Protein 2MK2 (pdb70)

Radius of gyration: 15.15 Å; Cα contacts (8 Å, |Δi|>4): 187; chains: 1; bounding box: 38×33×52 Å

Foldseek 3Di:
DPDDWPLDDFLPQETELQDPVRVVVSCVVPPQALEKHWYWHNDDPTWIWIWGGHNNDIDIWIWDQVVPQWTWTCLDVPPPTDIGRDVVVVLVVQCDPPPSHPRGNDGYD

Solvent-accessible surface area: 7593 Å² total; per-residue (Å²): 251,54,183,169,162,161,162,170,86,152,112,76,63,91,37,176,117,53,57,107,81,47,0,52,88,75,0,56,202,53,33,151,62,2,0,8,6,0,17,35,18,137,86,77,84,58,13,51,3,2,0,0,14,81,123,213,96,34,85,36,13,149,0,58,43,141,68,139,106,54,21,22,1,109,24,43,163,78,10,88,53,114,142,7,107,76,27,45,81,0,22,43,58,5,48,100,126,46,132,44,25,40,46,6,4,137,39,33,35

Secondary structure (DSSP, 8-state):
------S-----SEETTS-HHHHHHHHHHH--SSEEEEEE--STTT-EEEEEE-SS-EEEEEEE--SSS-EEE-S-SSS---EESSHHHHHHHHTS--SS-SS---B--

Nearest PDB structures (foldseek):
  2mk2-assembly1_A  TM=8.302E-01  e=5.446E-15  Homo sapiens
  1i3z-assembly1_A  TM=8.634E-01  e=9.316E-10  Mus musculus
  2ysx-assembly1_A  TM=8.842E-01  e=1.602E-09  Homo sapiens
  1m27-assembly1_A  TM=8.643E-01  e=2.165E-09  Homo sapiens
  5kaz-assembly1_A  TM=8.813E-01  e=6.405E-09  Homo sapiens

Organism: Homo sapiens (NCBI:txid9606)

Structure (mmCIF, N/CA/C/O backbone):
data_2MK2
#
_entry.id   2MK2
#
loop_
_atom_site.group_PDB
_atom_site.id
_atom_site.type_symbol
_atom_site.label_atom_id
_atom_site.label_alt_id
_atom_site.label_comp_id
_atom_site.label_asym_id
_atom_site.label_entity_id
_atom_site.label_seq_id
_atom_site.pdbx_PDB_ins_code
_atom_site.Cartn_x
_atom_site.Cartn_y
_atom_site.Cartn_z
_atom_site.occupancy
_atom_site.B_iso_or_equiv
_atom_site.auth_seq_id
_atom_site.auth_comp_id
_atom_site.auth_asym_id
_atom_site.auth_atom_id
_atom_site.pdbx_PDB_model_num
ATOM 1 N N . MET A 1 1 ? -16.999 -20.151 -32.477 1.00 0.00 1 MET A N 1
ATOM 2 C CA . MET A 1 1 ? -16.444 -19.534 -33.703 1.00 0.00 1 MET A CA 1
ATOM 3 C C . MET A 1 1 ? -15.694 -18.235 -33.338 1.00 0.00 1 MET A C 1
ATOM 4 O O . MET A 1 1 ? -16.324 -17.211 -33.047 1.00 0.00 1 MET A O 1
ATOM 20 N N . GLY A 1 2 ? -14.351 -18.299 -33.333 1.00 0.00 2 GLY A N 1
ATOM 21 C CA . GLY A 1 2 ? -13.498 -17.146 -33.012 1.00 0.00 2 GLY A CA 1
ATOM 22 C C . GLY A 1 2 ? -12.556 -17.435 -31.851 1.00 0.00 2 GLY A C 1
ATOM 23 O O . GLY A 1 2 ? -12.919 -18.157 -30.912 1.00 0.00 2 GLY A O 1
ATOM 27 N N . HIS A 1 3 ? -11.341 -16.869 -31.917 1.00 0.00 3 HIS A N 1
ATOM 28 C CA . HIS A 1 3 ? -10.316 -16.980 -30.867 1.00 0.00 3 HIS A CA 1
ATOM 29 C C . HIS A 1 3 ? -9.685 -15.602 -30.656 1.00 0.00 3 HIS A C 1
ATOM 30 O O . HIS A 1 3 ? -8.835 -15.180 -31.441 1.00 0.00 3 HIS A O 1
ATOM 45 N N . HIS A 1 4 ? -10.157 -14.870 -29.628 1.00 0.00 4 HIS A N 1
ATOM 46 C CA . HIS A 1 4 ? -9.673 -13.509 -29.310 1.00 0.00 4 HIS A CA 1
ATOM 47 C C . HIS A 1 4 ? -9.453 -13.363 -27.792 1.00 0.00 4 HIS A C 1
ATOM 48 O O . HIS A 1 4 ? -10.408 -13.184 -27.026 1.00 0.00 4 HIS A O 1
ATOM 63 N N . HIS A 1 5 ? -8.185 -13.493 -27.382 1.00 0.00 5 HIS A N 1
ATOM 64 C CA . HIS A 1 5 ? -7.735 -13.300 -25.996 1.00 0.00 5 HIS A CA 1
ATOM 65 C C . HIS A 1 5 ? -6.251 -12.912 -26.053 1.00 0.00 5 HIS A C 1
ATOM 66 O O . HIS A 1 5 ? -5.381 -13.781 -26.197 1.00 0.00 5 HIS A O 1
ATOM 81 N N . HIS A 1 6 ? -5.978 -11.598 -26.010 1.00 0.00 6 HIS A N 1
ATOM 82 C CA . HIS A 1 6 ? -4.606 -11.058 -26.092 1.00 0.00 6 HIS A CA 1
ATOM 83 C C . HIS A 1 6 ? -3.817 -11.290 -24.792 1.00 0.00 6 HIS A C 1
ATOM 84 O O . HIS A 1 6 ? -4.388 -11.625 -23.741 1.00 0.00 6 HIS A O 1
ATOM 99 N N . HIS A 1 7 ? -2.490 -11.110 -24.904 1.00 0.00 7 HIS A N 1
ATOM 100 C CA . HIS A 1 7 ? -1.547 -11.171 -23.780 1.00 0.00 7 HIS A CA 1
ATOM 101 C C . HIS A 1 7 ? -1.525 -9.812 -23.061 1.00 0.00 7 HIS A C 1
ATOM 102 O O . HIS A 1 7 ? -2.374 -8.945 -23.335 1.00 0.00 7 HIS A O 1
ATOM 117 N N . HIS A 1 8 ? -0.550 -9.643 -22.145 1.00 0.00 8 HIS A N 1
ATOM 118 C CA . HIS A 1 8 ? -0.431 -8.457 -21.274 1.00 0.00 8 HIS A CA 1
ATOM 119 C C . HIS A 1 8 ? -1.658 -8.373 -20.334 1.00 0.00 8 HIS A C 1
ATOM 120 O O . HIS A 1 8 ? -2.108 -7.285 -19.958 1.00 0.00 8 HIS A O 1
ATOM 135 N N . SER A 1 9 ? -2.179 -9.556 -19.951 1.00 0.00 9 SER A N 1
ATOM 136 C CA . SER A 1 9 ? -3.348 -9.683 -19.071 1.00 0.00 9 SER A CA 1
ATOM 137 C C . SER A 1 9 ? -2.910 -9.551 -17.603 1.00 0.00 9 SER A C 1
ATOM 138 O O . SER A 1 9 ? -2.897 -10.521 -16.831 1.00 0.00 9 SER A O 1
ATOM 146 N N . HIS A 1 10 ? -2.480 -8.331 -17.255 1.00 0.00 10 HIS A N 1
ATOM 147 C CA . HIS A 1 10 ? -2.004 -7.969 -15.911 1.00 0.00 10 HIS A CA 1
ATOM 148 C C . HIS A 1 10 ? -2.543 -6.580 -15.578 1.00 0.00 10 HIS A C 1
ATOM 149 O O . HIS A 1 10 ? -2.564 -5.708 -16.456 1.00 0.00 10 HIS A O 1
ATOM 164 N N . MET A 1 11 ? -2.986 -6.370 -14.331 1.00 0.00 11 MET A N 1
ATOM 165 C CA . MET A 1 11 ? -3.384 -5.035 -13.853 1.00 0.00 11 MET A CA 1
ATOM 166 C C . MET A 1 11 ? -2.126 -4.168 -13.667 1.00 0.00 11 MET A C 1
ATOM 167 O O . MET A 1 11 ? -2.064 -3.032 -14.162 1.00 0.00 11 MET A O 1
ATOM 181 N N . SER A 1 12 ? -1.123 -4.770 -12.976 1.00 0.00 12 SER A N 1
ATOM 182 C CA . SER A 1 12 ? 0.076 -4.086 -12.456 1.00 0.00 12 SER A CA 1
ATOM 183 C C . SER A 1 12 ? -0.345 -3.016 -11.426 1.00 0.00 12 SER A C 1
ATOM 184 O O . SER A 1 12 ? -0.911 -1.983 -11.800 1.00 0.00 12 SER A O 1
ATOM 192 N N . TRP A 1 13 ? -0.074 -3.251 -10.126 1.00 0.00 13 TRP A N 1
ATOM 193 C CA . TRP A 1 13 ? -0.477 -2.318 -9.050 1.00 0.00 13 TRP A CA 1
ATOM 194 C C . TRP A 1 13 ? 0.577 -1.208 -8.866 1.00 0.00 13 TRP A C 1
ATOM 195 O O . TRP A 1 13 ? 0.367 -0.279 -8.092 1.00 0.00 13 TRP A O 1
ATOM 216 N N . TYR A 1 14 ? 1.670 -1.254 -9.651 1.00 0.00 14 TYR A N 1
ATOM 217 C CA . TYR A 1 14 ? 2.812 -0.344 -9.477 1.00 0.00 14 TYR A CA 1
ATOM 218 C C . TYR A 1 14 ? 2.799 0.666 -10.622 1.00 0.00 14 TYR A C 1
ATOM 219 O O . TYR A 1 14 ? 2.985 0.294 -11.784 1.00 0.00 14 TYR A O 1
ATOM 237 N N . HIS A 1 15 ? 2.560 1.929 -10.277 1.00 0.00 15 HIS A N 1
ATOM 238 C CA . HIS A 1 15 ? 2.451 3.041 -11.223 1.00 0.00 15 HIS A CA 1
ATOM 239 C C . HIS A 1 15 ? 3.169 4.262 -10.634 1.00 0.00 15 HIS A C 1
ATOM 240 O O . HIS A 1 15 ? 2.705 4.866 -9.661 1.00 0.00 15 HIS A O 1
ATOM 255 N N . ARG A 1 16 ? 4.303 4.616 -11.237 1.00 0.00 16 ARG A N 1
ATOM 256 C CA . ARG A 1 16 ? 5.109 5.790 -10.860 1.00 0.00 16 ARG A CA 1
ATOM 257 C C . ARG A 1 16 ? 4.600 7.066 -11.598 1.00 0.00 16 ARG A C 1
ATOM 258 O O . ARG A 1 16 ? 5.335 8.040 -11.753 1.00 0.00 16 ARG A O 1
ATOM 279 N N . ASP A 1 17 ? 3.301 7.062 -11.951 1.00 0.00 17 ASP A N 1
ATOM 280 C CA . ASP A 1 17 ? 2.731 7.982 -12.957 1.00 0.00 17 ASP A CA 1
ATOM 281 C C . ASP A 1 17 ? 1.196 8.090 -12.806 1.00 0.00 17 ASP A C 1
ATOM 282 O O . ASP A 1 17 ? 0.491 8.442 -13.756 1.00 0.00 17 ASP A O 1
ATOM 291 N N . LEU A 1 18 ? 0.670 7.832 -11.591 1.00 0.00 18 LEU A N 1
ATOM 292 C CA . LEU A 1 18 ? -0.792 7.869 -11.340 1.00 0.00 18 LEU A CA 1
ATOM 293 C C . LEU A 1 18 ? -1.191 9.087 -10.479 1.00 0.00 18 LEU A C 1
ATOM 294 O O . LEU A 1 18 ? -2.151 9.784 -10.830 1.00 0.00 18 LEU A O 1
ATOM 310 N N . SER A 1 19 ? -0.469 9.296 -9.347 1.00 0.00 19 SER A N 1
ATOM 311 C CA . SER A 1 19 ? -0.707 10.409 -8.373 1.00 0.00 19 SER A CA 1
ATOM 312 C C . SER A 1 19 ? -1.883 10.049 -7.443 1.00 0.00 19 SER A C 1
ATOM 313 O O . SER A 1 19 ? -2.759 9.281 -7.845 1.00 0.00 19 SER A O 1
ATOM 321 N N . ARG A 1 20 ? -1.911 10.608 -6.201 1.00 0.00 20 ARG A N 1
ATOM 322 C CA . ARG A 1 20 ? -2.849 10.145 -5.148 1.00 0.00 20 ARG A CA 1
ATOM 323 C C . ARG A 1 20 ? -4.302 10.398 -5.542 1.00 0.00 20 ARG A C 1
ATOM 324 O O . ARG A 1 20 ? -5.158 9.561 -5.271 1.00 0.00 20 ARG A O 1
ATOM 345 N N . ALA A 1 21 ? -4.564 11.552 -6.181 1.00 0.00 21 ALA A N 1
ATOM 346 C CA . ALA A 1 21 ? -5.913 11.933 -6.626 1.00 0.00 21 ALA A CA 1
ATOM 347 C C . ALA A 1 21 ? -6.553 10.806 -7.448 1.00 0.00 21 ALA A C 1
ATOM 348 O O . ALA A 1 21 ? -7.604 10.295 -7.075 1.00 0.00 21 ALA A O 1
ATOM 355 N N . ALA A 1 22 ? -5.855 10.368 -8.502 1.00 0.00 22 ALA A N 1
ATOM 356 C CA . ALA A 1 22 ? -6.343 9.301 -9.396 1.00 0.00 22 ALA A CA 1
ATOM 357 C C . ALA A 1 22 ? -6.129 7.882 -8.803 1.00 0.00 22 ALA A C 1
ATOM 358 O O . ALA A 1 22 ? -6.805 6.944 -9.215 1.00 0.00 22 ALA A O 1
ATOM 365 N N . ALA A 1 23 ? -5.169 7.723 -7.858 1.00 0.00 23 ALA A N 1
ATOM 366 C CA . ALA A 1 23 ? -4.858 6.407 -7.220 1.00 0.00 23 ALA A CA 1
ATOM 367 C C . ALA A 1 23 ? -5.934 6.007 -6.198 1.00 0.00 23 ALA A C 1
ATOM 368 O O . ALA A 1 23 ? -6.518 4.923 -6.276 1.00 0.00 23 ALA A O 1
ATOM 375 N N . GLU A 1 24 ? -6.136 6.892 -5.225 1.00 0.00 24 GLU A N 1
ATOM 376 C CA . GLU A 1 24 ? -7.200 6.806 -4.210 1.00 0.00 24 GLU A CA 1
ATOM 377 C C . GLU A 1 24 ? -8.598 6.748 -4.867 1.00 0.00 24 GLU A C 1
ATOM 378 O O . GLU A 1 24 ? -9.482 6.025 -4.401 1.00 0.00 24 GLU A O 1
ATOM 390 N N . GLU A 1 25 ? -8.763 7.501 -5.972 1.00 0.00 25 GLU A N 1
ATOM 391 C CA . GLU A 1 25 ? -10.023 7.530 -6.739 1.00 0.00 25 GLU A CA 1
ATOM 392 C C . GLU A 1 25 ? -10.225 6.198 -7.490 1.00 0.00 25 GLU A C 1
ATOM 393 O O . GLU A 1 25 ? -11.342 5.712 -7.596 1.00 0.00 25 GLU A O 1
ATOM 405 N N . LEU A 1 26 ? -9.114 5.627 -8.021 1.00 0.00 26 LEU A N 1
ATOM 406 C CA . LEU A 1 26 ? -9.112 4.279 -8.660 1.00 0.00 26 LEU A CA 1
ATOM 407 C C . LEU A 1 26 ? -9.673 3.232 -7.685 1.00 0.00 26 LEU A C 1
ATOM 408 O O . LEU A 1 26 ? -10.512 2.421 -8.064 1.00 0.00 26 LEU A O 1
ATOM 424 N N . LEU A 1 27 ? -9.239 3.311 -6.417 1.00 0.00 27 LEU A N 1
ATOM 425 C CA . LEU A 1 27 ? -9.653 2.349 -5.375 1.00 0.00 27 LEU A CA 1
ATOM 426 C C . LEU A 1 27 ? -11.119 2.583 -4.982 1.00 0.00 27 LEU A C 1
ATOM 427 O O . LEU A 1 27 ? -11.885 1.632 -4.849 1.00 0.00 27 LEU A O 1
ATOM 443 N N . ALA A 1 28 ? -11.498 3.864 -4.841 1.00 0.00 28 ALA A N 1
ATOM 444 C CA . ALA A 1 28 ? -12.830 4.272 -4.347 1.00 0.00 28 ALA A CA 1
ATOM 445 C C . ALA A 1 28 ? -13.947 3.994 -5.380 1.00 0.00 28 ALA A C 1
ATOM 446 O O . ALA A 1 28 ? -15.060 3.602 -5.010 1.00 0.00 28 ALA A O 1
ATOM 453 N N . ARG A 1 29 ? -13.637 4.194 -6.674 1.00 0.00 29 ARG A N 1
ATOM 454 C CA . ARG A 1 29 ? -14.606 3.998 -7.775 1.00 0.00 29 ARG A CA 1
ATOM 455 C C . ARG A 1 29 ? -14.706 2.522 -8.173 1.00 0.00 29 ARG A C 1
ATOM 456 O O . ARG A 1 29 ? -15.814 1.976 -8.271 1.00 0.00 29 ARG A O 1
ATOM 477 N N . ALA A 1 30 ? -13.550 1.884 -8.417 1.00 0.00 30 ALA A N 1
ATOM 478 C CA . ALA A 1 30 ? -13.496 0.465 -8.833 1.00 0.00 30 ALA A CA 1
ATOM 479 C C . ALA A 1 30 ? -13.991 -0.448 -7.690 1.00 0.00 30 ALA A C 1
ATOM 480 O O . ALA A 1 30 ? -14.841 -1.315 -7.912 1.00 0.00 30 ALA A O 1
ATOM 487 N N . GLY A 1 31 ? -13.469 -0.167 -6.477 1.00 0.00 31 GLY A N 1
ATOM 488 C CA . GLY A 1 31 ? -13.932 -0.736 -5.198 1.00 0.00 31 GLY A CA 1
ATOM 489 C C . GLY A 1 31 ? -14.048 -2.264 -5.064 1.00 0.00 31 GLY A C 1
ATOM 490 O O . GLY A 1 31 ? -14.766 -2.910 -5.828 1.00 0.00 31 GLY A O 1
ATOM 494 N N . ARG A 1 32 ? -13.386 -2.801 -4.026 1.00 0.00 32 ARG A N 1
ATOM 495 C CA . ARG A 1 32 ? -13.567 -4.170 -3.501 1.00 0.00 32 ARG A CA 1
ATOM 496 C C . ARG A 1 32 ? -12.548 -4.320 -2.361 1.00 0.00 32 ARG A C 1
ATOM 497 O O . ARG A 1 32 ? -11.367 -4.528 -2.623 1.00 0.00 32 ARG A O 1
ATOM 518 N N . ASP A 1 33 ? -13.020 -4.240 -1.096 1.00 0.00 33 ASP A N 1
ATOM 519 C CA . ASP A 1 33 ? -12.181 -3.812 0.057 1.00 0.00 33 ASP A CA 1
ATOM 520 C C . ASP A 1 33 ? -10.993 -4.749 0.331 1.00 0.00 33 ASP A C 1
ATOM 521 O O . ASP A 1 33 ? -11.068 -5.960 0.109 1.00 0.00 33 ASP A O 1
ATOM 530 N N . GLY A 1 34 ? -9.912 -4.155 0.864 1.00 0.00 34 GLY A N 1
ATOM 531 C CA . GLY A 1 34 ? -8.587 -4.762 0.828 1.00 0.00 34 GLY A CA 1
ATOM 532 C C . GLY A 1 34 ? -7.853 -4.343 -0.441 1.00 0.00 34 GLY A C 1
ATOM 533 O O . GLY A 1 34 ? -6.858 -4.973 -0.820 1.00 0.00 34 GLY A O 1
ATOM 537 N N . SER A 1 35 ? -8.365 -3.254 -1.071 1.00 0.00 35 SER A N 1
ATOM 538 C CA . SER A 1 35 ? -7.847 -2.703 -2.329 1.00 0.00 35 SER A CA 1
ATOM 539 C C . SER A 1 35 ? -6.504 -2.030 -2.058 1.00 0.00 35 SER A C 1
ATOM 540 O O . SER A 1 35 ? -6.408 -1.244 -1.119 1.00 0.00 35 SER A O 1
ATOM 548 N N . PHE A 1 36 ? -5.477 -2.336 -2.851 1.00 0.00 36 PHE A N 1
ATOM 549 C CA . PHE A 1 36 ? -4.160 -1.696 -2.698 1.00 0.00 36 PHE A CA 1
ATOM 550 C C . PHE A 1 36 ? -3.520 -1.426 -4.059 1.00 0.00 36 PHE A C 1
ATOM 551 O O . PHE A 1 36 ? -3.834 -2.083 -5.051 1.00 0.00 36 PHE A O 1
ATOM 568 N N . LEU A 1 37 ? -2.631 -0.435 -4.081 1.00 0.00 37 LEU A N 1
ATOM 569 C CA . LEU A 1 37 ? -1.708 -0.192 -5.195 1.00 0.00 37 LEU A CA 1
ATOM 570 C C . LEU A 1 37 ? -0.509 0.636 -4.701 1.00 0.00 37 LEU A C 1
ATOM 571 O O . LEU A 1 37 ? -0.622 1.391 -3.733 1.00 0.00 37 LEU A O 1
ATOM 587 N N . VAL A 1 38 ? 0.630 0.486 -5.378 1.00 0.00 38 VAL A N 1
ATOM 588 C CA . VAL A 1 38 ? 1.871 1.181 -5.040 1.00 0.00 38 VAL A CA 1
ATOM 589 C C . VAL A 1 38 ? 2.069 2.291 -6.083 1.00 0.00 38 VAL A C 1
ATOM 590 O O . VAL A 1 38 ? 2.188 2.016 -7.278 1.00 0.00 38 VAL A O 1
ATOM 603 N N . ARG A 1 39 ? 2.068 3.546 -5.621 1.00 0.00 39 ARG A N 1
ATOM 604 C CA . ARG A 1 39 ? 2.206 4.721 -6.485 1.00 0.00 39 ARG A CA 1
ATOM 605 C C . ARG A 1 39 ? 3.524 5.448 -6.208 1.00 0.00 39 ARG A C 1
ATOM 606 O O . ARG A 1 39 ? 4.246 5.159 -5.246 1.00 0.00 39 ARG A O 1
ATOM 627 N N . ASP A 1 40 ? 3.812 6.367 -7.117 1.00 0.00 40 ASP A N 1
ATOM 628 C CA . ASP A 1 40 ? 4.827 7.413 -6.972 1.00 0.00 40 ASP A CA 1
ATOM 629 C C . ASP A 1 40 ? 4.593 8.228 -5.690 1.00 0.00 40 ASP A C 1
ATOM 630 O O . ASP A 1 40 ? 3.481 8.651 -5.448 1.00 0.00 40 ASP A O 1
ATOM 639 N N . SER A 1 41 ? 5.608 8.390 -4.830 1.00 0.00 41 SER A N 1
ATOM 640 C CA . SER A 1 41 ? 5.550 9.450 -3.802 1.00 0.00 41 SER A CA 1
ATOM 641 C C . SER A 1 41 ? 5.790 10.800 -4.479 1.00 0.00 41 SER A C 1
ATOM 642 O O . SER A 1 41 ? 6.602 10.893 -5.411 1.00 0.00 41 SER A O 1
ATOM 650 N N . GLU A 1 42 ? 5.105 11.841 -4.003 1.00 0.00 42 GLU A N 1
ATOM 651 C CA . GLU A 1 42 ? 5.221 13.184 -4.567 1.00 0.00 42 GLU A CA 1
ATOM 652 C C . GLU A 1 42 ? 6.529 13.795 -4.026 1.00 0.00 42 GLU A C 1
ATOM 653 O O . GLU A 1 42 ? 6.522 14.475 -2.995 1.00 0.00 42 GLU A O 1
ATOM 665 N N . SER A 1 43 ? 7.643 13.451 -4.712 1.00 0.00 43 SER A N 1
ATOM 666 C CA . SER A 1 43 ? 9.028 13.821 -4.366 1.00 0.00 43 SER A CA 1
ATOM 667 C C . SER A 1 43 ? 9.497 13.137 -3.046 1.00 0.00 43 SER A C 1
ATOM 668 O O . SER A 1 43 ? 10.197 12.112 -3.080 1.00 0.00 43 SER A O 1
ATOM 676 N N . VAL A 1 44 ? 8.995 13.673 -1.918 1.00 0.00 44 VAL A N 1
ATOM 677 C CA . VAL A 1 44 ? 9.447 13.418 -0.535 1.00 0.00 44 VAL A CA 1
ATOM 678 C C . VAL A 1 44 ? 10.989 13.299 -0.393 1.00 0.00 44 VAL A C 1
ATOM 679 O O . VAL A 1 44 ? 11.648 14.308 -0.107 1.00 0.00 44 VAL A O 1
ATOM 692 N N . ALA A 1 45 ? 11.568 12.110 -0.628 1.00 0.00 45 ALA A N 1
ATOM 693 C CA . ALA A 1 45 ? 13.003 11.840 -0.447 1.00 0.00 45 ALA A CA 1
ATOM 694 C C . ALA A 1 45 ? 13.412 10.637 -1.328 1.00 0.00 45 ALA A C 1
ATOM 695 O O . ALA A 1 45 ? 14.359 9.902 -1.005 1.00 0.00 45 ALA A O 1
ATOM 702 N N . GLY A 1 46 ? 12.703 10.468 -2.459 1.00 0.00 46 GLY A N 1
ATOM 703 C CA . GLY A 1 46 ? 12.900 9.325 -3.361 1.00 0.00 46 GLY A CA 1
ATOM 704 C C . GLY A 1 46 ? 12.273 8.043 -2.825 1.00 0.00 46 GLY A C 1
ATOM 705 O O . GLY A 1 46 ? 12.924 6.996 -2.761 1.00 0.00 46 GLY A O 1
ATOM 709 N N . ALA A 1 47 ? 11.000 8.137 -2.416 1.00 0.00 47 ALA A N 1
ATOM 710 C CA . ALA A 1 47 ? 10.256 7.012 -1.806 1.00 0.00 47 ALA A CA 1
ATOM 711 C C . ALA A 1 47 ? 9.136 6.463 -2.712 1.00 0.00 47 ALA A C 1
ATOM 712 O O . ALA A 1 47 ? 8.884 6.969 -3.816 1.00 0.00 47 ALA A O 1
ATOM 719 N N . PHE A 1 48 ? 8.497 5.394 -2.208 1.00 0.00 48 PHE A N 1
ATOM 720 C CA . PHE A 1 48 ? 7.317 4.743 -2.806 1.00 0.00 48 PHE A CA 1
ATOM 721 C C . PHE A 1 48 ? 6.139 4.941 -1.835 1.00 0.00 48 PHE A C 1
ATOM 722 O O . PHE A 1 48 ? 6.357 5.199 -0.641 1.00 0.00 48 PHE A O 1
ATOM 739 N N . ALA A 1 49 ? 4.905 4.862 -2.345 1.00 0.00 49 ALA A N 1
ATOM 740 C CA . ALA A 1 49 ? 3.681 5.008 -1.535 1.00 0.00 49 ALA A CA 1
ATOM 741 C C . ALA A 1 49 ? 2.729 3.828 -1.798 1.00 0.00 49 ALA A C 1
ATOM 742 O O . ALA A 1 49 ? 2.707 3.299 -2.892 1.00 0.00 49 ALA A O 1
ATOM 749 N N . LEU A 1 50 ? 1.970 3.410 -0.774 1.00 0.00 50 LEU A N 1
ATOM 750 C CA . LEU A 1 50 ? 0.990 2.304 -0.860 1.00 0.00 50 LEU A CA 1
ATOM 751 C C . LEU A 1 50 ? -0.369 2.818 -0.378 1.00 0.00 50 LEU A C 1
ATOM 752 O O . LEU A 1 50 ? -0.536 3.123 0.794 1.00 0.00 50 LEU A O 1
ATOM 768 N N . CYS A 1 51 ? -1.336 2.896 -1.282 1.00 0.00 51 CYS A N 1
ATOM 769 C CA . CYS A 1 51 ? -2.680 3.402 -0.995 1.00 0.00 51 CYS A CA 1
ATOM 770 C C . CYS A 1 51 ? -3.604 2.186 -0.817 1.00 0.00 51 CYS A C 1
ATOM 771 O O . CYS A 1 51 ? -3.667 1.336 -1.708 1.00 0.00 51 CYS A O 1
ATOM 779 N N . VAL A 1 52 ? -4.280 2.085 0.348 1.00 0.00 52 VAL A N 1
ATOM 780 C CA . VAL A 1 52 ? -5.119 0.919 0.716 1.00 0.00 52 VAL A CA 1
ATOM 781 C C . VAL A 1 52 ? -6.519 1.394 1.155 1.00 0.00 52 VAL A C 1
ATOM 782 O O . VAL A 1 52 ? -6.632 2.246 2.043 1.00 0.00 52 VAL A O 1
ATOM 795 N N . LEU A 1 53 ? -7.572 0.845 0.526 1.00 0.00 53 LEU A N 1
ATOM 796 C CA . LEU A 1 53 ? -8.979 1.131 0.857 1.00 0.00 53 LEU A CA 1
ATOM 797 C C . LEU A 1 53 ? -9.586 -0.007 1.705 1.00 0.00 53 LEU A C 1
ATOM 798 O O . LEU A 1 53 ? -9.328 -1.195 1.455 1.00 0.00 53 LEU A O 1
ATOM 814 N N . TYR A 1 54 ? -10.402 0.394 2.699 1.00 0.00 54 TYR A N 1
ATOM 815 C CA . TYR A 1 54 ? -11.202 -0.497 3.539 1.00 0.00 54 TYR A CA 1
ATOM 816 C C . TYR A 1 54 ? -12.392 0.295 4.108 1.00 0.00 54 TYR A C 1
ATOM 817 O O . TYR A 1 54 ? -12.193 1.233 4.871 1.00 0.00 54 TYR A O 1
ATOM 835 N N . GLN A 1 55 ? -13.612 -0.111 3.708 1.00 0.00 55 GLN A N 1
ATOM 836 C CA . GLN A 1 55 ? -14.902 0.445 4.173 1.00 0.00 55 GLN A CA 1
ATOM 837 C C . GLN A 1 55 ? -14.907 1.991 4.310 1.00 0.00 55 GLN A C 1
ATOM 838 O O . GLN A 1 55 ? -14.886 2.518 5.430 1.00 0.00 55 GLN A O 1
ATOM 852 N N . LYS A 1 56 ? -14.904 2.692 3.159 1.00 0.00 56 LYS A N 1
ATOM 853 C CA . LYS A 1 56 ? -14.965 4.178 3.085 1.00 0.00 56 LYS A CA 1
ATOM 854 C C . LYS A 1 56 ? -13.774 4.849 3.843 1.00 0.00 56 LYS A C 1
ATOM 855 O O . LYS A 1 56 ? -13.860 5.998 4.300 1.00 0.00 56 LYS A O 1
ATOM 874 N N . HIS A 1 57 ? -12.644 4.124 3.929 1.00 0.00 57 HIS A N 1
ATOM 875 C CA . HIS A 1 57 ? -11.421 4.603 4.603 1.00 0.00 57 HIS A CA 1
ATOM 876 C C . HIS A 1 57 ? -10.191 4.221 3.764 1.00 0.00 57 HIS A C 1
ATOM 877 O O . HIS A 1 57 ? -9.793 3.056 3.716 1.00 0.00 57 HIS A O 1
ATOM 892 N N . VAL A 1 58 ? -9.602 5.220 3.108 1.00 0.00 58 VAL A N 1
ATOM 893 C CA . VAL A 1 58 ? -8.353 5.068 2.354 1.00 0.00 58 VAL A CA 1
ATOM 894 C C . VAL A 1 58 ? -7.194 5.585 3.218 1.00 0.00 58 VAL A C 1
ATOM 895 O O . VAL A 1 58 ? -7.144 6.780 3.513 1.00 0.00 58 VAL A O 1
ATOM 908 N N . HIS A 1 59 ? -6.291 4.690 3.657 1.00 0.00 59 HIS A N 1
ATOM 909 C CA . HIS A 1 59 ? -5.030 5.088 4.307 1.00 0.00 59 HIS A CA 1
ATOM 910 C C . HIS A 1 59 ? -3.914 4.961 3.269 1.00 0.00 59 HIS A C 1
ATOM 911 O O . HIS A 1 59 ? -3.803 3.931 2.602 1.00 0.00 59 HIS A O 1
ATOM 926 N N . THR A 1 60 ? -3.077 5.995 3.154 1.00 0.00 60 THR A N 1
ATOM 927 C CA . THR A 1 60 ? -1.963 6.022 2.200 1.00 0.00 60 THR A CA 1
ATOM 928 C C . THR A 1 60 ? -0.650 6.015 3.005 1.00 0.00 60 THR A C 1
ATOM 929 O O . THR A 1 60 ? -0.469 6.833 3.907 1.00 0.00 60 THR A O 1
ATOM 940 N N . TYR A 1 61 ? 0.242 5.083 2.663 1.00 0.00 61 TYR A N 1
ATOM 941 C CA . TYR A 1 61 ? 1.490 4.802 3.395 1.00 0.00 61 TYR A CA 1
ATOM 942 C C . TYR A 1 61 ? 2.663 5.310 2.539 1.00 0.00 61 TYR A C 1
ATOM 943 O O . TYR A 1 61 ? 2.518 5.445 1.324 1.00 0.00 61 TYR A O 1
ATOM 961 N N . ARG A 1 62 ? 3.793 5.642 3.169 1.00 0.00 62 ARG A N 1
ATOM 962 C CA . ARG A 1 62 ? 5.084 5.848 2.482 1.00 0.00 62 ARG A CA 1
ATOM 963 C C . ARG A 1 62 ? 6.001 4.648 2.739 1.00 0.00 62 ARG A C 1
ATOM 964 O O . ARG A 1 62 ? 5.780 3.866 3.677 1.00 0.00 62 ARG A O 1
ATOM 985 N N . ILE A 1 63 ? 7.018 4.483 1.879 1.00 0.00 63 ILE A N 1
ATOM 986 C CA . ILE A 1 63 ? 7.822 3.245 1.792 1.00 0.00 63 ILE A CA 1
ATOM 987 C C . ILE A 1 63 ? 9.212 3.775 1.421 1.00 0.00 63 ILE A C 1
ATOM 988 O O . ILE A 1 63 ? 9.445 4.131 0.258 1.00 0.00 63 ILE A O 1
ATOM 1004 N N . LEU A 1 64 ? 10.127 3.884 2.381 1.00 0.00 64 LEU A N 1
ATOM 1005 C CA . LEU A 1 64 ? 11.395 4.611 2.170 1.00 0.00 64 LEU A CA 1
ATOM 1006 C C . LEU A 1 64 ? 12.561 3.634 2.221 1.00 0.00 64 LEU A C 1
ATOM 1007 O O . LEU A 1 64 ? 12.591 2.779 3.118 1.00 0.00 64 LEU A O 1
ATOM 1023 N N . PRO A 1 65 ? 13.523 3.719 1.241 1.00 0.00 65 PRO A N 1
ATOM 1024 C CA . PRO A 1 65 ? 14.869 3.142 1.409 1.00 0.00 65 PRO A CA 1
ATOM 1025 C C . PRO A 1 65 ? 15.494 3.617 2.748 1.00 0.00 65 PRO A C 1
ATOM 1026 O O . PRO A 1 65 ? 15.656 2.796 3.647 1.00 0.00 65 PRO A O 1
ATOM 1037 N N . ASP A 1 66 ? 15.830 4.940 2.829 1.00 0.00 66 ASP A N 1
ATOM 1038 C CA . ASP A 1 66 ? 16.122 5.733 4.079 1.00 0.00 66 ASP A CA 1
ATOM 1039 C C . ASP A 1 66 ? 17.495 6.377 3.911 1.00 0.00 66 ASP A C 1
ATOM 1040 O O . ASP A 1 66 ? 17.615 7.608 3.845 1.00 0.00 66 ASP A O 1
ATOM 1049 N N . GLY A 1 67 ? 18.533 5.523 3.858 1.00 0.00 67 GLY A N 1
ATOM 1050 C CA . GLY A 1 67 ? 19.901 5.976 3.626 1.00 0.00 67 GLY A CA 1
ATOM 1051 C C . GLY A 1 67 ? 20.878 4.835 3.390 1.00 0.00 67 GLY A C 1
ATOM 1052 O O . GLY A 1 67 ? 22.083 4.993 3.632 1.00 0.00 67 GLY A O 1
ATOM 1056 N N . GLU A 1 68 ? 20.378 3.683 2.898 1.00 0.00 68 GLU A N 1
ATOM 1057 C CA . GLU A 1 68 ? 21.219 2.525 2.539 1.00 0.00 68 GLU A CA 1
ATOM 1058 C C . GLU A 1 68 ? 20.732 1.980 1.178 1.00 0.00 68 GLU A C 1
ATOM 1059 O O . GLU A 1 68 ? 21.246 2.398 0.135 1.00 0.00 68 GLU A O 1
ATOM 1071 N N . ASP A 1 69 ? 19.670 1.132 1.204 1.00 0.00 69 ASP A N 1
ATOM 1072 C CA . ASP A 1 69 ? 19.151 0.436 -0.012 1.00 0.00 69 ASP A CA 1
ATOM 1073 C C . ASP A 1 69 ? 17.925 -0.468 0.314 1.00 0.00 69 ASP A C 1
ATOM 1074 O O . ASP A 1 69 ? 17.386 -1.118 -0.577 1.00 0.00 69 ASP A O 1
ATOM 1083 N N . PHE A 1 70 ? 17.445 -0.454 1.575 1.00 0.00 70 PHE A N 1
ATOM 1084 C CA . PHE A 1 70 ? 16.436 -1.422 2.077 1.00 0.00 70 PHE A CA 1
ATOM 1085 C C . PHE A 1 70 ? 15.079 -0.712 2.227 1.00 0.00 70 PHE A C 1
ATOM 1086 O O . PHE A 1 70 ? 15.029 0.343 2.830 1.00 0.00 70 PHE A O 1
ATOM 1103 N N . LEU A 1 71 ? 13.975 -1.324 1.777 1.00 0.00 71 LEU A N 1
ATOM 1104 C CA . LEU A 1 71 ? 12.670 -0.624 1.681 1.00 0.00 71 LEU A CA 1
ATOM 1105 C C . LEU A 1 71 ? 11.831 -0.938 2.929 1.00 0.00 71 LEU A C 1
ATOM 1106 O O . LEU A 1 71 ? 11.276 -2.019 3.056 1.00 0.00 71 LEU A O 1
ATOM 1122 N N . ALA A 1 72 ? 11.707 0.044 3.822 1.00 0.00 72 ALA A N 1
ATOM 1123 C CA . ALA A 1 72 ? 10.984 -0.093 5.092 1.00 0.00 72 ALA A CA 1
ATOM 1124 C C . ALA A 1 72 ? 9.620 0.604 5.001 1.00 0.00 72 ALA A C 1
ATOM 1125 O O . ALA A 1 72 ? 9.498 1.677 4.397 1.00 0.00 72 ALA A O 1
ATOM 1132 N N . VAL A 1 73 ? 8.600 -0.034 5.588 1.00 0.00 73 VAL A N 1
ATOM 1133 C CA . VAL A 1 73 ? 7.233 0.510 5.679 1.00 0.00 73 VAL A CA 1
ATOM 1134 C C . VAL A 1 73 ? 6.913 0.752 7.155 1.00 0.00 73 VAL A C 1
ATOM 1135 O O . VAL A 1 73 ? 7.001 -0.176 7.969 1.00 0.00 73 VAL A O 1
ATOM 1148 N N . GLN A 1 74 ? 6.532 1.990 7.491 1.00 0.00 74 GLN A N 1
ATOM 1149 C CA . GLN A 1 74 ? 6.235 2.382 8.871 1.00 0.00 74 GLN A CA 1
ATOM 1150 C C . GLN A 1 74 ? 4.729 2.222 9.113 1.00 0.00 74 GLN A C 1
ATOM 1151 O O . GLN A 1 74 ? 3.928 3.064 8.698 1.00 0.00 74 GLN A O 1
ATOM 1165 N N . THR A 1 75 ? 4.353 1.085 9.706 1.00 0.00 75 THR A N 1
ATOM 1166 C CA . THR A 1 75 ? 2.961 0.803 10.087 1.00 0.00 75 THR A CA 1
ATOM 1167 C C . THR A 1 75 ? 2.718 1.367 11.492 1.00 0.00 75 THR A C 1
ATOM 1168 O O . THR A 1 75 ? 1.738 2.083 11.728 1.00 0.00 75 THR A O 1
ATOM 1179 N N . SER A 1 76 ? 3.659 1.041 12.394 1.00 0.00 76 SER A N 1
ATOM 1180 C CA . SER A 1 76 ? 3.830 1.671 13.712 1.00 0.00 76 SER A CA 1
ATOM 1181 C C . SER A 1 76 ? 5.287 1.433 14.174 1.00 0.00 76 SER A C 1
ATOM 1182 O O . SER A 1 76 ? 6.062 0.758 13.483 1.00 0.00 76 SER A O 1
ATOM 1190 N N . GLN A 1 77 ? 5.650 1.993 15.339 1.00 0.00 77 GLN A N 1
ATOM 1191 C CA . GLN A 1 77 ? 7.035 1.957 15.861 1.00 0.00 77 GLN A CA 1
ATOM 1192 C C . GLN A 1 77 ? 7.282 0.652 16.641 1.00 0.00 77 GLN A C 1
ATOM 1193 O O . GLN A 1 77 ? 8.201 -0.105 16.319 1.00 0.00 77 GLN A O 1
ATOM 1207 N N . GLY A 1 78 ? 6.453 0.428 17.687 1.00 0.00 78 GLY A N 1
ATOM 1208 C CA . GLY A 1 78 ? 6.484 -0.796 18.496 1.00 0.00 78 GLY A CA 1
ATOM 1209 C C . GLY A 1 78 ? 6.286 -2.076 17.694 1.00 0.00 78 GLY A C 1
ATOM 1210 O O . GLY A 1 78 ? 6.801 -3.137 18.074 1.00 0.00 78 GLY A O 1
ATOM 1214 N N . VAL A 1 79 ? 5.507 -1.979 16.601 1.00 0.00 79 VAL A N 1
ATOM 1215 C CA . VAL A 1 79 ? 5.392 -3.052 15.603 1.00 0.00 79 VAL A CA 1
ATOM 1216 C C . VAL A 1 79 ? 6.774 -3.313 14.970 1.00 0.00 79 VAL A C 1
ATOM 1217 O O . VAL A 1 79 ? 7.388 -2.363 14.460 1.00 0.00 79 VAL A O 1
ATOM 1230 N N . PRO A 1 80 ? 7.307 -4.582 15.039 1.00 0.00 80 PRO A N 1
ATOM 1231 C CA . PRO A 1 80 ? 8.567 -4.952 14.361 1.00 0.00 80 PRO A CA 1
ATOM 1232 C C . PRO A 1 80 ? 8.469 -4.673 12.843 1.00 0.00 80 PRO A C 1
ATOM 1233 O O . PRO A 1 80 ? 7.691 -5.314 12.130 1.00 0.00 80 PRO A O 1
ATOM 1244 N N . VAL A 1 81 ? 9.236 -3.665 12.384 1.00 0.00 81 VAL A N 1
ATOM 1245 C CA . VAL A 1 81 ? 9.246 -3.210 10.982 1.00 0.00 81 VAL A CA 1
ATOM 1246 C C . VAL A 1 81 ? 10.112 -4.171 10.146 1.00 0.00 81 VAL A C 1
ATOM 1247 O O . VAL A 1 81 ? 11.106 -4.717 10.638 1.00 0.00 81 VAL A O 1
ATOM 1260 N N . ARG A 1 82 ? 9.693 -4.417 8.896 1.00 0.00 82 ARG A N 1
ATOM 1261 C CA . ARG A 1 82 ? 10.445 -5.257 7.953 1.00 0.00 82 ARG A CA 1
ATOM 1262 C C . ARG A 1 82 ? 10.924 -4.398 6.781 1.00 0.00 82 ARG A C 1
ATOM 1263 O O . ARG A 1 82 ? 10.159 -3.607 6.213 1.00 0.00 82 ARG A O 1
ATOM 1284 N N . ARG A 1 83 ? 12.219 -4.526 6.472 1.00 0.00 83 ARG A N 1
ATOM 1285 C CA . ARG A 1 83 ? 12.842 -3.939 5.292 1.00 0.00 83 ARG A CA 1
ATOM 1286 C C . ARG A 1 83 ? 12.854 -5.007 4.173 1.00 0.00 83 ARG A C 1
ATOM 1287 O O . ARG A 1 83 ? 13.145 -6.184 4.422 1.00 0.00 83 ARG A O 1
ATOM 1308 N N . PHE A 1 84 ? 12.462 -4.606 2.959 1.00 0.00 84 PHE A N 1
ATOM 1309 C CA . PHE A 1 84 ? 12.290 -5.504 1.805 1.00 0.00 84 PHE A CA 1
ATOM 1310 C C . PHE A 1 84 ? 13.325 -5.173 0.733 1.00 0.00 84 PHE A C 1
ATOM 1311 O O . PHE A 1 84 ? 13.753 -4.023 0.622 1.00 0.00 84 PHE A O 1
ATOM 1328 N N . GLN A 1 85 ? 13.742 -6.184 -0.037 1.00 0.00 85 GLN A N 1
ATOM 1329 C CA . GLN A 1 85 ? 14.649 -5.987 -1.186 1.00 0.00 85 GLN A CA 1
ATOM 1330 C C . GLN A 1 85 ? 13.840 -5.778 -2.476 1.00 0.00 85 GLN A C 1
ATOM 1331 O O . GLN A 1 85 ? 14.373 -5.281 -3.476 1.00 0.00 85 GLN A O 1
ATOM 1345 N N . THR A 1 86 ? 12.527 -6.128 -2.438 1.00 0.00 86 THR A N 1
ATOM 1346 C CA . THR A 1 86 ? 11.592 -5.985 -3.574 1.00 0.00 86 THR A CA 1
ATOM 1347 C C . THR A 1 86 ? 10.203 -5.556 -3.047 1.00 0.00 86 THR A C 1
ATOM 1348 O O . THR A 1 86 ? 9.830 -5.890 -1.909 1.00 0.00 86 THR A O 1
ATOM 1359 N N . LEU A 1 87 ? 9.444 -4.824 -3.889 1.00 0.00 87 LEU A N 1
ATOM 1360 C CA . LEU A 1 87 ? 8.032 -4.457 -3.616 1.00 0.00 87 LEU A CA 1
ATOM 1361 C C . LEU A 1 87 ? 7.126 -5.714 -3.519 1.00 0.00 87 LEU A C 1
ATOM 1362 O O . LEU A 1 87 ? 6.077 -5.672 -2.878 1.00 0.00 87 LEU A O 1
ATOM 1378 N N . GLY A 1 88 ? 7.537 -6.812 -4.185 1.00 0.00 88 GLY A N 1
ATOM 1379 C CA . GLY A 1 88 ? 6.836 -8.106 -4.094 1.00 0.00 88 GLY A CA 1
ATOM 1380 C C . GLY A 1 88 ? 6.766 -8.681 -2.670 1.00 0.00 88 GLY A C 1
ATOM 1381 O O . GLY A 1 88 ? 5.719 -9.205 -2.254 1.00 0.00 88 GLY A O 1
ATOM 1385 N N . GLU A 1 89 ? 7.892 -8.573 -1.933 1.00 0.00 89 GLU A N 1
ATOM 1386 C CA . GLU A 1 89 ? 7.990 -9.008 -0.513 1.00 0.00 89 GLU A CA 1
ATOM 1387 C C . GLU A 1 89 ? 7.044 -8.186 0.382 1.00 0.00 89 GLU A C 1
ATOM 1388 O O . GLU A 1 89 ? 6.433 -8.716 1.317 1.00 0.00 89 GLU A O 1
ATOM 1400 N N . LEU A 1 90 ? 6.945 -6.890 0.058 1.00 0.00 90 LEU A N 1
ATOM 1401 C CA . LEU A 1 90 ? 6.093 -5.911 0.756 1.00 0.00 90 LEU A CA 1
ATOM 1402 C C . LEU A 1 90 ? 4.621 -6.359 0.686 1.00 0.00 90 LEU A C 1
ATOM 1403 O O . LEU A 1 90 ? 3.964 -6.559 1.713 1.00 0.00 90 LEU A O 1
ATOM 1419 N N . ILE A 1 91 ? 4.150 -6.532 -0.555 1.00 0.00 91 ILE A N 1
ATOM 1420 C CA . ILE A 1 91 ? 2.774 -6.950 -0.878 1.00 0.00 91 ILE A CA 1
ATOM 1421 C C . ILE A 1 91 ? 2.428 -8.327 -0.272 1.00 0.00 91 ILE A C 1
ATOM 1422 O O . ILE A 1 91 ? 1.322 -8.523 0.243 1.00 0.00 91 ILE A O 1
ATOM 1438 N N . GLY A 1 92 ? 3.409 -9.245 -0.292 1.00 0.00 92 GLY A N 1
ATOM 1439 C CA . GLY A 1 92 ? 3.209 -10.612 0.188 1.00 0.00 92 GLY A CA 1
ATOM 1440 C C . GLY A 1 92 ? 3.068 -10.685 1.705 1.00 0.00 92 GLY A C 1
ATOM 1441 O O . GLY A 1 92 ? 2.188 -11.384 2.220 1.00 0.00 92 GLY A O 1
ATOM 1445 N N . LEU A 1 93 ? 3.949 -9.963 2.417 1.00 0.00 93 LEU A N 1
ATOM 1446 C CA . LEU A 1 93 ? 3.953 -9.924 3.890 1.00 0.00 93 LEU A CA 1
ATOM 1447 C C . LEU A 1 93 ? 2.707 -9.218 4.434 1.00 0.00 93 LEU A C 1
ATOM 1448 O O . LEU A 1 93 ? 2.036 -9.735 5.324 1.00 0.00 93 LEU A O 1
ATOM 1464 N N . TYR A 1 94 ? 2.431 -8.012 3.907 1.00 0.00 94 TYR A N 1
ATOM 1465 C CA . TYR A 1 94 ? 1.305 -7.178 4.376 1.00 0.00 94 TYR A CA 1
ATOM 1466 C C . TYR A 1 94 ? -0.057 -7.682 3.884 1.00 0.00 94 TYR A C 1
ATOM 1467 O O . TYR A 1 94 ? -1.082 -7.176 4.332 1.00 0.00 94 TYR A O 1
ATOM 1485 N N . ALA A 1 95 ? -0.058 -8.683 2.978 1.00 0.00 95 ALA A N 1
ATOM 1486 C CA . ALA A 1 95 ? -1.258 -9.503 2.674 1.00 0.00 95 ALA A CA 1
ATOM 1487 C C . ALA A 1 95 ? -1.759 -10.243 3.935 1.00 0.00 95 ALA A C 1
ATOM 1488 O O . ALA A 1 95 ? -2.930 -10.614 4.040 1.00 0.00 95 ALA A O 1
ATOM 1495 N N . GLN A 1 96 ? -0.832 -10.446 4.871 1.00 0.00 96 GLN A N 1
ATOM 1496 C CA . GLN A 1 96 ? -1.099 -11.021 6.194 1.00 0.00 96 GLN A CA 1
ATOM 1497 C C . GLN A 1 96 ? -1.318 -9.869 7.206 1.00 0.00 96 GLN A C 1
ATOM 1498 O O . GLN A 1 96 ? -0.630 -8.841 7.112 1.00 0.00 96 GLN A O 1
ATOM 1512 N N . PRO A 1 97 ? -2.303 -9.996 8.145 1.00 0.00 97 PRO A N 1
ATOM 1513 C CA . PRO A 1 97 ? -2.402 -9.122 9.340 1.00 0.00 97 PRO A CA 1
ATOM 1514 C C . PRO A 1 97 ? -1.055 -8.997 10.094 1.00 0.00 97 PRO A C 1
ATOM 1515 O O . PRO A 1 97 ? -0.418 -10.001 10.434 1.00 0.00 97 PRO A O 1
ATOM 1526 N N . ASN A 1 98 ? -0.642 -7.752 10.318 1.00 0.00 98 ASN A N 1
ATOM 1527 C CA . ASN A 1 98 ? 0.670 -7.425 10.908 1.00 0.00 98 ASN A CA 1
ATOM 1528 C C . ASN A 1 98 ? 0.513 -6.828 12.316 1.00 0.00 98 ASN A C 1
ATOM 1529 O O . ASN A 1 98 ? 1.200 -7.278 13.240 1.00 0.00 98 ASN A O 1
ATOM 1540 N N . GLN A 1 99 ? -0.455 -5.877 12.441 1.00 0.00 99 GLN A N 1
ATOM 1541 C CA . GLN A 1 99 ? -0.634 -4.890 13.539 1.00 0.00 99 GLN A CA 1
ATOM 1542 C C . GLN A 1 99 ? -0.318 -3.503 12.933 1.00 0.00 99 GLN A C 1
ATOM 1543 O O . GLN A 1 99 ? 0.851 -3.118 12.801 1.00 0.00 99 GLN A O 1
ATOM 1557 N N . GLY A 1 100 ? -1.371 -2.805 12.476 1.00 0.00 100 GLY A N 1
ATOM 1558 C CA . GLY A 1 100 ? -1.237 -1.481 11.855 1.00 0.00 100 GLY A CA 1
ATOM 1559 C C . GLY A 1 100 ? -2.064 -1.330 10.587 1.00 0.00 100 GLY A C 1
ATOM 1560 O O . GLY A 1 100 ? -2.639 -0.259 10.339 1.00 0.00 100 GLY A O 1
ATOM 1564 N N . LEU A 1 101 ? -2.117 -2.402 9.770 1.00 0.00 101 LEU A N 1
ATOM 1565 C CA . LEU A 1 101 ? -2.881 -2.408 8.499 1.00 0.00 101 LEU A CA 1
ATOM 1566 C C . LEU A 1 101 ? -4.396 -2.379 8.780 1.00 0.00 101 LEU A C 1
ATOM 1567 O O . LEU A 1 101 ? -4.894 -3.087 9.665 1.00 0.00 101 LEU A O 1
ATOM 1583 N N . VAL A 1 102 ? -5.104 -1.546 7.996 1.00 0.00 102 VAL A N 1
ATOM 1584 C CA . VAL A 1 102 ? -6.559 -1.335 8.119 1.00 0.00 102 VAL A CA 1
ATOM 1585 C C . VAL A 1 102 ? -7.370 -2.634 7.888 1.00 0.00 102 VAL A C 1
ATOM 1586 O O . VAL A 1 102 ? -8.465 -2.790 8.443 1.00 0.00 102 VAL A O 1
ATOM 1599 N N . CYS A 1 103 ? -6.812 -3.560 7.075 1.00 0.00 103 CYS A N 1
ATOM 1600 C CA . CYS A 1 103 ? -7.481 -4.831 6.723 1.00 0.00 103 CYS A CA 1
ATOM 1601 C C . CYS A 1 103 ? -6.508 -5.874 6.146 1.00 0.00 103 CYS A C 1
ATOM 1602 O O . CYS A 1 103 ? -6.940 -6.983 5.827 1.00 0.00 103 CYS A O 1
ATOM 1610 N N . ALA A 1 104 ? -5.209 -5.513 6.011 1.00 0.00 104 ALA A N 1
ATOM 1611 C CA . ALA A 1 104 ? -4.206 -6.290 5.228 1.00 0.00 104 ALA A CA 1
ATOM 1612 C C . ALA A 1 104 ? -4.486 -6.195 3.698 1.00 0.00 104 ALA A C 1
ATOM 1613 O O . ALA A 1 104 ? -5.559 -5.742 3.269 1.00 0.00 104 ALA A O 1
ATOM 1620 N N . LEU A 1 105 ? -3.506 -6.619 2.883 1.00 0.00 105 LEU A N 1
ATOM 1621 C CA . LEU A 1 105 ? -3.550 -6.480 1.421 1.00 0.00 105 LEU A CA 1
ATOM 1622 C C . LEU A 1 105 ? -4.234 -7.710 0.801 1.00 0.00 105 LEU A C 1
ATOM 1623 O O . LEU A 1 105 ? -3.617 -8.765 0.637 1.00 0.00 105 LEU A O 1
ATOM 1639 N N . LEU A 1 106 ? -5.529 -7.566 0.497 1.00 0.00 106 LEU A N 1
ATOM 1640 C CA . LEU A 1 106 ? -6.359 -8.676 -0.003 1.00 0.00 106 LEU A CA 1
ATOM 1641 C C . LEU A 1 106 ? -6.171 -8.855 -1.522 1.00 0.00 106 LEU A C 1
ATOM 1642 O O . LEU A 1 106 ? -5.852 -9.953 -1.998 1.00 0.00 106 LEU A O 1
ATOM 1658 N N . LEU A 1 107 ? -6.330 -7.746 -2.263 1.00 0.00 107 LEU A N 1
ATOM 1659 C CA . LEU A 1 107 ? -6.347 -7.742 -3.740 1.00 0.00 107 LEU A CA 1
ATOM 1660 C C . LEU A 1 107 ? -6.186 -6.289 -4.242 1.00 0.00 107 LEU A C 1
ATOM 1661 O O . LEU A 1 107 ? -6.610 -5.371 -3.541 1.00 0.00 107 LEU A O 1
ATOM 1677 N N . PRO A 1 108 ? -5.507 -6.038 -5.414 1.00 0.00 108 PRO A N 1
ATOM 1678 C CA . PRO A 1 108 ? -5.302 -4.661 -5.931 1.00 0.00 108 PRO A CA 1
ATOM 1679 C C . PRO A 1 108 ? -6.642 -3.914 -6.129 1.00 0.00 108 PRO A C 1
ATOM 1680 O O . PRO A 1 108 ? -6.857 -2.844 -5.556 1.00 0.00 108 PRO A O 1
ATOM 1691 N N . VAL A 1 109 ? -7.528 -4.546 -6.907 1.00 0.00 109 VAL A N 1
ATOM 1692 C CA . VAL A 1 109 ? -8.943 -4.157 -7.097 1.00 0.00 109 VAL A CA 1
ATOM 1693 C C . VAL A 1 109 ? -9.704 -5.420 -7.570 1.00 0.00 109 VAL A C 1
ATOM 1694 O O . VAL A 1 109 ? -10.682 -5.824 -6.921 1.00 0.00 109 VAL A O 1
ATOM 1708 N N . MET A 1 1 ? 9.845 -27.018 -30.307 1.00 0.00 1 MET A N 2
ATOM 1709 C CA . MET A 1 1 ? 9.181 -25.798 -30.815 1.00 0.00 1 MET A CA 2
ATOM 1710 C C . MET A 1 1 ? 8.055 -25.393 -29.848 1.00 0.00 1 MET A C 2
ATOM 1711 O O . MET A 1 1 ? 7.309 -26.254 -29.368 1.00 0.00 1 MET A O 2
ATOM 1727 N N . GLY A 1 2 ? 7.949 -24.093 -29.550 1.00 0.00 2 GLY A N 2
ATOM 1728 C CA . GLY A 1 2 ? 6.952 -23.598 -28.612 1.00 0.00 2 GLY A CA 2
ATOM 1729 C C . GLY A 1 2 ? 7.312 -22.225 -28.083 1.00 0.00 2 GLY A C 2
ATOM 1730 O O . GLY A 1 2 ? 6.451 -21.339 -28.033 1.00 0.00 2 GLY A O 2
ATOM 1734 N N . HIS A 1 3 ? 8.611 -22.048 -27.714 1.00 0.00 3 HIS A N 2
ATOM 1735 C CA . HIS A 1 3 ? 9.153 -20.789 -27.131 1.00 0.00 3 HIS A CA 2
ATOM 1736 C C . HIS A 1 3 ? 8.489 -20.487 -25.761 1.00 0.00 3 HIS A C 2
ATOM 1737 O O . HIS A 1 3 ? 7.897 -21.389 -25.149 1.00 0.00 3 HIS A O 2
ATOM 1752 N N . HIS A 1 4 ? 8.605 -19.235 -25.263 1.00 0.00 4 HIS A N 2
ATOM 1753 C CA . HIS A 1 4 ? 7.964 -18.820 -24.000 1.00 0.00 4 HIS A CA 2
ATOM 1754 C C . HIS A 1 4 ? 7.439 -17.376 -24.116 1.00 0.00 4 HIS A C 2
ATOM 1755 O O . HIS A 1 4 ? 8.219 -16.428 -24.286 1.00 0.00 4 HIS A O 2
ATOM 1770 N N . HIS A 1 5 ? 6.098 -17.233 -24.096 1.00 0.00 5 HIS A N 2
ATOM 1771 C CA . HIS A 1 5 ? 5.419 -15.922 -23.972 1.00 0.00 5 HIS A CA 2
ATOM 1772 C C . HIS A 1 5 ? 5.336 -15.515 -22.490 1.00 0.00 5 HIS A C 2
ATOM 1773 O O . HIS A 1 5 ? 5.947 -16.174 -21.631 1.00 0.00 5 HIS A O 2
ATOM 1788 N N . HIS A 1 6 ? 4.598 -14.408 -22.217 1.00 0.00 6 HIS A N 2
ATOM 1789 C CA . HIS A 1 6 ? 4.405 -13.852 -20.866 1.00 0.00 6 HIS A CA 2
ATOM 1790 C C . HIS A 1 6 ? 5.722 -13.227 -20.355 1.00 0.00 6 HIS A C 2
ATOM 1791 O O . HIS A 1 6 ? 6.583 -13.915 -19.788 1.00 0.00 6 HIS A O 2
ATOM 1806 N N . HIS A 1 7 ? 5.884 -11.924 -20.648 1.00 0.00 7 HIS A N 2
ATOM 1807 C CA . HIS A 1 7 ? 7.014 -11.100 -20.179 1.00 0.00 7 HIS A CA 2
ATOM 1808 C C . HIS A 1 7 ? 6.935 -10.952 -18.647 1.00 0.00 7 HIS A C 2
ATOM 1809 O O . HIS A 1 7 ? 7.908 -11.191 -17.929 1.00 0.00 7 HIS A O 2
ATOM 1824 N N . HIS A 1 8 ? 5.738 -10.548 -18.197 1.00 0.00 8 HIS A N 2
ATOM 1825 C CA . HIS A 1 8 ? 5.370 -10.355 -16.790 1.00 0.00 8 HIS A CA 2
ATOM 1826 C C . HIS A 1 8 ? 3.859 -10.070 -16.770 1.00 0.00 8 HIS A C 2
ATOM 1827 O O . HIS A 1 8 ? 3.057 -10.974 -16.526 1.00 0.00 8 HIS A O 2
ATOM 1842 N N . SER A 1 9 ? 3.508 -8.807 -17.086 1.00 0.00 9 SER A N 2
ATOM 1843 C CA . SER A 1 9 ? 2.129 -8.324 -17.263 1.00 0.00 9 SER A CA 2
ATOM 1844 C C . SER A 1 9 ? 2.189 -6.814 -17.512 1.00 0.00 9 SER A C 2
ATOM 1845 O O . SER A 1 9 ? 2.846 -6.088 -16.749 1.00 0.00 9 SER A O 2
ATOM 1853 N N . HIS A 1 10 ? 1.532 -6.334 -18.583 1.00 0.00 10 HIS A N 2
ATOM 1854 C CA . HIS A 1 10 ? 1.421 -4.882 -18.854 1.00 0.00 10 HIS A CA 2
ATOM 1855 C C . HIS A 1 10 ? 0.132 -4.331 -18.198 1.00 0.00 10 HIS A C 2
ATOM 1856 O O . HIS A 1 10 ? -0.750 -3.761 -18.853 1.00 0.00 10 HIS A O 2
ATOM 1871 N N . MET A 1 11 ? 0.068 -4.506 -16.863 1.00 0.00 11 MET A N 2
ATOM 1872 C CA . MET A 1 11 ? -1.093 -4.155 -16.029 1.00 0.00 11 MET A CA 2
ATOM 1873 C C . MET A 1 11 ? -0.668 -4.166 -14.536 1.00 0.00 11 MET A C 2
ATOM 1874 O O . MET A 1 11 ? -1.313 -4.791 -13.680 1.00 0.00 11 MET A O 2
ATOM 1888 N N . SER A 1 12 ? 0.415 -3.434 -14.240 1.00 0.00 12 SER A N 2
ATOM 1889 C CA . SER A 1 12 ? 1.004 -3.355 -12.884 1.00 0.00 12 SER A CA 2
ATOM 1890 C C . SER A 1 12 ? 0.037 -2.749 -11.852 1.00 0.00 12 SER A C 2
ATOM 1891 O O . SER A 1 12 ? -0.825 -1.936 -12.194 1.00 0.00 12 SER A O 2
ATOM 1899 N N . TRP A 1 13 ? 0.209 -3.140 -10.572 1.00 0.00 13 TRP A N 2
ATOM 1900 C CA . TRP A 1 13 ? -0.464 -2.496 -9.424 1.00 0.00 13 TRP A CA 2
ATOM 1901 C C . TRP A 1 13 ? 0.401 -1.348 -8.861 1.00 0.00 13 TRP A C 2
ATOM 1902 O O . TRP A 1 13 ? 0.105 -0.804 -7.806 1.00 0.00 13 TRP A O 2
ATOM 1923 N N . TYR A 1 14 ? 1.429 -0.953 -9.623 1.00 0.00 14 TYR A N 2
ATOM 1924 C CA . TYR A 1 14 ? 2.364 0.117 -9.268 1.00 0.00 14 TYR A CA 2
ATOM 1925 C C . TYR A 1 14 ? 2.169 1.234 -10.296 1.00 0.00 14 TYR A C 2
ATOM 1926 O O . TYR A 1 14 ? 2.358 1.002 -11.495 1.00 0.00 14 TYR A O 2
ATOM 1944 N N . HIS A 1 15 ? 1.749 2.430 -9.845 1.00 0.00 15 HIS A N 2
ATOM 1945 C CA . HIS A 1 15 ? 1.399 3.545 -10.736 1.00 0.00 15 HIS A CA 2
ATOM 1946 C C . HIS A 1 15 ? 2.101 4.825 -10.269 1.00 0.00 15 HIS A C 2
ATOM 1947 O O . HIS A 1 15 ? 1.558 5.581 -9.452 1.00 0.00 15 HIS A O 2
ATOM 1962 N N . ARG A 1 16 ? 3.339 5.036 -10.738 1.00 0.00 16 ARG A N 2
ATOM 1963 C CA . ARG A 1 16 ? 4.028 6.331 -10.589 1.00 0.00 16 ARG A CA 2
ATOM 1964 C C . ARG A 1 16 ? 3.388 7.350 -11.555 1.00 0.00 16 ARG A C 2
ATOM 1965 O O . ARG A 1 16 ? 2.712 6.936 -12.518 1.00 0.00 16 ARG A O 2
ATOM 1986 N N . ASP A 1 17 ? 3.577 8.671 -11.298 1.00 0.00 17 ASP A N 2
ATOM 1987 C CA . ASP A 1 17 ? 2.961 9.759 -12.104 1.00 0.00 17 ASP A CA 2
ATOM 1988 C C . ASP A 1 17 ? 1.408 9.714 -11.991 1.00 0.00 17 ASP A C 2
ATOM 1989 O O . ASP A 1 17 ? 0.675 10.179 -12.865 1.00 0.00 17 ASP A O 2
ATOM 1998 N N . LEU A 1 18 ? 0.940 9.155 -10.857 1.00 0.00 18 LEU A N 2
ATOM 1999 C CA . LEU A 1 18 ? -0.478 9.041 -10.480 1.00 0.00 18 LEU A CA 2
ATOM 2000 C C . LEU A 1 18 ? -0.594 9.531 -9.032 1.00 0.00 18 LEU A C 2
ATOM 2001 O O . LEU A 1 18 ? 0.068 8.982 -8.162 1.00 0.00 18 LEU A O 2
ATOM 2017 N N . SER A 1 19 ? -1.448 10.537 -8.771 1.00 0.00 19 SER A N 2
ATOM 2018 C CA . SER A 1 19 ? -1.524 11.205 -7.449 1.00 0.00 19 SER A CA 2
ATOM 2019 C C . SER A 1 19 ? -2.293 10.321 -6.447 1.00 0.00 19 SER A C 2
ATOM 2020 O O . SER A 1 19 ? -3.029 9.423 -6.867 1.00 0.00 19 SER A O 2
ATOM 2028 N N . ARG A 1 20 ? -2.127 10.568 -5.123 1.00 0.00 20 ARG A N 2
ATOM 2029 C CA . ARG A 1 20 ? -2.843 9.791 -4.083 1.00 0.00 20 ARG A CA 2
ATOM 2030 C C . ARG A 1 20 ? -4.362 10.041 -4.160 1.00 0.00 20 ARG A C 2
ATOM 2031 O O . ARG A 1 20 ? -5.154 9.138 -3.877 1.00 0.00 20 ARG A O 2
ATOM 2052 N N . ALA A 1 21 ? -4.737 11.285 -4.523 1.00 0.00 21 ALA A N 2
ATOM 2053 C CA . ALA A 1 21 ? -6.133 11.676 -4.787 1.00 0.00 21 ALA A CA 2
ATOM 2054 C C . ALA A 1 21 ? -6.735 10.792 -5.898 1.00 0.00 21 ALA A C 2
ATOM 2055 O O . ALA A 1 21 ? -7.830 10.233 -5.743 1.00 0.00 21 ALA A O 2
ATOM 2062 N N . ALA A 1 22 ? -5.967 10.642 -6.996 1.00 0.00 22 ALA A N 2
ATOM 2063 C CA . ALA A 1 22 ? -6.345 9.780 -8.133 1.00 0.00 22 ALA A CA 2
ATOM 2064 C C . ALA A 1 22 ? -6.340 8.291 -7.742 1.00 0.00 22 ALA A C 2
ATOM 2065 O O . ALA A 1 22 ? -7.137 7.511 -8.262 1.00 0.00 22 ALA A O 2
ATOM 2072 N N . ALA A 1 23 ? -5.426 7.921 -6.819 1.00 0.00 23 ALA A N 2
ATOM 2073 C CA . ALA A 1 23 ? -5.260 6.530 -6.346 1.00 0.00 23 ALA A CA 2
ATOM 2074 C C . ALA A 1 23 ? -6.504 6.050 -5.589 1.00 0.00 23 ALA A C 2
ATOM 2075 O O . ALA A 1 23 ? -7.162 5.113 -6.023 1.00 0.00 23 ALA A O 2
ATOM 2082 N N . GLU A 1 24 ? -6.808 6.719 -4.460 1.00 0.00 24 GLU A N 2
ATOM 2083 C CA . GLU A 1 24 ? -7.951 6.370 -3.585 1.00 0.00 24 GLU A CA 2
ATOM 2084 C C . GLU A 1 24 ? -9.302 6.518 -4.298 1.00 0.00 24 GLU A C 2
ATOM 2085 O O . GLU A 1 24 ? -10.265 5.846 -3.947 1.00 0.00 24 GLU A O 2
ATOM 2097 N N . GLU A 1 25 ? -9.353 7.435 -5.278 1.00 0.00 25 GLU A N 2
ATOM 2098 C CA . GLU A 1 25 ? -10.544 7.632 -6.115 1.00 0.00 25 GLU A CA 2
ATOM 2099 C C . GLU A 1 25 ? -10.748 6.403 -7.013 1.00 0.00 25 GLU A C 2
ATOM 2100 O O . GLU A 1 25 ? -11.832 5.826 -7.053 1.00 0.00 25 GLU A O 2
ATOM 2112 N N . LEU A 1 26 ? -9.659 6.012 -7.702 1.00 0.00 26 LEU A N 2
ATOM 2113 C CA . LEU A 1 26 ? -9.625 4.835 -8.599 1.00 0.00 26 LEU A CA 2
ATOM 2114 C C . LEU A 1 26 ? -9.997 3.566 -7.802 1.00 0.00 26 LEU A C 2
ATOM 2115 O O . LEU A 1 26 ? -10.754 2.731 -8.287 1.00 0.00 26 LEU A O 2
ATOM 2131 N N . LEU A 1 27 ? -9.492 3.482 -6.559 1.00 0.00 27 LEU A N 2
ATOM 2132 C CA . LEU A 1 27 ? -9.773 2.374 -5.631 1.00 0.00 27 LEU A CA 2
ATOM 2133 C C . LEU A 1 27 ? -11.270 2.373 -5.256 1.00 0.00 27 LEU A C 2
ATOM 2134 O O . LEU A 1 27 ? -11.928 1.350 -5.373 1.00 0.00 27 LEU A O 2
ATOM 2150 N N . ALA A 1 28 ? -11.797 3.561 -4.878 1.00 0.00 28 ALA A N 2
ATOM 2151 C CA . ALA A 1 28 ? -13.192 3.737 -4.380 1.00 0.00 28 ALA A CA 2
ATOM 2152 C C . ALA A 1 28 ? -14.240 3.386 -5.445 1.00 0.00 28 ALA A C 2
ATOM 2153 O O . ALA A 1 28 ? -15.331 2.913 -5.131 1.00 0.00 28 ALA A O 2
ATOM 2160 N N . ARG A 1 29 ? -13.894 3.628 -6.705 1.00 0.00 29 ARG A N 2
ATOM 2161 C CA . ARG A 1 29 ? -14.760 3.337 -7.850 1.00 0.00 29 ARG A CA 2
ATOM 2162 C C . ARG A 1 29 ? -14.662 1.851 -8.239 1.00 0.00 29 ARG A C 2
ATOM 2163 O O . ARG A 1 29 ? -15.674 1.223 -8.578 1.00 0.00 29 ARG A O 2
ATOM 2184 N N . ALA A 1 30 ? -13.439 1.293 -8.162 1.00 0.00 30 ALA A N 2
ATOM 2185 C CA . ALA A 1 30 ? -13.132 -0.036 -8.712 1.00 0.00 30 ALA A CA 2
ATOM 2186 C C . ALA A 1 30 ? -13.393 -1.186 -7.717 1.00 0.00 30 ALA A C 2
ATOM 2187 O O . ALA A 1 30 ? -14.282 -2.013 -7.949 1.00 0.00 30 ALA A O 2
ATOM 2194 N N . GLY A 1 31 ? -12.646 -1.216 -6.591 1.00 0.00 31 GLY A N 2
ATOM 2195 C CA . GLY A 1 31 ? -12.705 -2.334 -5.637 1.00 0.00 31 GLY A CA 2
ATOM 2196 C C . GLY A 1 31 ? -13.419 -1.948 -4.341 1.00 0.00 31 GLY A C 2
ATOM 2197 O O . GLY A 1 31 ? -14.196 -2.737 -3.800 1.00 0.00 31 GLY A O 2
ATOM 2201 N N . ARG A 1 32 ? -13.124 -0.720 -3.852 1.00 0.00 32 ARG A N 2
ATOM 2202 C CA . ARG A 1 32 ? -13.827 -0.064 -2.712 1.00 0.00 32 ARG A CA 2
ATOM 2203 C C . ARG A 1 32 ? -13.790 -0.883 -1.378 1.00 0.00 32 ARG A C 2
ATOM 2204 O O . ARG A 1 32 ? -14.509 -0.562 -0.415 1.00 0.00 32 ARG A O 2
ATOM 2225 N N . ASP A 1 33 ? -12.864 -1.863 -1.274 1.00 0.00 33 ASP A N 2
ATOM 2226 C CA . ASP A 1 33 ? -12.906 -2.895 -0.216 1.00 0.00 33 ASP A CA 2
ATOM 2227 C C . ASP A 1 33 ? -11.652 -3.795 -0.318 1.00 0.00 33 ASP A C 2
ATOM 2228 O O . ASP A 1 33 ? -11.585 -4.672 -1.197 1.00 0.00 33 ASP A O 2
ATOM 2237 N N . GLY A 1 34 ? -10.627 -3.505 0.515 1.00 0.00 34 GLY A N 2
ATOM 2238 C CA . GLY A 1 34 ? -9.379 -4.297 0.545 1.00 0.00 34 GLY A CA 2
ATOM 2239 C C . GLY A 1 34 ? -8.519 -4.042 -0.694 1.00 0.00 34 GLY A C 2
ATOM 2240 O O . GLY A 1 34 ? -7.660 -4.859 -1.057 1.00 0.00 34 GLY A O 2
ATOM 2244 N N . SER A 1 35 ? -8.781 -2.890 -1.344 1.00 0.00 35 SER A N 2
ATOM 2245 C CA . SER A 1 35 ? -8.190 -2.510 -2.628 1.00 0.00 35 SER A CA 2
ATOM 2246 C C . SER A 1 35 ? -6.889 -1.735 -2.414 1.00 0.00 35 SER A C 2
ATOM 2247 O O . SER A 1 35 ? -6.909 -0.658 -1.825 1.00 0.00 35 SER A O 2
ATOM 2255 N N . PHE A 1 36 ? -5.773 -2.253 -2.924 1.00 0.00 36 PHE A N 2
ATOM 2256 C CA . PHE A 1 36 ? -4.445 -1.673 -2.669 1.00 0.00 36 PHE A CA 2
ATOM 2257 C C . PHE A 1 36 ? -3.707 -1.384 -3.976 1.00 0.00 36 PHE A C 2
ATOM 2258 O O . PHE A 1 36 ? -4.023 -1.949 -5.020 1.00 0.00 36 PHE A O 2
ATOM 2275 N N . LEU A 1 37 ? -2.728 -0.495 -3.897 1.00 0.00 37 LEU A N 2
ATOM 2276 C CA . LEU A 1 37 ? -1.756 -0.273 -4.963 1.00 0.00 37 LEU A CA 2
ATOM 2277 C C . LEU A 1 37 ? -0.474 0.308 -4.365 1.00 0.00 37 LEU A C 2
ATOM 2278 O O . LEU A 1 37 ? -0.451 0.751 -3.213 1.00 0.00 37 LEU A O 2
ATOM 2294 N N . VAL A 1 38 ? 0.586 0.276 -5.155 1.00 0.00 38 VAL A N 2
ATOM 2295 C CA . VAL A 1 38 ? 1.846 0.938 -4.860 1.00 0.00 38 VAL A CA 2
ATOM 2296 C C . VAL A 1 38 ? 1.980 2.060 -5.899 1.00 0.00 38 VAL A C 2
ATOM 2297 O O . VAL A 1 38 ? 1.365 1.992 -6.970 1.00 0.00 38 VAL A O 2
ATOM 2310 N N . ARG A 1 39 ? 2.717 3.102 -5.566 1.00 0.00 39 ARG A N 2
ATOM 2311 C CA . ARG A 1 39 ? 2.883 4.275 -6.427 1.00 0.00 39 ARG A CA 2
ATOM 2312 C C . ARG A 1 39 ? 4.167 5.007 -6.044 1.00 0.00 39 ARG A C 2
ATOM 2313 O O . ARG A 1 39 ? 4.928 4.523 -5.205 1.00 0.00 39 ARG A O 2
ATOM 2334 N N . ASP A 1 40 ? 4.438 6.129 -6.711 1.00 0.00 40 ASP A N 2
ATOM 2335 C CA . ASP A 1 40 ? 5.546 7.021 -6.338 1.00 0.00 40 ASP A CA 2
ATOM 2336 C C . ASP A 1 40 ? 5.016 8.066 -5.349 1.00 0.00 40 ASP A C 2
ATOM 2337 O O . ASP A 1 40 ? 4.003 8.724 -5.632 1.00 0.00 40 ASP A O 2
ATOM 2346 N N . SER A 1 41 ? 5.670 8.171 -4.181 1.00 0.00 41 SER A N 2
ATOM 2347 C CA . SER A 1 41 ? 5.373 9.203 -3.178 1.00 0.00 41 SER A CA 2
ATOM 2348 C C . SER A 1 41 ? 5.519 10.617 -3.790 1.00 0.00 41 SER A C 2
ATOM 2349 O O . SER A 1 41 ? 6.334 10.840 -4.684 1.00 0.00 41 SER A O 2
ATOM 2357 N N . GLU A 1 42 ? 4.704 11.552 -3.306 1.00 0.00 42 GLU A N 2
ATOM 2358 C CA . GLU A 1 42 ? 4.468 12.840 -3.971 1.00 0.00 42 GLU A CA 2
ATOM 2359 C C . GLU A 1 42 ? 5.624 13.830 -3.736 1.00 0.00 42 GLU A C 2
ATOM 2360 O O . GLU A 1 42 ? 5.641 14.563 -2.737 1.00 0.00 42 GLU A O 2
ATOM 2372 N N . SER A 1 43 ? 6.618 13.756 -4.654 1.00 0.00 43 SER A N 2
ATOM 2373 C CA . SER A 1 43 ? 7.766 14.672 -4.746 1.00 0.00 43 SER A CA 2
ATOM 2374 C C . SER A 1 43 ? 8.697 14.543 -3.516 1.00 0.00 43 SER A C 2
ATOM 2375 O O . SER A 1 43 ? 9.421 15.483 -3.164 1.00 0.00 43 SER A O 2
ATOM 2383 N N . VAL A 1 44 ? 8.706 13.334 -2.902 1.00 0.00 44 VAL A N 2
ATOM 2384 C CA . VAL A 1 44 ? 9.502 13.051 -1.690 1.00 0.00 44 VAL A CA 2
ATOM 2385 C C . VAL A 1 44 ? 11.002 12.978 -2.032 1.00 0.00 44 VAL A C 2
ATOM 2386 O O . VAL A 1 44 ? 11.744 13.914 -1.698 1.00 0.00 44 VAL A O 2
ATOM 2399 N N . ALA A 1 45 ? 11.435 11.901 -2.728 1.00 0.00 45 ALA A N 2
ATOM 2400 C CA . ALA A 1 45 ? 12.860 11.682 -3.095 1.00 0.00 45 ALA A CA 2
ATOM 2401 C C . ALA A 1 45 ? 13.006 10.449 -4.018 1.00 0.00 45 ALA A C 2
ATOM 2402 O O . ALA A 1 45 ? 14.032 9.760 -3.996 1.00 0.00 45 ALA A O 2
ATOM 2409 N N . GLY A 1 46 ? 12.006 10.222 -4.878 1.00 0.00 46 GLY A N 2
ATOM 2410 C CA . GLY A 1 46 ? 11.884 8.964 -5.640 1.00 0.00 46 GLY A CA 2
ATOM 2411 C C . GLY A 1 46 ? 11.439 7.787 -4.778 1.00 0.00 46 GLY A C 2
ATOM 2412 O O . GLY A 1 46 ? 11.868 6.652 -4.984 1.00 0.00 46 GLY A O 2
ATOM 2416 N N . ALA A 1 47 ? 10.562 8.076 -3.808 1.00 0.00 47 ALA A N 2
ATOM 2417 C CA . ALA A 1 47 ? 10.117 7.105 -2.794 1.00 0.00 47 ALA A CA 2
ATOM 2418 C C . ALA A 1 47 ? 8.861 6.366 -3.274 1.00 0.00 47 ALA A C 2
ATOM 2419 O O . ALA A 1 47 ? 8.206 6.815 -4.215 1.00 0.00 47 ALA A O 2
ATOM 2426 N N . PHE A 1 48 ? 8.526 5.240 -2.624 1.00 0.00 48 PHE A N 2
ATOM 2427 C CA . PHE A 1 48 ? 7.324 4.440 -2.951 1.00 0.00 48 PHE A CA 2
ATOM 2428 C C . PHE A 1 48 ? 6.236 4.721 -1.904 1.00 0.00 48 PHE A C 2
ATOM 2429 O O . PHE A 1 48 ? 6.555 5.026 -0.770 1.00 0.00 48 PHE A O 2
ATOM 2446 N N . ALA A 1 49 ? 4.959 4.665 -2.301 1.00 0.00 49 ALA A N 2
ATOM 2447 C CA . ALA A 1 49 ? 3.813 4.781 -1.379 1.00 0.00 49 ALA A CA 2
ATOM 2448 C C . ALA A 1 49 ? 2.867 3.602 -1.611 1.00 0.00 49 ALA A C 2
ATOM 2449 O O . ALA A 1 49 ? 2.594 3.250 -2.753 1.00 0.00 49 ALA A O 2
ATOM 2456 N N . LEU A 1 50 ? 2.361 3.017 -0.520 1.00 0.00 50 LEU A N 2
ATOM 2457 C CA . LEU A 1 50 ? 1.439 1.866 -0.555 1.00 0.00 50 LEU A CA 2
ATOM 2458 C C . LEU A 1 50 ? 0.079 2.357 -0.053 1.00 0.00 50 LEU A C 2
ATOM 2459 O O . LEU A 1 50 ? -0.096 2.583 1.141 1.00 0.00 50 LEU A O 2
ATOM 2475 N N . CYS A 1 51 ? -0.861 2.557 -0.984 1.00 0.00 51 CYS A N 2
ATOM 2476 C CA . CYS A 1 51 ? -2.188 3.127 -0.705 1.00 0.00 51 CYS A CA 2
ATOM 2477 C C . CYS A 1 51 ? -3.218 1.992 -0.726 1.00 0.00 51 CYS A C 2
ATOM 2478 O O . CYS A 1 51 ? -3.465 1.390 -1.770 1.00 0.00 51 CYS A O 2
ATOM 2486 N N . VAL A 1 52 ? -3.811 1.718 0.438 1.00 0.00 52 VAL A N 2
ATOM 2487 C CA . VAL A 1 52 ? -4.761 0.614 0.643 1.00 0.00 52 VAL A CA 2
ATOM 2488 C C . VAL A 1 52 ? -6.096 1.240 1.069 1.00 0.00 52 VAL A C 2
ATOM 2489 O O . VAL A 1 52 ? -6.107 2.216 1.818 1.00 0.00 52 VAL A O 2
ATOM 2502 N N . LEU A 1 53 ? -7.209 0.692 0.588 1.00 0.00 53 LEU A N 2
ATOM 2503 C CA . LEU A 1 53 ? -8.558 1.215 0.844 1.00 0.00 53 LEU A CA 2
ATOM 2504 C C . LEU A 1 53 ? -9.440 0.099 1.390 1.00 0.00 53 LEU A C 2
ATOM 2505 O O . LEU A 1 53 ? -9.324 -1.048 0.963 1.00 0.00 53 LEU A O 2
ATOM 2521 N N . TYR A 1 54 ? -10.338 0.465 2.305 1.00 0.00 54 TYR A N 2
ATOM 2522 C CA . TYR A 1 54 ? -11.343 -0.430 2.858 1.00 0.00 54 TYR A CA 2
ATOM 2523 C C . TYR A 1 54 ? -12.526 0.420 3.327 1.00 0.00 54 TYR A C 2
ATOM 2524 O O . TYR A 1 54 ? -12.390 1.154 4.303 1.00 0.00 54 TYR A O 2
ATOM 2542 N N . GLN A 1 55 ? -13.662 0.319 2.602 1.00 0.00 55 GLN A N 2
ATOM 2543 C CA . GLN A 1 55 ? -14.928 1.025 2.919 1.00 0.00 55 GLN A CA 2
ATOM 2544 C C . GLN A 1 55 ? -14.711 2.521 3.256 1.00 0.00 55 GLN A C 2
ATOM 2545 O O . GLN A 1 55 ? -14.806 2.929 4.426 1.00 0.00 55 GLN A O 2
ATOM 2559 N N . LYS A 1 56 ? -14.379 3.311 2.208 1.00 0.00 56 LYS A N 2
ATOM 2560 C CA . LYS A 1 56 ? -14.108 4.773 2.308 1.00 0.00 56 LYS A CA 2
ATOM 2561 C C . LYS A 1 56 ? -12.978 5.134 3.319 1.00 0.00 56 LYS A C 2
ATOM 2562 O O . LYS A 1 56 ? -12.880 6.287 3.747 1.00 0.00 56 LYS A O 2
ATOM 2581 N N . HIS A 1 57 ? -12.103 4.166 3.657 1.00 0.00 57 HIS A N 2
ATOM 2582 C CA . HIS A 1 57 ? -10.995 4.390 4.627 1.00 0.00 57 HIS A CA 2
ATOM 2583 C C . HIS A 1 57 ? -9.648 4.019 3.985 1.00 0.00 57 HIS A C 2
ATOM 2584 O O . HIS A 1 57 ? -9.358 2.843 3.756 1.00 0.00 57 HIS A O 2
ATOM 2599 N N . VAL A 1 58 ? -8.844 5.053 3.697 1.00 0.00 58 VAL A N 2
ATOM 2600 C CA . VAL A 1 58 ? -7.531 4.929 3.048 1.00 0.00 58 VAL A CA 2
ATOM 2601 C C . VAL A 1 58 ? -6.416 4.867 4.116 1.00 0.00 58 VAL A C 2
ATOM 2602 O O . VAL A 1 58 ? -6.543 5.445 5.201 1.00 0.00 58 VAL A O 2
ATOM 2615 N N . HIS A 1 59 ? -5.354 4.124 3.789 1.00 0.00 59 HIS A N 2
ATOM 2616 C CA . HIS A 1 59 ? -4.125 4.019 4.586 1.00 0.00 59 HIS A CA 2
ATOM 2617 C C . HIS A 1 59 ? -2.934 4.039 3.610 1.00 0.00 59 HIS A C 2
ATOM 2618 O O . HIS A 1 59 ? -2.771 3.099 2.824 1.00 0.00 59 HIS A O 2
ATOM 2633 N N . THR A 1 60 ? -2.110 5.101 3.651 1.00 0.00 60 THR A N 2
ATOM 2634 C CA . THR A 1 60 ? -0.958 5.271 2.746 1.00 0.00 60 THR A CA 2
ATOM 2635 C C . THR A 1 60 ? 0.325 5.053 3.555 1.00 0.00 60 THR A C 2
ATOM 2636 O O . THR A 1 60 ? 0.413 5.496 4.708 1.00 0.00 60 THR A O 2
ATOM 2647 N N . TYR A 1 61 ? 1.302 4.343 2.972 1.00 0.00 61 TYR A N 2
ATOM 2648 C CA . TYR A 1 61 ? 2.585 4.034 3.634 1.00 0.00 61 TYR A CA 2
ATOM 2649 C C . TYR A 1 61 ? 3.727 4.491 2.727 1.00 0.00 61 TYR A C 2
ATOM 2650 O O . TYR A 1 61 ? 4.051 3.801 1.749 1.00 0.00 61 TYR A O 2
ATOM 2668 N N . ARG A 1 62 ? 4.319 5.666 3.027 1.00 0.00 62 ARG A N 2
ATOM 2669 C CA . ARG A 1 62 ? 5.430 6.211 2.226 1.00 0.00 62 ARG A CA 2
ATOM 2670 C C . ARG A 1 62 ? 6.725 5.479 2.585 1.00 0.00 62 ARG A C 2
ATOM 2671 O O . ARG A 1 62 ? 7.384 5.779 3.591 1.00 0.00 62 ARG A O 2
ATOM 2692 N N . ILE A 1 63 ? 7.027 4.467 1.774 1.00 0.00 63 ILE A N 2
ATOM 2693 C CA . ILE A 1 63 ? 8.284 3.726 1.803 1.00 0.00 63 ILE A CA 2
ATOM 2694 C C . ILE A 1 63 ? 9.447 4.581 1.269 1.00 0.00 63 ILE A C 2
ATOM 2695 O O . ILE A 1 63 ? 9.334 5.205 0.214 1.00 0.00 63 ILE A O 2
ATOM 2711 N N . LEU A 1 64 ? 10.562 4.557 2.002 1.00 0.00 64 LEU A N 2
ATOM 2712 C CA . LEU A 1 64 ? 11.812 5.220 1.604 1.00 0.00 64 LEU A CA 2
ATOM 2713 C C . LEU A 1 64 ? 12.643 4.210 0.785 1.00 0.00 64 LEU A C 2
ATOM 2714 O O . LEU A 1 64 ? 12.851 3.087 1.241 1.00 0.00 64 LEU A O 2
ATOM 2730 N N . PRO A 1 65 ? 13.111 4.599 -0.442 1.00 0.00 65 PRO A N 2
ATOM 2731 C CA . PRO A 1 65 ? 13.484 3.644 -1.501 1.00 0.00 65 PRO A CA 2
ATOM 2732 C C . PRO A 1 65 ? 14.901 3.018 -1.357 1.00 0.00 65 PRO A C 2
ATOM 2733 O O . PRO A 1 65 ? 15.026 1.908 -0.830 1.00 0.00 65 PRO A O 2
ATOM 2744 N N . ASP A 1 66 ? 15.959 3.732 -1.782 1.00 0.00 66 ASP A N 2
ATOM 2745 C CA . ASP A 1 66 ? 17.292 3.128 -2.022 1.00 0.00 66 ASP A CA 2
ATOM 2746 C C . ASP A 1 66 ? 18.401 4.162 -1.758 1.00 0.00 66 ASP A C 2
ATOM 2747 O O . ASP A 1 66 ? 18.152 5.370 -1.757 1.00 0.00 66 ASP A O 2
ATOM 2756 N N . GLY A 1 67 ? 19.615 3.649 -1.551 1.00 0.00 67 GLY A N 2
ATOM 2757 C CA . GLY A 1 67 ? 20.773 4.411 -1.067 1.00 0.00 67 GLY A CA 2
ATOM 2758 C C . GLY A 1 67 ? 21.452 3.577 -0.008 1.00 0.00 67 GLY A C 2
ATOM 2759 O O . GLY A 1 67 ? 22.675 3.427 0.030 1.00 0.00 67 GLY A O 2
ATOM 2763 N N . GLU A 1 68 ? 20.597 3.056 0.888 1.00 0.00 68 GLU A N 2
ATOM 2764 C CA . GLU A 1 68 ? 20.840 1.845 1.687 1.00 0.00 68 GLU A CA 2
ATOM 2765 C C . GLU A 1 68 ? 20.938 0.572 0.777 1.00 0.00 68 GLU A C 2
ATOM 2766 O O . GLU A 1 68 ? 21.425 0.638 -0.356 1.00 0.00 68 GLU A O 2
ATOM 2778 N N . ASP A 1 69 ? 20.487 -0.583 1.297 1.00 0.00 69 ASP A N 2
ATOM 2779 C CA . ASP A 1 69 ? 20.388 -1.843 0.526 1.00 0.00 69 ASP A CA 2
ATOM 2780 C C . ASP A 1 69 ? 18.903 -2.235 0.326 1.00 0.00 69 ASP A C 2
ATOM 2781 O O . ASP A 1 69 ? 18.541 -2.923 -0.639 1.00 0.00 69 ASP A O 2
ATOM 2790 N N . PHE A 1 70 ? 18.056 -1.744 1.236 1.00 0.00 70 PHE A N 2
ATOM 2791 C CA . PHE A 1 70 ? 16.647 -2.144 1.377 1.00 0.00 70 PHE A CA 2
ATOM 2792 C C . PHE A 1 70 ? 15.724 -0.907 1.435 1.00 0.00 70 PHE A C 2
ATOM 2793 O O . PHE A 1 70 ? 16.187 0.214 1.685 1.00 0.00 70 PHE A O 2
ATOM 2810 N N . LEU A 1 71 ? 14.417 -1.144 1.193 1.00 0.00 71 LEU A N 2
ATOM 2811 C CA . LEU A 1 71 ? 13.357 -0.108 1.227 1.00 0.00 71 LEU A CA 2
ATOM 2812 C C . LEU A 1 71 ? 12.545 -0.218 2.539 1.00 0.00 71 LEU A C 2
ATOM 2813 O O . LEU A 1 71 ? 12.127 -1.316 2.916 1.00 0.00 71 LEU A O 2
ATOM 2829 N N . ALA A 1 72 ? 12.330 0.928 3.228 1.00 0.00 72 ALA A N 2
ATOM 2830 C CA . ALA A 1 72 ? 11.712 0.970 4.577 1.00 0.00 72 ALA A CA 2
ATOM 2831 C C . ALA A 1 72 ? 10.256 1.470 4.551 1.00 0.00 72 ALA A C 2
ATOM 2832 O O . ALA A 1 72 ? 10.000 2.641 4.270 1.00 0.00 72 ALA A O 2
ATOM 2839 N N . VAL A 1 73 ? 9.326 0.566 4.898 1.00 0.00 73 VAL A N 2
ATOM 2840 C CA . VAL A 1 73 ? 7.878 0.866 4.977 1.00 0.00 73 VAL A CA 2
ATOM 2841 C C . VAL A 1 73 ? 7.559 1.451 6.349 1.00 0.00 73 VAL A C 2
ATOM 2842 O O . VAL A 1 73 ? 8.074 0.960 7.345 1.00 0.00 73 VAL A O 2
ATOM 2855 N N . GLN A 1 74 ? 6.706 2.480 6.406 1.00 0.00 74 GLN A N 2
ATOM 2856 C CA . GLN A 1 74 ? 6.284 3.100 7.670 1.00 0.00 74 GLN A CA 2
ATOM 2857 C C . GLN A 1 74 ? 4.904 2.527 8.008 1.00 0.00 74 GLN A C 2
ATOM 2858 O O . GLN A 1 74 ? 3.889 3.027 7.524 1.00 0.00 74 GLN A O 2
ATOM 2872 N N . THR A 1 75 ? 4.893 1.434 8.786 1.00 0.00 75 THR A N 2
ATOM 2873 C CA . THR A 1 75 ? 3.702 0.590 8.968 1.00 0.00 75 THR A CA 2
ATOM 2874 C C . THR A 1 75 ? 2.623 1.278 9.845 1.00 0.00 75 THR A C 2
ATOM 2875 O O . THR A 1 75 ? 1.541 1.585 9.343 1.00 0.00 75 THR A O 2
ATOM 2886 N N . SER A 1 76 ? 2.927 1.520 11.145 1.00 0.00 76 SER A N 2
ATOM 2887 C CA . SER A 1 76 ? 1.967 2.150 12.090 1.00 0.00 76 SER A CA 2
ATOM 2888 C C . SER A 1 76 ? 2.668 2.557 13.415 1.00 0.00 76 SER A C 2
ATOM 2889 O O . SER A 1 76 ? 3.866 2.297 13.594 1.00 0.00 76 SER A O 2
ATOM 2897 N N . GLN A 1 77 ? 1.892 3.177 14.339 1.00 0.00 77 GLN A N 2
ATOM 2898 C CA . GLN A 1 77 ? 2.408 3.870 15.554 1.00 0.00 77 GLN A CA 2
ATOM 2899 C C . GLN A 1 77 ? 3.174 2.947 16.533 1.00 0.00 77 GLN A C 2
ATOM 2900 O O . GLN A 1 77 ? 4.184 3.359 17.112 1.00 0.00 77 GLN A O 2
ATOM 2914 N N . GLY A 1 78 ? 2.687 1.707 16.714 1.00 0.00 78 GLY A N 2
ATOM 2915 C CA . GLY A 1 78 ? 3.211 0.804 17.752 1.00 0.00 78 GLY A CA 2
ATOM 2916 C C . GLY A 1 78 ? 3.335 -0.635 17.281 1.00 0.00 78 GLY A C 2
ATOM 2917 O O . GLY A 1 78 ? 3.040 -1.574 18.031 1.00 0.00 78 GLY A O 2
ATOM 2921 N N . VAL A 1 79 ? 3.795 -0.808 16.040 1.00 0.00 79 VAL A N 2
ATOM 2922 C CA . VAL A 1 79 ? 4.081 -2.134 15.443 1.00 0.00 79 VAL A CA 2
ATOM 2923 C C . VAL A 1 79 ? 5.561 -2.179 14.980 1.00 0.00 79 VAL A C 2
ATOM 2924 O O . VAL A 1 79 ? 6.143 -1.113 14.713 1.00 0.00 79 VAL A O 2
ATOM 2937 N N . PRO A 1 80 ? 6.202 -3.391 14.878 1.00 0.00 80 PRO A N 2
ATOM 2938 C CA . PRO A 1 80 ? 7.584 -3.523 14.345 1.00 0.00 80 PRO A CA 2
ATOM 2939 C C . PRO A 1 80 ? 7.647 -3.135 12.842 1.00 0.00 80 PRO A C 2
ATOM 2940 O O . PRO A 1 80 ? 6.846 -3.620 12.025 1.00 0.00 80 PRO A O 2
ATOM 2951 N N . VAL A 1 81 ? 8.585 -2.241 12.504 1.00 0.00 81 VAL A N 2
ATOM 2952 C CA . VAL A 1 81 ? 8.785 -1.731 11.140 1.00 0.00 81 VAL A CA 2
ATOM 2953 C C . VAL A 1 81 ? 9.782 -2.643 10.430 1.00 0.00 81 VAL A C 2
ATOM 2954 O O . VAL A 1 81 ? 10.892 -2.861 10.935 1.00 0.00 81 VAL A O 2
ATOM 2967 N N . ARG A 1 82 ? 9.400 -3.149 9.255 1.00 0.00 82 ARG A N 2
ATOM 2968 C CA . ARG A 1 82 ? 10.191 -4.127 8.512 1.00 0.00 82 ARG A CA 2
ATOM 2969 C C . ARG A 1 82 ? 10.552 -3.556 7.139 1.00 0.00 82 ARG A C 2
ATOM 2970 O O . ARG A 1 82 ? 9.736 -2.887 6.487 1.00 0.00 82 ARG A O 2
ATOM 2991 N N . ARG A 1 83 ? 11.799 -3.812 6.734 1.00 0.00 83 ARG A N 2
ATOM 2992 C CA . ARG A 1 83 ? 12.348 -3.399 5.445 1.00 0.00 83 ARG A CA 2
ATOM 2993 C C . ARG A 1 83 ? 12.358 -4.610 4.504 1.00 0.00 83 ARG A C 2
ATOM 2994 O O . ARG A 1 83 ? 12.358 -5.761 4.953 1.00 0.00 83 ARG A O 2
ATOM 3015 N N . PHE A 1 84 ? 12.381 -4.334 3.199 1.00 0.00 84 PHE A N 2
ATOM 3016 C CA . PHE A 1 84 ? 12.260 -5.358 2.139 1.00 0.00 84 PHE A CA 2
ATOM 3017 C C . PHE A 1 84 ? 13.370 -5.151 1.117 1.00 0.00 84 PHE A C 2
ATOM 3018 O O . PHE A 1 84 ? 13.965 -4.078 1.068 1.00 0.00 84 PHE A O 2
ATOM 3035 N N . GLN A 1 85 ? 13.668 -6.178 0.326 1.00 0.00 85 GLN A N 2
ATOM 3036 C CA . GLN A 1 85 ? 14.635 -6.070 -0.784 1.00 0.00 85 GLN A CA 2
ATOM 3037 C C . GLN A 1 85 ? 13.900 -5.883 -2.122 1.00 0.00 85 GLN A C 2
ATOM 3038 O O . GLN A 1 85 ? 14.500 -5.410 -3.091 1.00 0.00 85 GLN A O 2
ATOM 3052 N N . THR A 1 86 ? 12.583 -6.224 -2.162 1.00 0.00 86 THR A N 2
ATOM 3053 C CA . THR A 1 86 ? 11.720 -6.062 -3.370 1.00 0.00 86 THR A CA 2
ATOM 3054 C C . THR A 1 86 ? 10.268 -5.723 -2.947 1.00 0.00 86 THR A C 2
ATOM 3055 O O . THR A 1 86 ? 9.839 -6.089 -1.841 1.00 0.00 86 THR A O 2
ATOM 3066 N N . LEU A 1 87 ? 9.518 -5.030 -3.849 1.00 0.00 87 LEU A N 2
ATOM 3067 C CA . LEU A 1 87 ? 8.070 -4.730 -3.677 1.00 0.00 87 LEU A CA 2
ATOM 3068 C C . LEU A 1 87 ? 7.212 -6.022 -3.660 1.00 0.00 87 LEU A C 2
ATOM 3069 O O . LEU A 1 87 ? 6.099 -6.024 -3.125 1.00 0.00 87 LEU A O 2
ATOM 3085 N N . GLY A 1 88 ? 7.720 -7.089 -4.298 1.00 0.00 88 GLY A N 2
ATOM 3086 C CA . GLY A 1 88 ? 7.098 -8.421 -4.221 1.00 0.00 88 GLY A CA 2
ATOM 3087 C C . GLY A 1 88 ? 6.953 -8.933 -2.783 1.00 0.00 88 GLY A C 2
ATOM 3088 O O . GLY A 1 88 ? 5.906 -9.468 -2.411 1.00 0.00 88 GLY A O 2
ATOM 3092 N N . GLU A 1 89 ? 8.010 -8.731 -1.972 1.00 0.00 89 GLU A N 2
ATOM 3093 C CA . GLU A 1 89 ? 8.031 -9.111 -0.539 1.00 0.00 89 GLU A CA 2
ATOM 3094 C C . GLU A 1 89 ? 7.059 -8.240 0.280 1.00 0.00 89 GLU A C 2
ATOM 3095 O O . GLU A 1 89 ? 6.459 -8.719 1.251 1.00 0.00 89 GLU A O 2
ATOM 3107 N N . LEU A 1 90 ? 6.928 -6.961 -0.134 1.00 0.00 90 LEU A N 2
ATOM 3108 C CA . LEU A 1 90 ? 5.992 -5.988 0.474 1.00 0.00 90 LEU A CA 2
ATOM 3109 C C . LEU A 1 90 ? 4.556 -6.536 0.437 1.00 0.00 90 LEU A C 2
ATOM 3110 O O . LEU A 1 90 ? 3.925 -6.738 1.474 1.00 0.00 90 LEU A O 2
ATOM 3126 N N . ILE A 1 91 ? 4.082 -6.819 -0.789 1.00 0.00 91 ILE A N 2
ATOM 3127 C CA . ILE A 1 91 ? 2.732 -7.343 -1.042 1.00 0.00 91 ILE A CA 2
ATOM 3128 C C . ILE A 1 91 ? 2.550 -8.730 -0.382 1.00 0.00 91 ILE A C 2
ATOM 3129 O O . ILE A 1 91 ? 1.490 -9.026 0.185 1.00 0.00 91 ILE A O 2
ATOM 3145 N N . GLY A 1 92 ? 3.633 -9.533 -0.433 1.00 0.00 92 GLY A N 2
ATOM 3146 C CA . GLY A 1 92 ? 3.670 -10.883 0.140 1.00 0.00 92 GLY A CA 2
ATOM 3147 C C . GLY A 1 92 ? 3.322 -10.930 1.626 1.00 0.00 92 GLY A C 2
ATOM 3148 O O . GLY A 1 92 ? 2.391 -11.635 2.029 1.00 0.00 92 GLY A O 2
ATOM 3152 N N . LEU A 1 93 ? 4.060 -10.149 2.441 1.00 0.00 93 LEU A N 2
ATOM 3153 C CA . LEU A 1 93 ? 3.883 -10.133 3.902 1.00 0.00 93 LEU A CA 2
ATOM 3154 C C . LEU A 1 93 ? 2.628 -9.357 4.340 1.00 0.00 93 LEU A C 2
ATOM 3155 O O . LEU A 1 93 ? 1.904 -9.830 5.208 1.00 0.00 93 LEU A O 2
ATOM 3171 N N . TYR A 1 94 ? 2.354 -8.189 3.734 1.00 0.00 94 TYR A N 2
ATOM 3172 C CA . TYR A 1 94 ? 1.178 -7.357 4.110 1.00 0.00 94 TYR A CA 2
ATOM 3173 C C . TYR A 1 94 ? -0.166 -7.965 3.641 1.00 0.00 94 TYR A C 2
ATOM 3174 O O . TYR A 1 94 ? -1.235 -7.461 4.011 1.00 0.00 94 TYR A O 2
ATOM 3192 N N . ALA A 1 95 ? -0.117 -9.052 2.840 1.00 0.00 95 ALA A N 2
ATOM 3193 C CA . ALA A 1 95 ? -1.315 -9.844 2.466 1.00 0.00 95 ALA A CA 2
ATOM 3194 C C . ALA A 1 95 ? -1.981 -10.575 3.669 1.00 0.00 95 ALA A C 2
ATOM 3195 O O . ALA A 1 95 ? -3.015 -11.227 3.495 1.00 0.00 95 ALA A O 2
ATOM 3202 N N . GLN A 1 96 ? -1.383 -10.478 4.876 1.00 0.00 96 GLN A N 2
ATOM 3203 C CA . GLN A 1 96 ? -1.975 -11.034 6.119 1.00 0.00 96 GLN A CA 2
ATOM 3204 C C . GLN A 1 96 ? -2.749 -9.918 6.875 1.00 0.00 96 GLN A C 2
ATOM 3205 O O . GLN A 1 96 ? -2.297 -8.760 6.886 1.00 0.00 96 GLN A O 2
ATOM 3219 N N . PRO A 1 97 ? -3.942 -10.231 7.489 1.00 0.00 97 PRO A N 2
ATOM 3220 C CA . PRO A 1 97 ? -4.756 -9.230 8.224 1.00 0.00 97 PRO A CA 2
ATOM 3221 C C . PRO A 1 97 ? -4.209 -8.940 9.640 1.00 0.00 97 PRO A C 2
ATOM 3222 O O . PRO A 1 97 ? -3.295 -9.630 10.116 1.00 0.00 97 PRO A O 2
ATOM 3233 N N . ASN A 1 98 ? -4.828 -7.932 10.300 1.00 0.00 98 ASN A N 2
ATOM 3234 C CA . ASN A 1 98 ? -4.482 -7.454 11.656 1.00 0.00 98 ASN A CA 2
ATOM 3235 C C . ASN A 1 98 ? -2.988 -7.081 11.771 1.00 0.00 98 ASN A C 2
ATOM 3236 O O . ASN A 1 98 ? -2.166 -7.895 12.211 1.00 0.00 98 ASN A O 2
ATOM 3247 N N . GLN A 1 99 ? -2.648 -5.850 11.338 1.00 0.00 99 GLN A N 2
ATOM 3248 C CA . GLN A 1 99 ? -1.262 -5.346 11.365 1.00 0.00 99 GLN A CA 2
ATOM 3249 C C . GLN A 1 99 ? -1.213 -3.797 11.311 1.00 0.00 99 GLN A C 2
ATOM 3250 O O . GLN A 1 99 ? -0.139 -3.197 11.166 1.00 0.00 99 GLN A O 2
ATOM 3264 N N . GLY A 1 100 ? -2.386 -3.148 11.447 1.00 0.00 100 GLY A N 2
ATOM 3265 C CA . GLY A 1 100 ? -2.490 -1.681 11.325 1.00 0.00 100 GLY A CA 2
ATOM 3266 C C . GLY A 1 100 ? -3.057 -1.263 9.969 1.00 0.00 100 GLY A C 2
ATOM 3267 O O . GLY A 1 100 ? -3.419 -0.100 9.758 1.00 0.00 100 GLY A O 2
ATOM 3271 N N . LEU A 1 101 ? -3.089 -2.233 9.042 1.00 0.00 101 LEU A N 2
ATOM 3272 C CA . LEU A 1 101 ? -3.679 -2.110 7.698 1.00 0.00 101 LEU A CA 2
ATOM 3273 C C . LEU A 1 101 ? -5.205 -1.910 7.758 1.00 0.00 101 LEU A C 2
ATOM 3274 O O . LEU A 1 101 ? -5.861 -2.326 8.719 1.00 0.00 101 LEU A O 2
ATOM 3290 N N . VAL A 1 102 ? -5.774 -1.257 6.730 1.00 0.00 102 VAL A N 2
ATOM 3291 C CA . VAL A 1 102 ? -7.225 -1.273 6.486 1.00 0.00 102 VAL A CA 2
ATOM 3292 C C . VAL A 1 102 ? -7.571 -2.575 5.718 1.00 0.00 102 VAL A C 2
ATOM 3293 O O . VAL A 1 102 ? -7.715 -2.590 4.488 1.00 0.00 102 VAL A O 2
ATOM 3306 N N . CYS A 1 103 ? -7.580 -3.688 6.498 1.00 0.00 103 CYS A N 2
ATOM 3307 C CA . CYS A 1 103 ? -7.755 -5.080 6.007 1.00 0.00 103 CYS A CA 2
ATOM 3308 C C . CYS A 1 103 ? -6.460 -5.587 5.340 1.00 0.00 103 CYS A C 2
ATOM 3309 O O . CYS A 1 103 ? -5.521 -4.819 5.118 1.00 0.00 103 CYS A O 2
ATOM 3317 N N . ALA A 1 104 ? -6.419 -6.894 5.020 1.00 0.00 104 ALA A N 2
ATOM 3318 C CA . ALA A 1 104 ? -5.286 -7.510 4.315 1.00 0.00 104 ALA A CA 2
ATOM 3319 C C . ALA A 1 104 ? -5.287 -7.064 2.846 1.00 0.00 104 ALA A C 2
ATOM 3320 O O . ALA A 1 104 ? -6.294 -6.519 2.348 1.00 0.00 104 ALA A O 2
ATOM 3327 N N . LEU A 1 105 ? -4.167 -7.315 2.153 1.00 0.00 105 LEU A N 2
ATOM 3328 C CA . LEU A 1 105 ? -4.064 -7.037 0.721 1.00 0.00 105 LEU A CA 2
ATOM 3329 C C . LEU A 1 105 ? -4.882 -8.098 -0.038 1.00 0.00 105 LEU A C 2
ATOM 3330 O O . LEU A 1 105 ? -4.394 -9.196 -0.321 1.00 0.00 105 LEU A O 2
ATOM 3346 N N . LEU A 1 106 ? -6.160 -7.748 -0.297 1.00 0.00 106 LEU A N 2
ATOM 3347 C CA . LEU A 1 106 ? -7.184 -8.667 -0.830 1.00 0.00 106 LEU A CA 2
ATOM 3348 C C . LEU A 1 106 ? -7.094 -8.720 -2.365 1.00 0.00 106 LEU A C 2
ATOM 3349 O O . LEU A 1 106 ? -6.841 -9.775 -2.951 1.00 0.00 106 LEU A O 2
ATOM 3365 N N . LEU A 1 107 ? -7.276 -7.562 -2.989 1.00 0.00 107 LEU A N 2
ATOM 3366 C CA . LEU A 1 107 ? -7.324 -7.422 -4.451 1.00 0.00 107 LEU A CA 2
ATOM 3367 C C . LEU A 1 107 ? -6.740 -6.051 -4.786 1.00 0.00 107 LEU A C 2
ATOM 3368 O O . LEU A 1 107 ? -7.160 -5.076 -4.158 1.00 0.00 107 LEU A O 2
ATOM 3384 N N . PRO A 1 108 ? -5.723 -5.940 -5.710 1.00 0.00 108 PRO A N 2
ATOM 3385 C CA . PRO A 1 108 ? -5.153 -4.632 -6.100 1.00 0.00 108 PRO A CA 2
ATOM 3386 C C . PRO A 1 108 ? -6.258 -3.654 -6.579 1.00 0.00 108 PRO A C 2
ATOM 3387 O O . PRO A 1 108 ? -6.633 -2.724 -5.852 1.00 0.00 108 PRO A O 2
ATOM 3398 N N . VAL A 1 109 ? -6.802 -3.911 -7.770 1.00 0.00 109 VAL A N 2
ATOM 3399 C CA . VAL A 1 109 ? -7.929 -3.166 -8.344 1.00 0.00 109 VAL A CA 2
ATOM 3400 C C . VAL A 1 109 ? -8.833 -4.171 -9.095 1.00 0.00 109 VAL A C 2
ATOM 3401 O O . VAL A 1 109 ? -8.370 -4.766 -10.094 1.00 0.00 109 VAL A O 2
ATOM 3415 N N . MET A 1 1 ? -14.623 -6.070 -37.277 1.00 0.00 1 MET A N 3
ATOM 3416 C CA . MET A 1 1 ? -14.057 -5.264 -36.170 1.00 0.00 1 MET A CA 3
ATOM 3417 C C . MET A 1 1 ? -14.800 -5.561 -34.849 1.00 0.00 1 MET A C 3
ATOM 3418 O O . MET A 1 1 ? -16.006 -5.853 -34.850 1.00 0.00 1 MET A O 3
ATOM 3434 N N . GLY A 1 2 ? -14.058 -5.501 -33.730 1.00 0.00 2 GLY A N 3
ATOM 3435 C CA . GLY A 1 2 ? -14.594 -5.785 -32.403 1.00 0.00 2 GLY A CA 3
ATOM 3436 C C . GLY A 1 2 ? -13.711 -5.190 -31.317 1.00 0.00 2 GLY A C 3
ATOM 3437 O O . GLY A 1 2 ? -12.626 -5.712 -31.041 1.00 0.00 2 GLY A O 3
ATOM 3441 N N . HIS A 1 3 ? -14.165 -4.072 -30.729 1.00 0.00 3 HIS A N 3
ATOM 3442 C CA . HIS A 1 3 ? -13.441 -3.352 -29.660 1.00 0.00 3 HIS A CA 3
ATOM 3443 C C . HIS A 1 3 ? -14.398 -3.003 -28.498 1.00 0.00 3 HIS A C 3
ATOM 3444 O O . HIS A 1 3 ? -13.948 -2.626 -27.412 1.00 0.00 3 HIS A O 3
ATOM 3459 N N . HIS A 1 4 ? -15.717 -3.141 -28.725 1.00 0.00 4 HIS A N 3
ATOM 3460 C CA . HIS A 1 4 ? -16.743 -2.800 -27.724 1.00 0.00 4 HIS A CA 3
ATOM 3461 C C . HIS A 1 4 ? -16.916 -3.958 -26.722 1.00 0.00 4 HIS A C 3
ATOM 3462 O O . HIS A 1 4 ? -17.755 -4.846 -26.913 1.00 0.00 4 HIS A O 3
ATOM 3477 N N . HIS A 1 5 ? -16.059 -3.954 -25.691 1.00 0.00 5 HIS A N 3
ATOM 3478 C CA . HIS A 1 5 ? -16.109 -4.903 -24.566 1.00 0.00 5 HIS A CA 3
ATOM 3479 C C . HIS A 1 5 ? -15.461 -4.234 -23.341 1.00 0.00 5 HIS A C 3
ATOM 3480 O O . HIS A 1 5 ? -14.500 -3.467 -23.501 1.00 0.00 5 HIS A O 3
ATOM 3495 N N . HIS A 1 6 ? -16.001 -4.528 -22.133 1.00 0.00 6 HIS A N 3
ATOM 3496 C CA . HIS A 1 6 ? -15.622 -3.862 -20.858 1.00 0.00 6 HIS A CA 3
ATOM 3497 C C . HIS A 1 6 ? -14.087 -3.820 -20.651 1.00 0.00 6 HIS A C 3
ATOM 3498 O O . HIS A 1 6 ? -13.428 -4.866 -20.577 1.00 0.00 6 HIS A O 3
ATOM 3513 N N . HIS A 1 7 ? -13.519 -2.598 -20.633 1.00 0.00 7 HIS A N 3
ATOM 3514 C CA . HIS A 1 7 ? -12.077 -2.398 -20.483 1.00 0.00 7 HIS A CA 3
ATOM 3515 C C . HIS A 1 7 ? -11.743 -2.048 -19.035 1.00 0.00 7 HIS A C 3
ATOM 3516 O O . HIS A 1 7 ? -12.172 -1.012 -18.515 1.00 0.00 7 HIS A O 3
ATOM 3531 N N . HIS A 1 8 ? -11.009 -2.953 -18.390 1.00 0.00 8 HIS A N 3
ATOM 3532 C CA . HIS A 1 8 ? -10.419 -2.721 -17.070 1.00 0.00 8 HIS A CA 3
ATOM 3533 C C . HIS A 1 8 ? -9.205 -1.775 -17.205 1.00 0.00 8 HIS A C 3
ATOM 3534 O O . HIS A 1 8 ? -8.514 -1.799 -18.236 1.00 0.00 8 HIS A O 3
ATOM 3549 N N . SER A 1 9 ? -8.966 -0.947 -16.164 1.00 0.00 9 SER A N 3
ATOM 3550 C CA . SER A 1 9 ? -7.795 -0.051 -16.078 1.00 0.00 9 SER A CA 3
ATOM 3551 C C . SER A 1 9 ? -6.479 -0.856 -16.158 1.00 0.00 9 SER A C 3
ATOM 3552 O O . SER A 1 9 ? -6.467 -2.051 -15.843 1.00 0.00 9 SER A O 3
ATOM 3560 N N . HIS A 1 10 ? -5.388 -0.184 -16.577 1.00 0.00 10 HIS A N 3
ATOM 3561 C CA . HIS A 1 10 ? -4.069 -0.811 -16.834 1.00 0.00 10 HIS A CA 3
ATOM 3562 C C . HIS A 1 10 ? -3.614 -1.700 -15.654 1.00 0.00 10 HIS A C 3
ATOM 3563 O O . HIS A 1 10 ? -3.733 -1.292 -14.496 1.00 0.00 10 HIS A O 3
ATOM 3578 N N . MET A 1 11 ? -3.107 -2.910 -15.969 1.00 0.00 11 MET A N 3
ATOM 3579 C CA . MET A 1 11 ? -2.665 -3.904 -14.959 1.00 0.00 11 MET A CA 3
ATOM 3580 C C . MET A 1 11 ? -1.487 -3.382 -14.117 1.00 0.00 11 MET A C 3
ATOM 3581 O O . MET A 1 11 ? -0.961 -2.289 -14.378 1.00 0.00 11 MET A O 3
ATOM 3595 N N . SER A 1 12 ? -1.085 -4.200 -13.114 1.00 0.00 12 SER A N 3
ATOM 3596 C CA . SER A 1 12 ? -0.093 -3.836 -12.085 1.00 0.00 12 SER A CA 3
ATOM 3597 C C . SER A 1 12 ? -0.700 -2.803 -11.115 1.00 0.00 12 SER A C 3
ATOM 3598 O O . SER A 1 12 ? -1.436 -1.891 -11.520 1.00 0.00 12 SER A O 3
ATOM 3606 N N . TRP A 1 13 ? -0.380 -2.941 -9.826 1.00 0.00 13 TRP A N 3
ATOM 3607 C CA . TRP A 1 13 ? -0.796 -1.984 -8.786 1.00 0.00 13 TRP A CA 3
ATOM 3608 C C . TRP A 1 13 ? 0.158 -0.766 -8.811 1.00 0.00 13 TRP A C 3
ATOM 3609 O O . TRP A 1 13 ? -0.202 0.332 -8.381 1.00 0.00 13 TRP A O 3
ATOM 3630 N N . TYR A 1 14 ? 1.373 -0.996 -9.347 1.00 0.00 14 TYR A N 3
ATOM 3631 C CA . TYR A 1 14 ? 2.412 0.027 -9.493 1.00 0.00 14 TYR A CA 3
ATOM 3632 C C . TYR A 1 14 ? 2.076 0.972 -10.665 1.00 0.00 14 TYR A C 3
ATOM 3633 O O . TYR A 1 14 ? 2.165 0.586 -11.831 1.00 0.00 14 TYR A O 3
ATOM 3651 N N . HIS A 1 15 ? 1.632 2.199 -10.326 1.00 0.00 15 HIS A N 3
ATOM 3652 C CA . HIS A 1 15 ? 1.381 3.291 -11.280 1.00 0.00 15 HIS A CA 3
ATOM 3653 C C . HIS A 1 15 ? 2.152 4.534 -10.786 1.00 0.00 15 HIS A C 3
ATOM 3654 O O . HIS A 1 15 ? 1.766 5.110 -9.763 1.00 0.00 15 HIS A O 3
ATOM 3669 N N . ARG A 1 16 ? 3.251 4.921 -11.483 1.00 0.00 16 ARG A N 3
ATOM 3670 C CA . ARG A 1 16 ? 4.067 6.125 -11.130 1.00 0.00 16 ARG A CA 3
ATOM 3671 C C . ARG A 1 16 ? 3.191 7.395 -11.054 1.00 0.00 16 ARG A C 3
ATOM 3672 O O . ARG A 1 16 ? 2.252 7.526 -11.840 1.00 0.00 16 ARG A O 3
ATOM 3693 N N . ASP A 1 17 ? 3.600 8.367 -10.192 1.00 0.00 17 ASP A N 3
ATOM 3694 C CA . ASP A 1 17 ? 2.701 9.319 -9.472 1.00 0.00 17 ASP A CA 3
ATOM 3695 C C . ASP A 1 17 ? 1.232 9.311 -9.927 1.00 0.00 17 ASP A C 3
ATOM 3696 O O . ASP A 1 17 ? 0.784 10.142 -10.735 1.00 0.00 17 ASP A O 3
ATOM 3705 N N . LEU A 1 18 ? 0.534 8.267 -9.479 1.00 0.00 18 LEU A N 3
ATOM 3706 C CA . LEU A 1 18 ? -0.925 8.184 -9.574 1.00 0.00 18 LEU A CA 3
ATOM 3707 C C . LEU A 1 18 ? -1.588 9.326 -8.761 1.00 0.00 18 LEU A C 3
ATOM 3708 O O . LEU A 1 18 ? -2.721 9.717 -9.054 1.00 0.00 18 LEU A O 3
ATOM 3724 N N . SER A 1 19 ? -0.854 9.806 -7.720 1.00 0.00 19 SER A N 3
ATOM 3725 C CA . SER A 1 19 ? -1.222 10.973 -6.861 1.00 0.00 19 SER A CA 3
ATOM 3726 C C . SER A 1 19 ? -2.202 10.501 -5.792 1.00 0.00 19 SER A C 3
ATOM 3727 O O . SER A 1 19 ? -3.095 9.749 -6.108 1.00 0.00 19 SER A O 3
ATOM 3735 N N . ARG A 1 20 ? -2.039 10.970 -4.541 1.00 0.00 20 ARG A N 3
ATOM 3736 C CA . ARG A 1 20 ? -2.760 10.413 -3.363 1.00 0.00 20 ARG A CA 3
ATOM 3737 C C . ARG A 1 20 ? -4.294 10.502 -3.522 1.00 0.00 20 ARG A C 3
ATOM 3738 O O . ARG A 1 20 ? -5.010 9.524 -3.267 1.00 0.00 20 ARG A O 3
ATOM 3759 N N . ALA A 1 21 ? -4.767 11.675 -3.972 1.00 0.00 21 ALA A N 3
ATOM 3760 C CA . ALA A 1 21 ? -6.192 11.946 -4.213 1.00 0.00 21 ALA A CA 3
ATOM 3761 C C . ALA A 1 21 ? -6.764 11.027 -5.305 1.00 0.00 21 ALA A C 3
ATOM 3762 O O . ALA A 1 21 ? -7.799 10.378 -5.115 1.00 0.00 21 ALA A O 3
ATOM 3769 N N . ALA A 1 22 ? -6.059 10.976 -6.447 1.00 0.00 22 ALA A N 3
ATOM 3770 C CA . ALA A 1 22 ? -6.467 10.176 -7.612 1.00 0.00 22 ALA A CA 3
ATOM 3771 C C . ALA A 1 22 ? -6.239 8.664 -7.376 1.00 0.00 22 ALA A C 3
ATOM 3772 O O . ALA A 1 22 ? -6.833 7.833 -8.066 1.00 0.00 22 ALA A O 3
ATOM 3779 N N . ALA A 1 23 ? -5.383 8.325 -6.395 1.00 0.00 23 ALA A N 3
ATOM 3780 C CA . ALA A 1 23 ? -5.076 6.936 -6.008 1.00 0.00 23 ALA A CA 3
ATOM 3781 C C . ALA A 1 23 ? -6.242 6.326 -5.226 1.00 0.00 23 ALA A C 3
ATOM 3782 O O . ALA A 1 23 ? -6.751 5.264 -5.591 1.00 0.00 23 ALA A O 3
ATOM 3789 N N . GLU A 1 24 ? -6.667 7.031 -4.157 1.00 0.00 24 GLU A N 3
ATOM 3790 C CA . GLU A 1 24 ? -7.801 6.609 -3.320 1.00 0.00 24 GLU A CA 3
ATOM 3791 C C . GLU A 1 24 ? -9.129 6.724 -4.094 1.00 0.00 24 GLU A C 3
ATOM 3792 O O . GLU A 1 24 ? -10.111 6.057 -3.748 1.00 0.00 24 GLU A O 3
ATOM 3804 N N . GLU A 1 25 ? -9.135 7.569 -5.145 1.00 0.00 25 GLU A N 3
ATOM 3805 C CA . GLU A 1 25 ? -10.259 7.671 -6.086 1.00 0.00 25 GLU A CA 3
ATOM 3806 C C . GLU A 1 25 ? -10.330 6.415 -6.982 1.00 0.00 25 GLU A C 3
ATOM 3807 O O . GLU A 1 25 ? -11.399 5.824 -7.124 1.00 0.00 25 GLU A O 3
ATOM 3819 N N . LEU A 1 26 ? -9.186 6.049 -7.612 1.00 0.00 26 LEU A N 3
ATOM 3820 C CA . LEU A 1 26 ? -9.059 4.803 -8.423 1.00 0.00 26 LEU A CA 3
ATOM 3821 C C . LEU A 1 26 ? -9.384 3.551 -7.591 1.00 0.00 26 LEU A C 3
ATOM 3822 O O . LEU A 1 26 ? -9.911 2.566 -8.122 1.00 0.00 26 LEU A O 3
ATOM 3838 N N . LEU A 1 27 ? -9.081 3.611 -6.286 1.00 0.00 27 LEU A N 3
ATOM 3839 C CA . LEU A 1 27 ? -9.494 2.572 -5.341 1.00 0.00 27 LEU A CA 3
ATOM 3840 C C . LEU A 1 27 ? -11.033 2.541 -5.310 1.00 0.00 27 LEU A C 3
ATOM 3841 O O . LEU A 1 27 ? -11.629 1.574 -5.744 1.00 0.00 27 LEU A O 3
ATOM 3857 N N . ALA A 1 28 ? -11.649 3.676 -4.932 1.00 0.00 28 ALA A N 3
ATOM 3858 C CA . ALA A 1 28 ? -13.116 3.804 -4.771 1.00 0.00 28 ALA A CA 3
ATOM 3859 C C . ALA A 1 28 ? -13.902 3.365 -6.031 1.00 0.00 28 ALA A C 3
ATOM 3860 O O . ALA A 1 28 ? -14.939 2.705 -5.925 1.00 0.00 28 ALA A O 3
ATOM 3867 N N . ARG A 1 29 ? -13.381 3.728 -7.216 1.00 0.00 29 ARG A N 3
ATOM 3868 C CA . ARG A 1 29 ? -14.035 3.463 -8.509 1.00 0.00 29 ARG A CA 3
ATOM 3869 C C . ARG A 1 29 ? -13.855 1.992 -8.958 1.00 0.00 29 ARG A C 3
ATOM 3870 O O . ARG A 1 29 ? -14.839 1.295 -9.229 1.00 0.00 29 ARG A O 3
ATOM 3891 N N . ALA A 1 30 ? -12.587 1.542 -9.038 1.00 0.00 30 ALA A N 3
ATOM 3892 C CA . ALA A 1 30 ? -12.233 0.220 -9.604 1.00 0.00 30 ALA A CA 3
ATOM 3893 C C . ALA A 1 30 ? -12.411 -0.893 -8.568 1.00 0.00 30 ALA A C 3
ATOM 3894 O O . ALA A 1 30 ? -13.239 -1.797 -8.744 1.00 0.00 30 ALA A O 3
ATOM 3901 N N . GLY A 1 31 ? -11.661 -0.789 -7.468 1.00 0.00 31 GLY A N 3
ATOM 3902 C CA . GLY A 1 31 ? -11.658 -1.791 -6.410 1.00 0.00 31 GLY A CA 3
ATOM 3903 C C . GLY A 1 31 ? -12.200 -1.174 -5.139 1.00 0.00 31 GLY A C 3
ATOM 3904 O O . GLY A 1 31 ? -11.435 -0.736 -4.274 1.00 0.00 31 GLY A O 3
ATOM 3908 N N . ARG A 1 32 ? -13.531 -1.129 -5.047 1.00 0.00 32 ARG A N 3
ATOM 3909 C CA . ARG A 1 32 ? -14.267 -0.319 -4.050 1.00 0.00 32 ARG A CA 3
ATOM 3910 C C . ARG A 1 32 ? -14.154 -0.841 -2.588 1.00 0.00 32 ARG A C 3
ATOM 3911 O O . ARG A 1 32 ? -14.888 -0.358 -1.727 1.00 0.00 32 ARG A O 3
ATOM 3932 N N . ASP A 1 33 ? -13.202 -1.757 -2.298 1.00 0.00 33 ASP A N 3
ATOM 3933 C CA . ASP A 1 33 ? -13.093 -2.460 -1.001 1.00 0.00 33 ASP A CA 3
ATOM 3934 C C . ASP A 1 33 ? -11.967 -3.504 -1.099 1.00 0.00 33 ASP A C 3
ATOM 3935 O O . ASP A 1 33 ? -11.812 -4.143 -2.145 1.00 0.00 33 ASP A O 3
ATOM 3944 N N . GLY A 1 34 ? -11.148 -3.620 -0.033 1.00 0.00 34 GLY A N 3
ATOM 3945 C CA . GLY A 1 34 ? -10.062 -4.613 0.047 1.00 0.00 34 GLY A CA 3
ATOM 3946 C C . GLY A 1 34 ? -8.834 -4.305 -0.819 1.00 0.00 34 GLY A C 3
ATOM 3947 O O . GLY A 1 34 ? -7.829 -5.013 -0.741 1.00 0.00 34 GLY A O 3
ATOM 3951 N N . SER A 1 35 ? -8.899 -3.239 -1.621 1.00 0.00 35 SER A N 3
ATOM 3952 C CA . SER A 1 35 ? -7.929 -2.990 -2.695 1.00 0.00 35 SER A CA 3
ATOM 3953 C C . SER A 1 35 ? -6.700 -2.233 -2.215 1.00 0.00 35 SER A C 3
ATOM 3954 O O . SER A 1 35 ? -6.713 -1.615 -1.160 1.00 0.00 35 SER A O 3
ATOM 3962 N N . PHE A 1 36 ? -5.634 -2.303 -3.020 1.00 0.00 36 PHE A N 3
ATOM 3963 C CA . PHE A 1 36 ? -4.378 -1.602 -2.770 1.00 0.00 36 PHE A CA 3
ATOM 3964 C C . PHE A 1 36 ? -3.693 -1.299 -4.103 1.00 0.00 36 PHE A C 3
ATOM 3965 O O . PHE A 1 36 ? -3.865 -2.041 -5.081 1.00 0.00 36 PHE A O 3
ATOM 3982 N N . LEU A 1 37 ? -2.886 -0.241 -4.112 1.00 0.00 37 LEU A N 3
ATOM 3983 C CA . LEU A 1 37 ? -2.001 0.089 -5.230 1.00 0.00 37 LEU A CA 3
ATOM 3984 C C . LEU A 1 37 ? -0.753 0.809 -4.710 1.00 0.00 37 LEU A C 3
ATOM 3985 O O . LEU A 1 37 ? -0.786 1.427 -3.642 1.00 0.00 37 LEU A O 3
ATOM 4001 N N . VAL A 1 38 ? 0.343 0.724 -5.467 1.00 0.00 38 VAL A N 3
ATOM 4002 C CA . VAL A 1 38 ? 1.597 1.427 -5.161 1.00 0.00 38 VAL A CA 3
ATOM 4003 C C . VAL A 1 38 ? 1.821 2.486 -6.244 1.00 0.00 38 VAL A C 3
ATOM 4004 O O . VAL A 1 38 ? 1.665 2.214 -7.423 1.00 0.00 38 VAL A O 3
ATOM 4017 N N . ARG A 1 39 ? 2.129 3.705 -5.831 1.00 0.00 39 ARG A N 3
ATOM 4018 C CA . ARG A 1 39 ? 2.467 4.809 -6.728 1.00 0.00 39 ARG A CA 3
ATOM 4019 C C . ARG A 1 39 ? 3.875 5.302 -6.423 1.00 0.00 39 ARG A C 3
ATOM 4020 O O . ARG A 1 39 ? 4.482 4.894 -5.434 1.00 0.00 39 ARG A O 3
ATOM 4041 N N . ASP A 1 40 ? 4.385 6.171 -7.296 1.00 0.00 40 ASP A N 3
ATOM 4042 C CA . ASP A 1 40 ? 5.655 6.863 -7.066 1.00 0.00 40 ASP A CA 3
ATOM 4043 C C . ASP A 1 40 ? 5.372 8.089 -6.189 1.00 0.00 40 ASP A C 3
ATOM 4044 O O . ASP A 1 40 ? 4.438 8.858 -6.478 1.00 0.00 40 ASP A O 3
ATOM 4053 N N . SER A 1 41 ? 6.158 8.240 -5.112 1.00 0.00 41 SER A N 3
ATOM 4054 C CA . SER A 1 41 ? 5.978 9.310 -4.120 1.00 0.00 41 SER A CA 3
ATOM 4055 C C . SER A 1 41 ? 6.304 10.686 -4.724 1.00 0.00 41 SER A C 3
ATOM 4056 O O . SER A 1 41 ? 7.113 10.804 -5.643 1.00 0.00 41 SER A O 3
ATOM 4064 N N . GLU A 1 42 ? 5.663 11.713 -4.172 1.00 0.00 42 GLU A N 3
ATOM 4065 C CA . GLU A 1 42 ? 5.831 13.118 -4.585 1.00 0.00 42 GLU A CA 3
ATOM 4066 C C . GLU A 1 42 ? 6.556 13.828 -3.431 1.00 0.00 42 GLU A C 3
ATOM 4067 O O . GLU A 1 42 ? 7.420 14.688 -3.652 1.00 0.00 42 GLU A O 3
ATOM 4079 N N . SER A 1 43 ? 6.199 13.409 -2.194 1.00 0.00 43 SER A N 3
ATOM 4080 C CA . SER A 1 43 ? 6.851 13.839 -0.943 1.00 0.00 43 SER A CA 3
ATOM 4081 C C . SER A 1 43 ? 8.370 13.591 -0.997 1.00 0.00 43 SER A C 3
ATOM 4082 O O . SER A 1 43 ? 9.167 14.467 -0.641 1.00 0.00 43 SER A O 3
ATOM 4090 N N . VAL A 1 44 ? 8.759 12.394 -1.477 1.00 0.00 44 VAL A N 3
ATOM 4091 C CA . VAL A 1 44 ? 10.167 11.960 -1.539 1.00 0.00 44 VAL A CA 3
ATOM 4092 C C . VAL A 1 44 ? 10.478 11.430 -2.956 1.00 0.00 44 VAL A C 3
ATOM 4093 O O . VAL A 1 44 ? 9.888 10.434 -3.384 1.00 0.00 44 VAL A O 3
ATOM 4106 N N . ALA A 1 45 ? 11.391 12.119 -3.675 1.00 0.00 45 ALA A N 3
ATOM 4107 C CA . ALA A 1 45 ? 11.885 11.681 -4.999 1.00 0.00 45 ALA A CA 3
ATOM 4108 C C . ALA A 1 45 ? 12.758 10.413 -4.869 1.00 0.00 45 ALA A C 3
ATOM 4109 O O . ALA A 1 45 ? 13.665 10.364 -4.026 1.00 0.00 45 ALA A O 3
ATOM 4116 N N . GLY A 1 46 ? 12.465 9.386 -5.698 1.00 0.00 46 GLY A N 3
ATOM 4117 C CA . GLY A 1 46 ? 13.173 8.096 -5.654 1.00 0.00 46 GLY A CA 3
ATOM 4118 C C . GLY A 1 46 ? 12.470 7.065 -4.769 1.00 0.00 46 GLY A C 3
ATOM 4119 O O . GLY A 1 46 ? 12.938 5.921 -4.648 1.00 0.00 46 GLY A O 3
ATOM 4123 N N . ALA A 1 47 ? 11.336 7.469 -4.155 1.00 0.00 47 ALA A N 3
ATOM 4124 C CA . ALA A 1 47 ? 10.558 6.626 -3.223 1.00 0.00 47 ALA A CA 3
ATOM 4125 C C . ALA A 1 47 ? 9.151 6.314 -3.765 1.00 0.00 47 ALA A C 3
ATOM 4126 O O . ALA A 1 47 ? 8.749 6.796 -4.825 1.00 0.00 47 ALA A O 3
ATOM 4133 N N . PHE A 1 48 ? 8.416 5.493 -2.994 1.00 0.00 48 PHE A N 3
ATOM 4134 C CA . PHE A 1 48 ? 7.073 4.989 -3.339 1.00 0.00 48 PHE A CA 3
ATOM 4135 C C . PHE A 1 48 ? 6.071 5.302 -2.204 1.00 0.00 48 PHE A C 3
ATOM 4136 O O . PHE A 1 48 ? 6.463 5.724 -1.096 1.00 0.00 48 PHE A O 3
ATOM 4153 N N . ALA A 1 49 ? 4.780 5.100 -2.518 1.00 0.00 49 ALA A N 3
ATOM 4154 C CA . ALA A 1 49 ? 3.651 5.218 -1.577 1.00 0.00 49 ALA A CA 3
ATOM 4155 C C . ALA A 1 49 ? 2.635 4.079 -1.836 1.00 0.00 49 ALA A C 3
ATOM 4156 O O . ALA A 1 49 ? 2.488 3.646 -2.970 1.00 0.00 49 ALA A O 3
ATOM 4163 N N . LEU A 1 50 ? 1.938 3.610 -0.782 1.00 0.00 50 LEU A N 3
ATOM 4164 C CA . LEU A 1 50 ? 0.977 2.478 -0.855 1.00 0.00 50 LEU A CA 3
ATOM 4165 C C . LEU A 1 50 ? -0.391 2.949 -0.337 1.00 0.00 50 LEU A C 3
ATOM 4166 O O . LEU A 1 50 ? -0.530 3.254 0.837 1.00 0.00 50 LEU A O 3
ATOM 4182 N N . CYS A 1 51 ? -1.396 2.983 -1.217 1.00 0.00 51 CYS A N 3
ATOM 4183 C CA . CYS A 1 51 ? -2.761 3.429 -0.882 1.00 0.00 51 CYS A CA 3
ATOM 4184 C C . CYS A 1 51 ? -3.678 2.196 -0.843 1.00 0.00 51 CYS A C 3
ATOM 4185 O O . CYS A 1 51 ? -3.796 1.484 -1.841 1.00 0.00 51 CYS A O 3
ATOM 4193 N N . VAL A 1 52 ? -4.326 1.955 0.310 1.00 0.00 52 VAL A N 3
ATOM 4194 C CA . VAL A 1 52 ? -5.139 0.739 0.561 1.00 0.00 52 VAL A CA 3
ATOM 4195 C C . VAL A 1 52 ? -6.539 1.181 1.026 1.00 0.00 52 VAL A C 3
ATOM 4196 O O . VAL A 1 52 ? -6.644 2.033 1.902 1.00 0.00 52 VAL A O 3
ATOM 4209 N N . LEU A 1 53 ? -7.605 0.607 0.447 1.00 0.00 53 LEU A N 3
ATOM 4210 C CA . LEU A 1 53 ? -9.000 0.965 0.755 1.00 0.00 53 LEU A CA 3
ATOM 4211 C C . LEU A 1 53 ? -9.777 -0.278 1.197 1.00 0.00 53 LEU A C 3
ATOM 4212 O O . LEU A 1 53 ? -9.890 -1.230 0.421 1.00 0.00 53 LEU A O 3
ATOM 4228 N N . TYR A 1 54 ? -10.287 -0.287 2.437 1.00 0.00 54 TYR A N 3
ATOM 4229 C CA . TYR A 1 54 ? -11.279 -1.280 2.894 1.00 0.00 54 TYR A CA 3
ATOM 4230 C C . TYR A 1 54 ? -12.386 -0.562 3.695 1.00 0.00 54 TYR A C 3
ATOM 4231 O O . TYR A 1 54 ? -12.072 0.217 4.596 1.00 0.00 54 TYR A O 3
ATOM 4249 N N . GLN A 1 55 ? -13.662 -0.870 3.372 1.00 0.00 55 GLN A N 3
ATOM 4250 C CA . GLN A 1 55 ? -14.876 -0.230 3.968 1.00 0.00 55 GLN A CA 3
ATOM 4251 C C . GLN A 1 55 ? -14.750 1.310 4.130 1.00 0.00 55 GLN A C 3
ATOM 4252 O O . GLN A 1 55 ? -14.760 1.827 5.258 1.00 0.00 55 GLN A O 3
ATOM 4266 N N . LYS A 1 56 ? -14.578 2.012 2.994 1.00 0.00 56 LYS A N 3
ATOM 4267 C CA . LYS A 1 56 ? -14.458 3.505 2.910 1.00 0.00 56 LYS A CA 3
ATOM 4268 C C . LYS A 1 56 ? -13.209 4.077 3.655 1.00 0.00 56 LYS A C 3
ATOM 4269 O O . LYS A 1 56 ? -12.955 5.287 3.635 1.00 0.00 56 LYS A O 3
ATOM 4288 N N . HIS A 1 57 ? -12.377 3.189 4.230 1.00 0.00 57 HIS A N 3
ATOM 4289 C CA . HIS A 1 57 ? -11.243 3.590 5.078 1.00 0.00 57 HIS A CA 3
ATOM 4290 C C . HIS A 1 57 ? -9.946 3.440 4.271 1.00 0.00 57 HIS A C 3
ATOM 4291 O O . HIS A 1 57 ? -9.483 2.316 4.016 1.00 0.00 57 HIS A O 3
ATOM 4306 N N . VAL A 1 58 ? -9.396 4.590 3.856 1.00 0.00 58 VAL A N 3
ATOM 4307 C CA . VAL A 1 58 ? -8.123 4.678 3.134 1.00 0.00 58 VAL A CA 3
ATOM 4308 C C . VAL A 1 58 ? -6.965 4.726 4.144 1.00 0.00 58 VAL A C 3
ATOM 4309 O O . VAL A 1 58 ? -7.064 5.397 5.169 1.00 0.00 58 VAL A O 3
ATOM 4322 N N . HIS A 1 59 ? -5.879 4.017 3.826 1.00 0.00 59 HIS A N 3
ATOM 4323 C CA . HIS A 1 59 ? -4.630 4.051 4.600 1.00 0.00 59 HIS A CA 3
ATOM 4324 C C . HIS A 1 59 ? -3.488 4.165 3.592 1.00 0.00 59 HIS A C 3
ATOM 4325 O O . HIS A 1 59 ? -3.285 3.250 2.787 1.00 0.00 59 HIS A O 3
ATOM 4340 N N . THR A 1 60 ? -2.758 5.283 3.630 1.00 0.00 60 THR A N 3
ATOM 4341 C CA . THR A 1 60 ? -1.634 5.540 2.729 1.00 0.00 60 THR A CA 3
ATOM 4342 C C . THR A 1 60 ? -0.322 5.475 3.528 1.00 0.00 60 THR A C 3
ATOM 4343 O O . THR A 1 60 ? -0.209 6.060 4.608 1.00 0.00 60 THR A O 3
ATOM 4354 N N . TYR A 1 61 ? 0.639 4.717 2.998 1.00 0.00 61 TYR A N 3
ATOM 4355 C CA . TYR A 1 61 ? 1.979 4.542 3.567 1.00 0.00 61 TYR A CA 3
ATOM 4356 C C . TYR A 1 61 ? 2.983 5.238 2.650 1.00 0.00 61 TYR A C 3
ATOM 4357 O O . TYR A 1 61 ? 2.701 5.459 1.467 1.00 0.00 61 TYR A O 3
ATOM 4375 N N . ARG A 1 62 ? 4.129 5.607 3.207 1.00 0.00 62 ARG A N 3
ATOM 4376 C CA . ARG A 1 62 ? 5.318 5.952 2.421 1.00 0.00 62 ARG A CA 3
ATOM 4377 C C . ARG A 1 62 ? 6.265 4.746 2.437 1.00 0.00 62 ARG A C 3
ATOM 4378 O O . ARG A 1 62 ? 6.232 3.932 3.375 1.00 0.00 62 ARG A O 3
ATOM 4399 N N . ILE A 1 63 ? 7.142 4.656 1.427 1.00 0.00 63 ILE A N 3
ATOM 4400 C CA . ILE A 1 63 ? 7.929 3.434 1.154 1.00 0.00 63 ILE A CA 3
ATOM 4401 C C . ILE A 1 63 ? 9.256 4.025 0.672 1.00 0.00 63 ILE A C 3
ATOM 4402 O O . ILE A 1 63 ? 9.357 4.479 -0.467 1.00 0.00 63 ILE A O 3
ATOM 4418 N N . LEU A 1 64 ? 10.246 4.069 1.541 1.00 0.00 64 LEU A N 3
ATOM 4419 C CA . LEU A 1 64 ? 11.492 4.802 1.294 1.00 0.00 64 LEU A CA 3
ATOM 4420 C C . LEU A 1 64 ? 12.588 3.800 0.924 1.00 0.00 64 LEU A C 3
ATOM 4421 O O . LEU A 1 64 ? 12.455 2.622 1.248 1.00 0.00 64 LEU A O 3
ATOM 4437 N N . PRO A 1 65 ? 13.648 4.218 0.168 1.00 0.00 65 PRO A N 3
ATOM 4438 C CA . PRO A 1 65 ? 14.892 3.429 0.082 1.00 0.00 65 PRO A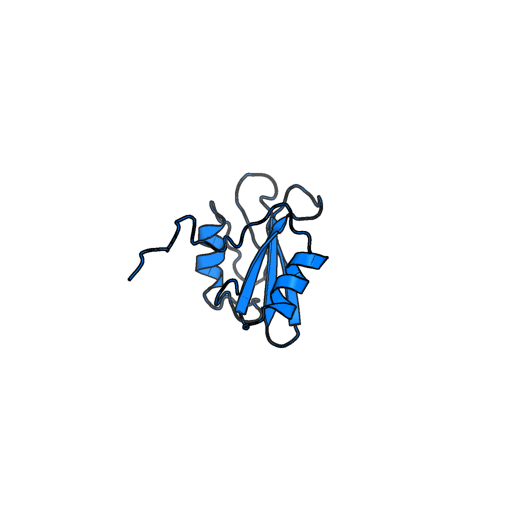 CA 3
ATOM 4439 C C . PRO A 1 65 ? 15.504 3.185 1.489 1.00 0.00 65 PRO A C 3
ATOM 4440 O O . PRO A 1 65 ? 15.359 2.084 2.032 1.00 0.00 65 PRO A O 3
ATOM 4451 N N . ASP A 1 66 ? 16.108 4.244 2.084 1.00 0.00 66 ASP A N 3
ATOM 4452 C CA . ASP A 1 66 ? 16.770 4.205 3.418 1.00 0.00 66 ASP A CA 3
ATOM 4453 C C . ASP A 1 66 ? 17.633 2.957 3.590 1.00 0.00 66 ASP A C 3
ATOM 4454 O O . ASP A 1 66 ? 17.255 2.006 4.282 1.00 0.00 66 ASP A O 3
ATOM 4463 N N . GLY A 1 67 ? 18.774 2.970 2.909 1.00 0.00 67 GLY A N 3
ATOM 4464 C CA . GLY A 1 67 ? 19.658 1.823 2.856 1.00 0.00 67 GLY A CA 3
ATOM 4465 C C . GLY A 1 67 ? 20.821 2.076 1.919 1.00 0.00 67 GLY A C 3
ATOM 4466 O O . GLY A 1 67 ? 21.742 2.820 2.277 1.00 0.00 67 GLY A O 3
ATOM 4470 N N . GLU A 1 68 ? 20.717 1.522 0.693 1.00 0.00 68 GLU A N 3
ATOM 4471 C CA . GLU A 1 68 ? 21.790 1.455 -0.333 1.00 0.00 68 GLU A CA 3
ATOM 4472 C C . GLU A 1 68 ? 21.444 0.318 -1.323 1.00 0.00 68 GLU A C 3
ATOM 4473 O O . GLU A 1 68 ? 21.867 0.343 -2.480 1.00 0.00 68 GLU A O 3
ATOM 4485 N N . ASP A 1 69 ? 20.650 -0.670 -0.838 1.00 0.00 69 ASP A N 3
ATOM 4486 C CA . ASP A 1 69 ? 20.202 -1.836 -1.641 1.00 0.00 69 ASP A CA 3
ATOM 4487 C C . ASP A 1 69 ? 18.844 -2.397 -1.148 1.00 0.00 69 ASP A C 3
ATOM 4488 O O . ASP A 1 69 ? 18.297 -3.312 -1.768 1.00 0.00 69 ASP A O 3
ATOM 4497 N N . PHE A 1 70 ? 18.283 -1.830 -0.062 1.00 0.00 70 PHE A N 3
ATOM 4498 C CA . PHE A 1 70 ? 16.988 -2.267 0.521 1.00 0.00 70 PHE A CA 3
ATOM 4499 C C . PHE A 1 70 ? 15.986 -1.094 0.487 1.00 0.00 70 PHE A C 3
ATOM 4500 O O . PHE A 1 70 ? 16.389 0.066 0.356 1.00 0.00 70 PHE A O 3
ATOM 4517 N N . LEU A 1 71 ? 14.686 -1.416 0.598 1.00 0.00 71 LEU A N 3
ATOM 4518 C CA . LEU A 1 71 ? 13.602 -0.416 0.725 1.00 0.00 71 LEU A CA 3
ATOM 4519 C C . LEU A 1 71 ? 12.931 -0.561 2.107 1.00 0.00 71 LEU A C 3
ATOM 4520 O O . LEU A 1 71 ? 12.427 -1.631 2.458 1.00 0.00 71 LEU A O 3
ATOM 4536 N N . ALA A 1 72 ? 12.947 0.524 2.896 1.00 0.00 72 ALA A N 3
ATOM 4537 C CA . ALA A 1 72 ? 12.347 0.563 4.230 1.00 0.00 72 ALA A CA 3
ATOM 4538 C C . ALA A 1 72 ? 10.952 1.201 4.179 1.00 0.00 72 ALA A C 3
ATOM 4539 O O . ALA A 1 72 ? 10.802 2.379 3.853 1.00 0.00 72 ALA A O 3
ATOM 4546 N N . VAL A 1 73 ? 9.945 0.405 4.551 1.00 0.00 73 VAL A N 3
ATOM 4547 C CA . VAL A 1 73 ? 8.531 0.818 4.522 1.00 0.00 73 VAL A CA 3
ATOM 4548 C C . VAL A 1 73 ? 8.160 1.396 5.884 1.00 0.00 73 VAL A C 3
ATOM 4549 O O . VAL A 1 73 ? 8.641 0.905 6.907 1.00 0.00 73 VAL A O 3
ATOM 4562 N N . GLN A 1 74 ? 7.288 2.409 5.899 1.00 0.00 74 GLN A N 3
ATOM 4563 C CA . GLN A 1 74 ? 6.832 3.032 7.143 1.00 0.00 74 GLN A CA 3
ATOM 4564 C C . GLN A 1 74 ? 5.446 2.480 7.467 1.00 0.00 74 GLN A C 3
ATOM 4565 O O . GLN A 1 74 ? 4.424 2.989 6.994 1.00 0.00 74 GLN A O 3
ATOM 4579 N N . THR A 1 75 ? 5.446 1.374 8.228 1.00 0.00 75 THR A N 3
ATOM 4580 C CA . THR A 1 75 ? 4.228 0.702 8.691 1.00 0.00 75 THR A CA 3
ATOM 4581 C C . THR A 1 75 ? 3.565 1.536 9.817 1.00 0.00 75 THR A C 3
ATOM 4582 O O . THR A 1 75 ? 4.132 2.549 10.269 1.00 0.00 75 THR A O 3
ATOM 4593 N N . SER A 1 76 ? 2.364 1.126 10.251 1.00 0.00 76 SER A N 3
ATOM 4594 C CA . SER A 1 76 ? 1.640 1.801 11.341 1.00 0.00 76 SER A CA 3
ATOM 4595 C C . SER A 1 76 ? 2.427 1.641 12.661 1.00 0.00 76 SER A C 3
ATOM 4596 O O . SER A 1 76 ? 2.503 0.533 13.201 1.00 0.00 76 SER A O 3
ATOM 4604 N N . GLN A 1 77 ? 3.038 2.755 13.135 1.00 0.00 77 GLN A N 3
ATOM 4605 C CA . GLN A 1 77 ? 3.864 2.791 14.363 1.00 0.00 77 GLN A CA 3
ATOM 4606 C C . GLN A 1 77 ? 3.046 2.289 15.574 1.00 0.00 77 GLN A C 3
ATOM 4607 O O . GLN A 1 77 ? 2.181 3.002 16.096 1.00 0.00 77 GLN A O 3
ATOM 4621 N N . GLY A 1 78 ? 3.299 1.032 15.956 1.00 0.00 78 GLY A N 3
ATOM 4622 C CA . GLY A 1 78 ? 2.444 0.263 16.860 1.00 0.00 78 GLY A CA 3
ATOM 4623 C C . GLY A 1 78 ? 2.687 -1.231 16.642 1.00 0.00 78 GLY A C 3
ATOM 4624 O O . GLY A 1 78 ? 2.432 -2.060 17.519 1.00 0.00 78 GLY A O 3
ATOM 4628 N N . VAL A 1 79 ? 3.166 -1.553 15.421 1.00 0.00 79 VAL A N 3
ATOM 4629 C CA . VAL A 1 79 ? 3.705 -2.873 15.036 1.00 0.00 79 VAL A CA 3
ATOM 4630 C C . VAL A 1 79 ? 5.198 -2.676 14.639 1.00 0.00 79 VAL A C 3
ATOM 4631 O O . VAL A 1 79 ? 5.601 -1.535 14.381 1.00 0.00 79 VAL A O 3
ATOM 4644 N N . PRO A 1 80 ? 6.055 -3.747 14.585 1.00 0.00 80 PRO A N 3
ATOM 4645 C CA . PRO A 1 80 ? 7.476 -3.610 14.141 1.00 0.00 80 PRO A CA 3
ATOM 4646 C C . PRO A 1 80 ? 7.589 -3.140 12.662 1.00 0.00 80 PRO A C 3
ATOM 4647 O O . PRO A 1 80 ? 6.891 -3.669 11.785 1.00 0.00 80 PRO A O 3
ATOM 4658 N N . VAL A 1 81 ? 8.446 -2.119 12.407 1.00 0.00 81 VAL A N 3
ATOM 4659 C CA . VAL A 1 81 ? 8.708 -1.591 11.051 1.00 0.00 81 VAL A CA 3
ATOM 4660 C C . VAL A 1 81 ? 9.530 -2.605 10.251 1.00 0.00 81 VAL A C 3
ATOM 4661 O O . VAL A 1 81 ? 10.621 -3.000 10.684 1.00 0.00 81 VAL A O 3
ATOM 4674 N N . ARG A 1 82 ? 9.008 -3.022 9.091 1.00 0.00 82 ARG A N 3
ATOM 4675 C CA . ARG A 1 82 ? 9.649 -4.059 8.269 1.00 0.00 82 ARG A CA 3
ATOM 4676 C C . ARG A 1 82 ? 10.182 -3.464 6.951 1.00 0.00 82 ARG A C 3
ATOM 4677 O O . ARG A 1 82 ? 9.425 -2.862 6.178 1.00 0.00 82 ARG A O 3
ATOM 4698 N N . ARG A 1 83 ? 11.501 -3.615 6.731 1.00 0.00 83 ARG A N 3
ATOM 4699 C CA . ARG A 1 83 ? 12.164 -3.296 5.454 1.00 0.00 83 ARG A CA 3
ATOM 4700 C C . ARG A 1 83 ? 12.309 -4.582 4.625 1.00 0.00 83 ARG A C 3
ATOM 4701 O O . ARG A 1 83 ? 12.296 -5.687 5.181 1.00 0.00 83 ARG A O 3
ATOM 4722 N N . PHE A 1 84 ? 12.413 -4.439 3.295 1.00 0.00 84 PHE A N 3
ATOM 4723 C CA . PHE A 1 84 ? 12.465 -5.576 2.351 1.00 0.00 84 PHE A CA 3
ATOM 4724 C C . PHE A 1 84 ? 13.590 -5.366 1.320 1.00 0.00 84 PHE A C 3
ATOM 4725 O O . PHE A 1 84 ? 14.148 -4.272 1.222 1.00 0.00 84 PHE A O 3
ATOM 4742 N N . GLN A 1 85 ? 13.952 -6.438 0.592 1.00 0.00 85 GLN A N 3
ATOM 4743 C CA . GLN A 1 85 ? 14.838 -6.347 -0.594 1.00 0.00 85 GLN A CA 3
ATOM 4744 C C . GLN A 1 85 ? 14.021 -6.112 -1.878 1.00 0.00 85 GLN A C 3
ATOM 4745 O O . GLN A 1 85 ? 14.541 -5.561 -2.859 1.00 0.00 85 GLN A O 3
ATOM 4759 N N . THR A 1 86 ? 12.732 -6.511 -1.860 1.00 0.00 86 THR A N 3
ATOM 4760 C CA . THR A 1 86 ? 11.857 -6.431 -3.040 1.00 0.00 86 THR A CA 3
ATOM 4761 C C . THR A 1 86 ? 10.390 -6.169 -2.631 1.00 0.00 86 THR A C 3
ATOM 4762 O O . THR A 1 86 ? 9.983 -6.483 -1.500 1.00 0.00 86 THR A O 3
ATOM 4773 N N . LEU A 1 87 ? 9.604 -5.577 -3.562 1.00 0.00 87 LEU A N 3
ATOM 4774 C CA . LEU A 1 87 ? 8.152 -5.326 -3.380 1.00 0.00 87 LEU A CA 3
ATOM 4775 C C . LEU A 1 87 ? 7.358 -6.635 -3.152 1.00 0.00 87 LEU A C 3
ATOM 4776 O O . LEU A 1 87 ? 6.328 -6.619 -2.479 1.00 0.00 87 LEU A O 3
ATOM 4792 N N . GLY A 1 88 ? 7.833 -7.751 -3.750 1.00 0.00 88 GLY A N 3
ATOM 4793 C CA . GLY A 1 88 ? 7.232 -9.086 -3.559 1.00 0.00 88 GLY A CA 3
ATOM 4794 C C . GLY A 1 88 ? 6.986 -9.457 -2.087 1.00 0.00 88 GLY A C 3
ATOM 4795 O O . GLY A 1 88 ? 5.878 -9.886 -1.707 1.00 0.00 88 GLY A O 3
ATOM 4799 N N . GLU A 1 89 ? 8.019 -9.231 -1.250 1.00 0.00 89 GLU A N 3
ATOM 4800 C CA . GLU A 1 89 ? 7.958 -9.487 0.205 1.00 0.00 89 GLU A CA 3
ATOM 4801 C C . GLU A 1 89 ? 7.022 -8.481 0.914 1.00 0.00 89 GLU A C 3
ATOM 4802 O O . GLU A 1 89 ? 6.393 -8.815 1.929 1.00 0.00 89 GLU A O 3
ATOM 4814 N N . LEU A 1 90 ? 6.932 -7.253 0.355 1.00 0.00 90 LEU A N 3
ATOM 4815 C CA . LEU A 1 90 ? 6.100 -6.158 0.906 1.00 0.00 90 LEU A CA 3
ATOM 4816 C C . LEU A 1 90 ? 4.619 -6.539 0.779 1.00 0.00 90 LEU A C 3
ATOM 4817 O O . LEU A 1 90 ? 3.824 -6.303 1.691 1.00 0.00 90 LEU A O 3
ATOM 4833 N N . ILE A 1 91 ? 4.279 -7.218 -0.332 1.00 0.00 91 ILE A N 3
ATOM 4834 C CA . ILE A 1 91 ? 2.883 -7.463 -0.704 1.00 0.00 91 ILE A CA 3
ATOM 4835 C C . ILE A 1 91 ? 2.346 -8.661 0.098 1.00 0.00 91 ILE A C 3
ATOM 4836 O O . ILE A 1 91 ? 1.215 -8.628 0.596 1.00 0.00 91 ILE A O 3
ATOM 4852 N N . GLY A 1 92 ? 3.201 -9.692 0.256 1.00 0.00 92 GLY A N 3
ATOM 4853 C CA . GLY A 1 92 ? 2.838 -10.910 0.982 1.00 0.00 92 GLY A CA 3
ATOM 4854 C C . GLY A 1 92 ? 2.714 -10.705 2.490 1.00 0.00 92 GLY A C 3
ATOM 4855 O O . GLY A 1 92 ? 1.816 -11.271 3.123 1.00 0.00 92 GLY A O 3
ATOM 4859 N N . LEU A 1 93 ? 3.620 -9.888 3.065 1.00 0.00 93 LEU A N 3
ATOM 4860 C CA . LEU A 1 93 ? 3.635 -9.614 4.513 1.00 0.00 93 LEU A CA 3
ATOM 4861 C C . LEU A 1 93 ? 2.470 -8.688 4.889 1.00 0.00 93 LEU A C 3
ATOM 4862 O O . LEU A 1 93 ? 1.880 -8.830 5.960 1.00 0.00 93 LEU A O 3
ATOM 4878 N N . TYR A 1 94 ? 2.137 -7.734 4.003 1.00 0.00 94 TYR A N 3
ATOM 4879 C CA . TYR A 1 94 ? 1.023 -6.785 4.225 1.00 0.00 94 TYR A CA 3
ATOM 4880 C C . TYR A 1 94 ? -0.316 -7.410 3.792 1.00 0.00 94 TYR A C 3
ATOM 4881 O O . TYR A 1 94 ? -1.382 -6.848 4.056 1.00 0.00 94 TYR A O 3
ATOM 4899 N N . ALA A 1 95 ? -0.247 -8.584 3.122 1.00 0.00 95 ALA A N 3
ATOM 4900 C CA . ALA A 1 95 ? -1.414 -9.462 2.898 1.00 0.00 95 ALA A CA 3
ATOM 4901 C C . ALA A 1 95 ? -1.799 -10.229 4.192 1.00 0.00 95 ALA A C 3
ATOM 4902 O O . ALA A 1 95 ? -2.752 -11.018 4.198 1.00 0.00 95 ALA A O 3
ATOM 4909 N N . GLN A 1 96 ? -1.050 -9.984 5.281 1.00 0.00 96 GLN A N 3
ATOM 4910 C CA . GLN A 1 96 ? -1.395 -10.448 6.631 1.00 0.00 96 GLN A CA 3
ATOM 4911 C C . GLN A 1 96 ? -2.200 -9.336 7.339 1.00 0.00 96 GLN A C 3
ATOM 4912 O O . GLN A 1 96 ? -1.752 -8.182 7.356 1.00 0.00 96 GLN A O 3
ATOM 4926 N N . PRO A 1 97 ? -3.424 -9.639 7.871 1.00 0.00 97 PRO A N 3
ATOM 4927 C CA . PRO A 1 97 ? -4.183 -8.695 8.732 1.00 0.00 97 PRO A CA 3
ATOM 4928 C C . PRO A 1 97 ? -3.486 -8.419 10.093 1.00 0.00 97 PRO A C 3
ATOM 4929 O O . PRO A 1 97 ? -2.498 -9.080 10.440 1.00 0.00 97 PRO A O 3
ATOM 4940 N N . ASN A 1 98 ? -4.047 -7.452 10.854 1.00 0.00 98 ASN A N 3
ATOM 4941 C CA . ASN A 1 98 ? -3.529 -7.009 12.178 1.00 0.00 98 ASN A CA 3
ATOM 4942 C C . ASN A 1 98 ? -2.037 -6.566 12.090 1.00 0.00 98 ASN A C 3
ATOM 4943 O O . ASN A 1 98 ? -1.228 -6.826 12.987 1.00 0.00 98 ASN A O 3
ATOM 4954 N N . GLN A 1 99 ? -1.703 -5.872 10.990 1.00 0.00 99 GLN A N 3
ATOM 4955 C CA . GLN A 1 99 ? -0.331 -5.351 10.733 1.00 0.00 99 GLN A CA 3
ATOM 4956 C C . GLN A 1 99 ? -0.330 -3.829 10.541 1.00 0.00 99 GLN A C 3
ATOM 4957 O O . GLN A 1 99 ? 0.683 -3.253 10.135 1.00 0.00 99 GLN A O 3
ATOM 4971 N N . GLY A 1 100 ? -1.469 -3.179 10.831 1.00 0.00 100 GLY A N 3
ATOM 4972 C CA . GLY A 1 100 ? -1.637 -1.742 10.581 1.00 0.00 100 GLY A CA 3
ATOM 4973 C C . GLY A 1 100 ? -2.403 -1.494 9.295 1.00 0.00 100 GLY A C 3
ATOM 4974 O O . GLY A 1 100 ? -2.844 -0.378 9.021 1.00 0.00 100 GLY A O 3
ATOM 4978 N N . LEU A 1 101 ? -2.516 -2.565 8.502 1.00 0.00 101 LEU A N 3
ATOM 4979 C CA . LEU A 1 101 ? -3.259 -2.607 7.244 1.00 0.00 101 LEU A CA 3
ATOM 4980 C C . LEU A 1 101 ? -4.764 -2.593 7.505 1.00 0.00 101 LEU A C 3
ATOM 4981 O O . LEU A 1 101 ? -5.227 -3.029 8.568 1.00 0.00 101 LEU A O 3
ATOM 4997 N N . VAL A 1 102 ? -5.520 -2.035 6.550 1.00 0.00 102 VAL A N 3
ATOM 4998 C CA . VAL A 1 102 ? -6.985 -2.083 6.579 1.00 0.00 102 VAL A CA 3
ATOM 4999 C C . VAL A 1 102 ? -7.472 -3.418 5.965 1.00 0.00 102 VAL A C 3
ATOM 5000 O O . VAL A 1 102 ? -7.847 -3.504 4.797 1.00 0.00 102 VAL A O 3
ATOM 5013 N N . CYS A 1 103 ? -7.297 -4.479 6.780 1.00 0.00 103 CYS A N 3
ATOM 5014 C CA . CYS A 1 103 ? -7.801 -5.852 6.527 1.00 0.00 103 CYS A CA 3
ATOM 5015 C C . CYS A 1 103 ? -6.996 -6.546 5.408 1.00 0.00 103 CYS A C 3
ATOM 5016 O O . CYS A 1 103 ? -7.509 -7.436 4.707 1.00 0.00 103 CYS A O 3
ATOM 5024 N N . ALA A 1 104 ? -5.718 -6.117 5.282 1.00 0.00 104 ALA A N 3
ATOM 5025 C CA . ALA A 1 104 ? -4.701 -6.730 4.409 1.00 0.00 104 ALA A CA 3
ATOM 5026 C C . ALA A 1 104 ? -4.870 -6.344 2.928 1.00 0.00 104 ALA A C 3
ATOM 5027 O O . ALA A 1 104 ? -5.896 -5.782 2.517 1.00 0.00 104 ALA A O 3
ATOM 5034 N N . LEU A 1 105 ? -3.810 -6.619 2.146 1.00 0.00 105 LEU A N 3
ATOM 5035 C CA . LEU A 1 105 ? -3.789 -6.408 0.696 1.00 0.00 105 LEU A CA 3
ATOM 5036 C C . LEU A 1 105 ? -4.584 -7.536 0.005 1.00 0.00 105 LEU A C 3
ATOM 5037 O O . LEU A 1 105 ? -4.082 -8.659 -0.114 1.00 0.00 105 LEU A O 3
ATOM 5053 N N . LEU A 1 106 ? -5.836 -7.242 -0.411 1.00 0.00 106 LEU A N 3
ATOM 5054 C CA . LEU A 1 106 ? -6.770 -8.265 -0.951 1.00 0.00 106 LEU A CA 3
ATOM 5055 C C . LEU A 1 106 ? -6.910 -8.171 -2.489 1.00 0.00 106 LEU A C 3
ATOM 5056 O O . LEU A 1 106 ? -6.786 -9.178 -3.181 1.00 0.00 106 LEU A O 3
ATOM 5072 N N . LEU A 1 107 ? -7.187 -6.960 -3.021 1.00 0.00 107 LEU A N 3
ATOM 5073 C CA . LEU A 1 107 ? -7.378 -6.737 -4.483 1.00 0.00 107 LEU A CA 3
ATOM 5074 C C . LEU A 1 107 ? -6.230 -5.867 -5.032 1.00 0.00 107 LEU A C 3
ATOM 5075 O O . LEU A 1 107 ? -5.987 -4.796 -4.485 1.00 0.00 107 LEU A O 3
ATOM 5091 N N . PRO A 1 108 ? -5.546 -6.261 -6.153 1.00 0.00 108 PRO A N 3
ATOM 5092 C CA . PRO A 1 108 ? -4.405 -5.487 -6.715 1.00 0.00 108 PRO A CA 3
ATOM 5093 C C . PRO A 1 108 ? -4.851 -4.321 -7.636 1.00 0.00 108 PRO A C 3
ATOM 5094 O O . PRO A 1 108 ? -4.005 -3.694 -8.280 1.00 0.00 108 PRO A O 3
ATOM 5105 N N . VAL A 1 109 ? -6.179 -4.040 -7.648 1.00 0.00 109 VAL A N 3
ATOM 5106 C CA . VAL A 1 109 ? -6.841 -3.080 -8.552 1.00 0.00 109 VAL A CA 3
ATOM 5107 C C . VAL A 1 109 ? -6.800 -3.628 -10.007 1.00 0.00 109 VAL A C 3
ATOM 5108 O O . VAL A 1 109 ? -7.773 -4.311 -10.400 1.00 0.00 109 VAL A O 3
ATOM 5122 N N . MET A 1 1 ? -21.411 1.150 -36.187 1.00 0.00 1 MET A N 4
ATOM 5123 C CA . MET A 1 1 ? -20.682 0.790 -34.948 1.00 0.00 1 MET A CA 4
ATOM 5124 C C . MET A 1 1 ? -21.625 0.065 -33.967 1.00 0.00 1 MET A C 4
ATOM 5125 O O . MET A 1 1 ? -22.854 0.175 -34.071 1.00 0.00 1 MET A O 4
ATOM 5141 N N . GLY A 1 2 ? -21.026 -0.669 -33.018 1.00 0.00 2 GLY A N 4
ATOM 5142 C CA . GLY A 1 2 ? -21.754 -1.352 -31.942 1.00 0.00 2 GLY A CA 4
ATOM 5143 C C . GLY A 1 2 ? -20.956 -1.276 -30.653 1.00 0.00 2 GLY A C 4
ATOM 5144 O O . GLY A 1 2 ? -19.747 -1.533 -30.671 1.00 0.00 2 GLY A O 4
ATOM 5148 N N . HIS A 1 3 ? -21.622 -0.911 -29.543 1.00 0.00 3 HIS A N 4
ATOM 5149 C CA . HIS A 1 3 ? -20.953 -0.665 -28.253 1.00 0.00 3 HIS A CA 4
ATOM 5150 C C . HIS A 1 3 ? -20.488 -1.990 -27.629 1.00 0.00 3 HIS A C 4
ATOM 5151 O O . HIS A 1 3 ? -21.304 -2.886 -27.391 1.00 0.00 3 HIS A O 4
ATOM 5166 N N . HIS A 1 4 ? -19.176 -2.097 -27.393 1.00 0.00 4 HIS A N 4
ATOM 5167 C CA . HIS A 1 4 ? -18.555 -3.241 -26.700 1.00 0.00 4 HIS A CA 4
ATOM 5168 C C . HIS A 1 4 ? -18.314 -2.887 -25.224 1.00 0.00 4 HIS A C 4
ATOM 5169 O O . HIS A 1 4 ? -18.103 -1.713 -24.889 1.00 0.00 4 HIS A O 4
ATOM 5184 N N . HIS A 1 5 ? -18.359 -3.907 -24.348 1.00 0.00 5 HIS A N 4
ATOM 5185 C CA . HIS A 1 5 ? -18.042 -3.751 -22.913 1.00 0.00 5 HIS A CA 4
ATOM 5186 C C . HIS A 1 5 ? -16.539 -3.501 -22.729 1.00 0.00 5 HIS A C 4
ATOM 5187 O O . HIS A 1 5 ? -15.737 -3.833 -23.612 1.00 0.00 5 HIS A O 4
ATOM 5202 N N . HIS A 1 6 ? -16.165 -2.912 -21.577 1.00 0.00 6 HIS A N 4
ATOM 5203 C CA . HIS A 1 6 ? -14.756 -2.591 -21.260 1.00 0.00 6 HIS A CA 4
ATOM 5204 C C . HIS A 1 6 ? -13.921 -3.880 -21.092 1.00 0.00 6 HIS A C 4
ATOM 5205 O O . HIS A 1 6 ? -14.470 -4.939 -20.750 1.00 0.00 6 HIS A O 4
ATOM 5220 N N . HIS A 1 7 ? -12.606 -3.788 -21.359 1.00 0.00 7 HIS A N 4
ATOM 5221 C CA . HIS A 1 7 ? -11.650 -4.873 -21.050 1.00 0.00 7 HIS A CA 4
ATOM 5222 C C . HIS A 1 7 ? -11.443 -4.968 -19.528 1.00 0.00 7 HIS A C 4
ATOM 5223 O O . HIS A 1 7 ? -11.566 -3.962 -18.823 1.00 0.00 7 HIS A O 4
ATOM 5238 N N . HIS A 1 8 ? -11.107 -6.176 -19.035 1.00 0.00 8 HIS A N 4
ATOM 5239 C CA . HIS A 1 8 ? -10.851 -6.408 -17.595 1.00 0.00 8 HIS A CA 4
ATOM 5240 C C . HIS A 1 8 ? -9.594 -5.643 -17.128 1.00 0.00 8 HIS A C 4
ATOM 5241 O O . HIS A 1 8 ? -8.792 -5.191 -17.960 1.00 0.00 8 HIS A O 4
ATOM 5256 N N . SER A 1 9 ? -9.418 -5.521 -15.800 1.00 0.00 9 SER A N 4
ATOM 5257 C CA . SER A 1 9 ? -8.259 -4.832 -15.213 1.00 0.00 9 SER A CA 4
ATOM 5258 C C . SER A 1 9 ? -6.945 -5.545 -15.601 1.00 0.00 9 SER A C 4
ATOM 5259 O O . SER A 1 9 ? -6.785 -6.746 -15.342 1.00 0.00 9 SER A O 4
ATOM 5267 N N . HIS A 1 10 ? -6.049 -4.801 -16.282 1.00 0.00 10 HIS A N 4
ATOM 5268 C CA . HIS A 1 10 ? -4.695 -5.265 -16.621 1.00 0.00 10 HIS A CA 4
ATOM 5269 C C . HIS A 1 10 ? -3.912 -5.459 -15.311 1.00 0.00 10 HIS A C 4
ATOM 5270 O O . HIS A 1 10 ? -3.512 -4.473 -14.685 1.00 0.00 10 HIS A O 4
ATOM 5285 N N . MET A 1 11 ? -3.766 -6.728 -14.887 1.00 0.00 11 MET A N 4
ATOM 5286 C CA . MET A 1 11 ? -3.262 -7.089 -13.546 1.00 0.00 11 MET A CA 4
ATOM 5287 C C . MET A 1 11 ? -1.770 -6.755 -13.377 1.00 0.00 11 MET A C 4
ATOM 5288 O O . MET A 1 11 ? -0.887 -7.606 -13.549 1.00 0.00 11 MET A O 4
ATOM 5302 N N . SER A 1 12 ? -1.526 -5.483 -13.061 1.00 0.00 12 SER A N 4
ATOM 5303 C CA . SER A 1 12 ? -0.207 -4.902 -12.805 1.00 0.00 12 SER A CA 4
ATOM 5304 C C . SER A 1 12 ? -0.450 -3.671 -11.914 1.00 0.00 12 SER A C 4
ATOM 5305 O O . SER A 1 12 ? -0.901 -2.631 -12.406 1.00 0.00 12 SER A O 4
ATOM 5313 N N . TRP A 1 13 ? -0.174 -3.795 -10.607 1.00 0.00 13 TRP A N 4
ATOM 5314 C CA . TRP A 1 13 ? -0.644 -2.826 -9.578 1.00 0.00 13 TRP A CA 4
ATOM 5315 C C . TRP A 1 13 ? 0.266 -1.589 -9.440 1.00 0.00 13 TRP A C 4
ATOM 5316 O O . TRP A 1 13 ? -0.052 -0.693 -8.661 1.00 0.00 13 TRP A O 4
ATOM 5337 N N . TYR A 1 14 ? 1.339 -1.483 -10.243 1.00 0.00 14 TYR A N 4
ATOM 5338 C CA . TYR A 1 14 ? 2.365 -0.438 -10.041 1.00 0.00 14 TYR A CA 4
ATOM 5339 C C . TYR A 1 14 ? 2.182 0.640 -11.111 1.00 0.00 14 TYR A C 4
ATOM 5340 O O . TYR A 1 14 ? 2.645 0.489 -12.246 1.00 0.00 14 TYR A O 4
ATOM 5358 N N . HIS A 1 15 ? 1.472 1.714 -10.750 1.00 0.00 15 HIS A N 4
ATOM 5359 C CA . HIS A 1 15 ? 1.181 2.843 -11.635 1.00 0.00 15 HIS A CA 4
ATOM 5360 C C . HIS A 1 15 ? 1.982 4.043 -11.129 1.00 0.00 15 HIS A C 4
ATOM 5361 O O . HIS A 1 15 ? 1.514 4.785 -10.250 1.00 0.00 15 HIS A O 4
ATOM 5376 N N . ARG A 1 16 ? 3.217 4.203 -11.632 1.00 0.00 16 ARG A N 4
ATOM 5377 C CA . ARG A 1 16 ? 4.095 5.330 -11.251 1.00 0.00 16 ARG A CA 4
ATOM 5378 C C . ARG A 1 16 ? 3.740 6.594 -12.066 1.00 0.00 16 ARG A C 4
ATOM 5379 O O . ARG A 1 16 ? 4.595 7.245 -12.666 1.00 0.00 16 ARG A O 4
ATOM 5400 N N . ASP A 1 17 ? 2.434 6.933 -12.027 1.00 0.00 17 ASP A N 4
ATOM 5401 C CA . ASP A 1 17 ? 1.802 8.018 -12.802 1.00 0.00 17 ASP A CA 4
ATOM 5402 C C . ASP A 1 17 ? 0.657 8.644 -11.983 1.00 0.00 17 ASP A C 4
ATOM 5403 O O . ASP A 1 17 ? 0.217 9.757 -12.278 1.00 0.00 17 ASP A O 4
ATOM 5412 N N . LEU A 1 18 ? 0.190 7.916 -10.948 1.00 0.00 18 LEU A N 4
ATOM 5413 C CA . LEU A 1 18 ? -1.089 8.193 -10.272 1.00 0.00 18 LEU A CA 4
ATOM 5414 C C . LEU A 1 18 ? -0.836 8.684 -8.828 1.00 0.00 18 LEU A C 4
ATOM 5415 O O . LEU A 1 18 ? -0.500 7.883 -7.955 1.00 0.00 18 LEU A O 4
ATOM 5431 N N . SER A 1 19 ? -0.917 10.021 -8.638 1.00 0.00 19 SER A N 4
ATOM 5432 C CA . SER A 1 19 ? -0.859 10.704 -7.317 1.00 0.00 19 SER A CA 4
ATOM 5433 C C . SER A 1 19 ? -1.776 10.044 -6.260 1.00 0.00 19 SER A C 4
ATOM 5434 O O . SER A 1 19 ? -2.773 9.421 -6.611 1.00 0.00 19 SER A O 4
ATOM 5442 N N . ARG A 1 20 ? -1.455 10.263 -4.960 1.00 0.00 20 ARG A N 4
ATOM 5443 C CA . ARG A 1 20 ? -2.123 9.569 -3.827 1.00 0.00 20 ARG A CA 4
ATOM 5444 C C . ARG A 1 20 ? -3.615 9.930 -3.726 1.00 0.00 20 ARG A C 4
ATOM 5445 O O . ARG A 1 20 ? -4.439 9.076 -3.382 1.00 0.00 20 ARG A O 4
ATOM 5466 N N . ALA A 1 21 ? -3.939 11.206 -4.015 1.00 0.00 21 ALA A N 4
ATOM 5467 C CA . ALA A 1 21 ? -5.325 11.709 -4.025 1.00 0.00 21 ALA A CA 4
ATOM 5468 C C . ALA A 1 21 ? -6.164 10.988 -5.087 1.00 0.00 21 ALA A C 4
ATOM 5469 O O . ALA A 1 21 ? -7.237 10.458 -4.793 1.00 0.00 21 ALA A O 4
ATOM 5476 N N . ALA A 1 22 ? -5.639 10.955 -6.319 1.00 0.00 22 ALA A N 4
ATOM 5477 C CA . ALA A 1 22 ? -6.301 10.294 -7.456 1.00 0.00 22 ALA A CA 4
ATOM 5478 C C . ALA A 1 22 ? -6.240 8.757 -7.344 1.00 0.00 22 ALA A C 4
ATOM 5479 O O . ALA A 1 22 ? -7.024 8.059 -7.988 1.00 0.00 22 ALA A O 4
ATOM 5486 N N . ALA A 1 23 ? -5.292 8.249 -6.533 1.00 0.00 23 ALA A N 4
ATOM 5487 C CA . ALA A 1 23 ? -5.129 6.806 -6.284 1.00 0.00 23 ALA A CA 4
ATOM 5488 C C . ALA A 1 23 ? -6.300 6.262 -5.455 1.00 0.00 23 ALA A C 4
ATOM 5489 O O . ALA A 1 23 ? -6.981 5.334 -5.884 1.00 0.00 23 ALA A O 4
ATOM 5496 N N . GLU A 1 24 ? -6.533 6.877 -4.276 1.00 0.00 24 GLU A N 4
ATOM 5497 C CA . GLU A 1 24 ? -7.614 6.469 -3.345 1.00 0.00 24 GLU A CA 4
ATOM 5498 C C . GLU A 1 24 ? -9.008 6.811 -3.905 1.00 0.00 24 GLU A C 4
ATOM 5499 O O . GLU A 1 24 ? -10.002 6.167 -3.544 1.00 0.00 24 GLU A O 4
ATOM 5511 N N . GLU A 1 25 ? -9.055 7.842 -4.767 1.00 0.00 25 GLU A N 4
ATOM 5512 C CA . GLU A 1 25 ? -10.264 8.237 -5.508 1.00 0.00 25 GLU A CA 4
ATOM 5513 C C . GLU A 1 25 ? -10.641 7.090 -6.478 1.00 0.00 25 GLU A C 4
ATOM 5514 O O . GLU A 1 25 ? -11.779 6.598 -6.487 1.00 0.00 25 GLU A O 4
ATOM 5526 N N . LEU A 1 26 ? -9.638 6.671 -7.273 1.00 0.00 26 LEU A N 4
ATOM 5527 C CA . LEU A 1 26 ? -9.764 5.546 -8.226 1.00 0.00 26 LEU A CA 4
ATOM 5528 C C . LEU A 1 26 ? -10.078 4.224 -7.487 1.00 0.00 26 LEU A C 4
ATOM 5529 O O . LEU A 1 26 ? -10.836 3.413 -7.992 1.00 0.00 26 LEU A O 4
ATOM 5545 N N . LEU A 1 27 ? -9.513 4.040 -6.278 1.00 0.00 27 LEU A N 4
ATOM 5546 C CA . LEU A 1 27 ? -9.752 2.825 -5.461 1.00 0.00 27 LEU A CA 4
ATOM 5547 C C . LEU A 1 27 ? -11.202 2.793 -4.963 1.00 0.00 27 LEU A C 4
ATOM 5548 O O . LEU A 1 27 ? -11.782 1.722 -4.843 1.00 0.00 27 LEU A O 4
ATOM 5564 N N . ALA A 1 28 ? -11.758 3.982 -4.687 1.00 0.00 28 ALA A N 4
ATOM 5565 C CA . ALA A 1 28 ? -13.151 4.146 -4.231 1.00 0.00 28 ALA A CA 4
ATOM 5566 C C . ALA A 1 28 ? -14.157 3.788 -5.339 1.00 0.00 28 ALA A C 4
ATOM 5567 O O . ALA A 1 28 ? -15.212 3.196 -5.071 1.00 0.00 28 ALA A O 4
ATOM 5574 N N . ARG A 1 29 ? -13.816 4.149 -6.584 1.00 0.00 29 ARG A N 4
ATOM 5575 C CA . ARG A 1 29 ? -14.689 3.930 -7.753 1.00 0.00 29 ARG A CA 4
ATOM 5576 C C . ARG A 1 29 ? -14.552 2.508 -8.323 1.00 0.00 29 ARG A C 4
ATOM 5577 O O . ARG A 1 29 ? -15.550 1.867 -8.653 1.00 0.00 29 ARG A O 4
ATOM 5598 N N . ALA A 1 30 ? -13.310 2.037 -8.438 1.00 0.00 30 ALA A N 4
ATOM 5599 C CA . ALA A 1 30 ? -12.979 0.802 -9.174 1.00 0.00 30 ALA A CA 4
ATOM 5600 C C . ALA A 1 30 ? -13.254 -0.457 -8.339 1.00 0.00 30 ALA A C 4
ATOM 5601 O O . ALA A 1 30 ? -14.022 -1.327 -8.753 1.00 0.00 30 ALA A O 4
ATOM 5608 N N . GLY A 1 31 ? -12.606 -0.547 -7.165 1.00 0.00 31 GLY A N 4
ATOM 5609 C CA . GLY A 1 31 ? -12.709 -1.735 -6.305 1.00 0.00 31 GLY A CA 4
ATOM 5610 C C . GLY A 1 31 ? -13.686 -1.546 -5.156 1.00 0.00 31 GLY A C 4
ATOM 5611 O O . GLY A 1 31 ? -14.368 -2.491 -4.740 1.00 0.00 31 GLY A O 4
ATOM 5615 N N . ARG A 1 32 ? -13.705 -0.310 -4.644 1.00 0.00 32 ARG A N 4
ATOM 5616 C CA . ARG A 1 32 ? -14.585 0.175 -3.563 1.00 0.00 32 ARG A CA 4
ATOM 5617 C C . ARG A 1 32 ? -14.323 -0.485 -2.170 1.00 0.00 32 ARG A C 4
ATOM 5618 O O . ARG A 1 32 ? -14.834 0.027 -1.171 1.00 0.00 32 ARG A O 4
ATOM 5639 N N . ASP A 1 33 ? -13.457 -1.531 -2.080 1.00 0.00 33 ASP A N 4
ATOM 5640 C CA . ASP A 1 33 ? -13.341 -2.447 -0.899 1.00 0.00 33 ASP A CA 4
ATOM 5641 C C . ASP A 1 33 ? -12.102 -3.339 -1.119 1.00 0.00 33 ASP A C 4
ATOM 5642 O O . ASP A 1 33 ? -11.967 -3.936 -2.195 1.00 0.00 33 ASP A O 4
ATOM 5651 N N . GLY A 1 34 ? -11.184 -3.402 -0.130 1.00 0.00 34 GLY A N 4
ATOM 5652 C CA . GLY A 1 34 ? -9.986 -4.264 -0.209 1.00 0.00 34 GLY A CA 4
ATOM 5653 C C . GLY A 1 34 ? -9.006 -3.870 -1.311 1.00 0.00 34 GLY A C 4
ATOM 5654 O O . GLY A 1 34 ? -8.063 -4.609 -1.603 1.00 0.00 34 GLY A O 4
ATOM 5658 N N . SER A 1 35 ? -9.220 -2.688 -1.890 1.00 0.00 35 SER A N 4
ATOM 5659 C CA . SER A 1 35 ? -8.544 -2.244 -3.107 1.00 0.00 35 SER A CA 4
ATOM 5660 C C . SER A 1 35 ? -7.174 -1.652 -2.767 1.00 0.00 35 SER A C 4
ATOM 5661 O O . SER A 1 35 ? -7.029 -1.010 -1.733 1.00 0.00 35 SER A O 4
ATOM 5669 N N . PHE A 1 36 ? -6.169 -1.877 -3.623 1.00 0.00 36 PHE A N 4
ATOM 5670 C CA . PHE A 1 36 ? -4.839 -1.287 -3.438 1.00 0.00 36 PHE A CA 4
ATOM 5671 C C . PHE A 1 36 ? -4.133 -1.128 -4.781 1.00 0.00 36 PHE A C 4
ATOM 5672 O O . PHE A 1 36 ? -4.425 -1.846 -5.744 1.00 0.00 36 PHE A O 4
ATOM 5689 N N . LEU A 1 37 ? -3.206 -0.165 -4.817 1.00 0.00 37 LEU A N 4
ATOM 5690 C CA . LEU A 1 37 ? -2.253 0.014 -5.910 1.00 0.00 37 LEU A CA 4
ATOM 5691 C C . LEU A 1 37 ? -0.981 0.661 -5.354 1.00 0.00 37 LEU A C 4
ATOM 5692 O O . LEU A 1 37 ? -1.024 1.371 -4.347 1.00 0.00 37 LEU A O 4
ATOM 5708 N N . VAL A 1 38 ? 0.136 0.411 -6.023 1.00 0.00 38 VAL A N 4
ATOM 5709 C CA . VAL A 1 38 ? 1.436 0.973 -5.679 1.00 0.00 38 VAL A CA 4
ATOM 5710 C C . VAL A 1 38 ? 1.767 2.032 -6.739 1.00 0.00 38 VAL A C 4
ATOM 5711 O O . VAL A 1 38 ? 1.390 1.901 -7.902 1.00 0.00 38 VAL A O 4
ATOM 5724 N N . ARG A 1 39 ? 2.437 3.076 -6.306 1.00 0.00 39 ARG A N 4
ATOM 5725 C CA . ARG A 1 39 ? 2.836 4.224 -7.123 1.00 0.00 39 ARG A CA 4
ATOM 5726 C C . ARG A 1 39 ? 4.262 4.622 -6.730 1.00 0.00 39 ARG A C 4
ATOM 5727 O O . ARG A 1 39 ? 4.883 3.981 -5.870 1.00 0.00 39 ARG A O 4
ATOM 5748 N N . ASP A 1 40 ? 4.783 5.665 -7.370 1.00 0.00 40 ASP A N 4
ATOM 5749 C CA . ASP A 1 40 ? 6.077 6.267 -7.001 1.00 0.00 40 ASP A CA 4
ATOM 5750 C C . ASP A 1 40 ? 5.816 7.395 -5.984 1.00 0.00 40 ASP A C 4
ATOM 5751 O O . ASP A 1 40 ? 4.745 8.021 -6.000 1.00 0.00 40 ASP A O 4
ATOM 5760 N N . SER A 1 41 ? 6.775 7.604 -5.071 1.00 0.00 41 SER A N 4
ATOM 5761 C CA . SER A 1 41 ? 6.747 8.730 -4.122 1.00 0.00 41 SER A CA 4
ATOM 5762 C C . SER A 1 41 ? 6.787 10.074 -4.880 1.00 0.00 41 SER A C 4
ATOM 5763 O O . SER A 1 41 ? 7.532 10.197 -5.853 1.00 0.00 41 SER A O 4
ATOM 5771 N N . GLU A 1 42 ? 6.002 11.053 -4.376 1.00 0.00 42 GLU A N 4
ATOM 5772 C CA . GLU A 1 42 ? 5.651 12.339 -5.047 1.00 0.00 42 GLU A CA 4
ATOM 5773 C C . GLU A 1 42 ? 6.787 12.933 -5.910 1.00 0.00 42 GLU A C 4
ATOM 5774 O O . GLU A 1 42 ? 6.579 13.197 -7.090 1.00 0.00 42 GLU A O 4
ATOM 5786 N N . SER A 1 43 ? 7.977 13.130 -5.323 1.00 0.00 43 SER A N 4
ATOM 5787 C CA . SER A 1 43 ? 9.148 13.668 -6.044 1.00 0.00 43 SER A CA 4
ATOM 5788 C C . SER A 1 43 ? 10.435 12.973 -5.555 1.00 0.00 43 SER A C 4
ATOM 5789 O O . SER A 1 43 ? 11.527 13.550 -5.607 1.00 0.00 43 SER A O 4
ATOM 5797 N N . VAL A 1 44 ? 10.302 11.707 -5.102 1.00 0.00 44 VAL A N 4
ATOM 5798 C CA . VAL A 1 44 ? 11.439 10.915 -4.587 1.00 0.00 44 VAL A CA 4
ATOM 5799 C C . VAL A 1 44 ? 11.762 9.778 -5.579 1.00 0.00 44 VAL A C 4
ATOM 5800 O O . VAL A 1 44 ? 10.962 8.849 -5.759 1.00 0.00 44 VAL A O 4
ATOM 5813 N N . ALA A 1 45 ? 12.939 9.889 -6.220 1.00 0.00 45 ALA A N 4
ATOM 5814 C CA . ALA A 1 45 ? 13.410 8.932 -7.237 1.00 0.00 45 ALA A CA 4
ATOM 5815 C C . ALA A 1 45 ? 13.645 7.522 -6.643 1.00 0.00 45 ALA A C 4
ATOM 5816 O O . ALA A 1 45 ? 14.463 7.357 -5.730 1.00 0.00 45 ALA A O 4
ATOM 5823 N N . GLY A 1 46 ? 12.884 6.527 -7.147 1.00 0.00 46 GLY A N 4
ATOM 5824 C CA . GLY A 1 46 ? 13.100 5.109 -6.803 1.00 0.00 46 GLY A CA 4
ATOM 5825 C C . GLY A 1 46 ? 12.436 4.664 -5.503 1.00 0.00 46 GLY A C 4
ATOM 5826 O O . GLY A 1 46 ? 12.543 3.486 -5.126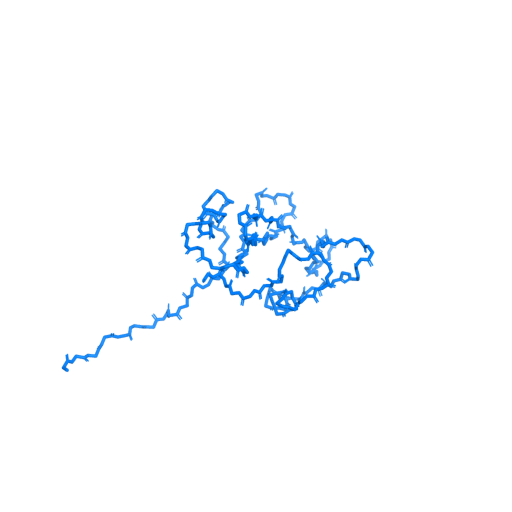 1.00 0.00 46 GLY A O 4
ATOM 5830 N N . ALA A 1 47 ? 11.747 5.592 -4.817 1.00 0.00 47 ALA A N 4
ATOM 5831 C CA . ALA A 1 47 ? 10.954 5.274 -3.622 1.00 0.00 47 ALA A CA 4
ATOM 5832 C C . ALA A 1 47 ? 9.509 4.991 -4.020 1.00 0.00 47 ALA A C 4
ATOM 5833 O O . ALA A 1 47 ? 9.029 5.476 -5.057 1.00 0.00 47 ALA A O 4
ATOM 5840 N N . PHE A 1 48 ? 8.817 4.218 -3.182 1.00 0.00 48 PHE A N 4
ATOM 5841 C CA . PHE A 1 48 ? 7.449 3.764 -3.467 1.00 0.00 48 PHE A CA 4
ATOM 5842 C C . PHE A 1 48 ? 6.464 4.455 -2.514 1.00 0.00 48 PHE A C 4
ATOM 5843 O O . PHE A 1 48 ? 6.844 4.987 -1.456 1.00 0.00 48 PHE A O 4
ATOM 5860 N N . ALA A 1 49 ? 5.215 4.490 -2.940 1.00 0.00 49 ALA A N 4
ATOM 5861 C CA . ALA A 1 49 ? 4.068 4.832 -2.106 1.00 0.00 49 ALA A CA 4
ATOM 5862 C C . ALA A 1 49 ? 2.966 3.812 -2.403 1.00 0.00 49 ALA A C 4
ATOM 5863 O O . ALA A 1 49 ? 2.871 3.313 -3.511 1.00 0.00 49 ALA A O 4
ATOM 5870 N N . LEU A 1 50 ? 2.164 3.485 -1.412 1.00 0.00 50 LEU A N 4
ATOM 5871 C CA . LEU A 1 50 ? 1.097 2.478 -1.510 1.00 0.00 50 LEU A CA 4
ATOM 5872 C C . LEU A 1 50 ? -0.200 3.144 -1.066 1.00 0.00 50 LEU A C 4
ATOM 5873 O O . LEU A 1 50 ? -0.177 3.959 -0.154 1.00 0.00 50 LEU A O 4
ATOM 5889 N N . CYS A 1 51 ? -1.297 2.866 -1.755 1.00 0.00 51 CYS A N 4
ATOM 5890 C CA . CYS A 1 51 ? -2.628 3.352 -1.390 1.00 0.00 51 CYS A CA 4
ATOM 5891 C C . CYS A 1 51 ? -3.556 2.147 -1.260 1.00 0.00 51 CYS A C 4
ATOM 5892 O O . CYS A 1 51 ? -3.588 1.310 -2.160 1.00 0.00 51 CYS A O 4
ATOM 5900 N N . VAL A 1 52 ? -4.278 2.037 -0.125 1.00 0.00 52 VAL A N 4
ATOM 5901 C CA . VAL A 1 52 ? -5.170 0.887 0.172 1.00 0.00 52 VAL A CA 4
ATOM 5902 C C . VAL A 1 52 ? -6.505 1.400 0.777 1.00 0.00 52 VAL A C 4
ATOM 5903 O O . VAL A 1 52 ? -6.490 2.338 1.560 1.00 0.00 52 VAL A O 4
ATOM 5916 N N . LEU A 1 53 ? -7.648 0.797 0.395 1.00 0.00 53 LEU A N 4
ATOM 5917 C CA . LEU A 1 53 ? -8.998 1.160 0.890 1.00 0.00 53 LEU A CA 4
ATOM 5918 C C . LEU A 1 53 ? -9.769 -0.107 1.306 1.00 0.00 53 LEU A C 4
ATOM 5919 O O . LEU A 1 53 ? -9.946 -0.997 0.474 1.00 0.00 53 LEU A O 4
ATOM 5935 N N . TYR A 1 54 ? -10.194 -0.210 2.586 1.00 0.00 54 TYR A N 4
ATOM 5936 C CA . TYR A 1 54 ? -11.145 -1.251 3.052 1.00 0.00 54 TYR A CA 4
ATOM 5937 C C . TYR A 1 54 ? -12.003 -0.675 4.189 1.00 0.00 54 TYR A C 4
ATOM 5938 O O . TYR A 1 54 ? -11.496 0.098 4.999 1.00 0.00 54 TYR A O 4
ATOM 5956 N N . GLN A 1 55 ? -13.281 -1.115 4.257 1.00 0.00 55 GLN A N 4
ATOM 5957 C CA . GLN A 1 55 ? -14.291 -0.637 5.239 1.00 0.00 55 GLN A CA 4
ATOM 5958 C C . GLN A 1 55 ? -14.370 0.912 5.278 1.00 0.00 55 GLN A C 4
ATOM 5959 O O . GLN A 1 55 ? -14.359 1.534 6.353 1.00 0.00 55 GLN A O 4
ATOM 5973 N N . LYS A 1 56 ? -14.446 1.521 4.076 1.00 0.00 56 LYS A N 4
ATOM 5974 C CA . LYS A 1 56 ? -14.499 2.989 3.877 1.00 0.00 56 LYS A CA 4
ATOM 5975 C C . LYS A 1 56 ? -13.319 3.728 4.557 1.00 0.00 56 LYS A C 4
ATOM 5976 O O . LYS A 1 56 ? -13.418 4.912 4.897 1.00 0.00 56 LYS A O 4
ATOM 5995 N N . HIS A 1 57 ? -12.188 3.015 4.695 1.00 0.00 57 HIS A N 4
ATOM 5996 C CA . HIS A 1 57 ? -10.989 3.492 5.407 1.00 0.00 57 HIS A CA 4
ATOM 5997 C C . HIS A 1 57 ? -9.789 3.430 4.455 1.00 0.00 57 HIS A C 4
ATOM 5998 O O . HIS A 1 57 ? -9.300 2.339 4.127 1.00 0.00 57 HIS A O 4
ATOM 6013 N N . VAL A 1 58 ? -9.337 4.605 4.000 1.00 0.00 58 VAL A N 4
ATOM 6014 C CA . VAL A 1 58 ? -8.120 4.740 3.196 1.00 0.00 58 VAL A CA 4
ATOM 6015 C C . VAL A 1 58 ? -6.902 4.797 4.134 1.00 0.00 58 VAL A C 4
ATOM 6016 O O . VAL A 1 58 ? -6.894 5.546 5.114 1.00 0.00 58 VAL A O 4
ATOM 6029 N N . HIS A 1 59 ? -5.892 3.990 3.813 1.00 0.00 59 HIS A N 4
ATOM 6030 C CA . HIS A 1 59 ? -4.622 3.931 4.525 1.00 0.00 59 HIS A CA 4
ATOM 6031 C C . HIS A 1 59 ? -3.529 3.889 3.449 1.00 0.00 59 HIS A C 4
ATOM 6032 O O . HIS A 1 59 ? -3.429 2.910 2.704 1.00 0.00 59 HIS A O 4
ATOM 6047 N N . THR A 1 60 ? -2.749 4.971 3.337 1.00 0.00 60 THR A N 4
ATOM 6048 C CA . THR A 1 60 ? -1.675 5.107 2.350 1.00 0.00 60 THR A CA 4
ATOM 6049 C C . THR A 1 60 ? -0.325 4.931 3.066 1.00 0.00 60 THR A C 4
ATOM 6050 O O . THR A 1 60 ? -0.077 5.591 4.090 1.00 0.00 60 THR A O 4
ATOM 6061 N N . TYR A 1 61 ? 0.519 4.022 2.553 1.00 0.00 61 TYR A N 4
ATOM 6062 C CA . TYR A 1 61 ? 1.831 3.706 3.125 1.00 0.00 61 TYR A CA 4
ATOM 6063 C C . TYR A 1 61 ? 2.926 4.162 2.141 1.00 0.00 61 TYR A C 4
ATOM 6064 O O . TYR A 1 61 ? 3.165 3.482 1.149 1.00 0.00 61 TYR A O 4
ATOM 6082 N N . ARG A 1 62 ? 3.565 5.316 2.388 1.00 0.00 62 ARG A N 4
ATOM 6083 C CA . ARG A 1 62 ? 4.796 5.711 1.660 1.00 0.00 62 ARG A CA 4
ATOM 6084 C C . ARG A 1 62 ? 5.948 4.810 2.122 1.00 0.00 62 ARG A C 4
ATOM 6085 O O . ARG A 1 62 ? 5.919 4.291 3.237 1.00 0.00 62 ARG A O 4
ATOM 6106 N N . ILE A 1 63 ? 6.989 4.634 1.292 1.00 0.00 63 ILE A N 4
ATOM 6107 C CA . ILE A 1 63 ? 7.800 3.393 1.351 1.00 0.00 63 ILE A CA 4
ATOM 6108 C C . ILE A 1 63 ? 9.206 3.896 1.009 1.00 0.00 63 ILE A C 4
ATOM 6109 O O . ILE A 1 63 ? 9.496 4.179 -0.164 1.00 0.00 63 ILE A O 4
ATOM 6125 N N . LEU A 1 64 ? 10.053 4.076 2.029 1.00 0.00 64 LEU A N 4
ATOM 6126 C CA . LEU A 1 64 ? 11.267 4.908 1.923 1.00 0.00 64 LEU A CA 4
ATOM 6127 C C . LEU A 1 64 ? 12.530 4.040 2.041 1.00 0.00 64 LEU A C 4
ATOM 6128 O O . LEU A 1 64 ? 12.879 3.625 3.154 1.00 0.00 64 LEU A O 4
ATOM 6144 N N . PRO A 1 65 ? 13.214 3.713 0.898 1.00 0.00 65 PRO A N 4
ATOM 6145 C CA . PRO A 1 65 ? 14.564 3.131 0.935 1.00 0.00 65 PRO A CA 4
ATOM 6146 C C . PRO A 1 65 ? 15.562 4.154 1.494 1.00 0.00 65 PRO A C 4
ATOM 6147 O O . PRO A 1 65 ? 15.949 5.098 0.795 1.00 0.00 65 PRO A O 4
ATOM 6158 N N . ASP A 1 66 ? 15.959 3.961 2.774 1.00 0.00 66 ASP A N 4
ATOM 6159 C CA . ASP A 1 66 ? 16.723 4.956 3.559 1.00 0.00 66 ASP A CA 4
ATOM 6160 C C . ASP A 1 66 ? 18.087 5.226 2.902 1.00 0.00 66 ASP A C 4
ATOM 6161 O O . ASP A 1 66 ? 18.438 6.376 2.616 1.00 0.00 66 ASP A O 4
ATOM 6170 N N . GLY A 1 67 ? 18.825 4.138 2.647 1.00 0.00 67 GLY A N 4
ATOM 6171 C CA . GLY A 1 67 ? 20.086 4.188 1.921 1.00 0.00 67 GLY A CA 4
ATOM 6172 C C . GLY A 1 67 ? 20.012 3.410 0.619 1.00 0.00 67 GLY A C 4
ATOM 6173 O O . GLY A 1 67 ? 21.003 2.822 0.199 1.00 0.00 67 GLY A O 4
ATOM 6177 N N . GLU A 1 68 ? 18.822 3.419 -0.023 1.00 0.00 68 GLU A N 4
ATOM 6178 C CA . GLU A 1 68 ? 18.496 2.622 -1.239 1.00 0.00 68 GLU A CA 4
ATOM 6179 C C . GLU A 1 68 ? 18.815 1.099 -1.208 1.00 0.00 68 GLU A C 4
ATOM 6180 O O . GLU A 1 68 ? 18.610 0.424 -2.231 1.00 0.00 68 GLU A O 4
ATOM 6192 N N . ASP A 1 69 ? 19.272 0.540 -0.076 1.00 0.00 69 ASP A N 4
ATOM 6193 C CA . ASP A 1 69 ? 19.532 -0.906 0.049 1.00 0.00 69 ASP A CA 4
ATOM 6194 C C . ASP A 1 69 ? 18.226 -1.639 0.417 1.00 0.00 69 ASP A C 4
ATOM 6195 O O . ASP A 1 69 ? 17.852 -2.614 -0.237 1.00 0.00 69 ASP A O 4
ATOM 6204 N N . PHE A 1 70 ? 17.514 -1.131 1.444 1.00 0.00 70 PHE A N 4
ATOM 6205 C CA . PHE A 1 70 ? 16.226 -1.694 1.909 1.00 0.00 70 PHE A CA 4
ATOM 6206 C C . PHE A 1 70 ? 15.158 -0.584 1.968 1.00 0.00 70 PHE A C 4
ATOM 6207 O O . PHE A 1 70 ? 15.453 0.528 2.404 1.00 0.00 70 PHE A O 4
ATOM 6224 N N . LEU A 1 71 ? 13.914 -0.943 1.591 1.00 0.00 71 LEU A N 4
ATOM 6225 C CA . LEU A 1 71 ? 12.762 -0.024 1.512 1.00 0.00 71 LEU A CA 4
ATOM 6226 C C . LEU A 1 71 ? 11.911 -0.188 2.783 1.00 0.00 71 LEU A C 4
ATOM 6227 O O . LEU A 1 71 ? 11.335 -1.254 3.033 1.00 0.00 71 LEU A O 4
ATOM 6243 N N . ALA A 1 72 ? 11.858 0.885 3.582 1.00 0.00 72 ALA A N 4
ATOM 6244 C CA . ALA A 1 72 ? 11.279 0.883 4.927 1.00 0.00 72 ALA A CA 4
ATOM 6245 C C . ALA A 1 72 ? 9.827 1.395 4.911 1.00 0.00 72 ALA A C 4
ATOM 6246 O O . ALA A 1 72 ? 9.565 2.533 4.514 1.00 0.00 72 ALA A O 4
ATOM 6253 N N . VAL A 1 73 ? 8.903 0.526 5.342 1.00 0.00 73 VAL A N 4
ATOM 6254 C CA . VAL A 1 73 ? 7.460 0.825 5.420 1.00 0.00 73 VAL A CA 4
ATOM 6255 C C . VAL A 1 73 ? 7.066 1.003 6.895 1.00 0.00 73 VAL A C 4
ATOM 6256 O O . VAL A 1 73 ? 7.564 0.282 7.770 1.00 0.00 73 VAL A O 4
ATOM 6269 N N . GLN A 1 74 ? 6.141 1.935 7.158 1.00 0.00 74 GLN A N 4
ATOM 6270 C CA . GLN A 1 74 ? 5.757 2.348 8.519 1.00 0.00 74 GLN A CA 4
ATOM 6271 C C . GLN A 1 74 ? 4.298 1.909 8.749 1.00 0.00 74 GLN A C 4
ATOM 6272 O O . GLN A 1 74 ? 3.365 2.629 8.382 1.00 0.00 74 GLN A O 4
ATOM 6286 N N . THR A 1 75 ? 4.107 0.701 9.303 1.00 0.00 75 THR A N 4
ATOM 6287 C CA . THR A 1 75 ? 2.772 0.101 9.538 1.00 0.00 75 THR A CA 4
ATOM 6288 C C . THR A 1 75 ? 2.441 0.092 11.049 1.00 0.00 75 THR A C 4
ATOM 6289 O O . THR A 1 75 ? 1.646 -0.724 11.530 1.00 0.00 75 THR A O 4
ATOM 6300 N N . SER A 1 76 ? 3.015 1.065 11.765 1.00 0.00 76 SER A N 4
ATOM 6301 C CA . SER A 1 76 ? 3.059 1.087 13.230 1.00 0.00 76 SER A CA 4
ATOM 6302 C C . SER A 1 76 ? 1.671 1.307 13.883 1.00 0.00 76 SER A C 4
ATOM 6303 O O . SER A 1 76 ? 1.193 2.441 14.007 1.00 0.00 76 SER A O 4
ATOM 6311 N N . GLN A 1 77 ? 1.010 0.183 14.239 1.00 0.00 77 GLN A N 4
ATOM 6312 C CA . GLN A 1 77 ? -0.163 0.155 15.165 1.00 0.00 77 GLN A CA 4
ATOM 6313 C C . GLN A 1 77 ? 0.169 -0.695 16.426 1.00 0.00 77 GLN A C 4
ATOM 6314 O O . GLN A 1 77 ? -0.661 -0.866 17.326 1.00 0.00 77 GLN A O 4
ATOM 6328 N N . GLY A 1 78 ? 1.413 -1.183 16.456 1.00 0.00 78 GLY A N 4
ATOM 6329 C CA . GLY A 1 78 ? 1.938 -2.063 17.511 1.00 0.00 78 GLY A CA 4
ATOM 6330 C C . GLY A 1 78 ? 3.150 -2.857 17.025 1.00 0.00 78 GLY A C 4
ATOM 6331 O O . GLY A 1 78 ? 3.493 -3.907 17.584 1.00 0.00 78 GLY A O 4
ATOM 6335 N N . VAL A 1 79 ? 3.813 -2.320 15.986 1.00 0.00 79 VAL A N 4
ATOM 6336 C CA . VAL A 1 79 ? 4.938 -2.971 15.285 1.00 0.00 79 VAL A CA 4
ATOM 6337 C C . VAL A 1 79 ? 6.008 -1.903 14.950 1.00 0.00 79 VAL A C 4
ATOM 6338 O O . VAL A 1 79 ? 5.666 -0.722 14.806 1.00 0.00 79 VAL A O 4
ATOM 6351 N N . PRO A 1 80 ? 7.319 -2.288 14.839 1.00 0.00 80 PRO A N 4
ATOM 6352 C CA . PRO A 1 80 ? 8.379 -1.368 14.360 1.00 0.00 80 PRO A CA 4
ATOM 6353 C C . PRO A 1 80 ? 8.282 -1.119 12.832 1.00 0.00 80 PRO A C 4
ATOM 6354 O O . PRO A 1 80 ? 7.340 -1.578 12.167 1.00 0.00 80 PRO A O 4
ATOM 6365 N N . VAL A 1 81 ? 9.260 -0.379 12.293 1.00 0.00 81 VAL A N 4
ATOM 6366 C CA . VAL A 1 81 ? 9.364 -0.109 10.847 1.00 0.00 81 VAL A CA 4
ATOM 6367 C C . VAL A 1 81 ? 9.914 -1.370 10.154 1.00 0.00 81 VAL A C 4
ATOM 6368 O O . VAL A 1 81 ? 10.983 -1.859 10.540 1.00 0.00 81 VAL A O 4
ATOM 6381 N N . ARG A 1 82 ? 9.181 -1.897 9.160 1.00 0.00 82 ARG A N 4
ATOM 6382 C CA . ARG A 1 82 ? 9.554 -3.151 8.480 1.00 0.00 82 ARG A CA 4
ATOM 6383 C C . ARG A 1 82 ? 10.225 -2.819 7.132 1.00 0.00 82 ARG A C 4
ATOM 6384 O O . ARG A 1 82 ? 9.593 -2.255 6.235 1.00 0.00 82 ARG A O 4
ATOM 6405 N N . ARG A 1 83 ? 11.510 -3.184 7.002 1.00 0.00 83 ARG A N 4
ATOM 6406 C CA . ARG A 1 83 ? 12.320 -2.951 5.796 1.00 0.00 83 ARG A CA 4
ATOM 6407 C C . ARG A 1 83 ? 12.301 -4.194 4.902 1.00 0.00 83 ARG A C 4
ATOM 6408 O O . ARG A 1 83 ? 12.292 -5.310 5.410 1.00 0.00 83 ARG A O 4
ATOM 6429 N N . PHE A 1 84 ? 12.320 -3.990 3.579 1.00 0.00 84 PHE A N 4
ATOM 6430 C CA . PHE A 1 84 ? 12.273 -5.076 2.576 1.00 0.00 84 PHE A CA 4
ATOM 6431 C C . PHE A 1 84 ? 13.439 -4.915 1.609 1.00 0.00 84 PHE A C 4
ATOM 6432 O O . PHE A 1 84 ? 13.931 -3.819 1.426 1.00 0.00 84 PHE A O 4
ATOM 6449 N N . GLN A 1 85 ? 13.895 -6.012 1.020 1.00 0.00 85 GLN A N 4
ATOM 6450 C CA . GLN A 1 85 ? 14.905 -5.983 -0.050 1.00 0.00 85 GLN A CA 4
ATOM 6451 C C . GLN A 1 85 ? 14.205 -5.769 -1.412 1.00 0.00 85 GLN A C 4
ATOM 6452 O O . GLN A 1 85 ? 14.827 -5.290 -2.367 1.00 0.00 85 GLN A O 4
ATOM 6466 N N . THR A 1 86 ? 12.892 -6.093 -1.481 1.00 0.00 86 THR A N 4
ATOM 6467 C CA . THR A 1 86 ? 12.086 -5.920 -2.702 1.00 0.00 86 THR A CA 4
ATOM 6468 C C . THR A 1 86 ? 10.589 -5.722 -2.348 1.00 0.00 86 THR A C 4
ATOM 6469 O O . THR A 1 86 ? 10.136 -6.105 -1.260 1.00 0.00 86 THR A O 4
ATOM 6480 N N . LEU A 1 87 ? 9.847 -5.113 -3.299 1.00 0.00 87 LEU A N 4
ATOM 6481 C CA . LEU A 1 87 ? 8.387 -4.854 -3.183 1.00 0.00 87 LEU A CA 4
ATOM 6482 C C . LEU A 1 87 ? 7.609 -6.203 -3.138 1.00 0.00 87 LEU A C 4
ATOM 6483 O O . LEU A 1 87 ? 6.518 -6.275 -2.582 1.00 0.00 87 LEU A O 4
ATOM 6499 N N . GLY A 1 88 ? 8.193 -7.254 -3.757 1.00 0.00 88 GLY A N 4
ATOM 6500 C CA . GLY A 1 88 ? 7.654 -8.624 -3.690 1.00 0.00 88 GLY A CA 4
ATOM 6501 C C . GLY A 1 88 ? 7.403 -9.126 -2.264 1.00 0.00 88 GLY A C 4
ATOM 6502 O O . GLY A 1 88 ? 6.333 -9.669 -1.973 1.00 0.00 88 GLY A O 4
ATOM 6506 N N . GLU A 1 89 ? 8.390 -8.910 -1.374 1.00 0.00 89 GLU A N 4
ATOM 6507 C CA . GLU A 1 89 ? 8.306 -9.310 0.057 1.00 0.00 89 GLU A CA 4
ATOM 6508 C C . GLU A 1 89 ? 7.235 -8.493 0.794 1.00 0.00 89 GLU A C 4
ATOM 6509 O O . GLU A 1 89 ? 6.605 -8.988 1.742 1.00 0.00 89 GLU A O 4
ATOM 6521 N N . LEU A 1 90 ? 7.035 -7.240 0.337 1.00 0.00 90 LEU A N 4
ATOM 6522 C CA . LEU A 1 90 ? 5.993 -6.351 0.868 1.00 0.00 90 LEU A CA 4
ATOM 6523 C C . LEU A 1 90 ? 4.609 -6.974 0.605 1.00 0.00 90 LEU A C 4
ATOM 6524 O O . LEU A 1 90 ? 3.874 -7.238 1.545 1.00 0.00 90 LEU A O 4
ATOM 6540 N N . ILE A 1 91 ? 4.294 -7.239 -0.683 1.00 0.00 91 ILE A N 4
ATOM 6541 C CA . ILE A 1 91 ? 3.014 -7.858 -1.106 1.00 0.00 91 ILE A CA 4
ATOM 6542 C C . ILE A 1 91 ? 2.765 -9.192 -0.363 1.00 0.00 91 ILE A C 4
ATOM 6543 O O . ILE A 1 91 ? 1.662 -9.440 0.149 1.00 0.00 91 ILE A O 4
ATOM 6559 N N . GLY A 1 92 ? 3.832 -10.016 -0.317 1.00 0.00 92 GLY A N 4
ATOM 6560 C CA . GLY A 1 92 ? 3.815 -11.325 0.340 1.00 0.00 92 GLY A CA 4
ATOM 6561 C C . GLY A 1 92 ? 3.308 -11.284 1.779 1.00 0.00 92 GLY A C 4
ATOM 6562 O O . GLY A 1 92 ? 2.322 -11.945 2.117 1.00 0.00 92 GLY A O 4
ATOM 6566 N N . LEU A 1 93 ? 3.970 -10.465 2.612 1.00 0.00 93 LEU A N 4
ATOM 6567 C CA . LEU A 1 93 ? 3.646 -10.346 4.042 1.00 0.00 93 LEU A CA 4
ATOM 6568 C C . LEU A 1 93 ? 2.344 -9.557 4.266 1.00 0.00 93 LEU A C 4
ATOM 6569 O O . LEU A 1 93 ? 1.563 -9.898 5.145 1.00 0.00 93 LEU A O 4
ATOM 6585 N N . TYR A 1 94 ? 2.104 -8.518 3.448 1.00 0.00 94 TYR A N 4
ATOM 6586 C CA . TYR A 1 94 ? 1.017 -7.535 3.678 1.00 0.00 94 TYR A CA 4
ATOM 6587 C C . TYR A 1 94 ? -0.352 -8.016 3.181 1.00 0.00 94 TYR A C 4
ATOM 6588 O O . TYR A 1 94 ? -1.358 -7.337 3.413 1.00 0.00 94 TYR A O 4
ATOM 6606 N N . ALA A 1 95 ? -0.399 -9.180 2.511 1.00 0.00 95 ALA A N 4
ATOM 6607 C CA . ALA A 1 95 ? -1.666 -9.902 2.267 1.00 0.00 95 ALA A CA 4
ATOM 6608 C C . ALA A 1 95 ? -2.240 -10.509 3.587 1.00 0.00 95 ALA A C 4
ATOM 6609 O O . ALA A 1 95 ? -3.339 -11.070 3.599 1.00 0.00 95 ALA A O 4
ATOM 6616 N N . GLN A 1 96 ? -1.464 -10.387 4.685 1.00 0.00 96 GLN A N 4
ATOM 6617 C CA . GLN A 1 96 ? -1.870 -10.774 6.046 1.00 0.00 96 GLN A CA 4
ATOM 6618 C C . GLN A 1 96 ? -2.375 -9.515 6.803 1.00 0.00 96 GLN A C 4
ATOM 6619 O O . GLN A 1 96 ? -1.706 -8.472 6.768 1.00 0.00 96 GLN A O 4
ATOM 6633 N N . PRO A 1 97 ? -3.579 -9.571 7.462 1.00 0.00 97 PRO A N 4
ATOM 6634 C CA . PRO A 1 97 ? -4.078 -8.468 8.331 1.00 0.00 97 PRO A CA 4
ATOM 6635 C C . PRO A 1 97 ? -3.398 -8.431 9.731 1.00 0.00 97 PRO A C 4
ATOM 6636 O O . PRO A 1 97 ? -2.482 -9.222 10.013 1.00 0.00 97 PRO A O 4
ATOM 6647 N N . ASN A 1 98 ? -3.897 -7.496 10.577 1.00 0.00 98 ASN A N 4
ATOM 6648 C CA . ASN A 1 98 ? -3.440 -7.243 11.970 1.00 0.00 98 ASN A CA 4
ATOM 6649 C C . ASN A 1 98 ? -1.901 -7.106 12.067 1.00 0.00 98 ASN A C 4
ATOM 6650 O O . ASN A 1 98 ? -1.205 -8.016 12.536 1.00 0.00 98 ASN A O 4
ATOM 6661 N N . GLN A 1 99 ? -1.411 -5.968 11.549 1.00 0.00 99 GLN A N 4
ATOM 6662 C CA . GLN A 1 99 ? 0.034 -5.616 11.512 1.00 0.00 99 GLN A CA 4
ATOM 6663 C C . GLN A 1 99 ? 0.255 -4.206 10.933 1.00 0.00 99 GLN A C 4
ATOM 6664 O O . GLN A 1 99 ? 1.391 -3.817 10.656 1.00 0.00 99 GLN A O 4
ATOM 6678 N N . GLY A 1 100 ? -0.842 -3.442 10.782 1.00 0.00 100 GLY A N 4
ATOM 6679 C CA . GLY A 1 100 ? -0.821 -2.128 10.123 1.00 0.00 100 GLY A CA 4
ATOM 6680 C C . GLY A 1 100 ? -1.786 -2.097 8.963 1.00 0.00 100 GLY A C 4
ATOM 6681 O O . GLY A 1 100 ? -2.382 -1.061 8.649 1.00 0.00 100 GLY A O 4
ATOM 6685 N N . LEU A 1 101 ? -1.930 -3.261 8.320 1.00 0.00 101 LEU A N 4
ATOM 6686 C CA . LEU A 1 101 ? -2.815 -3.445 7.174 1.00 0.00 101 LEU A CA 4
ATOM 6687 C C . LEU A 1 101 ? -4.269 -3.538 7.665 1.00 0.00 101 LEU A C 4
ATOM 6688 O O . LEU A 1 101 ? -4.699 -4.577 8.177 1.00 0.00 101 LEU A O 4
ATOM 6704 N N . VAL A 1 102 ? -4.997 -2.412 7.515 1.00 0.00 102 VAL A N 4
ATOM 6705 C CA . VAL A 1 102 ? -6.426 -2.296 7.883 1.00 0.00 102 VAL A CA 4
ATOM 6706 C C . VAL A 1 102 ? -7.310 -3.126 6.921 1.00 0.00 102 VAL A C 4
ATOM 6707 O O . VAL A 1 102 ? -8.483 -3.377 7.191 1.00 0.00 102 VAL A O 4
ATOM 6720 N N . CYS A 1 103 ? -6.705 -3.515 5.792 1.00 0.00 103 CYS A N 4
ATOM 6721 C CA . CYS A 1 103 ? -7.370 -4.202 4.691 1.00 0.00 103 CYS A CA 4
ATOM 6722 C C . CYS A 1 103 ? -6.825 -5.617 4.499 1.00 0.00 103 CYS A C 4
ATOM 6723 O O . CYS A 1 103 ? -7.591 -6.574 4.329 1.00 0.00 103 CYS A O 4
ATOM 6731 N N . ALA A 1 104 ? -5.470 -5.687 4.491 1.00 0.00 104 ALA A N 4
ATOM 6732 C CA . ALA A 1 104 ? -4.686 -6.783 3.899 1.00 0.00 104 ALA A CA 4
ATOM 6733 C C . ALA A 1 104 ? -4.815 -6.719 2.361 1.00 0.00 104 ALA A C 4
ATOM 6734 O O . ALA A 1 104 ? -5.906 -6.452 1.828 1.00 0.00 104 ALA A O 4
ATOM 6741 N N . LEU A 1 105 ? -3.702 -6.957 1.655 1.00 0.00 105 LEU A N 4
ATOM 6742 C CA . LEU A 1 105 ? -3.622 -6.728 0.207 1.00 0.00 105 LEU A CA 4
ATOM 6743 C C . LEU A 1 105 ? -4.483 -7.771 -0.532 1.00 0.00 105 LEU A C 4
ATOM 6744 O O . LEU A 1 105 ? -4.089 -8.932 -0.677 1.00 0.00 105 LEU A O 4
ATOM 6760 N N . LEU A 1 106 ? -5.684 -7.331 -0.956 1.00 0.00 106 LEU A N 4
ATOM 6761 C CA . LEU A 1 106 ? -6.750 -8.202 -1.484 1.00 0.00 106 LEU A CA 4
ATOM 6762 C C . LEU A 1 106 ? -6.920 -8.010 -3.001 1.00 0.00 106 LEU A C 4
ATOM 6763 O O . LEU A 1 106 ? -6.737 -8.951 -3.782 1.00 0.00 106 LEU A O 4
ATOM 6779 N N . LEU A 1 107 ? -7.255 -6.779 -3.413 1.00 0.00 107 LEU A N 4
ATOM 6780 C CA . LEU A 1 107 ? -7.676 -6.477 -4.794 1.00 0.00 107 LEU A CA 4
ATOM 6781 C C . LEU A 1 107 ? -6.721 -5.444 -5.422 1.00 0.00 107 LEU A C 4
ATOM 6782 O O . LEU A 1 107 ? -6.812 -4.260 -5.099 1.00 0.00 107 LEU A O 4
ATOM 6798 N N . PRO A 1 108 ? -5.760 -5.883 -6.288 1.00 0.00 108 PRO A N 4
ATOM 6799 C CA . PRO A 1 108 ? -4.875 -4.968 -7.033 1.00 0.00 108 PRO A CA 4
ATOM 6800 C C . PRO A 1 108 ? -5.627 -4.347 -8.223 1.00 0.00 108 PRO A C 4
ATOM 6801 O O . PRO A 1 108 ? -6.127 -5.086 -9.089 1.00 0.00 108 PRO A O 4
ATOM 6812 N N . VAL A 1 109 ? -5.709 -3.009 -8.274 1.00 0.00 109 VAL A N 4
ATOM 6813 C CA . VAL A 1 109 ? -6.349 -2.283 -9.374 1.00 0.00 109 VAL A CA 4
ATOM 6814 C C . VAL A 1 109 ? -5.252 -1.447 -10.067 1.00 0.00 109 VAL A C 4
ATOM 6815 O O . VAL A 1 109 ? -4.734 -1.871 -11.116 1.00 0.00 109 VAL A O 4
ATOM 6829 N N . MET A 1 1 ? -20.796 -13.943 -39.237 1.00 0.00 1 MET A N 5
ATOM 6830 C CA . MET A 1 1 ? -20.536 -14.964 -38.199 1.00 0.00 1 MET A CA 5
ATOM 6831 C C . MET A 1 1 ? -20.185 -14.273 -36.860 1.00 0.00 1 MET A C 5
ATOM 6832 O O . MET A 1 1 ? -19.256 -13.459 -36.791 1.00 0.00 1 MET A O 5
ATOM 6848 N N . GLY A 1 2 ? -20.961 -14.589 -35.805 1.00 0.00 2 GLY A N 5
ATOM 6849 C CA . GLY A 1 2 ? -20.791 -13.981 -34.480 1.00 0.00 2 GLY A CA 5
ATOM 6850 C C . GLY A 1 2 ? -19.714 -14.664 -33.649 1.00 0.00 2 GLY A C 5
ATOM 6851 O O . GLY A 1 2 ? -19.362 -15.818 -33.914 1.00 0.00 2 GLY A O 5
ATOM 6855 N N . HIS A 1 3 ? -19.195 -13.930 -32.649 1.00 0.00 3 HIS A N 5
ATOM 6856 C CA . HIS A 1 3 ? -18.174 -14.417 -31.701 1.00 0.00 3 HIS A CA 5
ATOM 6857 C C . HIS A 1 3 ? -17.995 -13.394 -30.569 1.00 0.00 3 HIS A C 5
ATOM 6858 O O . HIS A 1 3 ? -18.354 -12.222 -30.713 1.00 0.00 3 HIS A O 5
ATOM 6873 N N . HIS A 1 4 ? -17.408 -13.855 -29.459 1.00 0.00 4 HIS A N 5
ATOM 6874 C CA . HIS A 1 4 ? -17.204 -13.060 -28.233 1.00 0.00 4 HIS A CA 5
ATOM 6875 C C . HIS A 1 4 ? -15.852 -13.471 -27.627 1.00 0.00 4 HIS A C 5
ATOM 6876 O O . HIS A 1 4 ? -15.595 -14.660 -27.445 1.00 0.00 4 HIS A O 5
ATOM 6891 N N . HIS A 1 5 ? -14.975 -12.488 -27.353 1.00 0.00 5 HIS A N 5
ATOM 6892 C CA . HIS A 1 5 ? -13.545 -12.742 -27.042 1.00 0.00 5 HIS A CA 5
ATOM 6893 C C . HIS A 1 5 ? -13.217 -12.618 -25.545 1.00 0.00 5 HIS A C 5
ATOM 6894 O O . HIS A 1 5 ? -13.922 -11.946 -24.789 1.00 0.00 5 HIS A O 5
ATOM 6909 N N . HIS A 1 6 ? -12.120 -13.291 -25.148 1.00 0.00 6 HIS A N 5
ATOM 6910 C CA . HIS A 1 6 ? -11.535 -13.220 -23.796 1.00 0.00 6 HIS A CA 5
ATOM 6911 C C . HIS A 1 6 ? -10.004 -13.223 -23.918 1.00 0.00 6 HIS A C 5
ATOM 6912 O O . HIS A 1 6 ? -9.437 -14.060 -24.632 1.00 0.00 6 HIS A O 5
ATOM 6927 N N . HIS A 1 7 ? -9.345 -12.278 -23.233 1.00 0.00 7 HIS A N 5
ATOM 6928 C CA . HIS A 1 7 ? -7.883 -12.178 -23.180 1.00 0.00 7 HIS A CA 5
ATOM 6929 C C . HIS A 1 7 ? -7.476 -11.674 -21.788 1.00 0.00 7 HIS A C 5
ATOM 6930 O O . HIS A 1 7 ? -7.575 -10.471 -21.508 1.00 0.00 7 HIS A O 5
ATOM 6945 N N . HIS A 1 8 ? -7.072 -12.617 -20.910 1.00 0.00 8 HIS A N 5
ATOM 6946 C CA . HIS A 1 8 ? -6.671 -12.312 -19.518 1.00 0.00 8 HIS A CA 5
ATOM 6947 C C . HIS A 1 8 ? -5.433 -11.398 -19.496 1.00 0.00 8 HIS A C 5
ATOM 6948 O O . HIS A 1 8 ? -4.306 -11.857 -19.694 1.00 0.00 8 HIS A O 5
ATOM 6963 N N . SER A 1 9 ? -5.678 -10.100 -19.289 1.00 0.00 9 SER A N 5
ATOM 6964 C CA . SER A 1 9 ? -4.639 -9.078 -19.227 1.00 0.00 9 SER A CA 5
ATOM 6965 C C . SER A 1 9 ? -5.157 -7.885 -18.413 1.00 0.00 9 SER A C 5
ATOM 6966 O O . SER A 1 9 ? -6.044 -7.143 -18.859 1.00 0.00 9 SER A O 5
ATOM 6974 N N . HIS A 1 10 ? -4.620 -7.739 -17.197 1.00 0.00 10 HIS A N 5
ATOM 6975 C CA . HIS A 1 10 ? -4.959 -6.639 -16.284 1.00 0.00 10 HIS A CA 5
ATOM 6976 C C . HIS A 1 10 ? -3.740 -5.718 -16.130 1.00 0.00 10 HIS A C 5
ATOM 6977 O O . HIS A 1 10 ? -2.596 -6.121 -16.405 1.00 0.00 10 HIS A O 5
ATOM 6992 N N . MET A 1 11 ? -3.998 -4.488 -15.692 1.00 0.00 11 MET A N 5
ATOM 6993 C CA . MET A 1 11 ? -2.961 -3.486 -15.423 1.00 0.00 11 MET A CA 5
ATOM 6994 C C . MET A 1 11 ? -2.206 -3.845 -14.133 1.00 0.00 11 MET A C 5
ATOM 6995 O O . MET A 1 11 ? -2.794 -4.408 -13.196 1.00 0.00 11 MET A O 5
ATOM 7009 N N . SER A 1 12 ? -0.904 -3.544 -14.110 1.00 0.00 12 SER A N 5
ATOM 7010 C CA . SER A 1 12 ? -0.051 -3.736 -12.925 1.00 0.00 12 SER A CA 5
ATOM 7011 C C . SER A 1 12 ? -0.493 -2.797 -11.786 1.00 0.00 12 SER A C 5
ATOM 7012 O O . SER A 1 12 ? -0.939 -1.675 -12.051 1.00 0.00 12 SER A O 5
ATOM 7020 N N . TRP A 1 13 ? -0.315 -3.217 -10.513 1.00 0.00 13 TRP A N 5
ATOM 7021 C CA . TRP A 1 13 ? -0.795 -2.435 -9.347 1.00 0.00 13 TRP A CA 5
ATOM 7022 C C . TRP A 1 13 ? 0.198 -1.290 -9.056 1.00 0.00 13 TRP A C 5
ATOM 7023 O O . TRP A 1 13 ? -0.144 -0.305 -8.401 1.00 0.00 13 TRP A O 5
ATOM 7044 N N . TYR A 1 14 ? 1.440 -1.466 -9.544 1.00 0.00 14 TYR A N 5
ATOM 7045 C CA . TYR A 1 14 ? 2.469 -0.425 -9.521 1.00 0.00 14 TYR A CA 5
ATOM 7046 C C . TYR A 1 14 ? 2.256 0.531 -10.701 1.00 0.00 14 TYR A C 5
ATOM 7047 O O . TYR A 1 14 ? 2.152 0.100 -11.855 1.00 0.00 14 TYR A O 5
ATOM 7065 N N . HIS A 1 15 ? 2.157 1.831 -10.394 1.00 0.00 15 HIS A N 5
ATOM 7066 C CA . HIS A 1 15 ? 2.058 2.903 -11.392 1.00 0.00 15 HIS A CA 5
ATOM 7067 C C . HIS A 1 15 ? 3.287 3.820 -11.241 1.00 0.00 15 HIS A C 5
ATOM 7068 O O . HIS A 1 15 ? 3.597 4.242 -10.118 1.00 0.00 15 HIS A O 5
ATOM 7083 N N . ARG A 1 16 ? 4.001 4.118 -12.359 1.00 0.00 16 ARG A N 5
ATOM 7084 C CA . ARG A 1 16 ? 5.265 4.902 -12.307 1.00 0.00 16 ARG A CA 5
ATOM 7085 C C . ARG A 1 16 ? 5.014 6.404 -12.069 1.00 0.00 16 ARG A C 5
ATOM 7086 O O . ARG A 1 16 ? 5.798 7.055 -11.375 1.00 0.00 16 ARG A O 5
ATOM 7107 N N . ASP A 1 17 ? 3.952 6.979 -12.665 1.00 0.00 17 ASP A N 5
ATOM 7108 C CA . ASP A 1 17 ? 3.546 8.372 -12.387 1.00 0.00 17 ASP A CA 5
ATOM 7109 C C . ASP A 1 17 ? 2.039 8.428 -12.088 1.00 0.00 17 ASP A C 5
ATOM 7110 O O . ASP A 1 17 ? 1.198 8.534 -12.985 1.00 0.00 17 ASP A O 5
ATOM 7119 N N . LEU A 1 18 ? 1.715 8.281 -10.794 1.00 0.00 18 LEU A N 5
ATOM 7120 C CA . LEU A 1 18 ? 0.353 8.398 -10.250 1.00 0.00 18 LEU A CA 5
ATOM 7121 C C . LEU A 1 18 ? 0.431 9.237 -8.972 1.00 0.00 18 LEU A C 5
ATOM 7122 O O . LEU A 1 18 ? 1.385 9.086 -8.204 1.00 0.00 18 LEU A O 5
ATOM 7138 N N . SER A 1 19 ? -0.542 10.132 -8.754 1.00 0.00 19 SER A N 5
ATOM 7139 C CA . SER A 1 19 ? -0.620 10.965 -7.537 1.00 0.00 19 SER A CA 5
ATOM 7140 C C . SER A 1 19 ? -1.620 10.357 -6.535 1.00 0.00 19 SER A C 5
ATOM 7141 O O . SER A 1 19 ? -2.396 9.466 -6.891 1.00 0.00 19 SER A O 5
ATOM 7149 N N . ARG A 1 20 ? -1.590 10.859 -5.285 1.00 0.00 20 ARG A N 5
ATOM 7150 C CA . ARG A 1 20 ? -2.355 10.293 -4.149 1.00 0.00 20 ARG A CA 5
ATOM 7151 C C . ARG A 1 20 ? -3.890 10.401 -4.333 1.00 0.00 20 ARG A C 5
ATOM 7152 O O . ARG A 1 20 ? -4.620 9.468 -3.977 1.00 0.00 20 ARG A O 5
ATOM 7173 N N . ALA A 1 21 ? -4.367 11.544 -4.871 1.00 0.00 21 ALA A N 5
ATOM 7174 C CA . ALA A 1 21 ? -5.807 11.804 -5.063 1.00 0.00 21 ALA A CA 5
ATOM 7175 C C . ALA A 1 21 ? -6.411 10.810 -6.059 1.00 0.00 21 ALA A C 5
ATOM 7176 O O . ALA A 1 21 ? -7.445 10.191 -5.789 1.00 0.00 21 ALA A O 5
ATOM 7183 N N . ALA A 1 22 ? -5.728 10.650 -7.199 1.00 0.00 22 ALA A N 5
ATOM 7184 C CA . ALA A 1 22 ? -6.140 9.714 -8.261 1.00 0.00 22 ALA A CA 5
ATOM 7185 C C . ALA A 1 22 ? -6.014 8.253 -7.809 1.00 0.00 22 ALA A C 5
ATOM 7186 O O . ALA A 1 22 ? -6.767 7.407 -8.266 1.00 0.00 22 ALA A O 5
ATOM 7193 N N . ALA A 1 23 ? -5.040 7.981 -6.920 1.00 0.00 23 ALA A N 5
ATOM 7194 C CA . ALA A 1 23 ? -4.819 6.634 -6.350 1.00 0.00 23 ALA A CA 5
ATOM 7195 C C . ALA A 1 23 ? -6.007 6.209 -5.466 1.00 0.00 23 ALA A C 5
ATOM 7196 O O . ALA A 1 23 ? -6.645 5.186 -5.719 1.00 0.00 23 ALA A O 5
ATOM 7203 N N . GLU A 1 24 ? -6.296 7.040 -4.448 1.00 0.00 24 GLU A N 5
ATOM 7204 C CA . GLU A 1 24 ? -7.396 6.838 -3.475 1.00 0.00 24 GLU A CA 5
ATOM 7205 C C . GLU A 1 24 ? -8.775 6.738 -4.170 1.00 0.00 24 GLU A C 5
ATOM 7206 O O . GLU A 1 24 ? -9.640 5.945 -3.769 1.00 0.00 24 GLU A O 5
ATOM 7218 N N . GLU A 1 25 ? -8.953 7.566 -5.207 1.00 0.00 25 GLU A N 5
ATOM 7219 C CA . GLU A 1 25 ? -10.199 7.615 -5.992 1.00 0.00 25 GLU A CA 5
ATOM 7220 C C . GLU A 1 25 ? -10.353 6.333 -6.837 1.00 0.00 25 GLU A C 5
ATOM 7221 O O . GLU A 1 25 ? -11.436 5.743 -6.904 1.00 0.00 25 GLU A O 5
ATOM 7233 N N . LEU A 1 26 ? -9.246 5.931 -7.489 1.00 0.00 26 LEU A N 5
ATOM 7234 C CA . LEU A 1 26 ? -9.155 4.673 -8.272 1.00 0.00 26 LEU A CA 5
ATOM 7235 C C . LEU A 1 26 ? -9.469 3.438 -7.396 1.00 0.00 26 LEU A C 5
ATOM 7236 O O . LEU A 1 26 ? -10.075 2.469 -7.868 1.00 0.00 26 LEU A O 5
ATOM 7252 N N . LEU A 1 27 ? -9.075 3.508 -6.109 1.00 0.00 27 LEU A N 5
ATOM 7253 C CA . LEU A 1 27 ? -9.407 2.477 -5.110 1.00 0.00 27 LEU A CA 5
ATOM 7254 C C . LEU A 1 27 ? -10.929 2.476 -4.874 1.00 0.00 27 LEU A C 5
ATOM 7255 O O . LEU A 1 27 ? -11.578 1.455 -5.031 1.00 0.00 27 LEU A O 5
ATOM 7271 N N . ALA A 1 28 ? -11.467 3.671 -4.560 1.00 0.00 28 ALA A N 5
ATOM 7272 C CA . ALA A 1 28 ? -12.876 3.869 -4.149 1.00 0.00 28 ALA A CA 5
ATOM 7273 C C . ALA A 1 28 ? -13.874 3.432 -5.228 1.00 0.00 28 ALA A C 5
ATOM 7274 O O . ALA A 1 28 ? -14.909 2.838 -4.933 1.00 0.00 28 ALA A O 5
ATOM 7281 N N . ARG A 1 29 ? -13.530 3.720 -6.480 1.00 0.00 29 ARG A N 5
ATOM 7282 C CA . ARG A 1 29 ? -14.366 3.401 -7.639 1.00 0.00 29 ARG A CA 5
ATOM 7283 C C . ARG A 1 29 ? -14.338 1.886 -7.933 1.00 0.00 29 ARG A C 5
ATOM 7284 O O . ARG A 1 29 ? -15.386 1.236 -7.996 1.00 0.00 29 ARG A O 5
ATOM 7305 N N . ALA A 1 30 ? -13.120 1.339 -8.044 1.00 0.00 30 ALA A N 5
ATOM 7306 C CA . ALA A 1 30 ? -12.887 -0.007 -8.604 1.00 0.00 30 ALA A CA 5
ATOM 7307 C C . ALA A 1 30 ? -13.067 -1.131 -7.562 1.00 0.00 30 ALA A C 5
ATOM 7308 O O . ALA A 1 30 ? -13.861 -2.050 -7.775 1.00 0.00 30 ALA A O 5
ATOM 7315 N N . GLY A 1 31 ? -12.324 -1.061 -6.441 1.00 0.00 31 GLY A N 5
ATOM 7316 C CA . GLY A 1 31 ? -12.294 -2.154 -5.451 1.00 0.00 31 GLY A CA 5
ATOM 7317 C C . GLY A 1 31 ? -13.152 -1.878 -4.215 1.00 0.00 31 GLY A C 5
ATOM 7318 O O . GLY A 1 31 ? -13.918 -2.738 -3.775 1.00 0.00 31 GLY A O 5
ATOM 7322 N N . ARG A 1 32 ? -12.997 -0.658 -3.678 1.00 0.00 32 ARG A N 5
ATOM 7323 C CA . ARG A 1 32 ? -13.693 -0.134 -2.472 1.00 0.00 32 ARG A CA 5
ATOM 7324 C C . ARG A 1 32 ? -13.660 -1.088 -1.225 1.00 0.00 32 ARG A C 5
ATOM 7325 O O . ARG A 1 32 ? -14.434 -0.917 -0.276 1.00 0.00 32 ARG A O 5
ATOM 7346 N N . ASP A 1 33 ? -12.690 -2.026 -1.178 1.00 0.00 33 ASP A N 5
ATOM 7347 C CA . ASP A 1 33 ? -12.696 -3.137 -0.202 1.00 0.00 33 ASP A CA 5
ATOM 7348 C C . ASP A 1 33 ? -11.352 -3.875 -0.263 1.00 0.00 33 ASP A C 5
ATOM 7349 O O . ASP A 1 33 ? -11.099 -4.610 -1.223 1.00 0.00 33 ASP A O 5
ATOM 7358 N N . GLY A 1 34 ? -10.453 -3.574 0.702 1.00 0.00 34 GLY A N 5
ATOM 7359 C CA . GLY A 1 34 ? -9.137 -4.238 0.799 1.00 0.00 34 GLY A CA 5
ATOM 7360 C C . GLY A 1 34 ? -8.226 -3.901 -0.382 1.00 0.00 34 GLY A C 5
ATOM 7361 O O . GLY A 1 34 ? -7.234 -4.592 -0.651 1.00 0.00 34 GLY A O 5
ATOM 7365 N N . SER A 1 35 ? -8.576 -2.803 -1.061 1.00 0.00 35 SER A N 5
ATOM 7366 C CA . SER A 1 35 ? -8.029 -2.424 -2.355 1.00 0.00 35 SER A CA 5
ATOM 7367 C C . SER A 1 35 ? -6.721 -1.666 -2.189 1.00 0.00 35 SER A C 5
ATOM 7368 O O . SER A 1 35 ? -6.696 -0.629 -1.540 1.00 0.00 35 SER A O 5
ATOM 7376 N N . PHE A 1 36 ? -5.642 -2.161 -2.798 1.00 0.00 36 PHE A N 5
ATOM 7377 C CA . PHE A 1 36 ? -4.324 -1.542 -2.686 1.00 0.00 36 PHE A CA 5
ATOM 7378 C C . PHE A 1 36 ? -3.702 -1.345 -4.063 1.00 0.00 36 PHE A C 5
ATOM 7379 O O . PHE A 1 36 ? -4.057 -2.030 -5.023 1.00 0.00 36 PHE A O 5
ATOM 7396 N N . LEU A 1 37 ? -2.777 -0.395 -4.132 1.00 0.00 37 LEU A N 5
ATOM 7397 C CA . LEU A 1 37 ? -1.875 -0.211 -5.264 1.00 0.00 37 LEU A CA 5
ATOM 7398 C C . LEU A 1 37 ? -0.563 0.390 -4.741 1.00 0.00 37 LEU A C 5
ATOM 7399 O O . LEU A 1 37 ? -0.527 0.966 -3.642 1.00 0.00 37 LEU A O 5
ATOM 7415 N N . VAL A 1 38 ? 0.504 0.254 -5.521 1.00 0.00 38 VAL A N 5
ATOM 7416 C CA . VAL A 1 38 ? 1.800 0.875 -5.226 1.00 0.00 38 VAL A CA 5
ATOM 7417 C C . VAL A 1 38 ? 2.056 1.907 -6.324 1.00 0.00 38 VAL A C 5
ATOM 7418 O O . VAL A 1 38 ? 1.583 1.758 -7.456 1.00 0.00 38 VAL A O 5
ATOM 7431 N N . ARG A 1 39 ? 2.750 2.976 -5.981 1.00 0.00 39 ARG A N 5
ATOM 7432 C CA . ARG A 1 39 ? 2.976 4.107 -6.877 1.00 0.00 39 ARG A CA 5
ATOM 7433 C C . ARG A 1 39 ? 4.318 4.745 -6.559 1.00 0.00 39 ARG A C 5
ATOM 7434 O O . ARG A 1 39 ? 4.781 4.677 -5.426 1.00 0.00 39 ARG A O 5
ATOM 7455 N N . ASP A 1 40 ? 4.931 5.359 -7.569 1.00 0.00 40 ASP A N 5
ATOM 7456 C CA . ASP A 1 40 ? 6.166 6.127 -7.392 1.00 0.00 40 ASP A CA 5
ATOM 7457 C C . ASP A 1 40 ? 5.758 7.583 -7.108 1.00 0.00 40 ASP A C 5
ATOM 7458 O O . ASP A 1 40 ? 5.098 8.219 -7.942 1.00 0.00 40 ASP A O 5
ATOM 7467 N N . SER A 1 41 ? 6.128 8.095 -5.919 1.00 0.00 41 SER A N 5
ATOM 7468 C CA . SER A 1 41 ? 5.695 9.419 -5.460 1.00 0.00 41 SER A CA 5
ATOM 7469 C C . SER A 1 41 ? 6.743 10.472 -5.860 1.00 0.00 41 SER A C 5
ATOM 7470 O O . SER A 1 41 ? 7.769 10.636 -5.178 1.00 0.00 41 SER A O 5
ATOM 7478 N N . GLU A 1 42 ? 6.478 11.153 -6.988 1.00 0.00 42 GLU A N 5
ATOM 7479 C CA . GLU A 1 42 ? 7.315 12.263 -7.504 1.00 0.00 42 GLU A CA 5
ATOM 7480 C C . GLU A 1 42 ? 7.510 13.388 -6.458 1.00 0.00 42 GLU A C 5
ATOM 7481 O O . GLU A 1 42 ? 8.614 13.928 -6.334 1.00 0.00 42 GLU A O 5
ATOM 7493 N N . SER A 1 43 ? 6.441 13.700 -5.699 1.00 0.00 43 SER A N 5
ATOM 7494 C CA . SER A 1 43 ? 6.435 14.818 -4.723 1.00 0.00 43 SER A CA 5
ATOM 7495 C C . SER A 1 43 ? 7.525 14.702 -3.636 1.00 0.00 43 SER A C 5
ATOM 7496 O O . SER A 1 43 ? 7.936 15.720 -3.071 1.00 0.00 43 SER A O 5
ATOM 7504 N N . VAL A 1 44 ? 7.998 13.467 -3.355 1.00 0.00 44 VAL A N 5
ATOM 7505 C CA . VAL A 1 44 ? 8.950 13.226 -2.263 1.00 0.00 44 VAL A CA 5
ATOM 7506 C C . VAL A 1 44 ? 10.393 13.585 -2.698 1.00 0.00 44 VAL A C 5
ATOM 7507 O O . VAL A 1 44 ? 10.815 14.737 -2.520 1.00 0.00 44 VAL A O 5
ATOM 7520 N N . ALA A 1 45 ? 11.119 12.628 -3.319 1.00 0.00 45 ALA A N 5
ATOM 7521 C CA . ALA A 1 45 ? 12.592 12.740 -3.536 1.00 0.00 45 ALA A CA 5
ATOM 7522 C C . ALA A 1 45 ? 13.144 11.530 -4.309 1.00 0.00 45 ALA A C 5
ATOM 7523 O O . ALA A 1 45 ? 14.360 11.304 -4.339 1.00 0.00 45 ALA A O 5
ATOM 7530 N N . GLY A 1 46 ? 12.262 10.804 -4.983 1.00 0.00 46 GLY A N 5
ATOM 7531 C CA . GLY A 1 46 ? 12.541 9.426 -5.375 1.00 0.00 46 GLY A CA 5
ATOM 7532 C C . GLY A 1 46 ? 12.105 8.485 -4.263 1.00 0.00 46 GLY A C 5
ATOM 7533 O O . GLY A 1 46 ? 12.894 8.141 -3.384 1.00 0.00 46 GLY A O 5
ATOM 7537 N N . ALA A 1 47 ? 10.830 8.084 -4.322 1.00 0.00 47 ALA A N 5
ATOM 7538 C CA . ALA A 1 47 ? 10.157 7.332 -3.245 1.00 0.00 47 ALA A CA 5
ATOM 7539 C C . ALA A 1 47 ? 8.992 6.522 -3.827 1.00 0.00 47 ALA A C 5
ATOM 7540 O O . ALA A 1 47 ? 8.548 6.789 -4.945 1.00 0.00 47 ALA A O 5
ATOM 7547 N N . PHE A 1 48 ? 8.500 5.543 -3.059 1.00 0.00 48 PHE A N 5
ATOM 7548 C CA . PHE A 1 48 ? 7.240 4.832 -3.357 1.00 0.00 48 PHE A CA 5
ATOM 7549 C C . PHE A 1 48 ? 6.211 5.107 -2.240 1.00 0.00 48 PHE A C 5
ATOM 7550 O O . PHE A 1 48 ? 6.574 5.575 -1.151 1.00 0.00 48 PHE A O 5
ATOM 7567 N N . ALA A 1 49 ? 4.928 4.844 -2.546 1.00 0.00 49 ALA A N 5
ATOM 7568 C CA . ALA A 1 49 ? 3.829 4.842 -1.568 1.00 0.00 49 ALA A CA 5
ATOM 7569 C C . ALA A 1 49 ? 2.868 3.667 -1.852 1.00 0.00 49 ALA A C 5
ATOM 7570 O O . ALA A 1 49 ? 2.703 3.260 -3.007 1.00 0.00 49 ALA A O 5
ATOM 7577 N N . LEU A 1 50 ? 2.242 3.144 -0.786 1.00 0.00 50 LEU A N 5
ATOM 7578 C CA . LEU A 1 50 ? 1.272 2.035 -0.837 1.00 0.00 50 LEU A CA 5
ATOM 7579 C C . LEU A 1 50 ? -0.073 2.577 -0.339 1.00 0.00 50 LEU A C 5
ATOM 7580 O O . LEU A 1 50 ? -0.207 2.908 0.839 1.00 0.00 50 LEU A O 5
ATOM 7596 N N . CYS A 1 51 ? -1.049 2.684 -1.243 1.00 0.00 51 CYS A N 5
ATOM 7597 C CA . CYS A 1 51 ? -2.384 3.225 -0.938 1.00 0.00 51 CYS A CA 5
ATOM 7598 C C . CYS A 1 51 ? -3.358 2.059 -0.769 1.00 0.00 51 CYS A C 5
ATOM 7599 O O . CYS A 1 51 ? -3.522 1.276 -1.696 1.00 0.00 51 CYS A O 5
ATOM 7607 N N . VAL A 1 52 ? -4.002 1.955 0.406 1.00 0.00 52 VAL A N 5
ATOM 7608 C CA . VAL A 1 52 ? -4.937 0.846 0.726 1.00 0.00 52 VAL A CA 5
ATOM 7609 C C . VAL A 1 52 ? -6.284 1.456 1.150 1.00 0.00 52 VAL A C 5
ATOM 7610 O O . VAL A 1 52 ? -6.316 2.505 1.776 1.00 0.00 52 VAL A O 5
ATOM 7623 N N . LEU A 1 53 ? -7.389 0.809 0.775 1.00 0.00 53 LEU A N 5
ATOM 7624 C CA . LEU A 1 53 ? -8.754 1.222 1.132 1.00 0.00 53 LEU A CA 5
ATOM 7625 C C . LEU A 1 53 ? -9.536 0.002 1.630 1.00 0.00 53 LEU A C 5
ATOM 7626 O O . LEU A 1 53 ? -9.314 -1.099 1.147 1.00 0.00 53 LEU A O 5
ATOM 7642 N N . TYR A 1 54 ? -10.460 0.226 2.573 1.00 0.00 54 TYR A N 5
ATOM 7643 C CA . TYR A 1 54 ? -11.358 -0.806 3.098 1.00 0.00 54 TYR A CA 5
ATOM 7644 C C . TYR A 1 54 ? -12.536 -0.114 3.803 1.00 0.00 54 TYR A C 5
ATOM 7645 O O . TYR A 1 54 ? -12.325 0.573 4.806 1.00 0.00 54 TYR A O 5
ATOM 7663 N N . GLN A 1 55 ? -13.750 -0.317 3.250 1.00 0.00 55 GLN A N 5
ATOM 7664 C CA . GLN A 1 55 ? -15.025 0.332 3.675 1.00 0.00 55 GLN A CA 5
ATOM 7665 C C . GLN A 1 55 ? -14.824 1.801 4.128 1.00 0.00 55 GLN A C 5
ATOM 7666 O O . GLN A 1 55 ? -14.770 2.080 5.329 1.00 0.00 55 GLN A O 5
ATOM 7680 N N . LYS A 1 56 ? -14.597 2.685 3.145 1.00 0.00 56 LYS A N 5
ATOM 7681 C CA . LYS A 1 56 ? -14.489 4.152 3.345 1.00 0.00 56 LYS A CA 5
ATOM 7682 C C . LYS A 1 56 ? -13.375 4.542 4.384 1.00 0.00 56 LYS A C 5
ATOM 7683 O O . LYS A 1 56 ? -13.434 5.601 5.022 1.00 0.00 56 LYS A O 5
ATOM 7702 N N . HIS A 1 57 ? -12.343 3.681 4.538 1.00 0.00 57 HIS A N 5
ATOM 7703 C CA . HIS A 1 57 ? -11.198 3.937 5.439 1.00 0.00 57 HIS A CA 5
ATOM 7704 C C . HIS A 1 57 ? -9.884 3.704 4.670 1.00 0.00 57 HIS A C 5
ATOM 7705 O O . HIS A 1 57 ? -9.528 2.560 4.356 1.00 0.00 57 HIS A O 5
ATOM 7720 N N . VAL A 1 58 ? -9.191 4.809 4.350 1.00 0.00 58 VAL A N 5
ATOM 7721 C CA . VAL A 1 58 ? -7.931 4.786 3.591 1.00 0.00 58 VAL A CA 5
ATOM 7722 C C . VAL A 1 58 ? -6.730 4.748 4.562 1.00 0.00 58 VAL A C 5
ATOM 7723 O O . VAL A 1 58 ? -6.759 5.350 5.641 1.00 0.00 58 VAL A O 5
ATOM 7736 N N . HIS A 1 59 ? -5.713 3.982 4.165 1.00 0.00 59 HIS A N 5
ATOM 7737 C CA . HIS A 1 59 ? -4.433 3.834 4.862 1.00 0.00 59 HIS A CA 5
ATOM 7738 C C . HIS A 1 59 ? -3.322 3.869 3.810 1.00 0.00 59 HIS A C 5
ATOM 7739 O O . HIS A 1 59 ? -3.228 2.956 2.991 1.00 0.00 59 HIS A O 5
ATOM 7754 N N . THR A 1 60 ? -2.494 4.915 3.823 1.00 0.00 60 THR A N 5
ATOM 7755 C CA . THR A 1 60 ? -1.401 5.082 2.852 1.00 0.00 60 THR A CA 5
ATOM 7756 C C . THR A 1 60 ? -0.055 5.125 3.596 1.00 0.00 60 THR A C 5
ATOM 7757 O O . THR A 1 60 ? 0.039 5.706 4.683 1.00 0.00 60 THR A O 5
ATOM 7768 N N . TYR A 1 61 ? 0.971 4.478 3.016 1.00 0.00 61 TYR A N 5
ATOM 7769 C CA . TYR A 1 61 ? 2.283 4.293 3.652 1.00 0.00 61 TYR A CA 5
ATOM 7770 C C . TYR A 1 61 ? 3.392 4.628 2.642 1.00 0.00 61 TYR A C 5
ATOM 7771 O O . TYR A 1 61 ? 3.525 3.932 1.637 1.00 0.00 61 TYR A O 5
ATOM 7789 N N . ARG A 1 62 ? 4.162 5.705 2.897 1.00 0.00 62 ARG A N 5
ATOM 7790 C CA . ARG A 1 62 ? 5.375 6.024 2.112 1.00 0.00 62 ARG A CA 5
ATOM 7791 C C . ARG A 1 62 ? 6.435 4.920 2.315 1.00 0.00 62 ARG A C 5
ATOM 7792 O O . ARG A 1 62 ? 6.429 4.217 3.338 1.00 0.00 62 ARG A O 5
ATOM 7813 N N . ILE A 1 63 ? 7.363 4.789 1.352 1.00 0.00 63 ILE A N 5
ATOM 7814 C CA . ILE A 1 63 ? 8.133 3.540 1.138 1.00 0.00 63 ILE A CA 5
ATOM 7815 C C . ILE A 1 63 ? 9.491 4.038 0.615 1.00 0.00 63 ILE A C 5
ATOM 7816 O O . ILE A 1 63 ? 9.564 4.479 -0.536 1.00 0.00 63 ILE A O 5
ATOM 7832 N N . LEU A 1 64 ? 10.540 4.031 1.438 1.00 0.00 64 LEU A N 5
ATOM 7833 C CA . LEU A 1 64 ? 11.807 4.713 1.102 1.00 0.00 64 LEU A CA 5
ATOM 7834 C C . LEU A 1 64 ? 12.790 3.697 0.491 1.00 0.00 64 LEU A C 5
ATOM 7835 O O . LEU A 1 64 ? 13.383 2.898 1.230 1.00 0.00 64 LEU A O 5
ATOM 7851 N N . PRO A 1 65 ? 12.962 3.706 -0.878 1.00 0.00 65 PRO A N 5
ATOM 7852 C CA . PRO A 1 65 ? 13.573 2.587 -1.619 1.00 0.00 65 PRO A CA 5
ATOM 7853 C C . PRO A 1 65 ? 15.116 2.475 -1.529 1.00 0.00 65 PRO A C 5
ATOM 7854 O O . PRO A 1 65 ? 15.634 1.424 -1.106 1.00 0.00 65 PRO A O 5
ATOM 7865 N N . ASP A 1 66 ? 15.853 3.537 -1.906 1.00 0.00 66 ASP A N 5
ATOM 7866 C CA . ASP A 1 66 ? 17.296 3.431 -2.217 1.00 0.00 66 ASP A CA 5
ATOM 7867 C C . ASP A 1 66 ? 18.118 4.436 -1.385 1.00 0.00 66 ASP A C 5
ATOM 7868 O O . ASP A 1 66 ? 17.676 5.571 -1.154 1.00 0.00 66 ASP A O 5
ATOM 7877 N N . GLY A 1 67 ? 19.300 3.991 -0.926 1.00 0.00 67 GLY A N 5
ATOM 7878 C CA . GLY A 1 67 ? 20.228 4.827 -0.152 1.00 0.00 67 GLY A CA 5
ATOM 7879 C C . GLY A 1 67 ? 21.216 3.988 0.668 1.00 0.00 67 GLY A C 5
ATOM 7880 O O . GLY A 1 67 ? 22.247 4.500 1.129 1.00 0.00 67 GLY A O 5
ATOM 7884 N N . GLU A 1 68 ? 20.891 2.693 0.840 1.00 0.00 68 GLU A N 5
ATOM 7885 C CA . GLU A 1 68 ? 21.668 1.738 1.617 1.00 0.00 68 GLU A CA 5
ATOM 7886 C C . GLU A 1 68 ? 21.535 0.343 0.960 1.00 0.00 68 GLU A C 5
ATOM 7887 O O . GLU A 1 68 ? 22.474 -0.157 0.321 1.00 0.00 68 GLU A O 5
ATOM 7899 N N . ASP A 1 69 ? 20.319 -0.226 1.087 1.00 0.00 69 ASP A N 5
ATOM 7900 C CA . ASP A 1 69 ? 20.029 -1.596 0.608 1.00 0.00 69 ASP A CA 5
ATOM 7901 C C . ASP A 1 69 ? 18.525 -1.909 0.559 1.00 0.00 69 ASP A C 5
ATOM 7902 O O . ASP A 1 69 ? 18.042 -2.486 -0.423 1.00 0.00 69 ASP A O 5
ATOM 7911 N N . PHE A 1 70 ? 17.772 -1.478 1.580 1.00 0.00 70 PHE A N 5
ATOM 7912 C CA . PHE A 1 70 ? 16.379 -1.943 1.804 1.00 0.00 70 PHE A CA 5
ATOM 7913 C C . PHE A 1 70 ? 15.364 -0.819 1.523 1.00 0.00 70 PHE A C 5
ATOM 7914 O O . PHE A 1 70 ? 15.673 0.366 1.693 1.00 0.00 70 PHE A O 5
ATOM 7931 N N . LEU A 1 71 ? 14.143 -1.221 1.103 1.00 0.00 71 LEU A N 5
ATOM 7932 C CA . LEU A 1 71 ? 13.005 -0.302 0.953 1.00 0.00 71 LEU A CA 5
ATOM 7933 C C . LEU A 1 71 ? 12.105 -0.442 2.191 1.00 0.00 71 LEU A C 5
ATOM 7934 O O . LEU A 1 71 ? 11.502 -1.492 2.425 1.00 0.00 71 LEU A O 5
ATOM 7950 N N . ALA A 1 72 ? 12.066 0.619 3.020 1.00 0.00 72 ALA A N 5
ATOM 7951 C CA . ALA A 1 72 ? 11.377 0.599 4.320 1.00 0.00 72 ALA A CA 5
ATOM 7952 C C . ALA A 1 72 ? 10.017 1.295 4.218 1.00 0.00 72 ALA A C 5
ATOM 7953 O O . ALA A 1 72 ? 9.925 2.465 3.846 1.00 0.00 72 ALA A O 5
ATOM 7960 N N . VAL A 1 73 ? 8.982 0.553 4.582 1.00 0.00 73 VAL A N 5
ATOM 7961 C CA . VAL A 1 73 ? 7.595 1.021 4.558 1.00 0.00 73 VAL A CA 5
ATOM 7962 C C . VAL A 1 73 ? 7.252 1.560 5.941 1.00 0.00 73 VAL A C 5
ATOM 7963 O O . VAL A 1 73 ? 7.607 0.935 6.944 1.00 0.00 73 VAL A O 5
ATOM 7976 N N . GLN A 1 74 ? 6.543 2.695 5.999 1.00 0.00 74 GLN A N 5
ATOM 7977 C CA . GLN A 1 74 ? 6.270 3.366 7.270 1.00 0.00 74 GLN A CA 5
ATOM 7978 C C . GLN A 1 74 ? 4.889 2.907 7.748 1.00 0.00 74 GLN A C 5
ATOM 7979 O O . GLN A 1 74 ? 3.871 3.509 7.403 1.00 0.00 74 GLN A O 5
ATOM 7993 N N . THR A 1 75 ? 4.877 1.794 8.498 1.00 0.00 75 THR A N 5
ATOM 7994 C CA . THR A 1 75 ? 3.642 1.130 8.924 1.00 0.00 75 THR A CA 5
ATOM 7995 C C . THR A 1 75 ? 2.944 1.950 10.037 1.00 0.00 75 THR A C 5
ATOM 7996 O O . THR A 1 75 ? 2.000 2.700 9.750 1.00 0.00 75 THR A O 5
ATOM 8007 N N . SER A 1 76 ? 3.461 1.844 11.285 1.00 0.00 76 SER A N 5
ATOM 8008 C CA . SER A 1 76 ? 2.939 2.577 12.455 1.00 0.00 76 SER A CA 5
ATOM 8009 C C . SER A 1 76 ? 3.993 2.614 13.582 1.00 0.00 76 SER A C 5
ATOM 8010 O O . SER A 1 76 ? 4.533 1.564 13.964 1.00 0.00 76 SER A O 5
ATOM 8018 N N . GLN A 1 77 ? 4.279 3.823 14.099 1.00 0.00 77 GLN A N 5
ATOM 8019 C CA . GLN A 1 77 ? 5.083 4.004 15.323 1.00 0.00 77 GLN A CA 5
ATOM 8020 C C . GLN A 1 77 ? 4.237 3.510 16.512 1.00 0.00 77 GLN A C 5
ATOM 8021 O O . GLN A 1 77 ? 3.412 4.258 17.055 1.00 0.00 77 GLN A O 5
ATOM 8035 N N . GLY A 1 78 ? 4.408 2.226 16.877 1.00 0.00 78 GLY A N 5
ATOM 8036 C CA . GLY A 1 78 ? 3.542 1.556 17.843 1.00 0.00 78 GLY A CA 5
ATOM 8037 C C . GLY A 1 78 ? 3.539 0.049 17.611 1.00 0.00 78 GLY A C 5
ATOM 8038 O O . GLY A 1 78 ? 3.495 -0.739 18.562 1.00 0.00 78 GLY A O 5
ATOM 8042 N N . VAL A 1 79 ? 3.605 -0.350 16.322 1.00 0.00 79 VAL A N 5
ATOM 8043 C CA . VAL A 1 79 ? 3.672 -1.769 15.909 1.00 0.00 79 VAL A CA 5
ATOM 8044 C C . VAL A 1 79 ? 5.121 -2.102 15.462 1.00 0.00 79 VAL A C 5
ATOM 8045 O O . VAL A 1 79 ? 5.884 -1.176 15.129 1.00 0.00 79 VAL A O 5
ATOM 8058 N N . PRO A 1 80 ? 5.541 -3.414 15.466 1.00 0.00 80 PRO A N 5
ATOM 8059 C CA . PRO A 1 80 ? 6.804 -3.845 14.810 1.00 0.00 80 PRO A CA 5
ATOM 8060 C C . PRO A 1 80 ? 6.752 -3.578 13.278 1.00 0.00 80 PRO A C 5
ATOM 8061 O O . PRO A 1 80 ? 5.970 -4.207 12.551 1.00 0.00 80 PRO A O 5
ATOM 8072 N N . VAL A 1 81 ? 7.569 -2.612 12.820 1.00 0.00 81 VAL A N 5
ATOM 8073 C CA . VAL A 1 81 ? 7.623 -2.178 11.410 1.00 0.00 81 VAL A CA 5
ATOM 8074 C C . VAL A 1 81 ? 8.734 -2.968 10.693 1.00 0.00 81 VAL A C 5
ATOM 8075 O O . VAL A 1 81 ? 9.857 -3.075 11.209 1.00 0.00 81 VAL A O 5
ATOM 8088 N N . ARG A 1 82 ? 8.426 -3.522 9.507 1.00 0.00 82 ARG A N 5
ATOM 8089 C CA . ARG A 1 82 ? 9.345 -4.418 8.776 1.00 0.00 82 ARG A CA 5
ATOM 8090 C C . ARG A 1 82 ? 9.839 -3.744 7.485 1.00 0.00 82 ARG A C 5
ATOM 8091 O O . ARG A 1 82 ? 9.055 -3.112 6.763 1.00 0.00 82 ARG A O 5
ATOM 8112 N N . ARG A 1 83 ? 11.154 -3.871 7.226 1.00 0.00 83 ARG A N 5
ATOM 8113 C CA . ARG A 1 83 ? 11.806 -3.395 5.998 1.00 0.00 83 ARG A CA 5
ATOM 8114 C C . ARG A 1 83 ? 11.782 -4.514 4.942 1.00 0.00 83 ARG A C 5
ATOM 8115 O O . ARG A 1 83 ? 11.944 -5.694 5.267 1.00 0.00 83 ARG A O 5
ATOM 8136 N N . PHE A 1 84 ? 11.552 -4.127 3.688 1.00 0.00 84 PHE A N 5
ATOM 8137 C CA . PHE A 1 84 ? 11.477 -5.043 2.531 1.00 0.00 84 PHE A CA 5
ATOM 8138 C C . PHE A 1 84 ? 12.674 -4.826 1.608 1.00 0.00 84 PHE A C 5
ATOM 8139 O O . PHE A 1 84 ? 13.478 -3.919 1.833 1.00 0.00 84 PHE A O 5
ATOM 8156 N N . GLN A 1 85 ? 12.807 -5.664 0.571 1.00 0.00 85 GLN A N 5
ATOM 8157 C CA . GLN A 1 85 ? 14.058 -5.809 -0.207 1.00 0.00 85 GLN A CA 5
ATOM 8158 C C . GLN A 1 85 ? 13.697 -5.434 -1.654 1.00 0.00 85 GLN A C 5
ATOM 8159 O O . GLN A 1 85 ? 14.355 -4.616 -2.306 1.00 0.00 85 GLN A O 5
ATOM 8173 N N . THR A 1 86 ? 12.603 -6.063 -2.113 1.00 0.00 86 THR A N 5
ATOM 8174 C CA . THR A 1 86 ? 11.916 -5.772 -3.386 1.00 0.00 86 THR A CA 5
ATOM 8175 C C . THR A 1 86 ? 10.401 -5.570 -3.072 1.00 0.00 86 THR A C 5
ATOM 8176 O O . THR A 1 86 ? 9.944 -5.970 -1.991 1.00 0.00 86 THR A O 5
ATOM 8187 N N . LEU A 1 87 ? 9.631 -4.927 -3.979 1.00 0.00 87 LEU A N 5
ATOM 8188 C CA . LEU A 1 87 ? 8.161 -4.727 -3.801 1.00 0.00 87 LEU A CA 5
ATOM 8189 C C . LEU A 1 87 ? 7.385 -6.073 -3.718 1.00 0.00 87 LEU A C 5
ATOM 8190 O O . LEU A 1 87 ? 6.298 -6.124 -3.138 1.00 0.00 87 LEU A O 5
ATOM 8206 N N . GLY A 1 88 ? 7.946 -7.144 -4.329 1.00 0.00 88 GLY A N 5
ATOM 8207 C CA . GLY A 1 88 ? 7.441 -8.523 -4.144 1.00 0.00 88 GLY A CA 5
ATOM 8208 C C . GLY A 1 88 ? 7.406 -8.969 -2.677 1.00 0.00 88 GLY A C 5
ATOM 8209 O O . GLY A 1 88 ? 6.505 -9.716 -2.273 1.00 0.00 88 GLY A O 5
ATOM 8213 N N . GLU A 1 89 ? 8.398 -8.504 -1.888 1.00 0.00 89 GLU A N 5
ATOM 8214 C CA . GLU A 1 89 ? 8.457 -8.751 -0.429 1.00 0.00 89 GLU A CA 5
ATOM 8215 C C . GLU A 1 89 ? 7.313 -8.015 0.294 1.00 0.00 89 GLU A C 5
ATOM 8216 O O . GLU A 1 89 ? 6.720 -8.553 1.236 1.00 0.00 89 GLU A O 5
ATOM 8228 N N . LEU A 1 90 ? 7.017 -6.783 -0.169 1.00 0.00 90 LEU A N 5
ATOM 8229 C CA . LEU A 1 90 ? 5.978 -5.914 0.414 1.00 0.00 90 LEU A CA 5
ATOM 8230 C C . LEU A 1 90 ? 4.598 -6.571 0.305 1.00 0.00 90 LEU A C 5
ATOM 8231 O O . LEU A 1 90 ? 3.986 -6.917 1.318 1.00 0.00 90 LEU A O 5
ATOM 8247 N N . ILE A 1 91 ? 4.148 -6.750 -0.945 1.00 0.00 91 ILE A N 5
ATOM 8248 C CA . ILE A 1 91 ? 2.835 -7.325 -1.280 1.00 0.00 91 ILE A CA 5
ATOM 8249 C C . ILE A 1 91 ? 2.696 -8.751 -0.718 1.00 0.00 91 ILE A C 5
ATOM 8250 O O . ILE A 1 91 ? 1.634 -9.129 -0.214 1.00 0.00 91 ILE A O 5
ATOM 8266 N N . GLY A 1 92 ? 3.803 -9.508 -0.802 1.00 0.00 92 GLY A N 5
ATOM 8267 C CA . GLY A 1 92 ? 3.875 -10.871 -0.286 1.00 0.00 92 GLY A CA 5
ATOM 8268 C C . GLY A 1 92 ? 3.523 -10.990 1.196 1.00 0.00 92 GLY A C 5
ATOM 8269 O O . GLY A 1 92 ? 2.588 -11.710 1.558 1.00 0.00 92 GLY A O 5
ATOM 8273 N N . LEU A 1 93 ? 4.266 -10.255 2.036 1.00 0.00 93 LEU A N 5
ATOM 8274 C CA . LEU A 1 93 ? 4.102 -10.288 3.501 1.00 0.00 93 LEU A CA 5
ATOM 8275 C C . LEU A 1 93 ? 2.743 -9.676 3.896 1.00 0.00 93 LEU A C 5
ATOM 8276 O O . LEU A 1 93 ? 1.998 -10.258 4.693 1.00 0.00 93 LEU A O 5
ATOM 8292 N N . TYR A 1 94 ? 2.418 -8.521 3.298 1.00 0.00 94 TYR A N 5
ATOM 8293 C CA . TYR A 1 94 ? 1.268 -7.688 3.701 1.00 0.00 94 TYR A CA 5
ATOM 8294 C C . TYR A 1 94 ? -0.088 -8.241 3.208 1.00 0.00 94 TYR A C 5
ATOM 8295 O O . TYR A 1 94 ? -1.136 -7.774 3.660 1.00 0.00 94 TYR A O 5
ATOM 8313 N N . ALA A 1 95 ? -0.081 -9.229 2.289 1.00 0.00 95 ALA A N 5
ATOM 8314 C CA . ALA A 1 95 ? -1.312 -9.975 1.924 1.00 0.00 95 ALA A CA 5
ATOM 8315 C C . ALA A 1 95 ? -1.861 -10.760 3.140 1.00 0.00 95 ALA A C 5
ATOM 8316 O O . ALA A 1 95 ? -3.044 -11.093 3.203 1.00 0.00 95 ALA A O 5
ATOM 8323 N N . GLN A 1 96 ? -0.963 -11.025 4.100 1.00 0.00 96 GLN A N 5
ATOM 8324 C CA . GLN A 1 96 ? -1.303 -11.646 5.391 1.00 0.00 96 GLN A CA 5
ATOM 8325 C C . GLN A 1 96 ? -1.530 -10.516 6.417 1.00 0.00 96 GLN A C 5
ATOM 8326 O O . GLN A 1 96 ? -0.798 -9.514 6.380 1.00 0.00 96 GLN A O 5
ATOM 8340 N N . PRO A 1 97 ? -2.568 -10.630 7.312 1.00 0.00 97 PRO A N 5
ATOM 8341 C CA . PRO A 1 97 ? -2.709 -9.756 8.510 1.00 0.00 97 PRO A CA 5
ATOM 8342 C C . PRO A 1 97 ? -1.372 -9.611 9.290 1.00 0.00 97 PRO A C 5
ATOM 8343 O O . PRO A 1 97 ? -0.810 -10.596 9.787 1.00 0.00 97 PRO A O 5
ATOM 8354 N N . ASN A 1 98 ? -0.883 -8.370 9.357 1.00 0.00 98 ASN A N 5
ATOM 8355 C CA . ASN A 1 98 ? 0.505 -8.071 9.746 1.00 0.00 98 ASN A CA 5
ATOM 8356 C C . ASN A 1 98 ? 0.571 -7.392 11.128 1.00 0.00 98 ASN A C 5
ATOM 8357 O O . ASN A 1 98 ? 1.120 -7.992 12.057 1.00 0.00 98 ASN A O 5
ATOM 8368 N N . GLN A 1 99 ? -0.117 -6.224 11.250 1.00 0.00 99 GLN A N 5
ATOM 8369 C CA . GLN A 1 99 ? 0.070 -5.139 12.259 1.00 0.00 99 GLN A CA 5
ATOM 8370 C C . GLN A 1 99 ? 0.207 -3.811 11.494 1.00 0.00 99 GLN A C 5
ATOM 8371 O O . GLN A 1 99 ? 1.263 -3.538 10.911 1.00 0.00 99 GLN A O 5
ATOM 8385 N N . GLY A 1 100 ? -0.873 -3.006 11.471 1.00 0.00 100 GLY A N 5
ATOM 8386 C CA . GLY A 1 100 ? -0.858 -1.677 10.843 1.00 0.00 100 GLY A CA 5
ATOM 8387 C C . GLY A 1 100 ? -1.878 -1.526 9.717 1.00 0.00 100 GLY A C 5
ATOM 8388 O O . GLY A 1 100 ? -2.507 -0.471 9.588 1.00 0.00 100 GLY A O 5
ATOM 8392 N N . LEU A 1 101 ? -2.040 -2.575 8.894 1.00 0.00 101 LEU A N 5
ATOM 8393 C CA . LEU A 1 101 ? -2.962 -2.541 7.731 1.00 0.00 101 LEU A CA 5
ATOM 8394 C C . LEU A 1 101 ? -4.439 -2.496 8.158 1.00 0.00 101 LEU A C 5
ATOM 8395 O O . LEU A 1 101 ? -4.809 -3.017 9.215 1.00 0.00 101 LEU A O 5
ATOM 8411 N N . VAL A 1 102 ? -5.256 -1.863 7.302 1.00 0.00 102 VAL A N 5
ATOM 8412 C CA . VAL A 1 102 ? -6.694 -1.686 7.518 1.00 0.00 102 VAL A CA 5
ATOM 8413 C C . VAL A 1 102 ? -7.458 -3.044 7.533 1.00 0.00 102 VAL A C 5
ATOM 8414 O O . VAL A 1 102 ? -8.375 -3.222 8.338 1.00 0.00 102 VAL A O 5
ATOM 8427 N N . CYS A 1 103 ? -7.035 -4.004 6.677 1.00 0.00 103 CYS A N 5
ATOM 8428 C CA . CYS A 1 103 ? -7.679 -5.341 6.567 1.00 0.00 103 CYS A CA 5
ATOM 8429 C C . CYS A 1 103 ? -6.776 -6.334 5.796 1.00 0.00 103 CYS A C 5
ATOM 8430 O O . CYS A 1 103 ? -7.260 -7.359 5.295 1.00 0.00 103 CYS A O 5
ATOM 8438 N N . ALA A 1 104 ? -5.458 -6.017 5.741 1.00 0.00 104 ALA A N 5
ATOM 8439 C CA . ALA A 1 104 ? -4.461 -6.705 4.885 1.00 0.00 104 ALA A CA 5
ATOM 8440 C C . ALA A 1 104 ? -4.669 -6.334 3.400 1.00 0.00 104 ALA A C 5
ATOM 8441 O O . ALA A 1 104 ? -5.669 -5.693 3.035 1.00 0.00 104 ALA A O 5
ATOM 8448 N N . LEU A 1 105 ? -3.693 -6.684 2.554 1.00 0.00 105 LEU A N 5
ATOM 8449 C CA . LEU A 1 105 ? -3.755 -6.435 1.112 1.00 0.00 105 LEU A CA 5
ATOM 8450 C C . LEU A 1 105 ? -4.604 -7.531 0.433 1.00 0.00 105 LEU A C 5
ATOM 8451 O O . LEU A 1 105 ? -4.114 -8.640 0.190 1.00 0.00 105 LEU A O 5
ATOM 8467 N N . LEU A 1 106 ? -5.886 -7.212 0.160 1.00 0.00 106 LEU A N 5
ATOM 8468 C CA . LEU A 1 106 ? -6.885 -8.191 -0.335 1.00 0.00 106 LEU A CA 5
ATOM 8469 C C . LEU A 1 106 ? -6.987 -8.200 -1.878 1.00 0.00 106 LEU A C 5
ATOM 8470 O O . LEU A 1 106 ? -7.010 -9.276 -2.491 1.00 0.00 106 LEU A O 5
ATOM 8486 N N . LEU A 1 107 ? -7.067 -7.009 -2.506 1.00 0.00 107 LEU A N 5
ATOM 8487 C CA . LEU A 1 107 ? -7.288 -6.877 -3.970 1.00 0.00 107 LEU A CA 5
ATOM 8488 C C . LEU A 1 107 ? -6.454 -5.714 -4.555 1.00 0.00 107 LEU A C 5
ATOM 8489 O O . LEU A 1 107 ? -6.673 -4.568 -4.179 1.00 0.00 107 LEU A O 5
ATOM 8505 N N . PRO A 1 108 ? -5.476 -5.985 -5.483 1.00 0.00 108 PRO A N 5
ATOM 8506 C CA . PRO A 1 108 ? -4.724 -4.915 -6.178 1.00 0.00 108 PRO A CA 5
ATOM 8507 C C . PRO A 1 108 ? -5.554 -4.284 -7.312 1.00 0.00 108 PRO A C 5
ATOM 8508 O O . PRO A 1 108 ? -6.232 -5.000 -8.067 1.00 0.00 108 PRO A O 5
ATOM 8519 N N . VAL A 1 109 ? -5.528 -2.943 -7.418 1.00 0.00 109 VAL A N 5
ATOM 8520 C CA . VAL A 1 109 ? -6.238 -2.207 -8.464 1.00 0.00 109 VAL A CA 5
ATOM 8521 C C . VAL A 1 109 ? -5.223 -1.801 -9.556 1.00 0.00 109 VAL A C 5
ATOM 8522 O O . VAL A 1 109 ? -5.087 -2.550 -10.547 1.00 0.00 109 VAL A O 5
ATOM 8536 N N . MET A 1 1 ? -13.856 17.740 -36.369 1.00 0.00 1 MET A N 6
ATOM 8537 C CA . MET A 1 1 ? -12.951 18.194 -35.289 1.00 0.00 1 MET A CA 6
ATOM 8538 C C . MET A 1 1 ? -13.168 17.324 -34.039 1.00 0.00 1 MET A C 6
ATOM 8539 O O . MET A 1 1 ? -14.213 17.418 -33.386 1.00 0.00 1 MET A O 6
ATOM 8555 N N . GLY A 1 2 ? -12.200 16.438 -33.743 1.00 0.00 2 GLY A N 6
ATOM 8556 C CA . GLY A 1 2 ? -12.241 15.603 -32.540 1.00 0.00 2 GLY A CA 6
ATOM 8557 C C . GLY A 1 2 ? -11.947 14.138 -32.840 1.00 0.00 2 GLY A C 6
ATOM 8558 O O . GLY A 1 2 ? -12.670 13.504 -33.621 1.00 0.00 2 GLY A O 6
ATOM 8562 N N . HIS A 1 3 ? -10.881 13.600 -32.233 1.00 0.00 3 HIS A N 6
ATOM 8563 C CA . HIS A 1 3 ? -10.520 12.181 -32.334 1.00 0.00 3 HIS A CA 6
ATOM 8564 C C . HIS A 1 3 ? -10.002 11.704 -30.960 1.00 0.00 3 HIS A C 6
ATOM 8565 O O . HIS A 1 3 ? -8.966 12.170 -30.472 1.00 0.00 3 HIS A O 6
ATOM 8580 N N . HIS A 1 4 ? -10.775 10.822 -30.308 1.00 0.00 4 HIS A N 6
ATOM 8581 C CA . HIS A 1 4 ? -10.442 10.304 -28.972 1.00 0.00 4 HIS A CA 6
ATOM 8582 C C . HIS A 1 4 ? -9.686 8.973 -29.088 1.00 0.00 4 HIS A C 6
ATOM 8583 O O . HIS A 1 4 ? -10.288 7.913 -29.278 1.00 0.00 4 HIS A O 6
ATOM 8598 N N . HIS A 1 5 ? -8.353 9.070 -28.996 1.00 0.00 5 HIS A N 6
ATOM 8599 C CA . HIS A 1 5 ? -7.427 7.927 -29.014 1.00 0.00 5 HIS A CA 6
ATOM 8600 C C . HIS A 1 5 ? -7.042 7.588 -27.563 1.00 0.00 5 HIS A C 6
ATOM 8601 O O . HIS A 1 5 ? -6.599 8.469 -26.822 1.00 0.00 5 HIS A O 6
ATOM 8616 N N . HIS A 1 6 ? -7.225 6.320 -27.161 1.00 0.00 6 HIS A N 6
ATOM 8617 C CA . HIS A 1 6 ? -6.927 5.856 -25.785 1.00 0.00 6 HIS A CA 6
ATOM 8618 C C . HIS A 1 6 ? -5.529 5.207 -25.717 1.00 0.00 6 HIS A C 6
ATOM 8619 O O . HIS A 1 6 ? -5.061 4.619 -26.697 1.00 0.00 6 HIS A O 6
ATOM 8634 N N . HIS A 1 7 ? -4.869 5.359 -24.556 1.00 0.00 7 HIS A N 6
ATOM 8635 C CA . HIS A 1 7 ? -3.575 4.720 -24.240 1.00 0.00 7 HIS A CA 6
ATOM 8636 C C . HIS A 1 7 ? -3.372 4.708 -22.713 1.00 0.00 7 HIS A C 6
ATOM 8637 O O . HIS A 1 7 ? -3.433 5.759 -22.076 1.00 0.00 7 HIS A O 6
ATOM 8652 N N . HIS A 1 8 ? -3.118 3.517 -22.143 1.00 0.00 8 HIS A N 6
ATOM 8653 C CA . HIS A 1 8 ? -2.824 3.327 -20.701 1.00 0.00 8 HIS A CA 6
ATOM 8654 C C . HIS A 1 8 ? -1.751 2.250 -20.513 1.00 0.00 8 HIS A C 6
ATOM 8655 O O . HIS A 1 8 ? -1.542 1.408 -21.385 1.00 0.00 8 HIS A O 6
ATOM 8670 N N . SER A 1 9 ? -1.077 2.303 -19.359 1.00 0.00 9 SER A N 6
ATOM 8671 C CA . SER A 1 9 ? -0.133 1.272 -18.911 1.00 0.00 9 SER A CA 6
ATOM 8672 C C . SER A 1 9 ? -0.598 0.742 -17.544 1.00 0.00 9 SER A C 6
ATOM 8673 O O . SER A 1 9 ? -0.446 1.417 -16.513 1.00 0.00 9 SER A O 6
ATOM 8681 N N . HIS A 1 10 ? -1.230 -0.439 -17.567 1.00 0.00 10 HIS A N 6
ATOM 8682 C CA . HIS A 1 10 ? -1.832 -1.078 -16.389 1.00 0.00 10 HIS A CA 6
ATOM 8683 C C . HIS A 1 10 ? -0.980 -2.302 -15.995 1.00 0.00 10 HIS A C 6
ATOM 8684 O O . HIS A 1 10 ? -1.187 -3.403 -16.518 1.00 0.00 10 HIS A O 6
ATOM 8699 N N . MET A 1 11 ? 0.018 -2.089 -15.113 1.00 0.00 11 MET A N 6
ATOM 8700 C CA . MET A 1 11 ? 0.864 -3.182 -14.567 1.00 0.00 11 MET A CA 6
ATOM 8701 C C . MET A 1 11 ? 0.140 -3.842 -13.374 1.00 0.00 11 MET A C 6
ATOM 8702 O O . MET A 1 11 ? 0.626 -3.803 -12.236 1.00 0.00 11 MET A O 6
ATOM 8716 N N . SER A 1 12 ? -1.031 -4.440 -13.663 1.00 0.00 12 SER A N 6
ATOM 8717 C CA . SER A 1 12 ? -1.958 -4.968 -12.655 1.00 0.00 12 SER A CA 6
ATOM 8718 C C . SER A 1 12 ? -2.347 -3.860 -11.638 1.00 0.00 12 SER A C 6
ATOM 8719 O O . SER A 1 12 ? -3.056 -2.915 -12.006 1.00 0.00 12 SER A O 6
ATOM 8727 N N . TRP A 1 13 ? -1.836 -3.933 -10.395 1.00 0.00 13 TRP A N 6
ATOM 8728 C CA . TRP A 1 13 ? -2.099 -2.936 -9.339 1.00 0.00 13 TRP A CA 6
ATOM 8729 C C . TRP A 1 13 ? -0.946 -1.925 -9.200 1.00 0.00 13 TRP A C 6
ATOM 8730 O O . TRP A 1 13 ? -0.912 -1.173 -8.241 1.00 0.00 13 TRP A O 6
ATOM 8751 N N . TYR A 1 14 ? -0.046 -1.848 -10.193 1.00 0.00 14 TYR A N 6
ATOM 8752 C CA . TYR A 1 14 ? 1.124 -0.939 -10.145 1.00 0.00 14 TYR A CA 6
ATOM 8753 C C . TYR A 1 14 ? 0.940 0.115 -11.238 1.00 0.00 14 TYR A C 6
ATOM 8754 O O . TYR A 1 14 ? 0.867 -0.221 -12.427 1.00 0.00 14 TYR A O 6
ATOM 8772 N N . HIS A 1 15 ? 0.804 1.388 -10.832 1.00 0.00 15 HIS A N 6
ATOM 8773 C CA . HIS A 1 15 ? 0.561 2.502 -11.752 1.00 0.00 15 HIS A CA 6
ATOM 8774 C C . HIS A 1 15 ? 1.527 3.657 -11.459 1.00 0.00 15 HIS A C 6
ATOM 8775 O O . HIS A 1 15 ? 1.324 4.428 -10.517 1.00 0.00 15 HIS A O 6
ATOM 8790 N N . ARG A 1 16 ? 2.600 3.742 -12.251 1.00 0.00 16 ARG A N 6
ATOM 8791 C CA . ARG A 1 16 ? 3.485 4.921 -12.281 1.00 0.00 16 ARG A CA 6
ATOM 8792 C C . ARG A 1 16 ? 2.720 6.058 -13.002 1.00 0.00 16 ARG A C 6
ATOM 8793 O O . ARG A 1 16 ? 1.850 5.754 -13.836 1.00 0.00 16 ARG A O 6
ATOM 8814 N N . ASP A 1 17 ? 3.001 7.347 -12.655 1.00 0.00 17 ASP A N 6
ATOM 8815 C CA . ASP A 1 17 ? 2.293 8.544 -13.183 1.00 0.00 17 ASP A CA 6
ATOM 8816 C C . ASP A 1 17 ? 0.933 8.756 -12.471 1.00 0.00 17 ASP A C 6
ATOM 8817 O O . ASP A 1 17 ? 0.193 9.693 -12.773 1.00 0.00 17 ASP A O 6
ATOM 8826 N N . LEU A 1 18 ? 0.619 7.920 -11.468 1.00 0.00 18 LEU A N 6
ATOM 8827 C CA . LEU A 1 18 ? -0.626 8.032 -10.690 1.00 0.00 18 LEU A CA 6
ATOM 8828 C C . LEU A 1 18 ? -0.326 8.750 -9.364 1.00 0.00 18 LEU A C 6
ATOM 8829 O O . LEU A 1 18 ? 0.545 8.307 -8.611 1.00 0.00 18 LEU A O 6
ATOM 8845 N N . SER A 1 19 ? -1.029 9.864 -9.098 1.00 0.00 19 SER A N 6
ATOM 8846 C CA . SER A 1 19 ? -0.913 10.625 -7.834 1.00 0.00 19 SER A CA 6
ATOM 8847 C C . SER A 1 19 ? -1.758 9.949 -6.734 1.00 0.00 19 SER A C 6
ATOM 8848 O O . SER A 1 19 ? -2.641 9.160 -7.057 1.00 0.00 19 SER A O 6
ATOM 8856 N N . ARG A 1 20 ? -1.486 10.243 -5.437 1.00 0.00 20 ARG A N 6
ATOM 8857 C CA . ARG A 1 20 ? -2.236 9.628 -4.310 1.00 0.00 20 ARG A CA 6
ATOM 8858 C C . ARG A 1 20 ? -3.720 10.036 -4.306 1.00 0.00 20 ARG A C 6
ATOM 8859 O O . ARG A 1 20 ? -4.581 9.242 -3.928 1.00 0.00 20 ARG A O 6
ATOM 8880 N N . ALA A 1 21 ? -3.984 11.291 -4.706 1.00 0.00 21 ALA A N 6
ATOM 8881 C CA . ALA A 1 21 ? -5.348 11.827 -4.858 1.00 0.00 21 ALA A CA 6
ATOM 8882 C C . ALA A 1 21 ? -6.125 11.042 -5.923 1.00 0.00 21 ALA A C 6
ATOM 8883 O O . ALA A 1 21 ? -7.253 10.602 -5.682 1.00 0.00 21 ALA A O 6
ATOM 8890 N N . ALA A 1 22 ? -5.484 10.857 -7.089 1.00 0.00 22 ALA A N 6
ATOM 8891 C CA . ALA A 1 22 ? -6.069 10.106 -8.217 1.00 0.00 22 ALA A CA 6
ATOM 8892 C C . ALA A 1 22 ? -6.134 8.588 -7.926 1.00 0.00 22 ALA A C 6
ATOM 8893 O O . ALA A 1 22 ? -6.981 7.889 -8.481 1.00 0.00 22 ALA A O 6
ATOM 8900 N N . ALA A 1 23 ? -5.226 8.097 -7.056 1.00 0.00 23 ALA A N 6
ATOM 8901 C CA . ALA A 1 23 ? -5.162 6.674 -6.650 1.00 0.00 23 ALA A CA 6
ATOM 8902 C C . ALA A 1 23 ? -6.335 6.318 -5.731 1.00 0.00 23 ALA A C 6
ATOM 8903 O O . ALA A 1 23 ? -7.066 5.369 -5.989 1.00 0.00 23 ALA A O 6
ATOM 8910 N N . GLU A 1 24 ? -6.466 7.094 -4.650 1.00 0.00 24 GLU A N 6
ATOM 8911 C CA . GLU A 1 24 ? -7.569 7.004 -3.673 1.00 0.00 24 GLU A CA 6
ATOM 8912 C C . GLU A 1 24 ? -8.944 7.174 -4.354 1.00 0.00 24 GLU A C 6
ATOM 8913 O O . GLU A 1 24 ? -9.904 6.474 -4.011 1.00 0.00 24 GLU A O 6
ATOM 8925 N N . GLU A 1 25 ? -9.001 8.105 -5.322 1.00 0.00 25 GLU A N 6
ATOM 8926 C CA . GLU A 1 25 ? -10.211 8.371 -6.126 1.00 0.00 25 GLU A CA 6
ATOM 8927 C C . GLU A 1 25 ? -10.560 7.139 -6.984 1.00 0.00 25 GLU A C 6
ATOM 8928 O O . GLU A 1 25 ? -11.719 6.718 -7.033 1.00 0.00 25 GLU A O 6
ATOM 8940 N N . LEU A 1 26 ? -9.527 6.586 -7.649 1.00 0.00 26 LEU A N 6
ATOM 8941 C CA . LEU A 1 26 ? -9.650 5.389 -8.510 1.00 0.00 26 LEU A CA 6
ATOM 8942 C C . LEU A 1 26 ? -10.145 4.182 -7.686 1.00 0.00 26 LEU A C 6
ATOM 8943 O O . LEU A 1 26 ? -11.045 3.471 -8.123 1.00 0.00 26 LEU A O 6
ATOM 8959 N N . LEU A 1 27 ? -9.574 4.001 -6.477 1.00 0.00 27 LEU A N 6
ATOM 8960 C CA . LEU A 1 27 ? -9.930 2.890 -5.567 1.00 0.00 27 LEU A CA 6
ATOM 8961 C C . LEU A 1 27 ? -11.388 3.037 -5.094 1.00 0.00 27 LEU A C 6
ATOM 8962 O O . LEU A 1 27 ? -12.134 2.062 -5.055 1.00 0.00 27 LEU A O 6
ATOM 8978 N N . ALA A 1 28 ? -11.774 4.283 -4.765 1.00 0.00 28 ALA A N 6
ATOM 8979 C CA . ALA A 1 28 ? -13.121 4.618 -4.248 1.00 0.00 28 ALA A CA 6
ATOM 8980 C C . ALA A 1 28 ? -14.209 4.412 -5.322 1.00 0.00 28 ALA A C 6
ATOM 8981 O O . ALA A 1 28 ? -15.335 3.995 -5.020 1.00 0.00 28 ALA A O 6
ATOM 8988 N N . ARG A 1 29 ? -13.845 4.715 -6.573 1.00 0.00 29 ARG A N 6
ATOM 8989 C CA . ARG A 1 29 ? -14.735 4.579 -7.739 1.00 0.00 29 ARG A CA 6
ATOM 8990 C C . ARG A 1 29 ? -14.837 3.099 -8.175 1.00 0.00 29 ARG A C 6
ATOM 8991 O O . ARG A 1 29 ? -15.873 2.662 -8.690 1.00 0.00 29 ARG A O 6
ATOM 9012 N N . ALA A 1 30 ? -13.753 2.338 -7.954 1.00 0.00 30 ALA A N 6
ATOM 9013 C CA . ALA A 1 30 ? -13.621 0.960 -8.459 1.00 0.00 30 ALA A CA 6
ATOM 9014 C C . ALA A 1 30 ? -14.199 -0.102 -7.505 1.00 0.00 30 ALA A C 6
ATOM 9015 O O . ALA A 1 30 ? -15.124 -0.830 -7.878 1.00 0.00 30 ALA A O 6
ATOM 9022 N N . GLY A 1 31 ? -13.642 -0.195 -6.284 1.00 0.00 31 GLY A N 6
ATOM 9023 C CA . GLY A 1 31 ? -13.939 -1.295 -5.349 1.00 0.00 31 GLY A CA 6
ATOM 9024 C C . GLY A 1 31 ? -14.417 -0.798 -3.988 1.00 0.00 31 GLY A C 6
ATOM 9025 O O . GLY A 1 31 ? -15.456 -1.240 -3.474 1.00 0.00 31 GLY A O 6
ATOM 9029 N N . ARG A 1 32 ? -13.654 0.174 -3.462 1.00 0.00 32 ARG A N 6
ATOM 9030 C CA . ARG A 1 32 ? -13.828 0.805 -2.130 1.00 0.00 32 ARG A CA 6
ATOM 9031 C C . ARG A 1 32 ? -14.082 -0.198 -0.968 1.00 0.00 32 ARG A C 6
ATOM 9032 O O . ARG A 1 32 ? -14.854 0.085 -0.036 1.00 0.00 32 ARG A O 6
ATOM 9053 N N . ASP A 1 33 ? -13.339 -1.320 -0.968 1.00 0.00 33 ASP A N 6
ATOM 9054 C CA . ASP A 1 33 ? -13.543 -2.413 -0.007 1.00 0.00 33 ASP A CA 6
ATOM 9055 C C . ASP A 1 33 ? -12.434 -3.469 -0.195 1.00 0.00 33 ASP A C 6
ATOM 9056 O O . ASP A 1 33 ? -12.568 -4.383 -1.017 1.00 0.00 33 ASP A O 6
ATOM 9065 N N . GLY A 1 34 ? -11.309 -3.270 0.520 1.00 0.00 34 GLY A N 6
ATOM 9066 C CA . GLY A 1 34 ? -10.151 -4.166 0.440 1.00 0.00 34 GLY A CA 6
ATOM 9067 C C . GLY A 1 34 ? -9.249 -3.822 -0.743 1.00 0.00 34 GLY A C 6
ATOM 9068 O O . GLY A 1 34 ? -8.347 -4.588 -1.074 1.00 0.00 34 GLY A O 6
ATOM 9072 N N . SER A 1 35 ? -9.492 -2.635 -1.338 1.00 0.00 35 SER A N 6
ATOM 9073 C CA . SER A 1 35 ? -8.903 -2.204 -2.614 1.00 0.00 35 SER A CA 6
ATOM 9074 C C . SER A 1 35 ? -7.505 -1.602 -2.388 1.00 0.00 35 SER A C 6
ATOM 9075 O O . SER A 1 35 ? -7.382 -0.584 -1.704 1.00 0.00 35 SER A O 6
ATOM 9083 N N . PHE A 1 36 ? -6.461 -2.205 -2.984 1.00 0.00 36 PHE A N 6
ATOM 9084 C CA . PHE A 1 36 ? -5.075 -1.730 -2.814 1.00 0.00 36 PHE A CA 6
ATOM 9085 C C . PHE A 1 36 ? -4.431 -1.484 -4.178 1.00 0.00 36 PHE A C 6
ATOM 9086 O O . PHE A 1 36 ? -4.877 -2.019 -5.201 1.00 0.00 36 PHE A O 6
ATOM 9103 N N . LEU A 1 37 ? -3.382 -0.664 -4.171 1.00 0.00 37 LEU A N 6
ATOM 9104 C CA . LEU A 1 37 ? -2.462 -0.521 -5.302 1.00 0.00 37 LEU A CA 6
ATOM 9105 C C . LEU A 1 37 ? -1.085 -0.067 -4.796 1.00 0.00 37 LEU A C 6
ATOM 9106 O O . LEU A 1 37 ? -0.939 0.386 -3.658 1.00 0.00 37 LEU A O 6
ATOM 9122 N N . VAL A 1 38 ? -0.094 -0.201 -5.665 1.00 0.00 38 VAL A N 6
ATOM 9123 C CA . VAL A 1 38 ? 1.255 0.333 -5.493 1.00 0.00 38 VAL A CA 6
ATOM 9124 C C . VAL A 1 38 ? 1.473 1.303 -6.660 1.00 0.00 38 VAL A C 6
ATOM 9125 O O . VAL A 1 38 ? 0.904 1.126 -7.741 1.00 0.00 38 VAL A O 6
ATOM 9138 N N . ARG A 1 39 ? 2.256 2.334 -6.428 1.00 0.00 39 ARG A N 6
ATOM 9139 C CA . ARG A 1 39 ? 2.535 3.374 -7.415 1.00 0.00 39 ARG A CA 6
ATOM 9140 C C . ARG A 1 39 ? 3.901 3.984 -7.088 1.00 0.00 39 ARG A C 6
ATOM 9141 O O . ARG A 1 39 ? 4.572 3.546 -6.143 1.00 0.00 39 ARG A O 6
ATOM 9162 N N . ASP A 1 40 ? 4.317 4.982 -7.864 1.00 0.00 40 ASP A N 6
ATOM 9163 C CA . ASP A 1 40 ? 5.436 5.847 -7.478 1.00 0.00 40 ASP A CA 6
ATOM 9164 C C . ASP A 1 40 ? 4.832 7.065 -6.762 1.00 0.00 40 ASP A C 6
ATOM 9165 O O . ASP A 1 40 ? 3.743 7.529 -7.137 1.00 0.00 40 ASP A O 6
ATOM 9174 N N . SER A 1 41 ? 5.501 7.533 -5.714 1.00 0.00 41 SER A N 6
ATOM 9175 C CA . SER A 1 41 ? 5.248 8.868 -5.150 1.00 0.00 41 SER A CA 6
ATOM 9176 C C . SER A 1 41 ? 5.665 9.912 -6.220 1.00 0.00 41 SER A C 6
ATOM 9177 O O . SER A 1 41 ? 6.632 9.669 -6.945 1.00 0.00 41 SER A O 6
ATOM 9185 N N . GLU A 1 42 ? 4.961 11.061 -6.296 1.00 0.00 42 GLU A N 6
ATOM 9186 C CA . GLU A 1 42 ? 4.920 11.916 -7.516 1.00 0.00 42 GLU A CA 6
ATOM 9187 C C . GLU A 1 42 ? 6.286 12.565 -7.845 1.00 0.00 42 GLU A C 6
ATOM 9188 O O . GLU A 1 42 ? 6.527 13.729 -7.495 1.00 0.00 42 GLU A O 6
ATOM 9200 N N . SER A 1 43 ? 7.172 11.772 -8.505 1.00 0.00 43 SER A N 6
ATOM 9201 C CA . SER A 1 43 ? 8.538 12.184 -8.921 1.00 0.00 43 SER A CA 6
ATOM 9202 C C . SER A 1 43 ? 9.357 12.806 -7.755 1.00 0.00 43 SER A C 6
ATOM 9203 O O . SER A 1 43 ? 10.261 13.629 -7.971 1.00 0.00 43 SER A O 6
ATOM 9211 N N . VAL A 1 44 ? 9.071 12.335 -6.528 1.00 0.00 44 VAL A N 6
ATOM 9212 C CA . VAL A 1 44 ? 9.549 12.967 -5.283 1.00 0.00 44 VAL A CA 6
ATOM 9213 C C . VAL A 1 44 ? 11.056 12.754 -5.043 1.00 0.00 44 VAL A C 6
ATOM 9214 O O . VAL A 1 44 ? 11.766 13.707 -4.695 1.00 0.00 44 VAL A O 6
ATOM 9227 N N . ALA A 1 45 ? 11.540 11.514 -5.262 1.00 0.00 45 ALA A N 6
ATOM 9228 C CA . ALA A 1 45 ? 12.906 11.091 -4.876 1.00 0.00 45 ALA A CA 6
ATOM 9229 C C . ALA A 1 45 ? 13.223 9.665 -5.388 1.00 0.00 45 ALA A C 6
ATOM 9230 O O . ALA A 1 45 ? 14.257 9.091 -5.027 1.00 0.00 45 ALA A O 6
ATOM 9237 N N . GLY A 1 46 ? 12.341 9.110 -6.241 1.00 0.00 46 GLY A N 6
ATOM 9238 C CA . GLY A 1 46 ? 12.424 7.701 -6.665 1.00 0.00 46 GLY A CA 6
ATOM 9239 C C . GLY A 1 46 ? 11.746 6.759 -5.670 1.00 0.00 46 GLY A C 6
ATOM 9240 O O . GLY A 1 46 ? 11.991 5.553 -5.671 1.00 0.00 46 GLY A O 6
ATOM 9244 N N . ALA A 1 47 ? 10.868 7.330 -4.829 1.00 0.00 47 ALA A N 6
ATOM 9245 C CA . ALA A 1 47 ? 10.139 6.599 -3.779 1.00 0.00 47 ALA A CA 6
ATOM 9246 C C . ALA A 1 47 ? 8.789 6.064 -4.291 1.00 0.00 47 ALA A C 6
ATOM 9247 O O . ALA A 1 47 ? 8.223 6.599 -5.251 1.00 0.00 47 ALA A O 6
ATOM 9254 N N . PHE A 1 48 ? 8.296 4.993 -3.639 1.00 0.00 48 PHE A N 6
ATOM 9255 C CA . PHE A 1 48 ? 7.003 4.350 -3.962 1.00 0.00 48 PHE A CA 6
ATOM 9256 C C . PHE A 1 48 ? 5.952 4.683 -2.882 1.00 0.00 48 PHE A C 6
ATOM 9257 O O . PHE A 1 48 ? 6.298 5.072 -1.766 1.00 0.00 48 PHE A O 6
ATOM 9274 N N . ALA A 1 49 ? 4.661 4.557 -3.231 1.00 0.00 49 ALA A N 6
ATOM 9275 C CA . ALA A 1 49 ? 3.556 4.623 -2.257 1.00 0.00 49 ALA A CA 6
ATOM 9276 C C . ALA A 1 49 ? 2.628 3.406 -2.425 1.00 0.00 49 ALA A C 6
ATOM 9277 O O . ALA A 1 49 ? 2.368 2.971 -3.548 1.00 0.00 49 ALA A O 6
ATOM 9284 N N . LEU A 1 50 ? 2.150 2.875 -1.292 1.00 0.00 50 LEU A N 6
ATOM 9285 C CA . LEU A 1 50 ? 1.206 1.750 -1.217 1.00 0.00 50 LEU A CA 6
ATOM 9286 C C . LEU A 1 50 ? -0.105 2.286 -0.621 1.00 0.00 50 LEU A C 6
ATOM 9287 O O . LEU A 1 50 ? -0.166 2.587 0.570 1.00 0.00 50 LEU A O 6
ATOM 9303 N N . CYS A 1 51 ? -1.142 2.424 -1.458 1.00 0.00 51 CYS A N 6
ATOM 9304 C CA . CYS A 1 51 ? -2.435 3.011 -1.059 1.00 0.00 51 CYS A CA 6
ATOM 9305 C C . CYS A 1 51 ? -3.457 1.876 -0.885 1.00 0.00 51 CYS A C 6
ATOM 9306 O O . CYS A 1 51 ? -3.803 1.200 -1.856 1.00 0.00 51 CYS A O 6
ATOM 9314 N N . VAL A 1 52 ? -3.922 1.669 0.355 1.00 0.00 52 VAL A N 6
ATOM 9315 C CA . VAL A 1 52 ? -4.836 0.565 0.723 1.00 0.00 52 VAL A CA 6
ATOM 9316 C C . VAL A 1 52 ? -6.124 1.164 1.300 1.00 0.00 52 VAL A C 6
ATOM 9317 O O . VAL A 1 52 ? -6.067 2.048 2.153 1.00 0.00 52 VAL A O 6
ATOM 9330 N N . LEU A 1 53 ? -7.269 0.664 0.833 1.00 0.00 53 LEU A N 6
ATOM 9331 C CA . LEU A 1 53 ? -8.604 1.184 1.153 1.00 0.00 53 LEU A CA 6
ATOM 9332 C C . LEU A 1 53 ? -9.498 0.030 1.621 1.00 0.00 53 LEU A C 6
ATOM 9333 O O . LEU A 1 53 ? -9.453 -1.065 1.062 1.00 0.00 53 LEU A O 6
ATOM 9349 N N . TYR A 1 54 ? -10.320 0.318 2.627 1.00 0.00 54 TYR A N 6
ATOM 9350 C CA . TYR A 1 54 ? -11.292 -0.609 3.186 1.00 0.00 54 TYR A CA 6
ATOM 9351 C C . TYR A 1 54 ? -12.403 0.217 3.831 1.00 0.00 54 TYR A C 6
ATOM 9352 O O . TYR A 1 54 ? -12.135 0.948 4.779 1.00 0.00 54 TYR A O 6
ATOM 9370 N N . GLN A 1 55 ? -13.626 0.104 3.279 1.00 0.00 55 GLN A N 6
ATOM 9371 C CA . GLN A 1 55 ? -14.854 0.755 3.793 1.00 0.00 55 GLN A CA 6
ATOM 9372 C C . GLN A 1 55 ? -14.641 2.222 4.258 1.00 0.00 55 GLN A C 6
ATOM 9373 O O . GLN A 1 55 ? -14.621 2.510 5.464 1.00 0.00 55 GLN A O 6
ATOM 9387 N N . LYS A 1 56 ? -14.426 3.117 3.270 1.00 0.00 56 LYS A N 6
ATOM 9388 C CA . LYS A 1 56 ? -14.209 4.573 3.487 1.00 0.00 56 LYS A CA 6
ATOM 9389 C C . LYS A 1 56 ? -12.981 4.895 4.382 1.00 0.00 56 LYS A C 6
ATOM 9390 O O . LYS A 1 56 ? -12.903 5.981 4.963 1.00 0.00 56 LYS A O 6
ATOM 9409 N N . HIS A 1 57 ? -12.014 3.967 4.453 1.00 0.00 57 HIS A N 6
ATOM 9410 C CA . HIS A 1 57 ? -10.780 4.156 5.246 1.00 0.00 57 HIS A CA 6
ATOM 9411 C C . HIS A 1 57 ? -9.557 3.788 4.392 1.00 0.00 57 HIS A C 6
ATOM 9412 O O . HIS A 1 57 ? -9.291 2.610 4.145 1.00 0.00 57 HIS A O 6
ATOM 9427 N N . VAL A 1 58 ? -8.825 4.823 3.946 1.00 0.00 58 VAL A N 6
ATOM 9428 C CA . VAL A 1 58 ? -7.607 4.675 3.133 1.00 0.00 58 VAL A CA 6
ATOM 9429 C C . VAL A 1 58 ? -6.388 4.925 4.013 1.00 0.00 58 VAL A C 6
ATOM 9430 O O . VAL A 1 58 ? -6.151 6.065 4.431 1.00 0.00 58 VAL A O 6
ATOM 9443 N N . HIS A 1 59 ? -5.635 3.868 4.315 1.00 0.00 59 HIS A N 6
ATOM 9444 C CA . HIS A 1 59 ? -4.343 3.987 4.988 1.00 0.00 59 HIS A CA 6
ATOM 9445 C C . HIS A 1 59 ? -3.262 3.796 3.915 1.00 0.00 59 HIS A C 6
ATOM 9446 O O . HIS A 1 59 ? -3.240 2.773 3.223 1.00 0.00 59 HIS A O 6
ATOM 9461 N N . THR A 1 60 ? -2.378 4.790 3.784 1.00 0.00 60 THR A N 6
ATOM 9462 C CA . THR A 1 60 ? -1.381 4.867 2.709 1.00 0.00 60 THR A CA 6
ATOM 9463 C C . THR A 1 60 ? 0.023 4.885 3.339 1.00 0.00 60 THR A C 6
ATOM 9464 O O . THR A 1 60 ? 0.230 5.499 4.392 1.00 0.00 60 THR A O 6
ATOM 9475 N N . TYR A 1 61 ? 0.967 4.199 2.684 1.00 0.00 61 TYR A N 6
ATOM 9476 C CA . TYR A 1 61 ? 2.311 3.958 3.205 1.00 0.00 61 TYR A CA 6
ATOM 9477 C C . TYR A 1 61 ? 3.310 4.483 2.169 1.00 0.00 61 TYR A C 6
ATOM 9478 O O . TYR A 1 61 ? 3.542 3.826 1.147 1.00 0.00 61 TYR A O 6
ATOM 9496 N N . ARG A 1 62 ? 3.861 5.687 2.404 1.00 0.00 62 ARG A N 6
ATOM 9497 C CA . ARG A 1 62 ? 4.838 6.286 1.485 1.00 0.00 62 ARG A CA 6
ATOM 9498 C C . ARG A 1 62 ? 6.211 5.690 1.788 1.00 0.00 62 ARG A C 6
ATOM 9499 O O . ARG A 1 62 ? 6.866 6.048 2.775 1.00 0.00 62 ARG A O 6
ATOM 9520 N N . ILE A 1 63 ? 6.575 4.705 0.982 1.00 0.00 63 ILE A N 6
ATOM 9521 C CA . ILE A 1 63 ? 7.868 4.022 1.056 1.00 0.00 63 ILE A CA 6
ATOM 9522 C C . ILE A 1 63 ? 8.980 4.914 0.470 1.00 0.00 63 ILE A C 6
ATOM 9523 O O . ILE A 1 63 ? 9.034 5.139 -0.743 1.00 0.00 63 ILE A O 6
ATOM 9539 N N . LEU A 1 64 ? 9.859 5.395 1.354 1.00 0.00 64 LEU A N 6
ATOM 9540 C CA . LEU A 1 64 ? 10.983 6.285 1.024 1.00 0.00 64 LEU A CA 6
ATOM 9541 C C . LEU A 1 64 ? 12.285 5.492 1.247 1.00 0.00 64 LEU A C 6
ATOM 9542 O O . LEU A 1 64 ? 12.658 5.256 2.407 1.00 0.00 64 LEU A O 6
ATOM 9558 N N . PRO A 1 65 ? 12.958 4.999 0.154 1.00 0.00 65 PRO A N 6
ATOM 9559 C CA . PRO A 1 65 ? 14.315 4.418 0.258 1.00 0.00 65 PRO A CA 6
ATOM 9560 C C . PRO A 1 65 ? 15.300 5.440 0.848 1.00 0.00 65 PRO A C 6
ATOM 9561 O O . PRO A 1 65 ? 15.912 5.185 1.896 1.00 0.00 65 PRO A O 6
ATOM 9572 N N . ASP A 1 66 ? 15.407 6.606 0.155 1.00 0.00 66 ASP A N 6
ATOM 9573 C CA . ASP A 1 66 ? 16.188 7.783 0.610 1.00 0.00 66 ASP A CA 6
ATOM 9574 C C . ASP A 1 66 ? 17.657 7.368 0.876 1.00 0.00 66 ASP A C 6
ATOM 9575 O O . ASP A 1 66 ? 18.348 7.882 1.764 1.00 0.00 66 ASP A O 6
ATOM 9584 N N . GLY A 1 67 ? 18.114 6.447 0.019 1.00 0.00 67 GLY A N 6
ATOM 9585 C CA . GLY A 1 67 ? 19.330 5.661 0.203 1.00 0.00 67 GLY A CA 6
ATOM 9586 C C . GLY A 1 67 ? 19.192 4.343 -0.568 1.00 0.00 67 GLY A C 6
ATOM 9587 O O . GLY A 1 67 ? 18.131 4.088 -1.167 1.00 0.00 67 GLY A O 6
ATOM 9591 N N . GLU A 1 68 ? 20.225 3.485 -0.564 1.00 0.00 68 GLU A N 6
ATOM 9592 C CA . GLU A 1 68 ? 20.226 2.229 -1.348 1.00 0.00 68 GLU A CA 6
ATOM 9593 C C . GLU A 1 68 ? 20.101 1.002 -0.426 1.00 0.00 68 GLU A C 6
ATOM 9594 O O . GLU A 1 68 ? 19.839 -0.112 -0.902 1.00 0.00 68 GLU A O 6
ATOM 9606 N N . ASP A 1 69 ? 20.294 1.225 0.891 1.00 0.00 69 ASP A N 6
ATOM 9607 C CA . ASP A 1 69 ? 20.328 0.154 1.898 1.00 0.00 69 ASP A CA 6
ATOM 9608 C C . ASP A 1 69 ? 18.949 -0.537 2.016 1.00 0.00 69 ASP A C 6
ATOM 9609 O O . ASP A 1 69 ? 18.723 -1.567 1.377 1.00 0.00 69 ASP A O 6
ATOM 9618 N N . PHE A 1 70 ? 18.032 0.019 2.826 1.00 0.00 70 PHE A N 6
ATOM 9619 C CA . PHE A 1 70 ? 16.651 -0.493 2.941 1.00 0.00 70 PHE A CA 6
ATOM 9620 C C . PHE A 1 70 ? 15.611 0.635 2.812 1.00 0.00 70 PHE A C 6
ATOM 9621 O O . PHE A 1 70 ? 15.902 1.814 3.036 1.00 0.00 70 PHE A O 6
ATOM 9638 N N . LEU A 1 71 ? 14.409 0.225 2.400 1.00 0.00 71 LEU A N 6
ATOM 9639 C CA . LEU A 1 71 ? 13.180 1.023 2.396 1.00 0.00 71 LEU A CA 6
ATOM 9640 C C . LEU A 1 71 ? 12.147 0.294 3.286 1.00 0.00 71 LEU A C 6
ATOM 9641 O O . LEU A 1 71 ? 11.658 -0.790 2.942 1.00 0.00 71 LEU A O 6
ATOM 9657 N N . ALA A 1 72 ? 11.830 0.893 4.443 1.00 0.00 72 ALA A N 6
ATOM 9658 C CA . ALA A 1 72 ? 10.942 0.283 5.450 1.00 0.00 72 ALA A CA 6
ATOM 9659 C C . ALA A 1 72 ? 9.509 0.813 5.298 1.00 0.00 72 ALA A C 6
ATOM 9660 O O . ALA A 1 72 ? 9.293 2.024 5.184 1.00 0.00 72 ALA A O 6
ATOM 9667 N N . VAL A 1 73 ? 8.538 -0.113 5.290 1.00 0.00 73 VAL A N 6
ATOM 9668 C CA . VAL A 1 73 ? 7.109 0.205 5.099 1.00 0.00 73 VAL A CA 6
ATOM 9669 C C . VAL A 1 73 ? 6.420 0.233 6.470 1.00 0.00 73 VAL A C 6
ATOM 9670 O O . VAL A 1 73 ? 6.303 -0.805 7.124 1.00 0.00 73 VAL A O 6
ATOM 9683 N N . GLN A 1 74 ? 5.972 1.419 6.894 1.00 0.00 74 GLN A N 6
ATOM 9684 C CA . GLN A 1 74 ? 5.486 1.652 8.264 1.00 0.00 74 GLN A CA 6
ATOM 9685 C C . GLN A 1 74 ? 3.971 1.393 8.334 1.00 0.00 74 GLN A C 6
ATOM 9686 O O . GLN A 1 74 ? 3.173 2.272 8.009 1.00 0.00 74 GLN A O 6
ATOM 9700 N N . THR A 1 75 ? 3.605 0.162 8.725 1.00 0.00 75 THR A N 6
ATOM 9701 C CA . THR A 1 75 ? 2.194 -0.279 8.833 1.00 0.00 75 THR A CA 6
ATOM 9702 C C . THR A 1 75 ? 1.425 0.475 9.935 1.00 0.00 75 THR A C 6
ATOM 9703 O O . THR A 1 75 ? 0.203 0.634 9.859 1.00 0.00 75 THR A O 6
ATOM 9714 N N . SER A 1 76 ? 2.167 0.923 10.954 1.00 0.00 76 SER A N 6
ATOM 9715 C CA . SER A 1 76 ? 1.617 1.583 12.139 1.00 0.00 76 SER A CA 6
ATOM 9716 C C . SER A 1 76 ? 2.557 2.727 12.585 1.00 0.00 76 SER A C 6
ATOM 9717 O O . SER A 1 76 ? 3.487 3.094 11.848 1.00 0.00 76 SER A O 6
ATOM 9725 N N . GLN A 1 77 ? 2.286 3.287 13.784 1.00 0.00 77 GLN A N 6
ATOM 9726 C CA . GLN A 1 77 ? 2.974 4.479 14.326 1.00 0.00 77 GLN A CA 6
ATOM 9727 C C . GLN A 1 77 ? 4.503 4.310 14.356 1.00 0.00 77 GLN A C 6
ATOM 9728 O O . GLN A 1 77 ? 5.240 5.133 13.793 1.00 0.00 77 GLN A O 6
ATOM 9742 N N . GLY A 1 78 ? 4.959 3.241 15.011 1.00 0.00 78 GLY A N 6
ATOM 9743 C CA . GLY A 1 78 ? 6.378 2.907 15.065 1.00 0.00 78 GLY A CA 6
ATOM 9744 C C . GLY A 1 78 ? 6.612 1.553 15.680 1.00 0.00 78 GLY A C 6
ATOM 9745 O O . GLY A 1 78 ? 7.513 1.378 16.508 1.00 0.00 78 GLY A O 6
ATOM 9749 N N . VAL A 1 79 ? 5.791 0.579 15.264 1.00 0.00 79 VAL A N 6
ATOM 9750 C CA . VAL A 1 79 ? 5.899 -0.827 15.719 1.00 0.00 79 VAL A CA 6
ATOM 9751 C C . VAL A 1 79 ? 7.181 -1.508 15.157 1.00 0.00 79 VAL A C 6
ATOM 9752 O O . VAL A 1 79 ? 7.811 -0.961 14.241 1.00 0.00 79 VAL A O 6
ATOM 9765 N N . PRO A 1 80 ? 7.603 -2.712 15.691 1.00 0.00 80 PRO A N 6
ATOM 9766 C CA . PRO A 1 80 ? 8.643 -3.568 15.042 1.00 0.00 80 PRO A CA 6
ATOM 9767 C C . PRO A 1 80 ? 8.134 -4.240 13.726 1.00 0.00 80 PRO A C 6
ATOM 9768 O O . PRO A 1 80 ? 8.159 -5.469 13.575 1.00 0.00 80 PRO A O 6
ATOM 9779 N N . VAL A 1 81 ? 7.609 -3.402 12.811 1.00 0.00 81 VAL A N 6
ATOM 9780 C CA . VAL A 1 81 ? 7.400 -3.715 11.389 1.00 0.00 81 VAL A CA 6
ATOM 9781 C C . VAL A 1 81 ? 8.721 -4.171 10.690 1.00 0.00 81 VAL A C 6
ATOM 9782 O O . VAL A 1 81 ? 9.797 -4.163 11.300 1.00 0.00 81 VAL A O 6
ATOM 9795 N N . ARG A 1 82 ? 8.642 -4.555 9.405 1.00 0.00 82 ARG A N 6
ATOM 9796 C CA . ARG A 1 82 ? 9.743 -5.218 8.698 1.00 0.00 82 ARG A CA 6
ATOM 9797 C C . ARG A 1 82 ? 10.339 -4.239 7.669 1.00 0.00 82 ARG A C 6
ATOM 9798 O O . ARG A 1 82 ? 9.607 -3.465 7.032 1.00 0.00 82 ARG A O 6
ATOM 9819 N N . ARG A 1 83 ? 11.673 -4.257 7.544 1.00 0.00 83 ARG A N 6
ATOM 9820 C CA . ARG A 1 83 ? 12.410 -3.401 6.610 1.00 0.00 83 ARG A CA 6
ATOM 9821 C C . ARG A 1 83 ? 12.658 -4.193 5.317 1.00 0.00 83 ARG A C 6
ATOM 9822 O O . ARG A 1 83 ? 13.205 -5.296 5.362 1.00 0.00 83 ARG A O 6
ATOM 9843 N N . PHE A 1 84 ? 12.262 -3.617 4.186 1.00 0.00 84 PHE A N 6
ATOM 9844 C CA . PHE A 1 84 ? 12.346 -4.290 2.873 1.00 0.00 84 PHE A CA 6
ATOM 9845 C C . PHE A 1 84 ? 13.379 -3.597 2.003 1.00 0.00 84 PHE A C 6
ATOM 9846 O O . PHE A 1 84 ? 13.856 -2.522 2.331 1.00 0.00 84 PHE A O 6
ATOM 9863 N N . GLN A 1 85 ? 13.761 -4.257 0.925 1.00 0.00 85 GLN A N 6
ATOM 9864 C CA . GLN A 1 85 ? 14.582 -3.667 -0.150 1.00 0.00 85 GLN A CA 6
ATOM 9865 C C . GLN A 1 85 ? 13.940 -4.003 -1.516 1.00 0.00 85 GLN A C 6
ATOM 9866 O O . GLN A 1 85 ? 14.363 -3.498 -2.563 1.00 0.00 85 GLN A O 6
ATOM 9880 N N . THR A 1 86 ? 12.867 -4.820 -1.481 1.00 0.00 86 THR A N 6
ATOM 9881 C CA . THR A 1 86 ? 12.209 -5.376 -2.671 1.00 0.00 86 THR A CA 6
ATOM 9882 C C . THR A 1 86 ? 10.682 -5.399 -2.456 1.00 0.00 86 THR A C 6
ATOM 9883 O O . THR A 1 86 ? 10.206 -5.785 -1.375 1.00 0.00 86 THR A O 6
ATOM 9894 N N . LEU A 1 87 ? 9.937 -4.981 -3.500 1.00 0.00 87 LEU A N 6
ATOM 9895 C CA . LEU A 1 87 ? 8.463 -4.925 -3.489 1.00 0.00 87 LEU A CA 6
ATOM 9896 C C . LEU A 1 87 ? 7.852 -6.343 -3.402 1.00 0.00 87 LEU A C 6
ATOM 9897 O O . LEU A 1 87 ? 6.757 -6.508 -2.882 1.00 0.00 87 LEU A O 6
ATOM 9913 N N . GLY A 1 88 ? 8.578 -7.352 -3.921 1.00 0.00 88 GLY A N 6
ATOM 9914 C CA . GLY A 1 88 ? 8.168 -8.764 -3.810 1.00 0.00 88 GLY A CA 6
ATOM 9915 C C . GLY A 1 88 ? 7.977 -9.256 -2.373 1.00 0.00 88 GLY A C 6
ATOM 9916 O O . GLY A 1 88 ? 6.966 -9.896 -2.056 1.00 0.00 88 GLY A O 6
ATOM 9920 N N . GLU A 1 89 ? 8.957 -8.936 -1.511 1.00 0.00 89 GLU A N 6
ATOM 9921 C CA . GLU A 1 89 ? 8.923 -9.277 -0.068 1.00 0.00 89 GLU A CA 6
ATOM 9922 C C . GLU A 1 89 ? 7.782 -8.525 0.652 1.00 0.00 89 GLU A C 6
ATOM 9923 O O . GLU A 1 89 ? 7.152 -9.059 1.578 1.00 0.00 89 GLU A O 6
ATOM 9935 N N . LEU A 1 90 ? 7.556 -7.279 0.205 1.00 0.00 90 LEU A N 6
ATOM 9936 C CA . LEU A 1 90 ? 6.500 -6.382 0.705 1.00 0.00 90 LEU A CA 6
ATOM 9937 C C . LEU A 1 90 ? 5.110 -7.018 0.495 1.00 0.00 90 LEU A C 6
ATOM 9938 O O . LEU A 1 90 ? 4.404 -7.304 1.461 1.00 0.00 90 LEU A O 6
ATOM 9954 N N . ILE A 1 91 ? 4.746 -7.224 -0.787 1.00 0.00 91 ILE A N 6
ATOM 9955 C CA . ILE A 1 91 ? 3.425 -7.739 -1.203 1.00 0.00 91 ILE A CA 6
ATOM 9956 C C . ILE A 1 91 ? 3.173 -9.135 -0.621 1.00 0.00 91 ILE A C 6
ATOM 9957 O O . ILE A 1 91 ? 2.080 -9.417 -0.116 1.00 0.00 91 ILE A O 6
ATOM 9973 N N . GLY A 1 92 ? 4.214 -9.981 -0.690 1.00 0.00 92 GLY A N 6
ATOM 9974 C CA . GLY A 1 92 ? 4.165 -11.340 -0.154 1.00 0.00 92 GLY A CA 6
ATOM 9975 C C . GLY A 1 92 ? 3.769 -11.399 1.321 1.00 0.00 92 GLY A C 6
ATOM 9976 O O . GLY A 1 92 ? 2.898 -12.192 1.700 1.00 0.00 92 GLY A O 6
ATOM 9980 N N . LEU A 1 93 ? 4.424 -10.569 2.147 1.00 0.00 93 LEU A N 6
ATOM 9981 C CA . LEU A 1 93 ? 4.115 -10.471 3.584 1.00 0.00 93 LEU A CA 6
ATOM 9982 C C . LEU A 1 93 ? 2.710 -9.868 3.779 1.00 0.00 93 LEU A C 6
ATOM 9983 O O . LEU A 1 93 ? 1.829 -10.523 4.319 1.00 0.00 93 LEU A O 6
ATOM 9999 N N . TYR A 1 94 ? 2.510 -8.639 3.277 1.00 0.00 94 TYR A N 6
ATOM 10000 C CA . TYR A 1 94 ? 1.333 -7.799 3.607 1.00 0.00 94 TYR A CA 6
ATOM 10001 C C . TYR A 1 94 ? 0.020 -8.292 2.982 1.00 0.00 94 TYR A C 6
ATOM 10002 O O . TYR A 1 94 ? -1.047 -7.734 3.268 1.00 0.00 94 TYR A O 6
ATOM 10020 N N . ALA A 1 95 ? 0.102 -9.329 2.127 1.00 0.00 95 ALA A N 6
ATOM 10021 C CA . ALA A 1 95 ? -1.075 -10.112 1.694 1.00 0.00 95 ALA A CA 6
ATOM 10022 C C . ALA A 1 95 ? -1.801 -10.777 2.895 1.00 0.00 95 ALA A C 6
ATOM 10023 O O . ALA A 1 95 ? -2.949 -11.204 2.765 1.00 0.00 95 ALA A O 6
ATOM 10030 N N . GLN A 1 96 ? -1.119 -10.854 4.061 1.00 0.00 96 GLN A N 6
ATOM 10031 C CA . GLN A 1 96 ? -1.722 -11.328 5.325 1.00 0.00 96 GLN A CA 6
ATOM 10032 C C . GLN A 1 96 ? -2.305 -10.103 6.077 1.00 0.00 96 GLN A C 6
ATOM 10033 O O . GLN A 1 96 ? -1.777 -8.989 5.944 1.00 0.00 96 GLN A O 6
ATOM 10047 N N . PRO A 1 97 ? -3.433 -10.258 6.827 1.00 0.00 97 PRO A N 6
ATOM 10048 C CA . PRO A 1 97 ? -3.970 -9.193 7.699 1.00 0.00 97 PRO A CA 6
ATOM 10049 C C . PRO A 1 97 ? -3.420 -9.295 9.142 1.00 0.00 97 PRO A C 6
ATOM 10050 O O . PRO A 1 97 ? -2.467 -10.053 9.396 1.00 0.00 97 PRO A O 6
ATOM 10061 N N . ASN A 1 98 ? -4.043 -8.522 10.057 1.00 0.00 98 ASN A N 6
ATOM 10062 C CA . ASN A 1 98 ? -3.735 -8.511 11.508 1.00 0.00 98 ASN A CA 6
ATOM 10063 C C . ASN A 1 98 ? -2.219 -8.286 11.777 1.00 0.00 98 ASN A C 6
ATOM 10064 O O . ASN A 1 98 ? -1.525 -9.149 12.332 1.00 0.00 98 ASN A O 6
ATOM 10075 N N . GLN A 1 99 ? -1.741 -7.100 11.340 1.00 0.00 99 GLN A N 6
ATOM 10076 C CA . GLN A 1 99 ? -0.321 -6.669 11.462 1.00 0.00 99 GLN A CA 6
ATOM 10077 C C . GLN A 1 99 ? -0.117 -5.206 10.996 1.00 0.00 99 GLN A C 6
ATOM 10078 O O . GLN A 1 99 ? 1.021 -4.719 10.949 1.00 0.00 99 GLN A O 6
ATOM 10092 N N . GLY A 1 100 ? -1.220 -4.506 10.675 1.00 0.00 100 GLY A N 6
ATOM 10093 C CA . GLY A 1 100 ? -1.177 -3.103 10.229 1.00 0.00 100 GLY A CA 6
ATOM 10094 C C . GLY A 1 100 ? -1.992 -2.876 8.964 1.00 0.00 100 GLY A C 6
ATOM 10095 O O . GLY A 1 100 ? -2.536 -1.785 8.748 1.00 0.00 100 GLY A O 6
ATOM 10099 N N . LEU A 1 101 ? -2.064 -3.909 8.100 1.00 0.00 101 LEU A N 6
ATOM 10100 C CA . LEU A 1 101 ? -2.866 -3.868 6.867 1.00 0.00 101 LEU A CA 6
ATOM 10101 C C . LEU A 1 101 ? -4.333 -4.217 7.196 1.00 0.00 101 LEU A C 6
ATOM 10102 O O . LEU A 1 101 ? -4.688 -5.393 7.331 1.00 0.00 101 LEU A O 6
ATOM 10118 N N . VAL A 1 102 ? -5.133 -3.148 7.356 1.00 0.00 102 VAL A N 6
ATOM 10119 C CA . VAL A 1 102 ? -6.560 -3.177 7.769 1.00 0.00 102 VAL A CA 6
ATOM 10120 C C . VAL A 1 102 ? -7.429 -4.224 7.016 1.00 0.00 102 VAL A C 6
ATOM 10121 O O . VAL A 1 102 ? -8.362 -4.791 7.590 1.00 0.00 102 VAL A O 6
ATOM 10134 N N . CYS A 1 103 ? -7.102 -4.476 5.741 1.00 0.00 103 CYS A N 6
ATOM 10135 C CA . CYS A 1 103 ? -7.839 -5.445 4.894 1.00 0.00 103 CYS A CA 6
ATOM 10136 C C . CYS A 1 103 ? -6.889 -6.422 4.191 1.00 0.00 103 CYS A C 6
ATOM 10137 O O . CYS A 1 103 ? -7.348 -7.250 3.386 1.00 0.00 103 CYS A O 6
ATOM 10145 N N . ALA A 1 104 ? -5.573 -6.297 4.493 1.00 0.00 104 ALA A N 6
ATOM 10146 C CA . ALA A 1 104 ? -4.487 -7.008 3.788 1.00 0.00 104 ALA A CA 6
ATOM 10147 C C . ALA A 1 104 ? -4.376 -6.513 2.330 1.00 0.00 104 ALA A C 6
ATOM 10148 O O . ALA A 1 104 ? -5.100 -5.599 1.908 1.00 0.00 104 ALA A O 6
ATOM 10155 N N . LEU A 1 105 ? -3.429 -7.077 1.578 1.00 0.00 105 LEU A N 6
ATOM 10156 C CA . LEU A 1 105 ? -3.368 -6.896 0.126 1.00 0.00 105 LEU A CA 6
ATOM 10157 C C . LEU A 1 105 ? -4.188 -8.022 -0.522 1.00 0.00 105 LEU A C 6
ATOM 10158 O O . LEU A 1 105 ? -3.651 -9.074 -0.885 1.00 0.00 105 LEU A O 6
ATOM 10174 N N . LEU A 1 106 ? -5.518 -7.801 -0.588 1.00 0.00 106 LEU A N 6
ATOM 10175 C CA . LEU A 1 106 ? -6.502 -8.832 -0.996 1.00 0.00 106 LEU A CA 6
ATOM 10176 C C . LEU A 1 106 ? -7.115 -8.503 -2.376 1.00 0.00 106 LEU A C 6
ATOM 10177 O O . LEU A 1 106 ? -6.915 -9.256 -3.336 1.00 0.00 106 LEU A O 6
ATOM 10193 N N . LEU A 1 107 ? -7.834 -7.367 -2.473 1.00 0.00 107 LEU A N 6
ATOM 10194 C CA . LEU A 1 107 ? -8.490 -6.931 -3.732 1.00 0.00 107 LEU A CA 6
ATOM 10195 C C . LEU A 1 107 ? -7.653 -5.811 -4.347 1.00 0.00 107 LEU A C 6
ATOM 10196 O O . LEU A 1 107 ? -7.519 -4.776 -3.717 1.00 0.00 107 LEU A O 6
ATOM 10212 N N . PRO A 1 108 ? -7.037 -5.987 -5.554 1.00 0.00 108 PRO A N 6
ATOM 10213 C CA . PRO A 1 108 ? -6.334 -4.888 -6.233 1.00 0.00 108 PRO A CA 6
ATOM 10214 C C . PRO A 1 108 ? -7.359 -3.852 -6.771 1.00 0.00 108 PRO A C 6
ATOM 10215 O O . PRO A 1 108 ? -7.763 -2.950 -6.021 1.00 0.00 108 PRO A O 6
ATOM 10226 N N . VAL A 1 109 ? -7.822 -4.029 -8.030 1.00 0.00 109 VAL A N 6
ATOM 10227 C CA . VAL A 1 109 ? -8.906 -3.237 -8.644 1.00 0.00 109 VAL A CA 6
ATOM 10228 C C . VAL A 1 109 ? -9.602 -4.156 -9.683 1.00 0.00 109 VAL A C 6
ATOM 10229 O O . VAL A 1 109 ? -9.036 -4.359 -10.784 1.00 0.00 109 VAL A O 6
ATOM 10243 N N . MET A 1 1 ? 14.058 -11.030 -40.161 1.00 0.00 1 MET A N 7
ATOM 10244 C CA . MET A 1 1 ? 14.877 -9.853 -39.803 1.00 0.00 1 MET A CA 7
ATOM 10245 C C . MET A 1 1 ? 14.039 -8.854 -38.989 1.00 0.00 1 MET A C 7
ATOM 10246 O O . MET A 1 1 ? 12.986 -8.416 -39.458 1.00 0.00 1 MET A O 7
ATOM 10262 N N . GLY A 1 2 ? 14.489 -8.551 -37.753 1.00 0.00 2 GLY A N 7
ATOM 10263 C CA . GLY A 1 2 ? 13.969 -7.421 -36.970 1.00 0.00 2 GLY A CA 7
ATOM 10264 C C . GLY A 1 2 ? 12.718 -7.719 -36.144 1.00 0.00 2 GLY A C 7
ATOM 10265 O O . GLY A 1 2 ? 12.625 -7.276 -34.987 1.00 0.00 2 GLY A O 7
ATOM 10269 N N . HIS A 1 3 ? 11.763 -8.463 -36.747 1.00 0.00 3 HIS A N 7
ATOM 10270 C CA . HIS A 1 3 ? 10.407 -8.681 -36.195 1.00 0.00 3 HIS A CA 7
ATOM 10271 C C . HIS A 1 3 ? 10.417 -9.241 -34.751 1.00 0.00 3 HIS A C 7
ATOM 10272 O O . HIS A 1 3 ? 10.637 -10.433 -34.531 1.00 0.00 3 HIS A O 7
ATOM 10287 N N . HIS A 1 4 ? 10.231 -8.332 -33.782 1.00 0.00 4 HIS A N 7
ATOM 10288 C CA . HIS A 1 4 ? 10.001 -8.660 -32.362 1.00 0.00 4 HIS A CA 7
ATOM 10289 C C . HIS A 1 4 ? 8.866 -7.753 -31.855 1.00 0.00 4 HIS A C 7
ATOM 10290 O O . HIS A 1 4 ? 7.759 -8.232 -31.569 1.00 0.00 4 HIS A O 7
ATOM 10305 N N . HIS A 1 5 ? 9.176 -6.427 -31.795 1.00 0.00 5 HIS A N 7
ATOM 10306 C CA . HIS A 1 5 ? 8.231 -5.350 -31.440 1.00 0.00 5 HIS A CA 7
ATOM 10307 C C . HIS A 1 5 ? 7.497 -5.670 -30.111 1.00 0.00 5 HIS A C 7
ATOM 10308 O O . HIS A 1 5 ? 6.267 -5.751 -30.057 1.00 0.00 5 HIS A O 7
ATOM 10323 N N . HIS A 1 6 ? 8.297 -5.920 -29.050 1.00 0.00 6 HIS A N 7
ATOM 10324 C CA . HIS A 1 6 ? 7.801 -6.262 -27.698 1.00 0.00 6 HIS A CA 7
ATOM 10325 C C . HIS A 1 6 ? 8.799 -5.763 -26.643 1.00 0.00 6 HIS A C 7
ATOM 10326 O O . HIS A 1 6 ? 10.000 -6.022 -26.753 1.00 0.00 6 HIS A O 7
ATOM 10341 N N . HIS A 1 7 ? 8.291 -5.042 -25.634 1.00 0.00 7 HIS A N 7
ATOM 10342 C CA . HIS A 1 7 ? 9.064 -4.607 -24.454 1.00 0.00 7 HIS A CA 7
ATOM 10343 C C . HIS A 1 7 ? 8.255 -4.916 -23.193 1.00 0.00 7 HIS A C 7
ATOM 10344 O O . HIS A 1 7 ? 7.022 -4.850 -23.224 1.00 0.00 7 HIS A O 7
ATOM 10359 N N . HIS A 1 8 ? 8.965 -5.262 -22.103 1.00 0.00 8 HIS A N 7
ATOM 10360 C CA . HIS A 1 8 ? 8.359 -5.686 -20.824 1.00 0.00 8 HIS A CA 7
ATOM 10361 C C . HIS A 1 8 ? 7.513 -4.556 -20.194 1.00 0.00 8 HIS A C 7
ATOM 10362 O O . HIS A 1 8 ? 8.014 -3.736 -19.411 1.00 0.00 8 HIS A O 7
ATOM 10377 N N . SER A 1 9 ? 6.230 -4.502 -20.601 1.00 0.00 9 SER A N 7
ATOM 10378 C CA . SER A 1 9 ? 5.244 -3.561 -20.065 1.00 0.00 9 SER A CA 7
ATOM 10379 C C . SER A 1 9 ? 4.751 -4.079 -18.705 1.00 0.00 9 SER A C 7
ATOM 10380 O O . SER A 1 9 ? 3.922 -5.001 -18.639 1.00 0.00 9 SER A O 7
ATOM 10388 N N . HIS A 1 10 ? 5.329 -3.520 -17.629 1.00 0.00 10 HIS A N 7
ATOM 10389 C CA . HIS A 1 10 ? 5.068 -3.957 -16.241 1.00 0.00 10 HIS A CA 7
ATOM 10390 C C . HIS A 1 10 ? 3.776 -3.312 -15.696 1.00 0.00 10 HIS A C 7
ATOM 10391 O O . HIS A 1 10 ? 3.798 -2.426 -14.839 1.00 0.00 10 HIS A O 7
ATOM 10406 N N . MET A 1 11 ? 2.642 -3.761 -16.245 1.00 0.00 11 MET A N 7
ATOM 10407 C CA . MET A 1 11 ? 1.305 -3.333 -15.810 1.00 0.00 11 MET A CA 7
ATOM 10408 C C . MET A 1 11 ? 0.769 -4.307 -14.742 1.00 0.00 11 MET A C 7
ATOM 10409 O O . MET A 1 11 ? 0.754 -5.525 -14.969 1.00 0.00 11 MET A O 7
ATOM 10423 N N . SER A 1 12 ? 0.319 -3.750 -13.597 1.00 0.00 12 SER A N 7
ATOM 10424 C CA . SER A 1 12 ? -0.169 -4.524 -12.432 1.00 0.00 12 SER A CA 7
ATOM 10425 C C . SER A 1 12 ? -0.767 -3.534 -11.391 1.00 0.00 12 SER A C 7
ATOM 10426 O O . SER A 1 12 ? -1.404 -2.542 -11.779 1.00 0.00 12 SER A O 7
ATOM 10434 N N . TRP A 1 13 ? -0.544 -3.789 -10.077 1.00 0.00 13 TRP A N 7
ATOM 10435 C CA . TRP A 1 13 ? -0.916 -2.851 -8.992 1.00 0.00 13 TRP A CA 7
ATOM 10436 C C . TRP A 1 13 ? 0.009 -1.611 -9.023 1.00 0.00 13 TRP A C 7
ATOM 10437 O O . TRP A 1 13 ? -0.326 -0.557 -8.472 1.00 0.00 13 TRP A O 7
ATOM 10458 N N . TYR A 1 14 ? 1.169 -1.752 -9.702 1.00 0.00 14 TYR A N 7
ATOM 10459 C CA . TYR A 1 14 ? 2.147 -0.675 -9.845 1.00 0.00 14 TYR A CA 7
ATOM 10460 C C . TYR A 1 14 ? 1.771 0.207 -11.044 1.00 0.00 14 TYR A C 7
ATOM 10461 O O . TYR A 1 14 ? 1.466 -0.297 -12.132 1.00 0.00 14 TYR A O 7
ATOM 10479 N N . HIS A 1 15 ? 1.749 1.520 -10.802 1.00 0.00 15 HIS A N 7
ATOM 10480 C CA . HIS A 1 15 ? 1.463 2.559 -11.806 1.00 0.00 15 HIS A CA 7
ATOM 10481 C C . HIS A 1 15 ? 2.575 3.608 -11.705 1.00 0.00 15 HIS A C 7
ATOM 10482 O O . HIS A 1 15 ? 3.018 3.917 -10.600 1.00 0.00 15 HIS A O 7
ATOM 10497 N N . ARG A 1 16 ? 3.040 4.135 -12.849 1.00 0.00 16 ARG A N 7
ATOM 10498 C CA . ARG A 1 16 ? 4.257 4.976 -12.900 1.00 0.00 16 ARG A CA 7
ATOM 10499 C C . ARG A 1 16 ? 4.072 6.319 -12.152 1.00 0.00 16 ARG A C 7
ATOM 10500 O O . ARG A 1 16 ? 4.860 6.634 -11.253 1.00 0.00 16 ARG A O 7
ATOM 10521 N N . ASP A 1 17 ? 3.017 7.084 -12.494 1.00 0.00 17 ASP A N 7
ATOM 10522 C CA . ASP A 1 17 ? 2.686 8.338 -11.774 1.00 0.00 17 ASP A CA 7
ATOM 10523 C C . ASP A 1 17 ? 1.203 8.690 -11.916 1.00 0.00 17 ASP A C 7
ATOM 10524 O O . ASP A 1 17 ? 0.806 9.566 -12.695 1.00 0.00 17 ASP A O 7
ATOM 10533 N N . LEU A 1 18 ? 0.384 7.908 -11.221 1.00 0.00 18 LEU A N 7
ATOM 10534 C CA . LEU A 1 18 ? -0.983 8.295 -10.880 1.00 0.00 18 LEU A CA 7
ATOM 10535 C C . LEU A 1 18 ? -0.921 8.955 -9.484 1.00 0.00 18 LEU A C 7
ATOM 10536 O O . LEU A 1 18 ? -0.256 8.426 -8.583 1.00 0.00 18 LEU A O 7
ATOM 10552 N N . SER A 1 19 ? -1.614 10.100 -9.322 1.00 0.00 19 SER A N 7
ATOM 10553 C CA . SER A 1 19 ? -1.551 10.933 -8.103 1.00 0.00 19 SER A CA 7
ATOM 10554 C C . SER A 1 19 ? -2.173 10.182 -6.921 1.00 0.00 19 SER A C 7
ATOM 10555 O O . SER A 1 19 ? -3.105 9.423 -7.116 1.00 0.00 19 SER A O 7
ATOM 10563 N N . ARG A 1 20 ? -1.652 10.388 -5.705 1.00 0.00 20 ARG A N 7
ATOM 10564 C CA . ARG A 1 20 ? -2.116 9.665 -4.508 1.00 0.00 20 ARG A CA 7
ATOM 10565 C C . ARG A 1 20 ? -3.575 10.021 -4.182 1.00 0.00 20 ARG A C 7
ATOM 10566 O O . ARG A 1 20 ? -4.366 9.147 -3.837 1.00 0.00 20 ARG A O 7
ATOM 10587 N N . ALA A 1 21 ? -3.906 11.317 -4.293 1.00 0.00 21 ALA A N 7
ATOM 10588 C CA . ALA A 1 21 ? -5.291 11.818 -4.185 1.00 0.00 21 ALA A CA 7
ATOM 10589 C C . ALA A 1 21 ? -6.227 11.104 -5.189 1.00 0.00 21 ALA A C 7
ATOM 10590 O O . ALA A 1 21 ? -7.263 10.530 -4.806 1.00 0.00 21 ALA A O 7
ATOM 10597 N N . ALA A 1 22 ? -5.799 11.088 -6.462 1.00 0.00 22 ALA A N 7
ATOM 10598 C CA . ALA A 1 22 ? -6.537 10.427 -7.556 1.00 0.00 22 ALA A CA 7
ATOM 10599 C C . ALA A 1 22 ? -6.622 8.902 -7.345 1.00 0.00 22 ALA A C 7
ATOM 10600 O O . ALA A 1 22 ? -7.569 8.279 -7.794 1.00 0.00 22 ALA A O 7
ATOM 10607 N N . ALA A 1 23 ? -5.603 8.336 -6.663 1.00 0.00 23 ALA A N 7
ATOM 10608 C CA . ALA A 1 23 ? -5.490 6.890 -6.371 1.00 0.00 23 ALA A CA 7
ATOM 10609 C C . ALA A 1 23 ? -6.541 6.428 -5.352 1.00 0.00 23 ALA A C 7
ATOM 10610 O O . ALA A 1 23 ? -7.153 5.382 -5.533 1.00 0.00 23 ALA A O 7
ATOM 10617 N N . GLU A 1 24 ? -6.707 7.200 -4.262 1.00 0.00 24 GLU A N 7
ATOM 10618 C CA . GLU A 1 24 ? -7.747 6.957 -3.233 1.00 0.00 24 GLU A CA 7
ATOM 10619 C C . GLU A 1 24 ? -9.154 6.934 -3.867 1.00 0.00 24 GLU A C 7
ATOM 10620 O O . GLU A 1 24 ? -9.972 6.050 -3.585 1.00 0.00 24 GLU A O 7
ATOM 10632 N N . GLU A 1 25 ? -9.385 7.914 -4.752 1.00 0.00 25 GLU A N 7
ATOM 10633 C CA . GLU A 1 25 ? -10.646 8.038 -5.515 1.00 0.00 25 GLU A CA 7
ATOM 10634 C C . GLU A 1 25 ? -10.789 6.868 -6.513 1.00 0.00 25 GLU A C 7
ATOM 10635 O O . GLU A 1 25 ? -11.880 6.308 -6.685 1.00 0.00 25 GLU A O 7
ATOM 10647 N N . LEU A 1 26 ? -9.655 6.507 -7.141 1.00 0.00 26 LEU A N 7
ATOM 10648 C CA . LEU A 1 26 ? -9.559 5.401 -8.119 1.00 0.00 26 LEU A CA 7
ATOM 10649 C C . LEU A 1 26 ? -9.984 4.081 -7.451 1.00 0.00 26 LEU A C 7
ATOM 10650 O O . LEU A 1 26 ? -10.726 3.301 -8.036 1.00 0.00 26 LEU A O 7
ATOM 10666 N N . LEU A 1 27 ? -9.525 3.876 -6.203 1.00 0.00 27 LEU A N 7
ATOM 10667 C CA . LEU A 1 27 ? -9.853 2.686 -5.402 1.00 0.00 27 LEU A CA 7
ATOM 10668 C C . LEU A 1 27 ? -11.350 2.658 -5.072 1.00 0.00 27 LEU A C 7
ATOM 10669 O O . LEU A 1 27 ? -11.978 1.619 -5.200 1.00 0.00 27 LEU A O 7
ATOM 10685 N N . ALA A 1 28 ? -11.895 3.825 -4.683 1.00 0.00 28 ALA A N 7
ATOM 10686 C CA . ALA A 1 28 ? -13.323 3.985 -4.301 1.00 0.00 28 ALA A CA 7
ATOM 10687 C C . ALA A 1 28 ? -14.279 3.566 -5.430 1.00 0.00 28 ALA A C 7
ATOM 10688 O O . ALA A 1 28 ? -15.358 3.022 -5.176 1.00 0.00 28 ALA A O 7
ATOM 10695 N N . ARG A 1 29 ? -13.864 3.825 -6.674 1.00 0.00 29 ARG A N 7
ATOM 10696 C CA . ARG A 1 29 ? -14.652 3.488 -7.866 1.00 0.00 29 ARG A CA 7
ATOM 10697 C C . ARG A 1 29 ? -14.366 2.052 -8.357 1.00 0.00 29 ARG A C 7
ATOM 10698 O O . ARG A 1 29 ? -15.290 1.314 -8.716 1.00 0.00 29 ARG A O 7
ATOM 10719 N N . ALA A 1 30 ? -13.080 1.666 -8.371 1.00 0.00 30 ALA A N 7
ATOM 10720 C CA . ALA A 1 30 ? -12.625 0.441 -9.063 1.00 0.00 30 ALA A CA 7
ATOM 10721 C C . ALA A 1 30 ? -12.866 -0.836 -8.227 1.00 0.00 30 ALA A C 7
ATOM 10722 O O . ALA A 1 30 ? -13.624 -1.721 -8.652 1.00 0.00 30 ALA A O 7
ATOM 10729 N N . GLY A 1 31 ? -12.232 -0.928 -7.036 1.00 0.00 31 GLY A N 7
ATOM 10730 C CA . GLY A 1 31 ? -12.377 -2.108 -6.159 1.00 0.00 31 GLY A CA 7
ATOM 10731 C C . GLY A 1 31 ? -13.455 -1.912 -5.094 1.00 0.00 31 GLY A C 7
ATOM 10732 O O . GLY A 1 31 ? -14.111 -2.864 -4.664 1.00 0.00 31 GLY A O 7
ATOM 10736 N N . ARG A 1 32 ? -13.572 -0.646 -4.663 1.00 0.00 32 ARG A N 7
ATOM 10737 C CA . ARG A 1 32 ? -14.581 -0.119 -3.719 1.00 0.00 32 ARG A CA 7
ATOM 10738 C C . ARG A 1 32 ? -14.431 -0.643 -2.255 1.00 0.00 32 ARG A C 7
ATOM 10739 O O . ARG A 1 32 ? -15.165 -0.192 -1.367 1.00 0.00 32 ARG A O 7
ATOM 10760 N N . ASP A 1 33 ? -13.414 -1.500 -1.974 1.00 0.00 33 ASP A N 7
ATOM 10761 C CA . ASP A 1 33 ? -13.230 -2.140 -0.645 1.00 0.00 33 ASP A CA 7
ATOM 10762 C C . ASP A 1 33 ? -12.056 -3.127 -0.713 1.00 0.00 33 ASP A C 7
ATOM 10763 O O . ASP A 1 33 ? -12.030 -3.976 -1.603 1.00 0.00 33 ASP A O 7
ATOM 10772 N N . GLY A 1 34 ? -11.069 -2.973 0.191 1.00 0.00 34 GLY A N 7
ATOM 10773 C CA . GLY A 1 34 ? -9.911 -3.888 0.255 1.00 0.00 34 GLY A CA 7
ATOM 10774 C C . GLY A 1 34 ? -8.924 -3.673 -0.894 1.00 0.00 34 GLY A C 7
ATOM 10775 O O . GLY A 1 34 ? -7.936 -4.398 -1.031 1.00 0.00 34 GLY A O 7
ATOM 10779 N N . SER A 1 35 ? -9.182 -2.635 -1.688 1.00 0.00 35 SER A N 7
ATOM 10780 C CA . SER A 1 35 ? -8.462 -2.356 -2.930 1.00 0.00 35 SER A CA 7
ATOM 10781 C C . SER A 1 35 ? -7.132 -1.659 -2.610 1.00 0.00 35 SER A C 7
ATOM 10782 O O . SER A 1 35 ? -7.110 -0.761 -1.780 1.00 0.00 35 SER A O 7
ATOM 10790 N N . PHE A 1 36 ? -6.038 -2.060 -3.274 1.00 0.00 36 PHE A N 7
ATOM 10791 C CA . PHE A 1 36 ? -4.705 -1.473 -3.046 1.00 0.00 36 PHE A CA 7
ATOM 10792 C C . PHE A 1 36 ? -3.988 -1.237 -4.374 1.00 0.00 36 PHE A C 7
ATOM 10793 O O . PHE A 1 36 ? -4.306 -1.866 -5.387 1.00 0.00 36 PHE A O 7
ATOM 10810 N N . LEU A 1 37 ? -3.008 -0.329 -4.335 1.00 0.00 37 LEU A N 7
ATOM 10811 C CA . LEU A 1 37 ? -2.117 -0.033 -5.456 1.00 0.00 37 LEU A CA 7
ATOM 10812 C C . LEU A 1 37 ? -0.795 0.545 -4.929 1.00 0.00 37 LEU A C 7
ATOM 10813 O O . LEU A 1 37 ? -0.702 0.937 -3.763 1.00 0.00 37 LEU A O 7
ATOM 10829 N N . VAL A 1 38 ? 0.219 0.594 -5.796 1.00 0.00 38 VAL A N 7
ATOM 10830 C CA . VAL A 1 38 ? 1.512 1.231 -5.512 1.00 0.00 38 VAL A CA 7
ATOM 10831 C C . VAL A 1 38 ? 1.860 2.113 -6.709 1.00 0.00 38 VAL A C 7
ATOM 10832 O O . VAL A 1 38 ? 1.717 1.690 -7.842 1.00 0.00 38 VAL A O 7
ATOM 10845 N N . ARG A 1 39 ? 2.231 3.375 -6.467 1.00 0.00 39 ARG A N 7
ATOM 10846 C CA . ARG A 1 39 ? 2.799 4.252 -7.519 1.00 0.00 39 ARG A CA 7
ATOM 10847 C C . ARG A 1 39 ? 4.183 4.725 -7.093 1.00 0.00 39 ARG A C 7
ATOM 10848 O O . ARG A 1 39 ? 4.672 4.370 -6.014 1.00 0.00 39 ARG A O 7
ATOM 10869 N N . ASP A 1 40 ? 4.815 5.514 -7.968 1.00 0.00 40 ASP A N 7
ATOM 10870 C CA . ASP A 1 40 ? 6.066 6.212 -7.646 1.00 0.00 40 ASP A CA 7
ATOM 10871 C C . ASP A 1 40 ? 5.707 7.608 -7.110 1.00 0.00 40 ASP A C 7
ATOM 10872 O O . ASP A 1 40 ? 4.775 8.252 -7.608 1.00 0.00 40 ASP A O 7
ATOM 10881 N N . SER A 1 41 ? 6.441 8.044 -6.085 1.00 0.00 41 SER A N 7
ATOM 10882 C CA . SER A 1 41 ? 6.249 9.342 -5.421 1.00 0.00 41 SER A CA 7
ATOM 10883 C C . SER A 1 41 ? 6.713 10.509 -6.312 1.00 0.00 41 SER A C 7
ATOM 10884 O O . SER A 1 41 ? 7.449 10.312 -7.280 1.00 0.00 41 SER A O 7
ATOM 10892 N N . GLU A 1 42 ? 6.266 11.721 -5.976 1.00 0.00 42 GLU A N 7
ATOM 10893 C CA . GLU A 1 42 ? 6.585 12.946 -6.749 1.00 0.00 42 GLU A CA 7
ATOM 10894 C C . GLU A 1 42 ? 7.583 13.837 -5.974 1.00 0.00 42 GLU A C 7
ATOM 10895 O O . GLU A 1 42 ? 8.383 14.564 -6.581 1.00 0.00 42 GLU A O 7
ATOM 10907 N N . SER A 1 43 ? 7.520 13.768 -4.634 1.00 0.00 43 SER A N 7
ATOM 10908 C CA . SER A 1 43 ? 8.411 14.520 -3.733 1.00 0.00 43 SER A CA 7
ATOM 10909 C C . SER A 1 43 ? 9.679 13.701 -3.424 1.00 0.00 43 SER A C 7
ATOM 10910 O O . SER A 1 43 ? 10.809 14.151 -3.684 1.00 0.00 43 SER A O 7
ATOM 10918 N N . VAL A 1 44 ? 9.475 12.497 -2.861 1.00 0.00 44 VAL A N 7
ATOM 10919 C CA . VAL A 1 44 ? 10.569 11.626 -2.420 1.00 0.00 44 VAL A CA 7
ATOM 10920 C C . VAL A 1 44 ? 11.037 10.765 -3.604 1.00 0.00 44 VAL A C 7
ATOM 10921 O O . VAL A 1 44 ? 10.333 9.848 -4.032 1.00 0.00 44 VAL A O 7
ATOM 10934 N N . ALA A 1 45 ? 12.210 11.118 -4.141 1.00 0.00 45 ALA A N 7
ATOM 10935 C CA . ALA A 1 45 ? 12.793 10.482 -5.335 1.00 0.00 45 ALA A CA 7
ATOM 10936 C C . ALA A 1 45 ? 13.121 8.987 -5.088 1.00 0.00 45 ALA A C 7
ATOM 10937 O O . ALA A 1 45 ? 13.928 8.661 -4.207 1.00 0.00 45 ALA A O 7
ATOM 10944 N N . GLY A 1 46 ? 12.459 8.091 -5.852 1.00 0.00 46 GLY A N 7
ATOM 10945 C CA . GLY A 1 46 ? 12.715 6.643 -5.789 1.00 0.00 46 GLY A CA 7
ATOM 10946 C C . GLY A 1 46 ? 11.818 5.911 -4.788 1.00 0.00 46 GLY A C 7
ATOM 10947 O O . GLY A 1 46 ? 11.938 4.691 -4.632 1.00 0.00 46 GLY A O 7
ATOM 10951 N N . ALA A 1 47 ? 10.925 6.649 -4.098 1.00 0.00 47 ALA A N 7
ATOM 10952 C CA . ALA A 1 47 ? 10.035 6.078 -3.073 1.00 0.00 47 ALA A CA 7
ATOM 10953 C C . ALA A 1 47 ? 8.701 5.625 -3.671 1.00 0.00 47 ALA A C 7
ATOM 10954 O O . ALA A 1 47 ? 8.228 6.181 -4.666 1.00 0.00 47 ALA A O 7
ATOM 10961 N N . PHE A 1 48 ? 8.098 4.614 -3.030 1.00 0.00 48 PHE A N 7
ATOM 10962 C CA . PHE A 1 48 ? 6.856 3.972 -3.494 1.00 0.00 48 PHE A CA 7
ATOM 10963 C C . PHE A 1 48 ? 5.675 4.294 -2.558 1.00 0.00 48 PHE A C 7
ATOM 10964 O O . PHE A 1 48 ? 5.773 4.130 -1.349 1.00 0.00 48 PHE A O 7
ATOM 10981 N N . ALA A 1 49 ? 4.552 4.735 -3.142 1.00 0.00 49 ALA A N 7
ATOM 10982 C CA . ALA A 1 49 ? 3.339 5.108 -2.406 1.00 0.00 49 ALA A CA 7
ATOM 10983 C C . ALA A 1 49 ? 2.303 3.963 -2.467 1.00 0.00 49 ALA A C 7
ATOM 10984 O O . ALA A 1 49 ? 1.770 3.686 -3.541 1.00 0.00 49 ALA A O 7
ATOM 10991 N N . LEU A 1 50 ? 1.991 3.344 -1.314 1.00 0.00 50 LEU A N 7
ATOM 10992 C CA . LEU A 1 50 ? 1.053 2.202 -1.223 1.00 0.00 50 LEU A CA 7
ATOM 10993 C C . LEU A 1 50 ? -0.258 2.703 -0.601 1.00 0.00 50 LEU A C 7
ATOM 10994 O O . LEU A 1 50 ? -0.304 3.004 0.583 1.00 0.00 50 LEU A O 7
ATOM 11010 N N . CYS A 1 51 ? -1.316 2.798 -1.403 1.00 0.00 51 CYS A N 7
ATOM 11011 C CA . CYS A 1 51 ? -2.616 3.307 -0.949 1.00 0.00 51 CYS A CA 7
ATOM 11012 C C . CYS A 1 51 ? -3.615 2.142 -0.944 1.00 0.00 51 CYS A C 7
ATOM 11013 O O . CYS A 1 51 ? -3.764 1.452 -1.956 1.00 0.00 51 CYS A O 7
ATOM 11021 N N . VAL A 1 52 ? -4.252 1.897 0.223 1.00 0.00 52 VAL A N 7
ATOM 11022 C CA . VAL A 1 52 ? -5.161 0.755 0.444 1.00 0.00 52 VAL A CA 7
ATOM 11023 C C . VAL A 1 52 ? -6.488 1.257 1.047 1.00 0.00 52 VAL A C 7
ATOM 11024 O O . VAL A 1 52 ? -6.507 1.786 2.160 1.00 0.00 52 VAL A O 7
ATOM 11037 N N . LEU A 1 53 ? -7.582 1.075 0.308 1.00 0.00 53 LEU A N 7
ATOM 11038 C CA . LEU A 1 53 ? -8.946 1.364 0.772 1.00 0.00 53 LEU A CA 7
ATOM 11039 C C . LEU A 1 53 ? -9.506 0.141 1.520 1.00 0.00 53 LEU A C 7
ATOM 11040 O O . LEU A 1 53 ? -9.231 -0.990 1.130 1.00 0.00 53 LEU A O 7
ATOM 11056 N N . TYR A 1 54 ? -10.278 0.391 2.592 1.00 0.00 54 TYR A N 7
ATOM 11057 C CA . TYR A 1 54 ? -11.093 -0.631 3.260 1.00 0.00 54 TYR A CA 7
ATOM 11058 C C . TYR A 1 54 ? -12.157 0.049 4.146 1.00 0.00 54 TYR A C 7
ATOM 11059 O O . TYR A 1 54 ? -11.818 0.906 4.963 1.00 0.00 54 TYR A O 7
ATOM 11077 N N . GLN A 1 55 ? -13.430 -0.350 3.944 1.00 0.00 55 GLN A N 7
ATOM 11078 C CA . GLN A 1 55 ? -14.600 0.062 4.755 1.00 0.00 55 GLN A CA 7
ATOM 11079 C C . GLN A 1 55 ? -14.650 1.593 4.998 1.00 0.00 55 GLN A C 7
ATOM 11080 O O . GLN A 1 55 ? -14.528 2.056 6.140 1.00 0.00 55 GLN A O 7
ATOM 11094 N N . LYS A 1 56 ? -14.783 2.368 3.894 1.00 0.00 56 LYS A N 7
ATOM 11095 C CA . LYS A 1 56 ? -14.858 3.855 3.908 1.00 0.00 56 LYS A CA 7
ATOM 11096 C C . LYS A 1 56 ? -13.630 4.494 4.627 1.00 0.00 56 LYS A C 7
ATOM 11097 O O . LYS A 1 56 ? -13.708 5.585 5.215 1.00 0.00 56 LYS A O 7
ATOM 11116 N N . HIS A 1 57 ? -12.476 3.806 4.536 1.00 0.00 57 HIS A N 7
ATOM 11117 C CA . HIS A 1 57 ? -11.201 4.299 5.097 1.00 0.00 57 HIS A CA 7
ATOM 11118 C C . HIS A 1 57 ? -10.040 3.957 4.157 1.00 0.00 57 HIS A C 7
ATOM 11119 O O . HIS A 1 57 ? -9.622 2.799 4.083 1.00 0.00 57 HIS A O 7
ATOM 11134 N N . VAL A 1 58 ? -9.518 4.966 3.447 1.00 0.00 58 VAL A N 7
ATOM 11135 C CA . VAL A 1 58 ? -8.311 4.802 2.631 1.00 0.00 58 VAL A CA 7
ATOM 11136 C C . VAL A 1 58 ? -7.099 5.198 3.483 1.00 0.00 58 VAL A C 7
ATOM 11137 O O . VAL A 1 58 ? -7.058 6.323 3.998 1.00 0.00 58 VAL A O 7
ATOM 11150 N N . HIS A 1 59 ? -6.133 4.289 3.651 1.00 0.00 59 HIS A N 7
ATOM 11151 C CA . HIS A 1 59 ? -4.876 4.577 4.367 1.00 0.00 59 HIS A CA 7
ATOM 11152 C C . HIS A 1 59 ? -3.704 4.482 3.377 1.00 0.00 59 HIS A C 7
ATOM 11153 O O . HIS A 1 59 ? -3.672 3.578 2.547 1.00 0.00 59 HIS A O 7
ATOM 11168 N N . THR A 1 60 ? -2.731 5.396 3.499 1.00 0.00 60 THR A N 7
ATOM 11169 C CA . THR A 1 60 ? -1.535 5.442 2.638 1.00 0.00 60 THR A CA 7
ATOM 11170 C C . THR A 1 60 ? -0.301 5.078 3.486 1.00 0.00 60 THR A C 7
ATOM 11171 O O . THR A 1 60 ? -0.178 5.522 4.630 1.00 0.00 60 THR A O 7
ATOM 11182 N N . TYR A 1 61 ? 0.577 4.240 2.921 1.00 0.00 61 TYR A N 7
ATOM 11183 C CA . TYR A 1 61 ? 1.804 3.755 3.562 1.00 0.00 61 TYR A CA 7
ATOM 11184 C C . TYR A 1 61 ? 2.934 4.028 2.563 1.00 0.00 61 TYR A C 7
ATOM 11185 O O . TYR A 1 61 ? 3.065 3.322 1.559 1.00 0.00 61 TYR A O 7
ATOM 11203 N N . ARG A 1 62 ? 3.690 5.089 2.807 1.00 0.00 62 ARG A N 7
ATOM 11204 C CA . ARG A 1 62 ? 4.756 5.535 1.913 1.00 0.00 62 ARG A CA 7
ATOM 11205 C C . ARG A 1 62 ? 6.036 4.758 2.206 1.00 0.00 62 ARG A C 7
ATOM 11206 O O . ARG A 1 62 ? 6.678 4.972 3.237 1.00 0.00 62 ARG A O 7
ATOM 11227 N N . ILE A 1 63 ? 6.334 3.778 1.344 1.00 0.00 63 ILE A N 7
ATOM 11228 C CA . ILE A 1 63 ? 7.632 3.103 1.326 1.00 0.00 63 ILE A CA 7
ATOM 11229 C C . ILE A 1 63 ? 8.707 4.051 0.779 1.00 0.00 63 ILE A C 7
ATOM 11230 O O . ILE A 1 63 ? 8.507 4.682 -0.257 1.00 0.00 63 ILE A O 7
ATOM 11246 N N . LEU A 1 64 ? 9.820 4.167 1.513 1.00 0.00 64 LEU A N 7
ATOM 11247 C CA . LEU A 1 64 ? 11.021 4.877 1.063 1.00 0.00 64 LEU A CA 7
ATOM 11248 C C . LEU A 1 64 ? 12.277 4.086 1.486 1.00 0.00 64 LEU A C 7
ATOM 11249 O O . LEU A 1 64 ? 12.286 3.478 2.567 1.00 0.00 64 LEU A O 7
ATOM 11265 N N . PRO A 1 65 ? 13.322 4.001 0.604 1.00 0.00 65 PRO A N 7
ATOM 11266 C CA . PRO A 1 65 ? 14.638 3.477 0.998 1.00 0.00 65 PRO A CA 7
ATOM 11267 C C . PRO A 1 65 ? 15.491 4.568 1.671 1.00 0.00 65 PRO A C 7
ATOM 11268 O O . PRO A 1 65 ? 15.911 5.532 1.011 1.00 0.00 65 PRO A O 7
ATOM 11279 N N . ASP A 1 66 ? 15.741 4.417 2.986 1.00 0.00 66 ASP A N 7
ATOM 11280 C CA . ASP A 1 66 ? 16.463 5.429 3.781 1.00 0.00 66 ASP A CA 7
ATOM 11281 C C . ASP A 1 66 ? 17.937 5.477 3.363 1.00 0.00 66 ASP A C 7
ATOM 11282 O O . ASP A 1 66 ? 18.430 6.518 2.914 1.00 0.00 66 ASP A O 7
ATOM 11291 N N . GLY A 1 67 ? 18.625 4.323 3.492 1.00 0.00 67 GLY A N 7
ATOM 11292 C CA . GLY A 1 67 ? 20.021 4.192 3.077 1.00 0.00 67 GLY A CA 7
ATOM 11293 C C . GLY A 1 67 ? 20.163 3.589 1.679 1.00 0.00 67 GLY A C 7
ATOM 11294 O O . GLY A 1 67 ? 21.145 2.881 1.416 1.00 0.00 67 GLY A O 7
ATOM 11298 N N . GLU A 1 68 ? 19.178 3.892 0.784 1.00 0.00 68 GLU A N 7
ATOM 11299 C CA . GLU A 1 68 ? 19.163 3.491 -0.661 1.00 0.00 68 GLU A CA 7
ATOM 11300 C C . GLU A 1 68 ? 18.959 1.966 -0.921 1.00 0.00 68 GLU A C 7
ATOM 11301 O O . GLU A 1 68 ? 18.297 1.584 -1.899 1.00 0.00 68 GLU A O 7
ATOM 11313 N N . ASP A 1 69 ? 19.486 1.108 -0.037 1.00 0.00 69 ASP A N 7
ATOM 11314 C CA . ASP A 1 69 ? 19.649 -0.342 -0.308 1.00 0.00 69 ASP A CA 7
ATOM 11315 C C . ASP A 1 69 ? 18.392 -1.129 0.110 1.00 0.00 69 ASP A C 7
ATOM 11316 O O . ASP A 1 69 ? 17.865 -1.939 -0.668 1.00 0.00 69 ASP A O 7
ATOM 11325 N N . PHE A 1 70 ? 17.917 -0.868 1.334 1.00 0.00 70 PHE A N 7
ATOM 11326 C CA . PHE A 1 70 ? 16.690 -1.476 1.879 1.00 0.00 70 PHE A CA 7
ATOM 11327 C C . PHE A 1 70 ? 15.566 -0.431 1.823 1.00 0.00 70 PHE A C 7
ATOM 11328 O O . PHE A 1 70 ? 15.796 0.727 2.173 1.00 0.00 70 PHE A O 7
ATOM 11345 N N . LEU A 1 71 ? 14.368 -0.841 1.386 1.00 0.00 71 LEU A N 7
ATOM 11346 C CA . LEU A 1 71 ? 13.159 0.011 1.425 1.00 0.00 71 LEU A CA 7
ATOM 11347 C C . LEU A 1 71 ? 12.226 -0.484 2.534 1.00 0.00 71 LEU A C 7
ATOM 11348 O O . LEU A 1 71 ? 12.238 -1.669 2.866 1.00 0.00 71 LEU A O 7
ATOM 11364 N N . ALA A 1 72 ? 11.427 0.414 3.125 1.00 0.00 72 ALA A N 7
ATOM 11365 C CA . ALA A 1 72 ? 10.657 0.095 4.341 1.00 0.00 72 ALA A CA 7
ATOM 11366 C C . ALA A 1 72 ? 9.245 0.679 4.279 1.00 0.00 72 ALA A C 7
ATOM 11367 O O . ALA A 1 72 ? 9.070 1.852 3.935 1.00 0.00 72 ALA A O 7
ATOM 11374 N N . VAL A 1 73 ? 8.252 -0.147 4.644 1.00 0.00 73 VAL A N 7
ATOM 11375 C CA . VAL A 1 73 ? 6.870 0.312 4.815 1.00 0.00 73 VAL A CA 7
ATOM 11376 C C . VAL A 1 73 ? 6.737 0.847 6.242 1.00 0.00 73 VAL A C 7
ATOM 11377 O O . VAL A 1 73 ? 7.256 0.245 7.192 1.00 0.00 73 VAL A O 7
ATOM 11390 N N . GLN A 1 74 ? 6.093 2.000 6.387 1.00 0.00 74 GLN A N 7
ATOM 11391 C CA . GLN A 1 74 ? 5.967 2.677 7.677 1.00 0.00 74 GLN A CA 7
ATOM 11392 C C . GLN A 1 74 ? 4.589 2.308 8.220 1.00 0.00 74 GLN A C 7
ATOM 11393 O O . GLN A 1 74 ? 3.588 2.899 7.817 1.00 0.00 74 GLN A O 7
ATOM 11407 N N . THR A 1 75 ? 4.542 1.261 9.062 1.00 0.00 75 THR A N 7
ATOM 11408 C CA . THR A 1 75 ? 3.292 0.644 9.513 1.00 0.00 75 THR A CA 7
ATOM 11409 C C . THR A 1 75 ? 2.623 1.486 10.617 1.00 0.00 75 THR A C 7
ATOM 11410 O O . THR A 1 75 ? 1.530 2.023 10.411 1.00 0.00 75 THR A O 7
ATOM 11421 N N . SER A 1 76 ? 3.304 1.611 11.768 1.00 0.00 76 SER A N 7
ATOM 11422 C CA . SER A 1 76 ? 2.837 2.403 12.916 1.00 0.00 76 SER A CA 7
ATOM 11423 C C . SER A 1 76 ? 3.899 2.365 14.015 1.00 0.00 76 SER A C 7
ATOM 11424 O O . SER A 1 76 ? 4.512 1.318 14.247 1.00 0.00 76 SER A O 7
ATOM 11432 N N . GLN A 1 77 ? 4.118 3.511 14.683 1.00 0.00 77 GLN A N 7
ATOM 11433 C CA . GLN A 1 77 ? 4.920 3.562 15.911 1.00 0.00 77 GLN A CA 7
ATOM 11434 C C . GLN A 1 77 ? 4.043 3.004 17.048 1.00 0.00 77 GLN A C 7
ATOM 11435 O O . GLN A 1 77 ? 3.253 3.743 17.661 1.00 0.00 77 GLN A O 7
ATOM 11449 N N . GLY A 1 78 ? 4.144 1.689 17.278 1.00 0.00 78 GLY A N 7
ATOM 11450 C CA . GLY A 1 78 ? 3.207 0.947 18.118 1.00 0.00 78 GLY A CA 7
ATOM 11451 C C . GLY A 1 78 ? 3.257 -0.536 17.766 1.00 0.00 78 GLY A C 7
ATOM 11452 O O . GLY A 1 78 ? 2.980 -1.399 18.606 1.00 0.00 78 GLY A O 7
ATOM 11456 N N . VAL A 1 79 ? 3.629 -0.821 16.498 1.00 0.00 79 VAL A N 7
ATOM 11457 C CA . VAL A 1 79 ? 3.849 -2.190 15.976 1.00 0.00 79 VAL A CA 7
ATOM 11458 C C . VAL A 1 79 ? 5.254 -2.245 15.318 1.00 0.00 79 VAL A C 7
ATOM 11459 O O . VAL A 1 79 ? 5.774 -1.189 14.930 1.00 0.00 79 VAL A O 7
ATOM 11472 N N . PRO A 1 80 ? 5.905 -3.451 15.191 1.00 0.00 80 PRO A N 7
ATOM 11473 C CA . PRO A 1 80 ? 7.256 -3.573 14.562 1.00 0.00 80 PRO A CA 7
ATOM 11474 C C . PRO A 1 80 ? 7.273 -3.134 13.066 1.00 0.00 80 PRO A C 7
ATOM 11475 O O . PRO A 1 80 ? 6.360 -3.463 12.298 1.00 0.00 80 PRO A O 7
ATOM 11486 N N . VAL A 1 81 ? 8.316 -2.369 12.679 1.00 0.00 81 VAL A N 7
ATOM 11487 C CA . VAL A 1 81 ? 8.530 -1.898 11.293 1.00 0.00 81 VAL A CA 7
ATOM 11488 C C . VAL A 1 81 ? 9.473 -2.885 10.579 1.00 0.00 81 VAL A C 7
ATOM 11489 O O . VAL A 1 81 ? 10.494 -3.292 11.149 1.00 0.00 81 VAL A O 7
ATOM 11502 N N . ARG A 1 82 ? 9.127 -3.267 9.341 1.00 0.00 82 ARG A N 7
ATOM 11503 C CA . ARG A 1 82 ? 9.880 -4.263 8.550 1.00 0.00 82 ARG A CA 7
ATOM 11504 C C . ARG A 1 82 ? 10.519 -3.585 7.317 1.00 0.00 82 ARG A C 7
ATOM 11505 O O . ARG A 1 82 ? 9.846 -2.835 6.600 1.00 0.00 82 ARG A O 7
ATOM 11526 N N . ARG A 1 83 ? 11.828 -3.833 7.102 1.00 0.00 83 ARG A N 7
ATOM 11527 C CA . ARG A 1 83 ? 12.569 -3.385 5.905 1.00 0.00 83 ARG A CA 7
ATOM 11528 C C . ARG A 1 83 ? 12.726 -4.571 4.948 1.00 0.00 83 ARG A C 7
ATOM 11529 O O . ARG A 1 83 ? 12.713 -5.720 5.386 1.00 0.00 83 ARG A O 7
ATOM 11550 N N . PHE A 1 84 ? 12.911 -4.285 3.651 1.00 0.00 84 PHE A N 7
ATOM 11551 C CA . PHE A 1 84 ? 12.915 -5.302 2.579 1.00 0.00 84 PHE A CA 7
ATOM 11552 C C . PHE A 1 84 ? 14.050 -4.998 1.609 1.00 0.00 84 PHE A C 7
ATOM 11553 O O . PHE A 1 84 ? 14.547 -3.869 1.549 1.00 0.00 84 PHE A O 7
ATOM 11570 N N . GLN A 1 85 ? 14.433 -6.015 0.834 1.00 0.00 85 GLN A N 7
ATOM 11571 C CA . GLN A 1 85 ? 15.416 -5.878 -0.251 1.00 0.00 85 GLN A CA 7
ATOM 11572 C C . GLN A 1 85 ? 14.670 -5.498 -1.549 1.00 0.00 85 GLN A C 7
ATOM 11573 O O . GLN A 1 85 ? 15.260 -4.895 -2.455 1.00 0.00 85 GLN A O 7
ATOM 11587 N N . THR A 1 86 ? 13.361 -5.850 -1.611 1.00 0.00 86 THR A N 7
ATOM 11588 C CA . THR A 1 86 ? 12.501 -5.658 -2.801 1.00 0.00 86 THR A CA 7
ATOM 11589 C C . THR A 1 86 ? 11.007 -5.552 -2.367 1.00 0.00 86 THR A C 7
ATOM 11590 O O . THR A 1 86 ? 10.615 -6.090 -1.318 1.00 0.00 86 THR A O 7
ATOM 11601 N N . LEU A 1 87 ? 10.198 -4.867 -3.208 1.00 0.00 87 LEU A N 7
ATOM 11602 C CA . LEU A 1 87 ? 8.727 -4.718 -3.026 1.00 0.00 87 LEU A CA 7
ATOM 11603 C C . LEU A 1 87 ? 7.998 -6.086 -2.988 1.00 0.00 87 LEU A C 7
ATOM 11604 O O . LEU A 1 87 ? 6.968 -6.210 -2.324 1.00 0.00 87 LEU A O 7
ATOM 11620 N N . GLY A 1 88 ? 8.527 -7.074 -3.735 1.00 0.00 88 GLY A N 7
ATOM 11621 C CA . GLY A 1 88 ? 7.966 -8.438 -3.787 1.00 0.00 88 GLY A CA 7
ATOM 11622 C C . GLY A 1 88 ? 7.800 -9.096 -2.419 1.00 0.00 88 GLY A C 7
ATOM 11623 O O . GLY A 1 88 ? 6.799 -9.790 -2.173 1.00 0.00 88 GLY A O 7
ATOM 11627 N N . GLU A 1 89 ? 8.783 -8.861 -1.529 1.00 0.00 89 GLU A N 7
ATOM 11628 C CA . GLU A 1 89 ? 8.768 -9.384 -0.146 1.00 0.00 89 GLU A CA 7
ATOM 11629 C C . GLU A 1 89 ? 7.637 -8.734 0.660 1.00 0.00 89 GLU A C 7
ATOM 11630 O O . GLU A 1 89 ? 6.970 -9.401 1.457 1.00 0.00 89 GLU A O 7
ATOM 11642 N N . LEU A 1 90 ? 7.428 -7.428 0.409 1.00 0.00 90 LEU A N 7
ATOM 11643 C CA . LEU A 1 90 ? 6.382 -6.642 1.064 1.00 0.00 90 LEU A CA 7
ATOM 11644 C C . LEU A 1 90 ? 5.003 -7.219 0.740 1.00 0.00 90 LEU A C 7
ATOM 11645 O O . LEU A 1 90 ? 4.275 -7.572 1.638 1.00 0.00 90 LEU A O 7
ATOM 11661 N N . ILE A 1 91 ? 4.670 -7.308 -0.551 1.00 0.00 91 ILE A N 7
ATOM 11662 C CA . ILE A 1 91 ? 3.342 -7.769 -1.015 1.00 0.00 91 ILE A CA 7
ATOM 11663 C C . ILE A 1 91 ? 2.982 -9.176 -0.455 1.00 0.00 91 ILE A C 7
ATOM 11664 O O . ILE A 1 91 ? 1.869 -9.390 0.058 1.00 0.00 91 ILE A O 7
ATOM 11680 N N . GLY A 1 92 ? 3.959 -10.098 -0.518 1.00 0.00 92 GLY A N 7
ATOM 11681 C CA . GLY A 1 92 ? 3.788 -11.461 -0.003 1.00 0.00 92 GLY A CA 7
ATOM 11682 C C . GLY A 1 92 ? 3.536 -11.526 1.511 1.00 0.00 92 GLY A C 7
ATOM 11683 O O . GLY A 1 92 ? 2.569 -12.151 1.956 1.00 0.00 92 GLY A O 7
ATOM 11687 N N . LEU A 1 93 ? 4.417 -10.875 2.287 1.00 0.00 93 LEU A N 7
ATOM 11688 C CA . LEU A 1 93 ? 4.363 -10.863 3.771 1.00 0.00 93 LEU A CA 7
ATOM 11689 C C . LEU A 1 93 ? 3.147 -10.060 4.288 1.00 0.00 93 LEU A C 7
ATOM 11690 O O . LEU A 1 93 ? 2.439 -10.491 5.203 1.00 0.00 93 LEU A O 7
ATOM 11706 N N . TYR A 1 94 ? 2.914 -8.897 3.673 1.00 0.00 94 TYR A N 7
ATOM 11707 C CA . TYR A 1 94 ? 1.860 -7.932 4.070 1.00 0.00 94 TYR A CA 7
ATOM 11708 C C . TYR A 1 94 ? 0.505 -8.234 3.426 1.00 0.00 94 TYR A C 7
ATOM 11709 O O . TYR A 1 94 ? -0.441 -7.443 3.535 1.00 0.00 94 TYR A O 7
ATOM 11727 N N . ALA A 1 95 ? 0.397 -9.394 2.774 1.00 0.00 95 ALA A N 7
ATOM 11728 C CA . ALA A 1 95 ? -0.903 -10.043 2.534 1.00 0.00 95 ALA A CA 7
ATOM 11729 C C . ALA A 1 95 ? -1.543 -10.578 3.857 1.00 0.00 95 ALA A C 7
ATOM 11730 O O . ALA A 1 95 ? -2.625 -11.170 3.828 1.00 0.00 95 ALA A O 7
ATOM 11737 N N . GLN A 1 96 ? -0.873 -10.350 5.014 1.00 0.00 96 GLN A N 7
ATOM 11738 C CA . GLN A 1 96 ? -1.393 -10.692 6.355 1.00 0.00 96 GLN A CA 7
ATOM 11739 C C . GLN A 1 96 ? -1.919 -9.424 7.090 1.00 0.00 96 GLN A C 7
ATOM 11740 O O . GLN A 1 96 ? -1.190 -8.427 7.176 1.00 0.00 96 GLN A O 7
ATOM 11754 N N . PRO A 1 97 ? -3.202 -9.428 7.600 1.00 0.00 97 PRO A N 7
ATOM 11755 C CA . PRO A 1 97 ? -3.737 -8.333 8.469 1.00 0.00 97 PRO A CA 7
ATOM 11756 C C . PRO A 1 97 ? -3.117 -8.338 9.895 1.00 0.00 97 PRO A C 7
ATOM 11757 O O . PRO A 1 97 ? -2.269 -9.189 10.211 1.00 0.00 97 PRO A O 7
ATOM 11768 N N . ASN A 1 98 ? -3.595 -7.390 10.747 1.00 0.00 98 ASN A N 7
ATOM 11769 C CA . ASN A 1 98 ? -3.106 -7.164 12.142 1.00 0.00 98 ASN A CA 7
ATOM 11770 C C . ASN A 1 98 ? -1.569 -6.910 12.186 1.00 0.00 98 ASN A C 7
ATOM 11771 O O . ASN A 1 98 ? -0.900 -7.157 13.194 1.00 0.00 98 ASN A O 7
ATOM 11782 N N . GLN A 1 99 ? -1.033 -6.349 11.086 1.00 0.00 99 GLN A N 7
ATOM 11783 C CA . GLN A 1 99 ? 0.432 -6.178 10.891 1.00 0.00 99 GLN A CA 7
ATOM 11784 C C . GLN A 1 99 ? 0.753 -4.838 10.195 1.00 0.00 99 GLN A C 7
ATOM 11785 O O . GLN A 1 99 ? 1.817 -4.681 9.595 1.00 0.00 99 GLN A O 7
ATOM 11799 N N . GLY A 1 100 ? -0.166 -3.861 10.318 1.00 0.00 100 GLY A N 7
ATOM 11800 C CA . GLY A 1 100 ? 0.045 -2.495 9.817 1.00 0.00 100 GLY A CA 7
ATOM 11801 C C . GLY A 1 100 ? -1.024 -2.072 8.826 1.00 0.00 100 GLY A C 7
ATOM 11802 O O . GLY A 1 100 ? -1.479 -0.920 8.834 1.00 0.00 100 GLY A O 7
ATOM 11806 N N . LEU A 1 101 ? -1.426 -3.021 7.969 1.00 0.00 101 LEU A N 7
ATOM 11807 C CA . LEU A 1 101 ? -2.374 -2.758 6.874 1.00 0.00 101 LEU A CA 7
ATOM 11808 C C . LEU A 1 101 ? -3.828 -2.997 7.335 1.00 0.00 101 LEU A C 7
ATOM 11809 O O . LEU A 1 101 ? -4.134 -4.057 7.886 1.00 0.00 101 LEU A O 7
ATOM 11825 N N . VAL A 1 102 ? -4.668 -1.954 7.119 1.00 0.00 102 VAL A N 7
ATOM 11826 C CA . VAL A 1 102 ? -6.146 -1.916 7.382 1.00 0.00 102 VAL A CA 7
ATOM 11827 C C . VAL A 1 102 ? -6.857 -3.306 7.381 1.00 0.00 102 VAL A C 7
ATOM 11828 O O . VAL A 1 102 ? -7.632 -3.603 8.295 1.00 0.00 102 VAL A O 7
ATOM 11841 N N . CYS A 1 103 ? -6.584 -4.137 6.360 1.00 0.00 103 CYS A N 7
ATOM 11842 C CA . CYS A 1 103 ? -7.150 -5.501 6.241 1.00 0.00 103 CYS A CA 7
ATOM 11843 C C . CYS A 1 103 ? -6.293 -6.325 5.264 1.00 0.00 103 CYS A C 7
ATOM 11844 O O . CYS A 1 103 ? -6.789 -7.257 4.621 1.00 0.00 103 CYS A O 7
ATOM 11852 N N . ALA A 1 104 ? -4.984 -5.983 5.212 1.00 0.00 104 ALA A N 7
ATOM 11853 C CA . ALA A 1 104 ? -4.001 -6.564 4.274 1.00 0.00 104 ALA A CA 7
ATOM 11854 C C . ALA A 1 104 ? -4.249 -6.120 2.824 1.00 0.00 104 ALA A C 7
ATOM 11855 O O . ALA A 1 104 ? -5.117 -5.278 2.546 1.00 0.00 104 ALA A O 7
ATOM 11862 N N . LEU A 1 105 ? -3.423 -6.664 1.920 1.00 0.00 105 LEU A N 7
ATOM 11863 C CA . LEU A 1 105 ? -3.511 -6.421 0.480 1.00 0.00 105 LEU A CA 7
ATOM 11864 C C . LEU A 1 105 ? -4.518 -7.404 -0.157 1.00 0.00 105 LEU A C 7
ATOM 11865 O O . LEU A 1 105 ? -4.200 -8.582 -0.358 1.00 0.00 105 LEU A O 7
ATOM 11881 N N . LEU A 1 106 ? -5.748 -6.918 -0.436 1.00 0.00 106 LEU A N 7
ATOM 11882 C CA . LEU A 1 106 ? -6.854 -7.775 -0.925 1.00 0.00 106 LEU A CA 7
ATOM 11883 C C . LEU A 1 106 ? -7.045 -7.703 -2.469 1.00 0.00 106 LEU A C 7
ATOM 11884 O O . LEU A 1 106 ? -6.943 -8.739 -3.141 1.00 0.00 106 LEU A O 7
ATOM 11900 N N . LEU A 1 107 ? -7.311 -6.504 -3.040 1.00 0.00 107 LEU A N 7
ATOM 11901 C CA . LEU A 1 107 ? -7.635 -6.359 -4.497 1.00 0.00 107 LEU A CA 7
ATOM 11902 C C . LEU A 1 107 ? -6.590 -5.459 -5.213 1.00 0.00 107 LEU A C 7
ATOM 11903 O O . LEU A 1 107 ? -6.646 -4.246 -5.056 1.00 0.00 107 LEU A O 7
ATOM 11919 N N . PRO A 1 108 ? -5.618 -6.032 -6.008 1.00 0.00 108 PRO A N 7
ATOM 11920 C CA . PRO A 1 108 ? -4.601 -5.231 -6.747 1.00 0.00 108 PRO A CA 7
ATOM 11921 C C . PRO A 1 108 ? -5.202 -4.494 -7.965 1.00 0.00 108 PRO A C 7
ATOM 11922 O O . PRO A 1 108 ? -5.654 -5.131 -8.923 1.00 0.00 108 PRO A O 7
ATOM 11933 N N . VAL A 1 109 ? -5.199 -3.153 -7.925 1.00 0.00 109 VAL A N 7
ATOM 11934 C CA . VAL A 1 109 ? -5.793 -2.313 -8.976 1.00 0.00 109 VAL A CA 7
ATOM 11935 C C . VAL A 1 109 ? -4.661 -1.544 -9.710 1.00 0.00 109 VAL A C 7
ATOM 11936 O O . VAL A 1 109 ? -4.204 -0.495 -9.205 1.00 0.00 109 VAL A O 7
ATOM 11950 N N . MET A 1 1 ? 1.974 -6.516 -44.695 1.00 0.00 1 MET A N 8
ATOM 11951 C CA . MET A 1 1 ? 1.463 -5.142 -44.488 1.00 0.00 1 MET A CA 8
ATOM 11952 C C . MET A 1 1 ? 0.796 -5.047 -43.103 1.00 0.00 1 MET A C 8
ATOM 11953 O O . MET A 1 1 ? 0.029 -5.938 -42.720 1.00 0.00 1 MET A O 8
ATOM 11969 N N . GLY A 1 2 ? 1.102 -3.962 -42.363 1.00 0.00 2 GLY A N 8
ATOM 11970 C CA . GLY A 1 2 ? 0.636 -3.774 -40.985 1.00 0.00 2 GLY A CA 8
ATOM 11971 C C . GLY A 1 2 ? 1.691 -4.199 -39.984 1.00 0.00 2 GLY A C 8
ATOM 11972 O O . GLY A 1 2 ? 1.481 -5.141 -39.212 1.00 0.00 2 GLY A O 8
ATOM 11976 N N . HIS A 1 3 ? 2.854 -3.512 -40.022 1.00 0.00 3 HIS A N 8
ATOM 11977 C CA . HIS A 1 3 ? 4.002 -3.833 -39.153 1.00 0.00 3 HIS A CA 8
ATOM 11978 C C . HIS A 1 3 ? 3.705 -3.455 -37.676 1.00 0.00 3 HIS A C 8
ATOM 11979 O O . HIS A 1 3 ? 4.002 -2.350 -37.225 1.00 0.00 3 HIS A O 8
ATOM 11994 N N . HIS A 1 4 ? 3.059 -4.392 -36.952 1.00 0.00 4 HIS A N 8
ATOM 11995 C CA . HIS A 1 4 ? 2.698 -4.236 -35.540 1.00 0.00 4 HIS A CA 8
ATOM 11996 C C . HIS A 1 4 ? 2.216 -5.590 -34.991 1.00 0.00 4 HIS A C 8
ATOM 11997 O O . HIS A 1 4 ? 1.081 -6.003 -35.245 1.00 0.00 4 HIS A O 8
ATOM 12012 N N . HIS A 1 5 ? 3.105 -6.287 -34.268 1.00 0.00 5 HIS A N 8
ATOM 12013 C CA . HIS A 1 5 ? 2.796 -7.575 -33.607 1.00 0.00 5 HIS A CA 8
ATOM 12014 C C . HIS A 1 5 ? 3.132 -7.513 -32.105 1.00 0.00 5 HIS A C 8
ATOM 12015 O O . HIS A 1 5 ? 3.187 -8.545 -31.432 1.00 0.00 5 HIS A O 8
ATOM 12030 N N . HIS A 1 6 ? 3.358 -6.289 -31.592 1.00 0.00 6 HIS A N 8
ATOM 12031 C CA . HIS A 1 6 ? 3.555 -6.043 -30.155 1.00 0.00 6 HIS A CA 8
ATOM 12032 C C . HIS A 1 6 ? 2.222 -5.599 -29.527 1.00 0.00 6 HIS A C 8
ATOM 12033 O O . HIS A 1 6 ? 1.764 -4.471 -29.740 1.00 0.00 6 HIS A O 8
ATOM 12048 N N . HIS A 1 7 ? 1.605 -6.524 -28.792 1.00 0.00 7 HIS A N 8
ATOM 12049 C CA . HIS A 1 7 ? 0.413 -6.275 -27.978 1.00 0.00 7 HIS A CA 8
ATOM 12050 C C . HIS A 1 7 ? 0.584 -7.055 -26.663 1.00 0.00 7 HIS A C 8
ATOM 12051 O O . HIS A 1 7 ? 0.012 -8.133 -26.468 1.00 0.00 7 HIS A O 8
ATOM 12066 N N . HIS A 1 8 ? 1.459 -6.524 -25.798 1.00 0.00 8 HIS A N 8
ATOM 12067 C CA . HIS A 1 8 ? 1.797 -7.138 -24.504 1.00 0.00 8 HIS A CA 8
ATOM 12068 C C . HIS A 1 8 ? 1.020 -6.441 -23.379 1.00 0.00 8 HIS A C 8
ATOM 12069 O O . HIS A 1 8 ? 1.267 -5.269 -23.092 1.00 0.00 8 HIS A O 8
ATOM 12084 N N . SER A 1 9 ? 0.093 -7.172 -22.752 1.00 0.00 9 SER A N 8
ATOM 12085 C CA . SER A 1 9 ? -0.670 -6.703 -21.577 1.00 0.00 9 SER A CA 8
ATOM 12086 C C . SER A 1 9 ? -0.234 -7.497 -20.330 1.00 0.00 9 SER A C 8
ATOM 12087 O O . SER A 1 9 ? 0.287 -8.610 -20.462 1.00 0.00 9 SER A O 8
ATOM 12095 N N . HIS A 1 10 ? -0.433 -6.904 -19.134 1.00 0.00 10 HIS A N 8
ATOM 12096 C CA . HIS A 1 10 ? -0.223 -7.589 -17.833 1.00 0.00 10 HIS A CA 8
ATOM 12097 C C . HIS A 1 10 ? -0.741 -6.687 -16.695 1.00 0.00 10 HIS A C 8
ATOM 12098 O O . HIS A 1 10 ? -1.365 -7.170 -15.745 1.00 0.00 10 HIS A O 8
ATOM 12113 N N . MET A 1 11 ? -0.457 -5.365 -16.833 1.00 0.00 11 MET A N 8
ATOM 12114 C CA . MET A 1 11 ? -0.819 -4.307 -15.855 1.00 0.00 11 MET A CA 8
ATOM 12115 C C . MET A 1 11 ? -0.163 -4.548 -14.465 1.00 0.00 11 MET A C 8
ATOM 12116 O O . MET A 1 11 ? 0.646 -5.474 -14.307 1.00 0.00 11 MET A O 8
ATOM 12130 N N . SER A 1 12 ? -0.492 -3.694 -13.473 1.00 0.00 12 SER A N 8
ATOM 12131 C CA . SER A 1 12 ? 0.165 -3.714 -12.146 1.00 0.00 12 SER A CA 8
ATOM 12132 C C . SER A 1 12 ? -0.579 -2.836 -11.131 1.00 0.00 12 SER A C 8
ATOM 12133 O O . SER A 1 12 ? -1.321 -1.919 -11.510 1.00 0.00 12 SER A O 8
ATOM 12141 N N . TRP A 1 13 ? -0.326 -3.087 -9.832 1.00 0.00 13 TRP A N 8
ATOM 12142 C CA . TRP A 1 13 ? -0.794 -2.207 -8.743 1.00 0.00 13 TRP A CA 8
ATOM 12143 C C . TRP A 1 13 ? 0.151 -0.993 -8.630 1.00 0.00 13 TRP A C 8
ATOM 12144 O O . TRP A 1 13 ? -0.200 0.027 -8.046 1.00 0.00 13 TRP A O 8
ATOM 12165 N N . TYR A 1 14 ? 1.363 -1.122 -9.199 1.00 0.00 14 TYR A N 8
ATOM 12166 C CA . TYR A 1 14 ? 2.334 -0.029 -9.231 1.00 0.00 14 TYR A CA 8
ATOM 12167 C C . TYR A 1 14 ? 1.962 0.913 -10.384 1.00 0.00 14 TYR A C 8
ATOM 12168 O O . TYR A 1 14 ? 2.256 0.632 -11.546 1.00 0.00 14 TYR A O 8
ATOM 12186 N N . HIS A 1 15 ? 1.250 1.996 -10.042 1.00 0.00 15 HIS A N 8
ATOM 12187 C CA . HIS A 1 15 ? 0.718 2.957 -11.016 1.00 0.00 15 HIS A CA 8
ATOM 12188 C C . HIS A 1 15 ? 1.654 4.178 -11.123 1.00 0.00 15 HIS A C 8
ATOM 12189 O O . HIS A 1 15 ? 1.883 4.881 -10.137 1.00 0.00 15 HIS A O 8
ATOM 12204 N N . ARG A 1 16 ? 2.181 4.395 -12.339 1.00 0.00 16 ARG A N 8
ATOM 12205 C CA . ARG A 1 16 ? 3.124 5.486 -12.671 1.00 0.00 16 ARG A CA 8
ATOM 12206 C C . ARG A 1 16 ? 2.388 6.743 -13.178 1.00 0.00 16 ARG A C 8
ATOM 12207 O O . ARG A 1 16 ? 3.004 7.801 -13.337 1.00 0.00 16 ARG A O 8
ATOM 12228 N N . ASP A 1 17 ? 1.078 6.613 -13.430 1.00 0.00 17 ASP A N 8
ATOM 12229 C CA . ASP A 1 17 ? 0.250 7.683 -14.039 1.00 0.00 17 ASP A CA 8
ATOM 12230 C C . ASP A 1 17 ? -0.711 8.280 -13.007 1.00 0.00 17 ASP A C 8
ATOM 12231 O O . ASP A 1 17 ? -1.348 9.301 -13.267 1.00 0.00 17 ASP A O 8
ATOM 12240 N N . LEU A 1 18 ? -0.797 7.645 -11.836 1.00 0.00 18 LEU A N 8
ATOM 12241 C CA . LEU A 1 18 ? -1.847 7.887 -10.838 1.00 0.00 18 LEU A CA 8
ATOM 12242 C C . LEU A 1 18 ? -1.254 8.521 -9.562 1.00 0.00 18 LEU A C 8
ATOM 12243 O O . LEU A 1 18 ? -0.255 8.030 -9.026 1.00 0.00 18 LEU A O 8
ATOM 12259 N N . SER A 1 19 ? -1.896 9.611 -9.100 1.00 0.00 19 SER A N 8
ATOM 12260 C CA . SER A 1 19 ? -1.498 10.361 -7.887 1.00 0.00 19 SER A CA 8
ATOM 12261 C C . SER A 1 19 ? -2.181 9.784 -6.626 1.00 0.00 19 SER A C 8
ATOM 12262 O O . SER A 1 19 ? -2.877 8.776 -6.707 1.00 0.00 19 SER A O 8
ATOM 12270 N N . ARG A 1 20 ? -1.950 10.422 -5.455 1.00 0.00 20 ARG A N 8
ATOM 12271 C CA . ARG A 1 20 ? -2.618 10.075 -4.174 1.00 0.00 20 ARG A CA 8
ATOM 12272 C C . ARG A 1 20 ? -4.142 10.274 -4.257 1.00 0.00 20 ARG A C 8
ATOM 12273 O O . ARG A 1 20 ? -4.904 9.383 -3.889 1.00 0.00 20 ARG A O 8
ATOM 12294 N N . ALA A 1 21 ? -4.566 11.457 -4.728 1.00 0.00 21 ALA A N 8
ATOM 12295 C CA . ALA A 1 21 ? -5.994 11.779 -4.936 1.00 0.00 21 ALA A CA 8
ATOM 12296 C C . ALA A 1 21 ? -6.640 10.794 -5.930 1.00 0.00 21 ALA A C 8
ATOM 12297 O O . ALA A 1 21 ? -7.748 10.288 -5.694 1.00 0.00 21 ALA A O 8
ATOM 12304 N N . ALA A 1 22 ? -5.914 10.515 -7.026 1.00 0.00 22 ALA A N 8
ATOM 12305 C CA . ALA A 1 22 ? -6.336 9.532 -8.040 1.00 0.00 22 ALA A CA 8
ATOM 12306 C C . ALA A 1 22 ? -6.376 8.106 -7.472 1.00 0.00 22 ALA A C 8
ATOM 12307 O O . ALA A 1 22 ? -7.183 7.291 -7.915 1.00 0.00 22 ALA A O 8
ATOM 12314 N N . ALA A 1 23 ? -5.505 7.827 -6.485 1.00 0.00 23 ALA A N 8
ATOM 12315 C CA . ALA A 1 23 ? -5.433 6.513 -5.826 1.00 0.00 23 ALA A CA 8
ATOM 12316 C C . ALA A 1 23 ? -6.717 6.256 -5.037 1.00 0.00 23 ALA A C 8
ATOM 12317 O O . ALA A 1 23 ? -7.429 5.299 -5.307 1.00 0.00 23 ALA A O 8
ATOM 12324 N N . GLU A 1 24 ? -7.016 7.174 -4.102 1.00 0.00 24 GLU A N 8
ATOM 12325 C CA . GLU A 1 24 ? -8.200 7.117 -3.217 1.00 0.00 24 GLU A CA 8
ATOM 12326 C C . GLU A 1 24 ? -9.504 6.957 -4.021 1.00 0.00 24 GLU A C 8
ATOM 12327 O O . GLU A 1 24 ? -10.356 6.128 -3.681 1.00 0.00 24 GLU A O 8
ATOM 12339 N N . GLU A 1 25 ? -9.604 7.734 -5.115 1.00 0.00 25 GLU A N 8
ATOM 12340 C CA . GLU A 1 25 ? -10.793 7.743 -5.982 1.00 0.00 25 GLU A CA 8
ATOM 12341 C C . GLU A 1 25 ? -10.940 6.396 -6.711 1.00 0.00 25 GLU A C 8
ATOM 12342 O O . GLU A 1 25 ? -11.962 5.718 -6.579 1.00 0.00 25 GLU A O 8
ATOM 12354 N N . LEU A 1 26 ? -9.892 6.030 -7.474 1.00 0.00 26 LEU A N 8
ATOM 12355 C CA . LEU A 1 26 ? -9.896 4.836 -8.338 1.00 0.00 26 LEU A CA 8
ATOM 12356 C C . LEU A 1 26 ? -10.076 3.552 -7.501 1.00 0.00 26 LEU A C 8
ATOM 12357 O O . LEU A 1 26 ? -10.721 2.620 -7.955 1.00 0.00 26 LEU A O 8
ATOM 12373 N N . LEU A 1 27 ? -9.541 3.528 -6.265 1.00 0.00 27 LEU A N 8
ATOM 12374 C CA . LEU A 1 27 ? -9.724 2.384 -5.343 1.00 0.00 27 LEU A CA 8
ATOM 12375 C C . LEU A 1 27 ? -11.195 2.297 -4.910 1.00 0.00 27 LEU A C 8
ATOM 12376 O O . LEU A 1 27 ? -11.773 1.216 -4.930 1.00 0.00 27 LEU A O 8
ATOM 12392 N N . ALA A 1 28 ? -11.788 3.460 -4.557 1.00 0.00 28 ALA A N 8
ATOM 12393 C CA . ALA A 1 28 ? -13.199 3.561 -4.098 1.00 0.00 28 ALA A CA 8
ATOM 12394 C C . ALA A 1 28 ? -14.195 3.170 -5.204 1.00 0.00 28 ALA A C 8
ATOM 12395 O O . ALA A 1 28 ? -15.308 2.721 -4.920 1.00 0.00 28 ALA A O 8
ATOM 12402 N N . ARG A 1 29 ? -13.790 3.359 -6.460 1.00 0.00 29 ARG A N 8
ATOM 12403 C CA . ARG A 1 29 ? -14.613 3.016 -7.625 1.00 0.00 29 ARG A CA 8
ATOM 12404 C C . ARG A 1 29 ? -14.421 1.542 -8.030 1.00 0.00 29 ARG A C 8
ATOM 12405 O O . ARG A 1 29 ? -15.401 0.813 -8.209 1.00 0.00 29 ARG A O 8
ATOM 12426 N N . ALA A 1 30 ? -13.157 1.118 -8.145 1.00 0.00 30 ALA A N 8
ATOM 12427 C CA . ALA A 1 30 ? -12.783 -0.186 -8.724 1.00 0.00 30 ALA A CA 8
ATOM 12428 C C . ALA A 1 30 ? -13.034 -1.338 -7.743 1.00 0.00 30 ALA A C 8
ATOM 12429 O O . ALA A 1 30 ? -13.808 -2.251 -8.045 1.00 0.00 30 ALA A O 8
ATOM 12436 N N . GLY A 1 31 ? -12.386 -1.285 -6.565 1.00 0.00 31 GLY A N 8
ATOM 12437 C CA . GLY A 1 31 ? -12.471 -2.368 -5.579 1.00 0.00 31 GLY A CA 8
ATOM 12438 C C . GLY A 1 31 ? -13.522 -2.117 -4.504 1.00 0.00 31 GLY A C 8
ATOM 12439 O O . GLY A 1 31 ? -14.323 -3.004 -4.182 1.00 0.00 31 GLY A O 8
ATOM 12443 N N . ARG A 1 32 ? -13.502 -0.878 -3.966 1.00 0.00 32 ARG A N 8
ATOM 12444 C CA . ARG A 1 32 ? -14.352 -0.403 -2.844 1.00 0.00 32 ARG A CA 8
ATOM 12445 C C . ARG A 1 32 ? -14.324 -1.358 -1.607 1.00 0.00 32 ARG A C 8
ATOM 12446 O O . ARG A 1 32 ? -15.238 -1.345 -0.774 1.00 0.00 32 ARG A O 8
ATOM 12467 N N . ASP A 1 33 ? -13.221 -2.126 -1.443 1.00 0.00 33 ASP A N 8
ATOM 12468 C CA . ASP A 1 33 ? -13.110 -3.170 -0.401 1.00 0.00 33 ASP A CA 8
ATOM 12469 C C . ASP A 1 33 ? -11.755 -3.886 -0.552 1.00 0.00 33 ASP A C 8
ATOM 12470 O O . ASP A 1 33 ? -11.593 -4.730 -1.439 1.00 0.00 33 ASP A O 8
ATOM 12479 N N . GLY A 1 34 ? -10.756 -3.478 0.252 1.00 0.00 34 GLY A N 8
ATOM 12480 C CA . GLY A 1 34 ? -9.450 -4.155 0.282 1.00 0.00 34 GLY A CA 8
ATOM 12481 C C . GLY A 1 34 ? -8.608 -3.897 -0.961 1.00 0.00 34 GLY A C 8
ATOM 12482 O O . GLY A 1 34 ? -7.685 -4.661 -1.276 1.00 0.00 34 GLY A O 8
ATOM 12486 N N . SER A 1 35 ? -8.941 -2.811 -1.663 1.00 0.00 35 SER A N 8
ATOM 12487 C CA . SER A 1 35 ? -8.267 -2.394 -2.888 1.00 0.00 35 SER A CA 8
ATOM 12488 C C . SER A 1 35 ? -6.980 -1.633 -2.530 1.00 0.00 35 SER A C 8
ATOM 12489 O O . SER A 1 35 ? -7.037 -0.639 -1.799 1.00 0.00 35 SER A O 8
ATOM 12497 N N . PHE A 1 36 ? -5.833 -2.094 -3.049 1.00 0.00 36 PHE A N 8
ATOM 12498 C CA . PHE A 1 36 ? -4.520 -1.483 -2.763 1.00 0.00 36 PHE A CA 8
ATOM 12499 C C . PHE A 1 36 ? -3.784 -1.186 -4.072 1.00 0.00 36 PHE A C 8
ATOM 12500 O O . PHE A 1 36 ? -4.086 -1.777 -5.115 1.00 0.00 36 PHE A O 8
ATOM 12517 N N . LEU A 1 37 ? -2.816 -0.269 -3.986 1.00 0.00 37 LEU A N 8
ATOM 12518 C CA . LEU A 1 37 ? -1.853 0.011 -5.056 1.00 0.00 37 LEU A CA 8
ATOM 12519 C C . LEU A 1 37 ? -0.584 0.649 -4.463 1.00 0.00 37 LEU A C 8
ATOM 12520 O O . LEU A 1 37 ? -0.602 1.141 -3.336 1.00 0.00 37 LEU A O 8
ATOM 12536 N N . VAL A 1 38 ? 0.507 0.666 -5.240 1.00 0.00 38 VAL A N 8
ATOM 12537 C CA . VAL A 1 38 ? 1.762 1.360 -4.877 1.00 0.00 38 VAL A CA 8
ATOM 12538 C C . VAL A 1 38 ? 2.086 2.374 -5.998 1.00 0.00 38 VAL A C 8
ATOM 12539 O O . VAL A 1 38 ? 1.634 2.218 -7.131 1.00 0.00 38 VAL A O 8
ATOM 12552 N N . ARG A 1 39 ? 2.823 3.426 -5.652 1.00 0.00 39 ARG A N 8
ATOM 12553 C CA . ARG A 1 39 ? 3.179 4.536 -6.551 1.00 0.00 39 ARG A CA 8
ATOM 12554 C C . ARG A 1 39 ? 4.464 5.199 -6.034 1.00 0.00 39 ARG A C 8
ATOM 12555 O O . ARG A 1 39 ? 5.096 4.698 -5.097 1.00 0.00 39 ARG A O 8
ATOM 12576 N N . ASP A 1 40 ? 4.859 6.305 -6.665 1.00 0.00 40 ASP A N 8
ATOM 12577 C CA . ASP A 1 40 ? 5.996 7.126 -6.220 1.00 0.00 40 ASP A CA 8
ATOM 12578 C C . ASP A 1 40 ? 5.451 8.203 -5.276 1.00 0.00 40 ASP A C 8
ATOM 12579 O O . ASP A 1 40 ? 4.591 8.973 -5.690 1.00 0.00 40 ASP A O 8
ATOM 12588 N N . SER A 1 41 ? 5.939 8.251 -4.024 1.00 0.00 41 SER A N 8
ATOM 12589 C CA . SER A 1 41 ? 5.396 9.134 -2.960 1.00 0.00 41 SER A CA 8
ATOM 12590 C C . SER A 1 41 ? 5.452 10.633 -3.324 1.00 0.00 41 SER A C 8
ATOM 12591 O O . SER A 1 41 ? 6.221 11.071 -4.184 1.00 0.00 41 SER A O 8
ATOM 12599 N N . GLU A 1 42 ? 4.627 11.384 -2.608 1.00 0.00 42 GLU A N 8
ATOM 12600 C CA . GLU A 1 42 ? 4.441 12.835 -2.738 1.00 0.00 42 GLU A CA 8
ATOM 12601 C C . GLU A 1 42 ? 4.741 13.490 -1.380 1.00 0.00 42 GLU A C 8
ATOM 12602 O O . GLU A 1 42 ? 5.181 14.642 -1.313 1.00 0.00 42 GLU A O 8
ATOM 12614 N N . SER A 1 43 ? 4.485 12.721 -0.296 1.00 0.00 43 SER A N 8
ATOM 12615 C CA . SER A 1 43 ? 4.829 13.106 1.072 1.00 0.00 43 SER A CA 8
ATOM 12616 C C . SER A 1 43 ? 6.357 13.160 1.234 1.00 0.00 43 SER A C 8
ATOM 12617 O O . SER A 1 43 ? 6.894 14.043 1.913 1.00 0.00 43 SER A O 8
ATOM 12625 N N . VAL A 1 44 ? 7.047 12.194 0.592 1.00 0.00 44 VAL A N 8
ATOM 12626 C CA . VAL A 1 44 ? 8.512 12.087 0.600 1.00 0.00 44 VAL A CA 8
ATOM 12627 C C . VAL A 1 44 ? 9.011 11.994 -0.858 1.00 0.00 44 VAL A C 8
ATOM 12628 O O . VAL A 1 44 ? 8.621 11.074 -1.590 1.00 0.00 44 VAL A O 8
ATOM 12641 N N . ALA A 1 45 ? 9.845 12.960 -1.270 1.00 0.00 45 ALA A N 8
ATOM 12642 C CA . ALA A 1 45 ? 10.471 12.980 -2.612 1.00 0.00 45 ALA A CA 8
ATOM 12643 C C . ALA A 1 45 ? 11.466 11.811 -2.786 1.00 0.00 45 ALA A C 8
ATOM 12644 O O . ALA A 1 45 ? 12.250 11.526 -1.875 1.00 0.00 45 ALA A O 8
ATOM 12651 N N . GLY A 1 46 ? 11.388 11.114 -3.937 1.00 0.00 46 GLY A N 8
ATOM 12652 C CA . GLY A 1 46 ? 12.298 9.999 -4.255 1.00 0.00 46 GLY A CA 8
ATOM 12653 C C . GLY A 1 46 ? 11.855 8.672 -3.634 1.00 0.00 46 GLY A C 8
ATOM 12654 O O . GLY A 1 46 ? 12.482 7.638 -3.868 1.00 0.00 46 GLY A O 8
ATOM 12658 N N . ALA A 1 47 ? 10.746 8.713 -2.871 1.00 0.00 47 ALA A N 8
ATOM 12659 C CA . ALA A 1 47 ? 10.213 7.557 -2.122 1.00 0.00 47 ALA A CA 8
ATOM 12660 C C . ALA A 1 47 ? 9.025 6.922 -2.839 1.00 0.00 47 ALA A C 8
ATOM 12661 O O . ALA A 1 47 ? 8.617 7.381 -3.905 1.00 0.00 47 ALA A O 8
ATOM 12668 N N . PHE A 1 48 ? 8.506 5.834 -2.255 1.00 0.00 48 PHE A N 8
ATOM 12669 C CA . PHE A 1 48 ? 7.294 5.139 -2.744 1.00 0.00 48 PHE A CA 8
ATOM 12670 C C . PHE A 1 48 ? 6.152 5.333 -1.731 1.00 0.00 48 PHE A C 8
ATOM 12671 O O . PHE A 1 48 ? 6.413 5.631 -0.563 1.00 0.00 48 PHE A O 8
ATOM 12688 N N . ALA A 1 49 ? 4.894 5.232 -2.199 1.00 0.00 49 ALA A N 8
ATOM 12689 C CA . ALA A 1 49 ? 3.692 5.277 -1.342 1.00 0.00 49 ALA A CA 8
ATOM 12690 C C . ALA A 1 49 ? 2.770 4.086 -1.659 1.00 0.00 49 ALA A C 8
ATOM 12691 O O . ALA A 1 49 ? 2.625 3.708 -2.811 1.00 0.00 49 ALA A O 8
ATOM 12698 N N . LEU A 1 50 ? 2.138 3.535 -0.620 1.00 0.00 50 LEU A N 8
ATOM 12699 C CA . LEU A 1 50 ? 1.205 2.400 -0.700 1.00 0.00 50 LEU A CA 8
ATOM 12700 C C . LEU A 1 50 ? -0.161 2.904 -0.230 1.00 0.00 50 LEU A C 8
ATOM 12701 O O . LEU A 1 50 ? -0.310 3.285 0.923 1.00 0.00 50 LEU A O 8
ATOM 12717 N N . CYS A 1 51 ? -1.134 2.951 -1.137 1.00 0.00 51 CYS A N 8
ATOM 12718 C CA . CYS A 1 51 ? -2.490 3.424 -0.842 1.00 0.00 51 CYS A CA 8
ATOM 12719 C C . CYS A 1 51 ? -3.415 2.203 -0.735 1.00 0.00 51 CYS A C 8
ATOM 12720 O O . CYS A 1 51 ? -3.558 1.450 -1.700 1.00 0.00 51 CYS A O 8
ATOM 12728 N N . VAL A 1 52 ? -4.027 2.005 0.442 1.00 0.00 52 VAL A N 8
ATOM 12729 C CA . VAL A 1 52 ? -4.891 0.843 0.738 1.00 0.00 52 VAL A CA 8
ATOM 12730 C C . VAL A 1 52 ? -6.258 1.360 1.223 1.00 0.00 52 VAL A C 8
ATOM 12731 O O . VAL A 1 52 ? -6.314 2.299 2.028 1.00 0.00 52 VAL A O 8
ATOM 12744 N N . LEU A 1 53 ? -7.344 0.747 0.741 1.00 0.00 53 LEU A N 8
ATOM 12745 C CA . LEU A 1 53 ? -8.724 1.114 1.105 1.00 0.00 53 LEU A CA 8
ATOM 12746 C C . LEU A 1 53 ? -9.372 -0.009 1.932 1.00 0.00 53 LEU A C 8
ATOM 12747 O O . LEU A 1 53 ? -9.234 -1.192 1.606 1.00 0.00 53 LEU A O 8
ATOM 12763 N N . TYR A 1 54 ? -10.089 0.400 2.986 1.00 0.00 54 TYR A N 8
ATOM 12764 C CA . TYR A 1 54 ? -10.896 -0.480 3.826 1.00 0.00 54 TYR A CA 8
ATOM 12765 C C . TYR A 1 54 ? -12.178 0.264 4.212 1.00 0.00 54 TYR A C 8
ATOM 12766 O O . TYR A 1 54 ? -12.117 1.168 5.042 1.00 0.00 54 TYR A O 8
ATOM 12784 N N . GLN A 1 55 ? -13.301 -0.093 3.551 1.00 0.00 55 GLN A N 8
ATOM 12785 C CA . GLN A 1 55 ? -14.672 0.375 3.880 1.00 0.00 55 GLN A CA 8
ATOM 12786 C C . GLN A 1 55 ? -14.742 1.892 4.188 1.00 0.00 55 GLN A C 8
ATOM 12787 O O . GLN A 1 55 ? -14.898 2.297 5.353 1.00 0.00 55 GLN A O 8
ATOM 12801 N N . LYS A 1 56 ? -14.570 2.704 3.129 1.00 0.00 56 LYS A N 8
ATOM 12802 C CA . LYS A 1 56 ? -14.539 4.184 3.192 1.00 0.00 56 LYS A CA 8
ATOM 12803 C C . LYS A 1 56 ? -13.462 4.701 4.189 1.00 0.00 56 LYS A C 8
ATOM 12804 O O . LYS A 1 56 ? -13.670 5.679 4.917 1.00 0.00 56 LYS A O 8
ATOM 12823 N N . HIS A 1 57 ? -12.312 4.020 4.218 1.00 0.00 57 HIS A N 8
ATOM 12824 C CA . HIS A 1 57 ? -11.127 4.487 4.957 1.00 0.00 57 HIS A CA 8
ATOM 12825 C C . HIS A 1 57 ? -9.867 4.165 4.143 1.00 0.00 57 HIS A C 8
ATOM 12826 O O . HIS A 1 57 ? -9.413 3.018 4.117 1.00 0.00 57 HIS A O 8
ATOM 12841 N N . VAL A 1 58 ? -9.306 5.189 3.489 1.00 0.00 58 VAL A N 8
ATOM 12842 C CA . VAL A 1 58 ? -8.087 5.057 2.681 1.00 0.00 58 VAL A CA 8
ATOM 12843 C C . VAL A 1 58 ? -6.908 5.613 3.476 1.00 0.00 58 VAL A C 8
ATOM 12844 O O . VAL A 1 58 ? -6.991 6.723 4.008 1.00 0.00 58 VAL A O 8
ATOM 12857 N N . HIS A 1 59 ? -5.828 4.843 3.580 1.00 0.00 59 HIS A N 8
ATOM 12858 C CA . HIS A 1 59 ? -4.554 5.317 4.134 1.00 0.00 59 HIS A CA 8
ATOM 12859 C C . HIS A 1 59 ? -3.463 5.208 3.073 1.00 0.00 59 HIS A C 8
ATOM 12860 O O . HIS A 1 59 ? -3.478 4.297 2.247 1.00 0.00 59 HIS A O 8
ATOM 12875 N N . THR A 1 60 ? -2.517 6.145 3.129 1.00 0.00 60 THR A N 8
ATOM 12876 C CA . THR A 1 60 ? -1.345 6.187 2.253 1.00 0.00 60 THR A CA 8
ATOM 12877 C C . THR A 1 60 ? -0.103 6.039 3.135 1.00 0.00 60 THR A C 8
ATOM 12878 O O . THR A 1 60 ? 0.008 6.696 4.172 1.00 0.00 60 THR A O 8
ATOM 12889 N N . TYR A 1 61 ? 0.815 5.158 2.724 1.00 0.00 61 TYR A N 8
ATOM 12890 C CA . TYR A 1 61 ? 1.972 4.746 3.528 1.00 0.00 61 TYR A CA 8
ATOM 12891 C C . TYR A 1 61 ? 3.236 5.028 2.721 1.00 0.00 61 TYR A C 8
ATOM 12892 O O . TYR A 1 61 ? 3.485 4.333 1.739 1.00 0.00 61 TYR A O 8
ATOM 12910 N N . ARG A 1 62 ? 4.008 6.063 3.103 1.00 0.00 62 ARG A N 8
ATOM 12911 C CA . ARG A 1 62 ? 5.337 6.318 2.504 1.00 0.00 62 ARG A CA 8
ATOM 12912 C C . ARG A 1 62 ? 6.254 5.102 2.741 1.00 0.00 62 ARG A C 8
ATOM 12913 O O . ARG A 1 62 ? 6.061 4.349 3.695 1.00 0.00 62 ARG A O 8
ATOM 12934 N N . ILE A 1 63 ? 7.261 4.926 1.884 1.00 0.00 63 ILE A N 8
ATOM 12935 C CA . ILE A 1 63 ? 7.985 3.646 1.739 1.00 0.00 63 ILE A CA 8
ATOM 12936 C C . ILE A 1 63 ? 9.404 4.098 1.402 1.00 0.00 63 ILE A C 8
ATOM 12937 O O . ILE A 1 63 ? 9.615 4.673 0.323 1.00 0.00 63 ILE A O 8
ATOM 12953 N N . LEU A 1 64 ? 10.372 3.892 2.299 1.00 0.00 64 LEU A N 8
ATOM 12954 C CA . LEU A 1 64 ? 11.680 4.553 2.210 1.00 0.00 64 LEU A CA 8
ATOM 12955 C C . LEU A 1 64 ? 12.633 3.651 1.415 1.00 0.00 64 LEU A C 8
ATOM 12956 O O . LEU A 1 64 ? 12.946 2.548 1.879 1.00 0.00 64 LEU A O 8
ATOM 12972 N N . PRO A 1 65 ? 13.076 4.103 0.184 1.00 0.00 65 PRO A N 8
ATOM 12973 C CA . PRO A 1 65 ? 13.979 3.323 -0.695 1.00 0.00 65 PRO A CA 8
ATOM 12974 C C . PRO A 1 65 ? 15.325 3.063 -0.021 1.00 0.00 65 PRO A C 8
ATOM 12975 O O . PRO A 1 65 ? 15.943 2.030 -0.279 1.00 0.00 65 PRO A O 8
ATOM 12986 N N . ASP A 1 66 ? 15.776 4.058 0.796 1.00 0.00 66 ASP A N 8
ATOM 12987 C CA . ASP A 1 66 ? 16.882 3.927 1.758 1.00 0.00 66 ASP A CA 8
ATOM 12988 C C . ASP A 1 66 ? 18.192 3.513 1.062 1.00 0.00 66 ASP A C 8
ATOM 12989 O O . ASP A 1 66 ? 18.404 2.323 0.805 1.00 0.00 66 ASP A O 8
ATOM 12998 N N . GLY A 1 67 ? 19.012 4.524 0.705 1.00 0.00 67 GLY A N 8
ATOM 12999 C CA . GLY A 1 67 ? 20.250 4.345 -0.064 1.00 0.00 67 GLY A CA 8
ATOM 13000 C C . GLY A 1 67 ? 21.256 3.355 0.522 1.00 0.00 67 GLY A C 8
ATOM 13001 O O . GLY A 1 67 ? 22.237 3.759 1.152 1.00 0.00 67 GLY A O 8
ATOM 13005 N N . GLU A 1 68 ? 20.991 2.064 0.280 1.00 0.00 68 GLU A N 8
ATOM 13006 C CA . GLU A 1 68 ? 21.876 0.927 0.560 1.00 0.00 68 GLU A CA 8
ATOM 13007 C C . GLU A 1 68 ? 21.484 -0.165 -0.457 1.00 0.00 68 GLU A C 8
ATOM 13008 O O . GLU A 1 68 ? 22.069 -0.224 -1.547 1.00 0.00 68 GLU A O 8
ATOM 13020 N N . ASP A 1 69 ? 20.449 -0.991 -0.119 1.00 0.00 69 ASP A N 8
ATOM 13021 C CA . ASP A 1 69 ? 19.897 -2.013 -1.051 1.00 0.00 69 ASP A CA 8
ATOM 13022 C C . ASP A 1 69 ? 18.467 -2.468 -0.644 1.00 0.00 69 ASP A C 8
ATOM 13023 O O . ASP A 1 69 ? 17.900 -3.375 -1.265 1.00 0.00 69 ASP A O 8
ATOM 13032 N N . PHE A 1 70 ? 17.855 -1.831 0.379 1.00 0.00 70 PHE A N 8
ATOM 13033 C CA . PHE A 1 70 ? 16.541 -2.272 0.911 1.00 0.00 70 PHE A CA 8
ATOM 13034 C C . PHE A 1 70 ? 15.541 -1.110 1.049 1.00 0.00 70 PHE A C 8
ATOM 13035 O O . PHE A 1 70 ? 15.919 0.002 1.384 1.00 0.00 70 PHE A O 8
ATOM 13052 N N . LEU A 1 71 ? 14.254 -1.439 0.853 1.00 0.00 71 LEU A N 8
ATOM 13053 C CA . LEU A 1 71 ? 13.122 -0.512 0.970 1.00 0.00 71 LEU A CA 8
ATOM 13054 C C . LEU A 1 71 ? 12.154 -1.035 2.050 1.00 0.00 71 LEU A C 8
ATOM 13055 O O . LEU A 1 71 ? 11.790 -2.215 2.048 1.00 0.00 71 LEU A O 8
ATOM 13071 N N . ALA A 1 72 ? 11.772 -0.162 2.993 1.00 0.00 72 ALA A N 8
ATOM 13072 C CA . ALA A 1 72 ? 10.859 -0.515 4.102 1.00 0.00 72 ALA A CA 8
ATOM 13073 C C . ALA A 1 72 ? 9.564 0.293 4.000 1.00 0.00 72 ALA A C 8
ATOM 13074 O O . ALA A 1 72 ? 9.578 1.432 3.542 1.00 0.00 72 ALA A O 8
ATOM 13081 N N . VAL A 1 73 ? 8.453 -0.297 4.461 1.00 0.00 73 VAL A N 8
ATOM 13082 C CA . VAL A 1 73 ? 7.139 0.382 4.481 1.00 0.00 73 VAL A CA 8
ATOM 13083 C C . VAL A 1 73 ? 7.004 1.125 5.809 1.00 0.00 73 VAL A C 8
ATOM 13084 O O . VAL A 1 73 ? 7.179 0.523 6.870 1.00 0.00 73 VAL A O 8
ATOM 13097 N N . GLN A 1 74 ? 6.631 2.409 5.752 1.00 0.00 74 GLN A N 8
ATOM 13098 C CA . GLN A 1 74 ? 6.640 3.292 6.924 1.00 0.00 74 GLN A CA 8
ATOM 13099 C C . GLN A 1 74 ? 5.200 3.565 7.348 1.00 0.00 74 GLN A C 8
ATOM 13100 O O . GLN A 1 74 ? 4.343 3.925 6.528 1.00 0.00 74 GLN A O 8
ATOM 13114 N N . THR A 1 75 ? 4.958 3.389 8.640 1.00 0.00 75 THR A N 8
ATOM 13115 C CA . THR A 1 75 ? 3.626 3.405 9.228 1.00 0.00 75 THR A CA 8
ATOM 13116 C C . THR A 1 75 ? 3.659 4.202 10.551 1.00 0.00 75 THR A C 8
ATOM 13117 O O . THR A 1 75 ? 4.722 4.706 10.946 1.00 0.00 75 THR A O 8
ATOM 13128 N N . SER A 1 76 ? 2.509 4.298 11.244 1.00 0.00 76 SER A N 8
ATOM 13129 C CA . SER A 1 76 ? 2.303 5.227 12.381 1.00 0.00 76 SER A CA 8
ATOM 13130 C C . SER A 1 76 ? 3.107 4.851 13.666 1.00 0.00 76 SER A C 8
ATOM 13131 O O . SER A 1 76 ? 2.915 5.499 14.705 1.00 0.00 76 SER A O 8
ATOM 13139 N N . GLN A 1 77 ? 3.995 3.815 13.578 1.00 0.00 77 GLN A N 8
ATOM 13140 C CA . GLN A 1 77 ? 4.878 3.354 14.686 1.00 0.00 77 GLN A CA 8
ATOM 13141 C C . GLN A 1 77 ? 4.065 2.640 15.784 1.00 0.00 77 GLN A C 8
ATOM 13142 O O . GLN A 1 77 ? 2.950 3.054 16.109 1.00 0.00 77 GLN A O 8
ATOM 13156 N N . GLY A 1 78 ? 4.605 1.539 16.328 1.00 0.00 78 GLY A N 8
ATOM 13157 C CA . GLY A 1 78 ? 3.904 0.704 17.299 1.00 0.00 78 GLY A CA 8
ATOM 13158 C C . GLY A 1 78 ? 3.665 -0.627 16.622 1.00 0.00 78 GLY A C 8
ATOM 13159 O O . GLY A 1 78 ? 4.146 -1.676 17.060 1.00 0.00 78 GLY A O 8
ATOM 13163 N N . VAL A 1 79 ? 2.908 -0.547 15.521 1.00 0.00 79 VAL A N 8
ATOM 13164 C CA . VAL A 1 79 ? 2.927 -1.546 14.443 1.00 0.00 79 VAL A CA 8
ATOM 13165 C C . VAL A 1 79 ? 4.337 -1.566 13.784 1.00 0.00 79 VAL A C 8
ATOM 13166 O O . VAL A 1 79 ? 4.779 -0.541 13.237 1.00 0.00 79 VAL A O 8
ATOM 13179 N N . PRO A 1 80 ? 5.087 -2.718 13.874 1.00 0.00 80 PRO A N 8
ATOM 13180 C CA . PRO A 1 80 ? 6.527 -2.785 13.517 1.00 0.00 80 PRO A CA 8
ATOM 13181 C C . PRO A 1 80 ? 6.808 -2.777 11.997 1.00 0.00 80 PRO A C 8
ATOM 13182 O O . PRO A 1 80 ? 6.615 -3.796 11.324 1.00 0.00 80 PRO A O 8
ATOM 13193 N N . VAL A 1 81 ? 7.164 -1.582 11.470 1.00 0.00 81 VAL A N 8
ATOM 13194 C CA . VAL A 1 81 ? 7.910 -1.426 10.184 1.00 0.00 81 VAL A CA 8
ATOM 13195 C C . VAL A 1 81 ? 8.957 -2.547 9.954 1.00 0.00 81 VAL A C 8
ATOM 13196 O O . VAL A 1 81 ? 9.860 -2.754 10.774 1.00 0.00 81 VAL A O 8
ATOM 13209 N N . ARG A 1 82 ? 8.782 -3.286 8.841 1.00 0.00 82 ARG A N 8
ATOM 13210 C CA . ARG A 1 82 ? 9.702 -4.341 8.393 1.00 0.00 82 ARG A CA 8
ATOM 13211 C C . ARG A 1 82 ? 10.378 -3.890 7.089 1.00 0.00 82 ARG A C 8
ATOM 13212 O O . ARG A 1 82 ? 9.743 -3.224 6.254 1.00 0.00 82 ARG A O 8
ATOM 13233 N N . ARG A 1 83 ? 11.668 -4.221 6.934 1.00 0.00 83 ARG A N 8
ATOM 13234 C CA . ARG A 1 83 ? 12.457 -3.888 5.731 1.00 0.00 83 ARG A CA 8
ATOM 13235 C C . ARG A 1 83 ? 12.522 -5.084 4.760 1.00 0.00 83 ARG A C 8
ATOM 13236 O O . ARG A 1 83 ? 12.615 -6.246 5.180 1.00 0.00 83 ARG A O 8
ATOM 13257 N N . PHE A 1 84 ? 12.471 -4.769 3.455 1.00 0.00 84 PHE A N 8
ATOM 13258 C CA . PHE A 1 84 ? 12.435 -5.757 2.349 1.00 0.00 84 PHE A CA 8
ATOM 13259 C C . PHE A 1 84 ? 13.433 -5.328 1.278 1.00 0.00 84 PHE A C 8
ATOM 13260 O O . PHE A 1 84 ? 13.865 -4.193 1.274 1.00 0.00 84 PHE A O 8
ATOM 13277 N N . GLN A 1 85 ? 13.799 -6.235 0.381 1.00 0.00 85 GLN A N 8
ATOM 13278 C CA . GLN A 1 85 ? 14.673 -5.916 -0.764 1.00 0.00 85 GLN A CA 8
ATOM 13279 C C . GLN A 1 85 ? 14.175 -6.657 -2.021 1.00 0.00 85 GLN A C 8
ATOM 13280 O O . GLN A 1 85 ? 14.906 -7.449 -2.627 1.00 0.00 85 GLN A O 8
ATOM 13294 N N . THR A 1 86 ? 12.928 -6.300 -2.438 1.00 0.00 86 THR A N 8
ATOM 13295 C CA . THR A 1 86 ? 12.126 -6.930 -3.513 1.00 0.00 86 THR A CA 8
ATOM 13296 C C . THR A 1 86 ? 10.640 -6.754 -3.129 1.00 0.00 86 THR A C 8
ATOM 13297 O O . THR A 1 86 ? 10.264 -6.934 -1.952 1.00 0.00 86 THR A O 8
ATOM 13308 N N . LEU A 1 87 ? 9.815 -6.327 -4.105 1.00 0.00 87 LEU A N 8
ATOM 13309 C CA . LEU A 1 87 ? 8.356 -6.159 -3.931 1.00 0.00 87 LEU A CA 8
ATOM 13310 C C . LEU A 1 87 ? 7.666 -7.482 -3.543 1.00 0.00 87 LEU A C 8
ATOM 13311 O O . LEU A 1 87 ? 6.641 -7.465 -2.860 1.00 0.00 87 LEU A O 8
ATOM 13327 N N . GLY A 1 88 ? 8.250 -8.614 -3.998 1.00 0.00 88 GLY A N 8
ATOM 13328 C CA . GLY A 1 88 ? 7.784 -9.962 -3.640 1.00 0.00 88 GLY A CA 8
ATOM 13329 C C . GLY A 1 88 ? 7.616 -10.196 -2.139 1.00 0.00 88 GLY A C 8
ATOM 13330 O O . GLY A 1 88 ? 6.582 -10.704 -1.701 1.00 0.00 88 GLY A O 8
ATOM 13334 N N . GLU A 1 89 ? 8.625 -9.786 -1.347 1.00 0.00 89 GLU A N 8
ATOM 13335 C CA . GLU A 1 89 ? 8.604 -9.953 0.123 1.00 0.00 89 GLU A CA 8
ATOM 13336 C C . GLU A 1 89 ? 7.675 -8.931 0.795 1.00 0.00 89 GLU A C 8
ATOM 13337 O O . GLU A 1 89 ? 7.094 -9.224 1.848 1.00 0.00 89 GLU A O 8
ATOM 13349 N N . LEU A 1 90 ? 7.532 -7.740 0.174 1.00 0.00 90 LEU A N 8
ATOM 13350 C CA . LEU A 1 90 ? 6.704 -6.642 0.704 1.00 0.00 90 LEU A CA 8
ATOM 13351 C C . LEU A 1 90 ? 5.224 -7.064 0.675 1.00 0.00 90 LEU A C 8
ATOM 13352 O O . LEU A 1 90 ? 4.578 -7.189 1.723 1.00 0.00 90 LEU A O 8
ATOM 13368 N N . ILE A 1 91 ? 4.719 -7.294 -0.546 1.00 0.00 91 ILE A N 8
ATOM 13369 C CA . ILE A 1 91 ? 3.336 -7.744 -0.799 1.00 0.00 91 ILE A CA 8
ATOM 13370 C C . ILE A 1 91 ? 3.060 -9.103 -0.124 1.00 0.00 91 ILE A C 8
ATOM 13371 O O . ILE A 1 91 ? 1.983 -9.314 0.444 1.00 0.00 91 ILE A O 8
ATOM 13387 N N . GLY A 1 92 ? 4.074 -9.989 -0.179 1.00 0.00 92 GLY A N 8
ATOM 13388 C CA . GLY A 1 92 ? 4.000 -11.324 0.417 1.00 0.00 92 GLY A CA 8
ATOM 13389 C C . GLY A 1 92 ? 3.683 -11.314 1.912 1.00 0.00 92 GLY A C 8
ATOM 13390 O O . GLY A 1 92 ? 2.802 -12.058 2.366 1.00 0.00 92 GLY A O 8
ATOM 13394 N N . LEU A 1 93 ? 4.395 -10.458 2.672 1.00 0.00 93 LEU A N 8
ATOM 13395 C CA . LEU A 1 93 ? 4.211 -10.350 4.133 1.00 0.00 93 LEU A CA 8
ATOM 13396 C C . LEU A 1 93 ? 2.950 -9.537 4.479 1.00 0.00 93 LEU A C 8
ATOM 13397 O O . LEU A 1 93 ? 2.167 -9.948 5.341 1.00 0.00 93 LEU A O 8
ATOM 13413 N N . TYR A 1 94 ? 2.727 -8.408 3.775 1.00 0.00 94 TYR A N 8
ATOM 13414 C CA . TYR A 1 94 ? 1.628 -7.464 4.088 1.00 0.00 94 TYR A CA 8
ATOM 13415 C C . TYR A 1 94 ? 0.262 -7.927 3.522 1.00 0.00 94 TYR A C 8
ATOM 13416 O O . TYR A 1 94 ? -0.763 -7.263 3.741 1.00 0.00 94 TYR A O 8
ATOM 13434 N N . ALA A 1 95 ? 0.240 -9.073 2.810 1.00 0.00 95 ALA A N 8
ATOM 13435 C CA . ALA A 1 95 ? -1.016 -9.789 2.471 1.00 0.00 95 ALA A CA 8
ATOM 13436 C C . ALA A 1 95 ? -1.625 -10.451 3.735 1.00 0.00 95 ALA A C 8
ATOM 13437 O O . ALA A 1 95 ? -2.745 -10.970 3.708 1.00 0.00 95 ALA A O 8
ATOM 13444 N N . GLN A 1 96 ? -0.848 -10.427 4.827 1.00 0.00 96 GLN A N 8
ATOM 13445 C CA . GLN A 1 96 ? -1.248 -10.898 6.155 1.00 0.00 96 GLN A CA 8
ATOM 13446 C C . GLN A 1 96 ? -1.463 -9.611 7.010 1.00 0.00 96 GLN A C 8
ATOM 13447 O O . GLN A 1 96 ? -0.523 -8.826 7.150 1.00 0.00 96 GLN A O 8
ATOM 13461 N N . PRO A 1 97 ? -2.702 -9.350 7.553 1.00 0.00 97 PRO A N 8
ATOM 13462 C CA . PRO A 1 97 ? -3.042 -8.059 8.236 1.00 0.00 97 PRO A CA 8
ATOM 13463 C C . PRO A 1 97 ? -2.386 -7.884 9.639 1.00 0.00 97 PRO A C 8
ATOM 13464 O O . PRO A 1 97 ? -1.484 -8.646 10.017 1.00 0.00 97 PRO A O 8
ATOM 13475 N N . ASN A 1 98 ? -2.893 -6.873 10.402 1.00 0.00 98 ASN A N 8
ATOM 13476 C CA . ASN A 1 98 ? -2.369 -6.466 11.735 1.00 0.00 98 ASN A CA 8
ATOM 13477 C C . ASN A 1 98 ? -0.871 -6.090 11.670 1.00 0.00 98 ASN A C 8
ATOM 13478 O O . ASN A 1 98 ? -0.080 -6.485 12.525 1.00 0.00 98 ASN A O 8
ATOM 13489 N N . GLN A 1 99 ? -0.505 -5.308 10.632 1.00 0.00 99 GLN A N 8
ATOM 13490 C CA . GLN A 1 99 ? 0.905 -4.884 10.385 1.00 0.00 99 GLN A CA 8
ATOM 13491 C C . GLN A 1 99 ? 1.017 -3.366 10.111 1.00 0.00 99 GLN A C 8
ATOM 13492 O O . GLN A 1 99 ? 2.097 -2.877 9.754 1.00 0.00 99 GLN A O 8
ATOM 13506 N N . GLY A 1 100 ? -0.087 -2.624 10.300 1.00 0.00 100 GLY A N 8
ATOM 13507 C CA . GLY A 1 100 ? -0.124 -1.175 10.040 1.00 0.00 100 GLY A CA 8
ATOM 13508 C C . GLY A 1 100 ? -1.142 -0.809 8.977 1.00 0.00 100 GLY A C 8
ATOM 13509 O O . GLY A 1 100 ? -1.571 0.342 8.885 1.00 0.00 100 GLY A O 8
ATOM 13513 N N . LEU A 1 101 ? -1.523 -1.818 8.180 1.00 0.00 101 LEU A N 8
ATOM 13514 C CA . LEU A 1 101 ? -2.481 -1.662 7.081 1.00 0.00 101 LEU A CA 8
ATOM 13515 C C . LEU A 1 101 ? -3.940 -1.642 7.588 1.00 0.00 101 LEU A C 8
ATOM 13516 O O . LEU A 1 101 ? -4.317 -2.440 8.450 1.00 0.00 101 LEU A O 8
ATOM 13532 N N . VAL A 1 102 ? -4.728 -0.694 7.041 1.00 0.00 102 VAL A N 8
ATOM 13533 C CA . VAL A 1 102 ? -6.195 -0.617 7.250 1.00 0.00 102 VAL A CA 8
ATOM 13534 C C . VAL A 1 102 ? -6.885 -1.909 6.751 1.00 0.00 102 VAL A C 8
ATOM 13535 O O . VAL A 1 102 ? -7.870 -2.373 7.334 1.00 0.00 102 VAL A O 8
ATOM 13548 N N . CYS A 1 103 ? -6.316 -2.496 5.687 1.00 0.00 103 CYS A N 8
ATOM 13549 C CA . CYS A 1 103 ? -6.754 -3.770 5.112 1.00 0.00 103 CYS A CA 8
ATOM 13550 C C . CYS A 1 103 ? -5.533 -4.541 4.607 1.00 0.00 103 CYS A C 8
ATOM 13551 O O . CYS A 1 103 ? -4.539 -3.933 4.195 1.00 0.00 103 CYS A O 8
ATOM 13559 N N . ALA A 1 104 ? -5.630 -5.882 4.616 1.00 0.00 104 ALA A N 8
ATOM 13560 C CA . ALA A 1 104 ? -4.600 -6.754 4.025 1.00 0.00 104 ALA A CA 8
ATOM 13561 C C . ALA A 1 104 ? -4.589 -6.569 2.496 1.00 0.00 104 ALA A C 8
ATOM 13562 O O . ALA A 1 104 ? -5.613 -6.181 1.909 1.00 0.00 104 ALA A O 8
ATOM 13569 N N . LEU A 1 105 ? -3.438 -6.816 1.862 1.00 0.00 105 LEU A N 8
ATOM 13570 C CA . LEU A 1 105 ? -3.292 -6.635 0.412 1.00 0.00 105 LEU A CA 8
ATOM 13571 C C . LEU A 1 105 ? -4.110 -7.711 -0.346 1.00 0.00 105 LEU A C 8
ATOM 13572 O O . LEU A 1 105 ? -3.656 -8.844 -0.518 1.00 0.00 105 LEU A O 8
ATOM 13588 N N . LEU A 1 106 ? -5.346 -7.339 -0.745 1.00 0.00 106 LEU A N 8
ATOM 13589 C CA . LEU A 1 106 ? -6.314 -8.239 -1.406 1.00 0.00 106 LEU A CA 8
ATOM 13590 C C . LEU A 1 106 ? -6.332 -8.005 -2.931 1.00 0.00 106 LEU A C 8
ATOM 13591 O O . LEU A 1 106 ? -5.880 -8.854 -3.704 1.00 0.00 106 LEU A O 8
ATOM 13607 N N . LEU A 1 107 ? -6.811 -6.814 -3.346 1.00 0.00 107 LEU A N 8
ATOM 13608 C CA . LEU A 1 107 ? -7.178 -6.532 -4.753 1.00 0.00 107 LEU A CA 8
ATOM 13609 C C . LEU A 1 107 ? -6.101 -5.612 -5.385 1.00 0.00 107 LEU A C 8
ATOM 13610 O O . LEU A 1 107 ? -5.971 -4.465 -4.953 1.00 0.00 107 LEU A O 8
ATOM 13626 N N . PRO A 1 108 ? -5.309 -6.111 -6.410 1.00 0.00 108 PRO A N 8
ATOM 13627 C CA . PRO A 1 108 ? -4.208 -5.333 -7.055 1.00 0.00 108 PRO A CA 8
ATOM 13628 C C . PRO A 1 108 ? -4.700 -4.045 -7.744 1.00 0.00 108 PRO A C 8
ATOM 13629 O O . PRO A 1 108 ? -4.010 -3.022 -7.723 1.00 0.00 108 PRO A O 8
ATOM 13640 N N . VAL A 1 109 ? -5.895 -4.138 -8.354 1.00 0.00 109 VAL A N 8
ATOM 13641 C CA . VAL A 1 109 ? -6.555 -3.039 -9.074 1.00 0.00 109 VAL A CA 8
ATOM 13642 C C . VAL A 1 109 ? -5.747 -2.670 -10.351 1.00 0.00 109 VAL A C 8
ATOM 13643 O O . VAL A 1 109 ? -5.971 -3.325 -11.400 1.00 0.00 109 VAL A O 8
ATOM 13657 N N . MET A 1 1 ? -0.856 0.953 -43.559 1.00 0.00 1 MET A N 9
ATOM 13658 C CA . MET A 1 1 ? 0.344 0.332 -42.946 1.00 0.00 1 MET A CA 9
ATOM 13659 C C . MET A 1 1 ? -0.054 -0.413 -41.657 1.00 0.00 1 MET A C 9
ATOM 13660 O O . MET A 1 1 ? -1.226 -0.374 -41.242 1.00 0.00 1 MET A O 9
ATOM 13676 N N . GLY A 1 2 ? 0.926 -1.092 -41.031 1.00 0.00 2 GLY A N 9
ATOM 13677 C CA . GLY A 1 2 ? 0.710 -1.848 -39.794 1.00 0.00 2 GLY A CA 9
ATOM 13678 C C . GLY A 1 2 ? 1.542 -1.291 -38.646 1.00 0.00 2 GLY A C 9
ATOM 13679 O O . GLY A 1 2 ? 2.592 -1.846 -38.294 1.00 0.00 2 GLY A O 9
ATOM 13683 N N . HIS A 1 3 ? 1.085 -0.163 -38.082 1.00 0.00 3 HIS A N 9
ATOM 13684 C CA . HIS A 1 3 ? 1.730 0.498 -36.930 1.00 0.00 3 HIS A CA 9
ATOM 13685 C C . HIS A 1 3 ? 0.859 0.364 -35.677 1.00 0.00 3 HIS A C 9
ATOM 13686 O O . HIS A 1 3 ? -0.375 0.285 -35.765 1.00 0.00 3 HIS A O 9
ATOM 13701 N N . HIS A 1 4 ? 1.529 0.318 -34.512 1.00 0.00 4 HIS A N 9
ATOM 13702 C CA . HIS A 1 4 ? 0.882 0.352 -33.196 1.00 0.00 4 HIS A CA 9
ATOM 13703 C C . HIS A 1 4 ? 1.901 0.836 -32.129 1.00 0.00 4 HIS A C 9
ATOM 13704 O O . HIS A 1 4 ? 1.833 1.996 -31.710 1.00 0.00 4 HIS A O 9
ATOM 13719 N N . HIS A 1 5 ? 2.865 -0.043 -31.768 1.00 0.00 5 HIS A N 9
ATOM 13720 C CA . HIS A 1 5 ? 3.926 0.202 -30.754 1.00 0.00 5 HIS A CA 9
ATOM 13721 C C . HIS A 1 5 ? 3.432 0.974 -29.500 1.00 0.00 5 HIS A C 9
ATOM 13722 O O . HIS A 1 5 ? 3.610 2.194 -29.390 1.00 0.00 5 HIS A O 9
ATOM 13737 N N . HIS A 1 6 ? 2.763 0.256 -28.587 1.00 0.00 6 HIS A N 9
ATOM 13738 C CA . HIS A 1 6 ? 2.289 0.814 -27.302 1.00 0.00 6 HIS A CA 9
ATOM 13739 C C . HIS A 1 6 ? 2.554 -0.189 -26.170 1.00 0.00 6 HIS A C 9
ATOM 13740 O O . HIS A 1 6 ? 2.475 -1.404 -26.377 1.00 0.00 6 HIS A O 9
ATOM 13755 N N . HIS A 1 7 ? 2.852 0.334 -24.976 1.00 0.00 7 HIS A N 9
ATOM 13756 C CA . HIS A 1 7 ? 2.980 -0.458 -23.744 1.00 0.00 7 HIS A CA 9
ATOM 13757 C C . HIS A 1 7 ? 1.725 -0.188 -22.906 1.00 0.00 7 HIS A C 9
ATOM 13758 O O . HIS A 1 7 ? 1.781 0.393 -21.814 1.00 0.00 7 HIS A O 9
ATOM 13773 N N . HIS A 1 8 ? 0.576 -0.578 -23.480 1.00 0.00 8 HIS A N 9
ATOM 13774 C CA . HIS A 1 8 ? -0.754 -0.341 -22.888 1.00 0.00 8 HIS A CA 9
ATOM 13775 C C . HIS A 1 8 ? -1.158 -1.550 -22.029 1.00 0.00 8 HIS A C 9
ATOM 13776 O O . HIS A 1 8 ? -0.830 -2.690 -22.384 1.00 0.00 8 HIS A O 9
ATOM 13791 N N . SER A 1 9 ? -1.851 -1.266 -20.901 1.00 0.00 9 SER A N 9
ATOM 13792 C CA . SER A 1 9 ? -2.363 -2.271 -19.946 1.00 0.00 9 SER A CA 9
ATOM 13793 C C . SER A 1 9 ? -1.216 -2.963 -19.166 1.00 0.00 9 SER A C 9
ATOM 13794 O O . SER A 1 9 ? -0.315 -3.561 -19.762 1.00 0.00 9 SER A O 9
ATOM 13802 N N . HIS A 1 10 ? -1.254 -2.849 -17.825 1.00 0.00 10 HIS A N 9
ATOM 13803 C CA . HIS A 1 10 ? -0.320 -3.539 -16.911 1.00 0.00 10 HIS A CA 9
ATOM 13804 C C . HIS A 1 10 ? -1.117 -4.097 -15.720 1.00 0.00 10 HIS A C 9
ATOM 13805 O O . HIS A 1 10 ? -1.509 -3.337 -14.820 1.00 0.00 10 HIS A O 9
ATOM 13820 N N . MET A 1 11 ? -1.393 -5.418 -15.736 1.00 0.00 11 MET A N 9
ATOM 13821 C CA . MET A 1 11 ? -2.047 -6.108 -14.613 1.00 0.00 11 MET A CA 9
ATOM 13822 C C . MET A 1 11 ? -1.026 -6.269 -13.476 1.00 0.00 11 MET A C 9
ATOM 13823 O O . MET A 1 11 ? -0.199 -7.191 -13.496 1.00 0.00 11 MET A O 9
ATOM 13837 N N . SER A 1 12 ? -1.055 -5.319 -12.538 1.00 0.00 12 SER A N 9
ATOM 13838 C CA . SER A 1 12 ? -0.159 -5.288 -11.374 1.00 0.00 12 SER A CA 9
ATOM 13839 C C . SER A 1 12 ? -0.640 -4.218 -10.385 1.00 0.00 12 SER A C 9
ATOM 13840 O O . SER A 1 12 ? -1.435 -3.334 -10.734 1.00 0.00 12 SER A O 9
ATOM 13848 N N . TRP A 1 13 ? -0.145 -4.314 -9.149 1.00 0.00 13 TRP A N 9
ATOM 13849 C CA . TRP A 1 13 ? -0.291 -3.248 -8.138 1.00 0.00 13 TRP A CA 9
ATOM 13850 C C . TRP A 1 13 ? 0.667 -2.090 -8.472 1.00 0.00 13 TRP A C 9
ATOM 13851 O O . TRP A 1 13 ? 0.360 -0.937 -8.201 1.00 0.00 13 TRP A O 9
ATOM 13872 N N . TYR A 1 14 ? 1.782 -2.405 -9.157 1.00 0.00 14 TYR A N 9
ATOM 13873 C CA . TYR A 1 14 ? 2.839 -1.421 -9.436 1.00 0.00 14 TYR A CA 9
ATOM 13874 C C . TYR A 1 14 ? 2.405 -0.504 -10.589 1.00 0.00 14 TYR A C 9
ATOM 13875 O O . TYR A 1 14 ? 2.105 -0.968 -11.695 1.00 0.00 14 TYR A O 9
ATOM 13893 N N . HIS A 1 15 ? 2.358 0.798 -10.293 1.00 0.00 15 HIS A N 9
ATOM 13894 C CA . HIS A 1 15 ? 2.069 1.862 -11.259 1.00 0.00 15 HIS A CA 9
ATOM 13895 C C . HIS A 1 15 ? 3.021 3.029 -10.960 1.00 0.00 15 HIS A C 9
ATOM 13896 O O . HIS A 1 15 ? 3.171 3.404 -9.795 1.00 0.00 15 HIS A O 9
ATOM 13911 N N . ARG A 1 16 ? 3.696 3.582 -11.988 1.00 0.00 16 ARG A N 9
ATOM 13912 C CA . ARG A 1 16 ? 4.440 4.856 -11.847 1.00 0.00 16 ARG A CA 9
ATOM 13913 C C . ARG A 1 16 ? 3.425 5.963 -11.525 1.00 0.00 16 ARG A C 9
ATOM 13914 O O . ARG A 1 16 ? 2.333 5.944 -12.114 1.00 0.00 16 ARG A O 9
ATOM 13935 N N . ASP A 1 17 ? 3.786 6.895 -10.606 1.00 0.00 17 ASP A N 9
ATOM 13936 C CA . ASP A 1 17 ? 2.882 7.872 -9.941 1.00 0.00 17 ASP A CA 9
ATOM 13937 C C . ASP A 1 17 ? 1.607 8.270 -10.712 1.00 0.00 17 ASP A C 9
ATOM 13938 O O . ASP A 1 17 ? 1.584 9.246 -11.471 1.00 0.00 17 ASP A O 9
ATOM 13947 N N . LEU A 1 18 ? 0.588 7.411 -10.573 1.00 0.00 18 LEU A N 9
ATOM 13948 C CA . LEU A 1 18 ? -0.788 7.732 -10.962 1.00 0.00 18 LEU A CA 9
ATOM 13949 C C . LEU A 1 18 ? -1.351 8.863 -10.053 1.00 0.00 18 LEU A C 9
ATOM 13950 O O . LEU A 1 18 ? -2.366 9.471 -10.405 1.00 0.00 18 LEU A O 9
ATOM 13966 N N . SER A 1 19 ? -0.682 9.048 -8.870 1.00 0.00 19 SER A N 9
ATOM 13967 C CA . SER A 1 19 ? -0.893 10.129 -7.870 1.00 0.00 19 SER A CA 9
ATOM 13968 C C . SER A 1 19 ? -1.740 9.611 -6.701 1.00 0.00 19 SER A C 9
ATOM 13969 O O . SER A 1 19 ? -2.672 8.856 -6.919 1.00 0.00 19 SER A O 9
ATOM 13977 N N . ARG A 1 20 ? -1.374 9.996 -5.455 1.00 0.00 20 ARG A N 9
ATOM 13978 C CA . ARG A 1 20 ? -2.042 9.519 -4.216 1.00 0.00 20 ARG A CA 9
ATOM 13979 C C . ARG A 1 20 ? -3.519 9.959 -4.145 1.00 0.00 20 ARG A C 9
ATOM 13980 O O . ARG A 1 20 ? -4.384 9.159 -3.767 1.00 0.00 20 ARG A O 9
ATOM 14001 N N . ALA A 1 21 ? -3.781 11.232 -4.465 1.00 0.00 21 ALA A N 9
ATOM 14002 C CA . ALA A 1 21 ? -5.153 11.769 -4.586 1.00 0.00 21 ALA A CA 9
ATOM 14003 C C . ALA A 1 21 ? -5.995 10.903 -5.552 1.00 0.00 21 ALA A C 9
ATOM 14004 O O . ALA A 1 21 ? -7.092 10.433 -5.202 1.00 0.00 21 ALA A O 9
ATOM 14011 N N . ALA A 1 22 ? -5.418 10.647 -6.739 1.00 0.00 22 ALA A N 9
ATOM 14012 C CA . ALA A 1 22 ? -6.045 9.819 -7.786 1.00 0.00 22 ALA A CA 9
ATOM 14013 C C . ALA A 1 22 ? -6.099 8.331 -7.380 1.00 0.00 22 ALA A C 9
ATOM 14014 O O . ALA A 1 22 ? -6.928 7.597 -7.895 1.00 0.00 22 ALA A O 9
ATOM 14021 N N . ALA A 1 23 ? -5.192 7.907 -6.472 1.00 0.00 23 ALA A N 9
ATOM 14022 C CA . ALA A 1 23 ? -5.135 6.524 -5.949 1.00 0.00 23 ALA A CA 9
ATOM 14023 C C . ALA A 1 23 ? -6.351 6.222 -5.073 1.00 0.00 23 ALA A C 9
ATOM 14024 O O . ALA A 1 23 ? -7.098 5.296 -5.364 1.00 0.00 23 ALA A O 9
ATOM 14031 N N . GLU A 1 24 ? -6.529 7.024 -4.004 1.00 0.00 24 GLU A N 9
ATOM 14032 C CA . GLU A 1 24 ? -7.695 6.941 -3.088 1.00 0.00 24 GLU A CA 9
ATOM 14033 C C . GLU A 1 24 ? -9.028 7.014 -3.855 1.00 0.00 24 GLU A C 9
ATOM 14034 O O . GLU A 1 24 ? -9.991 6.328 -3.509 1.00 0.00 24 GLU A O 9
ATOM 14046 N N . GLU A 1 25 ? -9.046 7.864 -4.892 1.00 0.00 25 GLU A N 9
ATOM 14047 C CA . GLU A 1 25 ? -10.235 8.088 -5.732 1.00 0.00 25 GLU A CA 9
ATOM 14048 C C . GLU A 1 25 ? -10.502 6.849 -6.614 1.00 0.00 25 GLU A C 9
ATOM 14049 O O . GLU A 1 25 ? -11.642 6.386 -6.723 1.00 0.00 25 GLU A O 9
ATOM 14061 N N . LEU A 1 26 ? -9.416 6.321 -7.220 1.00 0.00 26 LEU A N 9
ATOM 14062 C CA . LEU A 1 26 ? -9.451 5.118 -8.086 1.00 0.00 26 LEU A CA 9
ATOM 14063 C C . LEU A 1 26 ? -9.967 3.898 -7.314 1.00 0.00 26 LEU A C 9
ATOM 14064 O O . LEU A 1 26 ? -10.789 3.141 -7.821 1.00 0.00 26 LEU A O 9
ATOM 14080 N N . LEU A 1 27 ? -9.481 3.739 -6.076 1.00 0.00 27 LEU A N 9
ATOM 14081 C CA . LEU A 1 27 ? -9.876 2.644 -5.186 1.00 0.00 27 LEU A CA 9
ATOM 14082 C C . LEU A 1 27 ? -11.369 2.803 -4.814 1.00 0.00 27 LEU A C 9
ATOM 14083 O O . LEU A 1 27 ? -12.148 1.877 -4.987 1.00 0.00 27 LEU A O 9
ATOM 14099 N N . ALA A 1 28 ? -11.742 4.027 -4.372 1.00 0.00 28 ALA A N 9
ATOM 14100 C CA . ALA A 1 28 ? -13.108 4.354 -3.873 1.00 0.00 28 ALA A CA 9
ATOM 14101 C C . ALA A 1 28 ? -14.190 4.125 -4.938 1.00 0.00 28 ALA A C 9
ATOM 14102 O O . ALA A 1 28 ? -15.317 3.720 -4.623 1.00 0.00 28 ALA A O 9
ATOM 14109 N N . ARG A 1 29 ? -13.817 4.382 -6.191 1.00 0.00 29 ARG A N 9
ATOM 14110 C CA . ARG A 1 29 ? -14.707 4.260 -7.347 1.00 0.00 29 ARG A CA 9
ATOM 14111 C C . ARG A 1 29 ? -14.768 2.794 -7.821 1.00 0.00 29 ARG A C 9
ATOM 14112 O O . ARG A 1 29 ? -15.855 2.221 -7.963 1.00 0.00 29 ARG A O 9
ATOM 14133 N N . ALA A 1 30 ? -13.586 2.185 -8.014 1.00 0.00 30 ALA A N 9
ATOM 14134 C CA . ALA A 1 30 ? -13.463 0.856 -8.642 1.00 0.00 30 ALA A CA 9
ATOM 14135 C C . ALA A 1 30 ? -13.779 -0.288 -7.658 1.00 0.00 30 ALA A C 9
ATOM 14136 O O . ALA A 1 30 ? -14.735 -1.040 -7.876 1.00 0.00 30 ALA A O 9
ATOM 14143 N N . GLY A 1 31 ? -12.992 -0.419 -6.566 1.00 0.00 31 GLY A N 9
ATOM 14144 C CA . GLY A 1 31 ? -13.088 -1.584 -5.667 1.00 0.00 31 GLY A CA 9
ATOM 14145 C C . GLY A 1 31 ? -13.729 -1.261 -4.312 1.00 0.00 31 GLY A C 9
ATOM 14146 O O . GLY A 1 31 ? -14.787 -1.801 -3.961 1.00 0.00 31 GLY A O 9
ATOM 14150 N N . ARG A 1 32 ? -13.076 -0.330 -3.587 1.00 0.00 32 ARG A N 9
ATOM 14151 C CA . ARG A 1 32 ? -13.444 0.129 -2.219 1.00 0.00 32 ARG A CA 9
ATOM 14152 C C . ARG A 1 32 ? -13.678 -1.034 -1.206 1.00 0.00 32 ARG A C 9
ATOM 14153 O O . ARG A 1 32 ? -14.548 -0.953 -0.321 1.00 0.00 32 ARG A O 9
ATOM 14174 N N . ASP A 1 33 ? -12.827 -2.070 -1.269 1.00 0.00 33 ASP A N 9
ATOM 14175 C CA . ASP A 1 33 ? -13.027 -3.315 -0.505 1.00 0.00 33 ASP A CA 9
ATOM 14176 C C . ASP A 1 33 ? -11.754 -4.180 -0.621 1.00 0.00 33 ASP A C 9
ATOM 14177 O O . ASP A 1 33 ? -11.629 -5.006 -1.537 1.00 0.00 33 ASP A O 9
ATOM 14186 N N . GLY A 1 34 ? -10.754 -3.893 0.243 1.00 0.00 34 GLY A N 9
ATOM 14187 C CA . GLY A 1 34 ? -9.460 -4.595 0.209 1.00 0.00 34 GLY A CA 9
ATOM 14188 C C . GLY A 1 34 ? -8.648 -4.198 -1.019 1.00 0.00 34 GLY A C 9
ATOM 14189 O O . GLY A 1 34 ? -7.758 -4.930 -1.468 1.00 0.00 34 GLY A O 9
ATOM 14193 N N . SER A 1 35 ? -8.973 -3.012 -1.552 1.00 0.00 35 SER A N 9
ATOM 14194 C CA . SER A 1 35 ? -8.457 -2.521 -2.820 1.00 0.00 35 SER A CA 9
ATOM 14195 C C . SER A 1 35 ? -7.137 -1.806 -2.576 1.00 0.00 35 SER A C 9
ATOM 14196 O O . SER A 1 35 ? -7.096 -0.820 -1.836 1.00 0.00 35 SER A O 9
ATOM 14204 N N . PHE A 1 36 ? -6.064 -2.298 -3.197 1.00 0.00 36 PHE A N 9
ATOM 14205 C CA . PHE A 1 36 ? -4.722 -1.764 -2.979 1.00 0.00 36 PHE A CA 9
ATOM 14206 C C . PHE A 1 36 ? -4.017 -1.514 -4.312 1.00 0.00 36 PHE A C 9
ATOM 14207 O O . PHE A 1 36 ? -4.379 -2.096 -5.345 1.00 0.00 36 PHE A O 9
ATOM 14224 N N . LEU A 1 37 ? -3.011 -0.640 -4.257 1.00 0.00 37 LEU A N 9
ATOM 14225 C CA . LEU A 1 37 ? -2.076 -0.392 -5.355 1.00 0.00 37 LEU A CA 9
ATOM 14226 C C . LEU A 1 37 ? -0.771 0.189 -4.788 1.00 0.00 37 LEU A C 9
ATOM 14227 O O . LEU A 1 37 ? -0.718 0.635 -3.640 1.00 0.00 37 LEU A O 9
ATOM 14243 N N . VAL A 1 38 ? 0.264 0.179 -5.613 1.00 0.00 38 VAL A N 9
ATOM 14244 C CA . VAL A 1 38 ? 1.583 0.720 -5.307 1.00 0.00 38 VAL A CA 9
ATOM 14245 C C . VAL A 1 38 ? 1.894 1.792 -6.359 1.00 0.00 38 VAL A C 9
ATOM 14246 O O . VAL A 1 38 ? 1.734 1.558 -7.557 1.00 0.00 38 VAL A O 9
ATOM 14259 N N . ARG A 1 39 ? 2.293 2.969 -5.891 1.00 0.00 39 ARG A N 9
ATOM 14260 C CA . ARG A 1 39 ? 2.623 4.126 -6.735 1.00 0.00 39 ARG A CA 9
ATOM 14261 C C . ARG A 1 39 ? 4.036 4.620 -6.392 1.00 0.00 39 ARG A C 9
ATOM 14262 O O . ARG A 1 39 ? 4.577 4.284 -5.340 1.00 0.00 39 ARG A O 9
ATOM 14283 N N . ASP A 1 40 ? 4.615 5.430 -7.288 1.00 0.00 40 ASP A N 9
ATOM 14284 C CA . ASP A 1 40 ? 5.941 6.047 -7.079 1.00 0.00 40 ASP A CA 9
ATOM 14285 C C . ASP A 1 40 ? 5.746 7.423 -6.420 1.00 0.00 40 ASP A C 9
ATOM 14286 O O . ASP A 1 40 ? 5.063 8.279 -6.965 1.00 0.00 40 ASP A O 9
ATOM 14295 N N . SER A 1 41 ? 6.315 7.613 -5.228 1.00 0.00 41 SER A N 9
ATOM 14296 C CA . SER A 1 41 ? 6.176 8.861 -4.473 1.00 0.00 41 SER A CA 9
ATOM 14297 C C . SER A 1 41 ? 7.321 9.828 -4.813 1.00 0.00 41 SER A C 9
ATOM 14298 O O . SER A 1 41 ? 8.464 9.650 -4.347 1.00 0.00 41 SER A O 9
ATOM 14306 N N . GLU A 1 42 ? 7.018 10.814 -5.682 1.00 0.00 42 GLU A N 9
ATOM 14307 C CA . GLU A 1 42 ? 7.849 12.013 -5.855 1.00 0.00 42 GLU A CA 9
ATOM 14308 C C . GLU A 1 42 ? 7.902 12.824 -4.544 1.00 0.00 42 GLU A C 9
ATOM 14309 O O . GLU A 1 42 ? 6.997 13.610 -4.233 1.00 0.00 42 GLU A O 9
ATOM 14321 N N . SER A 1 43 ? 8.959 12.562 -3.767 1.00 0.00 43 SER A N 9
ATOM 14322 C CA . SER A 1 43 ? 9.226 13.195 -2.466 1.00 0.00 43 SER A CA 9
ATOM 14323 C C . SER A 1 43 ? 10.743 13.196 -2.260 1.00 0.00 43 SER A C 9
ATOM 14324 O O . SER A 1 43 ? 11.365 14.245 -2.054 1.00 0.00 43 SER A O 9
ATOM 14332 N N . VAL A 1 44 ? 11.317 11.987 -2.339 1.00 0.00 44 VAL A N 9
ATOM 14333 C CA . VAL A 1 44 ? 12.765 11.752 -2.480 1.00 0.00 44 VAL A CA 9
ATOM 14334 C C . VAL A 1 44 ? 12.974 10.862 -3.710 1.00 0.00 44 VAL A C 9
ATOM 14335 O O . VAL A 1 44 ? 12.089 10.052 -4.019 1.00 0.00 44 VAL A O 9
ATOM 14348 N N . ALA A 1 45 ? 14.146 11.061 -4.370 1.00 0.00 45 ALA A N 9
ATOM 14349 C CA . ALA A 1 45 ? 14.623 10.357 -5.604 1.00 0.00 45 ALA A CA 9
ATOM 14350 C C . ALA A 1 45 ? 13.572 9.442 -6.297 1.00 0.00 45 ALA A C 9
ATOM 14351 O O . ALA A 1 45 ? 12.938 9.848 -7.280 1.00 0.00 45 ALA A O 9
ATOM 14358 N N . GLY A 1 46 ? 13.389 8.220 -5.751 1.00 0.00 46 GLY A N 9
ATOM 14359 C CA . GLY A 1 46 ? 12.303 7.320 -6.139 1.00 0.00 46 GLY A CA 9
ATOM 14360 C C . GLY A 1 46 ? 11.855 6.439 -4.978 1.00 0.00 46 GLY A C 9
ATOM 14361 O O . GLY A 1 46 ? 12.290 5.283 -4.865 1.00 0.00 46 GLY A O 9
ATOM 14365 N N . ALA A 1 47 ? 11.029 7.003 -4.078 1.00 0.00 47 ALA A N 9
ATOM 14366 C CA . ALA A 1 47 ? 10.366 6.231 -3.006 1.00 0.00 47 ALA A CA 9
ATOM 14367 C C . ALA A 1 47 ? 9.030 5.678 -3.525 1.00 0.00 47 ALA A C 9
ATOM 14368 O O . ALA A 1 47 ? 8.581 6.073 -4.598 1.00 0.00 47 ALA A O 9
ATOM 14375 N N . PHE A 1 48 ? 8.432 4.724 -2.799 1.00 0.00 48 PHE A N 9
ATOM 14376 C CA . PHE A 1 48 ? 7.117 4.134 -3.160 1.00 0.00 48 PHE A CA 9
ATOM 14377 C C . PHE A 1 48 ? 6.065 4.423 -2.074 1.00 0.00 48 PHE A C 9
ATOM 14378 O O . PHE A 1 48 ? 6.414 4.818 -0.972 1.00 0.00 48 PHE A O 9
ATOM 14395 N N . ALA A 1 49 ? 4.777 4.248 -2.417 1.00 0.00 49 ALA A N 9
ATOM 14396 C CA . ALA A 1 49 ? 3.659 4.237 -1.453 1.00 0.00 49 ALA A CA 9
ATOM 14397 C C . ALA A 1 49 ? 2.683 3.093 -1.782 1.00 0.00 49 ALA A C 9
ATOM 14398 O O . ALA A 1 49 ? 2.492 2.757 -2.948 1.00 0.00 49 ALA A O 9
ATOM 14405 N N . LEU A 1 50 ? 2.073 2.516 -0.736 1.00 0.00 50 LEU A N 9
ATOM 14406 C CA . LEU A 1 50 ? 1.054 1.452 -0.840 1.00 0.00 50 LEU A CA 9
ATOM 14407 C C . LEU A 1 50 ? -0.260 2.003 -0.267 1.00 0.00 50 LEU A C 9
ATOM 14408 O O . LEU A 1 50 ? -0.330 2.295 0.924 1.00 0.00 50 LEU A O 9
ATOM 14424 N N . CYS A 1 51 ? -1.286 2.145 -1.119 1.00 0.00 51 CYS A N 9
ATOM 14425 C CA . CYS A 1 51 ? -2.616 2.646 -0.727 1.00 0.00 51 CYS A CA 9
ATOM 14426 C C . CYS A 1 51 ? -3.563 1.445 -0.578 1.00 0.00 51 CYS A C 9
ATOM 14427 O O . CYS A 1 51 ? -3.814 0.758 -1.558 1.00 0.00 51 CYS A O 9
ATOM 14435 N N . VAL A 1 52 ? -4.072 1.194 0.643 1.00 0.00 52 VAL A N 9
ATOM 14436 C CA . VAL A 1 52 ? -4.997 0.072 0.944 1.00 0.00 52 VAL A CA 9
ATOM 14437 C C . VAL A 1 52 ? -6.317 0.668 1.462 1.00 0.00 52 VAL A C 9
ATOM 14438 O O . VAL A 1 52 ? -6.314 1.417 2.441 1.00 0.00 52 VAL A O 9
ATOM 14451 N N . LEU A 1 53 ? -7.441 0.329 0.815 1.00 0.00 53 LEU A N 9
ATOM 14452 C CA . LEU A 1 53 ? -8.776 0.861 1.146 1.00 0.00 53 LEU A CA 9
ATOM 14453 C C . LEU A 1 53 ? -9.716 -0.275 1.546 1.00 0.00 53 LEU A C 9
ATOM 14454 O O . LEU A 1 53 ? -9.654 -1.375 0.996 1.00 0.00 53 LEU A O 9
ATOM 14470 N N . TYR A 1 54 ? -10.596 0.045 2.493 1.00 0.00 54 TYR A N 9
ATOM 14471 C CA . TYR A 1 54 ? -11.692 -0.804 2.924 1.00 0.00 54 TYR A CA 9
ATOM 14472 C C . TYR A 1 54 ? -12.766 0.132 3.497 1.00 0.00 54 TYR A C 9
ATOM 14473 O O . TYR A 1 54 ? -12.430 0.967 4.325 1.00 0.00 54 TYR A O 9
ATOM 14491 N N . GLN A 1 55 ? -14.012 0.025 2.991 1.00 0.00 55 GLN A N 9
ATOM 14492 C CA . GLN A 1 55 ? -15.206 0.781 3.473 1.00 0.00 55 GLN A CA 9
ATOM 14493 C C . GLN A 1 55 ? -14.928 2.241 3.938 1.00 0.00 55 GLN A C 9
ATOM 14494 O O . GLN A 1 55 ? -14.909 2.529 5.146 1.00 0.00 55 GLN A O 9
ATOM 14508 N N . LYS A 1 56 ? -14.690 3.125 2.953 1.00 0.00 56 LYS A N 9
ATOM 14509 C CA . LYS A 1 56 ? -14.450 4.577 3.149 1.00 0.00 56 LYS A CA 9
ATOM 14510 C C . LYS A 1 56 ? -13.325 4.896 4.192 1.00 0.00 56 LYS A C 9
ATOM 14511 O O . LYS A 1 56 ? -13.396 5.877 4.938 1.00 0.00 56 LYS A O 9
ATOM 14530 N N . HIS A 1 57 ? -12.275 4.056 4.225 1.00 0.00 57 HIS A N 9
ATOM 14531 C CA . HIS A 1 57 ? -11.017 4.396 4.928 1.00 0.00 57 HIS A CA 9
ATOM 14532 C C . HIS A 1 57 ? -9.804 3.851 4.155 1.00 0.00 57 HIS A C 9
ATOM 14533 O O . HIS A 1 57 ? -9.553 2.637 4.138 1.00 0.00 57 HIS A O 9
ATOM 14548 N N . VAL A 1 58 ? -9.091 4.773 3.463 1.00 0.00 58 VAL A N 9
ATOM 14549 C CA . VAL A 1 58 ? -7.817 4.485 2.783 1.00 0.00 58 VAL A CA 9
ATOM 14550 C C . VAL A 1 58 ? -6.676 4.812 3.746 1.00 0.00 58 VAL A C 9
ATOM 14551 O O . VAL A 1 58 ? -6.656 5.902 4.323 1.00 0.00 58 VAL A O 9
ATOM 14564 N N . HIS A 1 59 ? -5.749 3.882 3.931 1.00 0.00 59 HIS A N 9
ATOM 14565 C CA . HIS A 1 59 ? -4.485 4.149 4.618 1.00 0.00 59 HIS A CA 9
ATOM 14566 C C . HIS A 1 59 ? -3.352 3.894 3.620 1.00 0.00 59 HIS A C 9
ATOM 14567 O O . HIS A 1 59 ? -3.340 2.863 2.949 1.00 0.00 59 HIS A O 9
ATOM 14582 N N . THR A 1 60 ? -2.402 4.828 3.557 1.00 0.00 60 THR A N 9
ATOM 14583 C CA . THR A 1 60 ? -1.306 4.807 2.589 1.00 0.00 60 THR A CA 9
ATOM 14584 C C . THR A 1 60 ? 0.018 4.784 3.367 1.00 0.00 60 THR A C 9
ATOM 14585 O O . THR A 1 60 ? 0.144 5.422 4.422 1.00 0.00 60 THR A O 9
ATOM 14596 N N . TYR A 1 61 ? 0.986 4.022 2.841 1.00 0.00 61 TYR A N 9
ATOM 14597 C CA . TYR A 1 61 ? 2.244 3.705 3.525 1.00 0.00 61 TYR A CA 9
ATOM 14598 C C . TYR A 1 61 ? 3.383 4.036 2.573 1.00 0.00 61 TYR A C 9
ATOM 14599 O O . TYR A 1 61 ? 3.664 3.263 1.656 1.00 0.00 61 TYR A O 9
ATOM 14617 N N . ARG A 1 62 ? 4.012 5.209 2.767 1.00 0.00 62 ARG A N 9
ATOM 14618 C CA . ARG A 1 62 ? 5.130 5.639 1.921 1.00 0.00 62 ARG A CA 9
ATOM 14619 C C . ARG A 1 62 ? 6.387 4.876 2.341 1.00 0.00 62 ARG A C 9
ATOM 14620 O O . ARG A 1 62 ? 6.970 5.141 3.403 1.00 0.00 62 ARG A O 9
ATOM 14641 N N . ILE A 1 63 ? 6.746 3.882 1.529 1.00 0.00 63 ILE A N 9
ATOM 14642 C CA . ILE A 1 63 ? 7.996 3.157 1.670 1.00 0.00 63 ILE A CA 9
ATOM 14643 C C . ILE A 1 63 ? 9.166 4.096 1.337 1.00 0.00 63 ILE A C 9
ATOM 14644 O O . ILE A 1 63 ? 9.377 4.463 0.173 1.00 0.00 63 ILE A O 9
ATOM 14660 N N . LEU A 1 64 ? 9.905 4.482 2.386 1.00 0.00 64 LEU A N 9
ATOM 14661 C CA . LEU A 1 64 ? 10.986 5.466 2.297 1.00 0.00 64 LEU A CA 9
ATOM 14662 C C . LEU A 1 64 ? 12.320 4.723 2.501 1.00 0.00 64 LEU A C 9
ATOM 14663 O O . LEU A 1 64 ? 12.581 4.233 3.611 1.00 0.00 64 LEU A O 9
ATOM 14679 N N . PRO A 1 65 ? 13.158 4.561 1.425 1.00 0.00 65 PRO A N 9
ATOM 14680 C CA . PRO A 1 65 ? 14.467 3.887 1.532 1.00 0.00 65 PRO A CA 9
ATOM 14681 C C . PRO A 1 65 ? 15.499 4.722 2.334 1.00 0.00 65 PRO A C 9
ATOM 14682 O O . PRO A 1 65 ? 16.096 4.218 3.300 1.00 0.00 65 PRO A O 9
ATOM 14693 N N . ASP A 1 66 ? 15.738 5.961 1.851 1.00 0.00 66 ASP A N 9
ATOM 14694 C CA . ASP A 1 66 ? 16.552 7.003 2.538 1.00 0.00 66 ASP A CA 9
ATOM 14695 C C . ASP A 1 66 ? 18.051 6.725 2.296 1.00 0.00 66 ASP A C 9
ATOM 14696 O O . ASP A 1 66 ? 18.701 7.473 1.560 1.00 0.00 66 ASP A O 9
ATOM 14705 N N . GLY A 1 67 ? 18.589 5.648 2.913 1.00 0.00 67 GLY A N 9
ATOM 14706 C CA . GLY A 1 67 ? 19.926 5.133 2.582 1.00 0.00 67 GLY A CA 9
ATOM 14707 C C . GLY A 1 67 ? 19.941 4.504 1.186 1.00 0.00 67 GLY A C 9
ATOM 14708 O O . GLY A 1 67 ? 20.939 4.594 0.459 1.00 0.00 67 GLY A O 9
ATOM 14712 N N . GLU A 1 68 ? 18.821 3.804 0.869 1.00 0.00 68 GLU A N 9
ATOM 14713 C CA . GLU A 1 68 ? 18.433 3.381 -0.500 1.00 0.00 68 GLU A CA 9
ATOM 14714 C C . GLU A 1 68 ? 19.096 2.067 -0.941 1.00 0.00 68 GLU A C 9
ATOM 14715 O O . GLU A 1 68 ? 19.220 1.800 -2.142 1.00 0.00 68 GLU A O 9
ATOM 14727 N N . ASP A 1 69 ? 19.486 1.226 0.030 1.00 0.00 69 ASP A N 9
ATOM 14728 C CA . ASP A 1 69 ? 19.827 -0.197 -0.227 1.00 0.00 69 ASP A CA 9
ATOM 14729 C C . ASP A 1 69 ? 18.657 -1.076 0.254 1.00 0.00 69 ASP A C 9
ATOM 14730 O O . ASP A 1 69 ? 18.335 -2.095 -0.357 1.00 0.00 69 ASP A O 9
ATOM 14739 N N . PHE A 1 70 ? 18.046 -0.668 1.377 1.00 0.00 70 PHE A N 9
ATOM 14740 C CA . PHE A 1 70 ? 16.794 -1.247 1.893 1.00 0.00 70 PHE A CA 9
ATOM 14741 C C . PHE A 1 70 ? 15.698 -0.172 1.885 1.00 0.00 70 PHE A C 9
ATOM 14742 O O . PHE A 1 70 ? 15.930 0.967 2.306 1.00 0.00 70 PHE A O 9
ATOM 14759 N N . LEU A 1 71 ? 14.511 -0.547 1.407 1.00 0.00 71 LEU A N 9
ATOM 14760 C CA . LEU A 1 71 ? 13.317 0.313 1.404 1.00 0.00 71 LEU A CA 9
ATOM 14761 C C . LEU A 1 71 ? 12.342 -0.174 2.504 1.00 0.00 71 LEU A C 9
ATOM 14762 O O . LEU A 1 71 ? 11.779 -1.270 2.410 1.00 0.00 71 LEU A O 9
ATOM 14778 N N . ALA A 1 72 ? 12.165 0.651 3.561 1.00 0.00 72 ALA A N 9
ATOM 14779 C CA . ALA A 1 72 ? 11.330 0.296 4.724 1.00 0.00 72 ALA A CA 9
ATOM 14780 C C . ALA A 1 72 ? 9.944 0.931 4.617 1.00 0.00 72 ALA A C 9
ATOM 14781 O O . ALA A 1 72 ? 9.818 2.121 4.317 1.00 0.00 72 ALA A O 9
ATOM 14788 N N . VAL A 1 73 ? 8.920 0.107 4.854 1.00 0.00 73 VAL A N 9
ATOM 14789 C CA . VAL A 1 73 ? 7.514 0.534 4.868 1.00 0.00 73 VAL A CA 9
ATOM 14790 C C . VAL A 1 73 ? 7.153 1.027 6.270 1.00 0.00 73 VAL A C 9
ATOM 14791 O O . VAL A 1 73 ? 7.184 0.239 7.225 1.00 0.00 73 VAL A O 9
ATOM 14804 N N . GLN A 1 74 ? 6.776 2.310 6.383 1.00 0.00 74 GLN A N 9
ATOM 14805 C CA . GLN A 1 74 ? 6.401 2.920 7.668 1.00 0.00 74 GLN A CA 9
ATOM 14806 C C . GLN A 1 74 ? 4.945 2.536 7.958 1.00 0.00 74 GLN A C 9
ATOM 14807 O O . GLN A 1 74 ? 4.012 3.195 7.479 1.00 0.00 74 GLN A O 9
ATOM 14821 N N . THR A 1 75 ? 4.779 1.425 8.684 1.00 0.00 75 THR A N 9
ATOM 14822 C CA . THR A 1 75 ? 3.468 0.845 8.988 1.00 0.00 75 THR A CA 9
ATOM 14823 C C . THR A 1 75 ? 2.731 1.729 10.023 1.00 0.00 75 THR A C 9
ATOM 14824 O O . THR A 1 75 ? 1.528 1.979 9.882 1.00 0.00 75 THR A O 9
ATOM 14835 N N . SER A 1 76 ? 3.505 2.176 11.046 1.00 0.00 76 SER A N 9
ATOM 14836 C CA . SER A 1 76 ? 3.104 3.201 12.044 1.00 0.00 76 SER A CA 9
ATOM 14837 C C . SER A 1 76 ? 4.199 3.312 13.115 1.00 0.00 76 SER A C 9
ATOM 14838 O O . SER A 1 76 ? 4.793 2.298 13.508 1.00 0.00 76 SER A O 9
ATOM 14846 N N . GLN A 1 77 ? 4.465 4.550 13.580 1.00 0.00 77 GLN A N 9
ATOM 14847 C CA . GLN A 1 77 ? 5.308 4.796 14.768 1.00 0.00 77 GLN A CA 9
ATOM 14848 C C . GLN A 1 77 ? 4.476 4.425 16.010 1.00 0.00 77 GLN A C 9
ATOM 14849 O O . GLN A 1 77 ? 3.770 5.267 16.581 1.00 0.00 77 GLN A O 9
ATOM 14863 N N . GLY A 1 78 ? 4.521 3.143 16.383 1.00 0.00 78 GLY A N 9
ATOM 14864 C CA . GLY A 1 78 ? 3.612 2.567 17.363 1.00 0.00 78 GLY A CA 9
ATOM 14865 C C . GLY A 1 78 ? 3.550 1.053 17.203 1.00 0.00 78 GLY A C 9
ATOM 14866 O O . GLY A 1 78 ? 3.203 0.335 18.139 1.00 0.00 78 GLY A O 9
ATOM 14870 N N . VAL A 1 79 ? 3.898 0.572 15.987 1.00 0.00 79 VAL A N 9
ATOM 14871 C CA . VAL A 1 79 ? 3.991 -0.872 15.661 1.00 0.00 79 VAL A CA 9
ATOM 14872 C C . VAL A 1 79 ? 5.378 -1.159 15.013 1.00 0.00 79 VAL A C 9
ATOM 14873 O O . VAL A 1 79 ? 6.028 -0.217 14.521 1.00 0.00 79 VAL A O 9
ATOM 14886 N N . PRO A 1 80 ? 5.878 -2.443 15.048 1.00 0.00 80 PRO A N 9
ATOM 14887 C CA . PRO A 1 80 ? 7.109 -2.862 14.317 1.00 0.00 80 PRO A CA 9
ATOM 14888 C C . PRO A 1 80 ? 7.080 -2.501 12.808 1.00 0.00 80 PRO A C 9
ATOM 14889 O O . PRO A 1 80 ? 6.131 -2.847 12.088 1.00 0.00 80 PRO A O 9
ATOM 14900 N N . VAL A 1 81 ? 8.136 -1.800 12.362 1.00 0.00 81 VAL A N 9
ATOM 14901 C CA . VAL A 1 81 ? 8.325 -1.340 10.974 1.00 0.00 81 VAL A CA 9
ATOM 14902 C C . VAL A 1 81 ? 9.315 -2.281 10.280 1.00 0.00 81 VAL A C 9
ATOM 14903 O O . VAL A 1 81 ? 10.358 -2.611 10.851 1.00 0.00 81 VAL A O 9
ATOM 14916 N N . ARG A 1 82 ? 8.991 -2.695 9.044 1.00 0.00 82 ARG A N 9
ATOM 14917 C CA . ARG A 1 82 ? 9.755 -3.714 8.306 1.00 0.00 82 ARG A CA 9
ATOM 14918 C C . ARG A 1 82 ? 10.476 -3.094 7.108 1.00 0.00 82 ARG A C 9
ATOM 14919 O O . ARG A 1 82 ? 9.894 -2.277 6.381 1.00 0.00 82 ARG A O 9
ATOM 14940 N N . ARG A 1 83 ? 11.732 -3.508 6.903 1.00 0.00 83 ARG A N 9
ATOM 14941 C CA . ARG A 1 83 ? 12.535 -3.137 5.726 1.00 0.00 83 ARG A CA 9
ATOM 14942 C C . ARG A 1 83 ? 12.435 -4.255 4.687 1.00 0.00 83 ARG A C 9
ATOM 14943 O O . ARG A 1 83 ? 12.268 -5.428 5.036 1.00 0.00 83 ARG A O 9
ATOM 14964 N N . PHE A 1 84 ? 12.548 -3.887 3.410 1.00 0.00 84 PHE A N 9
ATOM 14965 C CA . PHE A 1 84 ? 12.449 -4.827 2.282 1.00 0.00 84 PHE A CA 9
ATOM 14966 C C . PHE A 1 84 ? 13.512 -4.483 1.238 1.00 0.00 84 PHE A C 9
ATOM 14967 O O . PHE A 1 84 ? 14.132 -3.418 1.297 1.00 0.00 84 PHE A O 9
ATOM 14984 N N . GLN A 1 85 ? 13.763 -5.418 0.320 1.00 0.00 85 GLN A N 9
ATOM 14985 C CA . GLN A 1 85 ? 14.678 -5.206 -0.822 1.00 0.00 85 GLN A CA 9
ATOM 14986 C C . GLN A 1 85 ? 13.887 -5.176 -2.133 1.00 0.00 85 GLN A C 9
ATOM 14987 O O . GLN A 1 85 ? 14.411 -4.753 -3.164 1.00 0.00 85 GLN A O 9
ATOM 15001 N N . THR A 1 86 ? 12.618 -5.610 -2.078 1.00 0.00 86 THR A N 9
ATOM 15002 C CA . THR A 1 86 ? 11.757 -5.749 -3.259 1.00 0.00 86 THR A CA 9
ATOM 15003 C C . THR A 1 86 ? 10.294 -5.490 -2.853 1.00 0.00 86 THR A C 9
ATOM 15004 O O . THR A 1 86 ? 9.894 -5.783 -1.717 1.00 0.00 86 THR A O 9
ATOM 15015 N N . LEU A 1 87 ? 9.519 -4.915 -3.784 1.00 0.00 87 LEU A N 9
ATOM 15016 C CA . LEU A 1 87 ? 8.081 -4.647 -3.585 1.00 0.00 87 LEU A CA 9
ATOM 15017 C C . LEU A 1 87 ? 7.284 -5.964 -3.422 1.00 0.00 87 LEU A C 9
ATOM 15018 O O . LEU A 1 87 ? 6.254 -5.982 -2.763 1.00 0.00 87 LEU A O 9
ATOM 15034 N N . GLY A 1 88 ? 7.779 -7.056 -4.038 1.00 0.00 88 GLY A N 9
ATOM 15035 C CA . GLY A 1 88 ? 7.214 -8.404 -3.857 1.00 0.00 88 GLY A CA 9
ATOM 15036 C C . GLY A 1 88 ? 7.319 -8.913 -2.413 1.00 0.00 88 GLY A C 9
ATOM 15037 O O . GLY A 1 88 ? 6.421 -9.605 -1.927 1.00 0.00 88 GLY A O 9
ATOM 15041 N N . GLU A 1 89 ? 8.442 -8.562 -1.740 1.00 0.00 89 GLU A N 9
ATOM 15042 C CA . GLU A 1 89 ? 8.681 -8.886 -0.309 1.00 0.00 89 GLU A CA 9
ATOM 15043 C C . GLU A 1 89 ? 7.614 -8.208 0.577 1.00 0.00 89 GLU A C 9
ATOM 15044 O O . GLU A 1 89 ? 7.035 -8.832 1.488 1.00 0.00 89 GLU A O 9
ATOM 15056 N N . LEU A 1 90 ? 7.402 -6.912 0.288 1.00 0.00 90 LEU A N 9
ATOM 15057 C CA . LEU A 1 90 ? 6.346 -6.066 0.885 1.00 0.00 90 LEU A CA 9
ATOM 15058 C C . LEU A 1 90 ? 4.979 -6.780 0.784 1.00 0.00 90 LEU A C 9
ATOM 15059 O O . LEU A 1 90 ? 4.355 -7.106 1.799 1.00 0.00 90 LEU A O 9
ATOM 15075 N N . ILE A 1 91 ? 4.563 -7.032 -0.466 1.00 0.00 91 ILE A N 9
ATOM 15076 C CA . ILE A 1 91 ? 3.257 -7.635 -0.798 1.00 0.00 91 ILE A CA 9
ATOM 15077 C C . ILE A 1 91 ? 3.139 -9.048 -0.174 1.00 0.00 91 ILE A C 9
ATOM 15078 O O . ILE A 1 91 ? 2.038 -9.496 0.151 1.00 0.00 91 ILE A O 9
ATOM 15094 N N . GLY A 1 92 ? 4.300 -9.706 0.020 1.00 0.00 92 GLY A N 9
ATOM 15095 C CA . GLY A 1 92 ? 4.385 -11.002 0.692 1.00 0.00 92 GLY A CA 9
ATOM 15096 C C . GLY A 1 92 ? 3.801 -10.995 2.105 1.00 0.00 92 GLY A C 9
ATOM 15097 O O . GLY A 1 92 ? 2.835 -11.718 2.392 1.00 0.00 92 GLY A O 9
ATOM 15101 N N . LEU A 1 93 ? 4.379 -10.155 2.985 1.00 0.00 93 LEU A N 9
ATOM 15102 C CA . LEU A 1 93 ? 3.956 -10.066 4.397 1.00 0.00 93 LEU A CA 9
ATOM 15103 C C . LEU A 1 93 ? 2.616 -9.326 4.571 1.00 0.00 93 LEU A C 9
ATOM 15104 O O . LEU A 1 93 ? 1.842 -9.655 5.476 1.00 0.00 93 LEU A O 9
ATOM 15120 N N . TYR A 1 94 ? 2.339 -8.335 3.709 1.00 0.00 94 TYR A N 9
ATOM 15121 C CA . TYR A 1 94 ? 1.163 -7.447 3.857 1.00 0.00 94 TYR A CA 9
ATOM 15122 C C . TYR A 1 94 ? -0.124 -8.087 3.297 1.00 0.00 94 TYR A C 9
ATOM 15123 O O . TYR A 1 94 ? -1.223 -7.680 3.677 1.00 0.00 94 TYR A O 9
ATOM 15141 N N . ALA A 1 95 ? 0.008 -9.077 2.388 1.00 0.00 95 ALA A N 9
ATOM 15142 C CA . ALA A 1 95 ? -1.135 -9.935 1.968 1.00 0.00 95 ALA A CA 9
ATOM 15143 C C . ALA A 1 95 ? -1.687 -10.785 3.135 1.00 0.00 95 ALA A C 9
ATOM 15144 O O . ALA A 1 95 ? -2.809 -11.302 3.062 1.00 0.00 95 ALA A O 9
ATOM 15151 N N . GLN A 1 96 ? -0.886 -10.915 4.200 1.00 0.00 96 GLN A N 9
ATOM 15152 C CA . GLN A 1 96 ? -1.242 -11.637 5.431 1.00 0.00 96 GLN A CA 9
ATOM 15153 C C . GLN A 1 96 ? -0.881 -10.744 6.656 1.00 0.00 96 GLN A C 9
ATOM 15154 O O . GLN A 1 96 ? 0.062 -11.044 7.400 1.00 0.00 96 GLN A O 9
ATOM 15168 N N . PRO A 1 97 ? -1.624 -9.603 6.875 1.00 0.00 97 PRO A N 9
ATOM 15169 C CA . PRO A 1 97 ? -1.210 -8.567 7.843 1.00 0.00 97 PRO A CA 9
ATOM 15170 C C . PRO A 1 97 ? -1.443 -8.963 9.321 1.00 0.00 97 PRO A C 9
ATOM 15171 O O . PRO A 1 97 ? -0.489 -9.409 9.974 1.00 0.00 97 PRO A O 9
ATOM 15182 N N . ASN A 1 98 ? -2.700 -8.794 9.808 1.00 0.00 98 ASN A N 9
ATOM 15183 C CA . ASN A 1 98 ? -3.121 -8.922 11.222 1.00 0.00 98 ASN A CA 9
ATOM 15184 C C . ASN A 1 98 ? -2.975 -7.526 11.859 1.00 0.00 98 ASN A C 9
ATOM 15185 O O . ASN A 1 98 ? -3.911 -6.728 11.804 1.00 0.00 98 ASN A O 9
ATOM 15196 N N . GLN A 1 99 ? -1.805 -7.215 12.436 1.00 0.00 99 GLN A N 9
ATOM 15197 C CA . GLN A 1 99 ? -1.472 -5.849 12.891 1.00 0.00 99 GLN A CA 9
ATOM 15198 C C . GLN A 1 99 ? -1.015 -4.942 11.716 1.00 0.00 99 GLN A C 9
ATOM 15199 O O . GLN A 1 99 ? -0.396 -5.414 10.757 1.00 0.00 99 GLN A O 9
ATOM 15213 N N . GLY A 1 100 ? -1.390 -3.647 11.779 1.00 0.00 100 GLY A N 9
ATOM 15214 C CA . GLY A 1 100 ? -0.821 -2.599 10.924 1.00 0.00 100 GLY A CA 9
ATOM 15215 C C . GLY A 1 100 ? -1.802 -2.076 9.884 1.00 0.00 100 GLY A C 9
ATOM 15216 O O . GLY A 1 100 ? -2.113 -0.879 9.855 1.00 0.00 100 GLY A O 9
ATOM 15220 N N . LEU A 1 101 ? -2.294 -2.984 9.019 1.00 0.00 101 LEU A N 9
ATOM 15221 C CA . LEU A 1 101 ? -3.163 -2.618 7.886 1.00 0.00 101 LEU A CA 9
ATOM 15222 C C . LEU A 1 101 ? -4.643 -2.446 8.298 1.00 0.00 101 LEU A C 9
ATOM 15223 O O . LEU A 1 101 ? -5.067 -2.885 9.372 1.00 0.00 101 LEU A O 9
ATOM 15239 N N . VAL A 1 102 ? -5.406 -1.814 7.394 1.00 0.00 102 VAL A N 9
ATOM 15240 C CA . VAL A 1 102 ? -6.873 -1.629 7.538 1.00 0.00 102 VAL A CA 9
ATOM 15241 C C . VAL A 1 102 ? -7.614 -2.887 7.037 1.00 0.00 102 VAL A C 9
ATOM 15242 O O . VAL A 1 102 ? -8.741 -3.179 7.460 1.00 0.00 102 VAL A O 9
ATOM 15255 N N . CYS A 1 103 ? -6.930 -3.620 6.149 1.00 0.00 103 CYS A N 9
ATOM 15256 C CA . CYS A 1 103 ? -7.440 -4.810 5.470 1.00 0.00 103 CYS A CA 9
ATOM 15257 C C . CYS A 1 103 ? -6.259 -5.564 4.842 1.00 0.00 103 CYS A C 9
ATOM 15258 O O . CYS A 1 103 ? -5.148 -5.019 4.750 1.00 0.00 103 CYS A O 9
ATOM 15266 N N . ALA A 1 104 ? -6.505 -6.806 4.403 1.00 0.00 104 ALA A N 9
ATOM 15267 C CA . ALA A 1 104 ? -5.516 -7.584 3.640 1.00 0.00 104 ALA A CA 9
ATOM 15268 C C . ALA A 1 104 ? -5.473 -7.094 2.185 1.00 0.00 104 ALA A C 9
ATOM 15269 O O . ALA A 1 104 ? -6.306 -6.270 1.762 1.00 0.00 104 ALA A O 9
ATOM 15276 N N . LEU A 1 105 ? -4.488 -7.579 1.432 1.00 0.00 105 LEU A N 9
ATOM 15277 C CA . LEU A 1 105 ? -4.374 -7.287 0.009 1.00 0.00 105 LEU A CA 9
ATOM 15278 C C . LEU A 1 105 ? -5.317 -8.228 -0.780 1.00 0.00 105 LEU A C 9
ATOM 15279 O O . LEU A 1 105 ? -4.986 -9.393 -1.012 1.00 0.00 105 LEU A O 9
ATOM 15295 N N . LEU A 1 106 ? -6.524 -7.716 -1.126 1.00 0.00 106 LEU A N 9
ATOM 15296 C CA . LEU A 1 106 ? -7.573 -8.478 -1.850 1.00 0.00 106 LEU A CA 9
ATOM 15297 C C . LEU A 1 106 ? -7.445 -8.261 -3.368 1.00 0.00 106 LEU A C 9
ATOM 15298 O O . LEU A 1 106 ? -7.253 -9.210 -4.134 1.00 0.00 106 LEU A O 9
ATOM 15314 N N . LEU A 1 107 ? -7.521 -6.986 -3.787 1.00 0.00 107 LEU A N 9
ATOM 15315 C CA . LEU A 1 107 ? -7.724 -6.605 -5.202 1.00 0.00 107 LEU A CA 9
ATOM 15316 C C . LEU A 1 107 ? -6.699 -5.529 -5.639 1.00 0.00 107 LEU A C 9
ATOM 15317 O O . LEU A 1 107 ? -6.802 -4.384 -5.194 1.00 0.00 107 LEU A O 9
ATOM 15333 N N . PRO A 1 108 ? -5.667 -5.889 -6.480 1.00 0.00 108 PRO A N 9
ATOM 15334 C CA . PRO A 1 108 ? -4.769 -4.887 -7.112 1.00 0.00 108 PRO A CA 9
ATOM 15335 C C . PRO A 1 108 ? -5.530 -4.096 -8.201 1.00 0.00 108 PRO A C 9
ATOM 15336 O O . PRO A 1 108 ? -6.113 -4.689 -9.116 1.00 0.00 108 PRO A O 9
ATOM 15347 N N . VAL A 1 109 ? -5.545 -2.762 -8.080 1.00 0.00 109 VAL A N 9
ATOM 15348 C CA . VAL A 1 109 ? -6.361 -1.877 -8.930 1.00 0.00 109 VAL A CA 9
ATOM 15349 C C . VAL A 1 109 ? -5.417 -1.033 -9.827 1.00 0.00 109 VAL A C 9
ATOM 15350 O O . VAL A 1 109 ? -4.687 -0.172 -9.295 1.00 0.00 109 VAL A O 9
ATOM 15364 N N . MET A 1 1 ? 4.945 19.646 -29.628 1.00 0.00 1 MET A N 10
ATOM 15365 C CA . MET A 1 1 ? 5.442 18.427 -28.937 1.00 0.00 1 MET A CA 10
ATOM 15366 C C . MET A 1 1 ? 4.852 18.329 -27.515 1.00 0.00 1 MET A C 10
ATOM 15367 O O . MET A 1 1 ? 4.025 19.163 -27.118 1.00 0.00 1 MET A O 10
ATOM 15383 N N . GLY A 1 2 ? 5.275 17.289 -26.768 1.00 0.00 2 GLY A N 10
ATOM 15384 C CA . GLY A 1 2 ? 4.792 17.039 -25.405 1.00 0.00 2 GLY A CA 10
ATOM 15385 C C . GLY A 1 2 ? 3.618 16.064 -25.387 1.00 0.00 2 GLY A C 10
ATOM 15386 O O . GLY A 1 2 ? 2.479 16.458 -25.123 1.00 0.00 2 GLY A O 10
ATOM 15390 N N . HIS A 1 3 ? 3.900 14.780 -25.679 1.00 0.00 3 HIS A N 10
ATOM 15391 C CA . HIS A 1 3 ? 2.870 13.724 -25.739 1.00 0.00 3 HIS A CA 10
ATOM 15392 C C . HIS A 1 3 ? 3.489 12.369 -25.344 1.00 0.00 3 HIS A C 10
ATOM 15393 O O . HIS A 1 3 ? 4.446 11.907 -25.982 1.00 0.00 3 HIS A O 10
ATOM 15408 N N . HIS A 1 4 ? 2.964 11.763 -24.263 1.00 0.00 4 HIS A N 10
ATOM 15409 C CA . HIS A 1 4 ? 3.430 10.462 -23.768 1.00 0.00 4 HIS A CA 10
ATOM 15410 C C . HIS A 1 4 ? 2.349 9.795 -22.899 1.00 0.00 4 HIS A C 10
ATOM 15411 O O . HIS A 1 4 ? 1.997 10.308 -21.834 1.00 0.00 4 HIS A O 10
ATOM 15426 N N . HIS A 1 5 ? 1.811 8.672 -23.394 1.00 0.00 5 HIS A N 10
ATOM 15427 C CA . HIS A 1 5 ? 0.989 7.723 -22.614 1.00 0.00 5 HIS A CA 10
ATOM 15428 C C . HIS A 1 5 ? 1.577 6.305 -22.772 1.00 0.00 5 HIS A C 10
ATOM 15429 O O . HIS A 1 5 ? 2.496 6.098 -23.575 1.00 0.00 5 HIS A O 10
ATOM 15444 N N . HIS A 1 6 ? 1.061 5.342 -21.977 1.00 0.00 6 HIS A N 10
ATOM 15445 C CA . HIS A 1 6 ? 1.520 3.941 -22.000 1.00 0.00 6 HIS A CA 10
ATOM 15446 C C . HIS A 1 6 ? 0.482 3.041 -21.286 1.00 0.00 6 HIS A C 10
ATOM 15447 O O . HIS A 1 6 ? 0.379 3.041 -20.055 1.00 0.00 6 HIS A O 10
ATOM 15462 N N . HIS A 1 7 ? -0.334 2.325 -22.077 1.00 0.00 7 HIS A N 10
ATOM 15463 C CA . HIS A 1 7 ? -1.386 1.413 -21.569 1.00 0.00 7 HIS A CA 10
ATOM 15464 C C . HIS A 1 7 ? -1.259 0.064 -22.290 1.00 0.00 7 HIS A C 10
ATOM 15465 O O . HIS A 1 7 ? -2.220 -0.457 -22.869 1.00 0.00 7 HIS A O 10
ATOM 15480 N N . HIS A 1 8 ? -0.035 -0.489 -22.236 1.00 0.00 8 HIS A N 10
ATOM 15481 C CA . HIS A 1 8 ? 0.354 -1.695 -22.982 1.00 0.00 8 HIS A CA 10
ATOM 15482 C C . HIS A 1 8 ? -0.007 -2.970 -22.192 1.00 0.00 8 HIS A C 10
ATOM 15483 O O . HIS A 1 8 ? -0.898 -3.722 -22.600 1.00 0.00 8 HIS A O 10
ATOM 15498 N N . SER A 1 9 ? 0.674 -3.176 -21.046 1.00 0.00 9 SER A N 10
ATOM 15499 C CA . SER A 1 9 ? 0.563 -4.412 -20.246 1.00 0.00 9 SER A CA 10
ATOM 15500 C C . SER A 1 9 ? 0.816 -4.120 -18.747 1.00 0.00 9 SER A C 10
ATOM 15501 O O . SER A 1 9 ? 1.958 -4.190 -18.270 1.00 0.00 9 SER A O 10
ATOM 15509 N N . HIS A 1 10 ? -0.260 -3.763 -18.019 1.00 0.00 10 HIS A N 10
ATOM 15510 C CA . HIS A 1 10 ? -0.225 -3.506 -16.559 1.00 0.00 10 HIS A CA 10
ATOM 15511 C C . HIS A 1 10 ? -1.379 -4.250 -15.867 1.00 0.00 10 HIS A C 10
ATOM 15512 O O . HIS A 1 10 ? -2.537 -3.842 -15.962 1.00 0.00 10 HIS A O 10
ATOM 15527 N N . MET A 1 11 ? -1.044 -5.368 -15.205 1.00 0.00 11 MET A N 10
ATOM 15528 C CA . MET A 1 11 ? -1.966 -6.116 -14.320 1.00 0.00 11 MET A CA 10
ATOM 15529 C C . MET A 1 11 ? -1.372 -6.179 -12.891 1.00 0.00 11 MET A C 10
ATOM 15530 O O . MET A 1 11 ? -2.044 -6.596 -11.935 1.00 0.00 11 MET A O 10
ATOM 15544 N N . SER A 1 12 ? -0.100 -5.744 -12.758 1.00 0.00 12 SER A N 10
ATOM 15545 C CA . SER A 1 12 ? 0.623 -5.729 -11.476 1.00 0.00 12 SER A CA 10
ATOM 15546 C C . SER A 1 12 ? 0.099 -4.625 -10.541 1.00 0.00 12 SER A C 10
ATOM 15547 O O . SER A 1 12 ? -0.597 -3.695 -10.970 1.00 0.00 12 SER A O 10
ATOM 15555 N N . TRP A 1 13 ? 0.490 -4.714 -9.264 1.00 0.00 13 TRP A N 10
ATOM 15556 C CA . TRP A 1 13 ? 0.029 -3.802 -8.195 1.00 0.00 13 TRP A CA 10
ATOM 15557 C C . TRP A 1 13 ? 0.881 -2.517 -8.097 1.00 0.00 13 TRP A C 10
ATOM 15558 O O . TRP A 1 13 ? 0.698 -1.760 -7.165 1.00 0.00 13 TRP A O 10
ATOM 15579 N N . TYR A 1 14 ? 1.763 -2.259 -9.071 1.00 0.00 14 TYR A N 10
ATOM 15580 C CA . TYR A 1 14 ? 2.710 -1.119 -9.032 1.00 0.00 14 TYR A CA 10
ATOM 15581 C C . TYR A 1 14 ? 2.404 -0.193 -10.216 1.00 0.00 14 TYR A C 10
ATOM 15582 O O . TYR A 1 14 ? 2.175 -0.675 -11.329 1.00 0.00 14 TYR A O 10
ATOM 15600 N N . HIS A 1 15 ? 2.360 1.132 -9.967 1.00 0.00 15 HIS A N 10
ATOM 15601 C CA . HIS A 1 15 ? 2.118 2.153 -11.004 1.00 0.00 15 HIS A CA 10
ATOM 15602 C C . HIS A 1 15 ? 3.071 3.347 -10.810 1.00 0.00 15 HIS A C 10
ATOM 15603 O O . HIS A 1 15 ? 3.830 3.418 -9.846 1.00 0.00 15 HIS A O 10
ATOM 15618 N N . ARG A 1 16 ? 3.046 4.237 -11.789 1.00 0.00 16 ARG A N 10
ATOM 15619 C CA . ARG A 1 16 ? 3.590 5.604 -11.704 1.00 0.00 16 ARG A CA 10
ATOM 15620 C C . ARG A 1 16 ? 2.771 6.478 -12.667 1.00 0.00 16 ARG A C 10
ATOM 15621 O O . ARG A 1 16 ? 1.910 5.943 -13.389 1.00 0.00 16 ARG A O 10
ATOM 15642 N N . ASP A 1 17 ? 2.985 7.814 -12.634 1.00 0.00 17 ASP A N 10
ATOM 15643 C CA . ASP A 1 17 ? 2.177 8.823 -13.383 1.00 0.00 17 ASP A CA 10
ATOM 15644 C C . ASP A 1 17 ? 0.798 9.013 -12.706 1.00 0.00 17 ASP A C 10
ATOM 15645 O O . ASP A 1 17 ? -0.057 9.775 -13.183 1.00 0.00 17 ASP A O 10
ATOM 15654 N N . LEU A 1 18 ? 0.622 8.324 -11.562 1.00 0.00 18 LEU A N 10
ATOM 15655 C CA . LEU A 1 18 ? -0.594 8.299 -10.755 1.00 0.00 18 LEU A CA 10
ATOM 15656 C C . LEU A 1 18 ? -0.345 9.147 -9.492 1.00 0.00 18 LEU A C 10
ATOM 15657 O O . LEU A 1 18 ? 0.592 8.863 -8.725 1.00 0.00 18 LEU A O 10
ATOM 15673 N N . SER A 1 19 ? -1.159 10.195 -9.304 1.00 0.00 19 SER A N 10
ATOM 15674 C CA . SER A 1 19 ? -1.063 11.107 -8.141 1.00 0.00 19 SER A CA 10
ATOM 15675 C C . SER A 1 19 ? -1.790 10.502 -6.921 1.00 0.00 19 SER A C 10
ATOM 15676 O O . SER A 1 19 ? -2.451 9.474 -7.059 1.00 0.00 19 SER A O 10
ATOM 15684 N N . ARG A 1 20 ? -1.625 11.110 -5.723 1.00 0.00 20 ARG A N 10
ATOM 15685 C CA . ARG A 1 20 ? -2.290 10.651 -4.472 1.00 0.00 20 ARG A CA 10
ATOM 15686 C C . ARG A 1 20 ? -3.821 10.668 -4.630 1.00 0.00 20 ARG A C 10
ATOM 15687 O O . ARG A 1 20 ? -4.486 9.647 -4.402 1.00 0.00 20 ARG A O 10
ATOM 15708 N N . ALA A 1 21 ? -4.351 11.846 -4.992 1.00 0.00 21 ALA A N 10
ATOM 15709 C CA . ALA A 1 21 ? -5.787 12.049 -5.248 1.00 0.00 21 ALA A CA 10
ATOM 15710 C C . ALA A 1 21 ? -6.308 11.054 -6.302 1.00 0.00 21 ALA A C 10
ATOM 15711 O O . ALA A 1 21 ? -7.350 10.435 -6.117 1.00 0.00 21 ALA A O 10
ATOM 15718 N N . ALA A 1 22 ? -5.527 10.879 -7.376 1.00 0.00 22 ALA A N 10
ATOM 15719 C CA . ALA A 1 22 ? -5.831 9.923 -8.457 1.00 0.00 22 ALA A CA 10
ATOM 15720 C C . ALA A 1 22 ? -5.821 8.458 -7.961 1.00 0.00 22 ALA A C 10
ATOM 15721 O O . ALA A 1 22 ? -6.630 7.649 -8.408 1.00 0.00 22 ALA A O 10
ATOM 15728 N N . ALA A 1 23 ? -4.913 8.146 -7.028 1.00 0.00 23 ALA A N 10
ATOM 15729 C CA . ALA A 1 23 ? -4.710 6.780 -6.502 1.00 0.00 23 ALA A CA 10
ATOM 15730 C C . ALA A 1 23 ? -5.946 6.280 -5.729 1.00 0.00 23 ALA A C 10
ATOM 15731 O O . ALA A 1 23 ? -6.522 5.225 -6.054 1.00 0.00 23 ALA A O 10
ATOM 15738 N N . GLU A 1 24 ? -6.344 7.055 -4.708 1.00 0.00 24 GLU A N 10
ATOM 15739 C CA . GLU A 1 24 ? -7.493 6.728 -3.847 1.00 0.00 24 GLU A CA 10
ATOM 15740 C C . GLU A 1 24 ? -8.833 6.846 -4.606 1.00 0.00 24 GLU A C 10
ATOM 15741 O O . GLU A 1 24 ? -9.814 6.190 -4.228 1.00 0.00 24 GLU A O 10
ATOM 15753 N N . GLU A 1 25 ? -8.862 7.671 -5.678 1.00 0.00 25 GLU A N 10
ATOM 15754 C CA . GLU A 1 25 ? -10.001 7.699 -6.617 1.00 0.00 25 GLU A CA 10
ATOM 15755 C C . GLU A 1 25 ? -10.114 6.356 -7.347 1.00 0.00 25 GLU A C 10
ATOM 15756 O O . GLU A 1 25 ? -11.147 5.723 -7.278 1.00 0.00 25 GLU A O 10
ATOM 15768 N N . LEU A 1 26 ? -9.028 5.924 -8.013 1.00 0.00 26 LEU A N 10
ATOM 15769 C CA . LEU A 1 26 ? -8.985 4.644 -8.772 1.00 0.00 26 LEU A CA 10
ATOM 15770 C C . LEU A 1 26 ? -9.327 3.412 -7.894 1.00 0.00 26 LEU A C 10
ATOM 15771 O O . LEU A 1 26 ? -9.766 2.381 -8.421 1.00 0.00 26 LEU A O 10
ATOM 15787 N N . LEU A 1 27 ? -9.137 3.531 -6.565 1.00 0.00 27 LEU A N 10
ATOM 15788 C CA . LEU A 1 27 ? -9.650 2.532 -5.608 1.00 0.00 27 LEU A CA 10
ATOM 15789 C C . LEU A 1 27 ? -11.185 2.643 -5.503 1.00 0.00 27 LEU A C 10
ATOM 15790 O O . LEU A 1 27 ? -11.894 1.666 -5.713 1.00 0.00 27 LEU A O 10
ATOM 15806 N N . ALA A 1 28 ? -11.675 3.869 -5.233 1.00 0.00 28 ALA A N 10
ATOM 15807 C CA . ALA A 1 28 ? -13.081 4.127 -4.850 1.00 0.00 28 ALA A CA 10
ATOM 15808 C C . ALA A 1 28 ? -14.070 4.109 -6.039 1.00 0.00 28 ALA A C 10
ATOM 15809 O O . ALA A 1 28 ? -15.278 3.968 -5.826 1.00 0.00 28 ALA A O 10
ATOM 15816 N N . ARG A 1 29 ? -13.582 4.311 -7.276 1.00 0.00 29 ARG A N 10
ATOM 15817 C CA . ARG A 1 29 ? -14.421 4.237 -8.491 1.00 0.00 29 ARG A CA 10
ATOM 15818 C C . ARG A 1 29 ? -14.759 2.771 -8.831 1.00 0.00 29 ARG A C 10
ATOM 15819 O O . ARG A 1 29 ? -15.897 2.457 -9.188 1.00 0.00 29 ARG A O 10
ATOM 15840 N N . ALA A 1 30 ? -13.746 1.891 -8.707 1.00 0.00 30 ALA A N 10
ATOM 15841 C CA . ALA A 1 30 ? -13.855 0.478 -9.111 1.00 0.00 30 ALA A CA 10
ATOM 15842 C C . ALA A 1 30 ? -14.408 -0.399 -7.983 1.00 0.00 30 ALA A C 10
ATOM 15843 O O . ALA A 1 30 ? -15.413 -1.104 -8.155 1.00 0.00 30 ALA A O 10
ATOM 15850 N N . GLY A 1 31 ? -13.763 -0.314 -6.814 1.00 0.00 31 GLY A N 10
ATOM 15851 C CA . GLY A 1 31 ? -13.921 -1.305 -5.767 1.00 0.00 31 GLY A CA 10
ATOM 15852 C C . GLY A 1 31 ? -13.809 -0.718 -4.376 1.00 0.00 31 GLY A C 10
ATOM 15853 O O . GLY A 1 31 ? -13.944 0.497 -4.194 1.00 0.00 31 GLY A O 10
ATOM 15857 N N . ARG A 1 32 ? -13.520 -1.600 -3.410 1.00 0.00 32 ARG A N 10
ATOM 15858 C CA . ARG A 1 32 ? -13.550 -1.290 -1.959 1.00 0.00 32 ARG A CA 10
ATOM 15859 C C . ARG A 1 32 ? -13.275 -2.557 -1.132 1.00 0.00 32 ARG A C 10
ATOM 15860 O O . ARG A 1 32 ? -13.710 -3.645 -1.519 1.00 0.00 32 ARG A O 10
ATOM 15881 N N . ASP A 1 33 ? -12.465 -2.411 -0.053 1.00 0.00 33 ASP A N 10
ATOM 15882 C CA . ASP A 1 33 ? -12.398 -3.347 1.103 1.00 0.00 33 ASP A CA 10
ATOM 15883 C C . ASP A 1 33 ? -11.227 -4.323 0.896 1.00 0.00 33 ASP A C 10
ATOM 15884 O O . ASP A 1 33 ? -11.377 -5.387 0.277 1.00 0.00 33 ASP A O 10
ATOM 15893 N N . GLY A 1 34 ? -10.043 -3.885 1.366 1.00 0.00 34 GLY A N 10
ATOM 15894 C CA . GLY A 1 34 ? -8.784 -4.596 1.151 1.00 0.00 34 GLY A CA 10
ATOM 15895 C C . GLY A 1 34 ? -8.200 -4.304 -0.225 1.00 0.00 34 GLY A C 10
ATOM 15896 O O . GLY A 1 34 ? -7.317 -5.032 -0.704 1.00 0.00 34 GLY A O 10
ATOM 15900 N N . SER A 1 35 ? -8.701 -3.224 -0.854 1.00 0.00 35 SER A N 10
ATOM 15901 C CA . SER A 1 35 ? -8.283 -2.804 -2.188 1.00 0.00 35 SER A CA 10
ATOM 15902 C C . SER A 1 35 ? -6.998 -1.997 -2.067 1.00 0.00 35 SER A C 10
ATOM 15903 O O . SER A 1 35 ? -6.977 -1.004 -1.349 1.00 0.00 35 SER A O 10
ATOM 15911 N N . PHE A 1 36 ? -5.933 -2.406 -2.753 1.00 0.00 36 PHE A N 10
ATOM 15912 C CA . PHE A 1 36 ? -4.660 -1.678 -2.702 1.00 0.00 36 PHE A CA 10
ATOM 15913 C C . PHE A 1 36 ? -4.099 -1.440 -4.103 1.00 0.00 36 PHE A C 10
ATOM 15914 O O . PHE A 1 36 ? -4.479 -2.109 -5.072 1.00 0.00 36 PHE A O 10
ATOM 15931 N N . LEU A 1 37 ? -3.221 -0.450 -4.176 1.00 0.00 37 LEU A N 10
ATOM 15932 C CA . LEU A 1 37 ? -2.331 -0.226 -5.308 1.00 0.00 37 LEU A CA 10
ATOM 15933 C C . LEU A 1 37 ? -1.057 0.445 -4.788 1.00 0.00 37 LEU A C 10
ATOM 15934 O O . LEU A 1 37 ? -1.045 1.026 -3.700 1.00 0.00 37 LEU A O 10
ATOM 15950 N N . VAL A 1 38 ? 0.005 0.352 -5.571 1.00 0.00 38 VAL A N 10
ATOM 15951 C CA . VAL A 1 38 ? 1.289 1.003 -5.299 1.00 0.00 38 VAL A CA 10
ATOM 15952 C C . VAL A 1 38 ? 1.526 2.000 -6.435 1.00 0.00 38 VAL A C 10
ATOM 15953 O O . VAL A 1 38 ? 1.046 1.795 -7.558 1.00 0.00 38 VAL A O 10
ATOM 15966 N N . ARG A 1 39 ? 2.238 3.075 -6.142 1.00 0.00 39 ARG A N 10
ATOM 15967 C CA . ARG A 1 39 ? 2.544 4.115 -7.113 1.00 0.00 39 ARG A CA 10
ATOM 15968 C C . ARG A 1 39 ? 3.924 4.695 -6.806 1.00 0.00 39 ARG A C 10
ATOM 15969 O O . ARG A 1 39 ? 4.600 4.257 -5.871 1.00 0.00 39 ARG A O 10
ATOM 15990 N N . ASP A 1 40 ? 4.325 5.667 -7.619 1.00 0.00 40 ASP A N 10
ATOM 15991 C CA . ASP A 1 40 ? 5.480 6.522 -7.340 1.00 0.00 40 ASP A CA 10
ATOM 15992 C C . ASP A 1 40 ? 5.014 7.627 -6.371 1.00 0.00 40 ASP A C 10
ATOM 15993 O O . ASP A 1 40 ? 3.995 8.285 -6.633 1.00 0.00 40 ASP A O 10
ATOM 16002 N N . SER A 1 41 ? 5.714 7.788 -5.233 1.00 0.00 41 SER A N 10
ATOM 16003 C CA . SER A 1 41 ? 5.388 8.829 -4.233 1.00 0.00 41 SER A CA 10
ATOM 16004 C C . SER A 1 41 ? 5.792 10.221 -4.746 1.00 0.00 41 SER A C 10
ATOM 16005 O O . SER A 1 41 ? 6.568 10.344 -5.693 1.00 0.00 41 SER A O 10
ATOM 16013 N N . GLU A 1 42 ? 5.254 11.261 -4.106 1.00 0.00 42 GLU A N 10
ATOM 16014 C CA . GLU A 1 42 ? 5.492 12.665 -4.492 1.00 0.00 42 GLU A CA 10
ATOM 16015 C C . GLU A 1 42 ? 6.037 13.473 -3.294 1.00 0.00 42 GLU A C 10
ATOM 16016 O O . GLU A 1 42 ? 6.573 14.573 -3.469 1.00 0.00 42 GLU A O 10
ATOM 16028 N N . SER A 1 43 ? 5.885 12.913 -2.079 1.00 0.00 43 SER A N 10
ATOM 16029 C CA . SER A 1 43 ? 6.482 13.456 -0.841 1.00 0.00 43 SER A CA 10
ATOM 16030 C C . SER A 1 43 ? 8.022 13.314 -0.858 1.00 0.00 43 SER A C 10
ATOM 16031 O O . SER A 1 43 ? 8.743 14.130 -0.266 1.00 0.00 43 SER A O 10
ATOM 16039 N N . VAL A 1 44 ? 8.499 12.260 -1.549 1.00 0.00 44 VAL A N 10
ATOM 16040 C CA . VAL A 1 44 ? 9.914 11.886 -1.607 1.00 0.00 44 VAL A CA 10
ATOM 16041 C C . VAL A 1 44 ? 10.241 11.293 -3.003 1.00 0.00 44 VAL A C 10
ATOM 16042 O O . VAL A 1 44 ? 9.666 10.282 -3.411 1.00 0.00 44 VAL A O 10
ATOM 16055 N N . ALA A 1 45 ? 11.143 11.980 -3.732 1.00 0.00 45 ALA A N 10
ATOM 16056 C CA . ALA A 1 45 ? 11.564 11.615 -5.100 1.00 0.00 45 ALA A CA 10
ATOM 16057 C C . ALA A 1 45 ? 12.312 10.260 -5.136 1.00 0.00 45 ALA A C 10
ATOM 16058 O O . ALA A 1 45 ? 13.202 10.016 -4.311 1.00 0.00 45 ALA A O 10
ATOM 16065 N N . GLY A 1 46 ? 11.921 9.386 -6.084 1.00 0.00 46 GLY A N 10
ATOM 16066 C CA . GLY A 1 46 ? 12.571 8.083 -6.284 1.00 0.00 46 GLY A CA 10
ATOM 16067 C C . GLY A 1 46 ? 12.068 6.994 -5.338 1.00 0.00 46 GLY A C 10
ATOM 16068 O O . GLY A 1 46 ? 12.687 5.935 -5.237 1.00 0.00 46 GLY A O 10
ATOM 16072 N N . ALA A 1 47 ? 10.959 7.268 -4.635 1.00 0.00 47 ALA A N 10
ATOM 16073 C CA . ALA A 1 47 ? 10.334 6.322 -3.684 1.00 0.00 47 ALA A CA 10
ATOM 16074 C C . ALA A 1 47 ? 8.898 5.949 -4.110 1.00 0.00 47 ALA A C 10
ATOM 16075 O O . ALA A 1 47 ? 8.383 6.453 -5.115 1.00 0.00 47 ALA A O 10
ATOM 16082 N N . PHE A 1 48 ? 8.261 5.057 -3.323 1.00 0.00 48 PHE A N 10
ATOM 16083 C CA . PHE A 1 48 ? 6.912 4.520 -3.618 1.00 0.00 48 PHE A CA 10
ATOM 16084 C C . PHE A 1 48 ? 5.889 4.964 -2.556 1.00 0.00 48 PHE A C 10
ATOM 16085 O O . PHE A 1 48 ? 6.264 5.501 -1.498 1.00 0.00 48 PHE A O 10
ATOM 16102 N N . ALA A 1 49 ? 4.590 4.765 -2.876 1.00 0.00 49 ALA A N 10
ATOM 16103 C CA . ALA A 1 49 ? 3.472 4.901 -1.918 1.00 0.00 49 ALA A CA 10
ATOM 16104 C C . ALA A 1 49 ? 2.449 3.759 -2.124 1.00 0.00 49 ALA A C 10
ATOM 16105 O O . ALA A 1 49 ? 2.217 3.336 -3.248 1.00 0.00 49 ALA A O 10
ATOM 16112 N N . LEU A 1 50 ? 1.829 3.297 -1.023 1.00 0.00 50 LEU A N 10
ATOM 16113 C CA . LEU A 1 50 ? 0.871 2.172 -0.999 1.00 0.00 50 LEU A CA 10
ATOM 16114 C C . LEU A 1 50 ? -0.463 2.685 -0.433 1.00 0.00 50 LEU A C 10
ATOM 16115 O O . LEU A 1 50 ? -0.536 3.063 0.735 1.00 0.00 50 LEU A O 10
ATOM 16131 N N . CYS A 1 51 ? -1.504 2.694 -1.269 1.00 0.00 51 CYS A N 10
ATOM 16132 C CA . CYS A 1 51 ? -2.823 3.256 -0.943 1.00 0.00 51 CYS A CA 10
ATOM 16133 C C . CYS A 1 51 ? -3.824 2.095 -0.770 1.00 0.00 51 CYS A C 10
ATOM 16134 O O . CYS A 1 51 ? -3.993 1.299 -1.697 1.00 0.00 51 CYS A O 10
ATOM 16142 N N . VAL A 1 52 ? -4.472 1.994 0.416 1.00 0.00 52 VAL A N 10
ATOM 16143 C CA . VAL A 1 52 ? -5.315 0.826 0.794 1.00 0.00 52 VAL A CA 10
ATOM 16144 C C . VAL A 1 52 ? -6.701 1.302 1.299 1.00 0.00 52 VAL A C 10
ATOM 16145 O O . VAL A 1 52 ? -6.788 1.966 2.333 1.00 0.00 52 VAL A O 10
ATOM 16158 N N . LEU A 1 53 ? -7.771 0.945 0.562 1.00 0.00 53 LEU A N 10
ATOM 16159 C CA . LEU A 1 53 ? -9.175 1.258 0.913 1.00 0.00 53 LEU A CA 10
ATOM 16160 C C . LEU A 1 53 ? -9.807 0.078 1.670 1.00 0.00 53 LEU A C 10
ATOM 16161 O O . LEU A 1 53 ? -9.642 -1.078 1.272 1.00 0.00 53 LEU A O 10
ATOM 16177 N N . TYR A 1 54 ? -10.557 0.401 2.742 1.00 0.00 54 TYR A N 10
ATOM 16178 C CA . TYR A 1 54 ? -11.323 -0.563 3.534 1.00 0.00 54 TYR A CA 10
ATOM 16179 C C . TYR A 1 54 ? -12.367 0.193 4.383 1.00 0.00 54 TYR A C 10
ATOM 16180 O O . TYR A 1 54 ? -12.005 1.064 5.176 1.00 0.00 54 TYR A O 10
ATOM 16198 N N . GLN A 1 55 ? -13.645 -0.186 4.178 1.00 0.00 55 GLN A N 10
ATOM 16199 C CA . GLN A 1 55 ? -14.844 0.363 4.857 1.00 0.00 55 GLN A CA 10
ATOM 16200 C C . GLN A 1 55 ? -14.801 1.901 5.045 1.00 0.00 55 GLN A C 10
ATOM 16201 O O . GLN A 1 55 ? -14.827 2.397 6.173 1.00 0.00 55 GLN A O 10
ATOM 16215 N N . LYS A 1 56 ? -14.735 2.634 3.909 1.00 0.00 56 LYS A N 10
ATOM 16216 C CA . LYS A 1 56 ? -14.711 4.119 3.864 1.00 0.00 56 LYS A CA 10
ATOM 16217 C C . LYS A 1 56 ? -13.473 4.726 4.565 1.00 0.00 56 LYS A C 10
ATOM 16218 O O . LYS A 1 56 ? -13.531 5.853 5.076 1.00 0.00 56 LYS A O 10
ATOM 16237 N N . HIS A 1 57 ? -12.350 3.989 4.555 1.00 0.00 57 HIS A N 10
ATOM 16238 C CA . HIS A 1 57 ? -11.073 4.451 5.137 1.00 0.00 57 HIS A CA 10
ATOM 16239 C C . HIS A 1 57 ? -9.914 4.067 4.204 1.00 0.00 57 HIS A C 10
ATOM 16240 O O . HIS A 1 57 ? -9.566 2.884 4.091 1.00 0.00 57 HIS A O 10
ATOM 16255 N N . VAL A 1 58 ? -9.350 5.074 3.511 1.00 0.00 58 VAL A N 10
ATOM 16256 C CA . VAL A 1 58 ? -8.183 4.896 2.632 1.00 0.00 58 VAL A CA 10
ATOM 16257 C C . VAL A 1 58 ? -6.925 5.388 3.357 1.00 0.00 58 VAL A C 10
ATOM 16258 O O . VAL A 1 58 ? -6.812 6.583 3.658 1.00 0.00 58 VAL A O 10
ATOM 16271 N N . HIS A 1 59 ? -5.995 4.472 3.655 1.00 0.00 59 HIS A N 10
ATOM 16272 C CA . HIS A 1 59 ? -4.713 4.798 4.293 1.00 0.00 59 HIS A CA 10
ATOM 16273 C C . HIS A 1 59 ? -3.606 4.703 3.233 1.00 0.00 59 HIS A C 10
ATOM 16274 O O . HIS A 1 59 ? -3.471 3.668 2.579 1.00 0.00 59 HIS A O 10
ATOM 16289 N N . THR A 1 60 ? -2.810 5.769 3.075 1.00 0.00 60 THR A N 10
ATOM 16290 C CA . THR A 1 60 ? -1.715 5.812 2.091 1.00 0.00 60 THR A CA 10
ATOM 16291 C C . THR A 1 60 ? -0.393 5.861 2.865 1.00 0.00 60 THR A C 10
ATOM 16292 O O . THR A 1 60 ? -0.273 6.598 3.850 1.00 0.00 60 THR A O 10
ATOM 16303 N N . TYR A 1 61 ? 0.585 5.066 2.419 1.00 0.00 61 TYR A N 10
ATOM 16304 C CA . TYR A 1 61 ? 1.854 4.851 3.129 1.00 0.00 61 TYR A CA 10
ATOM 16305 C C . TYR A 1 61 ? 3.016 5.108 2.167 1.00 0.00 61 TYR A C 10
ATOM 16306 O O . TYR A 1 61 ? 3.200 4.344 1.230 1.00 0.00 61 TYR A O 10
ATOM 16324 N N . ARG A 1 62 ? 3.771 6.199 2.380 1.00 0.00 62 ARG A N 10
ATOM 16325 C CA . ARG A 1 62 ? 5.050 6.439 1.670 1.00 0.00 62 ARG A CA 10
ATOM 16326 C C . ARG A 1 62 ? 6.029 5.281 1.967 1.00 0.00 62 ARG A C 10
ATOM 16327 O O . ARG A 1 62 ? 5.907 4.611 3.002 1.00 0.00 62 ARG A O 10
ATOM 16348 N N . ILE A 1 63 ? 7.020 5.058 1.089 1.00 0.00 63 ILE A N 10
ATOM 16349 C CA . ILE A 1 63 ? 7.755 3.773 1.065 1.00 0.00 63 ILE A CA 10
ATOM 16350 C C . ILE A 1 63 ? 9.172 4.175 0.667 1.00 0.00 63 ILE A C 10
ATOM 16351 O O . ILE A 1 63 ? 9.417 4.450 -0.512 1.00 0.00 63 ILE A O 10
ATOM 16367 N N . LEU A 1 64 ? 10.102 4.229 1.622 1.00 0.00 64 LEU A N 10
ATOM 16368 C CA . LEU A 1 64 ? 11.409 4.873 1.392 1.00 0.00 64 LEU A CA 10
ATOM 16369 C C . LEU A 1 64 ? 12.509 3.821 1.471 1.00 0.00 64 LEU A C 10
ATOM 16370 O O . LEU A 1 64 ? 12.415 2.922 2.317 1.00 0.00 64 LEU A O 10
ATOM 16386 N N . PRO A 1 65 ? 13.555 3.899 0.580 1.00 0.00 65 PRO A N 10
ATOM 16387 C CA . PRO A 1 65 ? 14.804 3.156 0.783 1.00 0.00 65 PRO A CA 10
ATOM 16388 C C . PRO A 1 65 ? 15.429 3.569 2.133 1.00 0.00 65 PRO A C 10
ATOM 16389 O O . PRO A 1 65 ? 15.424 2.786 3.093 1.00 0.00 65 PRO A O 10
ATOM 16400 N N . ASP A 1 66 ? 15.952 4.818 2.186 1.00 0.00 66 ASP A N 10
ATOM 16401 C CA . ASP A 1 66 ? 16.363 5.523 3.432 1.00 0.00 66 ASP A CA 10
ATOM 16402 C C . ASP A 1 66 ? 17.444 4.746 4.229 1.00 0.00 66 ASP A C 10
ATOM 16403 O O . ASP A 1 66 ? 17.704 5.031 5.404 1.00 0.00 66 ASP A O 10
ATOM 16412 N N . GLY A 1 67 ? 18.079 3.774 3.557 1.00 0.00 67 GLY A N 10
ATOM 16413 C CA . GLY A 1 67 ? 19.167 2.990 4.093 1.00 0.00 67 GLY A CA 10
ATOM 16414 C C . GLY A 1 67 ? 19.693 2.075 2.993 1.00 0.00 67 GLY A C 10
ATOM 16415 O O . GLY A 1 67 ? 18.883 1.481 2.264 1.00 0.00 67 GLY A O 10
ATOM 16419 N N . GLU A 1 68 ? 21.031 1.963 2.893 1.00 0.00 68 GLU A N 10
ATOM 16420 C CA . GLU A 1 68 ? 21.791 1.389 1.737 1.00 0.00 68 GLU A CA 10
ATOM 16421 C C . GLU A 1 68 ? 21.128 0.211 0.973 1.00 0.00 68 GLU A C 10
ATOM 16422 O O . GLU A 1 68 ? 21.082 0.218 -0.266 1.00 0.00 68 GLU A O 10
ATOM 16434 N N . ASP A 1 69 ? 20.590 -0.777 1.706 1.00 0.00 69 ASP A N 10
ATOM 16435 C CA . ASP A 1 69 ? 20.235 -2.100 1.111 1.00 0.00 69 ASP A CA 10
ATOM 16436 C C . ASP A 1 69 ? 18.715 -2.376 1.088 1.00 0.00 69 ASP A C 10
ATOM 16437 O O . ASP A 1 69 ? 18.251 -3.242 0.328 1.00 0.00 69 ASP A O 10
ATOM 16446 N N . PHE A 1 70 ? 17.931 -1.621 1.862 1.00 0.00 70 PHE A N 10
ATOM 16447 C CA . PHE A 1 70 ? 16.517 -1.947 2.126 1.00 0.00 70 PHE A CA 10
ATOM 16448 C C . PHE A 1 70 ? 15.593 -0.776 1.788 1.00 0.00 70 PHE A C 10
ATOM 16449 O O . PHE A 1 70 ? 16.037 0.368 1.665 1.00 0.00 70 PHE A O 10
ATOM 16466 N N . LEU A 1 71 ? 14.312 -1.118 1.617 1.00 0.00 71 LEU A N 10
ATOM 16467 C CA . LEU A 1 71 ? 13.184 -0.189 1.567 1.00 0.00 71 LEU A CA 10
ATOM 16468 C C . LEU A 1 71 ? 12.211 -0.596 2.688 1.00 0.00 71 LEU A C 10
ATOM 16469 O O . LEU A 1 71 ? 11.736 -1.734 2.721 1.00 0.00 71 LEU A O 10
ATOM 16485 N N . ALA A 1 72 ? 11.977 0.307 3.650 1.00 0.00 72 ALA A N 10
ATOM 16486 C CA . ALA A 1 72 ? 11.095 0.049 4.799 1.00 0.00 72 ALA A CA 10
ATOM 16487 C C . ALA A 1 72 ? 9.839 0.921 4.702 1.00 0.00 72 ALA A C 10
ATOM 16488 O O . ALA A 1 72 ? 9.864 2.047 4.177 1.00 0.00 72 ALA A O 10
ATOM 16495 N N . VAL A 1 73 ? 8.747 0.364 5.225 1.00 0.00 73 VAL A N 10
ATOM 16496 C CA . VAL A 1 73 ? 7.413 0.984 5.231 1.00 0.00 73 VAL A CA 10
ATOM 16497 C C . VAL A 1 73 ? 6.962 1.066 6.688 1.00 0.00 73 VAL A C 10
ATOM 16498 O O . VAL A 1 73 ? 7.040 0.056 7.412 1.00 0.00 73 VAL A O 10
ATOM 16511 N N . GLN A 1 74 ? 6.483 2.246 7.109 1.00 0.00 74 GLN A N 10
ATOM 16512 C CA . GLN A 1 74 ? 6.053 2.473 8.492 1.00 0.00 74 GLN A CA 10
ATOM 16513 C C . GLN A 1 74 ? 4.666 1.864 8.660 1.00 0.00 74 GLN A C 10
ATOM 16514 O O . GLN A 1 74 ? 3.653 2.475 8.297 1.00 0.00 74 GLN A O 10
ATOM 16528 N N . THR A 1 75 ? 4.662 0.611 9.145 1.00 0.00 75 THR A N 10
ATOM 16529 C CA . THR A 1 75 ? 3.452 -0.189 9.321 1.00 0.00 75 THR A CA 10
ATOM 16530 C C . THR A 1 75 ? 2.650 0.410 10.489 1.00 0.00 75 THR A C 10
ATOM 16531 O O . THR A 1 75 ? 1.540 0.918 10.307 1.00 0.00 75 THR A O 10
ATOM 16542 N N . SER A 1 76 ? 3.284 0.364 11.672 1.00 0.00 76 SER A N 10
ATOM 16543 C CA . SER A 1 76 ? 2.837 1.028 12.895 1.00 0.00 76 SER A CA 10
ATOM 16544 C C . SER A 1 76 ? 4.031 1.075 13.862 1.00 0.00 76 SER A C 10
ATOM 16545 O O . SER A 1 76 ? 4.512 0.023 14.284 1.00 0.00 76 SER A O 10
ATOM 16553 N N . GLN A 1 77 ? 4.540 2.285 14.162 1.00 0.00 77 GLN A N 10
ATOM 16554 C CA . GLN A 1 77 ? 5.544 2.489 15.223 1.00 0.00 77 GLN A CA 10
ATOM 16555 C C . GLN A 1 77 ? 4.856 2.225 16.574 1.00 0.00 77 GLN A C 10
ATOM 16556 O O . GLN A 1 77 ? 4.130 3.077 17.098 1.00 0.00 77 GLN A O 10
ATOM 16570 N N . GLY A 1 78 ? 5.042 1.000 17.082 1.00 0.00 78 GLY A N 10
ATOM 16571 C CA . GLY A 1 78 ? 4.223 0.433 18.155 1.00 0.00 78 GLY A CA 10
ATOM 16572 C C . GLY A 1 78 ? 4.195 -1.089 18.040 1.00 0.00 78 GLY A C 10
ATOM 16573 O O . GLY A 1 78 ? 3.932 -1.802 19.013 1.00 0.00 78 GLY A O 10
ATOM 16577 N N . VAL A 1 79 ? 4.467 -1.572 16.810 1.00 0.00 79 VAL A N 10
ATOM 16578 C CA . VAL A 1 79 ? 4.690 -2.994 16.480 1.00 0.00 79 VAL A CA 10
ATOM 16579 C C . VAL A 1 79 ? 6.008 -3.071 15.661 1.00 0.00 79 VAL A C 10
ATOM 16580 O O . VAL A 1 79 ? 6.364 -2.070 15.016 1.00 0.00 79 VAL A O 10
ATOM 16593 N N . PRO A 1 80 ? 6.765 -4.219 15.673 1.00 0.00 80 PRO A N 10
ATOM 16594 C CA . PRO A 1 80 ? 8.029 -4.350 14.894 1.00 0.00 80 PRO A CA 10
ATOM 16595 C C . PRO A 1 80 ? 7.841 -4.033 13.381 1.00 0.00 80 PRO A C 10
ATOM 16596 O O . PRO A 1 80 ? 6.974 -4.608 12.712 1.00 0.00 80 PRO A O 10
ATOM 16607 N N . VAL A 1 81 ? 8.647 -3.082 12.884 1.00 0.00 81 VAL A N 10
ATOM 16608 C CA . VAL A 1 81 ? 8.651 -2.664 11.476 1.00 0.00 81 VAL A CA 10
ATOM 16609 C C . VAL A 1 81 ? 9.591 -3.604 10.693 1.00 0.00 81 VAL A C 10
ATOM 16610 O O . VAL A 1 81 ? 10.647 -3.999 11.201 1.00 0.00 81 VAL A O 10
ATOM 16623 N N . ARG A 1 82 ? 9.191 -3.980 9.470 1.00 0.00 82 ARG A N 10
ATOM 16624 C CA . ARG A 1 82 ? 9.991 -4.855 8.598 1.00 0.00 82 ARG A CA 10
ATOM 16625 C C . ARG A 1 82 ? 10.695 -4.016 7.518 1.00 0.00 82 ARG A C 10
ATOM 16626 O O . ARG A 1 82 ? 10.095 -3.101 6.939 1.00 0.00 82 ARG A O 10
ATOM 16647 N N . ARG A 1 83 ? 11.979 -4.313 7.277 1.00 0.00 83 ARG A N 10
ATOM 16648 C CA . ARG A 1 83 ? 12.687 -3.881 6.067 1.00 0.00 83 ARG A CA 10
ATOM 16649 C C . ARG A 1 83 ? 12.459 -4.928 4.963 1.00 0.00 83 ARG A C 10
ATOM 16650 O O . ARG A 1 83 ? 12.437 -6.133 5.245 1.00 0.00 83 ARG A O 10
ATOM 16671 N N . PHE A 1 84 ? 12.228 -4.473 3.720 1.00 0.00 84 PHE A N 10
ATOM 16672 C CA . PHE A 1 84 ? 12.060 -5.350 2.543 1.00 0.00 84 PHE A CA 10
ATOM 16673 C C . PHE A 1 84 ? 13.150 -5.025 1.508 1.00 0.00 84 PHE A C 10
ATOM 16674 O O . PHE A 1 84 ? 13.522 -3.870 1.355 1.00 0.00 84 PHE A O 10
ATOM 16691 N N . GLN A 1 85 ? 13.669 -6.038 0.809 1.00 0.00 85 GLN A N 10
ATOM 16692 C CA . GLN A 1 85 ? 14.670 -5.834 -0.262 1.00 0.00 85 GLN A CA 10
ATOM 16693 C C . GLN A 1 85 ? 13.969 -5.502 -1.600 1.00 0.00 85 GLN A C 10
ATOM 16694 O O . GLN A 1 85 ? 14.560 -4.887 -2.495 1.00 0.00 85 GLN A O 10
ATOM 16708 N N . THR A 1 86 ? 12.691 -5.894 -1.711 1.00 0.00 86 THR A N 10
ATOM 16709 C CA . THR A 1 86 ? 11.882 -5.710 -2.927 1.00 0.00 86 THR A CA 10
ATOM 16710 C C . THR A 1 86 ? 10.435 -5.340 -2.540 1.00 0.00 86 THR A C 10
ATOM 16711 O O . THR A 1 86 ? 9.945 -5.756 -1.478 1.00 0.00 86 THR A O 10
ATOM 16722 N N . LEU A 1 87 ? 9.757 -4.542 -3.398 1.00 0.00 87 LEU A N 10
ATOM 16723 C CA . LEU A 1 87 ? 8.338 -4.161 -3.215 1.00 0.00 87 LEU A CA 10
ATOM 16724 C C . LEU A 1 87 ? 7.442 -5.425 -3.330 1.00 0.00 87 LEU A C 10
ATOM 16725 O O . LEU A 1 87 ? 6.378 -5.501 -2.717 1.00 0.00 87 LEU A O 10
ATOM 16741 N N . GLY A 1 88 ? 7.893 -6.401 -4.149 1.00 0.00 88 GLY A N 10
ATOM 16742 C CA . GLY A 1 88 ? 7.292 -7.741 -4.203 1.00 0.00 88 GLY A CA 10
ATOM 16743 C C . GLY A 1 88 ? 7.205 -8.426 -2.843 1.00 0.00 88 GLY A C 10
ATOM 16744 O O . GLY A 1 88 ? 6.180 -9.040 -2.508 1.00 0.00 88 GLY A O 10
ATOM 16748 N N . GLU A 1 89 ? 8.279 -8.290 -2.054 1.00 0.00 89 GLU A N 10
ATOM 16749 C CA . GLU A 1 89 ? 8.366 -8.866 -0.701 1.00 0.00 89 GLU A CA 10
ATOM 16750 C C . GLU A 1 89 ? 7.449 -8.107 0.273 1.00 0.00 89 GLU A C 10
ATOM 16751 O O . GLU A 1 89 ? 6.913 -8.704 1.214 1.00 0.00 89 GLU A O 10
ATOM 16763 N N . LEU A 1 90 ? 7.282 -6.788 0.030 1.00 0.00 90 LEU A N 10
ATOM 16764 C CA . LEU A 1 90 ? 6.360 -5.933 0.800 1.00 0.00 90 LEU A CA 10
ATOM 16765 C C . LEU A 1 90 ? 4.919 -6.454 0.707 1.00 0.00 90 LEU A C 10
ATOM 16766 O O . LEU A 1 90 ? 4.302 -6.787 1.724 1.00 0.00 90 LEU A O 10
ATOM 16782 N N . ILE A 1 91 ? 4.417 -6.524 -0.532 1.00 0.00 91 ILE A N 10
ATOM 16783 C CA . ILE A 1 91 ? 3.033 -6.928 -0.839 1.00 0.00 91 ILE A CA 10
ATOM 16784 C C . ILE A 1 91 ? 2.765 -8.381 -0.381 1.00 0.00 91 ILE A C 10
ATOM 16785 O O . ILE A 1 91 ? 1.672 -8.697 0.105 1.00 0.00 91 ILE A O 10
ATOM 16801 N N . GLY A 1 92 ? 3.797 -9.234 -0.542 1.00 0.00 92 GLY A N 10
ATOM 16802 C CA . GLY A 1 92 ? 3.770 -10.616 -0.063 1.00 0.00 92 GLY A CA 10
ATOM 16803 C C . GLY A 1 92 ? 3.479 -10.732 1.440 1.00 0.00 92 GLY A C 10
ATOM 16804 O O . GLY A 1 92 ? 2.558 -11.458 1.848 1.00 0.00 92 GLY A O 10
ATOM 16808 N N . LEU A 1 93 ? 4.249 -9.986 2.263 1.00 0.00 93 LEU A N 10
ATOM 16809 C CA . LEU A 1 93 ? 4.134 -10.030 3.734 1.00 0.00 93 LEU A CA 10
ATOM 16810 C C . LEU A 1 93 ? 2.940 -9.204 4.250 1.00 0.00 93 LEU A C 10
ATOM 16811 O O . LEU A 1 93 ? 2.460 -9.444 5.350 1.00 0.00 93 LEU A O 10
ATOM 16827 N N . TYR A 1 94 ? 2.483 -8.223 3.464 1.00 0.00 94 TYR A N 10
ATOM 16828 C CA . TYR A 1 94 ? 1.288 -7.407 3.805 1.00 0.00 94 TYR A CA 10
ATOM 16829 C C . TYR A 1 94 ? -0.028 -8.102 3.401 1.00 0.00 94 TYR A C 10
ATOM 16830 O O . TYR A 1 94 ? -1.104 -7.709 3.878 1.00 0.00 94 TYR A O 10
ATOM 16848 N N . ALA A 1 95 ? 0.045 -9.098 2.500 1.00 0.00 95 ALA A N 10
ATOM 16849 C CA . ALA A 1 95 ? -1.106 -9.975 2.188 1.00 0.00 95 ALA A CA 10
ATOM 16850 C C . ALA A 1 95 ? -1.431 -10.888 3.387 1.00 0.00 95 ALA A C 10
ATOM 16851 O O . ALA A 1 95 ? -2.602 -11.188 3.654 1.00 0.00 95 ALA A O 10
ATOM 16858 N N . GLN A 1 96 ? -0.370 -11.308 4.100 1.00 0.00 96 GLN A N 10
ATOM 16859 C CA . GLN A 1 96 ? -0.462 -12.109 5.348 1.00 0.00 96 GLN A CA 10
ATOM 16860 C C . GLN A 1 96 ? 0.357 -11.395 6.456 1.00 0.00 96 GLN A C 10
ATOM 16861 O O . GLN A 1 96 ? 1.494 -11.790 6.742 1.00 0.00 96 GLN A O 10
ATOM 16875 N N . PRO A 1 97 ? -0.184 -10.284 7.058 1.00 0.00 97 PRO A N 10
ATOM 16876 C CA . PRO A 1 97 ? 0.578 -9.397 7.961 1.00 0.00 97 PRO A CA 10
ATOM 16877 C C . PRO A 1 97 ? 0.469 -9.764 9.460 1.00 0.00 97 PRO A C 10
ATOM 16878 O O . PRO A 1 97 ? 1.471 -10.174 10.069 1.00 0.00 97 PRO A O 10
ATOM 16889 N N . ASN A 1 98 ? -0.751 -9.622 10.037 1.00 0.00 98 ASN A N 10
ATOM 16890 C CA . ASN A 1 98 ? -1.028 -9.794 11.475 1.00 0.00 98 ASN A CA 10
ATOM 16891 C C . ASN A 1 98 ? -0.204 -8.807 12.325 1.00 0.00 98 ASN A C 10
ATOM 16892 O O . ASN A 1 98 ? 0.494 -9.227 13.250 1.00 0.00 98 ASN A O 10
ATOM 16903 N N . GLN A 1 99 ? -0.369 -7.490 12.000 1.00 0.00 99 GLN A N 10
ATOM 16904 C CA . GLN A 1 99 ? 0.339 -6.319 12.614 1.00 0.00 99 GLN A CA 10
ATOM 16905 C C . GLN A 1 99 ? 0.248 -5.103 11.670 1.00 0.00 99 GLN A C 10
ATOM 16906 O O . GLN A 1 99 ? 0.985 -5.039 10.680 1.00 0.00 99 GLN A O 10
ATOM 16920 N N . GLY A 1 100 ? -0.717 -4.187 11.927 1.00 0.00 100 GLY A N 10
ATOM 16921 C CA . GLY A 1 100 ? -0.705 -2.835 11.330 1.00 0.00 100 GLY A CA 10
ATOM 16922 C C . GLY A 1 100 ? -1.710 -2.655 10.194 1.00 0.00 100 GLY A C 10
ATOM 16923 O O . GLY A 1 100 ? -2.313 -1.582 10.051 1.00 0.00 100 GLY A O 10
ATOM 16927 N N . LEU A 1 101 ? -1.882 -3.710 9.379 1.00 0.00 101 LEU A N 10
ATOM 16928 C CA . LEU A 1 101 ? -2.768 -3.673 8.195 1.00 0.00 101 LEU A CA 10
ATOM 16929 C C . LEU A 1 101 ? -4.250 -3.775 8.615 1.00 0.00 101 LEU A C 10
ATOM 16930 O O . LEU A 1 101 ? -4.661 -4.739 9.266 1.00 0.00 101 LEU A O 10
ATOM 16946 N N . VAL A 1 102 ? -5.008 -2.748 8.204 1.00 0.00 102 VAL A N 10
ATOM 16947 C CA . VAL A 1 102 ? -6.435 -2.547 8.534 1.00 0.00 102 VAL A CA 10
ATOM 16948 C C . VAL A 1 102 ? -7.340 -3.770 8.218 1.00 0.00 102 VAL A C 10
ATOM 16949 O O . VAL A 1 102 ? -8.335 -4.002 8.918 1.00 0.00 102 VAL A O 10
ATOM 16962 N N . CYS A 1 103 ? -6.994 -4.530 7.161 1.00 0.00 103 CYS A N 10
ATOM 16963 C CA . CYS A 1 103 ? -7.721 -5.762 6.778 1.00 0.00 103 CYS A CA 10
ATOM 16964 C C . CYS A 1 103 ? -6.801 -6.739 6.021 1.00 0.00 103 CYS A C 10
ATOM 16965 O O . CYS A 1 103 ? -7.263 -7.801 5.591 1.00 0.00 103 CYS A O 10
ATOM 16973 N N . ALA A 1 104 ? -5.501 -6.362 5.893 1.00 0.00 104 ALA A N 10
ATOM 16974 C CA . ALA A 1 104 ? -4.511 -7.012 4.993 1.00 0.00 104 ALA A CA 10
ATOM 16975 C C . ALA A 1 104 ? -4.749 -6.594 3.532 1.00 0.00 104 ALA A C 10
ATOM 16976 O O . ALA A 1 104 ? -5.675 -5.822 3.229 1.00 0.00 104 ALA A O 10
ATOM 16983 N N . LEU A 1 105 ? -3.878 -7.078 2.635 1.00 0.00 105 LEU A N 10
ATOM 16984 C CA . LEU A 1 105 ? -3.985 -6.817 1.198 1.00 0.00 105 LEU A CA 10
ATOM 16985 C C . LEU A 1 105 ? -4.778 -7.956 0.531 1.00 0.00 105 LEU A C 10
ATOM 16986 O O . LEU A 1 105 ? -4.253 -9.064 0.353 1.00 0.00 105 LEU A O 10
ATOM 17002 N N . LEU A 1 106 ? -6.059 -7.676 0.207 1.00 0.00 106 LEU A N 10
ATOM 17003 C CA . LEU A 1 106 ? -6.993 -8.669 -0.370 1.00 0.00 106 LEU A CA 10
ATOM 17004 C C . LEU A 1 106 ? -6.794 -8.796 -1.887 1.00 0.00 106 LEU A C 10
ATOM 17005 O O . LEU A 1 106 ? -6.565 -9.902 -2.389 1.00 0.00 106 LEU A O 10
ATOM 17021 N N . LEU A 1 107 ? -6.845 -7.660 -2.609 1.00 0.00 107 LEU A N 10
ATOM 17022 C CA . LEU A 1 107 ? -6.760 -7.661 -4.090 1.00 0.00 107 LEU A CA 10
ATOM 17023 C C . LEU A 1 107 ? -6.230 -6.302 -4.623 1.00 0.00 107 LEU A C 10
ATOM 17024 O O . LEU A 1 107 ? -6.605 -5.241 -4.100 1.00 0.00 107 LEU A O 10
ATOM 17040 N N . PRO A 1 108 ? -5.302 -6.306 -5.636 1.00 0.00 108 PRO A N 10
ATOM 17041 C CA . PRO A 1 108 ? -4.874 -5.068 -6.321 1.00 0.00 108 PRO A CA 10
ATOM 17042 C C . PRO A 1 108 ? -5.911 -4.602 -7.371 1.00 0.00 108 PRO A C 10
ATOM 17043 O O . PRO A 1 108 ? -6.462 -5.421 -8.123 1.00 0.00 108 PRO A O 10
ATOM 17054 N N . VAL A 1 109 ? -6.176 -3.282 -7.401 1.00 0.00 109 VAL A N 10
ATOM 17055 C CA . VAL A 1 109 ? -7.145 -2.663 -8.323 1.00 0.00 109 VAL A CA 10
ATOM 17056 C C . VAL A 1 109 ? -6.366 -1.983 -9.474 1.00 0.00 109 VAL A C 10
ATOM 17057 O O . VAL A 1 109 ? -6.330 -2.536 -10.588 1.00 0.00 109 VAL A O 10
ATOM 17071 N N . MET A 1 1 ? 9.372 14.538 -33.090 1.00 0.00 1 MET A N 11
ATOM 17072 C CA . MET A 1 1 ? 9.319 14.948 -31.674 1.00 0.00 1 MET A CA 11
ATOM 17073 C C . MET A 1 1 ? 8.215 14.158 -30.963 1.00 0.00 1 MET A C 11
ATOM 17074 O O . MET A 1 1 ? 7.052 14.576 -30.938 1.00 0.00 1 MET A O 11
ATOM 17090 N N . GLY A 1 2 ? 8.590 12.986 -30.411 1.00 0.00 2 GLY A N 11
ATOM 17091 C CA . GLY A 1 2 ? 7.640 12.051 -29.816 1.00 0.00 2 GLY A CA 11
ATOM 17092 C C . GLY A 1 2 ? 7.072 11.097 -30.859 1.00 0.00 2 GLY A C 11
ATOM 17093 O O . GLY A 1 2 ? 6.624 11.536 -31.919 1.00 0.00 2 GLY A O 11
ATOM 17097 N N . HIS A 1 3 ? 7.107 9.788 -30.568 1.00 0.00 3 HIS A N 11
ATOM 17098 C CA . HIS A 1 3 ? 6.552 8.752 -31.466 1.00 0.00 3 HIS A CA 11
ATOM 17099 C C . HIS A 1 3 ? 5.006 8.762 -31.412 1.00 0.00 3 HIS A C 11
ATOM 17100 O O . HIS A 1 3 ? 4.339 8.321 -32.356 1.00 0.00 3 HIS A O 11
ATOM 17115 N N . HIS A 1 4 ? 4.469 9.247 -30.267 1.00 0.00 4 HIS A N 11
ATOM 17116 C CA . HIS A 1 4 ? 3.026 9.514 -30.042 1.00 0.00 4 HIS A CA 11
ATOM 17117 C C . HIS A 1 4 ? 2.170 8.213 -30.105 1.00 0.00 4 HIS A C 11
ATOM 17118 O O . HIS A 1 4 ? 0.947 8.268 -30.187 1.00 0.00 4 HIS A O 11
ATOM 17133 N N . HIS A 1 5 ? 2.829 7.042 -30.016 1.00 0.00 5 HIS A N 11
ATOM 17134 C CA . HIS A 1 5 ? 2.155 5.720 -30.023 1.00 0.00 5 HIS A CA 11
ATOM 17135 C C . HIS A 1 5 ? 2.215 5.131 -28.587 1.00 0.00 5 HIS A C 11
ATOM 17136 O O . HIS A 1 5 ? 2.162 3.912 -28.385 1.00 0.00 5 HIS A O 11
ATOM 17151 N N . HIS A 1 6 ? 2.286 6.046 -27.593 1.00 0.00 6 HIS A N 11
ATOM 17152 C CA . HIS A 1 6 ? 2.469 5.710 -26.173 1.00 0.00 6 HIS A CA 11
ATOM 17153 C C . HIS A 1 6 ? 1.233 4.961 -25.631 1.00 0.00 6 HIS A C 11
ATOM 17154 O O . HIS A 1 6 ? 0.148 5.535 -25.525 1.00 0.00 6 HIS A O 11
ATOM 17169 N N . HIS A 1 7 ? 1.424 3.670 -25.304 1.00 0.00 7 HIS A N 11
ATOM 17170 C CA . HIS A 1 7 ? 0.383 2.800 -24.726 1.00 0.00 7 HIS A CA 11
ATOM 17171 C C . HIS A 1 7 ? 1.010 1.987 -23.576 1.00 0.00 7 HIS A C 11
ATOM 17172 O O . HIS A 1 7 ? 1.147 0.759 -23.661 1.00 0.00 7 HIS A O 11
ATOM 17187 N N . HIS A 1 8 ? 1.440 2.707 -22.519 1.00 0.00 8 HIS A N 11
ATOM 17188 C CA . HIS A 1 8 ? 2.033 2.108 -21.302 1.00 0.00 8 HIS A CA 11
ATOM 17189 C C . HIS A 1 8 ? 1.565 2.874 -20.048 1.00 0.00 8 HIS A C 11
ATOM 17190 O O . HIS A 1 8 ? 1.814 4.077 -19.918 1.00 0.00 8 HIS A O 11
ATOM 17205 N N . SER A 1 9 ? 0.873 2.153 -19.149 1.00 0.00 9 SER A N 11
ATOM 17206 C CA . SER A 1 9 ? 0.410 2.670 -17.844 1.00 0.00 9 SER A CA 11
ATOM 17207 C C . SER A 1 9 ? 0.702 1.661 -16.708 1.00 0.00 9 SER A C 11
ATOM 17208 O O . SER A 1 9 ? 0.631 2.018 -15.522 1.00 0.00 9 SER A O 11
ATOM 17216 N N . HIS A 1 10 ? 1.017 0.402 -17.106 1.00 0.00 10 HIS A N 11
ATOM 17217 C CA . HIS A 1 10 ? 1.267 -0.748 -16.205 1.00 0.00 10 HIS A CA 11
ATOM 17218 C C . HIS A 1 10 ? -0.001 -1.149 -15.427 1.00 0.00 10 HIS A C 11
ATOM 17219 O O . HIS A 1 10 ? -0.415 -0.452 -14.500 1.00 0.00 10 HIS A O 11
ATOM 17234 N N . MET A 1 11 ? -0.593 -2.299 -15.807 1.00 0.00 11 MET A N 11
ATOM 17235 C CA . MET A 1 11 ? -1.850 -2.810 -15.209 1.00 0.00 11 MET A CA 11
ATOM 17236 C C . MET A 1 11 ? -1.543 -3.833 -14.080 1.00 0.00 11 MET A C 11
ATOM 17237 O O . MET A 1 11 ? -2.387 -4.659 -13.699 1.00 0.00 11 MET A O 11
ATOM 17251 N N . SER A 1 12 ? -0.313 -3.751 -13.531 1.00 0.00 12 SER A N 11
ATOM 17252 C CA . SER A 1 12 ? 0.044 -4.375 -12.241 1.00 0.00 12 SER A CA 11
ATOM 17253 C C . SER A 1 12 ? -0.566 -3.536 -11.099 1.00 0.00 12 SER A C 11
ATOM 17254 O O . SER A 1 12 ? -1.434 -2.681 -11.336 1.00 0.00 12 SER A O 11
ATOM 17262 N N . TRP A 1 13 ? -0.134 -3.752 -9.855 1.00 0.00 13 TRP A N 11
ATOM 17263 C CA . TRP A 1 13 ? -0.518 -2.888 -8.724 1.00 0.00 13 TRP A CA 11
ATOM 17264 C C . TRP A 1 13 ? 0.410 -1.664 -8.644 1.00 0.00 13 TRP A C 11
ATOM 17265 O O . TRP A 1 13 ? 0.227 -0.822 -7.786 1.00 0.00 13 TRP A O 11
ATOM 17286 N N . TYR A 1 14 ? 1.382 -1.534 -9.569 1.00 0.00 14 TYR A N 11
ATOM 17287 C CA . TYR A 1 14 ? 2.359 -0.431 -9.527 1.00 0.00 14 TYR A CA 11
ATOM 17288 C C . TYR A 1 14 ? 2.078 0.506 -10.703 1.00 0.00 14 TYR A C 11
ATOM 17289 O O . TYR A 1 14 ? 2.261 0.128 -11.867 1.00 0.00 14 TYR A O 11
ATOM 17307 N N . HIS A 1 15 ? 1.608 1.715 -10.391 1.00 0.00 15 HIS A N 11
ATOM 17308 C CA . HIS A 1 15 ? 1.342 2.767 -11.374 1.00 0.00 15 HIS A CA 11
ATOM 17309 C C . HIS A 1 15 ? 2.251 3.953 -11.009 1.00 0.00 15 HIS A C 11
ATOM 17310 O O . HIS A 1 15 ? 2.072 4.529 -9.933 1.00 0.00 15 HIS A O 11
ATOM 17325 N N . ARG A 1 16 ? 3.213 4.284 -11.907 1.00 0.00 16 ARG A N 11
ATOM 17326 C CA . ARG A 1 16 ? 4.298 5.293 -11.689 1.00 0.00 16 ARG A CA 11
ATOM 17327 C C . ARG A 1 16 ? 3.830 6.554 -10.936 1.00 0.00 16 ARG A C 11
ATOM 17328 O O . ARG A 1 16 ? 4.423 6.958 -9.933 1.00 0.00 16 ARG A O 11
ATOM 17349 N N . ASP A 1 17 ? 2.721 7.122 -11.409 1.00 0.00 17 ASP A N 11
ATOM 17350 C CA . ASP A 1 17 ? 2.128 8.317 -10.814 1.00 0.00 17 ASP A CA 11
ATOM 17351 C C . ASP A 1 17 ? 0.655 8.362 -11.184 1.00 0.00 17 ASP A C 11
ATOM 17352 O O . ASP A 1 17 ? 0.220 9.099 -12.076 1.00 0.00 17 ASP A O 11
ATOM 17361 N N . LEU A 1 18 ? -0.078 7.432 -10.574 1.00 0.00 18 LEU A N 11
ATOM 17362 C CA . LEU A 1 18 ? -1.538 7.491 -10.531 1.00 0.00 18 LEU A CA 11
ATOM 17363 C C . LEU A 1 18 ? -1.981 8.733 -9.716 1.00 0.00 18 LEU A C 11
ATOM 17364 O O . LEU A 1 18 ? -3.032 9.306 -9.999 1.00 0.00 18 LEU A O 11
ATOM 17380 N N . SER A 1 19 ? -1.147 9.093 -8.698 1.00 0.00 19 SER A N 11
ATOM 17381 C CA . SER A 1 19 ? -1.313 10.278 -7.804 1.00 0.00 19 SER A CA 11
ATOM 17382 C C . SER A 1 19 ? -2.179 9.857 -6.622 1.00 0.00 19 SER A C 11
ATOM 17383 O O . SER A 1 19 ? -3.104 9.101 -6.822 1.00 0.00 19 SER A O 11
ATOM 17391 N N . ARG A 1 20 ? -1.882 10.343 -5.402 1.00 0.00 20 ARG A N 11
ATOM 17392 C CA . ARG A 1 20 ? -2.493 9.826 -4.148 1.00 0.00 20 ARG A CA 11
ATOM 17393 C C . ARG A 1 20 ? -4.034 9.999 -4.136 1.00 0.00 20 ARG A C 11
ATOM 17394 O O . ARG A 1 20 ? -4.771 9.084 -3.735 1.00 0.00 20 ARG A O 11
ATOM 17415 N N . ALA A 1 21 ? -4.494 11.177 -4.584 1.00 0.00 21 ALA A N 11
ATOM 17416 C CA . ALA A 1 21 ? -5.931 11.519 -4.654 1.00 0.00 21 ALA A CA 11
ATOM 17417 C C . ALA A 1 21 ? -6.675 10.643 -5.674 1.00 0.00 21 ALA A C 11
ATOM 17418 O O . ALA A 1 21 ? -7.738 10.083 -5.376 1.00 0.00 21 ALA A O 11
ATOM 17425 N N . ALA A 1 22 ? -6.096 10.526 -6.876 1.00 0.00 22 ALA A N 11
ATOM 17426 C CA . ALA A 1 22 ? -6.656 9.690 -7.953 1.00 0.00 22 ALA A CA 11
ATOM 17427 C C . ALA A 1 22 ? -6.473 8.192 -7.651 1.00 0.00 22 ALA A C 11
ATOM 17428 O O . ALA A 1 22 ? -7.212 7.372 -8.166 1.00 0.00 22 ALA A O 11
ATOM 17435 N N . ALA A 1 23 ? -5.491 7.857 -6.794 1.00 0.00 23 ALA A N 11
ATOM 17436 C CA . ALA A 1 23 ? -5.233 6.473 -6.358 1.00 0.00 23 ALA A CA 11
ATOM 17437 C C . ALA A 1 23 ? -6.403 6.014 -5.502 1.00 0.00 23 ALA A C 11
ATOM 17438 O O . ALA A 1 23 ? -7.001 4.982 -5.767 1.00 0.00 23 ALA A O 11
ATOM 17445 N N . GLU A 1 24 ? -6.743 6.868 -4.527 1.00 0.00 24 GLU A N 11
ATOM 17446 C CA . GLU A 1 24 ? -7.900 6.710 -3.628 1.00 0.00 24 GLU A CA 11
ATOM 17447 C C . GLU A 1 24 ? -9.212 6.533 -4.427 1.00 0.00 24 GLU A C 11
ATOM 17448 O O . GLU A 1 24 ? -10.064 5.710 -4.074 1.00 0.00 24 GLU A O 11
ATOM 17460 N N . GLU A 1 25 ? -9.336 7.324 -5.501 1.00 0.00 25 GLU A N 11
ATOM 17461 C CA . GLU A 1 25 ? -10.535 7.349 -6.362 1.00 0.00 25 GLU A CA 11
ATOM 17462 C C . GLU A 1 25 ? -10.659 6.022 -7.157 1.00 0.00 25 GLU A C 11
ATOM 17463 O O . GLU A 1 25 ? -11.720 5.393 -7.155 1.00 0.00 25 GLU A O 11
ATOM 17475 N N . LEU A 1 26 ? -9.563 5.615 -7.828 1.00 0.00 26 LEU A N 11
ATOM 17476 C CA . LEU A 1 26 ? -9.473 4.332 -8.581 1.00 0.00 26 LEU A CA 11
ATOM 17477 C C . LEU A 1 26 ? -9.679 3.104 -7.657 1.00 0.00 26 LEU A C 11
ATOM 17478 O O . LEU A 1 26 ? -10.240 2.089 -8.092 1.00 0.00 26 LEU A O 11
ATOM 17494 N N . LEU A 1 27 ? -9.216 3.208 -6.394 1.00 0.00 27 LEU A N 11
ATOM 17495 C CA . LEU A 1 27 ? -9.431 2.169 -5.369 1.00 0.00 27 LEU A CA 11
ATOM 17496 C C . LEU A 1 27 ? -10.926 2.050 -5.061 1.00 0.00 27 LEU A C 11
ATOM 17497 O O . LEU A 1 27 ? -11.487 0.976 -5.156 1.00 0.00 27 LEU A O 11
ATOM 17513 N N . ALA A 1 28 ? -11.548 3.194 -4.738 1.00 0.00 28 ALA A N 11
ATOM 17514 C CA . ALA A 1 28 ? -12.967 3.281 -4.325 1.00 0.00 28 ALA A CA 11
ATOM 17515 C C . ALA A 1 28 ? -13.913 2.792 -5.423 1.00 0.00 28 ALA A C 11
ATOM 17516 O O . ALA A 1 28 ? -14.858 2.045 -5.161 1.00 0.00 28 ALA A O 11
ATOM 17523 N N . ARG A 1 29 ? -13.611 3.193 -6.657 1.00 0.00 29 ARG A N 11
ATOM 17524 C CA . ARG A 1 29 ? -14.452 2.913 -7.816 1.00 0.00 29 ARG A CA 11
ATOM 17525 C C . ARG A 1 29 ? -14.427 1.408 -8.164 1.00 0.00 29 ARG A C 11
ATOM 17526 O O . ARG A 1 29 ? -15.472 0.820 -8.461 1.00 0.00 29 ARG A O 11
ATOM 17547 N N . ALA A 1 30 ? -13.230 0.792 -8.089 1.00 0.00 30 ALA A N 11
ATOM 17548 C CA . ALA A 1 30 ? -13.036 -0.622 -8.469 1.00 0.00 30 ALA A CA 11
ATOM 17549 C C . ALA A 1 30 ? -13.260 -1.609 -7.294 1.00 0.00 30 ALA A C 11
ATOM 17550 O O . ALA A 1 30 ? -14.199 -2.412 -7.323 1.00 0.00 30 ALA A O 11
ATOM 17557 N N . GLY A 1 31 ? -12.427 -1.505 -6.239 1.00 0.00 31 GLY A N 11
ATOM 17558 C CA . GLY A 1 31 ? -12.327 -2.538 -5.194 1.00 0.00 31 GLY A CA 11
ATOM 17559 C C . GLY A 1 31 ? -13.049 -2.174 -3.889 1.00 0.00 31 GLY A C 11
ATOM 17560 O O . GLY A 1 31 ? -13.614 -3.037 -3.225 1.00 0.00 31 GLY A O 11
ATOM 17564 N N . ARG A 1 32 ? -12.952 -0.882 -3.527 1.00 0.00 32 ARG A N 11
ATOM 17565 C CA . ARG A 1 32 ? -13.553 -0.211 -2.327 1.00 0.00 32 ARG A CA 11
ATOM 17566 C C . ARG A 1 32 ? -13.295 -0.899 -0.948 1.00 0.00 32 ARG A C 11
ATOM 17567 O O . ARG A 1 32 ? -13.852 -0.444 0.061 1.00 0.00 32 ARG A O 11
ATOM 17588 N N . ASP A 1 33 ? -12.362 -1.871 -0.863 1.00 0.00 33 ASP A N 11
ATOM 17589 C CA . ASP A 1 33 ? -12.227 -2.793 0.304 1.00 0.00 33 ASP A CA 11
ATOM 17590 C C . ASP A 1 33 ? -10.973 -3.651 0.085 1.00 0.00 33 ASP A C 11
ATOM 17591 O O . ASP A 1 33 ? -10.884 -4.367 -0.920 1.00 0.00 33 ASP A O 11
ATOM 17600 N N . GLY A 1 34 ? -9.984 -3.540 1.000 1.00 0.00 34 GLY A N 11
ATOM 17601 C CA . GLY A 1 34 ? -8.704 -4.256 0.879 1.00 0.00 34 GLY A CA 11
ATOM 17602 C C . GLY A 1 34 ? -7.882 -3.854 -0.348 1.00 0.00 34 GLY A C 11
ATOM 17603 O O . GLY A 1 34 ? -6.881 -4.498 -0.673 1.00 0.00 34 GLY A O 11
ATOM 17607 N N . SER A 1 35 ? -8.307 -2.769 -1.008 1.00 0.00 35 SER A N 11
ATOM 17608 C CA . SER A 1 35 ? -7.815 -2.364 -2.318 1.00 0.00 35 SER A CA 11
ATOM 17609 C C . SER A 1 35 ? -6.528 -1.568 -2.168 1.00 0.00 35 SER A C 11
ATOM 17610 O O . SER A 1 35 ? -6.522 -0.554 -1.484 1.00 0.00 35 SER A O 11
ATOM 17618 N N . PHE A 1 36 ? -5.448 -2.009 -2.821 1.00 0.00 36 PHE A N 11
ATOM 17619 C CA . PHE A 1 36 ? -4.132 -1.375 -2.685 1.00 0.00 36 PHE A CA 11
ATOM 17620 C C . PHE A 1 36 ? -3.449 -1.208 -4.043 1.00 0.00 36 PHE A C 11
ATOM 17621 O O . PHE A 1 36 ? -3.747 -1.941 -4.997 1.00 0.00 36 PHE A O 11
ATOM 17638 N N . LEU A 1 37 ? -2.527 -0.237 -4.086 1.00 0.00 37 LEU A N 11
ATOM 17639 C CA . LEU A 1 37 ? -1.586 -0.042 -5.196 1.00 0.00 37 LEU A CA 11
ATOM 17640 C C . LEU A 1 37 ? -0.383 0.798 -4.716 1.00 0.00 37 LEU A C 11
ATOM 17641 O O . LEU A 1 37 ? -0.478 1.532 -3.732 1.00 0.00 37 LEU A O 11
ATOM 17657 N N . VAL A 1 38 ? 0.729 0.692 -5.442 1.00 0.00 38 VAL A N 11
ATOM 17658 C CA . VAL A 1 38 ? 1.993 1.366 -5.133 1.00 0.00 38 VAL A CA 11
ATOM 17659 C C . VAL A 1 38 ? 2.270 2.390 -6.257 1.00 0.00 38 VAL A C 11
ATOM 17660 O O . VAL A 1 38 ? 1.844 2.205 -7.404 1.00 0.00 38 VAL A O 11
ATOM 17673 N N . ARG A 1 39 ? 2.968 3.471 -5.909 1.00 0.00 39 ARG A N 11
ATOM 17674 C CA . ARG A 1 39 ? 3.349 4.543 -6.837 1.00 0.00 39 ARG A CA 11
ATOM 17675 C C . ARG A 1 39 ? 4.693 5.135 -6.399 1.00 0.00 39 ARG A C 11
ATOM 17676 O O . ARG A 1 39 ? 5.259 4.728 -5.375 1.00 0.00 39 ARG A O 11
ATOM 17697 N N . ASP A 1 40 ? 5.196 6.086 -7.189 1.00 0.00 40 ASP A N 11
ATOM 17698 C CA . ASP A 1 40 ? 6.414 6.845 -6.859 1.00 0.00 40 ASP A CA 11
ATOM 17699 C C . ASP A 1 40 ? 6.013 8.016 -5.943 1.00 0.00 40 ASP A C 11
ATOM 17700 O O . ASP A 1 40 ? 5.052 8.740 -6.256 1.00 0.00 40 ASP A O 11
ATOM 17709 N N . SER A 1 41 ? 6.718 8.162 -4.800 1.00 0.00 41 SER A N 11
ATOM 17710 C CA . SER A 1 41 ? 6.385 9.161 -3.755 1.00 0.00 41 SER A CA 11
ATOM 17711 C C . SER A 1 41 ? 6.462 10.601 -4.286 1.00 0.00 41 SER A C 11
ATOM 17712 O O . SER A 1 41 ? 7.352 10.946 -5.070 1.00 0.00 41 SER A O 11
ATOM 17720 N N . GLU A 1 42 ? 5.528 11.427 -3.813 1.00 0.00 42 GLU A N 11
ATOM 17721 C CA . GLU A 1 42 ? 5.441 12.851 -4.169 1.00 0.00 42 GLU A CA 11
ATOM 17722 C C . GLU A 1 42 ? 5.898 13.702 -2.958 1.00 0.00 42 GLU A C 11
ATOM 17723 O O . GLU A 1 42 ? 5.943 14.937 -3.016 1.00 0.00 42 GLU A O 11
ATOM 17735 N N . SER A 1 43 ? 6.272 13.008 -1.872 1.00 0.00 43 SER A N 11
ATOM 17736 C CA . SER A 1 43 ? 6.681 13.617 -0.609 1.00 0.00 43 SER A CA 11
ATOM 17737 C C . SER A 1 43 ? 8.210 13.522 -0.447 1.00 0.00 43 SER A C 11
ATOM 17738 O O . SER A 1 43 ? 8.861 14.476 -0.005 1.00 0.00 43 SER A O 11
ATOM 17746 N N . VAL A 1 44 ? 8.778 12.346 -0.814 1.00 0.00 44 VAL A N 11
ATOM 17747 C CA . VAL A 1 44 ? 10.224 12.056 -0.697 1.00 0.00 44 VAL A CA 11
ATOM 17748 C C . VAL A 1 44 ? 10.760 11.545 -2.054 1.00 0.00 44 VAL A C 11
ATOM 17749 O O . VAL A 1 44 ? 10.343 10.482 -2.524 1.00 0.00 44 VAL A O 11
ATOM 17762 N N . ALA A 1 45 ? 11.668 12.327 -2.674 1.00 0.00 45 ALA A N 11
ATOM 17763 C CA . ALA A 1 45 ? 12.267 12.013 -3.990 1.00 0.00 45 ALA A CA 11
ATOM 17764 C C . ALA A 1 45 ? 13.229 10.811 -3.882 1.00 0.00 45 ALA A C 11
ATOM 17765 O O . ALA A 1 45 ? 14.163 10.839 -3.079 1.00 0.00 45 ALA A O 11
ATOM 17772 N N . GLY A 1 46 ? 12.990 9.773 -4.701 1.00 0.00 46 GLY A N 11
ATOM 17773 C CA . GLY A 1 46 ? 13.741 8.512 -4.622 1.00 0.00 46 GLY A CA 11
ATOM 17774 C C . GLY A 1 46 ? 13.123 7.519 -3.648 1.00 0.00 46 GLY A C 11
ATOM 17775 O O . GLY A 1 46 ? 13.753 6.524 -3.274 1.00 0.00 46 GLY A O 11
ATOM 17779 N N . ALA A 1 47 ? 11.888 7.811 -3.207 1.00 0.00 47 ALA A N 11
ATOM 17780 C CA . ALA A 1 47 ? 11.067 6.891 -2.399 1.00 0.00 47 ALA A CA 11
ATOM 17781 C C . ALA A 1 47 ? 9.750 6.537 -3.123 1.00 0.00 47 ALA A C 11
ATOM 17782 O O . ALA A 1 47 ? 9.467 7.030 -4.221 1.00 0.00 47 ALA A O 11
ATOM 17789 N N . PHE A 1 48 ? 8.965 5.653 -2.489 1.00 0.00 48 PHE A N 11
ATOM 17790 C CA . PHE A 1 48 ? 7.666 5.167 -2.992 1.00 0.00 48 PHE A CA 11
ATOM 17791 C C . PHE A 1 48 ? 6.560 5.422 -1.948 1.00 0.00 48 PHE A C 11
ATOM 17792 O O . PHE A 1 48 ? 6.836 5.769 -0.784 1.00 0.00 48 PHE A O 11
ATOM 17809 N N . ALA A 1 49 ? 5.308 5.277 -2.399 1.00 0.00 49 ALA A N 11
ATOM 17810 C CA . ALA A 1 49 ? 4.104 5.402 -1.562 1.00 0.00 49 ALA A CA 11
ATOM 17811 C C . ALA A 1 49 ? 3.126 4.261 -1.894 1.00 0.00 49 ALA A C 11
ATOM 17812 O O . ALA A 1 49 ? 3.050 3.814 -3.037 1.00 0.00 49 ALA A O 11
ATOM 17819 N N . LEU A 1 50 ? 2.377 3.821 -0.885 1.00 0.00 50 LEU A N 11
ATOM 17820 C CA . LEU A 1 50 ? 1.396 2.724 -0.974 1.00 0.00 50 LEU A CA 11
ATOM 17821 C C . LEU A 1 50 ? 0.051 3.272 -0.507 1.00 0.00 50 LEU A C 11
ATOM 17822 O O . LEU A 1 50 ? -0.032 3.803 0.585 1.00 0.00 50 LEU A O 11
ATOM 17838 N N . CYS A 1 51 ? -0.988 3.174 -1.335 1.00 0.00 51 CYS A N 11
ATOM 17839 C CA . CYS A 1 51 ? -2.339 3.658 -0.993 1.00 0.00 51 CYS A CA 11
ATOM 17840 C C . CYS A 1 51 ? -3.264 2.444 -0.855 1.00 0.00 51 CYS A C 11
ATOM 17841 O O . CYS A 1 51 ? -3.361 1.637 -1.785 1.00 0.00 51 CYS A O 11
ATOM 17849 N N . VAL A 1 52 ? -3.923 2.302 0.313 1.00 0.00 52 VAL A N 11
ATOM 17850 C CA . VAL A 1 52 ? -4.809 1.152 0.625 1.00 0.00 52 VAL A CA 11
ATOM 17851 C C . VAL A 1 52 ? -6.160 1.689 1.118 1.00 0.00 52 VAL A C 11
ATOM 17852 O O . VAL A 1 52 ? -6.203 2.698 1.812 1.00 0.00 52 VAL A O 11
ATOM 17865 N N . LEU A 1 53 ? -7.247 1.009 0.759 1.00 0.00 53 LEU A N 11
ATOM 17866 C CA . LEU A 1 53 ? -8.613 1.397 1.115 1.00 0.00 53 LEU A CA 11
ATOM 17867 C C . LEU A 1 53 ? -9.337 0.184 1.700 1.00 0.00 53 LEU A C 11
ATOM 17868 O O . LEU A 1 53 ? -9.131 -0.939 1.242 1.00 0.00 53 LEU A O 11
ATOM 17884 N N . TYR A 1 54 ? -10.204 0.450 2.682 1.00 0.00 54 TYR A N 11
ATOM 17885 C CA . TYR A 1 54 ? -11.022 -0.561 3.346 1.00 0.00 54 TYR A CA 11
ATOM 17886 C C . TYR A 1 54 ? -12.153 0.138 4.118 1.00 0.00 54 TYR A C 11
ATOM 17887 O O . TYR A 1 54 ? -11.869 0.965 4.990 1.00 0.00 54 TYR A O 11
ATOM 17905 N N . GLN A 1 55 ? -13.411 -0.237 3.790 1.00 0.00 55 GLN A N 11
ATOM 17906 C CA . GLN A 1 55 ? -14.660 0.338 4.363 1.00 0.00 55 GLN A CA 11
ATOM 17907 C C . GLN A 1 55 ? -14.567 1.879 4.500 1.00 0.00 55 GLN A C 11
ATOM 17908 O O . GLN A 1 55 ? -14.382 2.402 5.602 1.00 0.00 55 GLN A O 11
ATOM 17922 N N . LYS A 1 56 ? -14.577 2.571 3.332 1.00 0.00 56 LYS A N 11
ATOM 17923 C CA . LYS A 1 56 ? -14.524 4.061 3.202 1.00 0.00 56 LYS A CA 11
ATOM 17924 C C . LYS A 1 56 ? -13.400 4.741 4.050 1.00 0.00 56 LYS A C 11
ATOM 17925 O O . LYS A 1 56 ? -13.481 5.938 4.359 1.00 0.00 56 LYS A O 11
ATOM 17944 N N . HIS A 1 57 ? -12.325 3.979 4.355 1.00 0.00 57 HIS A N 11
ATOM 17945 C CA . HIS A 1 57 ? -11.190 4.463 5.172 1.00 0.00 57 HIS A CA 11
ATOM 17946 C C . HIS A 1 57 ? -9.872 4.124 4.461 1.00 0.00 57 HIS A C 11
ATOM 17947 O O . HIS A 1 57 ? -9.549 2.949 4.245 1.00 0.00 57 HIS A O 11
ATOM 17962 N N . VAL A 1 58 ? -9.130 5.173 4.099 1.00 0.00 58 VAL A N 11
ATOM 17963 C CA . VAL A 1 58 ? -7.860 5.081 3.361 1.00 0.00 58 VAL A CA 11
ATOM 17964 C C . VAL A 1 58 ? -6.683 5.210 4.341 1.00 0.00 58 VAL A C 11
ATOM 17965 O O . VAL A 1 58 ? -6.765 5.941 5.332 1.00 0.00 58 VAL A O 11
ATOM 17978 N N . HIS A 1 59 ? -5.608 4.477 4.046 1.00 0.00 59 HIS A N 11
ATOM 17979 C CA . HIS A 1 59 ? -4.345 4.530 4.783 1.00 0.00 59 HIS A CA 11
ATOM 17980 C C . HIS A 1 59 ? -3.218 4.520 3.740 1.00 0.00 59 HIS A C 11
ATOM 17981 O O . HIS A 1 59 ? -3.113 3.567 2.955 1.00 0.00 59 HIS A O 11
ATOM 17996 N N . THR A 1 60 ? -2.397 5.574 3.714 1.00 0.00 60 THR A N 11
ATOM 17997 C CA . THR A 1 60 ? -1.272 5.690 2.779 1.00 0.00 60 THR A CA 11
ATOM 17998 C C . THR A 1 60 ? 0.036 5.456 3.546 1.00 0.00 60 THR A C 11
ATOM 17999 O O . THR A 1 60 ? 0.406 6.253 4.413 1.00 0.00 60 THR A O 11
ATOM 18010 N N . TYR A 1 61 ? 0.723 4.358 3.210 1.00 0.00 61 TYR A N 11
ATOM 18011 C CA . TYR A 1 61 ? 1.961 3.935 3.849 1.00 0.00 61 TYR A CA 11
ATOM 18012 C C . TYR A 1 61 ? 3.121 4.459 2.999 1.00 0.00 61 TYR A C 11
ATOM 18013 O O . TYR A 1 61 ? 3.223 4.107 1.825 1.00 0.00 61 TYR A O 11
ATOM 18031 N N . ARG A 1 62 ? 3.956 5.327 3.572 1.00 0.00 62 ARG A N 11
ATOM 18032 C CA . ARG A 1 62 ? 5.223 5.754 2.943 1.00 0.00 62 ARG A CA 11
ATOM 18033 C C . ARG A 1 62 ? 6.148 4.536 2.769 1.00 0.00 62 ARG A C 11
ATOM 18034 O O . ARG A 1 62 ? 5.997 3.543 3.483 1.00 0.00 62 ARG A O 11
ATOM 18055 N N . ILE A 1 63 ? 7.118 4.623 1.847 1.00 0.00 63 ILE A N 11
ATOM 18056 C CA . ILE A 1 63 ? 7.985 3.476 1.530 1.00 0.00 63 ILE A CA 11
ATOM 18057 C C . ILE A 1 63 ? 9.329 4.140 1.229 1.00 0.00 63 ILE A C 11
ATOM 18058 O O . ILE A 1 63 ? 9.524 4.664 0.142 1.00 0.00 63 ILE A O 11
ATOM 18074 N N . LEU A 1 64 ? 10.240 4.158 2.192 1.00 0.00 64 LEU A N 11
ATOM 18075 C CA . LEU A 1 64 ? 11.511 4.905 2.095 1.00 0.00 64 LEU A CA 11
ATOM 18076 C C . LEU A 1 64 ? 12.641 3.899 2.277 1.00 0.00 64 LEU A C 11
ATOM 18077 O O . LEU A 1 64 ? 12.432 2.923 2.988 1.00 0.00 64 LEU A O 11
ATOM 18093 N N . PRO A 1 65 ? 13.847 4.098 1.635 1.00 0.00 65 PRO A N 11
ATOM 18094 C CA . PRO A 1 65 ? 15.035 3.246 1.887 1.00 0.00 65 PRO A CA 11
ATOM 18095 C C . PRO A 1 65 ? 15.245 2.982 3.400 1.00 0.00 65 PRO A C 11
ATOM 18096 O O . PRO A 1 65 ? 15.116 1.831 3.847 1.00 0.00 65 PRO A O 11
ATOM 18107 N N . ASP A 1 66 ? 15.429 4.082 4.165 1.00 0.00 66 ASP A N 11
ATOM 18108 C CA . ASP A 1 66 ? 15.524 4.079 5.652 1.00 0.00 66 ASP A CA 11
ATOM 18109 C C . ASP A 1 66 ? 16.487 2.985 6.165 1.00 0.00 66 ASP A C 11
ATOM 18110 O O . ASP A 1 66 ? 16.063 1.941 6.670 1.00 0.00 66 ASP A O 11
ATOM 18119 N N . GLY A 1 67 ? 17.788 3.203 5.945 1.00 0.00 67 GLY A N 11
ATOM 18120 C CA . GLY A 1 67 ? 18.813 2.226 6.306 1.00 0.00 67 GLY A CA 11
ATOM 18121 C C . GLY A 1 67 ? 20.027 2.332 5.406 1.00 0.00 67 GLY A C 11
ATOM 18122 O O . GLY A 1 67 ? 21.035 2.911 5.814 1.00 0.00 67 GLY A O 11
ATOM 18126 N N . GLU A 1 68 ? 19.894 1.811 4.153 1.00 0.00 68 GLU A N 11
ATOM 18127 C CA . GLU A 1 68 ? 20.982 1.726 3.144 1.00 0.00 68 GLU A CA 11
ATOM 18128 C C . GLU A 1 68 ? 20.565 0.843 1.932 1.00 0.00 68 GLU A C 11
ATOM 18129 O O . GLU A 1 68 ? 20.861 1.189 0.785 1.00 0.00 68 GLU A O 11
ATOM 18141 N N . ASP A 1 69 ? 19.866 -0.291 2.193 1.00 0.00 69 ASP A N 11
ATOM 18142 C CA . ASP A 1 69 ? 19.754 -1.412 1.203 1.00 0.00 69 ASP A CA 11
ATOM 18143 C C . ASP A 1 69 ? 18.303 -1.926 0.980 1.00 0.00 69 ASP A C 11
ATOM 18144 O O . ASP A 1 69 ? 18.027 -2.619 -0.003 1.00 0.00 69 ASP A O 11
ATOM 18153 N N . PHE A 1 70 ? 17.381 -1.540 1.850 1.00 0.00 70 PHE A N 11
ATOM 18154 C CA . PHE A 1 70 ? 16.019 -2.126 1.946 1.00 0.00 70 PHE A CA 11
ATOM 18155 C C . PHE A 1 70 ? 14.953 -1.058 1.652 1.00 0.00 70 PHE A C 11
ATOM 18156 O O . PHE A 1 70 ? 15.252 0.129 1.620 1.00 0.00 70 PHE A O 11
ATOM 18173 N N . LEU A 1 71 ? 13.721 -1.516 1.375 1.00 0.00 71 LEU A N 11
ATOM 18174 C CA . LEU A 1 71 ? 12.534 -0.652 1.250 1.00 0.00 71 LEU A CA 11
ATOM 18175 C C . LEU A 1 71 ? 11.693 -0.820 2.521 1.00 0.00 71 LEU A C 11
ATOM 18176 O O . LEU A 1 71 ? 11.053 -1.854 2.712 1.00 0.00 71 LEU A O 11
ATOM 18192 N N . ALA A 1 72 ? 11.674 0.221 3.348 1.00 0.00 72 ALA A N 11
ATOM 18193 C CA . ALA A 1 72 ? 11.004 0.225 4.653 1.00 0.00 72 ALA A CA 11
ATOM 18194 C C . ALA A 1 72 ? 9.629 0.869 4.519 1.00 0.00 72 ALA A C 11
ATOM 18195 O O . ALA A 1 72 ? 9.510 1.994 4.034 1.00 0.00 72 ALA A O 11
ATOM 18202 N N . VAL A 1 73 ? 8.599 0.147 4.959 1.00 0.00 73 VAL A N 11
ATOM 18203 C CA . VAL A 1 73 ? 7.206 0.607 4.871 1.00 0.00 73 VAL A CA 11
ATOM 18204 C C . VAL A 1 73 ? 6.812 1.247 6.202 1.00 0.00 73 VAL A C 11
ATOM 18205 O O . VAL A 1 73 ? 7.038 0.665 7.272 1.00 0.00 73 VAL A O 11
ATOM 18218 N N . GLN A 1 74 ? 6.187 2.418 6.124 1.00 0.00 74 GLN A N 11
ATOM 18219 C CA . GLN A 1 74 ? 5.831 3.211 7.289 1.00 0.00 74 GLN A CA 11
ATOM 18220 C C . GLN A 1 74 ? 4.387 2.855 7.653 1.00 0.00 74 GLN A C 11
ATOM 18221 O O . GLN A 1 74 ? 3.440 3.421 7.104 1.00 0.00 74 GLN A O 11
ATOM 18235 N N . THR A 1 75 ? 4.248 1.829 8.502 1.00 0.00 75 THR A N 11
ATOM 18236 C CA . THR A 1 75 ? 2.955 1.399 9.038 1.00 0.00 75 THR A CA 11
ATOM 18237 C C . THR A 1 75 ? 2.445 2.449 10.042 1.00 0.00 75 THR A C 11
ATOM 18238 O O . THR A 1 75 ? 1.466 3.166 9.750 1.00 0.00 75 THR A O 11
ATOM 18249 N N . SER A 1 76 ? 3.176 2.572 11.176 1.00 0.00 76 SER A N 11
ATOM 18250 C CA . SER A 1 76 ? 2.929 3.567 12.244 1.00 0.00 76 SER A CA 11
ATOM 18251 C C . SER A 1 76 ? 3.909 3.339 13.412 1.00 0.00 76 SER A C 11
ATOM 18252 O O . SER A 1 76 ? 4.682 2.372 13.407 1.00 0.00 76 SER A O 11
ATOM 18260 N N . GLN A 1 77 ? 3.864 4.249 14.403 1.00 0.00 77 GLN A N 11
ATOM 18261 C CA . GLN A 1 77 ? 4.525 4.071 15.713 1.00 0.00 77 GLN A CA 11
ATOM 18262 C C . GLN A 1 77 ? 3.812 2.928 16.495 1.00 0.00 77 GLN A C 11
ATOM 18263 O O . GLN A 1 77 ? 2.650 2.612 16.191 1.00 0.00 77 GLN A O 11
ATOM 18277 N N . GLY A 1 78 ? 4.472 2.337 17.515 1.00 0.00 78 GLY A N 11
ATOM 18278 C CA . GLY A 1 78 ? 3.968 1.125 18.181 1.00 0.00 78 GLY A CA 11
ATOM 18279 C C . GLY A 1 78 ? 4.210 -0.144 17.371 1.00 0.00 78 GLY A C 11
ATOM 18280 O O . GLY A 1 78 ? 5.071 -0.958 17.725 1.00 0.00 78 GLY A O 11
ATOM 18284 N N . VAL A 1 79 ? 3.441 -0.295 16.279 1.00 0.00 79 VAL A N 11
ATOM 18285 C CA . VAL A 1 79 ? 3.573 -1.426 15.332 1.00 0.00 79 VAL A CA 11
ATOM 18286 C C . VAL A 1 79 ? 4.949 -1.369 14.600 1.00 0.00 79 VAL A C 11
ATOM 18287 O O . VAL A 1 79 ? 5.461 -0.270 14.355 1.00 0.00 79 VAL A O 11
ATOM 18300 N N . PRO A 1 80 ? 5.581 -2.544 14.267 1.00 0.00 80 PRO A N 11
ATOM 18301 C CA . PRO A 1 80 ? 6.938 -2.577 13.673 1.00 0.00 80 PRO A CA 11
ATOM 18302 C C . PRO A 1 80 ? 6.977 -2.110 12.195 1.00 0.00 80 PRO A C 11
ATOM 18303 O O . PRO A 1 80 ? 6.081 -2.447 11.398 1.00 0.00 80 PRO A O 11
ATOM 18314 N N . VAL A 1 81 ? 8.003 -1.299 11.853 1.00 0.00 81 VAL A N 11
ATOM 18315 C CA . VAL A 1 81 ? 8.350 -0.973 10.461 1.00 0.00 81 VAL A CA 11
ATOM 18316 C C . VAL A 1 81 ? 8.920 -2.236 9.791 1.00 0.00 81 VAL A C 11
ATOM 18317 O O . VAL A 1 81 ? 9.926 -2.792 10.249 1.00 0.00 81 VAL A O 11
ATOM 18330 N N . ARG A 1 82 ? 8.232 -2.705 8.746 1.00 0.00 82 ARG A N 11
ATOM 18331 C CA . ARG A 1 82 ? 8.656 -3.900 7.997 1.00 0.00 82 ARG A CA 11
ATOM 18332 C C . ARG A 1 82 ? 9.410 -3.467 6.717 1.00 0.00 82 ARG A C 11
ATOM 18333 O O . ARG A 1 82 ? 8.830 -2.805 5.852 1.00 0.00 82 ARG A O 11
ATOM 18354 N N . ARG A 1 83 ? 10.701 -3.837 6.614 1.00 0.00 83 ARG A N 11
ATOM 18355 C CA . ARG A 1 83 ? 11.550 -3.542 5.435 1.00 0.00 83 ARG A CA 11
ATOM 18356 C C . ARG A 1 83 ? 11.663 -4.785 4.535 1.00 0.00 83 ARG A C 11
ATOM 18357 O O . ARG A 1 83 ? 11.561 -5.920 5.020 1.00 0.00 83 ARG A O 11
ATOM 18378 N N . PHE A 1 84 ? 11.829 -4.569 3.212 1.00 0.00 84 PHE A N 11
ATOM 18379 C CA . PHE A 1 84 ? 11.883 -5.655 2.210 1.00 0.00 84 PHE A CA 11
ATOM 18380 C C . PHE A 1 84 ? 13.029 -5.473 1.215 1.00 0.00 84 PHE A C 11
ATOM 18381 O O . PHE A 1 84 ? 13.597 -4.397 1.083 1.00 0.00 84 PHE A O 11
ATOM 18398 N N . GLN A 1 85 ? 13.362 -6.573 0.534 1.00 0.00 85 GLN A N 11
ATOM 18399 C CA . GLN A 1 85 ? 14.294 -6.578 -0.606 1.00 0.00 85 GLN A CA 11
ATOM 18400 C C . GLN A 1 85 ? 13.622 -5.971 -1.857 1.00 0.00 85 GLN A C 11
ATOM 18401 O O . GLN A 1 85 ? 14.213 -5.137 -2.547 1.00 0.00 85 GLN A O 11
ATOM 18415 N N . THR A 1 86 ? 12.380 -6.409 -2.131 1.00 0.00 86 THR A N 11
ATOM 18416 C CA . THR A 1 86 ? 11.599 -5.979 -3.322 1.00 0.00 86 THR A CA 11
ATOM 18417 C C . THR A 1 86 ? 10.125 -5.720 -2.952 1.00 0.00 86 THR A C 11
ATOM 18418 O O . THR A 1 86 ? 9.680 -6.074 -1.851 1.00 0.00 86 THR A O 11
ATOM 18429 N N . LEU A 1 87 ? 9.378 -5.107 -3.903 1.00 0.00 87 LEU A N 11
ATOM 18430 C CA . LEU A 1 87 ? 7.913 -4.931 -3.805 1.00 0.00 87 LEU A CA 11
ATOM 18431 C C . LEU A 1 87 ? 7.192 -6.296 -3.758 1.00 0.00 87 LEU A C 11
ATOM 18432 O O . LEU A 1 87 ? 6.174 -6.421 -3.092 1.00 0.00 87 LEU A O 11
ATOM 18448 N N . GLY A 1 88 ? 7.729 -7.304 -4.473 1.00 0.00 88 GLY A N 11
ATOM 18449 C CA . GLY A 1 88 ? 7.198 -8.676 -4.427 1.00 0.00 88 GLY A CA 11
ATOM 18450 C C . GLY A 1 88 ? 7.097 -9.233 -3.001 1.00 0.00 88 GLY A C 11
ATOM 18451 O O . GLY A 1 88 ? 6.064 -9.811 -2.616 1.00 0.00 88 GLY A O 11
ATOM 18455 N N . GLU A 1 89 ? 8.155 -9.001 -2.205 1.00 0.00 89 GLU A N 11
ATOM 18456 C CA . GLU A 1 89 ? 8.190 -9.371 -0.781 1.00 0.00 89 GLU A CA 11
ATOM 18457 C C . GLU A 1 89 ? 7.163 -8.536 0.025 1.00 0.00 89 GLU A C 11
ATOM 18458 O O . GLU A 1 89 ? 6.522 -9.047 0.952 1.00 0.00 89 GLU A O 11
ATOM 18470 N N . LEU A 1 90 ? 7.002 -7.257 -0.372 1.00 0.00 90 LEU A N 11
ATOM 18471 C CA . LEU A 1 90 ? 6.100 -6.286 0.286 1.00 0.00 90 LEU A CA 11
ATOM 18472 C C . LEU A 1 90 ? 4.629 -6.724 0.148 1.00 0.00 90 LEU A C 11
ATOM 18473 O O . LEU A 1 90 ? 3.868 -6.657 1.114 1.00 0.00 90 LEU A O 11
ATOM 18489 N N . ILE A 1 91 ? 4.276 -7.269 -1.022 1.00 0.00 91 ILE A N 11
ATOM 18490 C CA . ILE A 1 91 ? 2.866 -7.514 -1.387 1.00 0.00 91 ILE A CA 11
ATOM 18491 C C . ILE A 1 91 ? 2.428 -8.870 -0.808 1.00 0.00 91 ILE A C 11
ATOM 18492 O O . ILE A 1 91 ? 1.302 -9.014 -0.331 1.00 0.00 91 ILE A O 11
ATOM 18508 N N . GLY A 1 92 ? 3.375 -9.832 -0.796 1.00 0.00 92 GLY A N 11
ATOM 18509 C CA . GLY A 1 92 ? 3.113 -11.187 -0.324 1.00 0.00 92 GLY A CA 11
ATOM 18510 C C . GLY A 1 92 ? 2.979 -11.271 1.194 1.00 0.00 92 GLY A C 11
ATOM 18511 O O . GLY A 1 92 ? 2.064 -11.928 1.710 1.00 0.00 92 GLY A O 11
ATOM 18515 N N . LEU A 1 93 ? 3.900 -10.601 1.917 1.00 0.00 93 LEU A N 11
ATOM 18516 C CA . LEU A 1 93 ? 3.926 -10.623 3.395 1.00 0.00 93 LEU A CA 11
ATOM 18517 C C . LEU A 1 93 ? 2.828 -9.726 3.984 1.00 0.00 93 LEU A C 11
ATOM 18518 O O . LEU A 1 93 ? 2.302 -10.011 5.061 1.00 0.00 93 LEU A O 11
ATOM 18534 N N . TYR A 1 94 ? 2.500 -8.625 3.293 1.00 0.00 94 TYR A N 11
ATOM 18535 C CA . TYR A 1 94 ? 1.375 -7.761 3.699 1.00 0.00 94 TYR A CA 11
ATOM 18536 C C . TYR A 1 94 ? 0.017 -8.362 3.290 1.00 0.00 94 TYR A C 11
ATOM 18537 O O . TYR A 1 94 ? -1.005 -7.949 3.824 1.00 0.00 94 TYR A O 11
ATOM 18555 N N . ALA A 1 95 ? 0.016 -9.352 2.360 1.00 0.00 95 ALA A N 11
ATOM 18556 C CA . ALA A 1 95 ? -1.199 -10.144 2.014 1.00 0.00 95 ALA A CA 11
ATOM 18557 C C . ALA A 1 95 ? -1.630 -11.085 3.168 1.00 0.00 95 ALA A C 11
ATOM 18558 O O . ALA A 1 95 ? -2.629 -11.799 3.055 1.00 0.00 95 ALA A O 11
ATOM 18565 N N . GLN A 1 96 ? -0.847 -11.085 4.257 1.00 0.00 96 GLN A N 11
ATOM 18566 C CA . GLN A 1 96 ? -1.203 -11.735 5.524 1.00 0.00 96 GLN A CA 11
ATOM 18567 C C . GLN A 1 96 ? -1.028 -10.702 6.662 1.00 0.00 96 GLN A C 11
ATOM 18568 O O . GLN A 1 96 ? -0.258 -9.744 6.494 1.00 0.00 96 GLN A O 11
ATOM 18582 N N . PRO A 1 97 ? -1.808 -10.840 7.789 1.00 0.00 97 PRO A N 11
ATOM 18583 C CA . PRO A 1 97 ? -1.566 -10.143 9.079 1.00 0.00 97 PRO A CA 11
ATOM 18584 C C . PRO A 1 97 ? -0.073 -9.800 9.372 1.00 0.00 97 PRO A C 11
ATOM 18585 O O . PRO A 1 97 ? 0.737 -10.678 9.681 1.00 0.00 97 PRO A O 11
ATOM 18596 N N . ASN A 1 98 ? 0.265 -8.515 9.196 1.00 0.00 98 ASN A N 11
ATOM 18597 C CA . ASN A 1 98 ? 1.639 -8.003 9.360 1.00 0.00 98 ASN A CA 11
ATOM 18598 C C . ASN A 1 98 ? 1.787 -7.193 10.653 1.00 0.00 98 ASN A C 11
ATOM 18599 O O . ASN A 1 98 ? 2.806 -7.352 11.343 1.00 0.00 98 ASN A O 11
ATOM 18610 N N . GLN A 1 99 ? 0.778 -6.304 10.905 1.00 0.00 99 GLN A N 11
ATOM 18611 C CA . GLN A 1 99 ? 0.666 -5.325 12.035 1.00 0.00 99 GLN A CA 11
ATOM 18612 C C . GLN A 1 99 ? 0.886 -3.910 11.482 1.00 0.00 99 GLN A C 11
ATOM 18613 O O . GLN A 1 99 ? 1.970 -3.598 10.970 1.00 0.00 99 GLN A O 11
ATOM 18627 N N . GLY A 1 100 ? -0.167 -3.078 11.567 1.00 0.00 100 GLY A N 11
ATOM 18628 C CA . GLY A 1 100 ? -0.176 -1.717 11.013 1.00 0.00 100 GLY A CA 11
ATOM 18629 C C . GLY A 1 100 ? -1.099 -1.591 9.802 1.00 0.00 100 GLY A C 11
ATOM 18630 O O . GLY A 1 100 ? -1.384 -0.483 9.348 1.00 0.00 100 GLY A O 11
ATOM 18634 N N . LEU A 1 101 ? -1.530 -2.749 9.261 1.00 0.00 101 LEU A N 11
ATOM 18635 C CA . LEU A 1 101 ? -2.433 -2.835 8.094 1.00 0.00 101 LEU A CA 11
ATOM 18636 C C . LEU A 1 101 ? -3.915 -2.715 8.509 1.00 0.00 101 LEU A C 11
ATOM 18637 O O . LEU A 1 101 ? -4.339 -3.289 9.514 1.00 0.00 101 LEU A O 11
ATOM 18653 N N . VAL A 1 102 ? -4.682 -1.958 7.699 1.00 0.00 102 VAL A N 11
ATOM 18654 C CA . VAL A 1 102 ? -6.123 -1.737 7.887 1.00 0.00 102 VAL A CA 11
ATOM 18655 C C . VAL A 1 102 ? -6.937 -3.058 7.831 1.00 0.00 102 VAL A C 11
ATOM 18656 O O . VAL A 1 102 ? -7.908 -3.229 8.581 1.00 0.00 102 VAL A O 11
ATOM 18669 N N . CYS A 1 103 ? -6.502 -3.997 6.963 1.00 0.00 103 CYS A N 11
ATOM 18670 C CA . CYS A 1 103 ? -7.176 -5.303 6.769 1.00 0.00 103 CYS A CA 11
ATOM 18671 C C . CYS A 1 103 ? -6.263 -6.305 6.038 1.00 0.00 103 CYS A C 11
ATOM 18672 O O . CYS A 1 103 ? -6.752 -7.344 5.571 1.00 0.00 103 CYS A O 11
ATOM 18680 N N . ALA A 1 104 ? -4.951 -5.970 5.950 1.00 0.00 104 ALA A N 11
ATOM 18681 C CA . ALA A 1 104 ? -3.962 -6.640 5.067 1.00 0.00 104 ALA A CA 11
ATOM 18682 C C . ALA A 1 104 ? -4.199 -6.212 3.593 1.00 0.00 104 ALA A C 11
ATOM 18683 O O . ALA A 1 104 ? -5.116 -5.428 3.295 1.00 0.00 104 ALA A O 11
ATOM 18690 N N . LEU A 1 105 ? -3.342 -6.687 2.683 1.00 0.00 105 LEU A N 11
ATOM 18691 C CA . LEU A 1 105 ? -3.440 -6.385 1.247 1.00 0.00 105 LEU A CA 11
ATOM 18692 C C . LEU A 1 105 ? -4.260 -7.491 0.562 1.00 0.00 105 LEU A C 11
ATOM 18693 O O . LEU A 1 105 ? -3.839 -8.647 0.533 1.00 0.00 105 LEU A O 11
ATOM 18709 N N . LEU A 1 106 ? -5.450 -7.125 0.049 1.00 0.00 106 LEU A N 11
ATOM 18710 C CA . LEU A 1 106 ? -6.430 -8.085 -0.509 1.00 0.00 106 LEU A CA 11
ATOM 18711 C C . LEU A 1 106 ? -6.515 -7.991 -2.048 1.00 0.00 106 LEU A C 11
ATOM 18712 O O . LEU A 1 106 ? -6.172 -8.949 -2.752 1.00 0.00 106 LEU A O 11
ATOM 18728 N N . LEU A 1 107 ? -6.950 -6.824 -2.566 1.00 0.00 107 LEU A N 11
ATOM 18729 C CA . LEU A 1 107 ? -7.285 -6.650 -3.996 1.00 0.00 107 LEU A CA 11
ATOM 18730 C C . LEU A 1 107 ? -6.315 -5.611 -4.616 1.00 0.00 107 LEU A C 11
ATOM 18731 O O . LEU A 1 107 ? -6.468 -4.416 -4.371 1.00 0.00 107 LEU A O 11
ATOM 18747 N N . PRO A 1 108 ? -5.286 -6.052 -5.413 1.00 0.00 108 PRO A N 11
ATOM 18748 C CA . PRO A 1 108 ? -4.398 -5.122 -6.162 1.00 0.00 108 PRO A CA 11
ATOM 18749 C C . PRO A 1 108 ? -5.128 -4.511 -7.374 1.00 0.00 108 PRO A C 11
ATOM 18750 O O . PRO A 1 108 ? -5.581 -5.248 -8.267 1.00 0.00 108 PRO A O 11
ATOM 18761 N N . VAL A 1 109 ? -5.267 -3.175 -7.403 1.00 0.00 109 VAL A N 11
ATOM 18762 C CA . VAL A 1 109 ? -6.028 -2.460 -8.436 1.00 0.00 109 VAL A CA 11
ATOM 18763 C C . VAL A 1 109 ? -5.022 -1.742 -9.376 1.00 0.00 109 VAL A C 11
ATOM 18764 O O . VAL A 1 109 ? -4.337 -0.812 -8.902 1.00 0.00 109 VAL A O 11
ATOM 18778 N N . MET A 1 1 ? 11.001 8.117 -33.255 1.00 0.00 1 MET A N 12
ATOM 18779 C CA . MET A 1 1 ? 10.700 7.511 -31.942 1.00 0.00 1 MET A CA 12
ATOM 18780 C C . MET A 1 1 ? 9.332 6.808 -32.024 1.00 0.00 1 MET A C 12
ATOM 18781 O O . MET A 1 1 ? 8.291 7.465 -32.137 1.00 0.00 1 MET A O 12
ATOM 18797 N N . GLY A 1 2 ? 9.348 5.464 -31.993 1.00 0.00 2 GLY A N 12
ATOM 18798 C CA . GLY A 1 2 ? 8.135 4.662 -32.143 1.00 0.00 2 GLY A CA 12
ATOM 18799 C C . GLY A 1 2 ? 8.376 3.200 -31.809 1.00 0.00 2 GLY A C 12
ATOM 18800 O O . GLY A 1 2 ? 8.284 2.328 -32.675 1.00 0.00 2 GLY A O 12
ATOM 18804 N N . HIS A 1 3 ? 8.742 2.941 -30.543 1.00 0.00 3 HIS A N 12
ATOM 18805 C CA . HIS A 1 3 ? 8.862 1.581 -29.992 1.00 0.00 3 HIS A CA 12
ATOM 18806 C C . HIS A 1 3 ? 7.495 1.162 -29.437 1.00 0.00 3 HIS A C 12
ATOM 18807 O O . HIS A 1 3 ? 7.130 1.524 -28.309 1.00 0.00 3 HIS A O 12
ATOM 18822 N N . HIS A 1 4 ? 6.722 0.451 -30.278 1.00 0.00 4 HIS A N 12
ATOM 18823 C CA . HIS A 1 4 ? 5.347 0.022 -29.963 1.00 0.00 4 HIS A CA 12
ATOM 18824 C C . HIS A 1 4 ? 5.367 -1.079 -28.893 1.00 0.00 4 HIS A C 12
ATOM 18825 O O . HIS A 1 4 ? 5.951 -2.145 -29.107 1.00 0.00 4 HIS A O 12
ATOM 18840 N N . HIS A 1 5 ? 4.759 -0.793 -27.726 1.00 0.00 5 HIS A N 12
ATOM 18841 C CA . HIS A 1 5 ? 4.683 -1.731 -26.592 1.00 0.00 5 HIS A CA 12
ATOM 18842 C C . HIS A 1 5 ? 3.269 -1.698 -25.991 1.00 0.00 5 HIS A C 12
ATOM 18843 O O . HIS A 1 5 ? 3.092 -1.637 -24.767 1.00 0.00 5 HIS A O 12
ATOM 18858 N N . HIS A 1 6 ? 2.258 -1.748 -26.879 1.00 0.00 6 HIS A N 12
ATOM 18859 C CA . HIS A 1 6 ? 0.846 -1.894 -26.489 1.00 0.00 6 HIS A CA 12
ATOM 18860 C C . HIS A 1 6 ? 0.608 -3.367 -26.085 1.00 0.00 6 HIS A C 12
ATOM 18861 O O . HIS A 1 6 ? 0.056 -4.165 -26.853 1.00 0.00 6 HIS A O 12
ATOM 18876 N N . HIS A 1 7 ? 1.103 -3.711 -24.885 1.00 0.00 7 HIS A N 12
ATOM 18877 C CA . HIS A 1 7 ? 1.132 -5.087 -24.355 1.00 0.00 7 HIS A CA 12
ATOM 18878 C C . HIS A 1 7 ? 1.063 -5.025 -22.808 1.00 0.00 7 HIS A C 12
ATOM 18879 O O . HIS A 1 7 ? 1.620 -5.858 -22.082 1.00 0.00 7 HIS A O 12
ATOM 18894 N N . HIS A 1 8 ? 0.316 -4.025 -22.319 1.00 0.00 8 HIS A N 12
ATOM 18895 C CA . HIS A 1 8 ? 0.121 -3.784 -20.879 1.00 0.00 8 HIS A CA 12
ATOM 18896 C C . HIS A 1 8 ? -0.959 -4.739 -20.344 1.00 0.00 8 HIS A C 12
ATOM 18897 O O . HIS A 1 8 ? -2.142 -4.394 -20.300 1.00 0.00 8 HIS A O 12
ATOM 18912 N N . SER A 1 9 ? -0.540 -5.965 -19.996 1.00 0.00 9 SER A N 12
ATOM 18913 C CA . SER A 1 9 ? -1.432 -7.008 -19.473 1.00 0.00 9 SER A CA 12
ATOM 18914 C C . SER A 1 9 ? -0.725 -7.769 -18.335 1.00 0.00 9 SER A C 12
ATOM 18915 O O . SER A 1 9 ? -0.009 -8.751 -18.571 1.00 0.00 9 SER A O 12
ATOM 18923 N N . HIS A 1 10 ? -0.889 -7.239 -17.118 1.00 0.00 10 HIS A N 12
ATOM 18924 C CA . HIS A 1 10 ? -0.395 -7.838 -15.863 1.00 0.00 10 HIS A CA 12
ATOM 18925 C C . HIS A 1 10 ? -0.971 -7.040 -14.684 1.00 0.00 10 HIS A C 12
ATOM 18926 O O . HIS A 1 10 ? -1.255 -5.847 -14.835 1.00 0.00 10 HIS A O 12
ATOM 18941 N N . MET A 1 11 ? -1.134 -7.693 -13.521 1.00 0.00 11 MET A N 12
ATOM 18942 C CA . MET A 1 11 ? -1.692 -7.051 -12.314 1.00 0.00 11 MET A CA 12
ATOM 18943 C C . MET A 1 11 ? -0.686 -6.041 -11.732 1.00 0.00 11 MET A C 12
ATOM 18944 O O . MET A 1 11 ? 0.117 -6.356 -10.845 1.00 0.00 11 MET A O 12
ATOM 18958 N N . SER A 1 12 ? -0.707 -4.839 -12.310 1.00 0.00 12 SER A N 12
ATOM 18959 C CA . SER A 1 12 ? 0.167 -3.738 -11.934 1.00 0.00 12 SER A CA 12
ATOM 18960 C C . SER A 1 12 ? -0.574 -2.846 -10.940 1.00 0.00 12 SER A C 12
ATOM 18961 O O . SER A 1 12 ? -1.432 -2.044 -11.334 1.00 0.00 12 SER A O 12
ATOM 18969 N N . TRP A 1 13 ? -0.284 -3.016 -9.643 1.00 0.00 13 TRP A N 12
ATOM 18970 C CA . TRP A 1 13 ? -0.789 -2.124 -8.580 1.00 0.00 13 TRP A CA 12
ATOM 18971 C C . TRP A 1 13 ? 0.130 -0.892 -8.491 1.00 0.00 13 TRP A C 12
ATOM 18972 O O . TRP A 1 13 ? -0.315 0.205 -8.160 1.00 0.00 13 TRP A O 12
ATOM 18993 N N . TYR A 1 14 ? 1.416 -1.090 -8.847 1.00 0.00 14 TYR A N 12
ATOM 18994 C CA . TYR A 1 14 ? 2.406 -0.010 -8.859 1.00 0.00 14 TYR A CA 12
ATOM 18995 C C . TYR A 1 14 ? 2.145 0.880 -10.073 1.00 0.00 14 TYR A C 12
ATOM 18996 O O . TYR A 1 14 ? 2.120 0.394 -11.210 1.00 0.00 14 TYR A O 12
ATOM 19014 N N . HIS A 1 15 ? 1.926 2.171 -9.824 1.00 0.00 15 HIS A N 12
ATOM 19015 C CA . HIS A 1 15 ? 1.733 3.164 -10.866 1.00 0.00 15 HIS A CA 12
ATOM 19016 C C . HIS A 1 15 ? 2.495 4.447 -10.496 1.00 0.00 15 HIS A C 12
ATOM 19017 O O . HIS A 1 15 ? 2.005 5.274 -9.721 1.00 0.00 15 HIS A O 12
ATOM 19032 N N . ARG A 1 16 ? 3.737 4.542 -10.995 1.00 0.00 16 ARG A N 12
ATOM 19033 C CA . ARG A 1 16 ? 4.439 5.827 -11.173 1.00 0.00 16 ARG A CA 12
ATOM 19034 C C . ARG A 1 16 ? 3.641 6.668 -12.191 1.00 0.00 16 ARG A C 12
ATOM 19035 O O . ARG A 1 16 ? 2.993 6.075 -13.065 1.00 0.00 16 ARG A O 12
ATOM 19056 N N . ASP A 1 17 ? 3.669 8.024 -12.058 1.00 0.00 17 ASP A N 12
ATOM 19057 C CA . ASP A 1 17 ? 2.913 8.967 -12.922 1.00 0.00 17 ASP A CA 12
ATOM 19058 C C . ASP A 1 17 ? 1.429 9.101 -12.469 1.00 0.00 17 ASP A C 12
ATOM 19059 O O . ASP A 1 17 ? 0.732 10.032 -12.882 1.00 0.00 17 ASP A O 12
ATOM 19068 N N . LEU A 1 18 ? 0.978 8.213 -11.563 1.00 0.00 18 LEU A N 12
ATOM 19069 C CA . LEU A 1 18 ? -0.388 8.262 -10.995 1.00 0.00 18 LEU A CA 12
ATOM 19070 C C . LEU A 1 18 ? -0.372 9.118 -9.716 1.00 0.00 18 LEU A C 12
ATOM 19071 O O . LEU A 1 18 ? 0.371 8.812 -8.772 1.00 0.00 18 LEU A O 12
ATOM 19087 N N . SER A 1 19 ? -1.196 10.177 -9.684 1.00 0.00 19 SER A N 12
ATOM 19088 C CA . SER A 1 19 ? -1.271 11.097 -8.538 1.00 0.00 19 SER A CA 12
ATOM 19089 C C . SER A 1 19 ? -2.208 10.519 -7.465 1.00 0.00 19 SER A C 12
ATOM 19090 O O . SER A 1 19 ? -3.060 9.685 -7.782 1.00 0.00 19 SER A O 12
ATOM 19098 N N . ARG A 1 20 ? -2.042 10.974 -6.211 1.00 0.00 20 ARG A N 12
ATOM 19099 C CA . ARG A 1 20 ? -2.731 10.401 -5.041 1.00 0.00 20 ARG A CA 12
ATOM 19100 C C . ARG A 1 20 ? -4.269 10.538 -5.112 1.00 0.00 20 ARG A C 12
ATOM 19101 O O . ARG A 1 20 ? -4.973 9.556 -4.880 1.00 0.00 20 ARG A O 12
ATOM 19122 N N . ALA A 1 21 ? -4.772 11.741 -5.453 1.00 0.00 21 ALA A N 12
ATOM 19123 C CA . ALA A 1 21 ? -6.227 12.004 -5.617 1.00 0.00 21 ALA A CA 12
ATOM 19124 C C . ALA A 1 21 ? -6.858 11.048 -6.654 1.00 0.00 21 ALA A C 12
ATOM 19125 O O . ALA A 1 21 ? -7.918 10.464 -6.409 1.00 0.00 21 ALA A O 12
ATOM 19132 N N . ALA A 1 22 ? -6.165 10.885 -7.794 1.00 0.00 22 ALA A N 12
ATOM 19133 C CA . ALA A 1 22 ? -6.588 9.968 -8.881 1.00 0.00 22 ALA A CA 12
ATOM 19134 C C . ALA A 1 22 ? -6.496 8.489 -8.453 1.00 0.00 22 ALA A C 12
ATOM 19135 O O . ALA A 1 22 ? -7.315 7.663 -8.866 1.00 0.00 22 ALA A O 12
ATOM 19142 N N . ALA A 1 23 ? -5.492 8.184 -7.624 1.00 0.00 23 ALA A N 12
ATOM 19143 C CA . ALA A 1 23 ? -5.209 6.818 -7.148 1.00 0.00 23 ALA A CA 12
ATOM 19144 C C . ALA A 1 23 ? -6.335 6.294 -6.247 1.00 0.00 23 ALA A C 12
ATOM 19145 O O . ALA A 1 23 ? -6.917 5.237 -6.506 1.00 0.00 23 ALA A O 12
ATOM 19152 N N . GLU A 1 24 ? -6.626 7.062 -5.189 1.00 0.00 24 GLU A N 12
ATOM 19153 C CA . GLU A 1 24 ? -7.686 6.763 -4.203 1.00 0.00 24 GLU A CA 12
ATOM 19154 C C . GLU A 1 24 ? -9.088 6.800 -4.852 1.00 0.00 24 GLU A C 12
ATOM 19155 O O . GLU A 1 24 ? -10.007 6.110 -4.404 1.00 0.00 24 GLU A O 12
ATOM 19167 N N . GLU A 1 25 ? -9.221 7.626 -5.912 1.00 0.00 25 GLU A N 12
ATOM 19168 C CA . GLU A 1 25 ? -10.440 7.693 -6.745 1.00 0.00 25 GLU A CA 12
ATOM 19169 C C . GLU A 1 25 ? -10.675 6.325 -7.422 1.00 0.00 25 GLU A C 12
ATOM 19170 O O . GLU A 1 25 ? -11.765 5.747 -7.332 1.00 0.00 25 GLU A O 12
ATOM 19182 N N . LEU A 1 26 ? -9.611 5.814 -8.076 1.00 0.00 26 LEU A N 12
ATOM 19183 C CA . LEU A 1 26 ? -9.605 4.497 -8.753 1.00 0.00 26 LEU A CA 12
ATOM 19184 C C . LEU A 1 26 ? -9.729 3.330 -7.752 1.00 0.00 26 LEU A C 12
ATOM 19185 O O . LEU A 1 26 ? -10.228 2.261 -8.115 1.00 0.00 26 LEU A O 12
ATOM 19201 N N . LEU A 1 27 ? -9.256 3.513 -6.503 1.00 0.00 27 LEU A N 12
ATOM 19202 C CA . LEU A 1 27 ? -9.459 2.516 -5.430 1.00 0.00 27 LEU A CA 12
ATOM 19203 C C . LEU A 1 27 ? -10.938 2.447 -5.047 1.00 0.00 27 LEU A C 12
ATOM 19204 O O . LEU A 1 27 ? -11.484 1.368 -4.893 1.00 0.00 27 LEU A O 12
ATOM 19220 N N . ALA A 1 28 ? -11.556 3.625 -4.895 1.00 0.00 28 ALA A N 12
ATOM 19221 C CA . ALA A 1 28 ? -12.975 3.761 -4.508 1.00 0.00 28 ALA A CA 12
ATOM 19222 C C . ALA A 1 28 ? -13.910 3.332 -5.656 1.00 0.00 28 ALA A C 12
ATOM 19223 O O . ALA A 1 28 ? -15.046 2.913 -5.419 1.00 0.00 28 ALA A O 12
ATOM 19230 N N . ARG A 1 29 ? -13.421 3.452 -6.902 1.00 0.00 29 ARG A N 12
ATOM 19231 C CA . ARG A 1 29 ? -14.198 3.133 -8.111 1.00 0.00 29 ARG A CA 12
ATOM 19232 C C . ARG A 1 29 ? -14.105 1.635 -8.463 1.00 0.00 29 ARG A C 12
ATOM 19233 O O . ARG A 1 29 ? -15.116 0.922 -8.463 1.00 0.00 29 ARG A O 12
ATOM 19254 N N . ALA A 1 30 ? -12.874 1.174 -8.719 1.00 0.00 30 ALA A N 12
ATOM 19255 C CA . ALA A 1 30 ? -12.605 -0.139 -9.339 1.00 0.00 30 ALA A CA 12
ATOM 19256 C C . ALA A 1 30 ? -12.717 -1.295 -8.332 1.00 0.00 30 ALA A C 12
ATOM 19257 O O . ALA A 1 30 ? -13.468 -2.250 -8.564 1.00 0.00 30 ALA A O 12
ATOM 19264 N N . GLY A 1 31 ? -11.966 -1.209 -7.223 1.00 0.00 31 GLY A N 12
ATOM 19265 C CA . GLY A 1 31 ? -12.001 -2.243 -6.178 1.00 0.00 31 GLY A CA 12
ATOM 19266 C C . GLY A 1 31 ? -13.104 -1.968 -5.160 1.00 0.00 31 GLY A C 12
ATOM 19267 O O . GLY A 1 31 ? -13.699 -2.886 -4.606 1.00 0.00 31 GLY A O 12
ATOM 19271 N N . ARG A 1 32 ? -13.327 -0.665 -4.920 1.00 0.00 32 ARG A N 12
ATOM 19272 C CA . ARG A 1 32 ? -14.408 -0.097 -4.081 1.00 0.00 32 ARG A CA 12
ATOM 19273 C C . ARG A 1 32 ? -14.385 -0.550 -2.587 1.00 0.00 32 ARG A C 12
ATOM 19274 O O . ARG A 1 32 ? -15.221 -0.103 -1.790 1.00 0.00 32 ARG A O 12
ATOM 19295 N N . ASP A 1 33 ? -13.350 -1.332 -2.199 1.00 0.00 33 ASP A N 12
ATOM 19296 C CA . ASP A 1 33 ? -13.236 -2.007 -0.877 1.00 0.00 33 ASP A CA 12
ATOM 19297 C C . ASP A 1 33 ? -12.145 -3.076 -0.990 1.00 0.00 33 ASP A C 12
ATOM 19298 O O . ASP A 1 33 ? -12.130 -3.822 -1.979 1.00 0.00 33 ASP A O 12
ATOM 19307 N N . GLY A 1 34 ? -11.228 -3.145 -0.009 1.00 0.00 34 GLY A N 12
ATOM 19308 C CA . GLY A 1 34 ? -10.139 -4.130 -0.024 1.00 0.00 34 GLY A CA 12
ATOM 19309 C C . GLY A 1 34 ? -9.017 -3.787 -1.006 1.00 0.00 34 GLY A C 12
ATOM 19310 O O . GLY A 1 34 ? -7.997 -4.487 -1.053 1.00 0.00 34 GLY A O 12
ATOM 19314 N N . SER A 1 35 ? -9.193 -2.673 -1.750 1.00 0.00 35 SER A N 12
ATOM 19315 C CA . SER A 1 35 ? -8.350 -2.297 -2.898 1.00 0.00 35 SER A CA 12
ATOM 19316 C C . SER A 1 35 ? -7.059 -1.589 -2.456 1.00 0.00 35 SER A C 12
ATOM 19317 O O . SER A 1 35 ? -7.118 -0.625 -1.700 1.00 0.00 35 SER A O 12
ATOM 19325 N N . PHE A 1 36 ? -5.908 -2.040 -2.970 1.00 0.00 36 PHE A N 12
ATOM 19326 C CA . PHE A 1 36 ? -4.612 -1.380 -2.738 1.00 0.00 36 PHE A CA 12
ATOM 19327 C C . PHE A 1 36 ? -3.913 -1.102 -4.080 1.00 0.00 36 PHE A C 12
ATOM 19328 O O . PHE A 1 36 ? -4.105 -1.828 -5.062 1.00 0.00 36 PHE A O 12
ATOM 19345 N N . LEU A 1 37 ? -3.086 -0.058 -4.097 1.00 0.00 37 LEU A N 12
ATOM 19346 C CA . LEU A 1 37 ? -2.128 0.199 -5.167 1.00 0.00 37 LEU A CA 12
ATOM 19347 C C . LEU A 1 37 ? -0.865 0.815 -4.567 1.00 0.00 37 LEU A C 12
ATOM 19348 O O . LEU A 1 37 ? -0.880 1.340 -3.449 1.00 0.00 37 LEU A O 12
ATOM 19364 N N . VAL A 1 38 ? 0.220 0.742 -5.320 1.00 0.00 38 VAL A N 12
ATOM 19365 C CA . VAL A 1 38 ? 1.505 1.343 -4.964 1.00 0.00 38 VAL A CA 12
ATOM 19366 C C . VAL A 1 38 ? 1.788 2.483 -5.959 1.00 0.00 38 VAL A C 12
ATOM 19367 O O . VAL A 1 38 ? 1.259 2.480 -7.070 1.00 0.00 38 VAL A O 12
ATOM 19380 N N . ARG A 1 39 ? 2.580 3.478 -5.542 1.00 0.00 39 ARG A N 12
ATOM 19381 C CA . ARG A 1 39 ? 2.896 4.673 -6.344 1.00 0.00 39 ARG A CA 12
ATOM 19382 C C . ARG A 1 39 ? 4.371 5.041 -6.161 1.00 0.00 39 ARG A C 12
ATOM 19383 O O . ARG A 1 39 ? 5.073 4.490 -5.302 1.00 0.00 39 ARG A O 12
ATOM 19404 N N . ASP A 1 40 ? 4.813 5.981 -6.991 1.00 0.00 40 ASP A N 12
ATOM 19405 C CA . ASP A 1 40 ? 6.097 6.664 -6.838 1.00 0.00 40 ASP A CA 12
ATOM 19406 C C . ASP A 1 40 ? 5.889 7.886 -5.921 1.00 0.00 40 ASP A C 12
ATOM 19407 O O . ASP A 1 40 ? 4.900 8.614 -6.085 1.00 0.00 40 ASP A O 12
ATOM 19416 N N . SER A 1 41 ? 6.798 8.086 -4.942 1.00 0.00 41 SER A N 12
ATOM 19417 C CA . SER A 1 41 ? 6.704 9.205 -3.986 1.00 0.00 41 SER A CA 12
ATOM 19418 C C . SER A 1 41 ? 6.810 10.564 -4.708 1.00 0.00 41 SER A C 12
ATOM 19419 O O . SER A 1 41 ? 7.679 10.762 -5.564 1.00 0.00 41 SER A O 12
ATOM 19427 N N . GLU A 1 42 ? 5.924 11.486 -4.317 1.00 0.00 42 GLU A N 12
ATOM 19428 C CA . GLU A 1 42 ? 5.739 12.790 -4.978 1.00 0.00 42 GLU A CA 12
ATOM 19429 C C . GLU A 1 42 ? 6.415 13.924 -4.179 1.00 0.00 42 GLU A C 12
ATOM 19430 O O . GLU A 1 42 ? 6.166 15.110 -4.433 1.00 0.00 42 GLU A O 12
ATOM 19442 N N . SER A 1 43 ? 7.297 13.549 -3.230 1.00 0.00 43 SER A N 12
ATOM 19443 C CA . SER A 1 43 ? 7.989 14.500 -2.348 1.00 0.00 43 SER A CA 12
ATOM 19444 C C . SER A 1 43 ? 9.397 13.970 -2.006 1.00 0.00 43 SER A C 12
ATOM 19445 O O . SER A 1 43 ? 10.403 14.586 -2.370 1.00 0.00 43 SER A O 12
ATOM 19453 N N . VAL A 1 44 ? 9.455 12.800 -1.329 1.00 0.00 44 VAL A N 12
ATOM 19454 C CA . VAL A 1 44 ? 10.716 12.256 -0.764 1.00 0.00 44 VAL A CA 12
ATOM 19455 C C . VAL A 1 44 ? 11.479 11.353 -1.772 1.00 0.00 44 VAL A C 12
ATOM 19456 O O . VAL A 1 44 ? 10.902 10.420 -2.341 1.00 0.00 44 VAL A O 12
ATOM 19469 N N . ALA A 1 45 ? 12.762 11.725 -1.985 1.00 0.00 45 ALA A N 12
ATOM 19470 C CA . ALA A 1 45 ? 13.814 10.980 -2.744 1.00 0.00 45 ALA A CA 12
ATOM 19471 C C . ALA A 1 45 ? 13.311 9.982 -3.831 1.00 0.00 45 ALA A C 12
ATOM 19472 O O . ALA A 1 45 ? 12.452 10.341 -4.645 1.00 0.00 45 ALA A O 12
ATOM 19479 N N . GLY A 1 46 ? 13.877 8.748 -3.859 1.00 0.00 46 GLY A N 12
ATOM 19480 C CA . GLY A 1 46 ? 13.430 7.678 -4.754 1.00 0.00 46 GLY A CA 12
ATOM 19481 C C . GLY A 1 46 ? 12.687 6.599 -3.988 1.00 0.00 46 GLY A C 12
ATOM 19482 O O . GLY A 1 46 ? 13.069 5.421 -4.001 1.00 0.00 46 GLY A O 12
ATOM 19486 N N . ALA A 1 47 ? 11.617 7.013 -3.302 1.00 0.00 47 ALA A N 12
ATOM 19487 C CA . ALA A 1 47 ? 10.851 6.150 -2.386 1.00 0.00 47 ALA A CA 12
ATOM 19488 C C . ALA A 1 47 ? 9.519 5.712 -3.021 1.00 0.00 47 ALA A C 12
ATOM 19489 O O . ALA A 1 47 ? 9.146 6.182 -4.106 1.00 0.00 47 ALA A O 12
ATOM 19496 N N . PHE A 1 48 ? 8.804 4.828 -2.320 1.00 0.00 48 PHE A N 12
ATOM 19497 C CA . PHE A 1 48 ? 7.496 4.294 -2.756 1.00 0.00 48 PHE A CA 12
ATOM 19498 C C . PHE A 1 48 ? 6.393 4.754 -1.783 1.00 0.00 48 PHE A C 12
ATOM 19499 O O . PHE A 1 48 ? 6.689 5.143 -0.633 1.00 0.00 48 PHE A O 12
ATOM 19516 N N . ALA A 1 49 ? 5.133 4.733 -2.271 1.00 0.00 49 ALA A N 12
ATOM 19517 C CA . ALA A 1 49 ? 3.920 4.992 -1.469 1.00 0.00 49 ALA A CA 12
ATOM 19518 C C . ALA A 1 49 ? 2.949 3.806 -1.621 1.00 0.00 49 ALA A C 12
ATOM 19519 O O . ALA A 1 49 ? 2.815 3.271 -2.713 1.00 0.00 49 ALA A O 12
ATOM 19526 N N . LEU A 1 50 ? 2.267 3.408 -0.536 1.00 0.00 50 LEU A N 12
ATOM 19527 C CA . LEU A 1 50 ? 1.283 2.305 -0.545 1.00 0.00 50 LEU A CA 12
ATOM 19528 C C . LEU A 1 50 ? -0.053 2.851 -0.034 1.00 0.00 50 LEU A C 12
ATOM 19529 O O . LEU A 1 50 ? -0.157 3.244 1.123 1.00 0.00 50 LEU A O 12
ATOM 19545 N N . CYS A 1 51 ? -1.062 2.851 -0.902 1.00 0.00 51 CYS A N 12
ATOM 19546 C CA . CYS A 1 51 ? -2.388 3.411 -0.620 1.00 0.00 51 CYS A CA 12
ATOM 19547 C C . CYS A 1 51 ? -3.400 2.255 -0.612 1.00 0.00 51 CYS A C 12
ATOM 19548 O O . CYS A 1 51 ? -3.561 1.571 -1.625 1.00 0.00 51 CYS A O 12
ATOM 19556 N N . VAL A 1 52 ? -4.072 2.036 0.536 1.00 0.00 52 VAL A N 12
ATOM 19557 C CA . VAL A 1 52 ? -4.927 0.847 0.762 1.00 0.00 52 VAL A CA 12
ATOM 19558 C C . VAL A 1 52 ? -6.316 1.300 1.235 1.00 0.00 52 VAL A C 12
ATOM 19559 O O . VAL A 1 52 ? -6.413 2.202 2.061 1.00 0.00 52 VAL A O 12
ATOM 19572 N N . LEU A 1 53 ? -7.373 0.630 0.750 1.00 0.00 53 LEU A N 12
ATOM 19573 C CA . LEU A 1 53 ? -8.778 0.953 1.046 1.00 0.00 53 LEU A CA 12
ATOM 19574 C C . LEU A 1 53 ? -9.458 -0.281 1.652 1.00 0.00 53 LEU A C 12
ATOM 19575 O O . LEU A 1 53 ? -9.241 -1.395 1.183 1.00 0.00 53 LEU A O 12
ATOM 19591 N N . TYR A 1 54 ? -10.283 -0.046 2.687 1.00 0.00 54 TYR A N 12
ATOM 19592 C CA . TYR A 1 54 ? -11.142 -1.069 3.303 1.00 0.00 54 TYR A CA 12
ATOM 19593 C C . TYR A 1 54 ? -12.135 -0.397 4.269 1.00 0.00 54 TYR A C 12
ATOM 19594 O O . TYR A 1 54 ? -11.724 0.430 5.076 1.00 0.00 54 TYR A O 12
ATOM 19612 N N . GLN A 1 55 ? -13.409 -0.833 4.222 1.00 0.00 55 GLN A N 12
ATOM 19613 C CA . GLN A 1 55 ? -14.513 -0.324 5.079 1.00 0.00 55 GLN A CA 12
ATOM 19614 C C . GLN A 1 55 ? -14.552 1.230 5.121 1.00 0.00 55 GLN A C 12
ATOM 19615 O O . GLN A 1 55 ? -14.784 1.836 6.175 1.00 0.00 55 GLN A O 12
ATOM 19629 N N . LYS A 1 56 ? -14.361 1.858 3.946 1.00 0.00 56 LYS A N 12
ATOM 19630 C CA . LYS A 1 56 ? -14.217 3.322 3.786 1.00 0.00 56 LYS A CA 12
ATOM 19631 C C . LYS A 1 56 ? -13.062 3.903 4.635 1.00 0.00 56 LYS A C 12
ATOM 19632 O O . LYS A 1 56 ? -13.208 4.938 5.301 1.00 0.00 56 LYS A O 12
ATOM 19651 N N . HIS A 1 57 ? -11.910 3.220 4.591 1.00 0.00 57 HIS A N 12
ATOM 19652 C CA . HIS A 1 57 ? -10.655 3.706 5.176 1.00 0.00 57 HIS A CA 12
ATOM 19653 C C . HIS A 1 57 ? -9.560 3.591 4.114 1.00 0.00 57 HIS A C 12
ATOM 19654 O O . HIS A 1 57 ? -9.097 2.485 3.830 1.00 0.00 57 HIS A O 12
ATOM 19669 N N . VAL A 1 58 ? -9.182 4.728 3.512 1.00 0.00 58 VAL A N 12
ATOM 19670 C CA . VAL A 1 58 ? -8.014 4.812 2.625 1.00 0.00 58 VAL A CA 12
ATOM 19671 C C . VAL A 1 58 ? -6.843 5.350 3.454 1.00 0.00 58 VAL A C 12
ATOM 19672 O O . VAL A 1 58 ? -6.830 6.537 3.798 1.00 0.00 58 VAL A O 12
ATOM 19685 N N . HIS A 1 59 ? -5.887 4.479 3.819 1.00 0.00 59 HIS A N 12
ATOM 19686 C CA . HIS A 1 59 ? -4.684 4.876 4.562 1.00 0.00 59 HIS A CA 12
ATOM 19687 C C . HIS A 1 59 ? -3.462 4.694 3.650 1.00 0.00 59 HIS A C 12
ATOM 19688 O O . HIS A 1 59 ? -3.324 3.652 2.996 1.00 0.00 59 HIS A O 12
ATOM 19703 N N . THR A 1 60 ? -2.575 5.699 3.619 1.00 0.00 60 THR A N 12
ATOM 19704 C CA . THR A 1 60 ? -1.404 5.717 2.733 1.00 0.00 60 THR A CA 12
ATOM 19705 C C . THR A 1 60 ? -0.120 5.740 3.581 1.00 0.00 60 THR A C 12
ATOM 19706 O O . THR A 1 60 ? -0.073 6.376 4.638 1.00 0.00 60 THR A O 12
ATOM 19717 N N . TYR A 1 61 ? 0.902 5.020 3.106 1.00 0.00 61 TYR A N 12
ATOM 19718 C CA . TYR A 1 61 ? 2.197 4.869 3.779 1.00 0.00 61 TYR A CA 12
ATOM 19719 C C . TYR A 1 61 ? 3.297 5.300 2.805 1.00 0.00 61 TYR A C 12
ATOM 19720 O O . TYR A 1 61 ? 3.092 5.273 1.591 1.00 0.00 61 TYR A O 12
ATOM 19738 N N . ARG A 1 62 ? 4.441 5.727 3.342 1.00 0.00 62 ARG A N 12
ATOM 19739 C CA . ARG A 1 62 ? 5.675 5.908 2.560 1.00 0.00 62 ARG A CA 12
ATOM 19740 C C . ARG A 1 62 ? 6.600 4.725 2.833 1.00 0.00 62 ARG A C 12
ATOM 19741 O O . ARG A 1 62 ? 6.429 4.010 3.836 1.00 0.00 62 ARG A O 12
ATOM 19762 N N . ILE A 1 63 ? 7.576 4.503 1.942 1.00 0.00 63 ILE A N 12
ATOM 19763 C CA . ILE A 1 63 ? 8.309 3.225 1.875 1.00 0.00 63 ILE A CA 12
ATOM 19764 C C . ILE A 1 63 ? 9.739 3.661 1.496 1.00 0.00 63 ILE A C 12
ATOM 19765 O O . ILE A 1 63 ? 10.000 3.979 0.327 1.00 0.00 63 ILE A O 12
ATOM 19781 N N . LEU A 1 64 ? 10.654 3.711 2.476 1.00 0.00 64 LEU A N 12
ATOM 19782 C CA . LEU A 1 64 ? 11.934 4.440 2.319 1.00 0.00 64 LEU A CA 12
ATOM 19783 C C . LEU A 1 64 ? 13.094 3.465 2.070 1.00 0.00 64 LEU A C 12
ATOM 19784 O O . LEU A 1 64 ? 13.168 2.431 2.734 1.00 0.00 64 LEU A O 12
ATOM 19800 N N . PRO A 1 65 ? 14.032 3.793 1.111 1.00 0.00 65 PRO A N 12
ATOM 19801 C CA . PRO A 1 65 ? 15.246 2.979 0.840 1.00 0.00 65 PRO A CA 12
ATOM 19802 C C . PRO A 1 65 ? 16.348 3.244 1.908 1.00 0.00 65 PRO A C 12
ATOM 19803 O O . PRO A 1 65 ? 16.010 3.439 3.087 1.00 0.00 65 PRO A O 12
ATOM 19814 N N . ASP A 1 66 ? 17.643 3.346 1.487 1.00 0.00 66 ASP A N 12
ATOM 19815 C CA . ASP A 1 66 ? 18.811 3.299 2.424 1.00 0.00 66 ASP A CA 12
ATOM 19816 C C . ASP A 1 66 ? 20.140 3.174 1.625 1.00 0.00 66 ASP A C 12
ATOM 19817 O O . ASP A 1 66 ? 20.121 3.173 0.389 1.00 0.00 66 ASP A O 12
ATOM 19826 N N . GLY A 1 67 ? 21.296 3.079 2.345 1.00 0.00 67 GLY A N 12
ATOM 19827 C CA . GLY A 1 67 ? 22.601 2.683 1.742 1.00 0.00 67 GLY A CA 12
ATOM 19828 C C . GLY A 1 67 ? 22.810 1.150 1.747 1.00 0.00 67 GLY A C 12
ATOM 19829 O O . GLY A 1 67 ? 23.868 0.636 1.352 1.00 0.00 67 GLY A O 12
ATOM 19833 N N . GLU A 1 68 ? 21.750 0.458 2.180 1.00 0.00 68 GLU A N 12
ATOM 19834 C CA . GLU A 1 68 ? 21.622 -1.005 2.279 1.00 0.00 68 GLU A CA 12
ATOM 19835 C C . GLU A 1 68 ? 20.170 -1.238 1.866 1.00 0.00 68 GLU A C 12
ATOM 19836 O O . GLU A 1 68 ? 19.281 -0.926 2.655 1.00 0.00 68 GLU A O 12
ATOM 19848 N N . ASP A 1 69 ? 19.898 -1.765 0.652 1.00 0.00 69 ASP A N 12
ATOM 19849 C CA . ASP A 1 69 ? 18.630 -1.447 -0.048 1.00 0.00 69 ASP A CA 12
ATOM 19850 C C . ASP A 1 69 ? 17.441 -2.187 0.587 1.00 0.00 69 ASP A C 12
ATOM 19851 O O . ASP A 1 69 ? 17.120 -3.323 0.221 1.00 0.00 69 ASP A O 12
ATOM 19860 N N . PHE A 1 70 ? 16.843 -1.547 1.590 1.00 0.00 70 PHE A N 12
ATOM 19861 C CA . PHE A 1 70 ? 15.672 -2.045 2.304 1.00 0.00 70 PHE A CA 12
ATOM 19862 C C . PHE A 1 70 ? 14.512 -1.092 2.069 1.00 0.00 70 PHE A C 12
ATOM 19863 O O . PHE A 1 70 ? 14.697 0.121 2.100 1.00 0.00 70 PHE A O 12
ATOM 19880 N N . LEU A 1 71 ? 13.325 -1.649 1.844 1.00 0.00 71 LEU A N 12
ATOM 19881 C CA . LEU A 1 71 ? 12.087 -0.888 1.723 1.00 0.00 71 LEU A CA 12
ATOM 19882 C C . LEU A 1 71 ? 11.409 -0.903 3.098 1.00 0.00 71 LEU A C 12
ATOM 19883 O O . LEU A 1 71 ? 10.873 -1.929 3.526 1.00 0.00 71 LEU A O 12
ATOM 19899 N N . ALA A 1 72 ? 11.448 0.251 3.771 1.00 0.00 72 ALA A N 12
ATOM 19900 C CA . ALA A 1 72 ? 11.016 0.401 5.165 1.00 0.00 72 ALA A CA 12
ATOM 19901 C C . ALA A 1 72 ? 9.656 1.110 5.220 1.00 0.00 72 ALA A C 12
ATOM 19902 O O . ALA A 1 72 ? 9.547 2.301 4.900 1.00 0.00 72 ALA A O 12
ATOM 19909 N N . VAL A 1 73 ? 8.627 0.360 5.647 1.00 0.00 73 VAL A N 12
ATOM 19910 C CA . VAL A 1 73 ? 7.231 0.836 5.666 1.00 0.00 73 VAL A CA 12
ATOM 19911 C C . VAL A 1 73 ? 6.839 1.237 7.102 1.00 0.00 73 VAL A C 12
ATOM 19912 O O . VAL A 1 73 ? 7.270 0.610 8.078 1.00 0.00 73 VAL A O 12
ATOM 19925 N N . GLN A 1 74 ? 6.011 2.288 7.214 1.00 0.00 74 GLN A N 12
ATOM 19926 C CA . GLN A 1 74 ? 5.546 2.818 8.503 1.00 0.00 74 GLN A CA 12
ATOM 19927 C C . GLN A 1 74 ? 4.027 2.578 8.575 1.00 0.00 74 GLN A C 12
ATOM 19928 O O . GLN A 1 74 ? 3.228 3.420 8.167 1.00 0.00 74 GLN A O 12
ATOM 19942 N N . THR A 1 75 ? 3.665 1.383 9.056 1.00 0.00 75 THR A N 12
ATOM 19943 C CA . THR A 1 75 ? 2.266 0.942 9.200 1.00 0.00 75 THR A CA 12
ATOM 19944 C C . THR A 1 75 ? 1.644 1.519 10.483 1.00 0.00 75 THR A C 12
ATOM 19945 O O . THR A 1 75 ? 0.585 2.165 10.443 1.00 0.00 75 THR A O 12
ATOM 19956 N N . SER A 1 76 ? 2.331 1.296 11.609 1.00 0.00 76 SER A N 12
ATOM 19957 C CA . SER A 1 76 ? 1.921 1.806 12.931 1.00 0.00 76 SER A CA 12
ATOM 19958 C C . SER A 1 76 ? 3.067 2.584 13.586 1.00 0.00 76 SER A C 12
ATOM 19959 O O . SER A 1 76 ? 4.216 2.541 13.123 1.00 0.00 76 SER A O 12
ATOM 19967 N N . GLN A 1 77 ? 2.737 3.285 14.686 1.00 0.00 77 GLN A N 12
ATOM 19968 C CA . GLN A 1 77 ? 3.694 4.090 15.449 1.00 0.00 77 GLN A CA 12
ATOM 19969 C C . GLN A 1 77 ? 4.404 3.253 16.530 1.00 0.00 77 GLN A C 12
ATOM 19970 O O . GLN A 1 77 ? 5.294 3.766 17.215 1.00 0.00 77 GLN A O 12
ATOM 19984 N N . GLY A 1 78 ? 4.025 1.967 16.684 1.00 0.00 78 GLY A N 12
ATOM 19985 C CA . GLY A 1 78 ? 4.595 1.112 17.726 1.00 0.00 78 GLY A CA 12
ATOM 19986 C C . GLY A 1 78 ? 4.695 -0.352 17.310 1.00 0.00 78 GLY A C 12
ATOM 19987 O O . GLY A 1 78 ? 4.432 -1.255 18.114 1.00 0.00 78 GLY A O 12
ATOM 19991 N N . VAL A 1 79 ? 5.063 -0.590 16.043 1.00 0.00 79 VAL A N 12
ATOM 19992 C CA . VAL A 1 79 ? 5.378 -1.942 15.516 1.00 0.00 79 VAL A CA 12
ATOM 19993 C C . VAL A 1 79 ? 6.830 -1.948 14.998 1.00 0.00 79 VAL A C 12
ATOM 19994 O O . VAL A 1 79 ? 7.324 -0.895 14.583 1.00 0.00 79 VAL A O 12
ATOM 20007 N N . PRO A 1 80 ? 7.552 -3.112 15.018 1.00 0.00 80 PRO A N 12
ATOM 20008 C CA . PRO A 1 80 ? 8.865 -3.227 14.344 1.00 0.00 80 PRO A CA 12
ATOM 20009 C C . PRO A 1 80 ? 8.714 -3.007 12.816 1.00 0.00 80 PRO A C 12
ATOM 20010 O O . PRO A 1 80 ? 7.872 -3.646 12.161 1.00 0.00 80 PRO A O 12
ATOM 20021 N N . VAL A 1 81 ? 9.512 -2.067 12.276 1.00 0.00 81 VAL A N 12
ATOM 20022 C CA . VAL A 1 81 ? 9.466 -1.679 10.854 1.00 0.00 81 VAL A CA 12
ATOM 20023 C C . VAL A 1 81 ? 9.992 -2.844 10.001 1.00 0.00 81 VAL A C 12
ATOM 20024 O O . VAL A 1 81 ? 11.092 -3.356 10.253 1.00 0.00 81 VAL A O 12
ATOM 20037 N N . ARG A 1 82 ? 9.202 -3.250 9.001 1.00 0.00 82 ARG A N 12
ATOM 20038 C CA . ARG A 1 82 ? 9.471 -4.449 8.206 1.00 0.00 82 ARG A CA 12
ATOM 20039 C C . ARG A 1 82 ? 10.151 -4.018 6.903 1.00 0.00 82 ARG A C 12
ATOM 20040 O O . ARG A 1 82 ? 9.583 -3.243 6.127 1.00 0.00 82 ARG A O 12
ATOM 20061 N N . ARG A 1 83 ? 11.389 -4.488 6.706 1.00 0.00 83 ARG A N 12
ATOM 20062 C CA . ARG A 1 83 ? 12.253 -4.088 5.584 1.00 0.00 83 ARG A CA 12
ATOM 20063 C C . ARG A 1 83 ? 12.198 -5.140 4.474 1.00 0.00 83 ARG A C 12
ATOM 20064 O O . ARG A 1 83 ? 12.427 -6.323 4.736 1.00 0.00 83 ARG A O 12
ATOM 20085 N N . PHE A 1 84 ? 11.898 -4.712 3.245 1.00 0.00 84 PHE A N 12
ATOM 20086 C CA . PHE A 1 84 ? 11.715 -5.615 2.093 1.00 0.00 84 PHE A CA 12
ATOM 20087 C C . PHE A 1 84 ? 12.858 -5.481 1.077 1.00 0.00 84 PHE A C 12
ATOM 20088 O O . PHE A 1 84 ? 13.435 -4.409 0.922 1.00 0.00 84 PHE A O 12
ATOM 20105 N N . GLN A 1 85 ? 13.189 -6.592 0.411 1.00 0.00 85 GLN A N 12
ATOM 20106 C CA . GLN A 1 85 ? 14.165 -6.612 -0.694 1.00 0.00 85 GLN A CA 12
ATOM 20107 C C . GLN A 1 85 ? 13.568 -5.942 -1.949 1.00 0.00 85 GLN A C 12
ATOM 20108 O O . GLN A 1 85 ? 14.252 -5.209 -2.667 1.00 0.00 85 GLN A O 12
ATOM 20122 N N . THR A 1 86 ? 12.270 -6.197 -2.168 1.00 0.00 86 THR A N 12
ATOM 20123 C CA . THR A 1 86 ? 11.513 -5.660 -3.318 1.00 0.00 86 THR A CA 12
ATOM 20124 C C . THR A 1 86 ? 10.054 -5.384 -2.924 1.00 0.00 86 THR A C 12
ATOM 20125 O O . THR A 1 86 ? 9.602 -5.770 -1.833 1.00 0.00 86 THR A O 12
ATOM 20136 N N . LEU A 1 87 ? 9.338 -4.692 -3.826 1.00 0.00 87 LEU A N 12
ATOM 20137 C CA . LEU A 1 87 ? 7.891 -4.433 -3.693 1.00 0.00 87 LEU A CA 12
ATOM 20138 C C . LEU A 1 87 ? 7.110 -5.774 -3.706 1.00 0.00 87 LEU A C 12
ATOM 20139 O O . LEU A 1 87 ? 6.046 -5.881 -3.100 1.00 0.00 87 LEU A O 12
ATOM 20155 N N . GLY A 1 88 ? 7.661 -6.785 -4.409 1.00 0.00 88 GLY A N 12
ATOM 20156 C CA . GLY A 1 88 ? 7.138 -8.157 -4.355 1.00 0.00 88 GLY A CA 12
ATOM 20157 C C . GLY A 1 88 ? 7.054 -8.724 -2.938 1.00 0.00 88 GLY A C 12
ATOM 20158 O O . GLY A 1 88 ? 6.067 -9.381 -2.580 1.00 0.00 88 GLY A O 12
ATOM 20162 N N . GLU A 1 89 ? 8.098 -8.450 -2.130 1.00 0.00 89 GLU A N 12
ATOM 20163 C CA . GLU A 1 89 ? 8.152 -8.841 -0.710 1.00 0.00 89 GLU A CA 12
ATOM 20164 C C . GLU A 1 89 ? 7.116 -8.055 0.108 1.00 0.00 89 GLU A C 12
ATOM 20165 O O . GLU A 1 89 ? 6.485 -8.603 1.014 1.00 0.00 89 GLU A O 12
ATOM 20177 N N . LEU A 1 90 ? 6.979 -6.760 -0.228 1.00 0.00 90 LEU A N 12
ATOM 20178 C CA . LEU A 1 90 ? 6.065 -5.832 0.465 1.00 0.00 90 LEU A CA 12
ATOM 20179 C C . LEU A 1 90 ? 4.622 -6.361 0.408 1.00 0.00 90 LEU A C 12
ATOM 20180 O O . LEU A 1 90 ? 3.990 -6.565 1.443 1.00 0.00 90 LEU A O 12
ATOM 20196 N N . ILE A 1 91 ? 4.153 -6.624 -0.822 1.00 0.00 91 ILE A N 12
ATOM 20197 C CA . ILE A 1 91 ? 2.802 -7.164 -1.085 1.00 0.00 91 ILE A CA 12
ATOM 20198 C C . ILE A 1 91 ? 2.680 -8.600 -0.525 1.00 0.00 91 ILE A C 12
ATOM 20199 O O . ILE A 1 91 ? 1.614 -8.999 -0.039 1.00 0.00 91 ILE A O 12
ATOM 20215 N N . GLY A 1 92 ? 3.801 -9.348 -0.584 1.00 0.00 92 GLY A N 12
ATOM 20216 C CA . GLY A 1 92 ? 3.888 -10.710 -0.055 1.00 0.00 92 GLY A CA 12
ATOM 20217 C C . GLY A 1 92 ? 3.535 -10.815 1.430 1.00 0.00 92 GLY A C 12
ATOM 20218 O O . GLY A 1 92 ? 2.626 -11.574 1.806 1.00 0.00 92 GLY A O 12
ATOM 20222 N N . LEU A 1 93 ? 4.250 -10.058 2.268 1.00 0.00 93 LEU A N 12
ATOM 20223 C CA . LEU A 1 93 ? 4.023 -10.033 3.724 1.00 0.00 93 LEU A CA 12
ATOM 20224 C C . LEU A 1 93 ? 2.700 -9.338 4.062 1.00 0.00 93 LEU A C 12
ATOM 20225 O O . LEU A 1 93 ? 1.975 -9.780 4.950 1.00 0.00 93 LEU A O 12
ATOM 20241 N N . TYR A 1 94 ? 2.394 -8.249 3.352 1.00 0.00 94 TYR A N 12
ATOM 20242 C CA . TYR A 1 94 ? 1.224 -7.408 3.660 1.00 0.00 94 TYR A CA 12
ATOM 20243 C C . TYR A 1 94 ? -0.096 -8.010 3.159 1.00 0.00 94 TYR A C 12
ATOM 20244 O O . TYR A 1 94 ? -1.167 -7.507 3.493 1.00 0.00 94 TYR A O 12
ATOM 20262 N N . ALA A 1 95 ? -0.022 -9.112 2.393 1.00 0.00 95 ALA A N 12
ATOM 20263 C CA . ALA A 1 95 ? -1.194 -9.968 2.120 1.00 0.00 95 ALA A CA 12
ATOM 20264 C C . ALA A 1 95 ? -1.719 -10.651 3.417 1.00 0.00 95 ALA A C 12
ATOM 20265 O O . ALA A 1 95 ? -2.826 -11.194 3.436 1.00 0.00 95 ALA A O 12
ATOM 20272 N N . GLN A 1 96 ? -0.897 -10.606 4.488 1.00 0.00 96 GLN A N 12
ATOM 20273 C CA . GLN A 1 96 ? -1.262 -11.069 5.842 1.00 0.00 96 GLN A CA 12
ATOM 20274 C C . GLN A 1 96 ? -1.832 -9.888 6.663 1.00 0.00 96 GLN A C 12
ATOM 20275 O O . GLN A 1 96 ? -1.320 -8.771 6.561 1.00 0.00 96 GLN A O 12
ATOM 20289 N N . PRO A 1 97 ? -2.937 -10.099 7.446 1.00 0.00 97 PRO A N 12
ATOM 20290 C CA . PRO A 1 97 ? -3.499 -9.058 8.350 1.00 0.00 97 PRO A CA 12
ATOM 20291 C C . PRO A 1 97 ? -2.695 -8.864 9.662 1.00 0.00 97 PRO A C 12
ATOM 20292 O O . PRO A 1 97 ? -1.732 -9.594 9.930 1.00 0.00 97 PRO A O 12
ATOM 20303 N N . ASN A 1 98 ? -3.131 -7.854 10.446 1.00 0.00 98 ASN A N 12
ATOM 20304 C CA . ASN A 1 98 ? -2.546 -7.472 11.754 1.00 0.00 98 ASN A CA 12
ATOM 20305 C C . ASN A 1 98 ? -1.051 -7.093 11.638 1.00 0.00 98 ASN A C 12
ATOM 20306 O O . ASN A 1 98 ? -0.162 -7.875 12.001 1.00 0.00 98 ASN A O 12
ATOM 20317 N N . GLN A 1 99 ? -0.794 -5.902 11.053 1.00 0.00 99 GLN A N 12
ATOM 20318 C CA . GLN A 1 99 ? 0.560 -5.290 10.953 1.00 0.00 99 GLN A CA 12
ATOM 20319 C C . GLN A 1 99 ? 0.491 -3.756 11.140 1.00 0.00 99 GLN A C 12
ATOM 20320 O O . GLN A 1 99 ? 1.521 -3.112 11.359 1.00 0.00 99 GLN A O 12
ATOM 20334 N N . GLY A 1 100 ? -0.736 -3.190 11.084 1.00 0.00 100 GLY A N 12
ATOM 20335 C CA . GLY A 1 100 ? -0.964 -1.729 11.012 1.00 0.00 100 GLY A CA 12
ATOM 20336 C C . GLY A 1 100 ? -1.771 -1.335 9.773 1.00 0.00 100 GLY A C 12
ATOM 20337 O O . GLY A 1 100 ? -2.086 -0.160 9.557 1.00 0.00 100 GLY A O 12
ATOM 20341 N N . LEU A 1 101 ? -2.075 -2.351 8.959 1.00 0.00 101 LEU A N 12
ATOM 20342 C CA . LEU A 1 101 ? -2.898 -2.236 7.742 1.00 0.00 101 LEU A CA 12
ATOM 20343 C C . LEU A 1 101 ? -4.391 -2.077 8.094 1.00 0.00 101 LEU A C 12
ATOM 20344 O O . LEU A 1 101 ? -4.795 -2.266 9.251 1.00 0.00 101 LEU A O 12
ATOM 20360 N N . VAL A 1 102 ? -5.194 -1.722 7.083 1.00 0.00 102 VAL A N 12
ATOM 20361 C CA . VAL A 1 102 ? -6.655 -1.595 7.231 1.00 0.00 102 VAL A CA 12
ATOM 20362 C C . VAL A 1 102 ? -7.311 -2.988 7.492 1.00 0.00 102 VAL A C 12
ATOM 20363 O O . VAL A 1 102 ? -8.097 -3.140 8.436 1.00 0.00 102 VAL A O 12
ATOM 20376 N N . CYS A 1 103 ? -6.930 -4.001 6.666 1.00 0.00 103 CYS A N 12
ATOM 20377 C CA . CYS A 1 103 ? -7.424 -5.401 6.771 1.00 0.00 103 CYS A CA 12
ATOM 20378 C C . CYS A 1 103 ? -6.657 -6.299 5.772 1.00 0.00 103 CYS A C 12
ATOM 20379 O O . CYS A 1 103 ? -7.248 -7.177 5.126 1.00 0.00 103 CYS A O 12
ATOM 20387 N N . ALA A 1 104 ? -5.326 -6.041 5.664 1.00 0.00 104 ALA A N 12
ATOM 20388 C CA . ALA A 1 104 ? -4.385 -6.762 4.764 1.00 0.00 104 ALA A CA 12
ATOM 20389 C C . ALA A 1 104 ? -4.511 -6.269 3.310 1.00 0.00 104 ALA A C 12
ATOM 20390 O O . ALA A 1 104 ? -5.252 -5.321 3.022 1.00 0.00 104 ALA A O 12
ATOM 20397 N N . LEU A 1 105 ? -3.732 -6.894 2.411 1.00 0.00 105 LEU A N 12
ATOM 20398 C CA . LEU A 1 105 ? -3.775 -6.642 0.967 1.00 0.00 105 LEU A CA 12
ATOM 20399 C C . LEU A 1 105 ? -4.482 -7.831 0.300 1.00 0.00 105 LEU A C 12
ATOM 20400 O O . LEU A 1 105 ? -3.880 -8.896 0.110 1.00 0.00 105 LEU A O 12
ATOM 20416 N N . LEU A 1 106 ? -5.781 -7.647 -0.008 1.00 0.00 106 LEU A N 12
ATOM 20417 C CA . LEU A 1 106 ? -6.679 -8.727 -0.492 1.00 0.00 106 LEU A CA 12
ATOM 20418 C C . LEU A 1 106 ? -7.088 -8.500 -1.967 1.00 0.00 106 LEU A C 12
ATOM 20419 O O . LEU A 1 106 ? -7.007 -9.421 -2.787 1.00 0.00 106 LEU A O 12
ATOM 20435 N N . LEU A 1 107 ? -7.536 -7.276 -2.299 1.00 0.00 107 LEU A N 12
ATOM 20436 C CA . LEU A 1 107 ? -7.881 -6.870 -3.684 1.00 0.00 107 LEU A CA 12
ATOM 20437 C C . LEU A 1 107 ? -6.859 -5.822 -4.138 1.00 0.00 107 LEU A C 12
ATOM 20438 O O . LEU A 1 107 ? -6.684 -4.840 -3.437 1.00 0.00 107 LEU A O 12
ATOM 20454 N N . PRO A 1 108 ? -6.130 -6.013 -5.278 1.00 0.00 108 PRO A N 12
ATOM 20455 C CA . PRO A 1 108 ? -5.348 -4.913 -5.880 1.00 0.00 108 PRO A CA 12
ATOM 20456 C C . PRO A 1 108 ? -6.305 -3.830 -6.456 1.00 0.00 108 PRO A C 12
ATOM 20457 O O . PRO A 1 108 ? -6.684 -2.902 -5.735 1.00 0.00 108 PRO A O 12
ATOM 20468 N N . VAL A 1 109 ? -6.739 -4.003 -7.715 1.00 0.00 109 VAL A N 12
ATOM 20469 C CA . VAL A 1 109 ? -7.688 -3.102 -8.408 1.00 0.00 109 VAL A CA 12
ATOM 20470 C C . VAL A 1 109 ? -8.465 -3.934 -9.454 1.00 0.00 109 VAL A C 12
ATOM 20471 O O . VAL A 1 109 ? -7.817 -4.546 -10.331 1.00 0.00 109 VAL A O 12
ATOM 20485 N N . MET A 1 1 ? -21.813 5.740 -35.758 1.00 0.00 1 MET A N 13
ATOM 20486 C CA . MET A 1 1 ? -23.010 5.341 -34.990 1.00 0.00 1 MET A CA 13
ATOM 20487 C C . MET A 1 1 ? -22.568 4.443 -33.819 1.00 0.00 1 MET A C 13
ATOM 20488 O O . MET A 1 1 ? -22.178 3.285 -34.035 1.00 0.00 1 MET A O 13
ATOM 20504 N N . GLY A 1 2 ? -22.605 4.982 -32.590 1.00 0.00 2 GLY A N 13
ATOM 20505 C CA . GLY A 1 2 ? -22.145 4.253 -31.402 1.00 0.00 2 GLY A CA 13
ATOM 20506 C C . GLY A 1 2 ? -23.032 4.488 -30.189 1.00 0.00 2 GLY A C 13
ATOM 20507 O O . GLY A 1 2 ? -23.525 5.605 -29.982 1.00 0.00 2 GLY A O 13
ATOM 20511 N N . HIS A 1 3 ? -23.230 3.419 -29.391 1.00 0.00 3 HIS A N 13
ATOM 20512 C CA . HIS A 1 3 ? -24.022 3.445 -28.138 1.00 0.00 3 HIS A CA 13
ATOM 20513 C C . HIS A 1 3 ? -23.111 3.905 -26.970 1.00 0.00 3 HIS A C 13
ATOM 20514 O O . HIS A 1 3 ? -22.102 4.592 -27.194 1.00 0.00 3 HIS A O 13
ATOM 20529 N N . HIS A 1 4 ? -23.488 3.560 -25.724 1.00 0.00 4 HIS A N 13
ATOM 20530 C CA . HIS A 1 4 ? -22.568 3.651 -24.576 1.00 0.00 4 HIS A CA 13
ATOM 20531 C C . HIS A 1 4 ? -21.559 2.480 -24.666 1.00 0.00 4 HIS A C 13
ATOM 20532 O O . HIS A 1 4 ? -21.965 1.327 -24.839 1.00 0.00 4 HIS A O 13
ATOM 20547 N N . HIS A 1 5 ? -20.249 2.794 -24.611 1.00 0.00 5 HIS A N 13
ATOM 20548 C CA . HIS A 1 5 ? -19.168 1.795 -24.742 1.00 0.00 5 HIS A CA 13
ATOM 20549 C C . HIS A 1 5 ? -17.886 2.321 -24.071 1.00 0.00 5 HIS A C 13
ATOM 20550 O O . HIS A 1 5 ? -17.519 3.484 -24.254 1.00 0.00 5 HIS A O 13
ATOM 20565 N N . HIS A 1 6 ? -17.241 1.463 -23.261 1.00 0.00 6 HIS A N 13
ATOM 20566 C CA . HIS A 1 6 ? -15.968 1.762 -22.558 1.00 0.00 6 HIS A CA 13
ATOM 20567 C C . HIS A 1 6 ? -15.146 0.469 -22.445 1.00 0.00 6 HIS A C 13
ATOM 20568 O O . HIS A 1 6 ? -15.623 -0.614 -22.816 1.00 0.00 6 HIS A O 13
ATOM 20583 N N . HIS A 1 7 ? -13.909 0.581 -21.936 1.00 0.00 7 HIS A N 13
ATOM 20584 C CA . HIS A 1 7 ? -13.019 -0.578 -21.777 1.00 0.00 7 HIS A CA 13
ATOM 20585 C C . HIS A 1 7 ? -11.973 -0.284 -20.686 1.00 0.00 7 HIS A C 13
ATOM 20586 O O . HIS A 1 7 ? -10.897 0.238 -20.973 1.00 0.00 7 HIS A O 13
ATOM 20601 N N . HIS A 1 8 ? -12.335 -0.561 -19.421 1.00 0.00 8 HIS A N 13
ATOM 20602 C CA . HIS A 1 8 ? -11.410 -0.455 -18.275 1.00 0.00 8 HIS A CA 13
ATOM 20603 C C . HIS A 1 8 ? -10.585 -1.742 -18.156 1.00 0.00 8 HIS A C 13
ATOM 20604 O O . HIS A 1 8 ? -11.046 -2.735 -17.590 1.00 0.00 8 HIS A O 13
ATOM 20619 N N . SER A 1 9 ? -9.388 -1.721 -18.750 1.00 0.00 9 SER A N 13
ATOM 20620 C CA . SER A 1 9 ? -8.434 -2.835 -18.729 1.00 0.00 9 SER A CA 13
ATOM 20621 C C . SER A 1 9 ? -7.072 -2.331 -18.224 1.00 0.00 9 SER A C 13
ATOM 20622 O O . SER A 1 9 ? -6.243 -1.834 -19.003 1.00 0.00 9 SER A O 13
ATOM 20630 N N . HIS A 1 10 ? -6.881 -2.392 -16.900 1.00 0.00 10 HIS A N 13
ATOM 20631 C CA . HIS A 1 10 ? -5.608 -2.020 -16.261 1.00 0.00 10 HIS A CA 13
ATOM 20632 C C . HIS A 1 10 ? -4.536 -3.088 -16.557 1.00 0.00 10 HIS A C 13
ATOM 20633 O O . HIS A 1 10 ? -4.840 -4.290 -16.592 1.00 0.00 10 HIS A O 13
ATOM 20648 N N . MET A 1 11 ? -3.297 -2.641 -16.818 1.00 0.00 11 MET A N 13
ATOM 20649 C CA . MET A 1 11 ? -2.153 -3.544 -17.062 1.00 0.00 11 MET A CA 13
ATOM 20650 C C . MET A 1 11 ? -1.621 -4.107 -15.728 1.00 0.00 11 MET A C 13
ATOM 20651 O O . MET A 1 11 ? -1.101 -5.230 -15.669 1.00 0.00 11 MET A O 13
ATOM 20665 N N . SER A 1 12 ? -1.791 -3.314 -14.661 1.00 0.00 12 SER A N 13
ATOM 20666 C CA . SER A 1 12 ? -1.340 -3.643 -13.303 1.00 0.00 12 SER A CA 13
ATOM 20667 C C . SER A 1 12 ? -2.180 -2.872 -12.268 1.00 0.00 12 SER A C 13
ATOM 20668 O O . SER A 1 12 ? -2.999 -2.019 -12.630 1.00 0.00 12 SER A O 13
ATOM 20676 N N . TRP A 1 13 ? -1.969 -3.178 -10.979 1.00 0.00 13 TRP A N 13
ATOM 20677 C CA . TRP A 1 13 ? -2.453 -2.353 -9.852 1.00 0.00 13 TRP A CA 13
ATOM 20678 C C . TRP A 1 13 ? -1.319 -1.387 -9.472 1.00 0.00 13 TRP A C 13
ATOM 20679 O O . TRP A 1 13 ? -1.540 -0.342 -8.865 1.00 0.00 13 TRP A O 13
ATOM 20700 N N . TYR A 1 14 ? -0.081 -1.787 -9.822 1.00 0.00 14 TYR A N 13
ATOM 20701 C CA . TYR A 1 14 ? 1.079 -0.906 -9.780 1.00 0.00 14 TYR A CA 13
ATOM 20702 C C . TYR A 1 14 ? 0.956 0.086 -10.948 1.00 0.00 14 TYR A C 13
ATOM 20703 O O . TYR A 1 14 ? 1.100 -0.298 -12.113 1.00 0.00 14 TYR A O 13
ATOM 20721 N N . HIS A 1 15 ? 0.634 1.348 -10.637 1.00 0.00 15 HIS A N 13
ATOM 20722 C CA . HIS A 1 15 ? 0.483 2.406 -11.652 1.00 0.00 15 HIS A CA 13
ATOM 20723 C C . HIS A 1 15 ? 1.727 3.303 -11.593 1.00 0.00 15 HIS A C 13
ATOM 20724 O O . HIS A 1 15 ? 1.992 3.924 -10.557 1.00 0.00 15 HIS A O 13
ATOM 20739 N N . ARG A 1 16 ? 2.485 3.350 -12.709 1.00 0.00 16 ARG A N 13
ATOM 20740 C CA . ARG A 1 16 ? 3.821 3.989 -12.776 1.00 0.00 16 ARG A CA 13
ATOM 20741 C C . ARG A 1 16 ? 3.728 5.509 -12.503 1.00 0.00 16 ARG A C 13
ATOM 20742 O O . ARG A 1 16 ? 4.527 6.052 -11.740 1.00 0.00 16 ARG A O 13
ATOM 20763 N N . ASP A 1 17 ? 2.765 6.200 -13.138 1.00 0.00 17 ASP A N 13
ATOM 20764 C CA . ASP A 1 17 ? 2.531 7.642 -12.910 1.00 0.00 17 ASP A CA 13
ATOM 20765 C C . ASP A 1 17 ? 1.152 7.844 -12.259 1.00 0.00 17 ASP A C 13
ATOM 20766 O O . ASP A 1 17 ? 0.143 8.077 -12.944 1.00 0.00 17 ASP A O 13
ATOM 20775 N N . LEU A 1 18 ? 1.094 7.660 -10.937 1.00 0.00 18 LEU A N 13
ATOM 20776 C CA . LEU A 1 18 ? -0.117 7.886 -10.139 1.00 0.00 18 LEU A CA 13
ATOM 20777 C C . LEU A 1 18 ? 0.219 8.699 -8.871 1.00 0.00 18 LEU A C 13
ATOM 20778 O O . LEU A 1 18 ? 1.196 8.413 -8.171 1.00 0.00 18 LEU A O 13
ATOM 20794 N N . SER A 1 19 ? -0.598 9.728 -8.599 1.00 0.00 19 SER A N 13
ATOM 20795 C CA . SER A 1 19 ? -0.474 10.576 -7.397 1.00 0.00 19 SER A CA 13
ATOM 20796 C C . SER A 1 19 ? -1.483 10.124 -6.324 1.00 0.00 19 SER A C 13
ATOM 20797 O O . SER A 1 19 ? -2.349 9.303 -6.617 1.00 0.00 19 SER A O 13
ATOM 20805 N N . ARG A 1 20 ? -1.366 10.663 -5.088 1.00 0.00 20 ARG A N 13
ATOM 20806 C CA . ARG A 1 20 ? -2.150 10.194 -3.919 1.00 0.00 20 ARG A CA 13
ATOM 20807 C C . ARG A 1 20 ? -3.662 10.371 -4.092 1.00 0.00 20 ARG A C 13
ATOM 20808 O O . ARG A 1 20 ? -4.413 9.396 -3.975 1.00 0.00 20 ARG A O 13
ATOM 20829 N N . ALA A 1 21 ? -4.099 11.622 -4.330 1.00 0.00 21 ALA A N 13
ATOM 20830 C CA . ALA A 1 21 ? -5.525 11.961 -4.491 1.00 0.00 21 ALA A CA 13
ATOM 20831 C C . ALA A 1 21 ? -6.171 11.134 -5.618 1.00 0.00 21 ALA A C 13
ATOM 20832 O O . ALA A 1 21 ? -7.271 10.600 -5.465 1.00 0.00 21 ALA A O 13
ATOM 20839 N N . ALA A 1 22 ? -5.436 11.009 -6.730 1.00 0.00 22 ALA A N 13
ATOM 20840 C CA . ALA A 1 22 ? -5.837 10.193 -7.888 1.00 0.00 22 ALA A CA 13
ATOM 20841 C C . ALA A 1 22 ? -5.846 8.678 -7.561 1.00 0.00 22 ALA A C 13
ATOM 20842 O O . ALA A 1 22 ? -6.635 7.925 -8.141 1.00 0.00 22 ALA A O 13
ATOM 20849 N N . ALA A 1 23 ? -4.961 8.247 -6.640 1.00 0.00 23 ALA A N 13
ATOM 20850 C CA . ALA A 1 23 ? -4.828 6.828 -6.234 1.00 0.00 23 ALA A CA 13
ATOM 20851 C C . ALA A 1 23 ? -6.047 6.359 -5.447 1.00 0.00 23 ALA A C 13
ATOM 20852 O O . ALA A 1 23 ? -6.613 5.306 -5.739 1.00 0.00 23 ALA A O 13
ATOM 20859 N N . GLU A 1 24 ? -6.419 7.145 -4.430 1.00 0.00 24 GLU A N 13
ATOM 20860 C CA . GLU A 1 24 ? -7.591 6.870 -3.584 1.00 0.00 24 GLU A CA 13
ATOM 20861 C C . GLU A 1 24 ? -8.915 7.067 -4.350 1.00 0.00 24 GLU A C 13
ATOM 20862 O O . GLU A 1 24 ? -9.939 6.500 -3.955 1.00 0.00 24 GLU A O 13
ATOM 20874 N N . GLU A 1 25 ? -8.891 7.861 -5.441 1.00 0.00 25 GLU A N 13
ATOM 20875 C CA . GLU A 1 25 ? -10.016 7.916 -6.394 1.00 0.00 25 GLU A CA 13
ATOM 20876 C C . GLU A 1 25 ? -10.125 6.577 -7.152 1.00 0.00 25 GLU A C 13
ATOM 20877 O O . GLU A 1 25 ? -11.199 5.986 -7.218 1.00 0.00 25 GLU A O 13
ATOM 20889 N N . LEU A 1 26 ? -8.994 6.098 -7.698 1.00 0.00 26 LEU A N 13
ATOM 20890 C CA . LEU A 1 26 ? -8.919 4.769 -8.352 1.00 0.00 26 LEU A CA 13
ATOM 20891 C C . LEU A 1 26 ? -9.290 3.630 -7.373 1.00 0.00 26 LEU A C 13
ATOM 20892 O O . LEU A 1 26 ? -9.813 2.606 -7.789 1.00 0.00 26 LEU A O 13
ATOM 20908 N N . LEU A 1 27 ? -9.019 3.821 -6.075 1.00 0.00 27 LEU A N 13
ATOM 20909 C CA . LEU A 1 27 ? -9.477 2.892 -5.025 1.00 0.00 27 LEU A CA 13
ATOM 20910 C C . LEU A 1 27 ? -11.009 2.945 -4.899 1.00 0.00 27 LEU A C 13
ATOM 20911 O O . LEU A 1 27 ? -11.660 1.912 -4.864 1.00 0.00 27 LEU A O 13
ATOM 20927 N N . ALA A 1 28 ? -11.561 4.171 -4.848 1.00 0.00 28 ALA A N 13
ATOM 20928 C CA . ALA A 1 28 ? -12.996 4.406 -4.596 1.00 0.00 28 ALA A CA 13
ATOM 20929 C C . ALA A 1 28 ? -13.881 3.819 -5.721 1.00 0.00 28 ALA A C 13
ATOM 20930 O O . ALA A 1 28 ? -14.916 3.194 -5.448 1.00 0.00 28 ALA A O 13
ATOM 20937 N N . ARG A 1 29 ? -13.454 4.014 -6.983 1.00 0.00 29 ARG A N 13
ATOM 20938 C CA . ARG A 1 29 ? -14.220 3.560 -8.163 1.00 0.00 29 ARG A CA 13
ATOM 20939 C C . ARG A 1 29 ? -13.864 2.098 -8.514 1.00 0.00 29 ARG A C 13
ATOM 20940 O O . ARG A 1 29 ? -14.762 1.258 -8.632 1.00 0.00 29 ARG A O 13
ATOM 20961 N N . ALA A 1 30 ? -12.559 1.791 -8.680 1.00 0.00 30 ALA A N 13
ATOM 20962 C CA . ALA A 1 30 ? -12.113 0.439 -9.105 1.00 0.00 30 ALA A CA 13
ATOM 20963 C C . ALA A 1 30 ? -12.146 -0.543 -7.938 1.00 0.00 30 ALA A C 13
ATOM 20964 O O . ALA A 1 30 ? -12.865 -1.555 -7.999 1.00 0.00 30 ALA A O 13
ATOM 20971 N N . GLY A 1 31 ? -11.365 -0.252 -6.870 1.00 0.00 31 GLY A N 13
ATOM 20972 C CA . GLY A 1 31 ? -11.275 -1.130 -5.709 1.00 0.00 31 GLY A CA 13
ATOM 20973 C C . GLY A 1 31 ? -12.589 -1.287 -4.944 1.00 0.00 31 GLY A C 13
ATOM 20974 O O . GLY A 1 31 ? -13.223 -0.307 -4.555 1.00 0.00 31 GLY A O 13
ATOM 20978 N N . ARG A 1 32 ? -12.988 -2.537 -4.752 1.00 0.00 32 ARG A N 13
ATOM 20979 C CA . ARG A 1 32 ? -14.258 -2.919 -4.094 1.00 0.00 32 ARG A CA 13
ATOM 20980 C C . ARG A 1 32 ? -14.191 -2.841 -2.551 1.00 0.00 32 ARG A C 13
ATOM 20981 O O . ARG A 1 32 ? -15.130 -2.326 -1.912 1.00 0.00 32 ARG A O 13
ATOM 21002 N N . ASP A 1 33 ? -13.053 -3.303 -1.987 1.00 0.00 33 ASP A N 13
ATOM 21003 C CA . ASP A 1 33 ? -12.856 -3.522 -0.523 1.00 0.00 33 ASP A CA 13
ATOM 21004 C C . ASP A 1 33 ? -11.531 -4.280 -0.330 1.00 0.00 33 ASP A C 13
ATOM 21005 O O . ASP A 1 33 ? -11.292 -5.265 -1.037 1.00 0.00 33 ASP A O 13
ATOM 21014 N N . GLY A 1 34 ? -10.670 -3.833 0.608 1.00 0.00 34 GLY A N 13
ATOM 21015 C CA . GLY A 1 34 ? -9.380 -4.508 0.867 1.00 0.00 34 GLY A CA 13
ATOM 21016 C C . GLY A 1 34 ? -8.410 -4.354 -0.304 1.00 0.00 34 GLY A C 13
ATOM 21017 O O . GLY A 1 34 ? -7.507 -5.178 -0.501 1.00 0.00 34 GLY A O 13
ATOM 21021 N N . SER A 1 35 ? -8.632 -3.289 -1.090 1.00 0.00 35 SER A N 13
ATOM 21022 C CA . SER A 1 35 ? -7.942 -3.045 -2.354 1.00 0.00 35 SER A CA 13
ATOM 21023 C C . SER A 1 35 ? -6.662 -2.261 -2.118 1.00 0.00 35 SER A C 13
ATOM 21024 O O . SER A 1 35 ? -6.631 -1.408 -1.249 1.00 0.00 35 SER A O 13
ATOM 21032 N N . PHE A 1 36 ? -5.628 -2.535 -2.915 1.00 0.00 36 PHE A N 13
ATOM 21033 C CA . PHE A 1 36 ? -4.312 -1.920 -2.758 1.00 0.00 36 PHE A CA 13
ATOM 21034 C C . PHE A 1 36 ? -3.702 -1.634 -4.134 1.00 0.00 36 PHE A C 13
ATOM 21035 O O . PHE A 1 36 ? -3.992 -2.329 -5.122 1.00 0.00 36 PHE A O 13
ATOM 21052 N N . LEU A 1 37 ? -2.860 -0.609 -4.172 1.00 0.00 37 LEU A N 13
ATOM 21053 C CA . LEU A 1 37 ? -2.006 -0.291 -5.318 1.00 0.00 37 LEU A CA 13
ATOM 21054 C C . LEU A 1 37 ? -0.640 0.167 -4.791 1.00 0.00 37 LEU A C 13
ATOM 21055 O O . LEU A 1 37 ? -0.548 0.669 -3.663 1.00 0.00 37 LEU A O 13
ATOM 21071 N N . VAL A 1 38 ? 0.417 0.001 -5.592 1.00 0.00 38 VAL A N 13
ATOM 21072 C CA . VAL A 1 38 ? 1.742 0.570 -5.292 1.00 0.00 38 VAL A CA 13
ATOM 21073 C C . VAL A 1 38 ? 2.139 1.487 -6.462 1.00 0.00 38 VAL A C 13
ATOM 21074 O O . VAL A 1 38 ? 1.741 1.263 -7.608 1.00 0.00 38 VAL A O 13
ATOM 21087 N N . ARG A 1 39 ? 2.866 2.545 -6.132 1.00 0.00 39 ARG A N 13
ATOM 21088 C CA . ARG A 1 39 ? 3.245 3.616 -7.051 1.00 0.00 39 ARG A CA 13
ATOM 21089 C C . ARG A 1 39 ? 4.444 4.368 -6.449 1.00 0.00 39 ARG A C 13
ATOM 21090 O O . ARG A 1 39 ? 5.051 3.914 -5.471 1.00 0.00 39 ARG A O 13
ATOM 21111 N N . ASP A 1 40 ? 4.787 5.497 -7.061 1.00 0.00 40 ASP A N 13
ATOM 21112 C CA . ASP A 1 40 ? 5.755 6.459 -6.511 1.00 0.00 40 ASP A CA 13
ATOM 21113 C C . ASP A 1 40 ? 5.007 7.497 -5.656 1.00 0.00 40 ASP A C 13
ATOM 21114 O O . ASP A 1 40 ? 3.858 7.859 -5.951 1.00 0.00 40 ASP A O 13
ATOM 21123 N N . SER A 1 41 ? 5.660 7.921 -4.573 1.00 0.00 41 SER A N 13
ATOM 21124 C CA . SER A 1 41 ? 5.289 9.115 -3.808 1.00 0.00 41 SER A CA 13
ATOM 21125 C C . SER A 1 41 ? 5.605 10.373 -4.634 1.00 0.00 41 SER A C 13
ATOM 21126 O O . SER A 1 41 ? 6.417 10.326 -5.568 1.00 0.00 41 SER A O 13
ATOM 21134 N N . GLU A 1 42 ? 4.978 11.495 -4.264 1.00 0.00 42 GLU A N 13
ATOM 21135 C CA . GLU A 1 42 ? 5.201 12.801 -4.911 1.00 0.00 42 GLU A CA 13
ATOM 21136 C C . GLU A 1 42 ? 5.988 13.701 -3.943 1.00 0.00 42 GLU A C 13
ATOM 21137 O O . GLU A 1 42 ? 6.506 14.741 -4.333 1.00 0.00 42 GLU A O 13
ATOM 21149 N N . SER A 1 43 ? 6.043 13.284 -2.662 1.00 0.00 43 SER A N 13
ATOM 21150 C CA . SER A 1 43 ? 6.710 14.035 -1.594 1.00 0.00 43 SER A CA 13
ATOM 21151 C C . SER A 1 43 ? 8.227 13.773 -1.635 1.00 0.00 43 SER A C 13
ATOM 21152 O O . SER A 1 43 ? 9.007 14.650 -2.021 1.00 0.00 43 SER A O 13
ATOM 21160 N N . VAL A 1 44 ? 8.622 12.528 -1.298 1.00 0.00 44 VAL A N 13
ATOM 21161 C CA . VAL A 1 44 ? 10.035 12.132 -1.168 1.00 0.00 44 VAL A CA 13
ATOM 21162 C C . VAL A 1 44 ? 10.541 11.592 -2.515 1.00 0.00 44 VAL A C 13
ATOM 21163 O O . VAL A 1 44 ? 9.978 10.611 -3.013 1.00 0.00 44 VAL A O 13
ATOM 21176 N N . ALA A 1 45 ? 11.565 12.294 -3.069 1.00 0.00 45 ALA A N 13
ATOM 21177 C CA . ALA A 1 45 ? 12.302 11.995 -4.339 1.00 0.00 45 ALA A CA 13
ATOM 21178 C C . ALA A 1 45 ? 11.728 10.839 -5.198 1.00 0.00 45 ALA A C 13
ATOM 21179 O O . ALA A 1 45 ? 10.985 11.079 -6.161 1.00 0.00 45 ALA A O 13
ATOM 21186 N N . GLY A 1 46 ? 12.080 9.592 -4.833 1.00 0.00 46 GLY A N 13
ATOM 21187 C CA . GLY A 1 46 ? 11.539 8.395 -5.464 1.00 0.00 46 GLY A CA 13
ATOM 21188 C C . GLY A 1 46 ? 11.180 7.351 -4.430 1.00 0.00 46 GLY A C 13
ATOM 21189 O O . GLY A 1 46 ? 11.784 6.273 -4.378 1.00 0.00 46 GLY A O 13
ATOM 21193 N N . ALA A 1 47 ? 10.204 7.690 -3.581 1.00 0.00 47 ALA A N 13
ATOM 21194 C CA . ALA A 1 47 ? 9.705 6.786 -2.535 1.00 0.00 47 ALA A CA 13
ATOM 21195 C C . ALA A 1 47 ? 8.542 5.939 -3.075 1.00 0.00 47 ALA A C 13
ATOM 21196 O O . ALA A 1 47 ? 7.992 6.241 -4.133 1.00 0.00 47 ALA A O 13
ATOM 21203 N N . PHE A 1 48 ? 8.201 4.861 -2.357 1.00 0.00 48 PHE A N 13
ATOM 21204 C CA . PHE A 1 48 ? 7.148 3.903 -2.753 1.00 0.00 48 PHE A CA 13
ATOM 21205 C C . PHE A 1 48 ? 5.894 4.152 -1.900 1.00 0.00 48 PHE A C 13
ATOM 21206 O O . PHE A 1 48 ? 5.949 4.098 -0.674 1.00 0.00 48 PHE A O 13
ATOM 21223 N N . ALA A 1 49 ? 4.770 4.433 -2.561 1.00 0.00 49 ALA A N 13
ATOM 21224 C CA . ALA A 1 49 ? 3.488 4.702 -1.899 1.00 0.00 49 ALA A CA 13
ATOM 21225 C C . ALA A 1 49 ? 2.537 3.516 -2.120 1.00 0.00 49 ALA A C 13
ATOM 21226 O O . ALA A 1 49 ? 2.357 3.061 -3.248 1.00 0.00 49 ALA A O 13
ATOM 21233 N N . LEU A 1 50 ? 1.932 3.042 -1.025 1.00 0.00 50 LEU A N 13
ATOM 21234 C CA . LEU A 1 50 ? 0.993 1.908 -1.013 1.00 0.00 50 LEU A CA 13
ATOM 21235 C C . LEU A 1 50 ? -0.363 2.442 -0.526 1.00 0.00 50 LEU A C 13
ATOM 21236 O O . LEU A 1 50 ? -0.501 2.784 0.636 1.00 0.00 50 LEU A O 13
ATOM 21252 N N . CYS A 1 51 ? -1.346 2.551 -1.421 1.00 0.00 51 CYS A N 13
ATOM 21253 C CA . CYS A 1 51 ? -2.668 3.129 -1.090 1.00 0.00 51 CYS A CA 13
ATOM 21254 C C . CYS A 1 51 ? -3.691 1.996 -1.014 1.00 0.00 51 CYS A C 13
ATOM 21255 O O . CYS A 1 51 ? -3.861 1.250 -1.978 1.00 0.00 51 CYS A O 13
ATOM 21263 N N . VAL A 1 52 ? -4.374 1.880 0.138 1.00 0.00 52 VAL A N 13
ATOM 21264 C CA . VAL A 1 52 ? -5.276 0.763 0.450 1.00 0.00 52 VAL A CA 13
ATOM 21265 C C . VAL A 1 52 ? -6.625 1.312 0.945 1.00 0.00 52 VAL A C 13
ATOM 21266 O O . VAL A 1 52 ? -6.662 2.164 1.844 1.00 0.00 52 VAL A O 13
ATOM 21279 N N . LEU A 1 53 ? -7.717 0.839 0.327 1.00 0.00 53 LEU A N 13
ATOM 21280 C CA . LEU A 1 53 ? -9.098 1.171 0.714 1.00 0.00 53 LEU A CA 13
ATOM 21281 C C . LEU A 1 53 ? -9.758 -0.052 1.371 1.00 0.00 53 LEU A C 13
ATOM 21282 O O . LEU A 1 53 ? -9.536 -1.185 0.929 1.00 0.00 53 LEU A O 13
ATOM 21298 N N . TYR A 1 54 ? -10.597 0.203 2.391 1.00 0.00 54 TYR A N 13
ATOM 21299 C CA . TYR A 1 54 ? -11.355 -0.839 3.096 1.00 0.00 54 TYR A CA 13
ATOM 21300 C C . TYR A 1 54 ? -12.497 -0.182 3.899 1.00 0.00 54 TYR A C 13
ATOM 21301 O O . TYR A 1 54 ? -12.236 0.505 4.878 1.00 0.00 54 TYR A O 13
ATOM 21319 N N . GLN A 1 55 ? -13.749 -0.440 3.484 1.00 0.00 55 GLN A N 13
ATOM 21320 C CA . GLN A 1 55 ? -14.981 0.152 4.072 1.00 0.00 55 GLN A CA 13
ATOM 21321 C C . GLN A 1 55 ? -14.916 1.698 4.187 1.00 0.00 55 GLN A C 13
ATOM 21322 O O . GLN A 1 55 ? -15.072 2.256 5.280 1.00 0.00 55 GLN A O 13
ATOM 21336 N N . LYS A 1 56 ? -14.702 2.366 3.031 1.00 0.00 56 LYS A N 13
ATOM 21337 C CA . LYS A 1 56 ? -14.513 3.838 2.920 1.00 0.00 56 LYS A CA 13
ATOM 21338 C C . LYS A 1 56 ? -13.399 4.375 3.873 1.00 0.00 56 LYS A C 13
ATOM 21339 O O . LYS A 1 56 ? -13.402 5.545 4.284 1.00 0.00 56 LYS A O 13
ATOM 21358 N N . HIS A 1 57 ? -12.415 3.515 4.190 1.00 0.00 57 HIS A N 13
ATOM 21359 C CA . HIS A 1 57 ? -11.226 3.915 4.956 1.00 0.00 57 HIS A CA 13
ATOM 21360 C C . HIS A 1 57 ? -10.057 3.963 3.971 1.00 0.00 57 HIS A C 13
ATOM 21361 O O . HIS A 1 57 ? -9.537 2.920 3.559 1.00 0.00 57 HIS A O 13
ATOM 21376 N N . VAL A 1 58 ? -9.673 5.185 3.597 1.00 0.00 58 VAL A N 13
ATOM 21377 C CA . VAL A 1 58 ? -8.496 5.439 2.771 1.00 0.00 58 VAL A CA 13
ATOM 21378 C C . VAL A 1 58 ? -7.280 5.537 3.687 1.00 0.00 58 VAL A C 13
ATOM 21379 O O . VAL A 1 58 ? -7.311 6.275 4.679 1.00 0.00 58 VAL A O 13
ATOM 21392 N N . HIS A 1 59 ? -6.233 4.777 3.362 1.00 0.00 59 HIS A N 13
ATOM 21393 C CA . HIS A 1 59 ? -4.952 4.844 4.075 1.00 0.00 59 HIS A CA 13
ATOM 21394 C C . HIS A 1 59 ? -3.811 4.739 3.065 1.00 0.00 59 HIS A C 13
ATOM 21395 O O . HIS A 1 59 ? -3.846 3.885 2.183 1.00 0.00 59 HIS A O 13
ATOM 21410 N N . THR A 1 60 ? -2.800 5.595 3.198 1.00 0.00 60 THR A N 13
ATOM 21411 C CA . THR A 1 60 ? -1.574 5.526 2.401 1.00 0.00 60 THR A CA 13
ATOM 21412 C C . THR A 1 60 ? -0.411 5.151 3.332 1.00 0.00 60 THR A C 13
ATOM 21413 O O . THR A 1 60 ? -0.320 5.660 4.457 1.00 0.00 60 THR A O 13
ATOM 21424 N N . TYR A 1 61 ? 0.439 4.229 2.883 1.00 0.00 61 TYR A N 13
ATOM 21425 C CA . TYR A 1 61 ? 1.635 3.793 3.598 1.00 0.00 61 TYR A CA 13
ATOM 21426 C C . TYR A 1 61 ? 2.826 4.237 2.757 1.00 0.00 61 TYR A C 13
ATOM 21427 O O . TYR A 1 61 ? 3.133 3.608 1.729 1.00 0.00 61 TYR A O 13
ATOM 21445 N N . ARG A 1 62 ? 3.448 5.356 3.148 1.00 0.00 62 ARG A N 13
ATOM 21446 C CA . ARG A 1 62 ? 4.602 5.897 2.437 1.00 0.00 62 ARG A CA 13
ATOM 21447 C C . ARG A 1 62 ? 5.860 5.153 2.898 1.00 0.00 62 ARG A C 13
ATOM 21448 O O . ARG A 1 62 ? 6.386 5.382 3.992 1.00 0.00 62 ARG A O 13
ATOM 21469 N N . ILE A 1 63 ? 6.263 4.160 2.102 1.00 0.00 63 ILE A N 13
ATOM 21470 C CA . ILE A 1 63 ? 7.603 3.585 2.188 1.00 0.00 63 ILE A CA 13
ATOM 21471 C C . ILE A 1 63 ? 8.627 4.579 1.648 1.00 0.00 63 ILE A C 13
ATOM 21472 O O . ILE A 1 63 ? 8.552 5.001 0.493 1.00 0.00 63 ILE A O 13
ATOM 21488 N N . LEU A 1 64 ? 9.569 4.950 2.508 1.00 0.00 64 LEU A N 13
ATOM 21489 C CA . LEU A 1 64 ? 10.725 5.757 2.133 1.00 0.00 64 LEU A CA 13
ATOM 21490 C C . LEU A 1 64 ? 11.911 4.773 2.012 1.00 0.00 64 LEU A C 13
ATOM 21491 O O . LEU A 1 64 ? 12.119 3.973 2.939 1.00 0.00 64 LEU A O 13
ATOM 21507 N N . PRO A 1 65 ? 12.657 4.755 0.854 1.00 0.00 65 PRO A N 13
ATOM 21508 C CA . PRO A 1 65 ? 13.834 3.883 0.693 1.00 0.00 65 PRO A CA 13
ATOM 21509 C C . PRO A 1 65 ? 14.865 4.133 1.811 1.00 0.00 65 PRO A C 13
ATOM 21510 O O . PRO A 1 65 ? 15.199 3.206 2.548 1.00 0.00 65 PRO A O 13
ATOM 21521 N N . ASP A 1 66 ? 15.399 5.373 1.851 1.00 0.00 66 ASP A N 13
ATOM 21522 C CA . ASP A 1 66 ? 16.092 5.985 3.014 1.00 0.00 66 ASP A CA 13
ATOM 21523 C C . ASP A 1 66 ? 17.594 5.993 2.711 1.00 0.00 66 ASP A C 13
ATOM 21524 O O . ASP A 1 66 ? 18.120 7.010 2.242 1.00 0.00 66 ASP A O 13
ATOM 21533 N N . GLY A 1 67 ? 18.285 4.857 2.942 1.00 0.00 67 GLY A N 13
ATOM 21534 C CA . GLY A 1 67 ? 19.697 4.730 2.581 1.00 0.00 67 GLY A CA 13
ATOM 21535 C C . GLY A 1 67 ? 19.921 4.221 1.155 1.00 0.00 67 GLY A C 13
ATOM 21536 O O . GLY A 1 67 ? 20.965 3.620 0.888 1.00 0.00 67 GLY A O 13
ATOM 21540 N N . GLU A 1 68 ? 18.939 4.451 0.241 1.00 0.00 68 GLU A N 13
ATOM 21541 C CA . GLU A 1 68 ? 19.021 4.110 -1.212 1.00 0.00 68 GLU A CA 13
ATOM 21542 C C . GLU A 1 68 ? 19.235 2.603 -1.557 1.00 0.00 68 GLU A C 13
ATOM 21543 O O . GLU A 1 68 ? 19.240 2.252 -2.741 1.00 0.00 68 GLU A O 13
ATOM 21555 N N . ASP A 1 69 ? 19.408 1.723 -0.547 1.00 0.00 69 ASP A N 13
ATOM 21556 C CA . ASP A 1 69 ? 19.659 0.270 -0.756 1.00 0.00 69 ASP A CA 13
ATOM 21557 C C . ASP A 1 69 ? 18.387 -0.544 -0.518 1.00 0.00 69 ASP A C 13
ATOM 21558 O O . ASP A 1 69 ? 18.067 -1.456 -1.275 1.00 0.00 69 ASP A O 13
ATOM 21567 N N . PHE A 1 70 ? 17.691 -0.198 0.557 1.00 0.00 70 PHE A N 13
ATOM 21568 C CA . PHE A 1 70 ? 16.497 -0.910 1.047 1.00 0.00 70 PHE A CA 13
ATOM 21569 C C . PHE A 1 70 ? 15.269 -0.019 0.855 1.00 0.00 70 PHE A C 13
ATOM 21570 O O . PHE A 1 70 ? 15.418 1.185 0.679 1.00 0.00 70 PHE A O 13
ATOM 21587 N N . LEU A 1 71 ? 14.065 -0.616 0.824 1.00 0.00 71 LEU A N 13
ATOM 21588 C CA . LEU A 1 71 ? 12.795 0.127 0.960 1.00 0.00 71 LEU A CA 13
ATOM 21589 C C . LEU A 1 71 ? 12.172 -0.240 2.321 1.00 0.00 71 LEU A C 13
ATOM 21590 O O . LEU A 1 71 ? 11.847 -1.395 2.577 1.00 0.00 71 LEU A O 13
ATOM 21606 N N . ALA A 1 72 ? 12.109 0.742 3.238 1.00 0.00 72 ALA A N 13
ATOM 21607 C CA . ALA A 1 72 ? 11.618 0.527 4.612 1.00 0.00 72 ALA A CA 13
ATOM 21608 C C . ALA A 1 72 ? 10.192 1.066 4.775 1.00 0.00 72 ALA A C 13
ATOM 21609 O O . ALA A 1 72 ? 9.929 2.246 4.507 1.00 0.00 72 ALA A O 13
ATOM 21616 N N . VAL A 1 73 ? 9.294 0.188 5.234 1.00 0.00 73 VAL A N 13
ATOM 21617 C CA . VAL A 1 73 ? 7.860 0.488 5.373 1.00 0.00 73 VAL A CA 13
ATOM 21618 C C . VAL A 1 73 ? 7.612 1.159 6.726 1.00 0.00 73 VAL A C 13
ATOM 21619 O O . VAL A 1 73 ? 8.037 0.643 7.757 1.00 0.00 73 VAL A O 13
ATOM 21632 N N . GLN A 1 74 ? 6.883 2.283 6.719 1.00 0.00 74 GLN A N 13
ATOM 21633 C CA . GLN A 1 74 ? 6.600 3.057 7.936 1.00 0.00 74 GLN A CA 13
ATOM 21634 C C . GLN A 1 74 ? 5.217 2.637 8.444 1.00 0.00 74 GLN A C 13
ATOM 21635 O O . GLN A 1 74 ? 4.194 3.125 7.958 1.00 0.00 74 GLN A O 13
ATOM 21649 N N . THR A 1 75 ? 5.203 1.651 9.356 1.00 0.00 75 THR A N 13
ATOM 21650 C CA . THR A 1 75 ? 3.982 1.207 10.034 1.00 0.00 75 THR A CA 13
ATOM 21651 C C . THR A 1 75 ? 3.711 2.175 11.202 1.00 0.00 75 THR A C 13
ATOM 21652 O O . THR A 1 75 ? 2.747 2.950 11.151 1.00 0.00 75 THR A O 13
ATOM 21663 N N . SER A 1 76 ? 4.612 2.166 12.217 1.00 0.00 76 SER A N 13
ATOM 21664 C CA . SER A 1 76 ? 4.615 3.131 13.339 1.00 0.00 76 SER A CA 13
ATOM 21665 C C . SER A 1 76 ? 5.985 3.108 14.047 1.00 0.00 76 SER A C 13
ATOM 21666 O O . SER A 1 76 ? 6.523 2.024 14.312 1.00 0.00 76 SER A O 13
ATOM 21674 N N . GLN A 1 77 ? 6.551 4.296 14.341 1.00 0.00 77 GLN A N 13
ATOM 21675 C CA . GLN A 1 77 ? 7.664 4.416 15.302 1.00 0.00 77 GLN A CA 13
ATOM 21676 C C . GLN A 1 77 ? 7.069 4.173 16.702 1.00 0.00 77 GLN A C 13
ATOM 21677 O O . GLN A 1 77 ? 6.433 5.071 17.267 1.00 0.00 77 GLN A O 13
ATOM 21691 N N . GLY A 1 78 ? 7.223 2.951 17.231 1.00 0.00 78 GLY A N 13
ATOM 21692 C CA . GLY A 1 78 ? 6.435 2.485 18.375 1.00 0.00 78 GLY A CA 13
ATOM 21693 C C . GLY A 1 78 ? 6.191 0.984 18.275 1.00 0.00 78 GLY A C 13
ATOM 21694 O O . GLY A 1 78 ? 6.047 0.301 19.296 1.00 0.00 78 GLY A O 13
ATOM 21698 N N . VAL A 1 79 ? 6.148 0.471 17.021 1.00 0.00 79 VAL A N 13
ATOM 21699 C CA . VAL A 1 79 ? 5.974 -0.972 16.716 1.00 0.00 79 VAL A CA 13
ATOM 21700 C C . VAL A 1 79 ? 7.116 -1.446 15.779 1.00 0.00 79 VAL A C 13
ATOM 21701 O O . VAL A 1 79 ? 7.662 -0.619 15.033 1.00 0.00 79 VAL A O 13
ATOM 21714 N N . PRO A 1 80 ? 7.515 -2.770 15.806 1.00 0.00 80 PRO A N 13
ATOM 21715 C CA . PRO A 1 80 ? 8.568 -3.323 14.904 1.00 0.00 80 PRO A CA 13
ATOM 21716 C C . PRO A 1 80 ? 8.349 -2.993 13.396 1.00 0.00 80 PRO A C 13
ATOM 21717 O O . PRO A 1 80 ? 7.357 -3.426 12.793 1.00 0.00 80 PRO A O 13
ATOM 21728 N N . VAL A 1 81 ? 9.263 -2.175 12.837 1.00 0.00 81 VAL A N 13
ATOM 21729 C CA . VAL A 1 81 ? 9.281 -1.783 11.418 1.00 0.00 81 VAL A CA 13
ATOM 21730 C C . VAL A 1 81 ? 9.696 -2.982 10.527 1.00 0.00 81 VAL A C 13
ATOM 21731 O O . VAL A 1 81 ? 10.539 -3.795 10.919 1.00 0.00 81 VAL A O 13
ATOM 21744 N N . ARG A 1 82 ? 9.055 -3.108 9.353 1.00 0.00 82 ARG A N 13
ATOM 21745 C CA . ARG A 1 82 ? 9.386 -4.133 8.346 1.00 0.00 82 ARG A CA 13
ATOM 21746 C C . ARG A 1 82 ? 10.031 -3.468 7.127 1.00 0.00 82 ARG A C 13
ATOM 21747 O O . ARG A 1 82 ? 9.435 -2.588 6.505 1.00 0.00 82 ARG A O 13
ATOM 21768 N N . ARG A 1 83 ? 11.271 -3.856 6.828 1.00 0.00 83 ARG A N 13
ATOM 21769 C CA . ARG A 1 83 ? 11.989 -3.447 5.617 1.00 0.00 83 ARG A CA 13
ATOM 21770 C C . ARG A 1 83 ? 11.960 -4.592 4.598 1.00 0.00 83 ARG A C 13
ATOM 21771 O O . ARG A 1 83 ? 11.996 -5.764 4.972 1.00 0.00 83 ARG A O 13
ATOM 21792 N N . PHE A 1 84 ? 11.921 -4.236 3.312 1.00 0.00 84 PHE A N 13
ATOM 21793 C CA . PHE A 1 84 ? 12.003 -5.190 2.191 1.00 0.00 84 PHE A CA 13
ATOM 21794 C C . PHE A 1 84 ? 13.006 -4.653 1.153 1.00 0.00 84 PHE A C 13
ATOM 21795 O O . PHE A 1 84 ? 13.399 -3.484 1.208 1.00 0.00 84 PHE A O 13
ATOM 21812 N N . GLN A 1 85 ? 13.466 -5.523 0.254 1.00 0.00 85 GLN A N 13
ATOM 21813 C CA . GLN A 1 85 ? 14.312 -5.127 -0.898 1.00 0.00 85 GLN A CA 13
ATOM 21814 C C . GLN A 1 85 ? 13.443 -5.035 -2.164 1.00 0.00 85 GLN A C 13
ATOM 21815 O O . GLN A 1 85 ? 13.774 -4.305 -3.103 1.00 0.00 85 GLN A O 13
ATOM 21829 N N . THR A 1 86 ? 12.285 -5.710 -2.142 1.00 0.00 86 THR A N 13
ATOM 21830 C CA . THR A 1 86 ? 11.433 -5.906 -3.319 1.00 0.00 86 THR A CA 13
ATOM 21831 C C . THR A 1 86 ? 9.964 -5.717 -2.893 1.00 0.00 86 THR A C 13
ATOM 21832 O O . THR A 1 86 ? 9.576 -6.116 -1.783 1.00 0.00 86 THR A O 13
ATOM 21843 N N . LEU A 1 87 ? 9.174 -5.087 -3.771 1.00 0.00 87 LEU A N 13
ATOM 21844 C CA . LEU A 1 87 ? 7.729 -4.877 -3.555 1.00 0.00 87 LEU A CA 13
ATOM 21845 C C . LEU A 1 87 ? 6.976 -6.220 -3.446 1.00 0.00 87 LEU A C 13
ATOM 21846 O O . LEU A 1 87 ? 5.984 -6.302 -2.742 1.00 0.00 87 LEU A O 13
ATOM 21862 N N . GLY A 1 88 ? 7.465 -7.258 -4.150 1.00 0.00 88 GLY A N 13
ATOM 21863 C CA . GLY A 1 88 ? 6.916 -8.622 -4.028 1.00 0.00 88 GLY A CA 13
ATOM 21864 C C . GLY A 1 88 ? 6.967 -9.184 -2.599 1.00 0.00 88 GLY A C 13
ATOM 21865 O O . GLY A 1 88 ? 6.061 -9.920 -2.181 1.00 0.00 88 GLY A O 13
ATOM 21869 N N . GLU A 1 89 ? 8.025 -8.812 -1.847 1.00 0.00 89 GLU A N 13
ATOM 21870 C CA . GLU A 1 89 ? 8.186 -9.185 -0.420 1.00 0.00 89 GLU A CA 13
ATOM 21871 C C . GLU A 1 89 ? 7.155 -8.440 0.446 1.00 0.00 89 GLU A C 13
ATOM 21872 O O . GLU A 1 89 ? 6.580 -9.016 1.382 1.00 0.00 89 GLU A O 13
ATOM 21884 N N . LEU A 1 90 ? 6.940 -7.144 0.108 1.00 0.00 90 LEU A N 13
ATOM 21885 C CA . LEU A 1 90 ? 5.943 -6.279 0.768 1.00 0.00 90 LEU A CA 13
ATOM 21886 C C . LEU A 1 90 ? 4.548 -6.912 0.673 1.00 0.00 90 LEU A C 13
ATOM 21887 O O . LEU A 1 90 ? 3.953 -7.260 1.685 1.00 0.00 90 LEU A O 13
ATOM 21903 N N . ILE A 1 91 ? 4.085 -7.097 -0.574 1.00 0.00 91 ILE A N 13
ATOM 21904 C CA . ILE A 1 91 ? 2.751 -7.634 -0.893 1.00 0.00 91 ILE A CA 13
ATOM 21905 C C . ILE A 1 91 ? 2.585 -9.056 -0.312 1.00 0.00 91 ILE A C 13
ATOM 21906 O O . ILE A 1 91 ? 1.525 -9.396 0.226 1.00 0.00 91 ILE A O 13
ATOM 21922 N N . GLY A 1 92 ? 3.667 -9.850 -0.415 1.00 0.00 92 GLY A N 13
ATOM 21923 C CA . GLY A 1 92 ? 3.710 -11.226 0.088 1.00 0.00 92 GLY A CA 13
ATOM 21924 C C . GLY A 1 92 ? 3.363 -11.353 1.570 1.00 0.00 92 GLY A C 13
ATOM 21925 O O . GLY A 1 92 ? 2.434 -12.089 1.933 1.00 0.00 92 GLY A O 13
ATOM 21929 N N . LEU A 1 93 ? 4.096 -10.612 2.419 1.00 0.00 93 LEU A N 13
ATOM 21930 C CA . LEU A 1 93 ? 3.883 -10.624 3.879 1.00 0.00 93 LEU A CA 13
ATOM 21931 C C . LEU A 1 93 ? 2.600 -9.856 4.255 1.00 0.00 93 LEU A C 13
ATOM 21932 O O . LEU A 1 93 ? 1.913 -10.217 5.203 1.00 0.00 93 LEU A O 13
ATOM 21948 N N . TYR A 1 94 ? 2.293 -8.783 3.512 1.00 0.00 94 TYR A N 13
ATOM 21949 C CA . TYR A 1 94 ? 1.180 -7.868 3.856 1.00 0.00 94 TYR A CA 13
ATOM 21950 C C . TYR A 1 94 ? -0.174 -8.334 3.290 1.00 0.00 94 TYR A C 13
ATOM 21951 O O . TYR A 1 94 ? -1.189 -7.682 3.529 1.00 0.00 94 TYR A O 13
ATOM 21969 N N . ALA A 1 95 ? -0.195 -9.488 2.588 1.00 0.00 95 ALA A N 13
ATOM 21970 C CA . ALA A 1 95 ? -1.449 -10.123 2.093 1.00 0.00 95 ALA A CA 13
ATOM 21971 C C . ALA A 1 95 ? -2.188 -10.922 3.201 1.00 0.00 95 ALA A C 13
ATOM 21972 O O . ALA A 1 95 ? -3.179 -11.610 2.924 1.00 0.00 95 ALA A O 13
ATOM 21979 N N . GLN A 1 96 ? -1.721 -10.783 4.448 1.00 0.00 96 GLN A N 13
ATOM 21980 C CA . GLN A 1 96 ? -2.286 -11.447 5.641 1.00 0.00 96 GLN A CA 13
ATOM 21981 C C . GLN A 1 96 ? -2.320 -10.418 6.799 1.00 0.00 96 GLN A C 13
ATOM 21982 O O . GLN A 1 96 ? -1.667 -9.388 6.687 1.00 0.00 96 GLN A O 13
ATOM 21996 N N . PRO A 1 97 ? -3.119 -10.645 7.896 1.00 0.00 97 PRO A N 13
ATOM 21997 C CA . PRO A 1 97 ? -3.079 -9.797 9.126 1.00 0.00 97 PRO A CA 13
ATOM 21998 C C . PRO A 1 97 ? -1.635 -9.568 9.669 1.00 0.00 97 PRO A C 13
ATOM 21999 O O . PRO A 1 97 ? -0.931 -10.526 10.018 1.00 0.00 97 PRO A O 13
ATOM 22010 N N . ASN A 1 98 ? -1.219 -8.290 9.700 1.00 0.00 98 ASN A N 13
ATOM 22011 C CA . ASN A 1 98 ? 0.153 -7.880 10.080 1.00 0.00 98 ASN A CA 13
ATOM 22012 C C . ASN A 1 98 ? 0.166 -7.231 11.475 1.00 0.00 98 ASN A C 13
ATOM 22013 O O . ASN A 1 98 ? 0.412 -7.923 12.477 1.00 0.00 98 ASN A O 13
ATOM 22024 N N . GLN A 1 99 ? -0.255 -5.944 11.519 1.00 0.00 99 GLN A N 13
ATOM 22025 C CA . GLN A 1 99 ? 0.103 -4.958 12.569 1.00 0.00 99 GLN A CA 13
ATOM 22026 C C . GLN A 1 99 ? 0.143 -3.557 11.918 1.00 0.00 99 GLN A C 13
ATOM 22027 O O . GLN A 1 99 ? 1.085 -3.243 11.180 1.00 0.00 99 GLN A O 13
ATOM 22041 N N . GLY A 1 100 ? -0.920 -2.759 12.119 1.00 0.00 100 GLY A N 13
ATOM 22042 C CA . GLY A 1 100 ? -0.947 -1.351 11.697 1.00 0.00 100 GLY A CA 13
ATOM 22043 C C . GLY A 1 100 ? -1.811 -1.120 10.464 1.00 0.00 100 GLY A C 13
ATOM 22044 O O . GLY A 1 100 ? -2.370 -0.036 10.305 1.00 0.00 100 GLY A O 13
ATOM 22048 N N . LEU A 1 101 ? -1.923 -2.147 9.597 1.00 0.00 101 LEU A N 13
ATOM 22049 C CA . LEU A 1 101 ? -2.693 -2.050 8.336 1.00 0.00 101 LEU A CA 13
ATOM 22050 C C . LEU A 1 101 ? -4.213 -1.998 8.608 1.00 0.00 101 LEU A C 13
ATOM 22051 O O . LEU A 1 101 ? -4.702 -2.654 9.536 1.00 0.00 101 LEU A O 13
ATOM 22067 N N . VAL A 1 102 ? -4.939 -1.235 7.769 1.00 0.00 102 VAL A N 13
ATOM 22068 C CA . VAL A 1 102 ? -6.422 -1.185 7.781 1.00 0.00 102 VAL A CA 13
ATOM 22069 C C . VAL A 1 102 ? -7.035 -2.538 7.362 1.00 0.00 102 VAL A C 13
ATOM 22070 O O . VAL A 1 102 ? -8.152 -2.873 7.774 1.00 0.00 102 VAL A O 13
ATOM 22083 N N . CYS A 1 103 ? -6.282 -3.295 6.547 1.00 0.00 103 CYS A N 13
ATOM 22084 C CA . CYS A 1 103 ? -6.666 -4.627 6.065 1.00 0.00 103 CYS A CA 13
ATOM 22085 C C . CYS A 1 103 ? -5.460 -5.310 5.407 1.00 0.00 103 CYS A C 13
ATOM 22086 O O . CYS A 1 103 ? -4.399 -4.690 5.226 1.00 0.00 103 CYS A O 13
ATOM 22094 N N . ALA A 1 104 ? -5.640 -6.590 5.058 1.00 0.00 104 ALA A N 13
ATOM 22095 C CA . ALA A 1 104 ? -4.675 -7.355 4.258 1.00 0.00 104 ALA A CA 13
ATOM 22096 C C . ALA A 1 104 ? -4.757 -6.909 2.785 1.00 0.00 104 ALA A C 13
ATOM 22097 O O . ALA A 1 104 ? -5.817 -6.457 2.318 1.00 0.00 104 ALA A O 13
ATOM 22104 N N . LEU A 1 105 ? -3.633 -7.031 2.065 1.00 0.00 105 LEU A N 13
ATOM 22105 C CA . LEU A 1 105 ? -3.555 -6.664 0.648 1.00 0.00 105 LEU A CA 13
ATOM 22106 C C . LEU A 1 105 ? -4.206 -7.786 -0.174 1.00 0.00 105 LEU A C 13
ATOM 22107 O O . LEU A 1 105 ? -3.639 -8.872 -0.301 1.00 0.00 105 LEU A O 13
ATOM 22123 N N . LEU A 1 106 ? -5.436 -7.536 -0.655 1.00 0.00 106 LEU A N 13
ATOM 22124 C CA . LEU A 1 106 ? -6.261 -8.565 -1.331 1.00 0.00 106 LEU A CA 13
ATOM 22125 C C . LEU A 1 106 ? -6.592 -8.181 -2.783 1.00 0.00 106 LEU A C 13
ATOM 22126 O O . LEU A 1 106 ? -6.198 -8.886 -3.716 1.00 0.00 106 LEU A O 13
ATOM 22142 N N . LEU A 1 107 ? -7.293 -7.054 -2.976 1.00 0.00 107 LEU A N 13
ATOM 22143 C CA . LEU A 1 107 ? -7.868 -6.682 -4.293 1.00 0.00 107 LEU A CA 13
ATOM 22144 C C . LEU A 1 107 ? -6.928 -5.735 -5.063 1.00 0.00 107 LEU A C 13
ATOM 22145 O O . LEU A 1 107 ? -6.312 -4.870 -4.457 1.00 0.00 107 LEU A O 13
ATOM 22161 N N . PRO A 1 108 ? -6.793 -5.901 -6.419 1.00 0.00 108 PRO A N 13
ATOM 22162 C CA . PRO A 1 108 ? -6.039 -4.953 -7.278 1.00 0.00 108 PRO A CA 13
ATOM 22163 C C . PRO A 1 108 ? -6.807 -3.619 -7.507 1.00 0.00 108 PRO A C 13
ATOM 22164 O O . PRO A 1 108 ? -7.787 -3.313 -6.811 1.00 0.00 108 PRO A O 13
ATOM 22175 N N . VAL A 1 109 ? -6.369 -2.860 -8.532 1.00 0.00 109 VAL A N 13
ATOM 22176 C CA . VAL A 1 109 ? -6.896 -1.519 -8.864 1.00 0.00 109 VAL A CA 13
ATOM 22177 C C . VAL A 1 109 ? -6.803 -1.351 -10.400 1.00 0.00 109 VAL A C 13
ATOM 22178 O O . VAL A 1 109 ? -5.679 -1.141 -10.915 1.00 0.00 109 VAL A O 13
ATOM 22192 N N . MET A 1 1 ? 19.365 -0.732 -9.889 1.00 0.00 1 MET A N 14
ATOM 22193 C CA . MET A 1 1 ? 19.427 -1.832 -10.864 1.00 0.00 1 MET A CA 14
ATOM 22194 C C . MET A 1 1 ? 18.187 -1.790 -11.776 1.00 0.00 1 MET A C 14
ATOM 22195 O O . MET A 1 1 ? 17.062 -2.045 -11.322 1.00 0.00 1 MET A O 14
ATOM 22211 N N . GLY A 1 2 ? 18.420 -1.457 -13.057 1.00 0.00 2 GLY A N 14
ATOM 22212 C CA . GLY A 1 2 ? 17.370 -1.348 -14.063 1.00 0.00 2 GLY A CA 14
ATOM 22213 C C . GLY A 1 2 ? 17.947 -0.984 -15.426 1.00 0.00 2 GLY A C 14
ATOM 22214 O O . GLY A 1 2 ? 17.336 -0.231 -16.196 1.00 0.00 2 GLY A O 14
ATOM 22218 N N . HIS A 1 3 ? 19.133 -1.545 -15.729 1.00 0.00 3 HIS A N 14
ATOM 22219 C CA . HIS A 1 3 ? 19.849 -1.304 -17.002 1.00 0.00 3 HIS A CA 14
ATOM 22220 C C . HIS A 1 3 ? 19.216 -2.130 -18.159 1.00 0.00 3 HIS A C 14
ATOM 22221 O O . HIS A 1 3 ? 19.608 -2.000 -19.319 1.00 0.00 3 HIS A O 14
ATOM 22236 N N . HIS A 1 4 ? 18.234 -2.987 -17.828 1.00 0.00 4 HIS A N 14
ATOM 22237 C CA . HIS A 1 4 ? 17.357 -3.636 -18.819 1.00 0.00 4 HIS A CA 14
ATOM 22238 C C . HIS A 1 4 ? 15.940 -3.059 -18.665 1.00 0.00 4 HIS A C 14
ATOM 22239 O O . HIS A 1 4 ? 15.051 -3.702 -18.089 1.00 0.00 4 HIS A O 14
ATOM 22254 N N . HIS A 1 5 ? 15.757 -1.809 -19.125 1.00 0.00 5 HIS A N 14
ATOM 22255 C CA . HIS A 1 5 ? 14.452 -1.125 -19.072 1.00 0.00 5 HIS A CA 14
ATOM 22256 C C . HIS A 1 5 ? 13.537 -1.676 -20.180 1.00 0.00 5 HIS A C 14
ATOM 22257 O O . HIS A 1 5 ? 13.720 -1.368 -21.358 1.00 0.00 5 HIS A O 14
ATOM 22272 N N . HIS A 1 6 ? 12.594 -2.539 -19.787 1.00 0.00 6 HIS A N 14
ATOM 22273 C CA . HIS A 1 6 ? 11.532 -3.056 -20.664 1.00 0.00 6 HIS A CA 14
ATOM 22274 C C . HIS A 1 6 ? 10.178 -2.466 -20.227 1.00 0.00 6 HIS A C 14
ATOM 22275 O O . HIS A 1 6 ? 9.764 -2.636 -19.078 1.00 0.00 6 HIS A O 14
ATOM 22290 N N . HIS A 1 7 ? 9.476 -1.802 -21.168 1.00 0.00 7 HIS A N 14
ATOM 22291 C CA . HIS A 1 7 ? 8.185 -1.109 -20.900 1.00 0.00 7 HIS A CA 14
ATOM 22292 C C . HIS A 1 7 ? 6.983 -2.096 -20.854 1.00 0.00 7 HIS A C 14
ATOM 22293 O O . HIS A 1 7 ? 5.831 -1.698 -21.069 1.00 0.00 7 HIS A O 14
ATOM 22308 N N . HIS A 1 8 ? 7.265 -3.377 -20.560 1.00 0.00 8 HIS A N 14
ATOM 22309 C CA . HIS A 1 8 ? 6.249 -4.413 -20.302 1.00 0.00 8 HIS A CA 14
ATOM 22310 C C . HIS A 1 8 ? 6.518 -5.021 -18.914 1.00 0.00 8 HIS A C 14
ATOM 22311 O O . HIS A 1 8 ? 6.529 -6.243 -18.729 1.00 0.00 8 HIS A O 14
ATOM 22326 N N . SER A 1 9 ? 6.678 -4.129 -17.929 1.00 0.00 9 SER A N 14
ATOM 22327 C CA . SER A 1 9 ? 7.076 -4.470 -16.544 1.00 0.00 9 SER A CA 14
ATOM 22328 C C . SER A 1 9 ? 5.993 -5.251 -15.751 1.00 0.00 9 SER A C 14
ATOM 22329 O O . SER A 1 9 ? 6.241 -5.622 -14.596 1.00 0.00 9 SER A O 14
ATOM 22337 N N . HIS A 1 10 ? 4.807 -5.492 -16.376 1.00 0.00 10 HIS A N 14
ATOM 22338 C CA . HIS A 1 10 ? 3.655 -6.187 -15.738 1.00 0.00 10 HIS A CA 14
ATOM 22339 C C . HIS A 1 10 ? 3.113 -5.354 -14.559 1.00 0.00 10 HIS A C 14
ATOM 22340 O O . HIS A 1 10 ? 2.596 -5.889 -13.570 1.00 0.00 10 HIS A O 14
ATOM 22355 N N . MET A 1 11 ? 3.204 -4.023 -14.733 1.00 0.00 11 MET A N 14
ATOM 22356 C CA . MET A 1 11 ? 2.798 -3.017 -13.737 1.00 0.00 11 MET A CA 14
ATOM 22357 C C . MET A 1 11 ? 1.265 -2.806 -13.775 1.00 0.00 11 MET A C 14
ATOM 22358 O O . MET A 1 11 ? 0.753 -1.790 -14.262 1.00 0.00 11 MET A O 14
ATOM 22372 N N . SER A 1 12 ? 0.534 -3.823 -13.292 1.00 0.00 12 SER A N 14
ATOM 22373 C CA . SER A 1 12 ? -0.933 -3.824 -13.250 1.00 0.00 12 SER A CA 14
ATOM 22374 C C . SER A 1 12 ? -1.432 -2.924 -12.109 1.00 0.00 12 SER A C 14
ATOM 22375 O O . SER A 1 12 ? -2.132 -1.932 -12.363 1.00 0.00 12 SER A O 14
ATOM 22383 N N . TRP A 1 13 ? -1.071 -3.257 -10.845 1.00 0.00 13 TRP A N 14
ATOM 22384 C CA . TRP A 1 13 ? -1.420 -2.432 -9.664 1.00 0.00 13 TRP A CA 14
ATOM 22385 C C . TRP A 1 13 ? -0.306 -1.422 -9.353 1.00 0.00 13 TRP A C 14
ATOM 22386 O O . TRP A 1 13 ? -0.403 -0.664 -8.388 1.00 0.00 13 TRP A O 14
ATOM 22407 N N . TYR A 1 14 ? 0.730 -1.381 -10.203 1.00 0.00 14 TYR A N 14
ATOM 22408 C CA . TYR A 1 14 ? 1.876 -0.486 -10.013 1.00 0.00 14 TYR A CA 14
ATOM 22409 C C . TYR A 1 14 ? 1.816 0.576 -11.104 1.00 0.00 14 TYR A C 14
ATOM 22410 O O . TYR A 1 14 ? 1.659 0.248 -12.282 1.00 0.00 14 TYR A O 14
ATOM 22428 N N . HIS A 1 15 ? 1.876 1.848 -10.712 1.00 0.00 15 HIS A N 14
ATOM 22429 C CA . HIS A 1 15 ? 1.921 2.972 -11.653 1.00 0.00 15 HIS A CA 14
ATOM 22430 C C . HIS A 1 15 ? 3.169 3.815 -11.386 1.00 0.00 15 HIS A C 14
ATOM 22431 O O . HIS A 1 15 ? 3.605 3.945 -10.240 1.00 0.00 15 HIS A O 14
ATOM 22446 N N . ARG A 1 16 ? 3.753 4.341 -12.466 1.00 0.00 16 ARG A N 14
ATOM 22447 C CA . ARG A 1 16 ? 4.909 5.244 -12.408 1.00 0.00 16 ARG A CA 14
ATOM 22448 C C . ARG A 1 16 ? 4.533 6.536 -11.673 1.00 0.00 16 ARG A C 14
ATOM 22449 O O . ARG A 1 16 ? 5.019 6.795 -10.572 1.00 0.00 16 ARG A O 14
ATOM 22470 N N . ASP A 1 17 ? 3.604 7.294 -12.271 1.00 0.00 17 ASP A N 14
ATOM 22471 C CA . ASP A 1 17 ? 3.166 8.585 -11.738 1.00 0.00 17 ASP A CA 14
ATOM 22472 C C . ASP A 1 17 ? 2.061 8.340 -10.686 1.00 0.00 17 ASP A C 14
ATOM 22473 O O . ASP A 1 17 ? 2.393 7.922 -9.560 1.00 0.00 17 ASP A O 14
ATOM 22482 N N . LEU A 1 18 ? 0.764 8.547 -11.051 1.00 0.00 18 LEU A N 14
ATOM 22483 C CA . LEU A 1 18 ? -0.407 8.322 -10.192 1.00 0.00 18 LEU A CA 14
ATOM 22484 C C . LEU A 1 18 ? -0.398 9.288 -9.001 1.00 0.00 18 LEU A C 14
ATOM 22485 O O . LEU A 1 18 ? 0.500 9.246 -8.173 1.00 0.00 18 LEU A O 14
ATOM 22501 N N . SER A 1 19 ? -1.367 10.207 -8.952 1.00 0.00 19 SER A N 14
ATOM 22502 C CA . SER A 1 19 ? -1.594 11.047 -7.772 1.00 0.00 19 SER A CA 14
ATOM 22503 C C . SER A 1 19 ? -2.222 10.201 -6.656 1.00 0.00 19 SER A C 14
ATOM 22504 O O . SER A 1 19 ? -2.947 9.251 -6.936 1.00 0.00 19 SER A O 14
ATOM 22512 N N . ARG A 1 20 ? -1.903 10.540 -5.402 1.00 0.00 20 ARG A N 14
ATOM 22513 C CA . ARG A 1 20 ? -2.490 9.914 -4.199 1.00 0.00 20 ARG A CA 14
ATOM 22514 C C . ARG A 1 20 ? -4.004 10.199 -4.137 1.00 0.00 20 ARG A C 14
ATOM 22515 O O . ARG A 1 20 ? -4.793 9.339 -3.744 1.00 0.00 20 ARG A O 14
ATOM 22536 N N . ALA A 1 21 ? -4.372 11.431 -4.541 1.00 0.00 21 ALA A N 14
ATOM 22537 C CA . ALA A 1 21 ? -5.775 11.857 -4.683 1.00 0.00 21 ALA A CA 14
ATOM 22538 C C . ALA A 1 21 ? -6.524 10.946 -5.676 1.00 0.00 21 ALA A C 14
ATOM 22539 O O . ALA A 1 21 ? -7.641 10.482 -5.404 1.00 0.00 21 ALA A O 14
ATOM 22546 N N . ALA A 1 22 ? -5.867 10.678 -6.811 1.00 0.00 22 ALA A N 14
ATOM 22547 C CA . ALA A 1 22 ? -6.409 9.827 -7.883 1.00 0.00 22 ALA A CA 14
ATOM 22548 C C . ALA A 1 22 ? -6.405 8.343 -7.484 1.00 0.00 22 ALA A C 14
ATOM 22549 O O . ALA A 1 22 ? -7.281 7.596 -7.887 1.00 0.00 22 ALA A O 14
ATOM 22556 N N . ALA A 1 23 ? -5.399 7.937 -6.699 1.00 0.00 23 ALA A N 14
ATOM 22557 C CA . ALA A 1 23 ? -5.211 6.536 -6.263 1.00 0.00 23 ALA A CA 14
ATOM 22558 C C . ALA A 1 23 ? -6.346 6.116 -5.324 1.00 0.00 23 ALA A C 14
ATOM 22559 O O . ALA A 1 23 ? -6.998 5.086 -5.528 1.00 0.00 23 ALA A O 14
ATOM 22566 N N . GLU A 1 24 ? -6.551 6.952 -4.297 1.00 0.00 24 GLU A N 14
ATOM 22567 C CA . GLU A 1 24 ? -7.653 6.844 -3.327 1.00 0.00 24 GLU A CA 14
ATOM 22568 C C . GLU A 1 24 ? -9.021 6.794 -4.036 1.00 0.00 24 GLU A C 14
ATOM 22569 O O . GLU A 1 24 ? -9.875 5.980 -3.690 1.00 0.00 24 GLU A O 14
ATOM 22581 N N . GLU A 1 25 ? -9.184 7.667 -5.043 1.00 0.00 25 GLU A N 14
ATOM 22582 C CA . GLU A 1 25 ? -10.433 7.785 -5.809 1.00 0.00 25 GLU A CA 14
ATOM 22583 C C . GLU A 1 25 ? -10.710 6.489 -6.615 1.00 0.00 25 GLU A C 14
ATOM 22584 O O . GLU A 1 25 ? -11.802 5.930 -6.533 1.00 0.00 25 GLU A O 14
ATOM 22596 N N . LEU A 1 26 ? -9.691 6.026 -7.368 1.00 0.00 26 LEU A N 14
ATOM 22597 C CA . LEU A 1 26 ? -9.784 4.820 -8.226 1.00 0.00 26 LEU A CA 14
ATOM 22598 C C . LEU A 1 26 ? -10.074 3.543 -7.411 1.00 0.00 26 LEU A C 14
ATOM 22599 O O . LEU A 1 26 ? -10.798 2.663 -7.882 1.00 0.00 26 LEU A O 14
ATOM 22615 N N . LEU A 1 27 ? -9.532 3.472 -6.181 1.00 0.00 27 LEU A N 14
ATOM 22616 C CA . LEU A 1 27 ? -9.809 2.357 -5.261 1.00 0.00 27 LEU A CA 14
ATOM 22617 C C . LEU A 1 27 ? -11.258 2.457 -4.766 1.00 0.00 27 LEU A C 14
ATOM 22618 O O . LEU A 1 27 ? -12.060 1.554 -5.002 1.00 0.00 27 LEU A O 14
ATOM 22634 N N . ALA A 1 28 ? -11.579 3.593 -4.117 1.00 0.00 28 ALA A N 14
ATOM 22635 C CA . ALA A 1 28 ? -12.871 3.822 -3.418 1.00 0.00 28 ALA A CA 14
ATOM 22636 C C . ALA A 1 28 ? -14.090 3.719 -4.357 1.00 0.00 28 ALA A C 14
ATOM 22637 O O . ALA A 1 28 ? -15.186 3.346 -3.921 1.00 0.00 28 ALA A O 14
ATOM 22644 N N . ARG A 1 29 ? -13.879 4.045 -5.644 1.00 0.00 29 ARG A N 14
ATOM 22645 C CA . ARG A 1 29 ? -14.916 3.950 -6.685 1.00 0.00 29 ARG A CA 14
ATOM 22646 C C . ARG A 1 29 ? -15.102 2.487 -7.146 1.00 0.00 29 ARG A C 14
ATOM 22647 O O . ARG A 1 29 ? -16.234 2.017 -7.283 1.00 0.00 29 ARG A O 14
ATOM 22668 N N . ALA A 1 30 ? -13.985 1.787 -7.376 1.00 0.00 30 ALA A N 14
ATOM 22669 C CA . ALA A 1 30 ? -13.991 0.456 -8.014 1.00 0.00 30 ALA A CA 14
ATOM 22670 C C . ALA A 1 30 ? -14.364 -0.657 -7.036 1.00 0.00 30 ALA A C 14
ATOM 22671 O O . ALA A 1 30 ? -15.345 -1.389 -7.233 1.00 0.00 30 ALA A O 14
ATOM 22678 N N . GLY A 1 31 ? -13.556 -0.766 -5.983 1.00 0.00 31 GLY A N 14
ATOM 22679 C CA . GLY A 1 31 ? -13.549 -1.921 -5.108 1.00 0.00 31 GLY A CA 14
ATOM 22680 C C . GLY A 1 31 ? -13.993 -1.618 -3.692 1.00 0.00 31 GLY A C 14
ATOM 22681 O O . GLY A 1 31 ? -14.533 -0.546 -3.392 1.00 0.00 31 GLY A O 14
ATOM 22685 N N . ARG A 1 32 ? -13.781 -2.617 -2.839 1.00 0.00 32 ARG A N 14
ATOM 22686 C CA . ARG A 1 32 ? -14.098 -2.584 -1.385 1.00 0.00 32 ARG A CA 14
ATOM 22687 C C . ARG A 1 32 ? -12.805 -2.788 -0.565 1.00 0.00 32 ARG A C 14
ATOM 22688 O O . ARG A 1 32 ? -11.709 -2.520 -1.057 1.00 0.00 32 ARG A O 14
ATOM 22709 N N . ASP A 1 33 ? -12.944 -3.242 0.693 1.00 0.00 33 ASP A N 14
ATOM 22710 C CA . ASP A 1 33 ? -11.822 -3.429 1.629 1.00 0.00 33 ASP A CA 14
ATOM 22711 C C . ASP A 1 33 ? -10.743 -4.379 1.061 1.00 0.00 33 ASP A C 14
ATOM 22712 O O . ASP A 1 33 ? -11.054 -5.441 0.502 1.00 0.00 33 ASP A O 14
ATOM 22721 N N . GLY A 1 34 ? -9.479 -3.945 1.175 1.00 0.00 34 GLY A N 14
ATOM 22722 C CA . GLY A 1 34 ? -8.328 -4.699 0.697 1.00 0.00 34 GLY A CA 14
ATOM 22723 C C . GLY A 1 34 ? -7.895 -4.295 -0.708 1.00 0.00 34 GLY A C 14
ATOM 22724 O O . GLY A 1 34 ? -6.931 -4.863 -1.235 1.00 0.00 34 GLY A O 14
ATOM 22728 N N . SER A 1 35 ? -8.595 -3.308 -1.327 1.00 0.00 35 SER A N 14
ATOM 22729 C CA . SER A 1 35 ? -8.209 -2.802 -2.658 1.00 0.00 35 SER A CA 14
ATOM 22730 C C . SER A 1 35 ? -6.924 -1.982 -2.523 1.00 0.00 35 SER A C 14
ATOM 22731 O O . SER A 1 35 ? -6.914 -0.953 -1.847 1.00 0.00 35 SER A O 14
ATOM 22739 N N . PHE A 1 36 ? -5.842 -2.440 -3.160 1.00 0.00 36 PHE A N 14
ATOM 22740 C CA . PHE A 1 36 ? -4.520 -1.840 -2.990 1.00 0.00 36 PHE A CA 14
ATOM 22741 C C . PHE A 1 36 ? -3.850 -1.565 -4.333 1.00 0.00 36 PHE A C 14
ATOM 22742 O O . PHE A 1 36 ? -4.195 -2.171 -5.364 1.00 0.00 36 PHE A O 14
ATOM 22759 N N . LEU A 1 37 ? -2.905 -0.625 -4.288 1.00 0.00 37 LEU A N 14
ATOM 22760 C CA . LEU A 1 37 ? -1.980 -0.338 -5.385 1.00 0.00 37 LEU A CA 14
ATOM 22761 C C . LEU A 1 37 ? -0.655 0.204 -4.818 1.00 0.00 37 LEU A C 14
ATOM 22762 O O . LEU A 1 37 ? -0.584 0.601 -3.643 1.00 0.00 37 LEU A O 14
ATOM 22778 N N . VAL A 1 38 ? 0.387 0.199 -5.655 1.00 0.00 38 VAL A N 14
ATOM 22779 C CA . VAL A 1 38 ? 1.681 0.829 -5.366 1.00 0.00 38 VAL A CA 14
ATOM 22780 C C . VAL A 1 38 ? 2.011 1.790 -6.523 1.00 0.00 38 VAL A C 14
ATOM 22781 O O . VAL A 1 38 ? 1.582 1.588 -7.660 1.00 0.00 38 VAL A O 14
ATOM 22794 N N . ARG A 1 39 ? 2.728 2.855 -6.196 1.00 0.00 39 ARG A N 14
ATOM 22795 C CA . ARG A 1 39 ? 3.073 3.946 -7.116 1.00 0.00 39 ARG A CA 14
ATOM 22796 C C . ARG A 1 39 ? 4.377 4.594 -6.643 1.00 0.00 39 ARG A C 14
ATOM 22797 O O . ARG A 1 39 ? 4.832 4.306 -5.535 1.00 0.00 39 ARG A O 14
ATOM 22818 N N . ASP A 1 40 ? 4.983 5.464 -7.470 1.00 0.00 40 ASP A N 14
ATOM 22819 C CA . ASP A 1 40 ? 6.151 6.260 -7.037 1.00 0.00 40 ASP A CA 14
ATOM 22820 C C . ASP A 1 40 ? 5.633 7.617 -6.508 1.00 0.00 40 ASP A C 14
ATOM 22821 O O . ASP A 1 40 ? 4.948 8.350 -7.235 1.00 0.00 40 ASP A O 14
ATOM 22830 N N . SER A 1 41 ? 5.936 7.910 -5.229 1.00 0.00 41 SER A N 14
ATOM 22831 C CA . SER A 1 41 ? 5.363 9.037 -4.488 1.00 0.00 41 SER A CA 14
ATOM 22832 C C . SER A 1 41 ? 5.877 10.387 -5.035 1.00 0.00 41 SER A C 14
ATOM 22833 O O . SER A 1 41 ? 7.010 10.775 -4.780 1.00 0.00 41 SER A O 14
ATOM 22841 N N . GLU A 1 42 ? 5.022 11.035 -5.841 1.00 0.00 42 GLU A N 14
ATOM 22842 C CA . GLU A 1 42 ? 5.217 12.409 -6.379 1.00 0.00 42 GLU A CA 14
ATOM 22843 C C . GLU A 1 42 ? 5.596 13.466 -5.309 1.00 0.00 42 GLU A C 14
ATOM 22844 O O . GLU A 1 42 ? 6.306 14.424 -5.613 1.00 0.00 42 GLU A O 14
ATOM 22856 N N . SER A 1 43 ? 5.108 13.294 -4.076 1.00 0.00 43 SER A N 14
ATOM 22857 C CA . SER A 1 43 ? 5.362 14.241 -2.973 1.00 0.00 43 SER A CA 14
ATOM 22858 C C . SER A 1 43 ? 6.759 14.047 -2.345 1.00 0.00 43 SER A C 14
ATOM 22859 O O . SER A 1 43 ? 7.248 14.926 -1.628 1.00 0.00 43 SER A O 14
ATOM 22867 N N . VAL A 1 44 ? 7.379 12.883 -2.600 1.00 0.00 44 VAL A N 14
ATOM 22868 C CA . VAL A 1 44 ? 8.706 12.543 -2.053 1.00 0.00 44 VAL A CA 14
ATOM 22869 C C . VAL A 1 44 ? 9.758 12.570 -3.184 1.00 0.00 44 VAL A C 14
ATOM 22870 O O . VAL A 1 44 ? 10.685 13.392 -3.152 1.00 0.00 44 VAL A O 14
ATOM 22883 N N . ALA A 1 45 ? 9.564 11.628 -4.139 1.00 0.00 45 ALA A N 14
ATOM 22884 C CA . ALA A 1 45 ? 10.409 11.344 -5.319 1.00 0.00 45 ALA A CA 14
ATOM 22885 C C . ALA A 1 45 ? 11.377 10.193 -4.994 1.00 0.00 45 ALA A C 14
ATOM 22886 O O . ALA A 1 45 ? 12.153 10.281 -4.042 1.00 0.00 45 ALA A O 14
ATOM 22893 N N . GLY A 1 46 ? 11.281 9.128 -5.808 1.00 0.00 46 GLY A N 14
ATOM 22894 C CA . GLY A 1 46 ? 12.017 7.874 -5.584 1.00 0.00 46 GLY A CA 14
ATOM 22895 C C . GLY A 1 46 ? 11.593 7.196 -4.279 1.00 0.00 46 GLY A C 14
ATOM 22896 O O . GLY A 1 46 ? 12.405 6.978 -3.373 1.00 0.00 46 GLY A O 14
ATOM 22900 N N . ALA A 1 47 ? 10.297 6.907 -4.206 1.00 0.00 47 ALA A N 14
ATOM 22901 C CA . ALA A 1 47 ? 9.628 6.356 -3.006 1.00 0.00 47 ALA A CA 14
ATOM 22902 C C . ALA A 1 47 ? 8.414 5.562 -3.463 1.00 0.00 47 ALA A C 14
ATOM 22903 O O . ALA A 1 47 ? 7.842 5.900 -4.482 1.00 0.00 47 ALA A O 14
ATOM 22910 N N . PHE A 1 48 ? 7.998 4.523 -2.734 1.00 0.00 48 PHE A N 14
ATOM 22911 C CA . PHE A 1 48 ? 6.831 3.702 -3.118 1.00 0.00 48 PHE A CA 14
ATOM 22912 C C . PHE A 1 48 ? 5.680 3.863 -2.113 1.00 0.00 48 PHE A C 14
ATOM 22913 O O . PHE A 1 48 ? 5.847 3.603 -0.932 1.00 0.00 48 PHE A O 14
ATOM 22930 N N . ALA A 1 49 ? 4.495 4.236 -2.621 1.00 0.00 49 ALA A N 14
ATOM 22931 C CA . ALA A 1 49 ? 3.302 4.491 -1.798 1.00 0.00 49 ALA A CA 14
ATOM 22932 C C . ALA A 1 49 ? 2.334 3.315 -1.932 1.00 0.00 49 ALA A C 14
ATOM 22933 O O . ALA A 1 49 ? 1.957 2.954 -3.046 1.00 0.00 49 ALA A O 14
ATOM 22940 N N . LEU A 1 50 ? 1.912 2.754 -0.791 1.00 0.00 50 LEU A N 14
ATOM 22941 C CA . LEU A 1 50 ? 1.016 1.595 -0.727 1.00 0.00 50 LEU A CA 14
ATOM 22942 C C . LEU A 1 50 ? -0.324 2.093 -0.168 1.00 0.00 50 LEU A C 14
ATOM 22943 O O . LEU A 1 50 ? -0.423 2.441 1.015 1.00 0.00 50 LEU A O 14
ATOM 22959 N N . CYS A 1 51 ? -1.323 2.193 -1.052 1.00 0.00 51 CYS A N 14
ATOM 22960 C CA . CYS A 1 51 ? -2.652 2.714 -0.722 1.00 0.00 51 CYS A CA 14
ATOM 22961 C C . CYS A 1 51 ? -3.612 1.529 -0.538 1.00 0.00 51 CYS A C 14
ATOM 22962 O O . CYS A 1 51 ? -3.772 0.734 -1.458 1.00 0.00 51 CYS A O 14
ATOM 22970 N N . VAL A 1 52 ? -4.228 1.419 0.657 1.00 0.00 52 VAL A N 14
ATOM 22971 C CA . VAL A 1 52 ? -5.091 0.282 1.048 1.00 0.00 52 VAL A CA 14
ATOM 22972 C C . VAL A 1 52 ? -6.488 0.808 1.428 1.00 0.00 52 VAL A C 14
ATOM 22973 O O . VAL A 1 52 ? -6.638 1.540 2.410 1.00 0.00 52 VAL A O 14
ATOM 22986 N N . LEU A 1 53 ? -7.502 0.401 0.665 1.00 0.00 53 LEU A N 14
ATOM 22987 C CA . LEU A 1 53 ? -8.879 0.898 0.788 1.00 0.00 53 LEU A CA 14
ATOM 22988 C C . LEU A 1 53 ? -9.654 0.126 1.856 1.00 0.00 53 LEU A C 14
ATOM 22989 O O . LEU A 1 53 ? -9.589 -1.093 1.902 1.00 0.00 53 LEU A O 14
ATOM 23005 N N . TYR A 1 54 ? -10.390 0.861 2.702 1.00 0.00 54 TYR A N 14
ATOM 23006 C CA . TYR A 1 54 ? -11.401 0.292 3.602 1.00 0.00 54 TYR A CA 14
ATOM 23007 C C . TYR A 1 54 ? -12.606 1.246 3.673 1.00 0.00 54 TYR A C 14
ATOM 23008 O O . TYR A 1 54 ? -12.525 2.288 4.334 1.00 0.00 54 TYR A O 14
ATOM 23026 N N . GLN A 1 55 ? -13.702 0.902 2.949 1.00 0.00 55 GLN A N 14
ATOM 23027 C CA . GLN A 1 55 ? -15.003 1.614 3.014 1.00 0.00 55 GLN A CA 14
ATOM 23028 C C . GLN A 1 55 ? -14.843 3.116 2.665 1.00 0.00 55 GLN A C 14
ATOM 23029 O O . GLN A 1 55 ? -15.199 3.995 3.458 1.00 0.00 55 GLN A O 14
ATOM 23043 N N . LYS A 1 56 ? -14.240 3.362 1.478 1.00 0.00 56 LYS A N 14
ATOM 23044 C CA . LYS A 1 56 ? -13.909 4.713 0.932 1.00 0.00 56 LYS A CA 14
ATOM 23045 C C . LYS A 1 56 ? -12.668 5.356 1.639 1.00 0.00 56 LYS A C 14
ATOM 23046 O O . LYS A 1 56 ? -11.965 6.178 1.035 1.00 0.00 56 LYS A O 14
ATOM 23065 N N . HIS A 1 57 ? -12.362 4.918 2.878 1.00 0.00 57 HIS A N 14
ATOM 23066 C CA . HIS A 1 57 ? -11.235 5.461 3.660 1.00 0.00 57 HIS A CA 14
ATOM 23067 C C . HIS A 1 57 ? -9.967 4.655 3.325 1.00 0.00 57 HIS A C 14
ATOM 23068 O O . HIS A 1 57 ? -9.750 3.540 3.820 1.00 0.00 57 HIS A O 14
ATOM 23083 N N . VAL A 1 58 ? -9.129 5.255 2.469 1.00 0.00 58 VAL A N 14
ATOM 23084 C CA . VAL A 1 58 ? -7.880 4.654 1.988 1.00 0.00 58 VAL A CA 14
ATOM 23085 C C . VAL A 1 58 ? -6.725 5.109 2.882 1.00 0.00 58 VAL A C 14
ATOM 23086 O O . VAL A 1 58 ? -6.478 6.308 3.017 1.00 0.00 58 VAL A O 14
ATOM 23099 N N . HIS A 1 59 ? -6.044 4.146 3.503 1.00 0.00 59 HIS A N 14
ATOM 23100 C CA . HIS A 1 59 ? -4.881 4.389 4.361 1.00 0.00 59 HIS A CA 14
ATOM 23101 C C . HIS A 1 59 ? -3.628 4.218 3.502 1.00 0.00 59 HIS A C 14
ATOM 23102 O O . HIS A 1 59 ? -3.414 3.145 2.925 1.00 0.00 59 HIS A O 14
ATOM 23117 N N . THR A 1 60 ? -2.803 5.265 3.430 1.00 0.00 60 THR A N 14
ATOM 23118 C CA . THR A 1 60 ? -1.678 5.345 2.490 1.00 0.00 60 THR A CA 14
ATOM 23119 C C . THR A 1 60 ? -0.370 5.340 3.283 1.00 0.00 60 THR A C 14
ATOM 23120 O O . THR A 1 60 ? -0.281 5.957 4.355 1.00 0.00 60 THR A O 14
ATOM 23131 N N . TYR A 1 61 ? 0.647 4.650 2.751 1.00 0.00 61 TYR A N 14
ATOM 23132 C CA . TYR A 1 61 ? 1.950 4.497 3.411 1.00 0.00 61 TYR A CA 14
ATOM 23133 C C . TYR A 1 61 ? 3.028 4.715 2.353 1.00 0.00 61 TYR A C 14
ATOM 23134 O O . TYR A 1 61 ? 3.304 3.804 1.570 1.00 0.00 61 TYR A O 14
ATOM 23152 N N . ARG A 1 62 ? 3.615 5.928 2.297 1.00 0.00 62 ARG A N 14
ATOM 23153 C CA . ARG A 1 62 ? 4.702 6.203 1.354 1.00 0.00 62 ARG A CA 14
ATOM 23154 C C . ARG A 1 62 ? 6.001 5.658 1.966 1.00 0.00 62 ARG A C 14
ATOM 23155 O O . ARG A 1 62 ? 6.632 6.274 2.809 1.00 0.00 62 ARG A O 14
ATOM 23176 N N . ILE A 1 63 ? 6.319 4.428 1.600 1.00 0.00 63 ILE A N 14
ATOM 23177 C CA . ILE A 1 63 ? 7.509 3.708 2.058 1.00 0.00 63 ILE A CA 14
ATOM 23178 C C . ILE A 1 63 ? 8.744 4.162 1.267 1.00 0.00 63 ILE A C 14
ATOM 23179 O O . ILE A 1 63 ? 8.682 4.297 0.048 1.00 0.00 63 ILE A O 14
ATOM 23195 N N . LEU A 1 64 ? 9.869 4.378 1.966 1.00 0.00 64 LEU A N 14
ATOM 23196 C CA . LEU A 1 64 ? 11.101 4.924 1.366 1.00 0.00 64 LEU A CA 14
ATOM 23197 C C . LEU A 1 64 ? 12.233 3.910 1.578 1.00 0.00 64 LEU A C 14
ATOM 23198 O O . LEU A 1 64 ? 12.287 3.271 2.639 1.00 0.00 64 LEU A O 14
ATOM 23214 N N . PRO A 1 65 ? 13.134 3.723 0.568 1.00 0.00 65 PRO A N 14
ATOM 23215 C CA . PRO A 1 65 ? 14.477 3.150 0.810 1.00 0.00 65 PRO A CA 14
ATOM 23216 C C . PRO A 1 65 ? 15.233 4.039 1.827 1.00 0.00 65 PRO A C 14
ATOM 23217 O O . PRO A 1 65 ? 15.524 5.201 1.529 1.00 0.00 65 PRO A O 14
ATOM 23228 N N . ASP A 1 66 ? 15.537 3.508 3.017 1.00 0.00 66 ASP A N 14
ATOM 23229 C CA . ASP A 1 66 ? 15.867 4.319 4.215 1.00 0.00 66 ASP A CA 14
ATOM 23230 C C . ASP A 1 66 ? 17.262 3.915 4.778 1.00 0.00 66 ASP A C 14
ATOM 23231 O O . ASP A 1 66 ? 17.721 4.434 5.798 1.00 0.00 66 ASP A O 14
ATOM 23240 N N . GLY A 1 67 ? 17.953 3.023 4.051 1.00 0.00 67 GLY A N 14
ATOM 23241 C CA . GLY A 1 67 ? 19.229 2.445 4.479 1.00 0.00 67 GLY A CA 14
ATOM 23242 C C . GLY A 1 67 ? 19.675 1.394 3.479 1.00 0.00 67 GLY A C 14
ATOM 23243 O O . GLY A 1 67 ? 18.827 0.623 3.027 1.00 0.00 67 GLY A O 14
ATOM 23247 N N . GLU A 1 68 ? 20.999 1.326 3.189 1.00 0.00 68 GLU A N 14
ATOM 23248 C CA . GLU A 1 68 ? 21.607 0.582 2.046 1.00 0.00 68 GLU A CA 14
ATOM 23249 C C . GLU A 1 68 ? 20.780 0.511 0.728 1.00 0.00 68 GLU A C 14
ATOM 23250 O O . GLU A 1 68 ? 21.051 1.248 -0.223 1.00 0.00 68 GLU A O 14
ATOM 23262 N N . ASP A 1 69 ? 19.759 -0.349 0.708 1.00 0.00 69 ASP A N 14
ATOM 23263 C CA . ASP A 1 69 ? 19.089 -0.803 -0.529 1.00 0.00 69 ASP A CA 14
ATOM 23264 C C . ASP A 1 69 ? 17.725 -1.426 -0.143 1.00 0.00 69 ASP A C 14
ATOM 23265 O O . ASP A 1 69 ? 17.115 -2.189 -0.902 1.00 0.00 69 ASP A O 14
ATOM 23274 N N . PHE A 1 70 ? 17.222 -1.031 1.042 1.00 0.00 70 PHE A N 14
ATOM 23275 C CA . PHE A 1 70 ? 16.049 -1.641 1.685 1.00 0.00 70 PHE A CA 14
ATOM 23276 C C . PHE A 1 70 ? 15.028 -0.552 2.039 1.00 0.00 70 PHE A C 14
ATOM 23277 O O . PHE A 1 70 ? 15.409 0.579 2.349 1.00 0.00 70 PHE A O 14
ATOM 23294 N N . LEU A 1 71 ? 13.747 -0.938 2.042 1.00 0.00 71 LEU A N 14
ATOM 23295 C CA . LEU A 1 71 ? 12.610 -0.038 2.300 1.00 0.00 71 LEU A CA 14
ATOM 23296 C C . LEU A 1 71 ? 12.154 -0.183 3.761 1.00 0.00 71 LEU A C 14
ATOM 23297 O O . LEU A 1 71 ? 12.260 -1.267 4.339 1.00 0.00 71 LEU A O 14
ATOM 23313 N N . ALA A 1 72 ? 11.613 0.909 4.331 1.00 0.00 72 ALA A N 14
ATOM 23314 C CA . ALA A 1 72 ? 11.135 0.951 5.728 1.00 0.00 72 ALA A CA 14
ATOM 23315 C C . ALA A 1 72 ? 9.772 1.667 5.793 1.00 0.00 72 ALA A C 14
ATOM 23316 O O . ALA A 1 72 ? 9.649 2.837 5.400 1.00 0.00 72 ALA A O 14
ATOM 23323 N N . VAL A 1 73 ? 8.758 0.939 6.288 1.00 0.00 73 VAL A N 14
ATOM 23324 C CA . VAL A 1 73 ? 7.368 1.422 6.406 1.00 0.00 73 VAL A CA 14
ATOM 23325 C C . VAL A 1 73 ? 7.231 2.198 7.724 1.00 0.00 73 VAL A C 14
ATOM 23326 O O . VAL A 1 73 ? 7.601 1.688 8.775 1.00 0.00 73 VAL A O 14
ATOM 23339 N N . GLN A 1 74 ? 6.708 3.433 7.676 1.00 0.00 74 GLN A N 14
ATOM 23340 C CA . GLN A 1 74 ? 6.633 4.300 8.866 1.00 0.00 74 GLN A CA 14
ATOM 23341 C C . GLN A 1 74 ? 5.161 4.454 9.273 1.00 0.00 74 GLN A C 14
ATOM 23342 O O . GLN A 1 74 ? 4.449 5.334 8.791 1.00 0.00 74 GLN A O 14
ATOM 23356 N N . THR A 1 75 ? 4.717 3.503 10.098 1.00 0.00 75 THR A N 14
ATOM 23357 C CA . THR A 1 75 ? 3.375 3.486 10.695 1.00 0.00 75 THR A CA 14
ATOM 23358 C C . THR A 1 75 ? 3.450 3.007 12.154 1.00 0.00 75 THR A C 14
ATOM 23359 O O . THR A 1 75 ? 4.262 2.145 12.472 1.00 0.00 75 THR A O 14
ATOM 23370 N N . SER A 1 76 ? 2.673 3.675 13.032 1.00 0.00 76 SER A N 14
ATOM 23371 C CA . SER A 1 76 ? 2.342 3.223 14.411 1.00 0.00 76 SER A CA 14
ATOM 23372 C C . SER A 1 76 ? 3.555 3.092 15.385 1.00 0.00 76 SER A C 14
ATOM 23373 O O . SER A 1 76 ? 3.343 2.786 16.565 1.00 0.00 76 SER A O 14
ATOM 23381 N N . GLN A 1 77 ? 4.792 3.352 14.894 1.00 0.00 77 GLN A N 14
ATOM 23382 C CA . GLN A 1 77 ? 6.057 3.234 15.654 1.00 0.00 77 GLN A CA 14
ATOM 23383 C C . GLN A 1 77 ? 6.311 1.784 16.164 1.00 0.00 77 GLN A C 14
ATOM 23384 O O . GLN A 1 77 ? 7.073 1.035 15.537 1.00 0.00 77 GLN A O 14
ATOM 23398 N N . GLY A 1 78 ? 5.643 1.405 17.280 1.00 0.00 78 GLY A N 14
ATOM 23399 C CA . GLY A 1 78 ? 5.879 0.132 17.982 1.00 0.00 78 GLY A CA 14
ATOM 23400 C C . GLY A 1 78 ? 5.670 -1.138 17.147 1.00 0.00 78 GLY A C 14
ATOM 23401 O O . GLY A 1 78 ? 6.287 -2.166 17.445 1.00 0.00 78 GLY A O 14
ATOM 23405 N N . VAL A 1 79 ? 4.778 -1.073 16.133 1.00 0.00 79 VAL A N 14
ATOM 23406 C CA . VAL A 1 79 ? 4.538 -2.207 15.205 1.00 0.00 79 VAL A CA 14
ATOM 23407 C C . VAL A 1 79 ? 5.867 -2.639 14.509 1.00 0.00 79 VAL A C 14
ATOM 23408 O O . VAL A 1 79 ? 6.561 -1.787 13.953 1.00 0.00 79 VAL A O 14
ATOM 23421 N N . PRO A 1 80 ? 6.277 -3.951 14.615 1.00 0.00 80 PRO A N 14
ATOM 23422 C CA . PRO A 1 80 ? 7.498 -4.467 13.941 1.00 0.00 80 PRO A CA 14
ATOM 23423 C C . PRO A 1 80 ? 7.544 -4.148 12.424 1.00 0.00 80 PRO A C 14
ATOM 23424 O O . PRO A 1 80 ? 6.704 -4.622 11.645 1.00 0.00 80 PRO A O 14
ATOM 23435 N N . VAL A 1 81 ? 8.515 -3.297 12.038 1.00 0.00 81 VAL A N 14
ATOM 23436 C CA . VAL A 1 81 ? 8.754 -2.883 10.644 1.00 0.00 81 VAL A CA 14
ATOM 23437 C C . VAL A 1 81 ? 9.947 -3.669 10.095 1.00 0.00 81 VAL A C 14
ATOM 23438 O O . VAL A 1 81 ? 10.982 -3.768 10.764 1.00 0.00 81 VAL A O 14
ATOM 23451 N N . ARG A 1 82 ? 9.817 -4.207 8.874 1.00 0.00 82 ARG A N 14
ATOM 23452 C CA . ARG A 1 82 ? 10.885 -4.984 8.235 1.00 0.00 82 ARG A CA 14
ATOM 23453 C C . ARG A 1 82 ? 11.540 -4.137 7.141 1.00 0.00 82 ARG A C 14
ATOM 23454 O O . ARG A 1 82 ? 10.902 -3.246 6.560 1.00 0.00 82 ARG A O 14
ATOM 23475 N N . ARG A 1 83 ? 12.819 -4.414 6.887 1.00 0.00 83 ARG A N 14
ATOM 23476 C CA . ARG A 1 83 ? 13.551 -3.863 5.744 1.00 0.00 83 ARG A CA 14
ATOM 23477 C C . ARG A 1 83 ? 13.286 -4.766 4.517 1.00 0.00 83 ARG A C 14
ATOM 23478 O O . ARG A 1 83 ? 13.513 -5.983 4.574 1.00 0.00 83 ARG A O 14
ATOM 23499 N N . PHE A 1 84 ? 12.742 -4.200 3.422 1.00 0.00 84 PHE A N 14
ATOM 23500 C CA . PHE A 1 84 ? 12.374 -4.983 2.228 1.00 0.00 84 PHE A CA 14
ATOM 23501 C C . PHE A 1 84 ? 13.357 -4.706 1.093 1.00 0.00 84 PHE A C 14
ATOM 23502 O O . PHE A 1 84 ? 13.595 -3.549 0.750 1.00 0.00 84 PHE A O 14
ATOM 23519 N N . GLN A 1 85 ? 13.899 -5.776 0.486 1.00 0.00 85 GLN A N 14
ATOM 23520 C CA . GLN A 1 85 ? 14.898 -5.663 -0.588 1.00 0.00 85 GLN A CA 14
ATOM 23521 C C . GLN A 1 85 ? 14.177 -5.467 -1.938 1.00 0.00 85 GLN A C 14
ATOM 23522 O O . GLN A 1 85 ? 14.785 -5.028 -2.914 1.00 0.00 85 GLN A O 14
ATOM 23536 N N . THR A 1 86 ? 12.875 -5.785 -1.981 1.00 0.00 86 THR A N 14
ATOM 23537 C CA . THR A 1 86 ? 12.025 -5.500 -3.144 1.00 0.00 86 THR A CA 14
ATOM 23538 C C . THR A 1 86 ? 10.550 -5.391 -2.716 1.00 0.00 86 THR A C 14
ATOM 23539 O O . THR A 1 86 ? 10.175 -5.828 -1.609 1.00 0.00 86 THR A O 14
ATOM 23550 N N . LEU A 1 87 ? 9.730 -4.798 -3.610 1.00 0.00 87 LEU A N 14
ATOM 23551 C CA . LEU A 1 87 ? 8.272 -4.643 -3.420 1.00 0.00 87 LEU A CA 14
ATOM 23552 C C . LEU A 1 87 ? 7.570 -6.005 -3.271 1.00 0.00 87 LEU A C 14
ATOM 23553 O O . LEU A 1 87 ? 6.581 -6.101 -2.553 1.00 0.00 87 LEU A O 14
ATOM 23569 N N . GLY A 1 88 ? 8.101 -7.049 -3.947 1.00 0.00 88 GLY A N 14
ATOM 23570 C CA . GLY A 1 88 ? 7.539 -8.409 -3.855 1.00 0.00 88 GLY A CA 14
ATOM 23571 C C . GLY A 1 88 ? 7.459 -8.920 -2.416 1.00 0.00 88 GLY A C 14
ATOM 23572 O O . GLY A 1 88 ? 6.441 -9.487 -1.998 1.00 0.00 88 GLY A O 14
ATOM 23576 N N . GLU A 1 89 ? 8.528 -8.646 -1.649 1.00 0.00 89 GLU A N 14
ATOM 23577 C CA . GLU A 1 89 ? 8.632 -9.014 -0.223 1.00 0.00 89 GLU A CA 14
ATOM 23578 C C . GLU A 1 89 ? 7.599 -8.244 0.624 1.00 0.00 89 GLU A C 14
ATOM 23579 O O . GLU A 1 89 ? 6.983 -8.806 1.542 1.00 0.00 89 GLU A O 14
ATOM 23591 N N . LEU A 1 90 ? 7.409 -6.961 0.270 1.00 0.00 90 LEU A N 14
ATOM 23592 C CA . LEU A 1 90 ? 6.454 -6.053 0.929 1.00 0.00 90 LEU A CA 14
ATOM 23593 C C . LEU A 1 90 ? 5.003 -6.529 0.741 1.00 0.00 90 LEU A C 14
ATOM 23594 O O . LEU A 1 90 ? 4.230 -6.566 1.695 1.00 0.00 90 LEU A O 14
ATOM 23610 N N . ILE A 1 91 ? 4.684 -6.984 -0.476 1.00 0.00 91 ILE A N 14
ATOM 23611 C CA . ILE A 1 91 ? 3.290 -7.237 -0.889 1.00 0.00 91 ILE A CA 14
ATOM 23612 C C . ILE A 1 91 ? 2.871 -8.644 -0.437 1.00 0.00 91 ILE A C 14
ATOM 23613 O O . ILE A 1 91 ? 1.703 -8.883 -0.134 1.00 0.00 91 ILE A O 14
ATOM 23629 N N . GLY A 1 92 ? 3.862 -9.554 -0.331 1.00 0.00 92 GLY A N 14
ATOM 23630 C CA . GLY A 1 92 ? 3.618 -10.916 0.135 1.00 0.00 92 GLY A CA 14
ATOM 23631 C C . GLY A 1 92 ? 3.383 -10.959 1.643 1.00 0.00 92 GLY A C 14
ATOM 23632 O O . GLY A 1 92 ? 2.425 -11.584 2.112 1.00 0.00 92 GLY A O 14
ATOM 23636 N N . LEU A 1 93 ? 4.266 -10.281 2.400 1.00 0.00 93 LEU A N 14
ATOM 23637 C CA . LEU A 1 93 ? 4.165 -10.174 3.873 1.00 0.00 93 LEU A CA 14
ATOM 23638 C C . LEU A 1 93 ? 2.845 -9.468 4.272 1.00 0.00 93 LEU A C 14
ATOM 23639 O O . LEU A 1 93 ? 2.141 -9.918 5.183 1.00 0.00 93 LEU A O 14
ATOM 23655 N N . TYR A 1 94 ? 2.517 -8.380 3.556 1.00 0.00 94 TYR A N 14
ATOM 23656 C CA . TYR A 1 94 ? 1.315 -7.560 3.821 1.00 0.00 94 TYR A CA 14
ATOM 23657 C C . TYR A 1 94 ? 0.034 -8.197 3.240 1.00 0.00 94 TYR A C 14
ATOM 23658 O O . TYR A 1 94 ? -1.072 -7.729 3.521 1.00 0.00 94 TYR A O 14
ATOM 23676 N N . ALA A 1 95 ? 0.181 -9.259 2.422 1.00 0.00 95 ALA A N 14
ATOM 23677 C CA . ALA A 1 95 ? -0.956 -10.126 2.019 1.00 0.00 95 ALA A CA 14
ATOM 23678 C C . ALA A 1 95 ? -1.404 -11.078 3.169 1.00 0.00 95 ALA A C 14
ATOM 23679 O O . ALA A 1 95 ? -2.336 -11.873 2.995 1.00 0.00 95 ALA A O 14
ATOM 23686 N N . GLN A 1 96 ? -0.712 -10.997 4.325 1.00 0.00 96 GLN A N 14
ATOM 23687 C CA . GLN A 1 96 ? -1.085 -11.698 5.577 1.00 0.00 96 GLN A CA 14
ATOM 23688 C C . GLN A 1 96 ? -0.510 -10.913 6.787 1.00 0.00 96 GLN A C 14
ATOM 23689 O O . GLN A 1 96 ? 0.225 -11.474 7.604 1.00 0.00 96 GLN A O 14
ATOM 23703 N N . PRO A 1 97 ? -0.877 -9.591 6.951 1.00 0.00 97 PRO A N 14
ATOM 23704 C CA . PRO A 1 97 ? -0.150 -8.672 7.846 1.00 0.00 97 PRO A CA 14
ATOM 23705 C C . PRO A 1 97 ? -0.442 -8.906 9.350 1.00 0.00 97 PRO A C 14
ATOM 23706 O O . PRO A 1 97 ? 0.470 -9.318 10.094 1.00 0.00 97 PRO A O 14
ATOM 23717 N N . ASN A 1 98 ? -1.711 -8.649 9.787 1.00 0.00 98 ASN A N 14
ATOM 23718 C CA . ASN A 1 98 ? -2.116 -8.626 11.215 1.00 0.00 98 ASN A CA 14
ATOM 23719 C C . ASN A 1 98 ? -1.250 -7.575 11.956 1.00 0.00 98 ASN A C 14
ATOM 23720 O O . ASN A 1 98 ? -0.891 -7.741 13.115 1.00 0.00 98 ASN A O 14
ATOM 23731 N N . GLN A 1 99 ? -1.005 -6.439 11.262 1.00 0.00 99 GLN A N 14
ATOM 23732 C CA . GLN A 1 99 ? 0.073 -5.481 11.588 1.00 0.00 99 GLN A CA 14
ATOM 23733 C C . GLN A 1 99 ? 0.025 -4.279 10.627 1.00 0.00 99 GLN A C 14
ATOM 23734 O O . GLN A 1 99 ? 0.651 -4.314 9.555 1.00 0.00 99 GLN A O 14
ATOM 23748 N N . GLY A 1 100 ? -0.785 -3.255 10.951 1.00 0.00 100 GLY A N 14
ATOM 23749 C CA . GLY A 1 100 ? -0.620 -1.919 10.351 1.00 0.00 100 GLY A CA 14
ATOM 23750 C C . GLY A 1 100 ? -1.663 -1.618 9.279 1.00 0.00 100 GLY A C 14
ATOM 23751 O O . GLY A 1 100 ? -2.061 -0.462 9.100 1.00 0.00 100 GLY A O 14
ATOM 23755 N N . LEU A 1 101 ? -2.104 -2.662 8.556 1.00 0.00 101 LEU A N 14
ATOM 23756 C CA . LEU A 1 101 ? -3.097 -2.520 7.480 1.00 0.00 101 LEU A CA 14
ATOM 23757 C C . LEU A 1 101 ? -4.516 -2.620 8.047 1.00 0.00 101 LEU A C 14
ATOM 23758 O O . LEU A 1 101 ? -4.858 -3.600 8.717 1.00 0.00 101 LEU A O 14
ATOM 23774 N N . VAL A 1 102 ? -5.295 -1.569 7.770 1.00 0.00 102 VAL A N 14
ATOM 23775 C CA . VAL A 1 102 ? -6.706 -1.424 8.147 1.00 0.00 102 VAL A CA 14
ATOM 23776 C C . VAL A 1 102 ? -7.588 -2.650 7.745 1.00 0.00 102 VAL A C 14
ATOM 23777 O O . VAL A 1 102 ? -8.540 -2.988 8.459 1.00 0.00 102 VAL A O 14
ATOM 23790 N N . CYS A 1 103 ? -7.255 -3.313 6.615 1.00 0.00 103 CYS A N 14
ATOM 23791 C CA . CYS A 1 103 ? -8.064 -4.429 6.065 1.00 0.00 103 CYS A CA 14
ATOM 23792 C C . CYS A 1 103 ? -7.217 -5.403 5.225 1.00 0.00 103 CYS A C 14
ATOM 23793 O O . CYS A 1 103 ? -7.782 -6.199 4.451 1.00 0.00 103 CYS A O 14
ATOM 23801 N N . ALA A 1 104 ? -5.869 -5.323 5.376 1.00 0.00 104 ALA A N 14
ATOM 23802 C CA . ALA A 1 104 ? -4.907 -6.202 4.662 1.00 0.00 104 ALA A CA 14
ATOM 23803 C C . ALA A 1 104 ? -4.915 -5.908 3.136 1.00 0.00 104 ALA A C 14
ATOM 23804 O O . ALA A 1 104 ? -5.352 -4.831 2.721 1.00 0.00 104 ALA A O 14
ATOM 23811 N N . LEU A 1 105 ? -4.428 -6.851 2.312 1.00 0.00 105 LEU A N 14
ATOM 23812 C CA . LEU A 1 105 ? -4.430 -6.724 0.837 1.00 0.00 105 LEU A CA 14
ATOM 23813 C C . LEU A 1 105 ? -5.436 -7.747 0.286 1.00 0.00 105 LEU A C 14
ATOM 23814 O O . LEU A 1 105 ? -5.707 -8.756 0.946 1.00 0.00 105 LEU A O 14
ATOM 23830 N N . LEU A 1 106 ? -5.965 -7.514 -0.929 1.00 0.00 106 LEU A N 14
ATOM 23831 C CA . LEU A 1 106 ? -7.008 -8.376 -1.517 1.00 0.00 106 LEU A CA 14
ATOM 23832 C C . LEU A 1 106 ? -7.157 -8.113 -3.020 1.00 0.00 106 LEU A C 14
ATOM 23833 O O . LEU A 1 106 ? -6.897 -8.998 -3.840 1.00 0.00 106 LEU A O 14
ATOM 23849 N N . LEU A 1 107 ? -7.560 -6.887 -3.370 1.00 0.00 107 LEU A N 14
ATOM 23850 C CA . LEU A 1 107 ? -8.003 -6.553 -4.731 1.00 0.00 107 LEU A CA 14
ATOM 23851 C C . LEU A 1 107 ? -6.990 -5.609 -5.413 1.00 0.00 107 LEU A C 14
ATOM 23852 O O . LEU A 1 107 ? -6.934 -4.427 -5.083 1.00 0.00 107 LEU A O 14
ATOM 23868 N N . PRO A 1 108 ? -6.125 -6.136 -6.336 1.00 0.00 108 PRO A N 14
ATOM 23869 C CA . PRO A 1 108 ? -5.279 -5.293 -7.206 1.00 0.00 108 PRO A CA 14
ATOM 23870 C C . PRO A 1 108 ? -6.159 -4.617 -8.276 1.00 0.00 108 PRO A C 14
ATOM 23871 O O . PRO A 1 108 ? -6.554 -5.261 -9.255 1.00 0.00 108 PRO A O 14
ATOM 23882 N N . VAL A 1 109 ? -6.495 -3.336 -8.069 1.00 0.00 109 VAL A N 14
ATOM 23883 C CA . VAL A 1 109 ? -7.473 -2.617 -8.902 1.00 0.00 109 VAL A CA 14
ATOM 23884 C C . VAL A 1 109 ? -6.746 -1.971 -10.101 1.00 0.00 109 VAL A C 14
ATOM 23885 O O . VAL A 1 109 ? -5.938 -1.049 -9.883 1.00 0.00 109 VAL A O 14
ATOM 23899 N N . MET A 1 1 ? -2.636 -2.577 -47.520 1.00 0.00 1 MET A N 15
ATOM 23900 C CA . MET A 1 1 ? -1.202 -2.316 -47.258 1.00 0.00 1 MET A CA 15
ATOM 23901 C C . MET A 1 1 ? -1.052 -1.135 -46.281 1.00 0.00 1 MET A C 15
ATOM 23902 O O . MET A 1 1 ? -1.605 -0.055 -46.507 1.00 0.00 1 MET A O 15
ATOM 23918 N N . GLY A 1 2 ? -0.337 -1.368 -45.175 1.00 0.00 2 GLY A N 15
ATOM 23919 C CA . GLY A 1 2 ? -0.122 -0.355 -44.146 1.00 0.00 2 GLY A CA 15
ATOM 23920 C C . GLY A 1 2 ? 0.454 -0.970 -42.882 1.00 0.00 2 GLY A C 15
ATOM 23921 O O . GLY A 1 2 ? 1.199 -1.955 -42.958 1.00 0.00 2 GLY A O 15
ATOM 23925 N N . HIS A 1 3 ? 0.108 -0.389 -41.724 1.00 0.00 3 HIS A N 15
ATOM 23926 C CA . HIS A 1 3 ? 0.555 -0.858 -40.403 1.00 0.00 3 HIS A CA 15
ATOM 23927 C C . HIS A 1 3 ? -0.390 -0.313 -39.306 1.00 0.00 3 HIS A C 15
ATOM 23928 O O . HIS A 1 3 ? -0.220 0.804 -38.807 1.00 0.00 3 HIS A O 15
ATOM 23943 N N . HIS A 1 4 ? -1.422 -1.112 -38.973 1.00 0.00 4 HIS A N 15
ATOM 23944 C CA . HIS A 1 4 ? -2.420 -0.765 -37.936 1.00 0.00 4 HIS A CA 15
ATOM 23945 C C . HIS A 1 4 ? -1.960 -1.296 -36.568 1.00 0.00 4 HIS A C 15
ATOM 23946 O O . HIS A 1 4 ? -1.860 -2.510 -36.370 1.00 0.00 4 HIS A O 15
ATOM 23961 N N . HIS A 1 5 ? -1.660 -0.368 -35.644 1.00 0.00 5 HIS A N 15
ATOM 23962 C CA . HIS A 1 5 ? -1.185 -0.686 -34.280 1.00 0.00 5 HIS A CA 15
ATOM 23963 C C . HIS A 1 5 ? -2.299 -0.416 -33.251 1.00 0.00 5 HIS A C 15
ATOM 23964 O O . HIS A 1 5 ? -2.951 0.637 -33.301 1.00 0.00 5 HIS A O 15
ATOM 23979 N N . HIS A 1 6 ? -2.500 -1.373 -32.327 1.00 0.00 6 HIS A N 1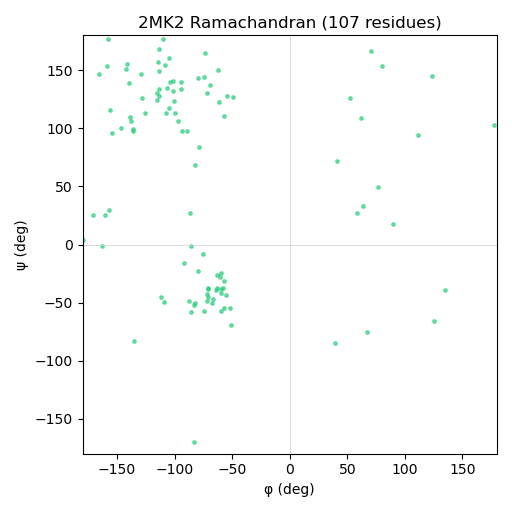5
ATOM 23980 C CA . HIS A 1 6 ? -3.505 -1.274 -31.256 1.00 0.00 6 HIS A CA 15
ATOM 23981 C C . HIS A 1 6 ? -3.063 -2.129 -30.053 1.00 0.00 6 HIS A C 15
ATOM 23982 O O . HIS A 1 6 ? -3.361 -3.329 -29.978 1.00 0.00 6 HIS A O 15
ATOM 23997 N N . HIS A 1 7 ? -2.286 -1.508 -29.156 1.00 0.00 7 HIS A N 15
ATOM 23998 C CA . HIS A 1 7 ? -1.872 -2.096 -27.863 1.00 0.00 7 HIS A CA 15
ATOM 23999 C C . HIS A 1 7 ? -1.837 -1.003 -26.781 1.00 0.00 7 HIS A C 15
ATOM 24000 O O . HIS A 1 7 ? -1.637 0.177 -27.085 1.00 0.00 7 HIS A O 15
ATOM 24015 N N . HIS A 1 8 ? -2.023 -1.417 -25.521 1.00 0.00 8 HIS A N 15
ATOM 24016 C CA . HIS A 1 8 ? -1.878 -0.557 -24.330 1.00 0.00 8 HIS A CA 15
ATOM 24017 C C . HIS A 1 8 ? -1.017 -1.283 -23.287 1.00 0.00 8 HIS A C 15
ATOM 24018 O O . HIS A 1 8 ? -0.904 -2.517 -23.321 1.00 0.00 8 HIS A O 15
ATOM 24033 N N . SER A 1 9 ? -0.429 -0.505 -22.358 1.00 0.00 9 SER A N 15
ATOM 24034 C CA . SER A 1 9 ? 0.363 -1.040 -21.237 1.00 0.00 9 SER A CA 15
ATOM 24035 C C . SER A 1 9 ? -0.521 -1.882 -20.289 1.00 0.00 9 SER A C 15
ATOM 24036 O O . SER A 1 9 ? -1.744 -1.682 -20.216 1.00 0.00 9 SER A O 15
ATOM 24044 N N . HIS A 1 10 ? 0.125 -2.807 -19.558 1.00 0.00 10 HIS A N 15
ATOM 24045 C CA . HIS A 1 10 ? -0.549 -3.755 -18.644 1.00 0.00 10 HIS A CA 15
ATOM 24046 C C . HIS A 1 10 ? 0.222 -3.851 -17.307 1.00 0.00 10 HIS A C 15
ATOM 24047 O O . HIS A 1 10 ? 1.250 -4.536 -17.199 1.00 0.00 10 HIS A O 15
ATOM 24062 N N . MET A 1 11 ? -0.258 -3.094 -16.306 1.00 0.00 11 MET A N 15
ATOM 24063 C CA . MET A 1 11 ? 0.232 -3.152 -14.916 1.00 0.00 11 MET A CA 15
ATOM 24064 C C . MET A 1 11 ? -0.983 -3.337 -13.988 1.00 0.00 11 MET A C 15
ATOM 24065 O O . MET A 1 11 ? -1.924 -2.529 -14.040 1.00 0.00 11 MET A O 15
ATOM 24079 N N . SER A 1 12 ? -0.950 -4.408 -13.164 1.00 0.00 12 SER A N 15
ATOM 24080 C CA . SER A 1 12 ? -2.111 -4.876 -12.372 1.00 0.00 12 SER A CA 15
ATOM 24081 C C . SER A 1 12 ? -2.592 -3.803 -11.373 1.00 0.00 12 SER A C 15
ATOM 24082 O O . SER A 1 12 ? -3.585 -3.117 -11.631 1.00 0.00 12 SER A O 15
ATOM 24090 N N . TRP A 1 13 ? -1.892 -3.645 -10.244 1.00 0.00 13 TRP A N 15
ATOM 24091 C CA . TRP A 1 13 ? -2.212 -2.617 -9.234 1.00 0.00 13 TRP A CA 15
ATOM 24092 C C . TRP A 1 13 ? -1.089 -1.574 -9.100 1.00 0.00 13 TRP A C 15
ATOM 24093 O O . TRP A 1 13 ? -1.103 -0.774 -8.176 1.00 0.00 13 TRP A O 15
ATOM 24114 N N . TYR A 1 14 ? -0.131 -1.551 -10.033 1.00 0.00 14 TYR A N 15
ATOM 24115 C CA . TYR A 1 14 ? 1.020 -0.627 -9.950 1.00 0.00 14 TYR A CA 15
ATOM 24116 C C . TYR A 1 14 ? 0.840 0.446 -11.022 1.00 0.00 14 TYR A C 15
ATOM 24117 O O . TYR A 1 14 ? 0.762 0.124 -12.199 1.00 0.00 14 TYR A O 15
ATOM 24135 N N . HIS A 1 15 ? 0.688 1.714 -10.611 1.00 0.00 15 HIS A N 15
ATOM 24136 C CA . HIS A 1 15 ? 0.654 2.859 -11.540 1.00 0.00 15 HIS A CA 15
ATOM 24137 C C . HIS A 1 15 ? 1.862 3.750 -11.266 1.00 0.00 15 HIS A C 15
ATOM 24138 O O . HIS A 1 15 ? 1.993 4.295 -10.169 1.00 0.00 15 HIS A O 15
ATOM 24153 N N . ARG A 1 16 ? 2.743 3.877 -12.270 1.00 0.00 16 ARG A N 15
ATOM 24154 C CA . ARG A 1 16 ? 4.007 4.608 -12.146 1.00 0.00 16 ARG A CA 15
ATOM 24155 C C . ARG A 1 16 ? 3.770 6.104 -11.886 1.00 0.00 16 ARG A C 15
ATOM 24156 O O . ARG A 1 16 ? 4.185 6.630 -10.843 1.00 0.00 16 ARG A O 15
ATOM 24177 N N . ASP A 1 17 ? 3.058 6.775 -12.801 1.00 0.00 17 ASP A N 15
ATOM 24178 C CA . ASP A 1 17 ? 2.779 8.222 -12.704 1.00 0.00 17 ASP A CA 15
ATOM 24179 C C . ASP A 1 17 ? 1.279 8.411 -12.431 1.00 0.00 17 ASP A C 15
ATOM 24180 O O . ASP A 1 17 ? 0.448 8.524 -13.342 1.00 0.00 17 ASP A O 15
ATOM 24189 N N . LEU A 1 18 ? 0.943 8.366 -11.143 1.00 0.00 18 LEU A N 15
ATOM 24190 C CA . LEU A 1 18 ? -0.419 8.566 -10.643 1.00 0.00 18 LEU A CA 15
ATOM 24191 C C . LEU A 1 18 ? -0.350 9.541 -9.465 1.00 0.00 18 LEU A C 15
ATOM 24192 O O . LEU A 1 18 ? 0.522 9.400 -8.601 1.00 0.00 18 LEU A O 15
ATOM 24208 N N . SER A 1 19 ? -1.247 10.541 -9.452 1.00 0.00 19 SER A N 15
ATOM 24209 C CA . SER A 1 19 ? -1.354 11.515 -8.355 1.00 0.00 19 SER A CA 15
ATOM 24210 C C . SER A 1 19 ? -2.138 10.885 -7.200 1.00 0.00 19 SER A C 15
ATOM 24211 O O . SER A 1 19 ? -2.941 9.977 -7.439 1.00 0.00 19 SER A O 15
ATOM 24219 N N . ARG A 1 20 ? -1.917 11.368 -5.960 1.00 0.00 20 ARG A N 15
ATOM 24220 C CA . ARG A 1 20 ? -2.569 10.791 -4.771 1.00 0.00 20 ARG A CA 15
ATOM 24221 C C . ARG A 1 20 ? -4.090 11.019 -4.818 1.00 0.00 20 ARG A C 15
ATOM 24222 O O . ARG A 1 20 ? -4.838 10.098 -4.545 1.00 0.00 20 ARG A O 15
ATOM 24243 N N . ALA A 1 21 ? -4.525 12.239 -5.201 1.00 0.00 21 ALA A N 15
ATOM 24244 C CA . ALA A 1 21 ? -5.961 12.584 -5.358 1.00 0.00 21 ALA A CA 15
ATOM 24245 C C . ALA A 1 21 ? -6.680 11.578 -6.279 1.00 0.00 21 ALA A C 15
ATOM 24246 O O . ALA A 1 21 ? -7.732 11.034 -5.935 1.00 0.00 21 ALA A O 15
ATOM 24253 N N . ALA A 1 22 ? -6.051 11.311 -7.430 1.00 0.00 22 ALA A N 15
ATOM 24254 C CA . ALA A 1 22 ? -6.541 10.335 -8.420 1.00 0.00 22 ALA A CA 15
ATOM 24255 C C . ALA A 1 22 ? -6.427 8.875 -7.906 1.00 0.00 22 ALA A C 15
ATOM 24256 O O . ALA A 1 22 ? -7.179 8.018 -8.355 1.00 0.00 22 ALA A O 15
ATOM 24263 N N . ALA A 1 23 ? -5.495 8.615 -6.968 1.00 0.00 23 ALA A N 15
ATOM 24264 C CA . ALA A 1 23 ? -5.264 7.264 -6.394 1.00 0.00 23 ALA A CA 15
ATOM 24265 C C . ALA A 1 23 ? -6.377 6.870 -5.396 1.00 0.00 23 ALA A C 15
ATOM 24266 O O . ALA A 1 23 ? -6.937 5.765 -5.487 1.00 0.00 23 ALA A O 15
ATOM 24273 N N . GLU A 1 24 ? -6.682 7.783 -4.443 1.00 0.00 24 GLU A N 15
ATOM 24274 C CA . GLU A 1 24 ? -7.764 7.585 -3.440 1.00 0.00 24 GLU A CA 15
ATOM 24275 C C . GLU A 1 24 ? -9.124 7.476 -4.148 1.00 0.00 24 GLU A C 15
ATOM 24276 O O . GLU A 1 24 ? -9.981 6.693 -3.744 1.00 0.00 24 GLU A O 15
ATOM 24288 N N . GLU A 1 25 ? -9.284 8.303 -5.201 1.00 0.00 25 GLU A N 15
ATOM 24289 C CA . GLU A 1 25 ? -10.490 8.343 -6.047 1.00 0.00 25 GLU A CA 15
ATOM 24290 C C . GLU A 1 25 ? -10.658 7.005 -6.787 1.00 0.00 25 GLU A C 15
ATOM 24291 O O . GLU A 1 25 ? -11.748 6.454 -6.832 1.00 0.00 25 GLU A O 15
ATOM 24303 N N . LEU A 1 26 ? -9.551 6.529 -7.385 1.00 0.00 26 LEU A N 15
ATOM 24304 C CA . LEU A 1 26 ? -9.485 5.223 -8.082 1.00 0.00 26 LEU A CA 15
ATOM 24305 C C . LEU A 1 26 ? -9.942 4.080 -7.152 1.00 0.00 26 LEU A C 15
ATOM 24306 O O . LEU A 1 26 ? -10.643 3.171 -7.579 1.00 0.00 26 LEU A O 15
ATOM 24322 N N . LEU A 1 27 ? -9.583 4.164 -5.867 1.00 0.00 27 LEU A N 15
ATOM 24323 C CA . LEU A 1 27 ? -9.974 3.142 -4.883 1.00 0.00 27 LEU A CA 15
ATOM 24324 C C . LEU A 1 27 ? -11.419 3.352 -4.415 1.00 0.00 27 LEU A C 15
ATOM 24325 O O . LEU A 1 27 ? -12.149 2.385 -4.223 1.00 0.00 27 LEU A O 15
ATOM 24341 N N . ALA A 1 28 ? -11.837 4.619 -4.287 1.00 0.00 28 ALA A N 15
ATOM 24342 C CA . ALA A 1 28 ? -13.177 4.968 -3.786 1.00 0.00 28 ALA A CA 15
ATOM 24343 C C . ALA A 1 28 ? -14.260 4.531 -4.794 1.00 0.00 28 ALA A C 15
ATOM 24344 O O . ALA A 1 28 ? -15.311 4.007 -4.406 1.00 0.00 28 ALA A O 15
ATOM 24351 N N . ARG A 1 29 ? -13.976 4.760 -6.088 1.00 0.00 29 ARG A N 15
ATOM 24352 C CA . ARG A 1 29 ? -14.893 4.463 -7.199 1.00 0.00 29 ARG A CA 15
ATOM 24353 C C . ARG A 1 29 ? -14.701 3.025 -7.726 1.00 0.00 29 ARG A C 15
ATOM 24354 O O . ARG A 1 29 ? -15.637 2.216 -7.666 1.00 0.00 29 ARG A O 15
ATOM 24375 N N . ALA A 1 30 ? -13.481 2.705 -8.214 1.00 0.00 30 ALA A N 15
ATOM 24376 C CA . ALA A 1 30 ? -13.199 1.389 -8.831 1.00 0.00 30 ALA A CA 15
ATOM 24377 C C . ALA A 1 30 ? -13.050 0.298 -7.771 1.00 0.00 30 ALA A C 15
ATOM 24378 O O . ALA A 1 30 ? -13.678 -0.765 -7.890 1.00 0.00 30 ALA A O 15
ATOM 24385 N N . GLY A 1 31 ? -12.204 0.556 -6.747 1.00 0.00 31 GLY A N 15
ATOM 24386 C CA . GLY A 1 31 ? -11.951 -0.409 -5.680 1.00 0.00 31 GLY A CA 15
ATOM 24387 C C . GLY A 1 31 ? -13.198 -0.826 -4.927 1.00 0.00 31 GLY A C 15
ATOM 24388 O O . GLY A 1 31 ? -13.899 0.020 -4.368 1.00 0.00 31 GLY A O 15
ATOM 24392 N N . ARG A 1 32 ? -13.474 -2.132 -4.920 1.00 0.00 32 ARG A N 15
ATOM 24393 C CA . ARG A 1 32 ? -14.675 -2.694 -4.290 1.00 0.00 32 ARG A CA 15
ATOM 24394 C C . ARG A 1 32 ? -14.584 -2.613 -2.749 1.00 0.00 32 ARG A C 15
ATOM 24395 O O . ARG A 1 32 ? -15.531 -2.152 -2.113 1.00 0.00 32 ARG A O 15
ATOM 24416 N N . ASP A 1 33 ? -13.398 -2.989 -2.199 1.00 0.00 33 ASP A N 15
ATOM 24417 C CA . ASP A 1 33 ? -13.117 -3.099 -0.727 1.00 0.00 33 ASP A CA 15
ATOM 24418 C C . ASP A 1 33 ? -11.875 -3.985 -0.541 1.00 0.00 33 ASP A C 15
ATOM 24419 O O . ASP A 1 33 ? -11.804 -5.067 -1.132 1.00 0.00 33 ASP A O 15
ATOM 24428 N N . GLY A 1 34 ? -10.912 -3.527 0.282 1.00 0.00 34 GLY A N 15
ATOM 24429 C CA . GLY A 1 34 ? -9.644 -4.245 0.480 1.00 0.00 34 GLY A CA 15
ATOM 24430 C C . GLY A 1 34 ? -8.736 -4.146 -0.743 1.00 0.00 34 GLY A C 15
ATOM 24431 O O . GLY A 1 34 ? -7.827 -4.967 -0.933 1.00 0.00 34 GLY A O 15
ATOM 24435 N N . SER A 1 35 ? -9.011 -3.125 -1.572 1.00 0.00 35 SER A N 15
ATOM 24436 C CA . SER A 1 35 ? -8.293 -2.855 -2.812 1.00 0.00 35 SER A CA 15
ATOM 24437 C C . SER A 1 35 ? -7.024 -2.062 -2.505 1.00 0.00 35 SER A C 15
ATOM 24438 O O . SER A 1 35 ? -7.033 -1.220 -1.610 1.00 0.00 35 SER A O 15
ATOM 24446 N N . PHE A 1 36 ? -5.943 -2.311 -3.252 1.00 0.00 36 PHE A N 15
ATOM 24447 C CA . PHE A 1 36 ? -4.672 -1.596 -3.055 1.00 0.00 36 PHE A CA 15
ATOM 24448 C C . PHE A 1 36 ? -3.994 -1.302 -4.396 1.00 0.00 36 PHE A C 15
ATOM 24449 O O . PHE A 1 36 ? -4.156 -2.049 -5.368 1.00 0.00 36 PHE A O 15
ATOM 24466 N N . LEU A 1 37 ? -3.233 -0.204 -4.431 1.00 0.00 37 LEU A N 15
ATOM 24467 C CA . LEU A 1 37 ? -2.355 0.146 -5.549 1.00 0.00 37 LEU A CA 15
ATOM 24468 C C . LEU A 1 37 ? -1.022 0.677 -5.017 1.00 0.00 37 LEU A C 15
ATOM 24469 O O . LEU A 1 37 ? -0.974 1.275 -3.943 1.00 0.00 37 LEU A O 15
ATOM 24485 N N . VAL A 1 38 ? 0.065 0.447 -5.762 1.00 0.00 38 VAL A N 15
ATOM 24486 C CA . VAL A 1 38 ? 1.382 0.995 -5.433 1.00 0.00 38 VAL A CA 15
ATOM 24487 C C . VAL A 1 38 ? 1.762 1.982 -6.544 1.00 0.00 38 VAL A C 15
ATOM 24488 O O . VAL A 1 38 ? 1.545 1.718 -7.730 1.00 0.00 38 VAL A O 15
ATOM 24501 N N . ARG A 1 39 ? 2.295 3.122 -6.138 1.00 0.00 39 ARG A N 15
ATOM 24502 C CA . ARG A 1 39 ? 2.631 4.241 -7.019 1.00 0.00 39 ARG A CA 15
ATOM 24503 C C . ARG A 1 39 ? 4.011 4.784 -6.647 1.00 0.00 39 ARG A C 15
ATOM 24504 O O . ARG A 1 39 ? 4.533 4.484 -5.565 1.00 0.00 39 ARG A O 15
ATOM 24525 N N . ASP A 1 40 ? 4.587 5.593 -7.539 1.00 0.00 40 ASP A N 15
ATOM 24526 C CA . ASP A 1 40 ? 5.871 6.261 -7.280 1.00 0.00 40 ASP A CA 15
ATOM 24527 C C . ASP A 1 40 ? 5.624 7.584 -6.535 1.00 0.00 40 ASP A C 15
ATOM 24528 O O . ASP A 1 40 ? 4.743 8.370 -6.912 1.00 0.00 40 ASP A O 15
ATOM 24537 N N . SER A 1 41 ? 6.391 7.792 -5.459 1.00 0.00 41 SER A N 15
ATOM 24538 C CA . SER A 1 41 ? 6.436 9.049 -4.708 1.00 0.00 41 SER A CA 15
ATOM 24539 C C . SER A 1 41 ? 7.557 9.925 -5.300 1.00 0.00 41 SER A C 15
ATOM 24540 O O . SER A 1 41 ? 8.464 9.415 -5.973 1.00 0.00 41 SER A O 15
ATOM 24548 N N . GLU A 1 42 ? 7.531 11.224 -5.006 1.00 0.00 42 GLU A N 15
ATOM 24549 C CA . GLU A 1 42 ? 8.486 12.182 -5.557 1.00 0.00 42 GLU A CA 15
ATOM 24550 C C . GLU A 1 42 ? 8.775 13.202 -4.445 1.00 0.00 42 GLU A C 15
ATOM 24551 O O . GLU A 1 42 ? 8.217 14.306 -4.431 1.00 0.00 42 GLU A O 15
ATOM 24563 N N . SER A 1 43 ? 9.579 12.761 -3.463 1.00 0.00 43 SER A N 15
ATOM 24564 C CA . SER A 1 43 ? 9.878 13.531 -2.246 1.00 0.00 43 SER A CA 15
ATOM 24565 C C . SER A 1 43 ? 11.091 12.891 -1.543 1.00 0.00 43 SER A C 15
ATOM 24566 O O . SER A 1 43 ? 12.184 13.470 -1.525 1.00 0.00 43 SER A O 15
ATOM 24574 N N . VAL A 1 44 ? 10.898 11.670 -0.992 1.00 0.00 44 VAL A N 15
ATOM 24575 C CA . VAL A 1 44 ? 11.990 10.868 -0.394 1.00 0.00 44 VAL A CA 15
ATOM 24576 C C . VAL A 1 44 ? 12.729 10.128 -1.527 1.00 0.00 44 VAL A C 15
ATOM 24577 O O . VAL A 1 44 ? 12.434 8.964 -1.825 1.00 0.00 44 VAL A O 15
ATOM 24590 N N . ALA A 1 45 ? 13.658 10.856 -2.178 1.00 0.00 45 ALA A N 15
ATOM 24591 C CA . ALA A 1 45 ? 14.345 10.420 -3.417 1.00 0.00 45 ALA A CA 15
ATOM 24592 C C . ALA A 1 45 ? 13.328 9.853 -4.456 1.00 0.00 45 ALA A C 15
ATOM 24593 O O . ALA A 1 45 ? 12.357 10.543 -4.786 1.00 0.00 45 ALA A O 15
ATOM 24600 N N . GLY A 1 46 ? 13.509 8.587 -4.907 1.00 0.00 46 GLY A N 15
ATOM 24601 C CA . GLY A 1 46 ? 12.536 7.894 -5.747 1.00 0.00 46 GLY A CA 15
ATOM 24602 C C . GLY A 1 46 ? 11.868 6.807 -4.932 1.00 0.00 46 GLY A C 15
ATOM 24603 O O . GLY A 1 46 ? 12.222 5.631 -5.028 1.00 0.00 46 GLY A O 15
ATOM 24607 N N . ALA A 1 47 ? 10.895 7.214 -4.113 1.00 0.00 47 ALA A N 15
ATOM 24608 C CA . ALA A 1 47 ? 10.232 6.331 -3.130 1.00 0.00 47 ALA A CA 15
ATOM 24609 C C . ALA A 1 47 ? 8.969 5.681 -3.720 1.00 0.00 47 ALA A C 15
ATOM 24610 O O . ALA A 1 47 ? 8.580 5.955 -4.858 1.00 0.00 47 ALA A O 15
ATOM 24617 N N . PHE A 1 48 ? 8.371 4.777 -2.935 1.00 0.00 48 PHE A N 15
ATOM 24618 C CA . PHE A 1 48 ? 7.072 4.141 -3.240 1.00 0.00 48 PHE A CA 15
ATOM 24619 C C . PHE A 1 48 ? 6.015 4.595 -2.210 1.00 0.00 48 PHE A C 15
ATOM 24620 O O . PHE A 1 48 ? 6.356 5.010 -1.088 1.00 0.00 48 PHE A O 15
ATOM 24637 N N . ALA A 1 49 ? 4.738 4.544 -2.623 1.00 0.00 49 ALA A N 15
ATOM 24638 C CA . ALA A 1 49 ? 3.568 4.749 -1.752 1.00 0.00 49 ALA A CA 15
ATOM 24639 C C . ALA A 1 49 ? 2.516 3.673 -2.066 1.00 0.00 49 ALA A C 15
ATOM 24640 O O . ALA A 1 49 ? 2.382 3.254 -3.214 1.00 0.00 49 ALA A O 15
ATOM 24647 N N . LEU A 1 50 ? 1.767 3.252 -1.047 1.00 0.00 50 LEU A N 15
ATOM 24648 C CA . LEU A 1 50 ? 0.769 2.174 -1.144 1.00 0.00 50 LEU A CA 15
ATOM 24649 C C . LEU A 1 50 ? -0.588 2.697 -0.660 1.00 0.00 50 LEU A C 15
ATOM 24650 O O . LEU A 1 50 ? -0.779 2.915 0.523 1.00 0.00 50 LEU A O 15
ATOM 24666 N N . CYS A 1 51 ? -1.525 2.881 -1.584 1.00 0.00 51 CYS A N 15
ATOM 24667 C CA . CYS A 1 51 ? -2.873 3.364 -1.272 1.00 0.00 51 CYS A CA 15
ATOM 24668 C C . CYS A 1 51 ? -3.767 2.133 -1.089 1.00 0.00 51 CYS A C 15
ATOM 24669 O O . CYS A 1 51 ? -3.798 1.274 -1.967 1.00 0.00 51 CYS A O 15
ATOM 24677 N N . VAL A 1 52 ? -4.475 2.022 0.053 1.00 0.00 52 VAL A N 15
ATOM 24678 C CA . VAL A 1 52 ? -5.323 0.841 0.358 1.00 0.00 52 VAL A CA 15
ATOM 24679 C C . VAL A 1 52 ? -6.699 1.302 0.854 1.00 0.00 52 VAL A C 15
ATOM 24680 O O . VAL A 1 52 ? -6.784 2.005 1.854 1.00 0.00 52 VAL A O 15
ATOM 24693 N N . LEU A 1 53 ? -7.763 0.894 0.154 1.00 0.00 53 LEU A N 15
ATOM 24694 C CA . LEU A 1 53 ? -9.150 1.091 0.591 1.00 0.00 53 LEU A CA 15
ATOM 24695 C C . LEU A 1 53 ? -9.567 -0.078 1.493 1.00 0.00 53 LEU A C 15
ATOM 24696 O O . LEU A 1 53 ? -9.242 -1.230 1.199 1.00 0.00 53 LEU A O 15
ATOM 24712 N N . TYR A 1 54 ? -10.308 0.234 2.562 1.00 0.00 54 TYR A N 15
ATOM 24713 C CA . TYR A 1 54 ? -10.952 -0.757 3.417 1.00 0.00 54 TYR A CA 15
ATOM 24714 C C . TYR A 1 54 ? -12.024 -0.045 4.261 1.00 0.00 54 TYR A C 15
ATOM 24715 O O . TYR A 1 54 ? -11.702 0.892 4.989 1.00 0.00 54 TYR A O 15
ATOM 24733 N N . GLN A 1 55 ? -13.278 -0.506 4.119 1.00 0.00 55 GLN A N 15
ATOM 24734 C CA . GLN A 1 55 ? -14.476 -0.028 4.863 1.00 0.00 55 GLN A CA 15
ATOM 24735 C C . GLN A 1 55 ? -14.538 1.519 5.023 1.00 0.00 55 GLN A C 15
ATOM 24736 O O . GLN A 1 55 ? -14.356 2.044 6.130 1.00 0.00 55 GLN A O 15
ATOM 24750 N N . LYS A 1 56 ? -14.725 2.228 3.884 1.00 0.00 56 LYS A N 15
ATOM 24751 C CA . LYS A 1 56 ? -14.854 3.710 3.818 1.00 0.00 56 LYS A CA 15
ATOM 24752 C C . LYS A 1 56 ? -13.616 4.447 4.378 1.00 0.00 56 LYS A C 15
ATOM 24753 O O . LYS A 1 56 ? -13.700 5.607 4.797 1.00 0.00 56 LYS A O 15
ATOM 24772 N N . HIS A 1 57 ? -12.460 3.779 4.290 1.00 0.00 57 HIS A N 15
ATOM 24773 C CA . HIS A 1 57 ? -11.177 4.302 4.772 1.00 0.00 57 HIS A CA 15
ATOM 24774 C C . HIS A 1 57 ? -10.080 3.944 3.760 1.00 0.00 57 HIS A C 15
ATOM 24775 O O . HIS A 1 57 ? -9.717 2.781 3.637 1.00 0.00 57 HIS A O 15
ATOM 24790 N N . VAL A 1 58 ? -9.592 4.938 3.003 1.00 0.00 58 VAL A N 15
ATOM 24791 C CA . VAL A 1 58 ? -8.362 4.802 2.201 1.00 0.00 58 VAL A CA 15
ATOM 24792 C C . VAL A 1 58 ? -7.198 5.317 3.055 1.00 0.00 58 VAL A C 15
ATOM 24793 O O . VAL A 1 58 ? -7.259 6.446 3.542 1.00 0.00 58 VAL A O 15
ATOM 24806 N N . HIS A 1 59 ? -6.187 4.474 3.300 1.00 0.00 59 HIS A N 15
ATOM 24807 C CA . HIS A 1 59 ? -4.939 4.858 3.985 1.00 0.00 59 HIS A CA 15
ATOM 24808 C C . HIS A 1 59 ? -3.759 4.653 3.022 1.00 0.00 59 HIS A C 15
ATOM 24809 O O . HIS A 1 59 ? -3.702 3.637 2.333 1.00 0.00 59 HIS A O 15
ATOM 24824 N N . THR A 1 60 ? -2.811 5.601 3.013 1.00 0.00 60 THR A N 15
ATOM 24825 C CA . THR A 1 60 ? -1.602 5.532 2.182 1.00 0.00 60 THR A CA 15
ATOM 24826 C C . THR A 1 60 ? -0.395 5.213 3.081 1.00 0.00 60 THR A C 15
ATOM 24827 O O . THR A 1 60 ? -0.308 5.706 4.211 1.00 0.00 60 THR A O 15
ATOM 24838 N N . TYR A 1 61 ? 0.499 4.348 2.588 1.00 0.00 61 TYR A N 15
ATOM 24839 C CA . TYR A 1 61 ? 1.706 3.905 3.284 1.00 0.00 61 TYR A CA 15
ATOM 24840 C C . TYR A 1 61 ? 2.910 4.326 2.434 1.00 0.00 61 TYR A C 15
ATOM 24841 O O . TYR A 1 61 ? 3.120 3.752 1.367 1.00 0.00 61 TYR A O 15
ATOM 24859 N N . ARG A 1 62 ? 3.672 5.337 2.870 1.00 0.00 62 ARG A N 15
ATOM 24860 C CA . ARG A 1 62 ? 4.956 5.678 2.211 1.00 0.00 62 ARG A CA 15
ATOM 24861 C C . ARG A 1 62 ? 5.987 4.576 2.510 1.00 0.00 62 ARG A C 15
ATOM 24862 O O . ARG A 1 62 ? 5.953 3.952 3.578 1.00 0.00 62 ARG A O 15
ATOM 24883 N N . ILE A 1 63 ? 6.930 4.365 1.583 1.00 0.00 63 ILE A N 15
ATOM 24884 C CA . ILE A 1 63 ? 7.683 3.090 1.473 1.00 0.00 63 ILE A CA 15
ATOM 24885 C C . ILE A 1 63 ? 9.055 3.554 0.977 1.00 0.00 63 ILE A C 15
ATOM 24886 O O . ILE A 1 63 ? 9.160 3.983 -0.173 1.00 0.00 63 ILE A O 15
ATOM 24902 N N . LEU A 1 64 ? 10.075 3.556 1.845 1.00 0.00 64 LEU A N 15
ATOM 24903 C CA . LEU A 1 64 ? 11.303 4.355 1.635 1.00 0.00 64 LEU A CA 15
ATOM 24904 C C . LEU A 1 64 ? 12.504 3.458 1.251 1.00 0.00 64 LEU A C 15
ATOM 24905 O O . LEU A 1 64 ? 13.110 2.865 2.148 1.00 0.00 64 LEU A O 15
ATOM 24921 N N . PRO A 1 65 ? 12.856 3.321 -0.085 1.00 0.00 65 PRO A N 15
ATOM 24922 C CA . PRO A 1 65 ? 14.178 2.806 -0.511 1.00 0.00 65 PRO A CA 15
ATOM 24923 C C . PRO A 1 65 ? 15.273 3.809 -0.095 1.00 0.00 65 PRO A C 15
ATOM 24924 O O . PRO A 1 65 ? 15.536 4.799 -0.791 1.00 0.00 65 PRO A O 15
ATOM 24935 N N . ASP A 1 66 ? 15.881 3.545 1.067 1.00 0.00 66 ASP A N 15
ATOM 24936 C CA . ASP A 1 66 ? 16.607 4.540 1.871 1.00 0.00 66 ASP A CA 15
ATOM 24937 C C . ASP A 1 66 ? 17.442 3.795 2.950 1.00 0.00 66 ASP A C 15
ATOM 24938 O O . ASP A 1 66 ? 17.236 2.591 3.180 1.00 0.00 66 ASP A O 15
ATOM 24947 N N . GLY A 1 67 ? 18.416 4.496 3.566 1.00 0.00 67 GLY A N 15
ATOM 24948 C CA . GLY A 1 67 ? 19.160 3.986 4.727 1.00 0.00 67 GLY A CA 15
ATOM 24949 C C . GLY A 1 67 ? 20.394 3.187 4.339 1.00 0.00 67 GLY A C 15
ATOM 24950 O O . GLY A 1 67 ? 21.525 3.621 4.578 1.00 0.00 67 GLY A O 15
ATOM 24954 N N . GLU A 1 68 ? 20.163 2.022 3.716 1.00 0.00 68 GLU A N 15
ATOM 24955 C CA . GLU A 1 68 ? 21.209 1.064 3.284 1.00 0.00 68 GLU A CA 15
ATOM 24956 C C . GLU A 1 68 ? 20.781 0.466 1.931 1.00 0.00 68 GLU A C 15
ATOM 24957 O O . GLU A 1 68 ? 21.252 -0.613 1.543 1.00 0.00 68 GLU A O 15
ATOM 24969 N N . ASP A 1 69 ? 19.928 1.226 1.209 1.00 0.00 69 ASP A N 15
ATOM 24970 C CA . ASP A 1 69 ? 19.225 0.791 -0.010 1.00 0.00 69 ASP A CA 15
ATOM 24971 C C . ASP A 1 69 ? 18.298 -0.409 0.313 1.00 0.00 69 ASP A C 15
ATOM 24972 O O . ASP A 1 69 ? 18.464 -1.516 -0.200 1.00 0.00 69 ASP A O 15
ATOM 24981 N N . PHE A 1 70 ? 17.367 -0.174 1.246 1.00 0.00 70 PHE A N 15
ATOM 24982 C CA . PHE A 1 70 ? 16.247 -1.091 1.560 1.00 0.00 70 PHE A CA 15
ATOM 24983 C C . PHE A 1 70 ? 14.946 -0.290 1.500 1.00 0.00 70 PHE A C 15
ATOM 24984 O O . PHE A 1 70 ? 14.974 0.902 1.780 1.00 0.00 70 PHE A O 15
ATOM 25001 N N . LEU A 1 71 ? 13.814 -0.928 1.184 1.00 0.00 71 LEU A N 15
ATOM 25002 C CA . LEU A 1 71 ? 12.502 -0.241 1.187 1.00 0.00 71 LEU A CA 15
ATOM 25003 C C . LEU A 1 71 ? 11.781 -0.541 2.512 1.00 0.00 71 LEU A C 15
ATOM 25004 O O . LEU A 1 71 ? 11.326 -1.663 2.751 1.00 0.00 71 LEU A O 15
ATOM 25020 N N . ALA A 1 72 ? 11.680 0.495 3.366 1.00 0.00 72 ALA A N 15
ATOM 25021 C CA . ALA A 1 72 ? 11.116 0.387 4.720 1.00 0.00 72 ALA A CA 15
ATOM 25022 C C . ALA A 1 72 ? 9.659 0.853 4.730 1.00 0.00 72 ALA A C 15
ATOM 25023 O O . ALA A 1 72 ? 9.348 1.952 4.263 1.00 0.00 72 ALA A O 15
ATOM 25030 N N . VAL A 1 73 ? 8.776 -0.004 5.254 1.00 0.00 73 VAL A N 15
ATOM 25031 C CA . VAL A 1 73 ? 7.364 0.330 5.444 1.00 0.00 73 VAL A CA 15
ATOM 25032 C C . VAL A 1 73 ? 7.146 0.727 6.904 1.00 0.00 73 VAL A C 15
ATOM 25033 O O . VAL A 1 73 ? 7.508 -0.025 7.825 1.00 0.00 73 VAL A O 15
ATOM 25046 N N . GLN A 1 74 ? 6.510 1.879 7.092 1.00 0.00 74 GLN A N 15
ATOM 25047 C CA . GLN A 1 74 ? 6.301 2.479 8.404 1.00 0.00 74 GLN A CA 15
ATOM 25048 C C . GLN A 1 74 ? 4.925 2.038 8.915 1.00 0.00 74 GLN A C 15
ATOM 25049 O O . GLN A 1 74 ? 3.902 2.671 8.633 1.00 0.00 74 GLN A O 15
ATOM 25063 N N . THR A 1 75 ? 4.922 0.918 9.638 1.00 0.00 75 THR A N 15
ATOM 25064 C CA . THR A 1 75 ? 3.713 0.324 10.205 1.00 0.00 75 THR A CA 15
ATOM 25065 C C . THR A 1 75 ? 3.196 1.183 11.379 1.00 0.00 75 THR A C 15
ATOM 25066 O O . THR A 1 75 ? 1.981 1.281 11.595 1.00 0.00 75 THR A O 15
ATOM 25077 N N . SER A 1 76 ? 4.168 1.778 12.117 1.00 0.00 76 SER A N 15
ATOM 25078 C CA . SER A 1 76 ? 3.954 2.762 13.200 1.00 0.00 76 SER A CA 15
ATOM 25079 C C . SER A 1 76 ? 3.458 2.113 14.504 1.00 0.00 76 SER A C 15
ATOM 25080 O O . SER A 1 76 ? 3.080 0.930 14.518 1.00 0.00 76 SER A O 15
ATOM 25088 N N . GLN A 1 77 ? 3.506 2.914 15.600 1.00 0.00 77 GLN A N 15
ATOM 25089 C CA . GLN A 1 77 ? 3.073 2.507 16.953 1.00 0.00 77 GLN A CA 15
ATOM 25090 C C . GLN A 1 77 ? 4.001 1.419 17.548 1.00 0.00 77 GLN A C 15
ATOM 25091 O O . GLN A 1 77 ? 5.149 1.263 17.122 1.00 0.00 77 GLN A O 15
ATOM 25105 N N . GLY A 1 78 ? 3.482 0.744 18.590 1.00 0.00 78 GLY A N 15
ATOM 25106 C CA . GLY A 1 78 ? 4.094 -0.455 19.189 1.00 0.00 78 GLY A CA 15
ATOM 25107 C C . GLY A 1 78 ? 4.485 -1.530 18.169 1.00 0.00 78 GLY A C 15
ATOM 25108 O O . GLY A 1 78 ? 5.369 -2.347 18.435 1.00 0.00 78 GLY A O 15
ATOM 25112 N N . VAL A 1 79 ? 3.808 -1.517 17.001 1.00 0.00 79 VAL A N 15
ATOM 25113 C CA . VAL A 1 79 ? 4.131 -2.392 15.864 1.00 0.00 79 VAL A CA 15
ATOM 25114 C C . VAL A 1 79 ? 5.485 -1.958 15.239 1.00 0.00 79 VAL A C 15
ATOM 25115 O O . VAL A 1 79 ? 5.601 -0.801 14.804 1.00 0.00 79 VAL A O 15
ATOM 25128 N N . PRO A 1 80 ? 6.523 -2.865 15.186 1.00 0.00 80 PRO A N 15
ATOM 25129 C CA . PRO A 1 80 ? 7.859 -2.534 14.619 1.00 0.00 80 PRO A CA 15
ATOM 25130 C C . PRO A 1 80 ? 7.822 -2.236 13.098 1.00 0.00 80 PRO A C 15
ATOM 25131 O O . PRO A 1 80 ? 7.095 -2.901 12.344 1.00 0.00 80 PRO A O 15
ATOM 25142 N N . VAL A 1 81 ? 8.640 -1.256 12.667 1.00 0.00 81 VAL A N 15
ATOM 25143 C CA . VAL A 1 81 ? 8.769 -0.843 11.263 1.00 0.00 81 VAL A CA 15
ATOM 25144 C C . VAL A 1 81 ? 9.656 -1.864 10.541 1.00 0.00 81 VAL A C 15
ATOM 25145 O O . VAL A 1 81 ? 10.822 -2.053 10.921 1.00 0.00 81 VAL A O 15
ATOM 25158 N N . ARG A 1 82 ? 9.109 -2.538 9.519 1.00 0.00 82 ARG A N 15
ATOM 25159 C CA . ARG A 1 82 ? 9.811 -3.635 8.838 1.00 0.00 82 ARG A CA 15
ATOM 25160 C C . ARG A 1 82 ? 10.284 -3.189 7.447 1.00 0.00 82 ARG A C 15
ATOM 25161 O O . ARG A 1 82 ? 9.497 -2.672 6.645 1.00 0.00 82 ARG A O 15
ATOM 25182 N N . ARG A 1 83 ? 11.582 -3.396 7.185 1.00 0.00 83 ARG A N 15
ATOM 25183 C CA . ARG A 1 83 ? 12.230 -3.080 5.902 1.00 0.00 83 ARG A CA 15
ATOM 25184 C C . ARG A 1 83 ? 12.332 -4.348 5.038 1.00 0.00 83 ARG A C 15
ATOM 25185 O O . ARG A 1 83 ? 12.345 -5.472 5.565 1.00 0.00 83 ARG A O 15
ATOM 25206 N N . PHE A 1 84 ? 12.388 -4.162 3.707 1.00 0.00 84 PHE A N 15
ATOM 25207 C CA . PHE A 1 84 ? 12.382 -5.268 2.733 1.00 0.00 84 PHE A CA 15
ATOM 25208 C C . PHE A 1 84 ? 13.515 -5.120 1.712 1.00 0.00 84 PHE A C 15
ATOM 25209 O O . PHE A 1 84 ? 14.007 -4.011 1.461 1.00 0.00 84 PHE A O 15
ATOM 25226 N N . GLN A 1 85 ? 13.921 -6.263 1.151 1.00 0.00 85 GLN A N 15
ATOM 25227 C CA . GLN A 1 85 ? 14.879 -6.334 0.036 1.00 0.00 85 GLN A CA 15
ATOM 25228 C C . GLN A 1 85 ? 14.217 -5.858 -1.278 1.00 0.00 85 GLN A C 15
ATOM 25229 O O . GLN A 1 85 ? 14.799 -5.069 -2.028 1.00 0.00 85 GLN A O 15
ATOM 25243 N N . THR A 1 86 ? 12.993 -6.362 -1.534 1.00 0.00 86 THR A N 15
ATOM 25244 C CA . THR A 1 86 ? 12.227 -6.062 -2.763 1.00 0.00 86 THR A CA 15
ATOM 25245 C C . THR A 1 86 ? 10.711 -6.006 -2.470 1.00 0.00 86 THR A C 15
ATOM 25246 O O . THR A 1 86 ? 10.272 -6.411 -1.384 1.00 0.00 86 THR A O 15
ATOM 25257 N N . LEU A 1 87 ? 9.913 -5.471 -3.436 1.00 0.00 87 LEU A N 15
ATOM 25258 C CA . LEU A 1 87 ? 8.432 -5.431 -3.352 1.00 0.00 87 LEU A CA 15
ATOM 25259 C C . LEU A 1 87 ? 7.834 -6.852 -3.243 1.00 0.00 87 LEU A C 15
ATOM 25260 O O . LEU A 1 87 ? 6.815 -7.029 -2.594 1.00 0.00 87 LEU A O 15
ATOM 25276 N N . GLY A 1 88 ? 8.487 -7.852 -3.877 1.00 0.00 88 GLY A N 15
ATOM 25277 C CA . GLY A 1 88 ? 8.113 -9.275 -3.717 1.00 0.00 88 GLY A CA 15
ATOM 25278 C C . GLY A 1 88 ? 8.032 -9.722 -2.250 1.00 0.00 88 GLY A C 15
ATOM 25279 O O . GLY A 1 88 ? 7.088 -10.417 -1.855 1.00 0.00 88 GLY A O 15
ATOM 25283 N N . GLU A 1 89 ? 9.003 -9.257 -1.447 1.00 0.00 89 GLU A N 15
ATOM 25284 C CA . GLU A 1 89 ? 9.023 -9.456 0.013 1.00 0.00 89 GLU A CA 15
ATOM 25285 C C . GLU A 1 89 ? 7.847 -8.713 0.697 1.00 0.00 89 GLU A C 15
ATOM 25286 O O . GLU A 1 89 ? 7.195 -9.256 1.595 1.00 0.00 89 GLU A O 15
ATOM 25298 N N . LEU A 1 90 ? 7.577 -7.484 0.223 1.00 0.00 90 LEU A N 15
ATOM 25299 C CA . LEU A 1 90 ? 6.577 -6.572 0.806 1.00 0.00 90 LEU A CA 15
ATOM 25300 C C . LEU A 1 90 ? 5.149 -7.115 0.595 1.00 0.00 90 LEU A C 15
ATOM 25301 O O . LEU A 1 90 ? 4.332 -7.105 1.518 1.00 0.00 90 LEU A O 15
ATOM 25317 N N . ILE A 1 91 ? 4.888 -7.679 -0.596 1.00 0.00 91 ILE A N 15
ATOM 25318 C CA . ILE A 1 91 ? 3.516 -7.981 -1.050 1.00 0.00 91 ILE A CA 15
ATOM 25319 C C . ILE A 1 91 ? 3.109 -9.364 -0.512 1.00 0.00 91 ILE A C 15
ATOM 25320 O O . ILE A 1 91 ? 1.991 -9.546 -0.007 1.00 0.00 91 ILE A O 15
ATOM 25336 N N . GLY A 1 92 ? 4.063 -10.312 -0.584 1.00 0.00 92 GLY A N 15
ATOM 25337 C CA . GLY A 1 92 ? 3.842 -11.683 -0.141 1.00 0.00 92 GLY A CA 15
ATOM 25338 C C . GLY A 1 92 ? 3.713 -11.800 1.374 1.00 0.00 92 GLY A C 15
ATOM 25339 O O . GLY A 1 92 ? 2.956 -12.631 1.871 1.00 0.00 92 GLY A O 15
ATOM 25343 N N . LEU A 1 93 ? 4.475 -10.968 2.119 1.00 0.00 93 LEU A N 15
ATOM 25344 C CA . LEU A 1 93 ? 4.397 -10.938 3.586 1.00 0.00 93 LEU A CA 15
ATOM 25345 C C . LEU A 1 93 ? 3.154 -10.170 4.050 1.00 0.00 93 LEU A C 15
ATOM 25346 O O . LEU A 1 93 ? 2.479 -10.604 4.984 1.00 0.00 93 LEU A O 15
ATOM 25362 N N . TYR A 1 94 ? 2.825 -9.037 3.394 1.00 0.00 94 TYR A N 15
ATOM 25363 C CA . TYR A 1 94 ? 1.637 -8.232 3.769 1.00 0.00 94 TYR A CA 15
ATOM 25364 C C . TYR A 1 94 ? 0.341 -8.816 3.180 1.00 0.00 94 TYR A C 15
ATOM 25365 O O . TYR A 1 94 ? -0.731 -8.244 3.371 1.00 0.00 94 TYR A O 15
ATOM 25383 N N . ALA A 1 95 ? 0.448 -9.983 2.511 1.00 0.00 95 ALA A N 15
ATOM 25384 C CA . ALA A 1 95 ? -0.705 -10.861 2.191 1.00 0.00 95 ALA A CA 15
ATOM 25385 C C . ALA A 1 95 ? -1.381 -11.446 3.465 1.00 0.00 95 ALA A C 15
ATOM 25386 O O . ALA A 1 95 ? -2.402 -12.137 3.369 1.00 0.00 95 ALA A O 15
ATOM 25393 N N . GLN A 1 96 ? -0.801 -11.160 4.645 1.00 0.00 96 GLN A N 15
ATOM 25394 C CA . GLN A 1 96 ? -1.397 -11.474 5.949 1.00 0.00 96 GLN A CA 15
ATOM 25395 C C . GLN A 1 96 ? -1.463 -10.167 6.773 1.00 0.00 96 GLN A C 15
ATOM 25396 O O . GLN A 1 96 ? -0.579 -9.306 6.637 1.00 0.00 96 GLN A O 15
ATOM 25410 N N . PRO A 1 97 ? -2.530 -9.973 7.603 1.00 0.00 97 PRO A N 15
ATOM 25411 C CA . PRO A 1 97 ? -2.694 -8.768 8.450 1.00 0.00 97 PRO A CA 15
ATOM 25412 C C . PRO A 1 97 ? -1.932 -8.885 9.800 1.00 0.00 97 PRO A C 15
ATOM 25413 O O . PRO A 1 97 ? -0.926 -9.606 9.892 1.00 0.00 97 PRO A O 15
ATOM 25424 N N . ASN A 1 98 ? -2.432 -8.144 10.820 1.00 0.00 98 ASN A N 15
ATOM 25425 C CA . ASN A 1 98 ? -1.878 -8.120 12.194 1.00 0.00 98 ASN A CA 15
ATOM 25426 C C . ASN A 1 98 ? -0.430 -7.568 12.173 1.00 0.00 98 ASN A C 15
ATOM 25427 O O . ASN A 1 98 ? 0.519 -8.242 12.578 1.00 0.00 98 ASN A O 15
ATOM 25438 N N . GLN A 1 99 ? -0.283 -6.327 11.643 1.00 0.00 99 GLN A N 15
ATOM 25439 C CA . GLN A 1 99 ? 1.024 -5.623 11.578 1.00 0.00 99 GLN A CA 15
ATOM 25440 C C . GLN A 1 99 ? 0.833 -4.144 11.145 1.00 0.00 99 GLN A C 15
ATOM 25441 O O . GLN A 1 99 ? 1.691 -3.552 10.487 1.00 0.00 99 GLN A O 15
ATOM 25455 N N . GLY A 1 100 ? -0.307 -3.531 11.501 1.00 0.00 100 GLY A N 15
ATOM 25456 C CA . GLY A 1 100 ? -0.510 -2.089 11.252 1.00 0.00 100 GLY A CA 15
ATOM 25457 C C . GLY A 1 100 ? -1.115 -1.814 9.874 1.00 0.00 100 GLY A C 15
ATOM 25458 O O . GLY A 1 100 ? -1.483 -0.679 9.563 1.00 0.00 100 GLY A O 15
ATOM 25462 N N . LEU A 1 101 ? -1.164 -2.866 9.035 1.00 0.00 101 LEU A N 15
ATOM 25463 C CA . LEU A 1 101 ? -1.925 -2.874 7.779 1.00 0.00 101 LEU A CA 15
ATOM 25464 C C . LEU A 1 101 ? -3.423 -2.894 8.120 1.00 0.00 101 LEU A C 15
ATOM 25465 O O . LEU A 1 101 ? -3.850 -3.689 8.958 1.00 0.00 101 LEU A O 15
ATOM 25481 N N . VAL A 1 102 ? -4.197 -1.999 7.491 1.00 0.00 102 VAL A N 15
ATOM 25482 C CA . VAL A 1 102 ? -5.655 -1.913 7.657 1.00 0.00 102 VAL A CA 15
ATOM 25483 C C . VAL A 1 102 ? -6.345 -3.235 7.233 1.00 0.00 102 VAL A C 15
ATOM 25484 O O . VAL A 1 102 ? -7.363 -3.635 7.802 1.00 0.00 102 VAL A O 15
ATOM 25497 N N . CYS A 1 103 ? -5.736 -3.905 6.251 1.00 0.00 103 CYS A N 15
ATOM 25498 C CA . CYS A 1 103 ? -6.173 -5.204 5.738 1.00 0.00 103 CYS A CA 15
ATOM 25499 C C . CYS A 1 103 ? -5.002 -5.868 5.009 1.00 0.00 103 CYS A C 15
ATOM 25500 O O . CYS A 1 103 ? -4.000 -5.203 4.699 1.00 0.00 103 CYS A O 15
ATOM 25508 N N . ALA A 1 104 ? -5.129 -7.172 4.742 1.00 0.00 104 ALA A N 15
ATOM 25509 C CA . ALA A 1 104 ? -4.146 -7.919 3.947 1.00 0.00 104 ALA A CA 15
ATOM 25510 C C . ALA A 1 104 ? -4.214 -7.482 2.471 1.00 0.00 104 ALA A C 15
ATOM 25511 O O . ALA A 1 104 ? -5.268 -7.033 1.987 1.00 0.00 104 ALA A O 15
ATOM 25518 N N . LEU A 1 105 ? -3.078 -7.573 1.769 1.00 0.00 105 LEU A N 15
ATOM 25519 C CA . LEU A 1 105 ? -3.012 -7.287 0.334 1.00 0.00 105 LEU A CA 15
ATOM 25520 C C . LEU A 1 105 ? -3.684 -8.444 -0.429 1.00 0.00 105 LEU A C 15
ATOM 25521 O O . LEU A 1 105 ? -3.074 -9.494 -0.662 1.00 0.00 105 LEU A O 15
ATOM 25537 N N . LEU A 1 106 ? -4.969 -8.240 -0.752 1.00 0.00 106 LEU A N 15
ATOM 25538 C CA . LEU A 1 106 ? -5.863 -9.282 -1.279 1.00 0.00 106 LEU A CA 15
ATOM 25539 C C . LEU A 1 106 ? -6.384 -8.896 -2.673 1.00 0.00 106 LEU A C 15
ATOM 25540 O O . LEU A 1 106 ? -6.118 -9.589 -3.657 1.00 0.00 106 LEU A O 15
ATOM 25556 N N . LEU A 1 107 ? -7.110 -7.772 -2.743 1.00 0.00 107 LEU A N 15
ATOM 25557 C CA . LEU A 1 107 ? -7.810 -7.341 -3.967 1.00 0.00 107 LEU A CA 15
ATOM 25558 C C . LEU A 1 107 ? -6.986 -6.251 -4.684 1.00 0.00 107 LEU A C 15
ATOM 25559 O O . LEU A 1 107 ? -6.664 -5.245 -4.062 1.00 0.00 107 LEU A O 15
ATOM 25575 N N . PRO A 1 108 ? -6.611 -6.439 -5.999 1.00 0.00 108 PRO A N 15
ATOM 25576 C CA . PRO A 1 108 ? -5.958 -5.367 -6.805 1.00 0.00 108 PRO A CA 15
ATOM 25577 C C . PRO A 1 108 ? -6.853 -4.114 -6.898 1.00 0.00 108 PRO A C 15
ATOM 25578 O O . PRO A 1 108 ? -6.403 -3.003 -6.628 1.00 0.00 108 PRO A O 15
ATOM 25589 N N . VAL A 1 109 ? -8.133 -4.338 -7.219 1.00 0.00 109 VAL A N 15
ATOM 25590 C CA . VAL A 1 109 ? -9.138 -3.276 -7.323 1.00 0.00 109 VAL A CA 15
ATOM 25591 C C . VAL A 1 109 ? -10.528 -3.927 -7.509 1.00 0.00 109 VAL A C 15
ATOM 25592 O O . VAL A 1 109 ? -11.505 -3.447 -6.905 1.00 0.00 109 VAL A O 15
ATOM 25606 N N . MET A 1 1 ? -13.034 9.990 -40.431 1.00 0.00 1 MET A N 16
ATOM 25607 C CA . MET A 1 1 ? -14.002 10.996 -39.926 1.00 0.00 1 MET A CA 16
ATOM 25608 C C . MET A 1 1 ? -14.365 10.668 -38.463 1.00 0.00 1 MET A C 16
ATOM 25609 O O . MET A 1 1 ? -15.160 9.751 -38.205 1.00 0.00 1 MET A O 16
ATOM 25625 N N . GLY A 1 2 ? -13.734 11.397 -37.518 1.00 0.00 2 GLY A N 16
ATOM 25626 C CA . GLY A 1 2 ? -13.958 11.219 -36.078 1.00 0.00 2 GLY A CA 16
ATOM 25627 C C . GLY A 1 2 ? -13.261 9.977 -35.528 1.00 0.00 2 GLY A C 16
ATOM 25628 O O . GLY A 1 2 ? -13.574 8.860 -35.942 1.00 0.00 2 GLY A O 16
ATOM 25632 N N . HIS A 1 3 ? -12.316 10.160 -34.589 1.00 0.00 3 HIS A N 16
ATOM 25633 C CA . HIS A 1 3 ? -11.594 9.039 -33.941 1.00 0.00 3 HIS A CA 16
ATOM 25634 C C . HIS A 1 3 ? -11.461 9.307 -32.429 1.00 0.00 3 HIS A C 16
ATOM 25635 O O . HIS A 1 3 ? -11.453 10.467 -32.001 1.00 0.00 3 HIS A O 16
ATOM 25650 N N . HIS A 1 4 ? -11.359 8.232 -31.628 1.00 0.00 4 HIS A N 16
ATOM 25651 C CA . HIS A 1 4 ? -11.137 8.328 -30.170 1.00 0.00 4 HIS A CA 16
ATOM 25652 C C . HIS A 1 4 ? -9.706 7.846 -29.847 1.00 0.00 4 HIS A C 16
ATOM 25653 O O . HIS A 1 4 ? -8.802 8.669 -29.657 1.00 0.00 4 HIS A O 16
ATOM 25668 N N . HIS A 1 5 ? -9.516 6.505 -29.861 1.00 0.00 5 HIS A N 16
ATOM 25669 C CA . HIS A 1 5 ? -8.227 5.830 -29.594 1.00 0.00 5 HIS A CA 16
ATOM 25670 C C . HIS A 1 5 ? -7.696 6.104 -28.163 1.00 0.00 5 HIS A C 16
ATOM 25671 O O . HIS A 1 5 ? -6.995 7.097 -27.921 1.00 0.00 5 HIS A O 16
ATOM 25686 N N . HIS A 1 6 ? -8.056 5.221 -27.222 1.00 0.00 6 HIS A N 16
ATOM 25687 C CA . HIS A 1 6 ? -7.551 5.249 -25.841 1.00 0.00 6 HIS A CA 16
ATOM 25688 C C . HIS A 1 6 ? -6.582 4.063 -25.637 1.00 0.00 6 HIS A C 16
ATOM 25689 O O . HIS A 1 6 ? -5.365 4.238 -25.695 1.00 0.00 6 HIS A O 16
ATOM 25704 N N . HIS A 1 7 ? -7.153 2.854 -25.483 1.00 0.00 7 HIS A N 16
ATOM 25705 C CA . HIS A 1 7 ? -6.426 1.620 -25.115 1.00 0.00 7 HIS A CA 16
ATOM 25706 C C . HIS A 1 7 ? -5.590 1.862 -23.822 1.00 0.00 7 HIS A C 16
ATOM 25707 O O . HIS A 1 7 ? -6.187 2.235 -22.807 1.00 0.00 7 HIS A O 16
ATOM 25722 N N . HIS A 1 8 ? -4.234 1.709 -23.873 1.00 0.00 8 HIS A N 16
ATOM 25723 C CA . HIS A 1 8 ? -3.314 1.915 -22.713 1.00 0.00 8 HIS A CA 16
ATOM 25724 C C . HIS A 1 8 ? -3.782 1.180 -21.429 1.00 0.00 8 HIS A C 16
ATOM 25725 O O . HIS A 1 8 ? -4.607 0.257 -21.500 1.00 0.00 8 HIS A O 16
ATOM 25740 N N . SER A 1 9 ? -3.177 1.554 -20.275 1.00 0.00 9 SER A N 16
ATOM 25741 C CA . SER A 1 9 ? -3.617 1.138 -18.925 1.00 0.00 9 SER A CA 16
ATOM 25742 C C . SER A 1 9 ? -3.350 -0.362 -18.642 1.00 0.00 9 SER A C 16
ATOM 25743 O O . SER A 1 9 ? -3.257 -1.186 -19.557 1.00 0.00 9 SER A O 16
ATOM 25751 N N . HIS A 1 10 ? -3.243 -0.700 -17.348 1.00 0.00 10 HIS A N 16
ATOM 25752 C CA . HIS A 1 10 ? -2.965 -2.070 -16.892 1.00 0.00 10 HIS A CA 16
ATOM 25753 C C . HIS A 1 10 ? -3.464 -2.214 -15.443 1.00 0.00 10 HIS A C 16
ATOM 25754 O O . HIS A 1 10 ? -4.217 -3.146 -15.132 1.00 0.00 10 HIS A O 16
ATOM 25769 N N . MET A 1 11 ? -3.016 -1.270 -14.577 1.00 0.00 11 MET A N 16
ATOM 25770 C CA . MET A 1 11 ? -3.529 -1.070 -13.192 1.00 0.00 11 MET A CA 16
ATOM 25771 C C . MET A 1 11 ? -3.492 -2.358 -12.328 1.00 0.00 11 MET A C 16
ATOM 25772 O O . MET A 1 11 ? -4.331 -2.548 -11.444 1.00 0.00 11 MET A O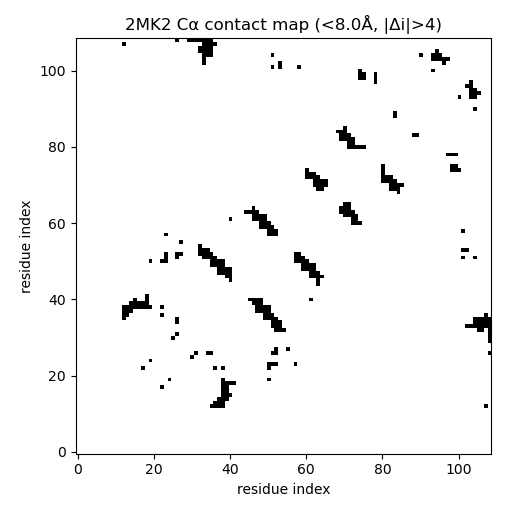 16
ATOM 25786 N N . SER A 1 12 ? -2.465 -3.197 -12.556 1.00 0.00 12 SER A N 16
ATOM 25787 C CA . SER A 1 12 ? -2.287 -4.513 -11.895 1.00 0.00 12 SER A CA 16
ATOM 25788 C C . SER A 1 12 ? -1.587 -4.353 -10.517 1.00 0.00 12 SER A C 16
ATOM 25789 O O . SER A 1 12 ? -0.518 -4.909 -10.299 1.00 0.00 12 SER A O 16
ATOM 25797 N N . TRP A 1 13 ? -2.208 -3.505 -9.657 1.00 0.00 13 TRP A N 16
ATOM 25798 C CA . TRP A 1 13 ? -1.785 -3.096 -8.286 1.00 0.00 13 TRP A CA 16
ATOM 25799 C C . TRP A 1 13 ? -0.560 -2.162 -8.344 1.00 0.00 13 TRP A C 16
ATOM 25800 O O . TRP A 1 13 ? -0.603 -1.062 -7.802 1.00 0.00 13 TRP A O 16
ATOM 25821 N N . TYR A 1 14 ? 0.523 -2.588 -9.004 1.00 0.00 14 TYR A N 16
ATOM 25822 C CA . TYR A 1 14 ? 1.695 -1.735 -9.237 1.00 0.00 14 TYR A CA 16
ATOM 25823 C C . TYR A 1 14 ? 1.383 -0.739 -10.364 1.00 0.00 14 TYR A C 16
ATOM 25824 O O . TYR A 1 14 ? 0.989 -1.145 -11.456 1.00 0.00 14 TYR A O 16
ATOM 25842 N N . HIS A 1 15 ? 1.530 0.559 -10.080 1.00 0.00 15 HIS A N 16
ATOM 25843 C CA . HIS A 1 15 ? 1.305 1.640 -11.050 1.00 0.00 15 HIS A CA 16
ATOM 25844 C C . HIS A 1 15 ? 2.613 2.366 -11.367 1.00 0.00 15 HIS A C 16
ATOM 25845 O O . HIS A 1 15 ? 3.648 2.129 -10.730 1.00 0.00 15 HIS A O 16
ATOM 25860 N N . ARG A 1 16 ? 2.531 3.254 -12.368 1.00 0.00 16 ARG A N 16
ATOM 25861 C CA . ARG A 1 16 ? 3.595 4.217 -12.705 1.00 0.00 16 ARG A CA 16
ATOM 25862 C C . ARG A 1 16 ? 3.477 5.437 -11.755 1.00 0.00 16 ARG A C 16
ATOM 25863 O O . ARG A 1 16 ? 3.038 5.277 -10.603 1.00 0.00 16 ARG A O 16
ATOM 25884 N N . ASP A 1 17 ? 3.846 6.648 -12.226 1.00 0.00 17 ASP A N 16
ATOM 25885 C CA . ASP A 1 17 ? 3.696 7.884 -11.445 1.00 0.00 17 ASP A CA 16
ATOM 25886 C C . ASP A 1 17 ? 2.190 8.185 -11.199 1.00 0.00 17 ASP A C 16
ATOM 25887 O O . ASP A 1 17 ? 1.440 8.538 -12.113 1.00 0.00 17 ASP A O 16
ATOM 25896 N N . LEU A 1 18 ? 1.747 7.957 -9.957 1.00 0.00 18 LEU A N 16
ATOM 25897 C CA . LEU A 1 18 ? 0.352 8.154 -9.534 1.00 0.00 18 LEU A CA 16
ATOM 25898 C C . LEU A 1 18 ? 0.356 8.866 -8.170 1.00 0.00 18 LEU A C 16
ATOM 25899 O O . LEU A 1 18 ? 1.191 8.547 -7.309 1.00 0.00 18 LEU A O 16
ATOM 25915 N N . SER A 1 19 ? -0.546 9.841 -7.981 1.00 0.00 19 SER A N 16
ATOM 25916 C CA . SER A 1 19 ? -0.673 10.599 -6.717 1.00 0.00 19 SER A CA 16
ATOM 25917 C C . SER A 1 19 ? -1.780 9.986 -5.837 1.00 0.00 19 SER A C 16
ATOM 25918 O O . SER A 1 19 ? -2.488 9.083 -6.280 1.00 0.00 19 SER A O 16
ATOM 25926 N N . ARG A 1 20 ? -1.906 10.472 -4.585 1.00 0.00 20 ARG A N 16
ATOM 25927 C CA . ARG A 1 20 ? -2.870 9.936 -3.593 1.00 0.00 20 ARG A CA 16
ATOM 25928 C C . ARG A 1 20 ? -4.335 10.120 -4.033 1.00 0.00 20 ARG A C 16
ATOM 25929 O O . ARG A 1 20 ? -5.101 9.165 -4.015 1.00 0.00 20 ARG A O 16
ATOM 25950 N N . ALA A 1 21 ? -4.707 11.355 -4.402 1.00 0.00 21 ALA A N 16
ATOM 25951 C CA . ALA A 1 21 ? -6.082 11.681 -4.850 1.00 0.00 21 ALA A CA 16
ATOM 25952 C C . ALA A 1 21 ? -6.448 10.913 -6.130 1.00 0.00 21 ALA A C 16
ATOM 25953 O O . ALA A 1 21 ? -7.596 10.488 -6.299 1.00 0.00 21 ALA A O 16
ATOM 25960 N N . ALA A 1 22 ? -5.454 10.732 -7.009 1.00 0.00 22 ALA A N 16
ATOM 25961 C CA . ALA A 1 22 ? -5.593 9.929 -8.235 1.00 0.00 22 ALA A CA 16
ATOM 25962 C C . ALA A 1 22 ? -5.770 8.433 -7.902 1.00 0.00 22 ALA A C 16
ATOM 25963 O O . ALA A 1 22 ? -6.543 7.724 -8.564 1.00 0.00 22 ALA A O 16
ATOM 25970 N N . ALA A 1 23 ? -5.056 7.976 -6.858 1.00 0.00 23 ALA A N 16
ATOM 25971 C CA . ALA A 1 23 ? -5.093 6.579 -6.387 1.00 0.00 23 ALA A CA 16
ATOM 25972 C C . ALA A 1 23 ? -6.453 6.224 -5.769 1.00 0.00 23 ALA A C 16
ATOM 25973 O O . ALA A 1 23 ? -7.080 5.269 -6.195 1.00 0.00 23 ALA A O 16
ATOM 25980 N N . GLU A 1 24 ? -6.887 7.009 -4.763 1.00 0.00 24 GLU A N 16
ATOM 25981 C CA . GLU A 1 24 ? -8.154 6.784 -4.021 1.00 0.00 24 GLU A CA 16
ATOM 25982 C C . GLU A 1 24 ? -9.398 6.979 -4.911 1.00 0.00 24 GLU A C 16
ATOM 25983 O O . GLU A 1 24 ? -10.451 6.403 -4.632 1.00 0.00 24 GLU A O 16
ATOM 25995 N N . GLU A 1 25 ? -9.268 7.805 -5.967 1.00 0.00 25 GLU A N 16
ATOM 25996 C CA . GLU A 1 25 ? -10.319 7.966 -6.998 1.00 0.00 25 GLU A CA 16
ATOM 25997 C C . GLU A 1 25 ? -10.476 6.620 -7.733 1.00 0.00 25 GLU A C 16
ATOM 25998 O O . GLU A 1 25 ? -11.580 6.067 -7.839 1.00 0.00 25 GLU A O 16
ATOM 26010 N N . LEU A 1 26 ? -9.324 6.104 -8.184 1.00 0.00 26 LEU A N 16
ATOM 26011 C CA . LEU A 1 26 ? -9.219 4.819 -8.882 1.00 0.00 26 LEU A CA 16
ATOM 26012 C C . LEU A 1 26 ? -9.692 3.638 -7.997 1.00 0.00 26 LEU A C 16
ATOM 26013 O O . LEU A 1 26 ? -10.374 2.745 -8.486 1.00 0.00 26 LEU A O 16
ATOM 26029 N N . LEU A 1 27 ? -9.347 3.660 -6.694 1.00 0.00 27 LEU A N 16
ATOM 26030 C CA . LEU A 1 27 ? -9.749 2.617 -5.718 1.00 0.00 27 LEU A CA 16
ATOM 26031 C C . LEU A 1 27 ? -11.280 2.609 -5.536 1.00 0.00 27 LEU A C 16
ATOM 26032 O O . LEU A 1 27 ? -11.924 1.578 -5.704 1.00 0.00 27 LEU A O 16
ATOM 26048 N N . ALA A 1 28 ? -11.835 3.798 -5.241 1.00 0.00 28 ALA A N 16
ATOM 26049 C CA . ALA A 1 28 ? -13.258 3.975 -4.866 1.00 0.00 28 ALA A CA 16
ATOM 26050 C C . ALA A 1 28 ? -14.224 3.581 -6.004 1.00 0.00 28 ALA A C 16
ATOM 26051 O O . ALA A 1 28 ? -15.331 3.098 -5.742 1.00 0.00 28 ALA A O 16
ATOM 26058 N N . ARG A 1 29 ? -13.805 3.812 -7.263 1.00 0.00 29 ARG A N 16
ATOM 26059 C CA . ARG A 1 29 ? -14.623 3.454 -8.437 1.00 0.00 29 ARG A CA 16
ATOM 26060 C C . ARG A 1 29 ? -14.360 2.000 -8.884 1.00 0.00 29 ARG A C 16
ATOM 26061 O O . ARG A 1 29 ? -15.291 1.189 -8.928 1.00 0.00 29 ARG A O 16
ATOM 26082 N N . ALA A 1 30 ? -13.084 1.688 -9.200 1.00 0.00 30 ALA A N 16
ATOM 26083 C CA . ALA A 1 30 ? -12.698 0.410 -9.842 1.00 0.00 30 ALA A CA 16
ATOM 26084 C C . ALA A 1 30 ? -12.902 -0.795 -8.912 1.00 0.00 30 ALA A C 16
ATOM 26085 O O . ALA A 1 30 ? -13.660 -1.717 -9.238 1.00 0.00 30 ALA A O 16
ATOM 26092 N N . GLY A 1 31 ? -12.224 -0.783 -7.754 1.00 0.00 31 GLY A N 16
ATOM 26093 C CA . GLY A 1 31 ? -12.330 -1.852 -6.767 1.00 0.00 31 GLY A CA 16
ATOM 26094 C C . GLY A 1 31 ? -12.767 -1.300 -5.431 1.00 0.00 31 GLY A C 16
ATOM 26095 O O . GLY A 1 31 ? -11.949 -1.121 -4.525 1.00 0.00 31 GLY A O 16
ATOM 26099 N N . ARG A 1 32 ? -14.068 -1.002 -5.317 1.00 0.00 32 ARG A N 16
ATOM 26100 C CA . ARG A 1 32 ? -14.617 -0.286 -4.158 1.00 0.00 32 ARG A CA 16
ATOM 26101 C C . ARG A 1 32 ? -14.612 -1.204 -2.920 1.00 0.00 32 ARG A C 16
ATOM 26102 O O . ARG A 1 32 ? -15.403 -2.155 -2.875 1.00 0.00 32 ARG A O 16
ATOM 26123 N N . ASP A 1 33 ? -13.626 -0.983 -2.014 1.00 0.00 33 ASP A N 16
ATOM 26124 C CA . ASP A 1 33 ? -13.595 -1.506 -0.622 1.00 0.00 33 ASP A CA 16
ATOM 26125 C C . ASP A 1 33 ? -12.731 -2.777 -0.560 1.00 0.00 33 ASP A C 16
ATOM 26126 O O . ASP A 1 33 ? -13.037 -3.778 -1.211 1.00 0.00 33 ASP A O 16
ATOM 26135 N N . GLY A 1 34 ? -11.618 -2.696 0.198 1.00 0.00 34 GLY A N 16
ATOM 26136 C CA . GLY A 1 34 ? -10.663 -3.810 0.355 1.00 0.00 34 GLY A CA 16
ATOM 26137 C C . GLY A 1 34 ? -9.523 -3.785 -0.663 1.00 0.00 34 GLY A C 16
ATOM 26138 O O . GLY A 1 34 ? -8.690 -4.705 -0.682 1.00 0.00 34 GLY A O 16
ATOM 26142 N N . SER A 1 35 ? -9.482 -2.735 -1.506 1.00 0.00 35 SER A N 16
ATOM 26143 C CA . SER A 1 35 ? -8.452 -2.571 -2.551 1.00 0.00 35 SER A CA 16
ATOM 26144 C C . SER A 1 35 ? -7.123 -2.066 -1.961 1.00 0.00 35 SER A C 16
ATOM 26145 O O . SER A 1 35 ? -7.096 -1.481 -0.881 1.00 0.00 35 SER A O 16
ATOM 26153 N N . PHE A 1 36 ? -6.031 -2.307 -2.707 1.00 0.00 36 PHE A N 16
ATOM 26154 C CA . PHE A 1 36 ? -4.693 -1.769 -2.414 1.00 0.00 36 PHE A CA 16
ATOM 26155 C C . PHE A 1 36 ? -3.983 -1.497 -3.745 1.00 0.00 36 PHE A C 16
ATOM 26156 O O . PHE A 1 36 ? -4.334 -2.085 -4.778 1.00 0.00 36 PHE A O 16
ATOM 26173 N N . LEU A 1 37 ? -2.970 -0.629 -3.711 1.00 0.00 37 LEU A N 16
ATOM 26174 C CA . LEU A 1 37 ? -2.067 -0.428 -4.846 1.00 0.00 37 LEU A CA 16
ATOM 26175 C C . LEU A 1 37 ? -0.708 0.076 -4.371 1.00 0.00 37 LEU A C 16
ATOM 26176 O O . LEU A 1 37 ? -0.581 0.578 -3.264 1.00 0.00 37 LEU A O 16
ATOM 26192 N N . VAL A 1 38 ? 0.279 -0.042 -5.253 1.00 0.00 38 VAL A N 16
ATOM 26193 C CA . VAL A 1 38 ? 1.606 0.564 -5.119 1.00 0.00 38 VAL A CA 16
ATOM 26194 C C . VAL A 1 38 ? 1.754 1.530 -6.295 1.00 0.00 38 VAL A C 16
ATOM 26195 O O . VAL A 1 38 ? 1.220 1.276 -7.372 1.00 0.00 38 VAL A O 16
ATOM 26208 N N . ARG A 1 39 ? 2.430 2.651 -6.079 1.00 0.00 39 ARG A N 16
ATOM 26209 C CA . ARG A 1 39 ? 2.552 3.721 -7.077 1.00 0.00 39 ARG A CA 16
ATOM 26210 C C . ARG A 1 39 ? 3.838 4.498 -6.853 1.00 0.00 39 ARG A C 16
ATOM 26211 O O . ARG A 1 39 ? 4.366 4.523 -5.739 1.00 0.00 39 ARG A O 16
ATOM 26232 N N . ASP A 1 40 ? 4.323 5.150 -7.911 1.00 0.00 40 ASP A N 16
ATOM 26233 C CA . ASP A 1 40 ? 5.487 6.027 -7.818 1.00 0.00 40 ASP A CA 16
ATOM 26234 C C . ASP A 1 40 ? 4.985 7.425 -7.441 1.00 0.00 40 ASP A C 16
ATOM 26235 O O . ASP A 1 40 ? 4.184 8.017 -8.169 1.00 0.00 40 ASP A O 16
ATOM 26244 N N . SER A 1 41 ? 5.414 7.918 -6.276 1.00 0.00 41 SER A N 16
ATOM 26245 C CA . SER A 1 41 ? 5.117 9.278 -5.847 1.00 0.00 41 SER A CA 16
ATOM 26246 C C . SER A 1 41 ? 6.302 10.167 -6.250 1.00 0.00 41 SER A C 16
ATOM 26247 O O . SER A 1 41 ? 7.359 10.131 -5.607 1.00 0.00 41 SER A O 16
ATOM 26255 N N . GLU A 1 42 ? 6.144 10.901 -7.366 1.00 0.00 42 GLU A N 16
ATOM 26256 C CA . GLU A 1 42 ? 7.078 11.974 -7.768 1.00 0.00 42 GLU A CA 16
ATOM 26257 C C . GLU A 1 42 ? 7.154 13.094 -6.715 1.00 0.00 42 GLU A C 16
ATOM 26258 O O . GLU A 1 42 ? 8.234 13.623 -6.420 1.00 0.00 42 GLU A O 16
ATOM 26270 N N . SER A 1 43 ? 5.989 13.422 -6.144 1.00 0.00 43 SER A N 16
ATOM 26271 C CA . SER A 1 43 ? 5.810 14.575 -5.253 1.00 0.00 43 SER A CA 16
ATOM 26272 C C . SER A 1 43 ? 6.110 14.225 -3.779 1.00 0.00 43 SER A C 16
ATOM 26273 O O . SER A 1 43 ? 5.243 14.361 -2.910 1.00 0.00 43 SER A O 16
ATOM 26281 N N . VAL A 1 44 ? 7.346 13.765 -3.521 1.00 0.00 44 VAL A N 16
ATOM 26282 C CA . VAL A 1 44 ? 7.847 13.530 -2.153 1.00 0.00 44 VAL A CA 16
ATOM 26283 C C . VAL A 1 44 ? 9.388 13.608 -2.130 1.00 0.00 44 VAL A C 16
ATOM 26284 O O . VAL A 1 44 ? 9.947 14.587 -1.611 1.00 0.00 44 VAL A O 16
ATOM 26297 N N . ALA A 1 45 ? 10.069 12.610 -2.725 1.00 0.00 45 ALA A N 16
ATOM 26298 C CA . ALA A 1 45 ? 11.544 12.478 -2.676 1.00 0.00 45 ALA A CA 16
ATOM 26299 C C . ALA A 1 45 ? 12.022 11.384 -3.652 1.00 0.00 45 ALA A C 16
ATOM 26300 O O . ALA A 1 45 ? 13.178 10.954 -3.587 1.00 0.00 45 ALA A O 16
ATOM 26307 N N . GLY A 1 46 ? 11.142 10.967 -4.579 1.00 0.00 46 GLY A N 16
ATOM 26308 C CA . GLY A 1 46 ? 11.315 9.700 -5.284 1.00 0.00 46 GLY A CA 16
ATOM 26309 C C . GLY A 1 46 ? 11.067 8.538 -4.327 1.00 0.00 46 GLY A C 16
ATOM 26310 O O . GLY A 1 46 ? 11.984 8.090 -3.633 1.00 0.00 46 GLY A O 16
ATOM 26314 N N . ALA A 1 47 ? 9.834 8.033 -4.324 1.00 0.00 47 ALA A N 16
ATOM 26315 C CA . ALA A 1 47 ? 9.353 7.087 -3.298 1.00 0.00 47 ALA A CA 16
ATOM 26316 C C . ALA A 1 47 ? 8.250 6.211 -3.912 1.00 0.00 47 ALA A C 16
ATOM 26317 O O . ALA A 1 47 ? 7.683 6.572 -4.950 1.00 0.00 47 ALA A O 16
ATOM 26324 N N . PHE A 1 48 ? 7.967 5.054 -3.303 1.00 0.00 48 PHE A N 16
ATOM 26325 C CA . PHE A 1 48 ? 6.786 4.240 -3.639 1.00 0.00 48 PHE A CA 16
ATOM 26326 C C . PHE A 1 48 ? 5.769 4.295 -2.491 1.00 0.00 48 PHE A C 16
ATOM 26327 O O . PHE A 1 48 ? 6.138 4.191 -1.327 1.00 0.00 48 PHE A O 16
ATOM 26344 N N . ALA A 1 49 ? 4.487 4.440 -2.844 1.00 0.00 49 ALA A N 16
ATOM 26345 C CA . ALA A 1 49 ? 3.394 4.604 -1.887 1.00 0.00 49 ALA A CA 16
ATOM 26346 C C . ALA A 1 49 ? 2.390 3.456 -2.043 1.00 0.00 49 ALA A C 16
ATOM 26347 O O . ALA A 1 49 ? 2.014 3.107 -3.167 1.00 0.00 49 ALA A O 16
ATOM 26354 N N . LEU A 1 50 ? 1.952 2.904 -0.907 1.00 0.00 50 LEU A N 16
ATOM 26355 C CA . LEU A 1 50 ? 1.006 1.792 -0.831 1.00 0.00 50 LEU A CA 16
ATOM 26356 C C . LEU A 1 50 ? -0.322 2.369 -0.328 1.00 0.00 50 LEU A C 16
ATOM 26357 O O . LEU A 1 50 ? -0.440 2.714 0.841 1.00 0.00 50 LEU A O 16
ATOM 26373 N N . CYS A 1 51 ? -1.295 2.537 -1.231 1.00 0.00 51 CYS A N 16
ATOM 26374 C CA . CYS A 1 51 ? -2.581 3.184 -0.928 1.00 0.00 51 CYS A CA 16
ATOM 26375 C C . CYS A 1 51 ? -3.672 2.098 -0.876 1.00 0.00 51 CYS A C 16
ATOM 26376 O O . CYS A 1 51 ? -3.947 1.445 -1.887 1.00 0.00 51 CYS A O 16
ATOM 26384 N N . VAL A 1 52 ? -4.277 1.915 0.311 1.00 0.00 52 VAL A N 16
ATOM 26385 C CA . VAL A 1 52 ? -5.199 0.801 0.620 1.00 0.00 52 VAL A CA 16
ATOM 26386 C C . VAL A 1 52 ? -6.556 1.377 1.065 1.00 0.00 52 VAL A C 16
ATOM 26387 O O . VAL A 1 52 ? -6.619 2.104 2.063 1.00 0.00 52 VAL A O 16
ATOM 26400 N N . LEU A 1 53 ? -7.627 1.078 0.311 1.00 0.00 53 LEU A N 16
ATOM 26401 C CA . LEU A 1 53 ? -9.007 1.462 0.659 1.00 0.00 53 LEU A CA 16
ATOM 26402 C C . LEU A 1 53 ? -9.658 0.327 1.468 1.00 0.00 53 LEU A C 16
ATOM 26403 O O . LEU A 1 53 ? -9.591 -0.832 1.057 1.00 0.00 53 LEU A O 16
ATOM 26419 N N . TYR A 1 54 ? -10.298 0.675 2.599 1.00 0.00 54 TYR A N 16
ATOM 26420 C CA . TYR A 1 54 ? -11.108 -0.261 3.392 1.00 0.00 54 TYR A CA 16
ATOM 26421 C C . TYR A 1 54 ? -11.999 0.508 4.378 1.00 0.00 54 TYR A C 16
ATOM 26422 O O . TYR A 1 54 ? -11.495 1.307 5.167 1.00 0.00 54 TYR A O 16
ATOM 26440 N N . GLN A 1 55 ? -13.301 0.193 4.341 1.00 0.00 55 GLN A N 16
ATOM 26441 C CA . GLN A 1 55 ? -14.332 0.710 5.264 1.00 0.00 55 GLN A CA 16
ATOM 26442 C C . GLN A 1 55 ? -14.237 2.243 5.426 1.00 0.00 55 GLN A C 16
ATOM 26443 O O . GLN A 1 55 ? -14.128 2.757 6.545 1.00 0.00 55 GLN A O 16
ATOM 26457 N N . LYS A 1 56 ? -14.248 2.957 4.280 1.00 0.00 56 LYS A N 16
ATOM 26458 C CA . LYS A 1 56 ? -14.131 4.429 4.209 1.00 0.00 56 LYS A CA 16
ATOM 26459 C C . LYS A 1 56 ? -12.845 4.944 4.901 1.00 0.00 56 LYS A C 16
ATOM 26460 O O . LYS A 1 56 ? -12.849 5.991 5.566 1.00 0.00 56 LYS A O 16
ATOM 26479 N N . HIS A 1 57 ? -11.746 4.191 4.715 1.00 0.00 57 HIS A N 16
ATOM 26480 C CA . HIS A 1 57 ? -10.399 4.556 5.187 1.00 0.00 57 HIS A CA 16
ATOM 26481 C C . HIS A 1 57 ? -9.393 4.247 4.072 1.00 0.00 57 HIS A C 16
ATOM 26482 O O . HIS A 1 57 ? -9.106 3.080 3.800 1.00 0.00 57 HIS A O 16
ATOM 26497 N N . VAL A 1 58 ? -8.903 5.293 3.411 1.00 0.00 58 VAL A N 16
ATOM 26498 C CA . VAL A 1 58 ? -7.784 5.196 2.467 1.00 0.00 58 VAL A CA 16
ATOM 26499 C C . VAL A 1 58 ? -6.503 5.529 3.234 1.00 0.00 58 VAL A C 16
ATOM 26500 O O . VAL A 1 58 ? -6.297 6.688 3.610 1.00 0.00 58 VAL A O 16
ATOM 26513 N N . HIS A 1 59 ? -5.669 4.519 3.516 1.00 0.00 59 HIS A N 16
ATOM 26514 C CA . HIS A 1 59 ? -4.380 4.707 4.195 1.00 0.00 59 HIS A CA 16
ATOM 26515 C C . HIS A 1 59 ? -3.272 4.617 3.133 1.00 0.00 59 HIS A C 16
ATOM 26516 O O . HIS A 1 59 ? -3.221 3.646 2.383 1.00 0.00 59 HIS A O 16
ATOM 26531 N N . THR A 1 60 ? -2.366 5.605 3.109 1.00 0.00 60 THR A N 16
ATOM 26532 C CA . THR A 1 60 ? -1.215 5.615 2.200 1.00 0.00 60 THR A CA 16
ATOM 26533 C C . THR A 1 60 ? 0.055 5.397 3.039 1.00 0.00 60 THR A C 16
ATOM 26534 O O . THR A 1 60 ? 0.190 5.965 4.127 1.00 0.00 60 THR A O 16
ATOM 26545 N N . TYR A 1 61 ? 0.967 4.567 2.523 1.00 0.00 61 TYR A N 16
ATOM 26546 C CA . TYR A 1 61 ? 2.241 4.242 3.173 1.00 0.00 61 TYR A CA 16
ATOM 26547 C C . TYR A 1 61 ? 3.349 4.672 2.195 1.00 0.00 61 TYR A C 16
ATOM 26548 O O . TYR A 1 61 ? 3.572 3.980 1.214 1.00 0.00 61 TYR A O 16
ATOM 26566 N N . ARG A 1 62 ? 4.005 5.832 2.415 1.00 0.00 62 ARG A N 16
ATOM 26567 C CA . ARG A 1 62 ? 5.095 6.292 1.521 1.00 0.00 62 ARG A CA 16
ATOM 26568 C C . ARG A 1 62 ? 6.425 5.669 1.975 1.00 0.00 62 ARG A C 16
ATOM 26569 O O . ARG A 1 62 ? 7.053 6.140 2.930 1.00 0.00 62 ARG A O 16
ATOM 26590 N N . ILE A 1 63 ? 6.799 4.563 1.330 1.00 0.00 63 ILE A N 16
ATOM 26591 C CA . ILE A 1 63 ? 8.114 3.931 1.495 1.00 0.00 63 ILE A CA 16
ATOM 26592 C C . ILE A 1 63 ? 9.162 4.588 0.560 1.00 0.00 63 ILE A C 16
ATOM 26593 O O . ILE A 1 63 ? 8.851 4.925 -0.579 1.00 0.00 63 ILE A O 16
ATOM 26609 N N . LEU A 1 64 ? 10.409 4.748 1.052 1.00 0.00 64 LEU A N 16
ATOM 26610 C CA . LEU A 1 64 ? 11.560 5.208 0.246 1.00 0.00 64 LEU A CA 16
ATOM 26611 C C . LEU A 1 64 ? 12.336 3.946 -0.232 1.00 0.00 64 LEU A C 16
ATOM 26612 O O . LEU A 1 64 ? 12.810 3.177 0.602 1.00 0.00 64 LEU A O 16
ATOM 26628 N N . PRO A 1 65 ? 12.459 3.705 -1.573 1.00 0.00 65 PRO A N 16
ATOM 26629 C CA . PRO A 1 65 ? 12.836 2.376 -2.113 1.00 0.00 65 PRO A CA 16
ATOM 26630 C C . PRO A 1 65 ? 14.338 1.986 -2.002 1.00 0.00 65 PRO A C 16
ATOM 26631 O O . PRO A 1 65 ? 14.662 0.911 -1.478 1.00 0.00 65 PRO A O 16
ATOM 26642 N N . ASP A 1 66 ? 15.245 2.856 -2.471 1.00 0.00 66 ASP A N 16
ATOM 26643 C CA . ASP A 1 66 ? 16.617 2.440 -2.856 1.00 0.00 66 ASP A CA 16
ATOM 26644 C C . ASP A 1 66 ? 17.632 3.577 -2.615 1.00 0.00 66 ASP A C 16
ATOM 26645 O O . ASP A 1 66 ? 17.243 4.730 -2.374 1.00 0.00 66 ASP A O 16
ATOM 26654 N N . GLY A 1 67 ? 18.936 3.235 -2.683 1.00 0.00 67 GLY A N 16
ATOM 26655 C CA . GLY A 1 67 ? 20.029 4.195 -2.520 1.00 0.00 67 GLY A CA 16
ATOM 26656 C C . GLY A 1 67 ? 21.130 3.652 -1.634 1.00 0.00 67 GLY A C 16
ATOM 26657 O O . GLY A 1 67 ? 21.996 2.913 -2.098 1.00 0.00 67 GLY A O 16
ATOM 26661 N N . GLU A 1 68 ? 21.078 4.012 -0.348 1.00 0.00 68 GLU A N 16
ATOM 26662 C CA . GLU A 1 68 ? 22.052 3.571 0.674 1.00 0.00 68 GLU A CA 16
ATOM 26663 C C . GLU A 1 68 ? 21.292 2.931 1.858 1.00 0.00 68 GLU A C 16
ATOM 26664 O O . GLU A 1 68 ? 21.780 2.903 2.995 1.00 0.00 68 GLU A O 16
ATOM 26676 N N . ASP A 1 69 ? 20.140 2.327 1.539 1.00 0.00 69 ASP A N 16
ATOM 26677 C CA . ASP A 1 69 ? 19.095 1.989 2.525 1.00 0.00 69 ASP A CA 16
ATOM 26678 C C . ASP A 1 69 ? 18.190 0.877 1.932 1.00 0.00 69 ASP A C 16
ATOM 26679 O O . ASP A 1 69 ? 18.335 0.513 0.754 1.00 0.00 69 ASP A O 16
ATOM 26688 N N . PHE A 1 70 ? 17.257 0.361 2.740 1.00 0.00 70 PHE A N 16
ATOM 26689 C CA . PHE A 1 70 ? 16.322 -0.705 2.345 1.00 0.00 70 PHE A CA 16
ATOM 26690 C C . PHE A 1 70 ? 14.911 -0.154 2.495 1.00 0.00 70 PHE A C 16
ATOM 26691 O O . PHE A 1 70 ? 14.694 0.747 3.304 1.00 0.00 70 PHE A O 16
ATOM 26708 N N . LEU A 1 71 ? 13.938 -0.744 1.799 1.00 0.00 71 LEU A N 16
ATOM 26709 C CA . LEU A 1 71 ? 12.593 -0.162 1.721 1.00 0.00 71 LEU A CA 16
ATOM 26710 C C . LEU A 1 71 ? 11.713 -0.773 2.823 1.00 0.00 71 LEU A C 16
ATOM 26711 O O . LEU A 1 71 ? 11.415 -1.968 2.814 1.00 0.00 71 LEU A O 16
ATOM 26727 N N . ALA A 1 72 ? 11.356 0.069 3.806 1.00 0.00 72 ALA A N 16
ATOM 26728 C CA . ALA A 1 72 ? 10.549 -0.325 4.968 1.00 0.00 72 ALA A CA 16
ATOM 26729 C C . ALA A 1 72 ? 9.231 0.448 4.999 1.00 0.00 72 ALA A C 16
ATOM 26730 O O . ALA A 1 72 ? 9.195 1.650 4.699 1.00 0.00 72 ALA A O 16
ATOM 26737 N N . VAL A 1 73 ? 8.165 -0.245 5.407 1.00 0.00 73 VAL A N 16
ATOM 26738 C CA . VAL A 1 73 ? 6.823 0.348 5.534 1.00 0.00 73 VAL A CA 16
ATOM 26739 C C . VAL A 1 73 ? 6.673 0.926 6.947 1.00 0.00 73 VAL A C 16
ATOM 26740 O O . VAL A 1 73 ? 7.145 0.324 7.911 1.00 0.00 73 VAL A O 16
ATOM 26753 N N . GLN A 1 74 ? 5.995 2.072 7.077 1.00 0.00 74 GLN A N 16
ATOM 26754 C CA . GLN A 1 74 ? 5.832 2.760 8.363 1.00 0.00 74 GLN A CA 16
ATOM 26755 C C . GLN A 1 74 ? 4.374 2.611 8.804 1.00 0.00 74 GLN A C 16
ATOM 26756 O O . GLN A 1 74 ? 3.505 3.388 8.407 1.00 0.00 74 GLN A O 16
ATOM 26770 N N . THR A 1 75 ? 4.123 1.540 9.569 1.00 0.00 75 THR A N 16
ATOM 26771 C CA . THR A 1 75 ? 2.832 1.294 10.218 1.00 0.00 75 THR A CA 16
ATOM 26772 C C . THR A 1 75 ? 2.847 2.003 11.581 1.00 0.00 75 THR A C 16
ATOM 26773 O O . THR A 1 75 ? 2.219 3.062 11.740 1.00 0.00 75 THR A O 16
ATOM 26784 N N . SER A 1 76 ? 3.643 1.446 12.520 1.00 0.00 76 SER A N 16
ATOM 26785 C CA . SER A 1 76 ? 3.848 1.989 13.868 1.00 0.00 76 SER A CA 16
ATOM 26786 C C . SER A 1 76 ? 4.819 1.071 14.635 1.00 0.00 76 SER A C 16
ATOM 26787 O O . SER A 1 76 ? 4.749 -0.155 14.502 1.00 0.00 76 SER A O 16
ATOM 26795 N N . GLN A 1 77 ? 5.725 1.673 15.426 1.00 0.00 77 GLN A N 16
ATOM 26796 C CA . GLN A 1 77 ? 6.628 0.926 16.318 1.00 0.00 77 GLN A CA 16
ATOM 26797 C C . GLN A 1 77 ? 5.808 0.338 17.483 1.00 0.00 77 GLN A C 16
ATOM 26798 O O . GLN A 1 77 ? 5.048 1.070 18.134 1.00 0.00 77 GLN A O 16
ATOM 26812 N N . GLY A 1 78 ? 5.947 -0.979 17.726 1.00 0.00 78 GLY A N 16
ATOM 26813 C CA . GLY A 1 78 ? 5.042 -1.740 18.588 1.00 0.00 78 GLY A CA 16
ATOM 26814 C C . GLY A 1 78 ? 4.812 -3.105 17.945 1.00 0.00 78 GLY A C 16
ATOM 26815 O O . GLY A 1 78 ? 5.392 -4.108 18.370 1.00 0.00 78 GLY A O 16
ATOM 26819 N N . VAL A 1 79 ? 3.960 -3.119 16.901 1.00 0.00 79 VAL A N 16
ATOM 26820 C CA . VAL A 1 79 ? 3.872 -4.227 15.924 1.00 0.00 79 VAL A CA 16
ATOM 26821 C C . VAL A 1 79 ? 5.207 -4.346 15.130 1.00 0.00 79 VAL A C 16
ATOM 26822 O O . VAL A 1 79 ? 5.814 -3.317 14.796 1.00 0.00 79 VAL A O 16
ATOM 26835 N N . PRO A 1 80 ? 5.706 -5.592 14.843 1.00 0.00 80 PRO A N 16
ATOM 26836 C CA . PRO A 1 80 ? 7.006 -5.798 14.154 1.00 0.00 80 PRO A CA 16
ATOM 26837 C C . PRO A 1 80 ? 6.991 -5.245 12.703 1.00 0.00 80 PRO A C 16
ATOM 26838 O O . PRO A 1 80 ? 6.160 -5.640 11.878 1.00 0.00 80 PRO A O 16
ATOM 26849 N N . VAL A 1 81 ? 7.909 -4.306 12.429 1.00 0.00 81 VAL A N 16
ATOM 26850 C CA . VAL A 1 81 ? 8.097 -3.694 11.102 1.00 0.00 81 VAL A CA 16
ATOM 26851 C C . VAL A 1 81 ? 9.291 -4.386 10.409 1.00 0.00 81 VAL A C 16
ATOM 26852 O O . VAL A 1 81 ? 10.282 -4.725 11.068 1.00 0.00 81 VAL A O 16
ATOM 26865 N N . ARG A 1 82 ? 9.186 -4.604 9.089 1.00 0.00 82 ARG A N 16
ATOM 26866 C CA . ARG A 1 82 ? 10.224 -5.285 8.289 1.00 0.00 82 ARG A CA 16
ATOM 26867 C C . ARG A 1 82 ? 10.807 -4.340 7.213 1.00 0.00 82 ARG A C 16
ATOM 26868 O O . ARG A 1 82 ? 10.079 -3.510 6.649 1.00 0.00 82 ARG A O 16
ATOM 26889 N N . ARG A 1 83 ? 12.126 -4.465 6.953 1.00 0.00 83 ARG A N 16
ATOM 26890 C CA . ARG A 1 83 ? 12.781 -3.863 5.776 1.00 0.00 83 ARG A CA 16
ATOM 26891 C C . ARG A 1 83 ? 12.844 -4.910 4.659 1.00 0.00 83 ARG A C 16
ATOM 26892 O O . ARG A 1 83 ? 12.978 -6.109 4.934 1.00 0.00 83 ARG A O 16
ATOM 26913 N N . PHE A 1 84 ? 12.774 -4.445 3.402 1.00 0.00 84 PHE A N 16
ATOM 26914 C CA . PHE A 1 84 ? 12.696 -5.325 2.218 1.00 0.00 84 PHE A CA 16
ATOM 26915 C C . PHE A 1 84 ? 13.777 -4.955 1.209 1.00 0.00 84 PHE A C 16
ATOM 26916 O O . PHE A 1 84 ? 14.374 -3.872 1.278 1.00 0.00 84 PHE A O 16
ATOM 26933 N N . GLN A 1 85 ? 14.042 -5.898 0.301 1.00 0.00 85 GLN A N 16
ATOM 26934 C CA . GLN A 1 85 ? 14.952 -5.715 -0.846 1.00 0.00 85 GLN A CA 16
ATOM 26935 C C . GLN A 1 85 ? 14.177 -5.311 -2.118 1.00 0.00 85 GLN A C 16
ATOM 26936 O O . GLN A 1 85 ? 14.767 -4.752 -3.052 1.00 0.00 85 GLN A O 16
ATOM 26950 N N . THR A 1 86 ? 12.849 -5.570 -2.141 1.00 0.00 86 THR A N 16
ATOM 26951 C CA . THR A 1 86 ? 12.006 -5.298 -3.319 1.00 0.00 86 THR A CA 16
ATOM 26952 C C . THR A 1 86 ? 10.519 -5.135 -2.929 1.00 0.00 86 THR A C 16
ATOM 26953 O O . THR A 1 86 ? 10.094 -5.575 -1.847 1.00 0.00 86 THR A O 16
ATOM 26964 N N . LEU A 1 87 ? 9.749 -4.477 -3.830 1.00 0.00 87 LEU A N 16
ATOM 26965 C CA . LEU A 1 87 ? 8.297 -4.232 -3.663 1.00 0.00 87 LEU A CA 16
ATOM 26966 C C . LEU A 1 87 ? 7.492 -5.546 -3.571 1.00 0.00 87 LEU A C 16
ATOM 26967 O O . LEU A 1 87 ? 6.485 -5.603 -2.865 1.00 0.00 87 LEU A O 16
ATOM 26983 N N . GLY A 1 88 ? 7.937 -6.584 -4.308 1.00 0.00 88 GLY A N 16
ATOM 26984 C CA . GLY A 1 88 ? 7.329 -7.924 -4.223 1.00 0.00 88 GLY A CA 16
ATOM 26985 C C . GLY A 1 88 ? 7.371 -8.509 -2.812 1.00 0.00 88 GLY A C 16
ATOM 26986 O O . GLY A 1 88 ? 6.405 -9.134 -2.361 1.00 0.00 88 GLY A O 16
ATOM 26990 N N . GLU A 1 89 ? 8.492 -8.271 -2.110 1.00 0.00 89 GLU A N 16
ATOM 26991 C CA . GLU A 1 89 ? 8.715 -8.759 -0.733 1.00 0.00 89 GLU A CA 16
ATOM 26992 C C . GLU A 1 89 ? 7.833 -7.963 0.251 1.00 0.00 89 GLU A C 16
ATOM 26993 O O . GLU A 1 89 ? 7.297 -8.516 1.218 1.00 0.00 89 GLU A O 16
ATOM 27005 N N . LEU A 1 90 ? 7.694 -6.652 -0.041 1.00 0.00 90 LEU A N 16
ATOM 27006 C CA . LEU A 1 90 ? 6.831 -5.713 0.703 1.00 0.00 90 LEU A CA 16
ATOM 27007 C C . LEU A 1 90 ? 5.384 -6.251 0.774 1.00 0.00 90 LEU A C 16
ATOM 27008 O O . LEU A 1 90 ? 4.802 -6.380 1.857 1.00 0.00 90 LEU A O 16
ATOM 27024 N N . ILE A 1 91 ? 4.830 -6.567 -0.414 1.00 0.00 91 ILE A N 16
ATOM 27025 C CA . ILE A 1 91 ? 3.458 -7.096 -0.562 1.00 0.00 91 ILE A CA 16
ATOM 27026 C C . ILE A 1 91 ? 3.341 -8.479 0.104 1.00 0.00 91 ILE A C 16
ATOM 27027 O O . ILE A 1 91 ? 2.311 -8.796 0.706 1.00 0.00 91 ILE A O 16
ATOM 27043 N N . GLY A 1 92 ? 4.430 -9.268 -0.003 1.00 0.00 92 GLY A N 16
ATOM 27044 C CA . GLY A 1 92 ? 4.508 -10.608 0.590 1.00 0.00 92 GLY A CA 16
ATOM 27045 C C . GLY A 1 92 ? 4.190 -10.627 2.084 1.00 0.00 92 GLY A C 16
ATOM 27046 O O . GLY A 1 92 ? 3.286 -11.348 2.525 1.00 0.00 92 GLY A O 16
ATOM 27050 N N . LEU A 1 93 ? 4.917 -9.808 2.860 1.00 0.00 93 LEU A N 16
ATOM 27051 C CA . LEU A 1 93 ? 4.755 -9.735 4.322 1.00 0.00 93 LEU A CA 16
ATOM 27052 C C . LEU A 1 93 ? 3.493 -8.941 4.721 1.00 0.00 93 LEU A C 16
ATOM 27053 O O . LEU A 1 93 ? 2.843 -9.271 5.706 1.00 0.00 93 LEU A O 16
ATOM 27069 N N . TYR A 1 94 ? 3.152 -7.887 3.964 1.00 0.00 94 TYR A N 16
ATOM 27070 C CA . TYR A 1 94 ? 2.042 -6.967 4.334 1.00 0.00 94 TYR A CA 16
ATOM 27071 C C . TYR A 1 94 ? 0.680 -7.409 3.778 1.00 0.00 94 TYR A C 16
ATOM 27072 O O . TYR A 1 94 ? -0.328 -6.719 3.976 1.00 0.00 94 TYR A O 16
ATOM 27090 N N . ALA A 1 95 ? 0.642 -8.590 3.128 1.00 0.00 95 ALA A N 16
ATOM 27091 C CA . ALA A 1 95 ? -0.618 -9.321 2.871 1.00 0.00 95 ALA A CA 16
ATOM 27092 C C . ALA A 1 95 ? -1.161 -9.966 4.175 1.00 0.00 95 ALA A C 16
ATOM 27093 O O . ALA A 1 95 ? -2.265 -10.524 4.186 1.00 0.00 95 ALA A O 16
ATOM 27100 N N . GLN A 1 96 ? -0.361 -9.890 5.261 1.00 0.00 96 GLN A N 16
ATOM 27101 C CA . GLN A 1 96 ? -0.753 -10.346 6.605 1.00 0.00 96 GLN A CA 16
ATOM 27102 C C . GLN A 1 96 ? -1.574 -9.247 7.329 1.00 0.00 96 GLN A C 16
ATOM 27103 O O . GLN A 1 96 ? -1.116 -8.097 7.430 1.00 0.00 96 GLN A O 16
ATOM 27117 N N . PRO A 1 97 ? -2.809 -9.565 7.834 1.00 0.00 97 PRO A N 16
ATOM 27118 C CA . PRO A 1 97 ? -3.557 -8.655 8.738 1.00 0.00 97 PRO A CA 16
ATOM 27119 C C . PRO A 1 97 ? -3.005 -8.715 10.179 1.00 0.00 97 PRO A C 16
ATOM 27120 O O . PRO A 1 97 ? -2.068 -9.478 10.452 1.00 0.00 97 PRO A O 16
ATOM 27131 N N . ASN A 1 98 ? -3.613 -7.920 11.083 1.00 0.00 98 ASN A N 16
ATOM 27132 C CA . ASN A 1 98 ? -3.197 -7.813 12.500 1.00 0.00 98 ASN A CA 16
ATOM 27133 C C . ASN A 1 98 ? -1.683 -7.464 12.616 1.00 0.00 98 ASN A C 16
ATOM 27134 O O . ASN A 1 98 ? -0.864 -8.293 13.045 1.00 0.00 98 ASN A O 16
ATOM 27145 N N . GLN A 1 99 ? -1.338 -6.239 12.157 1.00 0.00 99 GLN A N 16
ATOM 27146 C CA . GLN A 1 99 ? 0.051 -5.701 12.169 1.00 0.00 99 GLN A CA 16
ATOM 27147 C C . GLN A 1 99 ? 0.058 -4.211 11.729 1.00 0.00 99 GLN A C 16
ATOM 27148 O O . GLN A 1 99 ? 1.084 -3.670 11.296 1.00 0.00 99 GLN A O 16
ATOM 27162 N N . GLY A 1 100 ? -1.099 -3.535 11.849 1.00 0.00 100 GLY A N 16
ATOM 27163 C CA . GLY A 1 100 ? -1.207 -2.108 11.528 1.00 0.00 100 GLY A CA 16
ATOM 27164 C C . GLY A 1 100 ? -1.973 -1.860 10.235 1.00 0.00 100 GLY A C 16
ATOM 27165 O O . GLY A 1 100 ? -2.467 -0.753 10.014 1.00 0.00 100 GLY A O 16
ATOM 27169 N N . LEU A 1 101 ? -2.039 -2.886 9.369 1.00 0.00 101 LEU A N 16
ATOM 27170 C CA . LEU A 1 101 ? -2.773 -2.849 8.088 1.00 0.00 101 LEU A CA 16
ATOM 27171 C C . LEU A 1 101 ? -4.299 -2.841 8.336 1.00 0.00 101 LEU A C 16
ATOM 27172 O O . LEU A 1 101 ? -4.823 -3.734 9.004 1.00 0.00 101 LEU A O 16
ATOM 27188 N N . VAL A 1 102 ? -4.987 -1.829 7.777 1.00 0.00 102 VAL A N 16
ATOM 27189 C CA . VAL A 1 102 ? -6.442 -1.628 7.933 1.00 0.00 102 VAL A CA 16
ATOM 27190 C C . VAL A 1 102 ? -7.273 -2.901 7.561 1.00 0.00 102 VAL A C 16
ATOM 27191 O O . VAL A 1 102 ? -8.317 -3.166 8.166 1.00 0.00 102 VAL A O 16
ATOM 27204 N N . CYS A 1 103 ? -6.766 -3.704 6.601 1.00 0.00 103 CYS A N 16
ATOM 27205 C CA . CYS A 1 103 ? -7.408 -4.973 6.189 1.00 0.00 103 CYS A CA 16
ATOM 27206 C C . CYS A 1 103 ? -6.413 -5.949 5.557 1.00 0.00 103 CYS A C 16
ATOM 27207 O O . CYS A 1 103 ? -6.834 -7.004 5.070 1.00 0.00 103 CYS A O 16
ATOM 27215 N N . ALA A 1 104 ? -5.109 -5.601 5.580 1.00 0.00 104 ALA A N 16
ATOM 27216 C CA . ALA A 1 104 ? -4.062 -6.277 4.776 1.00 0.00 104 ALA A CA 16
ATOM 27217 C C . ALA A 1 104 ? -4.265 -5.994 3.272 1.00 0.00 104 ALA A C 16
ATOM 27218 O O . ALA A 1 104 ? -5.170 -5.246 2.875 1.00 0.00 104 ALA A O 16
ATOM 27225 N N . LEU A 1 105 ? -3.385 -6.558 2.443 1.00 0.00 105 LEU A N 16
ATOM 27226 C CA . LEU A 1 105 ? -3.453 -6.408 0.987 1.00 0.00 105 LEU A CA 16
ATOM 27227 C C . LEU A 1 105 ? -4.314 -7.539 0.390 1.00 0.00 105 LEU A C 16
ATOM 27228 O O . LEU A 1 105 ? -3.811 -8.639 0.122 1.00 0.00 105 LEU A O 16
ATOM 27244 N N . LEU A 1 106 ? -5.628 -7.259 0.253 1.00 0.00 106 LEU A N 16
ATOM 27245 C CA . LEU A 1 106 ? -6.640 -8.243 -0.188 1.00 0.00 106 LEU A CA 16
ATOM 27246 C C . LEU A 1 106 ? -6.870 -8.167 -1.716 1.00 0.00 106 LEU A C 16
ATOM 27247 O O . LEU A 1 106 ? -6.465 -9.067 -2.459 1.00 0.00 106 LEU A O 16
ATOM 27263 N N . LEU A 1 107 ? -7.484 -7.058 -2.163 1.00 0.00 107 LEU A N 16
ATOM 27264 C CA . LEU A 1 107 ? -7.922 -6.862 -3.563 1.00 0.00 107 LEU A CA 16
ATOM 27265 C C . LEU A 1 107 ? -6.927 -5.909 -4.239 1.00 0.00 107 LEU A C 16
ATOM 27266 O O . LEU A 1 107 ? -6.653 -4.863 -3.671 1.00 0.00 107 LEU A O 16
ATOM 27282 N N . PRO A 1 108 ? -6.339 -6.246 -5.433 1.00 0.00 108 PRO A N 16
ATOM 27283 C CA . PRO A 1 108 ? -5.541 -5.273 -6.242 1.00 0.00 108 PRO A CA 16
ATOM 27284 C C . PRO A 1 108 ? -6.425 -4.074 -6.740 1.00 0.00 108 PRO A C 16
ATOM 27285 O O . PRO A 1 108 ? -7.062 -3.399 -5.916 1.00 0.00 108 PRO A O 16
ATOM 27296 N N . VAL A 1 109 ? -6.481 -3.806 -8.071 1.00 0.00 109 VAL A N 16
ATOM 27297 C CA . VAL A 1 109 ? -7.339 -2.737 -8.651 1.00 0.00 109 VAL A CA 16
ATOM 27298 C C . VAL A 1 109 ? -7.904 -3.237 -10.000 1.00 0.00 109 VAL A C 16
ATOM 27299 O O . VAL A 1 109 ? -7.132 -3.337 -10.977 1.00 0.00 109 VAL A O 16
ATOM 27313 N N . MET A 1 1 ? -5.418 11.175 -40.616 1.00 0.00 1 MET A N 17
ATOM 27314 C CA . MET A 1 1 ? -6.090 9.863 -40.504 1.00 0.00 1 MET A CA 17
ATOM 27315 C C . MET A 1 1 ? -5.040 8.766 -40.257 1.00 0.00 1 MET A C 17
ATOM 27316 O O . MET A 1 1 ? -4.282 8.407 -41.166 1.00 0.00 1 MET A O 17
ATOM 27332 N N . GLY A 1 2 ? -4.980 8.268 -39.005 1.00 0.00 2 GLY A N 17
ATOM 27333 C CA . GLY A 1 2 ? -4.042 7.216 -38.617 1.00 0.00 2 GLY A CA 17
ATOM 27334 C C . GLY A 1 2 ? -4.234 6.791 -37.168 1.00 0.00 2 GLY A C 17
ATOM 27335 O O . GLY A 1 2 ? -3.273 6.746 -36.389 1.00 0.00 2 GLY A O 17
ATOM 27339 N N . HIS A 1 3 ? -5.497 6.490 -36.813 1.00 0.00 3 HIS A N 17
ATOM 27340 C CA . HIS A 1 3 ? -5.872 6.023 -35.464 1.00 0.00 3 HIS A CA 17
ATOM 27341 C C . HIS A 1 3 ? -5.295 4.605 -35.195 1.00 0.00 3 HIS A C 17
ATOM 27342 O O . HIS A 1 3 ? -5.793 3.600 -35.710 1.00 0.00 3 HIS A O 17
ATOM 27357 N N . HIS A 1 4 ? -4.183 4.553 -34.441 1.00 0.00 4 HIS A N 17
ATOM 27358 C CA . HIS A 1 4 ? -3.530 3.295 -34.035 1.00 0.00 4 HIS A CA 17
ATOM 27359 C C . HIS A 1 4 ? -3.204 3.363 -32.535 1.00 0.00 4 HIS A C 17
ATOM 27360 O O . HIS A 1 4 ? -2.240 4.035 -32.139 1.00 0.00 4 HIS A O 17
ATOM 27375 N N . HIS A 1 5 ? -4.037 2.709 -31.701 1.00 0.00 5 HIS A N 17
ATOM 27376 C CA . HIS A 1 5 ? -3.835 2.692 -30.242 1.00 0.00 5 HIS A CA 17
ATOM 27377 C C . HIS A 1 5 ? -2.641 1.770 -29.882 1.00 0.00 5 HIS A C 17
ATOM 27378 O O . HIS A 1 5 ? -2.680 0.560 -30.105 1.00 0.00 5 HIS A O 17
ATOM 27393 N N . HIS A 1 6 ? -1.547 2.385 -29.407 1.00 0.00 6 HIS A N 17
ATOM 27394 C CA . HIS A 1 6 ? -0.329 1.679 -28.950 1.00 0.00 6 HIS A CA 17
ATOM 27395 C C . HIS A 1 6 ? 0.278 2.429 -27.763 1.00 0.00 6 HIS A C 17
ATOM 27396 O O . HIS A 1 6 ? -0.118 3.570 -27.477 1.00 0.00 6 HIS A O 17
ATOM 27411 N N . HIS A 1 7 ? 1.206 1.752 -27.050 1.00 0.00 7 HIS A N 17
ATOM 27412 C CA . HIS A 1 7 ? 2.024 2.356 -25.968 1.00 0.00 7 HIS A CA 17
ATOM 27413 C C . HIS A 1 7 ? 1.165 2.762 -24.730 1.00 0.00 7 HIS A C 17
ATOM 27414 O O . HIS A 1 7 ? 1.667 3.359 -23.772 1.00 0.00 7 HIS A O 17
ATOM 27429 N N . HIS A 1 8 ? -0.126 2.374 -24.732 1.00 0.00 8 HIS A N 17
ATOM 27430 C CA . HIS A 1 8 ? -1.090 2.737 -23.678 1.00 0.00 8 HIS A CA 17
ATOM 27431 C C . HIS A 1 8 ? -1.737 1.452 -23.122 1.00 0.00 8 HIS A C 17
ATOM 27432 O O . HIS A 1 8 ? -2.684 0.911 -23.705 1.00 0.00 8 HIS A O 17
ATOM 27447 N N . SER A 1 9 ? -1.177 0.947 -22.014 1.00 0.00 9 SER A N 17
ATOM 27448 C CA . SER A 1 9 ? -1.658 -0.269 -21.341 1.00 0.00 9 SER A CA 17
ATOM 27449 C C . SER A 1 9 ? -1.456 -0.123 -19.825 1.00 0.00 9 SER A C 17
ATOM 27450 O O . SER A 1 9 ? -2.434 -0.016 -19.073 1.00 0.00 9 SER A O 17
ATOM 27458 N N . HIS A 1 10 ? -0.167 -0.071 -19.401 1.00 0.00 10 HIS A N 17
ATOM 27459 C CA . HIS A 1 10 ? 0.242 0.036 -17.981 1.00 0.00 10 HIS A CA 17
ATOM 27460 C C . HIS A 1 10 ? -0.396 -1.106 -17.155 1.00 0.00 10 HIS A C 17
ATOM 27461 O O . HIS A 1 10 ? -1.126 -0.868 -16.183 1.00 0.00 10 HIS A O 17
ATOM 27476 N N . MET A 1 11 ? -0.122 -2.352 -17.601 1.00 0.00 11 MET A N 17
ATOM 27477 C CA . MET A 1 11 ? -0.755 -3.578 -17.078 1.00 0.00 11 MET A CA 17
ATOM 27478 C C . MET A 1 11 ? -0.201 -3.932 -15.678 1.00 0.00 11 MET A C 17
ATOM 27479 O O . MET A 1 11 ? 0.744 -4.724 -15.544 1.00 0.00 11 MET A O 17
ATOM 27493 N N . SER A 1 12 ? -0.790 -3.269 -14.662 1.00 0.00 12 SER A N 17
ATOM 27494 C CA . SER A 1 12 ? -0.475 -3.445 -13.232 1.00 0.00 12 SER A CA 17
ATOM 27495 C C . SER A 1 12 ? -1.334 -2.472 -12.402 1.00 0.00 12 SER A C 17
ATOM 27496 O O . SER A 1 12 ? -2.113 -1.673 -12.945 1.00 0.00 12 SER A O 17
ATOM 27504 N N . TRP A 1 13 ? -1.200 -2.577 -11.084 1.00 0.00 13 TRP A N 17
ATOM 27505 C CA . TRP A 1 13 ? -1.697 -1.584 -10.108 1.00 0.00 13 TRP A CA 17
ATOM 27506 C C . TRP A 1 13 ? -0.565 -0.608 -9.754 1.00 0.00 13 TRP A C 17
ATOM 27507 O O . TRP A 1 13 ? -0.800 0.506 -9.281 1.00 0.00 13 TRP A O 17
ATOM 27528 N N . TYR A 1 14 ? 0.673 -1.078 -9.962 1.00 0.00 14 TYR A N 17
ATOM 27529 C CA . TYR A 1 14 ? 1.864 -0.254 -9.812 1.00 0.00 14 TYR A CA 17
ATOM 27530 C C . TYR A 1 14 ? 1.924 0.748 -10.974 1.00 0.00 14 TYR A C 17
ATOM 27531 O O . TYR A 1 14 ? 2.127 0.353 -12.128 1.00 0.00 14 TYR A O 17
ATOM 27549 N N . HIS A 1 15 ? 1.687 2.029 -10.668 1.00 0.00 15 HIS A N 17
ATOM 27550 C CA . HIS A 1 15 ? 1.773 3.133 -11.630 1.00 0.00 15 HIS A CA 17
ATOM 27551 C C . HIS A 1 15 ? 2.679 4.206 -11.016 1.00 0.00 15 HIS A C 17
ATOM 27552 O O . HIS A 1 15 ? 2.369 4.699 -9.928 1.00 0.00 15 HIS A O 17
ATOM 27567 N N . ARG A 1 16 ? 3.801 4.549 -11.687 1.00 0.00 16 ARG A N 17
ATOM 27568 C CA . ARG A 1 16 ? 4.773 5.539 -11.166 1.00 0.00 16 ARG A CA 17
ATOM 27569 C C . ARG A 1 16 ? 4.097 6.909 -10.938 1.00 0.00 16 ARG A C 17
ATOM 27570 O O . ARG A 1 16 ? 3.840 7.294 -9.787 1.00 0.00 16 ARG A O 17
ATOM 27591 N N . ASP A 1 17 ? 3.783 7.626 -12.031 1.00 0.00 17 ASP A N 17
ATOM 27592 C CA . ASP A 1 17 ? 3.236 8.993 -11.983 1.00 0.00 17 ASP A CA 17
ATOM 27593 C C . ASP A 1 17 ? 1.710 8.946 -11.820 1.00 0.00 17 ASP A C 17
ATOM 27594 O O . ASP A 1 17 ? 0.959 9.450 -12.669 1.00 0.00 17 ASP A O 17
ATOM 27603 N N . LEU A 1 18 ? 1.249 8.318 -10.730 1.00 0.00 18 LEU A N 17
ATOM 27604 C CA . LEU A 1 18 ? -0.184 8.126 -10.470 1.00 0.00 18 LEU A CA 17
ATOM 27605 C C . LEU A 1 18 ? -0.744 9.340 -9.707 1.00 0.00 18 LEU A C 17
ATOM 27606 O O . LEU A 1 18 ? -1.659 10.013 -10.204 1.00 0.00 18 LEU A O 17
ATOM 27622 N N . SER A 1 19 ? -0.176 9.560 -8.491 1.00 0.00 19 SER A N 17
ATOM 27623 C CA . SER A 1 19 ? -0.510 10.647 -7.524 1.00 0.00 19 SER A CA 17
ATOM 27624 C C . SER A 1 19 ? -1.544 10.098 -6.538 1.00 0.00 19 SER A C 17
ATOM 27625 O O . SER A 1 19 ? -2.370 9.273 -6.928 1.00 0.00 19 SER A O 17
ATOM 27633 N N . ARG A 1 20 ? -1.484 10.544 -5.266 1.00 0.00 20 ARG A N 17
ATOM 27634 C CA . ARG A 1 20 ? -2.384 10.058 -4.195 1.00 0.00 20 ARG A CA 17
ATOM 27635 C C . ARG A 1 20 ? -3.864 10.268 -4.557 1.00 0.00 20 ARG A C 17
ATOM 27636 O O . ARG A 1 20 ? -4.657 9.351 -4.409 1.00 0.00 20 ARG A O 17
ATOM 27657 N N . ALA A 1 21 ? -4.192 11.480 -5.039 1.00 0.00 21 ALA A N 17
ATOM 27658 C CA . ALA A 1 21 ? -5.563 11.860 -5.450 1.00 0.00 21 ALA A CA 17
ATOM 27659 C C . ALA A 1 21 ? -6.163 10.838 -6.435 1.00 0.00 21 ALA A C 17
ATOM 27660 O O . ALA A 1 21 ? -7.275 10.352 -6.232 1.00 0.00 21 ALA A O 17
ATOM 27667 N N . ALA A 1 22 ? -5.375 10.478 -7.463 1.00 0.00 22 ALA A N 17
ATOM 27668 C CA . ALA A 1 22 ? -5.779 9.467 -8.467 1.00 0.00 22 ALA A CA 17
ATOM 27669 C C . ALA A 1 22 ? -5.836 8.056 -7.854 1.00 0.00 22 ALA A C 17
ATOM 27670 O O . ALA A 1 22 ? -6.716 7.270 -8.186 1.00 0.00 22 ALA A O 17
ATOM 27677 N N . ALA A 1 23 ? -4.880 7.765 -6.959 1.00 0.00 23 ALA A N 17
ATOM 27678 C CA . ALA A 1 23 ? -4.730 6.448 -6.301 1.00 0.00 23 ALA A CA 17
ATOM 27679 C C . ALA A 1 23 ? -5.968 6.075 -5.459 1.00 0.00 23 ALA A C 17
ATOM 27680 O O . ALA A 1 23 ? -6.625 5.059 -5.718 1.00 0.00 23 ALA A O 17
ATOM 27687 N N . GLU A 1 24 ? -6.262 6.917 -4.453 1.00 0.00 24 GLU A N 17
ATOM 27688 C CA . GLU A 1 24 ? -7.452 6.792 -3.584 1.00 0.00 24 GLU A CA 17
ATOM 27689 C C . GLU A 1 24 ? -8.774 6.846 -4.384 1.00 0.00 24 GLU A C 17
ATOM 27690 O O . GLU A 1 24 ? -9.774 6.266 -3.965 1.00 0.00 24 GLU A O 17
ATOM 27702 N N . GLU A 1 25 ? -8.756 7.571 -5.521 1.00 0.00 25 GLU A N 17
ATOM 27703 C CA . GLU A 1 25 ? -9.924 7.692 -6.423 1.00 0.00 25 GLU A CA 17
ATOM 27704 C C . GLU A 1 25 ? -10.219 6.317 -7.076 1.00 0.00 25 GLU A C 17
ATOM 27705 O O . GLU A 1 25 ? -11.371 5.853 -7.086 1.00 0.00 25 GLU A O 17
ATOM 27717 N N . LEU A 1 26 ? -9.145 5.676 -7.594 1.00 0.00 26 LEU A N 17
ATOM 27718 C CA . LEU A 1 26 ? -9.208 4.335 -8.230 1.00 0.00 26 LEU A CA 17
ATOM 27719 C C . LEU A 1 26 ? -9.732 3.276 -7.250 1.00 0.00 26 LEU A C 17
ATOM 27720 O O . LEU A 1 26 ? -10.462 2.376 -7.646 1.00 0.00 26 LEU A O 17
ATOM 27736 N N . LEU A 1 27 ? -9.369 3.400 -5.971 1.00 0.00 27 LEU A N 17
ATOM 27737 C CA . LEU A 1 27 ? -9.872 2.498 -4.927 1.00 0.00 27 LEU A CA 17
ATOM 27738 C C . LEU A 1 27 ? -11.378 2.755 -4.701 1.00 0.00 27 LEU A C 17
ATOM 27739 O O . LEU A 1 27 ? -12.201 1.855 -4.864 1.00 0.00 27 LEU A O 17
ATOM 27755 N N . ALA A 1 28 ? -11.713 4.029 -4.422 1.00 0.00 28 ALA A N 17
ATOM 27756 C CA . ALA A 1 28 ? -13.055 4.445 -3.961 1.00 0.00 28 ALA A CA 17
ATOM 27757 C C . ALA A 1 28 ? -14.169 4.084 -4.965 1.00 0.00 28 ALA A C 17
ATOM 27758 O O . ALA A 1 28 ? -15.277 3.744 -4.551 1.00 0.00 28 ALA A O 17
ATOM 27765 N N . ARG A 1 29 ? -13.872 4.188 -6.276 1.00 0.00 29 ARG A N 17
ATOM 27766 C CA . ARG A 1 29 ? -14.809 3.773 -7.350 1.00 0.00 29 ARG A CA 17
ATOM 27767 C C . ARG A 1 29 ? -14.589 2.309 -7.800 1.00 0.00 29 ARG A C 17
ATOM 27768 O O . ARG A 1 29 ? -15.503 1.492 -7.681 1.00 0.00 29 ARG A O 17
ATOM 27789 N N . ALA A 1 30 ? -13.370 1.981 -8.292 1.00 0.00 30 ALA A N 17
ATOM 27790 C CA . ALA A 1 30 ? -13.129 0.720 -9.050 1.00 0.00 30 ALA A CA 17
ATOM 27791 C C . ALA A 1 30 ? -13.127 -0.527 -8.153 1.00 0.00 30 ALA A C 17
ATOM 27792 O O . ALA A 1 30 ? -13.933 -1.446 -8.362 1.00 0.00 30 ALA A O 17
ATOM 27799 N N . GLY A 1 31 ? -12.213 -0.567 -7.161 1.00 0.00 31 GLY A N 17
ATOM 27800 C CA . GLY A 1 31 ? -12.043 -1.735 -6.295 1.00 0.00 31 GLY A CA 17
ATOM 27801 C C . GLY A 1 31 ? -12.355 -1.387 -4.855 1.00 0.00 31 GLY A C 17
ATOM 27802 O O . GLY A 1 31 ? -11.622 -0.618 -4.245 1.00 0.00 31 GLY A O 17
ATOM 27806 N N . ARG A 1 32 ? -13.493 -1.892 -4.361 1.00 0.00 32 ARG A N 17
ATOM 27807 C CA . ARG A 1 32 ? -13.973 -1.679 -2.963 1.00 0.00 32 ARG A CA 17
ATOM 27808 C C . ARG A 1 32 ? -12.942 -2.168 -1.868 1.00 0.00 32 ARG A C 17
ATOM 27809 O O . ARG A 1 32 ? -11.777 -1.770 -1.902 1.00 0.00 32 ARG A O 17
ATOM 27830 N N . ASP A 1 33 ? -13.354 -2.989 -0.874 1.00 0.00 33 ASP A N 17
ATOM 27831 C CA . ASP A 1 33 ? -12.492 -3.290 0.300 1.00 0.00 33 ASP A CA 17
ATOM 27832 C C . ASP A 1 33 ? -11.362 -4.260 -0.068 1.00 0.00 33 ASP A C 17
ATOM 27833 O O . ASP A 1 33 ? -11.539 -5.126 -0.938 1.00 0.00 33 ASP A O 17
ATOM 27842 N N . GLY A 1 34 ? -10.210 -4.117 0.621 1.00 0.00 34 GLY A N 17
ATOM 27843 C CA . GLY A 1 34 ? -9.011 -4.913 0.339 1.00 0.00 34 GLY A CA 17
ATOM 27844 C C . GLY A 1 34 ? -8.332 -4.573 -0.981 1.00 0.00 34 GLY A C 17
ATOM 27845 O O . GLY A 1 34 ? -7.535 -5.367 -1.500 1.00 0.00 34 GLY A O 17
ATOM 27849 N N . SER A 1 35 ? -8.649 -3.397 -1.528 1.00 0.00 35 SER A N 17
ATOM 27850 C CA . SER A 1 35 ? -8.019 -2.899 -2.752 1.00 0.00 35 SER A CA 17
ATOM 27851 C C . SER A 1 35 ? -6.662 -2.295 -2.412 1.00 0.00 35 SER A C 17
ATOM 27852 O O . SER A 1 35 ? -6.536 -1.611 -1.393 1.00 0.00 35 SER A O 17
ATOM 27860 N N . PHE A 1 36 ? -5.651 -2.546 -3.248 1.00 0.00 36 PHE A N 17
ATOM 27861 C CA . PHE A 1 36 ? -4.318 -1.967 -3.058 1.00 0.00 36 PHE A CA 17
ATOM 27862 C C . PHE A 1 36 ? -3.683 -1.641 -4.414 1.00 0.00 36 PHE A C 17
ATOM 27863 O O . PHE A 1 36 ? -3.924 -2.333 -5.416 1.00 0.00 36 PHE A O 17
ATOM 27880 N N . LEU A 1 37 ? -2.885 -0.579 -4.423 1.00 0.00 37 LEU A N 17
ATOM 27881 C CA . LEU A 1 37 ? -1.999 -0.230 -5.529 1.00 0.00 37 LEU A CA 17
ATOM 27882 C C . LEU A 1 37 ? -0.775 0.504 -4.966 1.00 0.00 37 LEU A C 17
ATOM 27883 O O . LEU A 1 37 ? -0.841 1.105 -3.884 1.00 0.00 37 LEU A O 17
ATOM 27899 N N . VAL A 1 38 ? 0.347 0.436 -5.688 1.00 0.00 38 VAL A N 17
ATOM 27900 C CA . VAL A 1 38 ? 1.589 1.122 -5.317 1.00 0.00 38 VAL A CA 17
ATOM 27901 C C . VAL A 1 38 ? 1.888 2.179 -6.377 1.00 0.00 38 VAL A C 17
ATOM 27902 O O . VAL A 1 38 ? 1.828 1.921 -7.579 1.00 0.00 38 VAL A O 17
ATOM 27915 N N . ARG A 1 39 ? 2.172 3.381 -5.905 1.00 0.00 39 ARG A N 17
ATOM 27916 C CA . ARG A 1 39 ? 2.594 4.506 -6.729 1.00 0.00 39 ARG A CA 17
ATOM 27917 C C . ARG A 1 39 ? 4.009 4.901 -6.316 1.00 0.00 39 ARG A C 17
ATOM 27918 O O . ARG A 1 39 ? 4.525 4.443 -5.286 1.00 0.00 39 ARG A O 17
ATOM 27939 N N . ASP A 1 40 ? 4.631 5.754 -7.122 1.00 0.00 40 ASP A N 17
ATOM 27940 C CA . ASP A 1 40 ? 5.912 6.385 -6.769 1.00 0.00 40 ASP A CA 17
ATOM 27941 C C . ASP A 1 40 ? 5.581 7.630 -5.933 1.00 0.00 40 ASP A C 17
ATOM 27942 O O . ASP A 1 40 ? 4.669 8.396 -6.303 1.00 0.00 40 ASP A O 17
ATOM 27951 N N . SER A 1 41 ? 6.278 7.790 -4.799 1.00 0.00 41 SER A N 17
ATOM 27952 C CA . SER A 1 41 ? 6.071 8.911 -3.869 1.00 0.00 41 SER A CA 17
ATOM 27953 C C . SER A 1 41 ? 6.290 10.275 -4.564 1.00 0.00 41 SER A C 17
ATOM 27954 O O . SER A 1 41 ? 7.050 10.368 -5.540 1.00 0.00 41 SER A O 17
ATOM 27962 N N . GLU A 1 42 ? 5.625 11.315 -4.036 1.00 0.00 42 GLU A N 17
ATOM 27963 C CA . GLU A 1 42 ? 5.574 12.650 -4.653 1.00 0.00 42 GLU A CA 17
ATOM 27964 C C . GLU A 1 42 ? 6.928 13.391 -4.542 1.00 0.00 42 GLU A C 17
ATOM 27965 O O . GLU A 1 42 ? 7.125 14.205 -3.632 1.00 0.00 42 GLU A O 17
ATOM 27977 N N . SER A 1 43 ? 7.871 13.022 -5.448 1.00 0.00 43 SER A N 17
ATOM 27978 C CA . SER A 1 43 ? 9.223 13.631 -5.567 1.00 0.00 43 SER A CA 17
ATOM 27979 C C . SER A 1 43 ? 10.010 13.633 -4.230 1.00 0.00 43 SER A C 17
ATOM 27980 O O . SER A 1 43 ? 10.892 14.482 -4.020 1.00 0.00 43 SER A O 17
ATOM 27988 N N . VAL A 1 44 ? 9.705 12.642 -3.364 1.00 0.00 44 VAL A N 17
ATOM 27989 C CA . VAL A 1 44 ? 10.230 12.575 -1.980 1.00 0.00 44 VAL A CA 17
ATOM 27990 C C . VAL A 1 44 ? 11.755 12.369 -1.967 1.00 0.00 44 VAL A C 17
ATOM 27991 O O . VAL A 1 44 ? 12.494 13.327 -1.699 1.00 0.00 44 VAL A O 17
ATOM 28004 N N . ALA A 1 45 ? 12.223 11.149 -2.306 1.00 0.00 45 ALA A N 17
ATOM 28005 C CA . ALA A 1 45 ? 13.667 10.794 -2.281 1.00 0.00 45 ALA A CA 17
ATOM 28006 C C . ALA A 1 45 ? 13.894 9.398 -2.899 1.00 0.00 45 ALA A C 17
ATOM 28007 O O . ALA A 1 45 ? 14.802 8.658 -2.488 1.00 0.00 45 ALA A O 17
ATOM 28014 N N . GLY A 1 46 ? 13.090 9.072 -3.916 1.00 0.00 46 GLY A N 17
ATOM 28015 C CA . GLY A 1 46 ? 13.094 7.738 -4.530 1.00 0.00 46 GLY A CA 17
ATOM 28016 C C . GLY A 1 46 ? 12.334 6.720 -3.694 1.00 0.00 46 GLY A C 17
ATOM 28017 O O . GLY A 1 46 ? 12.704 5.543 -3.624 1.00 0.00 46 GLY A O 17
ATOM 28021 N N . ALA A 1 47 ? 11.257 7.195 -3.063 1.00 0.00 47 ALA A N 17
ATOM 28022 C CA . ALA A 1 47 ? 10.416 6.387 -2.174 1.00 0.00 47 ALA A CA 17
ATOM 28023 C C . ALA A 1 47 ? 9.184 5.855 -2.928 1.00 0.00 47 ALA A C 17
ATOM 28024 O O . ALA A 1 47 ? 8.903 6.257 -4.069 1.00 0.00 47 ALA A O 17
ATOM 28031 N N . PHE A 1 48 ? 8.465 4.939 -2.280 1.00 0.00 48 PHE A N 17
ATOM 28032 C CA . PHE A 1 48 ? 7.226 4.333 -2.810 1.00 0.00 48 PHE A CA 17
ATOM 28033 C C . PHE A 1 48 ? 6.079 4.5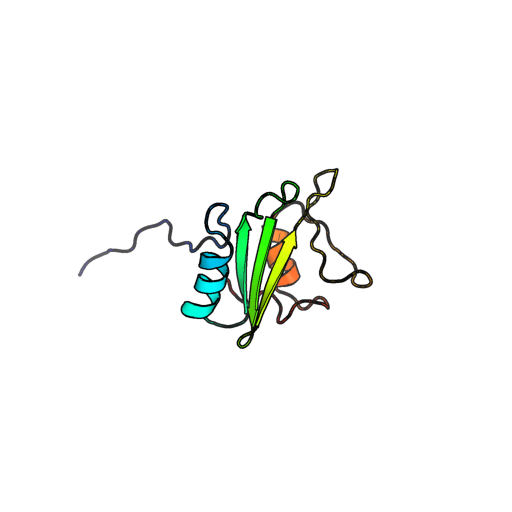38 -1.814 1.00 0.00 48 PHE A C 17
ATOM 28034 O O . PHE A 1 48 ? 6.305 4.750 -0.628 1.00 0.00 48 PHE A O 17
ATOM 28051 N N . ALA A 1 49 ? 4.844 4.478 -2.314 1.00 0.00 49 ALA A N 17
ATOM 28052 C CA . ALA A 1 49 ? 3.634 4.663 -1.500 1.00 0.00 49 ALA A CA 17
ATOM 28053 C C . ALA A 1 49 ? 2.620 3.565 -1.834 1.00 0.00 49 ALA A C 17
ATOM 28054 O O . ALA A 1 49 ? 2.500 3.160 -2.986 1.00 0.00 49 ALA A O 17
ATOM 28061 N N . LEU A 1 50 ? 1.878 3.123 -0.820 1.00 0.00 50 LEU A N 17
ATOM 28062 C CA . LEU A 1 50 ? 0.891 2.038 -0.922 1.00 0.00 50 LEU A CA 17
ATOM 28063 C C . LEU A 1 50 ? -0.453 2.588 -0.441 1.00 0.00 50 LEU A C 17
ATOM 28064 O O . LEU A 1 50 ? -0.539 3.097 0.672 1.00 0.00 50 LEU A O 17
ATOM 28080 N N . CYS A 1 51 ? -1.489 2.497 -1.277 1.00 0.00 51 CYS A N 17
ATOM 28081 C CA . CYS A 1 51 ? -2.827 3.014 -0.964 1.00 0.00 51 CYS A CA 17
ATOM 28082 C C . CYS A 1 51 ? -3.790 1.823 -0.881 1.00 0.00 51 CYS A C 17
ATOM 28083 O O . CYS A 1 51 ? -3.921 1.070 -1.851 1.00 0.00 51 CYS A O 17
ATOM 28091 N N . VAL A 1 52 ? -4.437 1.652 0.286 1.00 0.00 52 VAL A N 17
ATOM 28092 C CA . VAL A 1 52 ? -5.333 0.508 0.571 1.00 0.00 52 VAL A CA 17
ATOM 28093 C C . VAL A 1 52 ? -6.681 1.043 1.093 1.00 0.00 52 VAL A C 17
ATOM 28094 O O . VAL A 1 52 ? -6.699 1.815 2.063 1.00 0.00 52 VAL A O 17
ATOM 28107 N N . LEU A 1 53 ? -7.794 0.643 0.446 1.00 0.00 53 LEU A N 17
ATOM 28108 C CA . LEU A 1 53 ? -9.160 1.036 0.858 1.00 0.00 53 LEU A CA 17
ATOM 28109 C C . LEU A 1 53 ? -9.778 -0.062 1.731 1.00 0.00 53 LEU A C 17
ATOM 28110 O O . LEU A 1 53 ? -9.638 -1.258 1.437 1.00 0.00 53 LEU A O 17
ATOM 28126 N N . TYR A 1 54 ? -10.472 0.372 2.792 1.00 0.00 54 TYR A N 17
ATOM 28127 C CA . TYR A 1 54 ? -11.219 -0.501 3.686 1.00 0.00 54 TYR A CA 17
ATOM 28128 C C . TYR A 1 54 ? -12.233 0.342 4.475 1.00 0.00 54 TYR A C 17
ATOM 28129 O O . TYR A 1 54 ? -11.836 1.306 5.130 1.00 0.00 54 TYR A O 17
ATOM 28147 N N . GLN A 1 55 ? -13.522 -0.049 4.402 1.00 0.00 55 GLN A N 17
ATOM 28148 C CA . GLN A 1 55 ? -14.650 0.587 5.131 1.00 0.00 55 GLN A CA 17
ATOM 28149 C C . GLN A 1 55 ? -14.677 2.126 4.950 1.00 0.00 55 GLN A C 17
ATOM 28150 O O . GLN A 1 55 ? -14.737 2.875 5.941 1.00 0.00 55 GLN A O 17
ATOM 28164 N N . LYS A 1 56 ? -14.647 2.577 3.674 1.00 0.00 56 LYS A N 17
ATOM 28165 C CA . LYS A 1 56 ? -14.580 4.011 3.283 1.00 0.00 56 LYS A CA 17
ATOM 28166 C C . LYS A 1 56 ? -13.356 4.736 3.919 1.00 0.00 56 LYS A C 17
ATOM 28167 O O . LYS A 1 56 ? -13.424 5.912 4.310 1.00 0.00 56 LYS A O 17
ATOM 28186 N N . HIS A 1 57 ? -12.214 4.028 3.976 1.00 0.00 57 HIS A N 17
ATOM 28187 C CA . HIS A 1 57 ? -10.957 4.575 4.522 1.00 0.00 57 HIS A CA 17
ATOM 28188 C C . HIS A 1 57 ? -9.770 4.104 3.674 1.00 0.00 57 HIS A C 17
ATOM 28189 O O . HIS A 1 57 ? -9.366 2.942 3.744 1.00 0.00 57 HIS A O 17
ATOM 28204 N N . VAL A 1 58 ? -9.218 5.023 2.870 1.00 0.00 58 VAL A N 17
ATOM 28205 C CA . VAL A 1 58 ? -7.942 4.822 2.180 1.00 0.00 58 VAL A CA 17
ATOM 28206 C C . VAL A 1 58 ? -6.815 5.266 3.117 1.00 0.00 58 VAL A C 17
ATOM 28207 O O . VAL A 1 58 ? -6.714 6.457 3.443 1.00 0.00 58 VAL A O 17
ATOM 28220 N N . HIS A 1 59 ? -6.001 4.309 3.590 1.00 0.00 59 HIS A N 17
ATOM 28221 C CA . HIS A 1 59 ? -4.768 4.611 4.329 1.00 0.00 59 HIS A CA 17
ATOM 28222 C C . HIS A 1 59 ? -3.607 4.538 3.338 1.00 0.00 59 HIS A C 17
ATOM 28223 O O . HIS A 1 59 ? -3.488 3.550 2.606 1.00 0.00 59 HIS A O 17
ATOM 28238 N N . THR A 1 60 ? -2.755 5.567 3.320 1.00 0.00 60 THR A N 17
ATOM 28239 C CA . THR A 1 60 ? -1.585 5.627 2.441 1.00 0.00 60 THR A CA 17
ATOM 28240 C C . THR A 1 60 ? -0.338 5.439 3.312 1.00 0.00 60 THR A C 17
ATOM 28241 O O . THR A 1 60 ? -0.221 6.067 4.373 1.00 0.00 60 THR A O 17
ATOM 28252 N N . TYR A 1 61 ? 0.544 4.529 2.899 1.00 0.00 61 TYR A N 17
ATOM 28253 C CA . TYR A 1 61 ? 1.789 4.222 3.598 1.00 0.00 61 TYR A CA 17
ATOM 28254 C C . TYR A 1 61 ? 2.904 4.679 2.664 1.00 0.00 61 TYR A C 17
ATOM 28255 O O . TYR A 1 61 ? 3.215 3.976 1.693 1.00 0.00 61 TYR A O 17
ATOM 28273 N N . ARG A 1 62 ? 3.463 5.873 2.908 1.00 0.00 62 ARG A N 17
ATOM 28274 C CA . ARG A 1 62 ? 4.574 6.380 2.095 1.00 0.00 62 ARG A CA 17
ATOM 28275 C C . ARG A 1 62 ? 5.852 5.772 2.657 1.00 0.00 62 ARG A C 17
ATOM 28276 O O . ARG A 1 62 ? 6.408 6.260 3.638 1.00 0.00 62 ARG A O 17
ATOM 28297 N N . ILE A 1 63 ? 6.218 4.629 2.090 1.00 0.00 63 ILE A N 17
ATOM 28298 C CA . ILE A 1 63 ? 7.419 3.879 2.443 1.00 0.00 63 ILE A CA 17
ATOM 28299 C C . ILE A 1 63 ? 8.679 4.506 1.833 1.00 0.00 63 ILE A C 17
ATOM 28300 O O . ILE A 1 63 ? 8.795 4.637 0.615 1.00 0.00 63 ILE A O 17
ATOM 28316 N N . LEU A 1 64 ? 9.628 4.855 2.707 1.00 0.00 64 LEU A N 17
ATOM 28317 C CA . LEU A 1 64 ? 10.889 5.502 2.321 1.00 0.00 64 LEU A CA 17
ATOM 28318 C C . LEU A 1 64 ? 11.967 4.409 2.133 1.00 0.00 64 LEU A C 17
ATOM 28319 O O . LEU A 1 64 ? 11.906 3.364 2.798 1.00 0.00 64 LEU A O 17
ATOM 28335 N N . PRO A 1 65 ? 12.969 4.631 1.223 1.00 0.00 65 PRO A N 17
ATOM 28336 C CA . PRO A 1 65 ? 13.939 3.583 0.819 1.00 0.00 65 PRO A CA 17
ATOM 28337 C C . PRO A 1 65 ? 15.080 3.385 1.872 1.00 0.00 65 PRO A C 17
ATOM 28338 O O . PRO A 1 65 ? 14.827 3.468 3.084 1.00 0.00 65 PRO A O 17
ATOM 28349 N N . ASP A 1 66 ? 16.319 3.122 1.402 1.00 0.00 66 ASP A N 17
ATOM 28350 C CA . ASP A 1 66 ? 17.459 2.746 2.264 1.00 0.00 66 ASP A CA 17
ATOM 28351 C C . ASP A 1 66 ? 18.758 2.770 1.449 1.00 0.00 66 ASP A C 17
ATOM 28352 O O . ASP A 1 66 ? 18.735 2.552 0.231 1.00 0.00 66 ASP A O 17
ATOM 28361 N N . GLY A 1 67 ? 19.880 3.043 2.146 1.00 0.00 67 GLY A N 17
ATOM 28362 C CA . GLY A 1 67 ? 21.209 3.104 1.539 1.00 0.00 67 GLY A CA 17
ATOM 28363 C C . GLY A 1 67 ? 21.606 1.840 0.777 1.00 0.00 67 GLY A C 17
ATOM 28364 O O . GLY A 1 67 ? 22.290 1.923 -0.254 1.00 0.00 67 GLY A O 17
ATOM 28368 N N . GLU A 1 68 ? 21.177 0.662 1.282 1.00 0.00 68 GLU A N 17
ATOM 28369 C CA . GLU A 1 68 ? 21.483 -0.654 0.671 1.00 0.00 68 GLU A CA 17
ATOM 28370 C C . GLU A 1 68 ? 20.266 -1.210 -0.117 1.00 0.00 68 GLU A C 17
ATOM 28371 O O . GLU A 1 68 ? 20.159 -2.426 -0.329 1.00 0.00 68 GLU A O 17
ATOM 28383 N N . ASP A 1 69 ? 19.382 -0.296 -0.580 1.00 0.00 69 ASP A N 17
ATOM 28384 C CA . ASP A 1 69 ? 18.181 -0.596 -1.397 1.00 0.00 69 ASP A CA 17
ATOM 28385 C C . ASP A 1 69 ? 17.179 -1.556 -0.717 1.00 0.00 69 ASP A C 17
ATOM 28386 O O . ASP A 1 69 ? 16.834 -2.611 -1.262 1.00 0.00 69 ASP A O 17
ATOM 28395 N N . PHE A 1 70 ? 16.696 -1.175 0.468 1.00 0.00 70 PHE A N 17
ATOM 28396 C CA . PHE A 1 70 ? 15.566 -1.854 1.141 1.00 0.00 70 PHE A CA 17
ATOM 28397 C C . PHE A 1 70 ? 14.415 -0.854 1.320 1.00 0.00 70 PHE A C 17
ATOM 28398 O O . PHE A 1 70 ? 14.646 0.348 1.396 1.00 0.00 70 PHE A O 17
ATOM 28415 N N . LEU A 1 71 ? 13.173 -1.349 1.350 1.00 0.00 71 LEU A N 17
ATOM 28416 C CA . LEU A 1 71 ? 11.992 -0.497 1.544 1.00 0.00 71 LEU A CA 17
ATOM 28417 C C . LEU A 1 71 ? 11.591 -0.566 3.023 1.00 0.00 71 LEU A C 17
ATOM 28418 O O . LEU A 1 71 ? 11.065 -1.581 3.481 1.00 0.00 71 LEU A O 17
ATOM 28434 N N . ALA A 1 72 ? 11.830 0.537 3.753 1.00 0.00 72 ALA A N 17
ATOM 28435 C CA . ALA A 1 72 ? 11.591 0.622 5.205 1.00 0.00 72 ALA A CA 17
ATOM 28436 C C . ALA A 1 72 ? 10.236 1.294 5.466 1.00 0.00 72 ALA A C 17
ATOM 28437 O O . ALA A 1 72 ? 10.023 2.442 5.069 1.00 0.00 72 ALA A O 17
ATOM 28444 N N . VAL A 1 73 ? 9.321 0.550 6.103 1.00 0.00 73 VAL A N 17
ATOM 28445 C CA . VAL A 1 73 ? 7.943 0.993 6.369 1.00 0.00 73 VAL A CA 17
ATOM 28446 C C . VAL A 1 73 ? 7.814 1.491 7.814 1.00 0.00 73 VAL A C 17
ATOM 28447 O O . VAL A 1 73 ? 8.335 0.865 8.739 1.00 0.00 73 VAL A O 17
ATOM 28460 N N . GLN A 1 74 ? 7.043 2.568 7.991 1.00 0.00 74 GLN A N 17
ATOM 28461 C CA . GLN A 1 74 ? 6.747 3.151 9.300 1.00 0.00 74 GLN A CA 17
ATOM 28462 C C . GLN A 1 74 ? 5.287 2.807 9.567 1.00 0.00 74 GLN A C 17
ATOM 28463 O O . GLN A 1 74 ? 4.374 3.538 9.155 1.00 0.00 74 GLN A O 17
ATOM 28477 N N . THR A 1 75 ? 5.067 1.650 10.196 1.00 0.00 75 THR A N 17
ATOM 28478 C CA . THR A 1 75 ? 3.727 1.086 10.375 1.00 0.00 75 THR A CA 17
ATOM 28479 C C . THR A 1 75 ? 3.151 1.590 11.708 1.00 0.00 75 THR A C 17
ATOM 28480 O O . THR A 1 75 ? 3.812 1.474 12.746 1.00 0.00 75 THR A O 17
ATOM 28491 N N . SER A 1 76 ? 1.946 2.199 11.637 1.00 0.00 76 SER A N 17
ATOM 28492 C CA . SER A 1 76 ? 1.186 2.710 12.792 1.00 0.00 76 SER A CA 17
ATOM 28493 C C . SER A 1 76 ? 1.984 3.779 13.589 1.00 0.00 76 SER A C 17
ATOM 28494 O O . SER A 1 76 ? 1.912 4.962 13.242 1.00 0.00 76 SER A O 17
ATOM 28502 N N . GLN A 1 77 ? 2.777 3.330 14.606 1.00 0.00 77 GLN A N 17
ATOM 28503 C CA . GLN A 1 77 ? 3.568 4.211 15.517 1.00 0.00 77 GLN A CA 17
ATOM 28504 C C . GLN A 1 77 ? 4.289 3.381 16.605 1.00 0.00 77 GLN A C 17
ATOM 28505 O O . GLN A 1 77 ? 5.339 3.789 17.112 1.00 0.00 77 GLN A O 17
ATOM 28519 N N . GLY A 1 78 ? 3.724 2.213 16.945 1.00 0.00 78 GLY A N 17
ATOM 28520 C CA . GLY A 1 78 ? 4.186 1.423 18.096 1.00 0.00 78 GLY A CA 17
ATOM 28521 C C . GLY A 1 78 ? 4.390 -0.049 17.760 1.00 0.00 78 GLY A C 17
ATOM 28522 O O . GLY A 1 78 ? 4.073 -0.928 18.574 1.00 0.00 78 GLY A O 17
ATOM 28526 N N . VAL A 1 79 ? 4.952 -0.317 16.574 1.00 0.00 79 VAL A N 17
ATOM 28527 C CA . VAL A 1 79 ? 5.274 -1.676 16.100 1.00 0.00 79 VAL A CA 17
ATOM 28528 C C . VAL A 1 79 ? 6.602 -1.589 15.295 1.00 0.00 79 VAL A C 17
ATOM 28529 O O . VAL A 1 79 ? 6.779 -0.615 14.551 1.00 0.00 79 VAL A O 17
ATOM 28542 N N . PRO A 1 80 ? 7.585 -2.546 15.508 1.00 0.00 80 PRO A N 17
ATOM 28543 C CA . PRO A 1 80 ? 8.886 -2.593 14.771 1.00 0.00 80 PRO A CA 17
ATOM 28544 C C . PRO A 1 80 ? 8.796 -2.269 13.254 1.00 0.00 80 PRO A C 17
ATOM 28545 O O . PRO A 1 80 ? 7.902 -2.761 12.549 1.00 0.00 80 PRO A O 17
ATOM 28556 N N . VAL A 1 81 ? 9.742 -1.430 12.794 1.00 0.00 81 VAL A N 17
ATOM 28557 C CA . VAL A 1 81 ? 9.856 -0.980 11.399 1.00 0.00 81 VAL A CA 17
ATOM 28558 C C . VAL A 1 81 ? 10.160 -2.188 10.493 1.00 0.00 81 VAL A C 17
ATOM 28559 O O . VAL A 1 81 ? 11.078 -2.964 10.785 1.00 0.00 81 VAL A O 17
ATOM 28572 N N . ARG A 1 82 ? 9.413 -2.337 9.387 1.00 0.00 82 ARG A N 17
ATOM 28573 C CA . ARG A 1 82 ? 9.531 -3.515 8.512 1.00 0.00 82 ARG A CA 17
ATOM 28574 C C . ARG A 1 82 ? 10.281 -3.128 7.227 1.00 0.00 82 ARG A C 17
ATOM 28575 O O . ARG A 1 82 ? 9.801 -2.299 6.456 1.00 0.00 82 ARG A O 17
ATOM 28596 N N . ARG A 1 83 ? 11.463 -3.727 7.002 1.00 0.00 83 ARG A N 17
ATOM 28597 C CA . ARG A 1 83 ? 12.222 -3.572 5.745 1.00 0.00 83 ARG A CA 17
ATOM 28598 C C . ARG A 1 83 ? 11.859 -4.710 4.791 1.00 0.00 83 ARG A C 17
ATOM 28599 O O . ARG A 1 83 ? 11.572 -5.828 5.231 1.00 0.00 83 ARG A O 17
ATOM 28620 N N . PHE A 1 84 ? 11.848 -4.411 3.490 1.00 0.00 84 PHE A N 17
ATOM 28621 C CA . PHE A 1 84 ? 11.623 -5.402 2.427 1.00 0.00 84 PHE A CA 17
ATOM 28622 C C . PHE A 1 84 ? 12.764 -5.357 1.420 1.00 0.00 84 PHE A C 17
ATOM 28623 O O . PHE A 1 84 ? 13.324 -4.289 1.161 1.00 0.00 84 PHE A O 17
ATOM 28640 N N . GLN A 1 85 ? 13.100 -6.522 0.851 1.00 0.00 85 GLN A N 17
ATOM 28641 C CA . GLN A 1 85 ? 14.166 -6.638 -0.155 1.00 0.00 85 GLN A CA 17
ATOM 28642 C C . GLN A 1 85 ? 13.688 -6.090 -1.512 1.00 0.00 85 GLN A C 17
ATOM 28643 O O . GLN A 1 85 ? 14.440 -5.399 -2.210 1.00 0.00 85 GLN A O 17
ATOM 28657 N N . THR A 1 86 ? 12.418 -6.382 -1.864 1.00 0.00 86 THR A N 17
ATOM 28658 C CA . THR A 1 86 ? 11.789 -5.935 -3.129 1.00 0.00 86 THR A CA 17
ATOM 28659 C C . THR A 1 86 ? 10.318 -5.538 -2.872 1.00 0.00 86 THR A C 17
ATOM 28660 O O . THR A 1 86 ? 9.792 -5.726 -1.765 1.00 0.00 86 THR A O 17
ATOM 28671 N N . LEU A 1 87 ? 9.674 -4.993 -3.921 1.00 0.00 87 LEU A N 17
ATOM 28672 C CA . LEU A 1 87 ? 8.241 -4.637 -3.917 1.00 0.00 87 LEU A CA 17
ATOM 28673 C C . LEU A 1 87 ? 7.388 -5.930 -3.863 1.00 0.00 87 LEU A C 17
ATOM 28674 O O . LEU A 1 87 ? 6.341 -5.950 -3.226 1.00 0.00 87 LEU A O 17
ATOM 28690 N N . GLY A 1 88 ? 7.877 -7.009 -4.524 1.00 0.00 88 GLY A N 17
ATOM 28691 C CA . GLY A 1 88 ? 7.225 -8.330 -4.473 1.00 0.00 88 GLY A CA 17
ATOM 28692 C C . GLY A 1 88 ? 7.143 -8.911 -3.061 1.00 0.00 88 GLY A C 17
ATOM 28693 O O . GLY A 1 88 ? 6.146 -9.544 -2.690 1.00 0.00 88 GLY A O 17
ATOM 28697 N N . GLU A 1 89 ? 8.218 -8.693 -2.285 1.00 0.00 89 GLU A N 17
ATOM 28698 C CA . GLU A 1 89 ? 8.283 -9.062 -0.858 1.00 0.00 89 GLU A CA 17
ATOM 28699 C C . GLU A 1 89 ? 7.272 -8.253 -0.031 1.00 0.00 89 GLU A C 17
ATOM 28700 O O . GLU A 1 89 ? 6.562 -8.807 0.818 1.00 0.00 89 GLU A O 17
ATOM 28712 N N . LEU A 1 90 ? 7.236 -6.940 -0.306 1.00 0.00 90 LEU A N 17
ATOM 28713 C CA . LEU A 1 90 ? 6.334 -5.973 0.353 1.00 0.00 90 LEU A CA 17
ATOM 28714 C C . LEU A 1 90 ? 4.870 -6.443 0.279 1.00 0.00 90 LEU A C 17
ATOM 28715 O O . LEU A 1 90 ? 4.178 -6.540 1.299 1.00 0.00 90 LEU A O 17
ATOM 28731 N N . ILE A 1 91 ? 4.453 -6.794 -0.936 1.00 0.00 91 ILE A N 17
ATOM 28732 C CA . ILE A 1 91 ? 3.092 -7.256 -1.234 1.00 0.00 91 ILE A CA 17
ATOM 28733 C C . ILE A 1 91 ? 2.836 -8.658 -0.642 1.00 0.00 91 ILE A C 17
ATOM 28734 O O . ILE A 1 91 ? 1.718 -8.955 -0.217 1.00 0.00 91 ILE A O 17
ATOM 28750 N N . GLY A 1 92 ? 3.890 -9.492 -0.609 1.00 0.00 92 GLY A N 17
ATOM 28751 C CA . GLY A 1 92 ? 3.812 -10.850 -0.051 1.00 0.00 92 GLY A CA 17
ATOM 28752 C C . GLY A 1 92 ? 3.405 -10.899 1.425 1.00 0.00 92 GLY A C 17
ATOM 28753 O O . GLY A 1 92 ? 2.401 -11.532 1.776 1.00 0.00 92 GLY A O 17
ATOM 28757 N N . LEU A 1 93 ? 4.178 -10.215 2.290 1.00 0.00 93 LEU A N 17
ATOM 28758 C CA . LEU A 1 93 ? 3.930 -10.188 3.747 1.00 0.00 93 LEU A CA 17
ATOM 28759 C C . LEU A 1 93 ? 2.658 -9.372 4.089 1.00 0.00 93 LEU A C 17
ATOM 28760 O O . LEU A 1 93 ? 1.986 -9.649 5.083 1.00 0.00 93 LEU A O 17
ATOM 28776 N N . TYR A 1 94 ? 2.364 -8.350 3.273 1.00 0.00 94 TYR A N 17
ATOM 28777 C CA . TYR A 1 94 ? 1.159 -7.502 3.453 1.00 0.00 94 TYR A CA 17
ATOM 28778 C C . TYR A 1 94 ? -0.134 -8.161 2.929 1.00 0.00 94 TYR A C 17
ATOM 28779 O O . TYR A 1 94 ? -1.238 -7.746 3.316 1.00 0.00 94 TYR A O 17
ATOM 28797 N N . ALA A 1 95 ? -0.000 -9.181 2.054 1.00 0.00 95 ALA A N 17
ATOM 28798 C CA . ALA A 1 95 ? -1.147 -9.986 1.550 1.00 0.00 95 ALA A CA 17
ATOM 28799 C C . ALA A 1 95 ? -1.897 -10.724 2.677 1.00 0.00 95 ALA A C 17
ATOM 28800 O O . ALA A 1 95 ? -3.061 -11.106 2.513 1.00 0.00 95 ALA A O 17
ATOM 28807 N N . GLN A 1 96 ? -1.215 -10.907 3.814 1.00 0.00 96 GLN A N 17
ATOM 28808 C CA . GLN A 1 96 ? -1.773 -11.581 5.003 1.00 0.00 96 GLN A CA 17
ATOM 28809 C C . GLN A 1 96 ? -1.973 -10.543 6.137 1.00 0.00 96 GLN A C 17
ATOM 28810 O O . GLN A 1 96 ? -1.461 -9.421 6.019 1.00 0.00 96 GLN A O 17
ATOM 28824 N N . PRO A 1 97 ? -2.743 -10.886 7.237 1.00 0.00 97 PRO A N 17
ATOM 28825 C CA . PRO A 1 97 ? -2.802 -10.061 8.478 1.00 0.00 97 PRO A CA 17
ATOM 28826 C C . PRO A 1 97 ? -1.386 -9.692 9.011 1.00 0.00 97 PRO A C 17
ATOM 28827 O O . PRO A 1 97 ? -0.651 -10.548 9.518 1.00 0.00 97 PRO A O 17
ATOM 28838 N N . ASN A 1 98 ? -1.010 -8.419 8.810 1.00 0.00 98 ASN A N 17
ATOM 28839 C CA . ASN A 1 98 ? 0.331 -7.896 9.131 1.00 0.00 98 ASN A CA 17
ATOM 28840 C C . ASN A 1 98 ? 0.390 -7.333 10.564 1.00 0.00 98 ASN A C 17
ATOM 28841 O O . ASN A 1 98 ? 1.304 -7.704 11.308 1.00 0.00 98 ASN A O 17
ATOM 28852 N N . GLN A 1 99 ? -0.582 -6.432 10.879 1.00 0.00 99 GLN A N 17
ATOM 28853 C CA . GLN A 1 99 ? -0.792 -5.698 12.172 1.00 0.00 99 GLN A CA 17
ATOM 28854 C C . GLN A 1 99 ? -0.449 -4.208 11.956 1.00 0.00 99 GLN A C 17
ATOM 28855 O O . GLN A 1 99 ? 0.731 -3.835 11.908 1.00 0.00 99 GLN A O 17
ATOM 28869 N N . GLY A 1 100 ? -1.500 -3.377 11.789 1.00 0.00 100 GLY A N 17
ATOM 28870 C CA . GLY A 1 100 ? -1.357 -1.935 11.511 1.00 0.00 100 GLY A CA 17
ATOM 28871 C C . GLY A 1 100 ? -1.954 -1.528 10.163 1.00 0.00 100 GLY A C 17
ATOM 28872 O O . GLY A 1 100 ? -2.197 -0.339 9.907 1.00 0.00 100 GLY A O 17
ATOM 28876 N N . LEU A 1 101 ? -2.165 -2.535 9.300 1.00 0.00 101 LEU A N 17
ATOM 28877 C CA . LEU A 1 101 ? -2.810 -2.342 7.991 1.00 0.00 101 LEU A CA 17
ATOM 28878 C C . LEU A 1 101 ? -4.335 -2.198 8.143 1.00 0.00 101 LEU A C 17
ATOM 28879 O O . LEU A 1 101 ? -4.949 -2.847 9.001 1.00 0.00 101 LEU A O 17
ATOM 28895 N N . VAL A 1 102 ? -4.926 -1.335 7.298 1.00 0.00 102 VAL A N 17
ATOM 28896 C CA . VAL A 1 102 ? -6.389 -1.296 7.086 1.00 0.00 102 VAL A CA 17
ATOM 28897 C C . VAL A 1 102 ? -6.813 -2.504 6.204 1.00 0.00 102 VAL A C 17
ATOM 28898 O O . VAL A 1 102 ? -7.061 -2.377 5.006 1.00 0.00 102 VAL A O 17
ATOM 28911 N N . CYS A 1 103 ? -6.751 -3.690 6.845 1.00 0.00 103 CYS A N 17
ATOM 28912 C CA . CYS A 1 103 ? -7.078 -5.019 6.279 1.00 0.00 103 CYS A CA 17
ATOM 28913 C C . CYS A 1 103 ? -5.921 -5.542 5.413 1.00 0.00 103 CYS A C 17
ATOM 28914 O O . CYS A 1 103 ? -4.880 -4.881 5.280 1.00 0.00 103 CYS A O 17
ATOM 28922 N N . ALA A 1 104 ? -6.098 -6.746 4.851 1.00 0.00 104 ALA A N 17
ATOM 28923 C CA . ALA A 1 104 ? -5.075 -7.417 4.031 1.00 0.00 104 ALA A CA 17
ATOM 28924 C C . ALA A 1 104 ? -5.148 -6.944 2.565 1.00 0.00 104 ALA A C 17
ATOM 28925 O O . ALA A 1 104 ? -5.956 -6.075 2.209 1.00 0.00 104 ALA A O 17
ATOM 28932 N N . LEU A 1 105 ? -4.284 -7.524 1.724 1.00 0.00 105 LEU A N 17
ATOM 28933 C CA . LEU A 1 105 ? -4.294 -7.270 0.276 1.00 0.00 105 LEU A CA 17
ATOM 28934 C C . LEU A 1 105 ? -5.166 -8.346 -0.391 1.00 0.00 105 LEU A C 17
ATOM 28935 O O . LEU A 1 105 ? -4.776 -9.514 -0.452 1.00 0.00 105 LEU A O 17
ATOM 28951 N N . LEU A 1 106 ? -6.372 -7.951 -0.828 1.00 0.00 106 LEU A N 17
ATOM 28952 C CA . LEU A 1 106 ? -7.366 -8.873 -1.414 1.00 0.00 106 LEU A CA 17
ATOM 28953 C C . LEU A 1 106 ? -7.301 -8.844 -2.951 1.00 0.00 106 LEU A C 17
ATOM 28954 O O . LEU A 1 106 ? -7.080 -9.884 -3.576 1.00 0.00 106 LEU A O 17
ATOM 28970 N N . LEU A 1 107 ? -7.471 -7.649 -3.554 1.00 0.00 107 LEU A N 17
ATOM 28971 C CA . LEU A 1 107 ? -7.653 -7.511 -5.022 1.00 0.00 107 LEU A CA 17
ATOM 28972 C C . LEU A 1 107 ? -6.752 -6.390 -5.601 1.00 0.00 107 LEU A C 17
ATOM 28973 O O . LEU A 1 107 ? -6.498 -5.385 -4.926 1.00 0.00 107 LEU A O 17
ATOM 28989 N N . PRO A 1 108 ? -6.269 -6.552 -6.876 1.00 0.00 108 PRO A N 17
ATOM 28990 C CA . PRO A 1 108 ? -5.259 -5.651 -7.481 1.00 0.00 108 PRO A CA 17
ATOM 28991 C C . PRO A 1 108 ? -5.807 -4.288 -7.983 1.00 0.00 108 PRO A C 17
ATOM 28992 O O . PRO A 1 108 ? -5.004 -3.429 -8.309 1.00 0.00 108 PRO A O 17
ATOM 29003 N N . VAL A 1 109 ? -7.156 -4.116 -8.068 1.00 0.00 109 VAL A N 17
ATOM 29004 C CA . VAL A 1 109 ? -7.838 -2.847 -8.498 1.00 0.00 109 VAL A CA 17
ATOM 29005 C C . VAL A 1 109 ? -7.890 -2.786 -10.054 1.00 0.00 109 VAL A C 17
ATOM 29006 O O . VAL A 1 109 ? -8.874 -3.298 -10.633 1.00 0.00 109 VAL A O 17
ATOM 29020 N N . MET A 1 1 ? -7.615 -15.390 -40.024 1.00 0.00 1 MET A N 18
ATOM 29021 C CA . MET A 1 1 ? -7.090 -15.924 -38.745 1.00 0.00 1 MET A CA 18
ATOM 29022 C C . MET A 1 1 ? -6.311 -14.821 -38.013 1.00 0.00 1 MET A C 18
ATOM 29023 O O . MET A 1 1 ? -5.724 -13.939 -38.653 1.00 0.00 1 MET A O 18
ATOM 29039 N N . GLY A 1 2 ? -6.327 -14.881 -36.676 1.00 0.00 2 GLY A N 18
ATOM 29040 C CA . GLY A 1 2 ? -5.709 -13.862 -35.827 1.00 0.00 2 GLY A CA 18
ATOM 29041 C C . GLY A 1 2 ? -6.163 -13.991 -34.378 1.00 0.00 2 GLY A C 18
ATOM 29042 O O . GLY A 1 2 ? -5.448 -13.599 -33.456 1.00 0.00 2 GLY A O 18
ATOM 29046 N N . HIS A 1 3 ? -7.363 -14.566 -34.190 1.00 0.00 3 HIS A N 18
ATOM 29047 C CA . HIS A 1 3 ? -7.948 -14.814 -32.866 1.00 0.00 3 HIS A CA 18
ATOM 29048 C C . HIS A 1 3 ? -7.287 -16.043 -32.216 1.00 0.00 3 HIS A C 18
ATOM 29049 O O . HIS A 1 3 ? -7.279 -17.130 -32.805 1.00 0.00 3 HIS A O 18
ATOM 29064 N N . HIS A 1 4 ? -6.726 -15.844 -31.016 1.00 0.00 4 HIS A N 18
ATOM 29065 C CA . HIS A 1 4 ? -6.176 -16.921 -30.171 1.00 0.00 4 HIS A CA 18
ATOM 29066 C C . HIS A 1 4 ? -5.997 -16.396 -28.734 1.00 0.00 4 HIS A C 18
ATOM 29067 O O . HIS A 1 4 ? -5.779 -15.193 -28.535 1.00 0.00 4 HIS A O 18
ATOM 29082 N N . HIS A 1 5 ? -6.101 -17.298 -27.743 1.00 0.00 5 HIS A N 18
ATOM 29083 C CA . HIS A 1 5 ? -5.859 -16.974 -26.320 1.00 0.00 5 HIS A CA 18
ATOM 29084 C C . HIS A 1 5 ? -4.359 -17.073 -25.973 1.00 0.00 5 HIS A C 18
ATOM 29085 O O . HIS A 1 5 ? -3.520 -17.446 -26.808 1.00 0.00 5 HIS A O 18
ATOM 29100 N N . HIS A 1 6 ? -4.054 -16.701 -24.723 1.00 0.00 6 HIS A N 18
ATOM 29101 C CA . HIS A 1 6 ? -2.709 -16.773 -24.132 1.00 0.00 6 HIS A CA 18
ATOM 29102 C C . HIS A 1 6 ? -2.853 -16.837 -22.603 1.00 0.00 6 HIS A C 18
ATOM 29103 O O . HIS A 1 6 ? -3.787 -16.246 -22.042 1.00 0.00 6 HIS A O 18
ATOM 29118 N N . HIS A 1 7 ? -1.939 -17.554 -21.934 1.00 0.00 7 HIS A N 18
ATOM 29119 C CA . HIS A 1 7 ? -1.960 -17.701 -20.466 1.00 0.00 7 HIS A CA 18
ATOM 29120 C C . HIS A 1 7 ? -0.960 -16.704 -19.843 1.00 0.00 7 HIS A C 18
ATOM 29121 O O . HIS A 1 7 ? 0.186 -17.056 -19.533 1.00 0.00 7 HIS A O 18
ATOM 29136 N N . HIS A 1 8 ? -1.399 -15.438 -19.750 1.00 0.00 8 HIS A N 18
ATOM 29137 C CA . HIS A 1 8 ? -0.656 -14.352 -19.090 1.00 0.00 8 HIS A CA 18
ATOM 29138 C C . HIS A 1 8 ? -1.672 -13.320 -18.587 1.00 0.00 8 HIS A C 18
ATOM 29139 O O . HIS A 1 8 ? -2.227 -12.553 -19.383 1.00 0.00 8 HIS A O 18
ATOM 29154 N N . SER A 1 9 ? -1.937 -13.343 -17.279 1.00 0.00 9 SER A N 18
ATOM 29155 C CA . SER A 1 9 ? -2.888 -12.431 -16.626 1.00 0.00 9 SER A CA 18
ATOM 29156 C C . SER A 1 9 ? -2.338 -10.990 -16.576 1.00 0.00 9 SER A C 18
ATOM 29157 O O . SER A 1 9 ? -1.117 -10.780 -16.568 1.00 0.00 9 SER A O 18
ATOM 29165 N N . HIS A 1 10 ? -3.255 -10.010 -16.567 1.00 0.00 10 HIS A N 18
ATOM 29166 C CA . HIS A 1 10 ? -2.920 -8.581 -16.462 1.00 0.00 10 HIS A CA 18
ATOM 29167 C C . HIS A 1 10 ? -3.684 -7.957 -15.288 1.00 0.00 10 HIS A C 18
ATOM 29168 O O . HIS A 1 10 ? -4.865 -8.241 -15.083 1.00 0.00 10 HIS A O 18
ATOM 29183 N N . MET A 1 11 ? -2.979 -7.121 -14.519 1.00 0.00 11 MET A N 18
ATOM 29184 C CA . MET A 1 11 ? -3.544 -6.355 -13.402 1.00 0.00 11 MET A CA 18
ATOM 29185 C C . MET A 1 11 ? -2.638 -5.155 -13.114 1.00 0.00 11 MET A C 18
ATOM 29186 O O . MET A 1 11 ? -3.145 -4.042 -12.944 1.00 0.00 11 MET A O 18
ATOM 29200 N N . SER A 1 12 ? -1.302 -5.420 -13.079 1.00 0.00 12 SER A N 18
ATOM 29201 C CA . SER A 1 12 ? -0.225 -4.423 -12.860 1.00 0.00 12 SER A CA 18
ATOM 29202 C C . SER A 1 12 ? -0.604 -3.356 -11.820 1.00 0.00 12 SER A C 18
ATOM 29203 O O . SER A 1 12 ? -1.105 -2.280 -12.166 1.00 0.00 12 SER A O 18
ATOM 29211 N N . TRP A 1 13 ? -0.362 -3.668 -10.544 1.00 0.00 13 TRP A N 18
ATOM 29212 C CA . TRP A 1 13 ? -0.811 -2.837 -9.399 1.00 0.00 13 TRP A CA 18
ATOM 29213 C C . TRP A 1 13 ? 0.123 -1.633 -9.157 1.00 0.00 13 TRP A C 18
ATOM 29214 O O . TRP A 1 13 ? -0.123 -0.849 -8.251 1.00 0.00 13 TRP A O 18
ATOM 29235 N N . TYR A 1 14 ? 1.138 -1.448 -10.015 1.00 0.00 14 TYR A N 18
ATOM 29236 C CA . TYR A 1 14 ? 2.185 -0.438 -9.808 1.00 0.00 14 TYR A CA 18
ATOM 29237 C C . TYR A 1 14 ? 2.010 0.653 -10.862 1.00 0.00 14 TYR A C 18
ATOM 29238 O O . TYR A 1 14 ? 2.354 0.453 -12.033 1.00 0.00 14 TYR A O 18
ATOM 29256 N N . HIS A 1 15 ? 1.436 1.785 -10.450 1.00 0.00 15 HIS A N 18
ATOM 29257 C CA . HIS A 1 15 ? 1.164 2.928 -11.332 1.00 0.00 15 HIS A CA 18
ATOM 29258 C C . HIS A 1 15 ? 1.968 4.119 -10.798 1.00 0.00 15 HIS A C 18
ATOM 29259 O O . HIS A 1 15 ? 1.759 4.542 -9.657 1.00 0.00 15 HIS A O 18
ATOM 29274 N N . ARG A 1 16 ? 2.885 4.643 -11.630 1.00 0.00 16 ARG A N 18
ATOM 29275 C CA . ARG A 1 16 ? 3.962 5.556 -11.191 1.00 0.00 16 ARG A CA 18
ATOM 29276 C C . ARG A 1 16 ? 3.396 6.916 -10.726 1.00 0.00 16 ARG A C 18
ATOM 29277 O O . ARG A 1 16 ? 3.192 7.109 -9.524 1.00 0.00 16 ARG A O 18
ATOM 29298 N N . ASP A 1 17 ? 3.094 7.844 -11.667 1.00 0.00 17 ASP A N 18
ATOM 29299 C CA . ASP A 1 17 ? 2.544 9.181 -11.335 1.00 0.00 17 ASP A CA 18
ATOM 29300 C C . ASP A 1 17 ? 1.016 9.139 -11.146 1.00 0.00 17 ASP A C 18
ATOM 29301 O O . ASP A 1 17 ? 0.297 10.048 -11.592 1.00 0.00 17 ASP A O 18
ATOM 29310 N N . LEU A 1 18 ? 0.530 8.101 -10.449 1.00 0.00 18 LEU A N 18
ATOM 29311 C CA . LEU A 1 18 ? -0.891 7.957 -10.126 1.00 0.00 18 LEU A CA 18
ATOM 29312 C C . LEU A 1 18 ? -1.312 9.046 -9.123 1.00 0.00 18 LEU A C 18
ATOM 29313 O O . LEU A 1 18 ? -2.347 9.684 -9.306 1.00 0.00 18 LEU A O 18
ATOM 29329 N N . SER A 1 19 ? -0.501 9.208 -8.049 1.00 0.00 19 SER A N 18
ATOM 29330 C CA . SER A 1 19 ? -0.608 10.323 -7.068 1.00 0.00 19 SER A CA 18
ATOM 29331 C C . SER A 1 19 ? -1.732 10.045 -6.047 1.00 0.00 19 SER A C 18
ATOM 29332 O O . SER A 1 19 ? -2.690 9.347 -6.359 1.00 0.00 19 SER A O 18
ATOM 29340 N N . ARG A 1 20 ? -1.592 10.614 -4.836 1.00 0.00 20 ARG A N 18
ATOM 29341 C CA . ARG A 1 20 ? -2.424 10.291 -3.652 1.00 0.00 20 ARG A CA 18
ATOM 29342 C C . ARG A 1 20 ? -3.933 10.491 -3.916 1.00 0.00 20 ARG A C 18
ATOM 29343 O O . ARG A 1 20 ? -4.709 9.524 -3.857 1.00 0.00 20 ARG A O 18
ATOM 29364 N N . ALA A 1 21 ? -4.326 11.745 -4.206 1.00 0.00 21 ALA A N 18
ATOM 29365 C CA . ALA A 1 21 ? -5.737 12.127 -4.446 1.00 0.00 21 ALA A CA 18
ATOM 29366 C C . ALA A 1 21 ? -6.391 11.278 -5.551 1.00 0.00 21 ALA A C 18
ATOM 29367 O O . ALA A 1 21 ? -7.457 10.693 -5.349 1.00 0.00 21 ALA A O 18
ATOM 29374 N N . ALA A 1 22 ? -5.708 11.190 -6.702 1.00 0.00 22 ALA A N 18
ATOM 29375 C CA . ALA A 1 22 ? -6.199 10.437 -7.869 1.00 0.00 22 ALA A CA 18
ATOM 29376 C C . ALA A 1 22 ? -6.283 8.920 -7.592 1.00 0.00 22 ALA A C 18
ATOM 29377 O O . ALA A 1 22 ? -7.161 8.248 -8.121 1.00 0.00 22 ALA A O 18
ATOM 29384 N N . ALA A 1 23 ? -5.376 8.399 -6.746 1.00 0.00 23 ALA A N 18
ATOM 29385 C CA . ALA A 1 23 ? -5.311 6.955 -6.437 1.00 0.00 23 ALA A CA 18
ATOM 29386 C C . ALA A 1 23 ? -6.533 6.493 -5.648 1.00 0.00 23 ALA A C 18
ATOM 29387 O O . ALA A 1 23 ? -7.193 5.536 -6.044 1.00 0.00 23 ALA A O 18
ATOM 29394 N N . GLU A 1 24 ? -6.811 7.182 -4.519 1.00 0.00 24 GLU A N 18
ATOM 29395 C CA . GLU A 1 24 ? -7.930 6.843 -3.621 1.00 0.00 24 GLU A CA 18
ATOM 29396 C C . GLU A 1 24 ? -9.293 7.048 -4.310 1.00 0.00 24 GLU A C 18
ATOM 29397 O O . GLU A 1 24 ? -10.240 6.311 -4.029 1.00 0.00 24 GLU A O 18
ATOM 29409 N N . GLU A 1 25 ? -9.377 8.048 -5.210 1.00 0.00 25 GLU A N 18
ATOM 29410 C CA . GLU A 1 25 ? -10.597 8.303 -5.999 1.00 0.00 25 GLU A CA 18
ATOM 29411 C C . GLU A 1 25 ? -10.829 7.176 -7.023 1.00 0.00 25 GLU A C 18
ATOM 29412 O O . GLU A 1 25 ? -11.952 6.699 -7.177 1.00 0.00 25 GLU A O 18
ATOM 29424 N N . LEU A 1 26 ? -9.747 6.756 -7.700 1.00 0.00 26 LEU A N 18
ATOM 29425 C CA . LEU A 1 26 ? -9.760 5.601 -8.628 1.00 0.00 26 LEU A CA 18
ATOM 29426 C C . LEU A 1 26 ? -9.985 4.267 -7.885 1.00 0.00 26 LEU A C 18
ATOM 29427 O O . LEU A 1 26 ? -10.506 3.319 -8.485 1.00 0.00 26 LEU A O 18
ATOM 29443 N N . LEU A 1 27 ? -9.596 4.185 -6.597 1.00 0.00 27 LEU A N 18
ATOM 29444 C CA . LEU A 1 27 ? -9.943 3.033 -5.754 1.00 0.00 27 LEU A CA 18
ATOM 29445 C C . LEU A 1 27 ? -11.462 3.039 -5.538 1.00 0.00 27 LEU A C 18
ATOM 29446 O O . LEU A 1 27 ? -12.147 2.149 -6.013 1.00 0.00 27 LEU A O 18
ATOM 29462 N N . ALA A 1 28 ? -11.969 4.127 -4.931 1.00 0.00 28 ALA A N 18
ATOM 29463 C CA . ALA A 1 28 ? -13.397 4.290 -4.558 1.00 0.00 28 ALA A CA 18
ATOM 29464 C C . ALA A 1 28 ? -14.356 4.116 -5.756 1.00 0.00 28 ALA A C 18
ATOM 29465 O O . ALA A 1 28 ? -15.475 3.634 -5.596 1.00 0.00 28 ALA A O 18
ATOM 29472 N N . ARG A 1 29 ? -13.888 4.509 -6.947 1.00 0.00 29 ARG A N 18
ATOM 29473 C CA . ARG A 1 29 ? -14.668 4.435 -8.201 1.00 0.00 29 ARG A CA 18
ATOM 29474 C C . ARG A 1 29 ? -14.673 2.987 -8.724 1.00 0.00 29 ARG A C 18
ATOM 29475 O O . ARG A 1 29 ? -15.736 2.375 -8.875 1.00 0.00 29 ARG A O 18
ATOM 29496 N N . ALA A 1 30 ? -13.469 2.449 -8.963 1.00 0.00 30 ALA A N 18
ATOM 29497 C CA . ALA A 1 30 ? -13.282 1.179 -9.687 1.00 0.00 30 ALA A CA 18
ATOM 29498 C C . ALA A 1 30 ? -13.529 -0.051 -8.786 1.00 0.00 30 ALA A C 18
ATOM 29499 O O . ALA A 1 30 ? -14.356 -0.902 -9.115 1.00 0.00 30 ALA A O 18
ATOM 29506 N N . GLY A 1 31 ? -12.819 -0.133 -7.650 1.00 0.00 31 GLY A N 18
ATOM 29507 C CA . GLY A 1 31 ? -12.904 -1.295 -6.753 1.00 0.00 31 GLY A CA 18
ATOM 29508 C C . GLY A 1 31 ? -13.814 -1.044 -5.557 1.00 0.00 31 GLY A C 18
ATOM 29509 O O . GLY A 1 31 ? -14.825 -1.717 -5.381 1.00 0.00 31 GLY A O 18
ATOM 29513 N N . ARG A 1 32 ? -13.452 -0.002 -4.798 1.00 0.00 32 ARG A N 18
ATOM 29514 C CA . ARG A 1 32 ? -14.002 0.373 -3.477 1.00 0.00 32 ARG A CA 18
ATOM 29515 C C . ARG A 1 32 ? -14.001 -0.788 -2.463 1.00 0.00 32 ARG A C 18
ATOM 29516 O O . ARG A 1 32 ? -14.793 -1.735 -2.605 1.00 0.00 32 ARG A O 18
ATOM 29537 N N . ASP A 1 33 ? -13.049 -0.737 -1.493 1.00 0.00 33 ASP A N 18
ATOM 29538 C CA . ASP A 1 33 ? -13.074 -1.528 -0.245 1.00 0.00 33 ASP A CA 18
ATOM 29539 C C . ASP A 1 33 ? -12.372 -2.880 -0.486 1.00 0.00 33 ASP A C 18
ATOM 29540 O O . ASP A 1 33 ? -12.780 -3.649 -1.361 1.00 0.00 33 ASP A O 18
ATOM 29549 N N . GLY A 1 34 ? -11.302 -3.149 0.295 1.00 0.00 34 GLY A N 18
ATOM 29550 C CA . GLY A 1 34 ? -10.388 -4.271 0.031 1.00 0.00 34 GLY A CA 18
ATOM 29551 C C . GLY A 1 34 ? -9.401 -3.995 -1.110 1.00 0.00 34 GLY A C 18
ATOM 29552 O O . GLY A 1 34 ? -8.555 -4.846 -1.428 1.00 0.00 34 GLY A O 18
ATOM 29556 N N . SER A 1 35 ? -9.504 -2.796 -1.711 1.00 0.00 35 SER A N 18
ATOM 29557 C CA . SER A 1 35 ? -8.717 -2.398 -2.883 1.00 0.00 35 SER A CA 18
ATOM 29558 C C . SER A 1 35 ? -7.337 -1.897 -2.429 1.00 0.00 35 SER A C 18
ATOM 29559 O O . SER A 1 35 ? -7.242 -1.230 -1.399 1.00 0.00 35 SER A O 18
ATOM 29567 N N . PHE A 1 36 ? -6.277 -2.227 -3.183 1.00 0.00 36 PHE A N 18
ATOM 29568 C CA . PHE A 1 36 ? -4.917 -1.729 -2.897 1.00 0.00 36 PHE A CA 18
ATOM 29569 C C . PHE A 1 36 ? -4.165 -1.488 -4.210 1.00 0.00 36 PHE A C 18
ATOM 29570 O O . PHE A 1 36 ? -4.518 -2.049 -5.239 1.00 0.00 36 PHE A O 18
ATOM 29587 N N . LEU A 1 37 ? -3.134 -0.644 -4.162 1.00 0.00 37 LEU A N 18
ATOM 29588 C CA . LEU A 1 37 ? -2.167 -0.487 -5.261 1.00 0.00 37 LEU A CA 18
ATOM 29589 C C . LEU A 1 37 ? -0.877 0.152 -4.735 1.00 0.00 37 LEU A C 18
ATOM 29590 O O . LEU A 1 37 ? -0.858 0.760 -3.663 1.00 0.00 37 LEU A O 18
ATOM 29606 N N . VAL A 1 38 ? 0.197 -0.002 -5.509 1.00 0.00 38 VAL A N 18
ATOM 29607 C CA . VAL A 1 38 ? 1.513 0.567 -5.217 1.00 0.00 38 VAL A CA 18
ATOM 29608 C C . VAL A 1 38 ? 1.775 1.665 -6.258 1.00 0.00 38 VAL A C 18
ATOM 29609 O O . VAL A 1 38 ? 1.337 1.564 -7.407 1.00 0.00 38 VAL A O 18
ATOM 29622 N N . ARG A 1 39 ? 2.461 2.723 -5.842 1.00 0.00 39 ARG A N 18
ATOM 29623 C CA . ARG A 1 39 ? 2.746 3.887 -6.677 1.00 0.00 39 ARG A CA 18
ATOM 29624 C C . ARG A 1 39 ? 4.222 4.235 -6.550 1.00 0.00 39 ARG A C 18
ATOM 29625 O O . ARG A 1 39 ? 4.918 3.746 -5.649 1.00 0.00 39 ARG A O 18
ATOM 29646 N N . ASP A 1 40 ? 4.682 5.071 -7.471 1.00 0.00 40 ASP A N 18
ATOM 29647 C CA . ASP A 1 40 ? 5.886 5.869 -7.275 1.00 0.00 40 ASP A CA 18
ATOM 29648 C C . ASP A 1 40 ? 5.399 7.168 -6.621 1.00 0.00 40 ASP A C 18
ATOM 29649 O O . ASP A 1 40 ? 4.553 7.862 -7.199 1.00 0.00 40 ASP A O 18
ATOM 29658 N N . SER A 1 41 ? 5.885 7.455 -5.400 1.00 0.00 41 SER A N 18
ATOM 29659 C CA . SER A 1 41 ? 5.434 8.618 -4.616 1.00 0.00 41 SER A CA 18
ATOM 29660 C C . SER A 1 41 ? 5.695 9.913 -5.403 1.00 0.00 41 SER A C 18
ATOM 29661 O O . SER A 1 41 ? 6.680 10.006 -6.141 1.00 0.00 41 SER A O 18
ATOM 29669 N N . GLU A 1 42 ? 4.819 10.894 -5.204 1.00 0.00 42 GLU A N 18
ATOM 29670 C CA . GLU A 1 42 ? 4.661 12.052 -6.089 1.00 0.00 42 GLU A CA 18
ATOM 29671 C C . GLU A 1 42 ? 5.789 13.073 -5.865 1.00 0.00 42 GLU A C 18
ATOM 29672 O O . GLU A 1 42 ? 5.613 14.084 -5.183 1.00 0.00 42 GLU A O 18
ATOM 29684 N N . SER A 1 43 ? 6.973 12.731 -6.432 1.00 0.00 43 SER A N 18
ATOM 29685 C CA . SER A 1 43 ? 8.221 13.504 -6.336 1.00 0.00 43 SER A CA 18
ATOM 29686 C C . SER A 1 43 ? 8.550 13.877 -4.871 1.00 0.00 43 SER A C 18
ATOM 29687 O O . SER A 1 43 ? 8.725 15.058 -4.536 1.00 0.00 43 SER A O 18
ATOM 29695 N N . VAL A 1 44 ? 8.610 12.855 -3.983 1.00 0.00 44 VAL A N 18
ATOM 29696 C CA . VAL A 1 44 ? 8.882 13.078 -2.544 1.00 0.00 44 VAL A CA 18
ATOM 29697 C C . VAL A 1 44 ? 10.387 12.874 -2.227 1.00 0.00 44 VAL A C 18
ATOM 29698 O O . VAL A 1 44 ? 11.032 13.790 -1.707 1.00 0.00 44 VAL A O 18
ATOM 29711 N N . ALA A 1 45 ? 10.946 11.691 -2.572 1.00 0.00 45 ALA A N 18
ATOM 29712 C CA . ALA A 1 45 ? 12.352 11.325 -2.258 1.00 0.00 45 ALA A CA 18
ATOM 29713 C C . ALA A 1 45 ? 12.781 10.040 -3.011 1.00 0.00 45 ALA A C 18
ATOM 29714 O O . ALA A 1 45 ? 13.804 9.436 -2.682 1.00 0.00 45 ALA A O 18
ATOM 29721 N N . GLY A 1 46 ? 12.018 9.670 -4.048 1.00 0.00 46 GLY A N 18
ATOM 29722 C CA . GLY A 1 46 ? 12.216 8.398 -4.765 1.00 0.00 46 GLY A CA 18
ATOM 29723 C C . GLY A 1 46 ? 11.623 7.224 -3.994 1.00 0.00 46 GLY A C 18
ATOM 29724 O O . GLY A 1 46 ? 12.168 6.114 -4.003 1.00 0.00 46 GLY A O 18
ATOM 29728 N N . ALA A 1 47 ? 10.501 7.493 -3.304 1.00 0.00 47 ALA A N 18
ATOM 29729 C CA . ALA A 1 47 ? 9.796 6.507 -2.474 1.00 0.00 47 ALA A CA 18
ATOM 29730 C C . ALA A 1 47 ? 8.660 5.800 -3.246 1.00 0.00 47 ALA A C 18
ATOM 29731 O O . ALA A 1 47 ? 8.289 6.209 -4.346 1.00 0.00 47 ALA A O 18
ATOM 29738 N N . PHE A 1 48 ? 8.146 4.715 -2.646 1.00 0.00 48 PHE A N 18
ATOM 29739 C CA . PHE A 1 48 ? 6.949 3.986 -3.106 1.00 0.00 48 PHE A CA 18
ATOM 29740 C C . PHE A 1 48 ? 5.767 4.306 -2.171 1.00 0.00 48 PHE A C 18
ATOM 29741 O O . PHE A 1 48 ? 5.954 4.412 -0.962 1.00 0.00 48 PHE A O 18
ATOM 29758 N N . ALA A 1 49 ? 4.562 4.465 -2.727 1.00 0.00 49 ALA A N 18
ATOM 29759 C CA . ALA A 1 49 ? 3.346 4.752 -1.940 1.00 0.00 49 ALA A CA 18
ATOM 29760 C C . ALA A 1 49 ? 2.334 3.605 -2.103 1.00 0.00 49 ALA A C 18
ATOM 29761 O O . ALA A 1 49 ? 1.957 3.276 -3.221 1.00 0.00 49 ALA A O 18
ATOM 29768 N N . LEU A 1 50 ? 1.869 3.037 -0.982 1.00 0.00 50 LEU A N 18
ATOM 29769 C CA . LEU A 1 50 ? 0.939 1.893 -0.970 1.00 0.00 50 LEU A CA 18
ATOM 29770 C C . LEU A 1 50 ? -0.426 2.405 -0.499 1.00 0.00 50 LEU A C 18
ATOM 29771 O O . LEU A 1 50 ? -0.606 2.672 0.679 1.00 0.00 50 LEU A O 18
ATOM 29787 N N . CYS A 1 51 ? -1.374 2.570 -1.425 1.00 0.00 51 CYS A N 18
ATOM 29788 C CA . CYS A 1 51 ? -2.699 3.135 -1.120 1.00 0.00 51 CYS A CA 18
ATOM 29789 C C . CYS A 1 51 ? -3.714 1.995 -1.049 1.00 0.00 51 CYS A C 18
ATOM 29790 O O . CYS A 1 51 ? -3.912 1.271 -2.025 1.00 0.00 51 CYS A O 18
ATOM 29798 N N . VAL A 1 52 ? -4.353 1.850 0.116 1.00 0.00 52 VAL A N 18
ATOM 29799 C CA . VAL A 1 52 ? -5.287 0.763 0.417 1.00 0.00 52 VAL A CA 18
ATOM 29800 C C . VAL A 1 52 ? -6.597 1.374 0.943 1.00 0.00 52 VAL A C 18
ATOM 29801 O O . VAL A 1 52 ? -6.586 2.119 1.931 1.00 0.00 52 VAL A O 18
ATOM 29814 N N . LEU A 1 53 ? -7.714 1.087 0.257 1.00 0.00 53 LEU A N 18
ATOM 29815 C CA . LEU A 1 53 ? -9.062 1.487 0.685 1.00 0.00 53 LEU A CA 18
ATOM 29816 C C . LEU A 1 53 ? -9.753 0.288 1.344 1.00 0.00 53 LEU A C 18
ATOM 29817 O O . LEU A 1 53 ? -9.761 -0.813 0.780 1.00 0.00 53 LEU A O 18
ATOM 29833 N N . TYR A 1 54 ? -10.338 0.533 2.521 1.00 0.00 54 TYR A N 18
ATOM 29834 C CA . TYR A 1 54 ? -11.011 -0.491 3.327 1.00 0.00 54 TYR A CA 18
ATOM 29835 C C . TYR A 1 54 ? -11.831 0.188 4.425 1.00 0.00 54 TYR A C 18
ATOM 29836 O O . TYR A 1 54 ? -11.405 1.212 4.943 1.00 0.00 54 TYR A O 18
ATOM 29854 N N . GLN A 1 55 ? -12.988 -0.411 4.766 1.00 0.00 55 GLN A N 18
ATOM 29855 C CA . GLN A 1 55 ? -13.918 0.034 5.846 1.00 0.00 55 GLN A CA 18
ATOM 29856 C C . GLN A 1 55 ? -14.227 1.549 5.788 1.00 0.00 55 GLN A C 18
ATOM 29857 O O . GLN A 1 55 ? -14.328 2.212 6.829 1.00 0.00 55 GLN A O 18
ATOM 29871 N N . LYS A 1 56 ? -14.434 2.060 4.550 1.00 0.00 56 LYS A N 18
ATOM 29872 C CA . LYS A 1 56 ? -14.677 3.497 4.256 1.00 0.00 56 LYS A CA 18
ATOM 29873 C C . LYS A 1 56 ? -13.536 4.395 4.803 1.00 0.00 56 LYS A C 18
ATOM 29874 O O . LYS A 1 56 ? -13.751 5.531 5.249 1.00 0.00 56 LYS A O 18
ATOM 29893 N N . HIS A 1 57 ? -12.312 3.868 4.703 1.00 0.00 57 HIS A N 18
ATOM 29894 C CA . HIS A 1 57 ? -11.106 4.498 5.253 1.00 0.00 57 HIS A CA 18
ATOM 29895 C C . HIS A 1 57 ? -9.924 4.274 4.289 1.00 0.00 57 HIS A C 18
ATOM 29896 O O . HIS A 1 57 ? -9.524 3.128 4.044 1.00 0.00 57 HIS A O 18
ATOM 29911 N N . VAL A 1 58 ? -9.390 5.365 3.722 1.00 0.00 58 VAL A N 18
ATOM 29912 C CA . VAL A 1 58 ? -8.178 5.318 2.886 1.00 0.00 58 VAL A CA 18
ATOM 29913 C C . VAL A 1 58 ? -6.937 5.357 3.797 1.00 0.00 58 VAL A C 18
ATOM 29914 O O . VAL A 1 58 ? -6.907 6.099 4.785 1.00 0.00 58 VAL A O 18
ATOM 29927 N N . HIS A 1 59 ? -5.929 4.548 3.456 1.00 0.00 59 HIS A N 18
ATOM 29928 C CA . HIS A 1 59 ? -4.663 4.494 4.194 1.00 0.00 59 HIS A CA 18
ATOM 29929 C C . HIS A 1 59 ? -3.512 4.387 3.184 1.00 0.00 59 HIS A C 18
ATOM 29930 O O . HIS A 1 59 ? -3.491 3.460 2.381 1.00 0.00 59 HIS A O 18
ATOM 29945 N N . THR A 1 60 ? -2.547 5.319 3.239 1.00 0.00 60 THR A N 18
ATOM 29946 C CA . THR A 1 60 ? -1.370 5.302 2.360 1.00 0.00 60 THR A CA 18
ATOM 29947 C C . THR A 1 60 ? -0.112 5.061 3.215 1.00 0.00 60 THR A C 18
ATOM 29948 O O . THR A 1 60 ? 0.106 5.747 4.222 1.00 0.00 60 THR A O 18
ATOM 29959 N N . TYR A 1 61 ? 0.705 4.087 2.784 1.00 0.00 61 TYR A N 18
ATOM 29960 C CA . TYR A 1 61 ? 1.913 3.647 3.487 1.00 0.00 61 TYR A CA 18
ATOM 29961 C C . TYR A 1 61 ? 3.081 3.996 2.570 1.00 0.00 61 TYR A C 18
ATOM 29962 O O . TYR A 1 61 ? 3.322 3.300 1.578 1.00 0.00 61 TYR A O 18
ATOM 29980 N N . ARG A 1 62 ? 3.770 5.105 2.865 1.00 0.00 62 ARG A N 18
ATOM 29981 C CA . ARG A 1 62 ? 4.913 5.540 2.061 1.00 0.00 62 ARG A CA 18
ATOM 29982 C C . ARG A 1 62 ? 6.124 4.686 2.447 1.00 0.00 62 ARG A C 18
ATOM 29983 O O . ARG A 1 62 ? 6.702 4.869 3.522 1.00 0.00 62 ARG A O 18
ATOM 30004 N N . ILE A 1 63 ? 6.416 3.677 1.621 1.00 0.00 63 ILE A N 18
ATOM 30005 C CA . ILE A 1 63 ? 7.698 2.973 1.659 1.00 0.00 63 ILE A CA 18
ATOM 30006 C C . ILE A 1 63 ? 8.800 3.899 1.147 1.00 0.00 63 ILE A C 18
ATOM 30007 O O . ILE A 1 63 ? 8.748 4.328 0.012 1.00 0.00 63 ILE A O 18
ATOM 30023 N N . LEU A 1 64 ? 9.787 4.209 1.981 1.00 0.00 64 LEU A N 18
ATOM 30024 C CA . LEU A 1 64 ? 10.963 4.973 1.554 1.00 0.00 64 LEU A CA 18
ATOM 30025 C C . LEU A 1 64 ? 12.225 4.137 1.802 1.00 0.00 64 LEU A C 18
ATOM 30026 O O . LEU A 1 64 ? 12.355 3.509 2.864 1.00 0.00 64 LEU A O 18
ATOM 30042 N N . PRO A 1 65 ? 13.128 4.021 0.784 1.00 0.00 65 PRO A N 18
ATOM 30043 C CA . PRO A 1 65 ? 14.442 3.397 0.971 1.00 0.00 65 PRO A CA 18
ATOM 30044 C C . PRO A 1 65 ? 15.373 4.324 1.777 1.00 0.00 65 PRO A C 18
ATOM 30045 O O . PRO A 1 65 ? 15.593 4.079 2.965 1.00 0.00 65 PRO A O 18
ATOM 30056 N N . ASP A 1 66 ? 15.865 5.399 1.114 1.00 0.00 66 ASP A N 18
ATOM 30057 C CA . ASP A 1 66 ? 16.838 6.373 1.681 1.00 0.00 66 ASP A CA 18
ATOM 30058 C C . ASP A 1 66 ? 18.207 5.681 1.794 1.00 0.00 66 ASP A C 18
ATOM 30059 O O . ASP A 1 66 ? 18.344 4.657 2.480 1.00 0.00 66 ASP A O 18
ATOM 30068 N N . GLY A 1 67 ? 19.243 6.287 1.189 1.00 0.00 67 GLY A N 18
ATOM 30069 C CA . GLY A 1 67 ? 20.404 5.520 0.732 1.00 0.00 67 GLY A CA 18
ATOM 30070 C C . GLY A 1 67 ? 20.010 4.295 -0.099 1.00 0.00 67 GLY A C 18
ATOM 30071 O O . GLY A 1 67 ? 19.053 4.354 -0.883 1.00 0.00 67 GLY A O 18
ATOM 30075 N N . GLU A 1 68 ? 20.767 3.202 0.056 1.00 0.00 68 GLU A N 18
ATOM 30076 C CA . GLU A 1 68 ? 20.406 1.881 -0.498 1.00 0.00 68 GLU A CA 18
ATOM 30077 C C . GLU A 1 68 ? 20.207 0.853 0.647 1.00 0.00 68 GLU A C 18
ATOM 30078 O O . GLU A 1 68 ? 19.813 1.246 1.756 1.00 0.00 68 GLU A O 18
ATOM 30090 N N . ASP A 1 69 ? 20.409 -0.456 0.330 1.00 0.00 69 ASP A N 18
ATOM 30091 C CA . ASP A 1 69 ? 20.351 -1.603 1.269 1.00 0.00 69 ASP A CA 18
ATOM 30092 C C . ASP A 1 69 ? 18.909 -2.141 1.376 1.00 0.00 69 ASP A C 18
ATOM 30093 O O . ASP A 1 69 ? 18.598 -3.206 0.831 1.00 0.00 69 ASP A O 18
ATOM 30102 N N . PHE A 1 70 ? 18.036 -1.413 2.089 1.00 0.00 70 PHE A N 18
ATOM 30103 C CA . PHE A 1 70 ? 16.617 -1.808 2.265 1.00 0.00 70 PHE A CA 18
ATOM 30104 C C . PHE A 1 70 ? 15.651 -0.655 1.935 1.00 0.00 70 PHE A C 18
ATOM 30105 O O . PHE A 1 70 ? 16.029 0.519 1.931 1.00 0.00 70 PHE A O 18
ATOM 30122 N N . LEU A 1 71 ? 14.397 -1.031 1.640 1.00 0.00 71 LEU A N 18
ATOM 30123 C CA . LEU A 1 71 ? 13.247 -0.118 1.587 1.00 0.00 71 LEU A CA 18
ATOM 30124 C C . LEU A 1 71 ? 12.309 -0.432 2.775 1.00 0.00 71 LEU A C 18
ATOM 30125 O O . LEU A 1 71 ? 11.912 -1.585 2.984 1.00 0.00 71 LEU A O 18
ATOM 30141 N N . ALA A 1 72 ? 12.037 0.592 3.606 1.00 0.00 72 ALA A N 18
ATOM 30142 C CA . ALA A 1 72 ? 11.204 0.454 4.810 1.00 0.00 72 ALA A CA 18
ATOM 30143 C C . ALA A 1 72 ? 9.828 1.108 4.606 1.00 0.00 72 ALA A C 18
ATOM 30144 O O . ALA A 1 72 ? 9.726 2.302 4.296 1.00 0.00 72 ALA A O 18
ATOM 30151 N N . VAL A 1 73 ? 8.783 0.302 4.805 1.00 0.00 73 VAL A N 18
ATOM 30152 C CA . VAL A 1 73 ? 7.379 0.748 4.761 1.00 0.00 73 VAL A CA 18
ATOM 30153 C C . VAL A 1 73 ? 7.001 1.288 6.141 1.00 0.00 73 VAL A C 18
ATOM 30154 O O . VAL A 1 73 ? 7.562 0.847 7.147 1.00 0.00 73 VAL A O 18
ATOM 30167 N N . GLN A 1 74 ? 6.121 2.297 6.196 1.00 0.00 74 GLN A N 18
ATOM 30168 C CA . GLN A 1 74 ? 5.679 2.895 7.463 1.00 0.00 74 GLN A CA 18
ATOM 30169 C C . GLN A 1 74 ? 4.202 2.516 7.667 1.00 0.00 74 GLN A C 18
ATOM 30170 O O . GLN A 1 74 ? 3.309 3.174 7.128 1.00 0.00 74 GLN A O 18
ATOM 30184 N N . THR A 1 75 ? 3.978 1.390 8.365 1.00 0.00 75 THR A N 18
ATOM 30185 C CA . THR A 1 75 ? 2.630 0.841 8.603 1.00 0.00 75 THR A CA 18
ATOM 30186 C C . THR A 1 75 ? 1.875 1.612 9.704 1.00 0.00 75 THR A C 18
ATOM 30187 O O . THR A 1 75 ? 0.789 2.152 9.456 1.00 0.00 75 THR A O 18
ATOM 30198 N N . SER A 1 76 ? 2.456 1.651 10.917 1.00 0.00 76 SER A N 18
ATOM 30199 C CA . SER A 1 76 ? 1.841 2.303 12.092 1.00 0.00 76 SER A CA 18
ATOM 30200 C C . SER A 1 76 ? 2.898 3.092 12.879 1.00 0.00 76 SER A C 18
ATOM 30201 O O . SER A 1 76 ? 4.093 2.776 12.813 1.00 0.00 76 SER A O 18
ATOM 30209 N N . GLN A 1 77 ? 2.454 4.127 13.596 1.00 0.00 77 GLN A N 18
ATOM 30210 C CA . GLN A 1 77 ? 3.332 4.957 14.435 1.00 0.00 77 GLN A CA 18
ATOM 30211 C C . GLN A 1 77 ? 3.654 4.223 15.749 1.00 0.00 77 GLN A C 18
ATOM 30212 O O . GLN A 1 77 ? 2.768 3.610 16.356 1.00 0.00 77 GLN A O 18
ATOM 30226 N N . GLY A 1 78 ? 4.919 4.303 16.166 1.00 0.00 78 GLY A N 18
ATOM 30227 C CA . GLY A 1 78 ? 5.376 3.717 17.422 1.00 0.00 78 GLY A CA 18
ATOM 30228 C C . GLY A 1 78 ? 5.418 2.195 17.417 1.00 0.00 78 GLY A C 18
ATOM 30229 O O . GLY A 1 78 ? 5.195 1.565 18.457 1.00 0.00 78 GLY A O 18
ATOM 30233 N N . VAL A 1 79 ? 5.709 1.594 16.244 1.00 0.00 79 VAL A N 18
ATOM 30234 C CA . VAL A 1 79 ? 5.863 0.129 16.095 1.00 0.00 79 VAL A CA 18
ATOM 30235 C C . VAL A 1 79 ? 7.137 -0.163 15.270 1.00 0.00 79 VAL A C 18
ATOM 30236 O O . VAL A 1 79 ? 7.486 0.624 14.373 1.00 0.00 79 VAL A O 18
ATOM 30249 N N . PRO A 1 80 ? 7.887 -1.266 15.581 1.00 0.00 80 PRO A N 18
ATOM 30250 C CA . PRO A 1 80 ? 8.960 -1.758 14.705 1.00 0.00 80 PRO A CA 18
ATOM 30251 C C . PRO A 1 80 ? 8.337 -2.429 13.462 1.00 0.00 80 PRO A C 18
ATOM 30252 O O . PRO A 1 80 ? 7.794 -3.535 13.560 1.00 0.00 80 PRO A O 18
ATOM 30263 N N . VAL A 1 81 ? 8.351 -1.730 12.316 1.00 0.00 81 VAL A N 18
ATOM 30264 C CA . VAL A 1 81 ? 7.795 -2.241 11.043 1.00 0.00 81 VAL A CA 18
ATOM 30265 C C . VAL A 1 81 ? 8.828 -3.211 10.396 1.00 0.00 81 VAL A C 18
ATOM 30266 O O . VAL A 1 81 ? 9.958 -3.324 10.892 1.00 0.00 81 VAL A O 18
ATOM 30279 N N . ARG A 1 82 ? 8.468 -3.883 9.284 1.00 0.00 82 ARG A N 18
ATOM 30280 C CA . ARG A 1 82 ? 9.334 -4.884 8.650 1.00 0.00 82 ARG A CA 18
ATOM 30281 C C . ARG A 1 82 ? 10.115 -4.206 7.519 1.00 0.00 82 ARG A C 18
ATOM 30282 O O . ARG A 1 82 ? 9.532 -3.439 6.734 1.00 0.00 82 ARG A O 18
ATOM 30303 N N . ARG A 1 83 ? 11.431 -4.450 7.457 1.00 0.00 83 ARG A N 18
ATOM 30304 C CA . ARG A 1 83 ? 12.286 -3.952 6.375 1.00 0.00 83 ARG A CA 18
ATOM 30305 C C . ARG A 1 83 ? 12.355 -5.004 5.266 1.00 0.00 83 ARG A C 18
ATOM 30306 O O . ARG A 1 83 ? 12.453 -6.205 5.545 1.00 0.00 83 ARG A O 18
ATOM 30327 N N . PHE A 1 84 ? 12.296 -4.545 4.015 1.00 0.00 84 PHE A N 18
ATOM 30328 C CA . PHE A 1 84 ? 12.318 -5.416 2.828 1.00 0.00 84 PHE A CA 18
ATOM 30329 C C . PHE A 1 84 ? 13.458 -4.997 1.913 1.00 0.00 84 PHE A C 18
ATOM 30330 O O . PHE A 1 84 ? 13.826 -3.829 1.872 1.00 0.00 84 PHE A O 18
ATOM 30347 N N . GLN A 1 85 ? 14.013 -5.963 1.186 1.00 0.00 85 GLN A N 18
ATOM 30348 C CA . GLN A 1 85 ? 15.063 -5.710 0.187 1.00 0.00 85 GLN A CA 18
ATOM 30349 C C . GLN A 1 85 ? 14.424 -5.591 -1.206 1.00 0.00 85 GLN A C 18
ATOM 30350 O O . GLN A 1 85 ? 15.047 -5.083 -2.141 1.00 0.00 85 GLN A O 18
ATOM 30364 N N . THR A 1 86 ? 13.165 -6.055 -1.325 1.00 0.00 86 THR A N 18
ATOM 30365 C CA . THR A 1 86 ? 12.410 -6.056 -2.578 1.00 0.00 86 THR A CA 18
ATOM 30366 C C . THR A 1 86 ? 10.920 -5.773 -2.271 1.00 0.00 86 THR A C 18
ATOM 30367 O O . THR A 1 86 ? 10.383 -6.263 -1.269 1.00 0.00 86 THR A O 18
ATOM 30378 N N . LEU A 1 87 ? 10.276 -4.965 -3.135 1.00 0.00 87 LEU A N 18
ATOM 30379 C CA . LEU A 1 87 ? 8.844 -4.594 -3.028 1.00 0.00 87 LEU A CA 18
ATOM 30380 C C . LEU A 1 87 ? 7.954 -5.857 -3.181 1.00 0.00 87 LEU A C 18
ATOM 30381 O O . LEU A 1 87 ? 6.874 -5.941 -2.589 1.00 0.00 87 LEU A O 18
ATOM 30397 N N . GLY A 1 88 ? 8.428 -6.832 -3.987 1.00 0.00 88 GLY A N 18
ATOM 30398 C CA . GLY A 1 88 ? 7.778 -8.150 -4.106 1.00 0.00 88 GLY A CA 18
ATOM 30399 C C . GLY A 1 88 ? 7.586 -8.876 -2.760 1.00 0.00 88 GLY A C 18
ATOM 30400 O O . GLY A 1 88 ? 6.513 -9.449 -2.507 1.00 0.00 88 GLY A O 18
ATOM 30404 N N . GLU A 1 89 ? 8.625 -8.816 -1.893 1.00 0.00 89 GLU A N 18
ATOM 30405 C CA . GLU A 1 89 ? 8.585 -9.389 -0.520 1.00 0.00 89 GLU A CA 18
ATOM 30406 C C . GLU A 1 89 ? 7.505 -8.696 0.330 1.00 0.00 89 GLU A C 18
ATOM 30407 O O . GLU 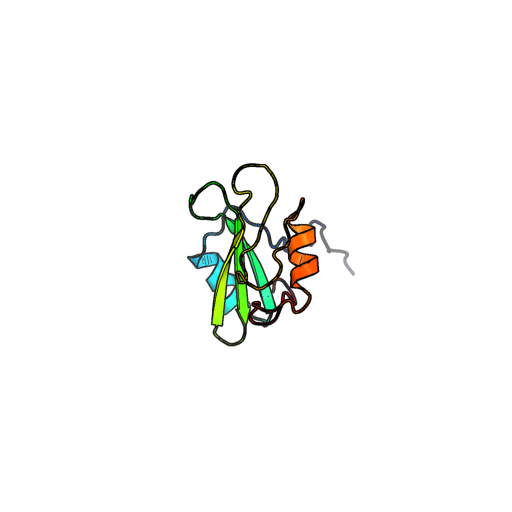A 1 89 ? 6.846 -9.331 1.162 1.00 0.00 89 GLU A O 18
ATOM 30419 N N . LEU A 1 90 ? 7.370 -7.382 0.112 1.00 0.00 90 LEU A N 18
ATOM 30420 C CA . LEU A 1 90 ? 6.452 -6.510 0.857 1.00 0.00 90 LEU A CA 18
ATOM 30421 C C . LEU A 1 90 ? 4.989 -6.944 0.664 1.00 0.00 90 LEU A C 18
ATOM 30422 O O . LEU A 1 90 ? 4.290 -7.205 1.643 1.00 0.00 90 LEU A O 18
ATOM 30438 N N . ILE A 1 91 ? 4.552 -7.036 -0.604 1.00 0.00 91 ILE A N 18
ATOM 30439 C CA . ILE A 1 91 ? 3.176 -7.452 -0.949 1.00 0.00 91 ILE A CA 18
ATOM 30440 C C . ILE A 1 91 ? 2.938 -8.922 -0.561 1.00 0.00 91 ILE A C 18
ATOM 30441 O O . ILE A 1 91 ? 1.844 -9.282 -0.109 1.00 0.00 91 ILE A O 18
ATOM 30457 N N . GLY A 1 92 ? 3.977 -9.751 -0.749 1.00 0.00 92 GLY A N 18
ATOM 30458 C CA . GLY A 1 92 ? 3.947 -11.162 -0.363 1.00 0.00 92 GLY A CA 18
ATOM 30459 C C . GLY A 1 92 ? 3.587 -11.367 1.108 1.00 0.00 92 GLY A C 18
ATOM 30460 O O . GLY A 1 92 ? 2.653 -12.112 1.432 1.00 0.00 92 GLY A O 18
ATOM 30464 N N . LEU A 1 93 ? 4.319 -10.672 1.994 1.00 0.00 93 LEU A N 18
ATOM 30465 C CA . LEU A 1 93 ? 4.119 -10.764 3.449 1.00 0.00 93 LEU A CA 18
ATOM 30466 C C . LEU A 1 93 ? 2.814 -10.063 3.884 1.00 0.00 93 LEU A C 18
ATOM 30467 O O . LEU A 1 93 ? 2.072 -10.598 4.702 1.00 0.00 93 LEU A O 18
ATOM 30483 N N . TYR A 1 94 ? 2.545 -8.860 3.330 1.00 0.00 94 TYR A N 18
ATOM 30484 C CA . TYR A 1 94 ? 1.385 -8.021 3.735 1.00 0.00 94 TYR A CA 18
ATOM 30485 C C . TYR A 1 94 ? 0.068 -8.423 3.049 1.00 0.00 94 TYR A C 18
ATOM 30486 O O . TYR A 1 94 ? -0.982 -7.820 3.315 1.00 0.00 94 TYR A O 18
ATOM 30504 N N . ALA A 1 95 ? 0.115 -9.462 2.197 1.00 0.00 95 ALA A N 18
ATOM 30505 C CA . ALA A 1 95 ? -1.082 -10.243 1.836 1.00 0.00 95 ALA A CA 18
ATOM 30506 C C . ALA A 1 95 ? -1.702 -10.869 3.112 1.00 0.00 95 ALA A C 18
ATOM 30507 O O . ALA A 1 95 ? -2.901 -11.144 3.176 1.00 0.00 95 ALA A O 18
ATOM 30514 N N . GLN A 1 96 ? -0.833 -11.060 4.121 1.00 0.00 96 GLN A N 18
ATOM 30515 C CA . GLN A 1 96 ? -1.200 -11.460 5.481 1.00 0.00 96 GLN A CA 18
ATOM 30516 C C . GLN A 1 96 ? -1.303 -10.174 6.334 1.00 0.00 96 GLN A C 18
ATOM 30517 O O . GLN A 1 96 ? -0.373 -9.359 6.318 1.00 0.00 96 GLN A O 18
ATOM 30531 N N . PRO A 1 97 ? -2.423 -9.952 7.076 1.00 0.00 97 PRO A N 18
ATOM 30532 C CA . PRO A 1 97 ? -2.625 -8.716 7.885 1.00 0.00 97 PRO A CA 18
ATOM 30533 C C . PRO A 1 97 ? -1.883 -8.767 9.253 1.00 0.00 97 PRO A C 18
ATOM 30534 O O . PRO A 1 97 ? -0.869 -9.468 9.388 1.00 0.00 97 PRO A O 18
ATOM 30545 N N . ASN A 1 98 ? -2.393 -7.982 10.234 1.00 0.00 98 ASN A N 18
ATOM 30546 C CA . ASN A 1 98 ? -1.950 -8.015 11.653 1.00 0.00 98 ASN A CA 18
ATOM 30547 C C . ASN A 1 98 ? -0.500 -7.497 11.816 1.00 0.00 98 ASN A C 18
ATOM 30548 O O . ASN A 1 98 ? 0.325 -8.122 12.497 1.00 0.00 98 ASN A O 18
ATOM 30559 N N . GLN A 1 99 ? -0.211 -6.328 11.206 1.00 0.00 99 GLN A N 18
ATOM 30560 C CA . GLN A 1 99 ? 1.140 -5.713 11.262 1.00 0.00 99 GLN A CA 18
ATOM 30561 C C . GLN A 1 99 ? 1.099 -4.218 10.853 1.00 0.00 99 GLN A C 18
ATOM 30562 O O . GLN A 1 99 ? 2.143 -3.586 10.671 1.00 0.00 99 GLN A O 18
ATOM 30576 N N . GLY A 1 100 ? -0.121 -3.641 10.732 1.00 0.00 100 GLY A N 18
ATOM 30577 C CA . GLY A 1 100 ? -0.295 -2.208 10.435 1.00 0.00 100 GLY A CA 18
ATOM 30578 C C . GLY A 1 100 ? -1.208 -1.951 9.241 1.00 0.00 100 GLY A C 18
ATOM 30579 O O . GLY A 1 100 ? -1.602 -0.808 8.985 1.00 0.00 100 GLY A O 18
ATOM 30583 N N . LEU A 1 101 ? -1.508 -3.019 8.485 1.00 0.00 101 LEU A N 18
ATOM 30584 C CA . LEU A 1 101 ? -2.384 -2.970 7.298 1.00 0.00 101 LEU A CA 18
ATOM 30585 C C . LEU A 1 101 ? -3.879 -2.980 7.698 1.00 0.00 101 LEU A C 18
ATOM 30586 O O . LEU A 1 101 ? -4.345 -3.931 8.331 1.00 0.00 101 LEU A O 18
ATOM 30602 N N . VAL A 1 102 ? -4.597 -1.892 7.337 1.00 0.00 102 VAL A N 18
ATOM 30603 C CA . VAL A 1 102 ? -6.061 -1.771 7.482 1.00 0.00 102 VAL A CA 18
ATOM 30604 C C . VAL A 1 102 ? -6.792 -2.931 6.769 1.00 0.00 102 VAL A C 18
ATOM 30605 O O . VAL A 1 102 ? -7.840 -3.396 7.221 1.00 0.00 102 VAL A O 18
ATOM 30618 N N . CYS A 1 103 ? -6.191 -3.405 5.668 1.00 0.00 103 CYS A N 18
ATOM 30619 C CA . CYS A 1 103 ? -6.698 -4.526 4.878 1.00 0.00 103 CYS A CA 18
ATOM 30620 C C . CYS A 1 103 ? -5.541 -5.433 4.464 1.00 0.00 103 CYS A C 18
ATOM 30621 O O . CYS A 1 103 ? -4.434 -4.948 4.194 1.00 0.00 103 CYS A O 18
ATOM 30629 N N . ALA A 1 104 ? -5.811 -6.745 4.408 1.00 0.00 104 ALA A N 18
ATOM 30630 C CA . ALA A 1 104 ? -4.896 -7.726 3.813 1.00 0.00 104 ALA A CA 18
ATOM 30631 C C . ALA A 1 104 ? -4.862 -7.499 2.292 1.00 0.00 104 ALA A C 18
ATOM 30632 O O . ALA A 1 104 ? -5.903 -7.191 1.687 1.00 0.00 104 ALA A O 18
ATOM 30639 N N . LEU A 1 105 ? -3.679 -7.627 1.677 1.00 0.00 105 LEU A N 18
ATOM 30640 C CA . LEU A 1 105 ? -3.513 -7.313 0.250 1.00 0.00 105 LEU A CA 18
ATOM 30641 C C . LEU A 1 105 ? -4.114 -8.466 -0.580 1.00 0.00 105 LEU A C 18
ATOM 30642 O O . LEU A 1 105 ? -3.470 -9.484 -0.831 1.00 0.00 105 LEU A O 18
ATOM 30658 N N . LEU A 1 106 ? -5.404 -8.298 -0.940 1.00 0.00 106 LEU A N 18
ATOM 30659 C CA . LEU A 1 106 ? -6.220 -9.359 -1.579 1.00 0.00 106 LEU A CA 18
ATOM 30660 C C . LEU A 1 106 ? -6.333 -9.139 -3.097 1.00 0.00 106 LEU A C 18
ATOM 30661 O O . LEU A 1 106 ? -5.923 -9.990 -3.893 1.00 0.00 106 LEU A O 18
ATOM 30677 N N . LEU A 1 107 ? -6.864 -7.965 -3.483 1.00 0.00 107 LEU A N 18
ATOM 30678 C CA . LEU A 1 107 ? -7.233 -7.652 -4.887 1.00 0.00 107 LEU A CA 18
ATOM 30679 C C . LEU A 1 107 ? -6.899 -6.184 -5.185 1.00 0.00 107 LEU A C 18
ATOM 30680 O O . LEU A 1 107 ? -7.351 -5.302 -4.445 1.00 0.00 107 LEU A O 18
ATOM 30696 N N . PRO A 1 108 ? -6.062 -5.898 -6.250 1.00 0.00 108 PRO A N 18
ATOM 30697 C CA . PRO A 1 108 ? -5.631 -4.525 -6.576 1.00 0.00 108 PRO A CA 18
ATOM 30698 C C . PRO A 1 108 ? -6.819 -3.584 -6.922 1.00 0.00 108 PRO A C 18
ATOM 30699 O O . PRO A 1 108 ? -7.240 -2.761 -6.095 1.00 0.00 108 PRO A O 18
ATOM 30710 N N . VAL A 1 109 ? -7.384 -3.757 -8.127 1.00 0.00 109 VAL A N 18
ATOM 30711 C CA . VAL A 1 109 ? -8.486 -2.929 -8.654 1.00 0.00 109 VAL A CA 18
ATOM 30712 C C . VAL A 1 109 ? -9.548 -3.863 -9.291 1.00 0.00 109 VAL A C 18
ATOM 30713 O O . VAL A 1 109 ? -9.208 -4.592 -10.241 1.00 0.00 109 VAL A O 18
ATOM 30727 N N . MET A 1 1 ? -21.850 -23.731 -25.064 1.00 0.00 1 MET A N 19
ATOM 30728 C CA . MET A 1 1 ? -21.331 -23.292 -26.379 1.00 0.00 1 MET A CA 19
ATOM 30729 C C . MET A 1 1 ? -20.966 -21.795 -26.333 1.00 0.00 1 MET A C 19
ATOM 30730 O O . MET A 1 1 ? -21.778 -20.970 -25.890 1.00 0.00 1 MET A O 19
ATOM 30746 N N . GLY A 1 2 ? -19.732 -21.467 -26.763 1.00 0.00 2 GLY A N 19
ATOM 30747 C CA . GLY A 1 2 ? -19.294 -20.077 -26.948 1.00 0.00 2 GLY A CA 19
ATOM 30748 C C . GLY A 1 2 ? -18.879 -19.383 -25.658 1.00 0.00 2 GLY A C 19
ATOM 30749 O O . GLY A 1 2 ? -18.685 -18.161 -25.649 1.00 0.00 2 GLY A O 19
ATOM 30753 N N . HIS A 1 3 ? -18.752 -20.148 -24.560 1.00 0.00 3 HIS A N 19
ATOM 30754 C CA . HIS A 1 3 ? -18.286 -19.614 -23.275 1.00 0.00 3 HIS A CA 19
ATOM 30755 C C . HIS A 1 3 ? -16.750 -19.588 -23.272 1.00 0.00 3 HIS A C 19
ATOM 30756 O O . HIS A 1 3 ? -16.101 -20.631 -23.142 1.00 0.00 3 HIS A O 19
ATOM 30771 N N . HIS A 1 4 ? -16.185 -18.391 -23.460 1.00 0.00 4 HIS A N 19
ATOM 30772 C CA . HIS A 1 4 ? -14.745 -18.149 -23.379 1.00 0.00 4 HIS A CA 19
ATOM 30773 C C . HIS A 1 4 ? -14.520 -16.845 -22.616 1.00 0.00 4 HIS A C 19
ATOM 30774 O O . HIS A 1 4 ? -14.545 -15.752 -23.193 1.00 0.00 4 HIS A O 19
ATOM 30789 N N . HIS A 1 5 ? -14.398 -16.975 -21.299 1.00 0.00 5 HIS A N 19
ATOM 30790 C CA . HIS A 1 5 ? -13.967 -15.898 -20.411 1.00 0.00 5 HIS A CA 19
ATOM 30791 C C . HIS A 1 5 ? -12.507 -16.165 -20.036 1.00 0.00 5 HIS A C 19
ATOM 30792 O O . HIS A 1 5 ? -12.223 -16.888 -19.075 1.00 0.00 5 HIS A O 19
ATOM 30807 N N . HIS A 1 6 ? -11.586 -15.662 -20.871 1.00 0.00 6 HIS A N 19
ATOM 30808 C CA . HIS A 1 6 ? -10.148 -15.690 -20.576 1.00 0.00 6 HIS A CA 19
ATOM 30809 C C . HIS A 1 6 ? -9.842 -14.550 -19.605 1.00 0.00 6 HIS A C 19
ATOM 30810 O O . HIS A 1 6 ? -10.237 -13.412 -19.860 1.00 0.00 6 HIS A O 19
ATOM 30825 N N . HIS A 1 7 ? -9.180 -14.860 -18.490 1.00 0.00 7 HIS A N 19
ATOM 30826 C CA . HIS A 1 7 ? -8.816 -13.857 -17.479 1.00 0.00 7 HIS A CA 19
ATOM 30827 C C . HIS A 1 7 ? -7.617 -13.022 -17.968 1.00 0.00 7 HIS A C 19
ATOM 30828 O O . HIS A 1 7 ? -6.599 -13.582 -18.388 1.00 0.00 7 HIS A O 19
ATOM 30843 N N . HIS A 1 8 ? -7.761 -11.687 -17.920 1.00 0.00 8 HIS A N 19
ATOM 30844 C CA . HIS A 1 8 ? -6.680 -10.741 -18.261 1.00 0.00 8 HIS A CA 19
ATOM 30845 C C . HIS A 1 8 ? -5.586 -10.751 -17.188 1.00 0.00 8 HIS A C 19
ATOM 30846 O O . HIS A 1 8 ? -5.814 -11.186 -16.053 1.00 0.00 8 HIS A O 19
ATOM 30861 N N . SER A 1 9 ? -4.412 -10.238 -17.563 1.00 0.00 9 SER A N 19
ATOM 30862 C CA . SER A 1 9 ? -3.174 -10.322 -16.772 1.00 0.00 9 SER A CA 19
ATOM 30863 C C . SER A 1 9 ? -3.267 -9.597 -15.406 1.00 0.00 9 SER A C 19
ATOM 30864 O O . SER A 1 9 ? -4.150 -8.756 -15.196 1.00 0.00 9 SER A O 19
ATOM 30872 N N . HIS A 1 10 ? -2.328 -9.931 -14.494 1.00 0.00 10 HIS A N 19
ATOM 30873 C CA . HIS A 1 10 ? -2.117 -9.169 -13.239 1.00 0.00 10 HIS A CA 19
ATOM 30874 C C . HIS A 1 10 ? -1.681 -7.730 -13.587 1.00 0.00 10 HIS A C 19
ATOM 30875 O O . HIS A 1 10 ? -1.943 -6.790 -12.828 1.00 0.00 10 HIS A O 19
ATOM 30890 N N . MET A 1 11 ? -0.980 -7.621 -14.742 1.00 0.00 11 MET A N 19
ATOM 30891 C CA . MET A 1 11 ? -0.624 -6.359 -15.413 1.00 0.00 11 MET A CA 19
ATOM 30892 C C . MET A 1 11 ? 0.278 -5.496 -14.503 1.00 0.00 11 MET A C 19
ATOM 30893 O O . MET A 1 11 ? 1.504 -5.655 -14.522 1.00 0.00 11 MET A O 19
ATOM 30907 N N . SER A 1 12 ? -0.349 -4.654 -13.662 1.00 0.00 12 SER A N 19
ATOM 30908 C CA . SER A 1 12 ? 0.318 -3.753 -12.715 1.00 0.00 12 SER A CA 19
ATOM 30909 C C . SER A 1 12 ? -0.733 -3.178 -11.761 1.00 0.00 12 SER A C 19
ATOM 30910 O O . SER A 1 12 ? -1.731 -2.605 -12.204 1.00 0.00 12 SER A O 19
ATOM 30918 N N . TRP A 1 13 ? -0.524 -3.353 -10.461 1.00 0.00 13 TRP A N 19
ATOM 30919 C CA . TRP A 1 13 ? -1.190 -2.566 -9.405 1.00 0.00 13 TRP A CA 19
ATOM 30920 C C . TRP A 1 13 ? -0.209 -1.470 -8.946 1.00 0.00 13 TRP A C 19
ATOM 30921 O O . TRP A 1 13 ? -0.592 -0.485 -8.319 1.00 0.00 13 TRP A O 19
ATOM 30942 N N . TYR A 1 14 ? 1.083 -1.692 -9.261 1.00 0.00 14 TYR A N 19
ATOM 30943 C CA . TYR A 1 14 ? 2.110 -0.664 -9.179 1.00 0.00 14 TYR A CA 19
ATOM 30944 C C . TYR A 1 14 ? 1.934 0.285 -10.379 1.00 0.00 14 TYR A C 19
ATOM 30945 O O . TYR A 1 14 ? 2.250 -0.076 -11.515 1.00 0.00 14 TYR A O 19
ATOM 30963 N N . HIS A 1 15 ? 1.387 1.472 -10.112 1.00 0.00 15 HIS A N 19
ATOM 30964 C CA . HIS A 1 15 ? 1.193 2.529 -11.106 1.00 0.00 15 HIS A CA 19
ATOM 30965 C C . HIS A 1 15 ? 2.117 3.672 -10.688 1.00 0.00 15 HIS A C 19
ATOM 30966 O O . HIS A 1 15 ? 1.751 4.468 -9.821 1.00 0.00 15 HIS A O 19
ATOM 30981 N N . ARG A 1 16 ? 3.317 3.714 -11.303 1.00 0.00 16 ARG A N 19
ATOM 30982 C CA . ARG A 1 16 ? 4.472 4.510 -10.824 1.00 0.00 16 ARG A CA 19
ATOM 30983 C C . ARG A 1 16 ? 4.140 6.001 -10.625 1.00 0.00 16 ARG A C 19
ATOM 30984 O O . ARG A 1 16 ? 4.552 6.610 -9.639 1.00 0.00 16 ARG A O 19
ATOM 31005 N N . ASP A 1 17 ? 3.355 6.585 -11.529 1.00 0.00 17 ASP A N 19
ATOM 31006 C CA . ASP A 1 17 ? 2.968 7.995 -11.453 1.00 0.00 17 ASP A CA 19
ATOM 31007 C C . ASP A 1 17 ? 1.443 8.030 -11.495 1.00 0.00 17 ASP A C 19
ATOM 31008 O O . ASP A 1 17 ? 0.839 8.054 -12.570 1.00 0.00 17 ASP A O 19
ATOM 31017 N N . LEU A 1 18 ? 0.831 7.879 -10.316 1.00 0.00 18 LEU A N 19
ATOM 31018 C CA . LEU A 1 18 ? -0.630 7.828 -10.180 1.00 0.00 18 LEU A CA 19
ATOM 31019 C C . LEU A 1 18 ? -1.158 9.013 -9.367 1.00 0.00 18 LEU A C 19
ATOM 31020 O O . LEU A 1 18 ? -2.177 9.595 -9.744 1.00 0.00 18 LEU A O 19
ATOM 31036 N N . SER A 1 19 ? -0.486 9.314 -8.229 1.00 0.00 19 SER A N 19
ATOM 31037 C CA . SER A 1 19 ? -0.808 10.462 -7.328 1.00 0.00 19 SER A CA 19
ATOM 31038 C C . SER A 1 19 ? -1.998 10.107 -6.418 1.00 0.00 19 SER A C 19
ATOM 31039 O O . SER A 1 19 ? -2.806 9.253 -6.778 1.00 0.00 19 SER A O 19
ATOM 31047 N N . ARG A 1 20 ? -2.094 10.773 -5.244 1.00 0.00 20 ARG A N 19
ATOM 31048 C CA . ARG A 1 20 ? -3.082 10.426 -4.196 1.00 0.00 20 ARG A CA 19
ATOM 31049 C C . ARG A 1 20 ? -4.532 10.480 -4.710 1.00 0.00 20 ARG A C 19
ATOM 31050 O O . ARG A 1 20 ? -5.290 9.534 -4.502 1.00 0.00 20 ARG A O 19
ATOM 31071 N N . ALA A 1 21 ? -4.899 11.598 -5.353 1.00 0.00 21 ALA A N 19
ATOM 31072 C CA . ALA A 1 21 ? -6.271 11.848 -5.839 1.00 0.00 21 ALA A CA 19
ATOM 31073 C C . ALA A 1 21 ? -6.761 10.731 -6.780 1.00 0.00 21 ALA A C 19
ATOM 31074 O O . ALA A 1 21 ? -7.801 10.118 -6.530 1.00 0.00 21 ALA A O 19
ATOM 31081 N N . ALA A 1 22 ? -5.969 10.451 -7.832 1.00 0.00 22 ALA A N 19
ATOM 31082 C CA . ALA A 1 22 ? -6.296 9.424 -8.840 1.00 0.00 22 ALA A CA 19
ATOM 31083 C C . ALA A 1 22 ? -6.204 8.002 -8.259 1.00 0.00 22 ALA A C 19
ATOM 31084 O O . ALA A 1 22 ? -6.925 7.123 -8.706 1.00 0.00 22 ALA A O 19
ATOM 31091 N N . ALA A 1 23 ? -5.300 7.803 -7.277 1.00 0.00 23 ALA A N 19
ATOM 31092 C CA . ALA A 1 23 ? -5.115 6.508 -6.580 1.00 0.00 23 ALA A CA 19
ATOM 31093 C C . ALA A 1 23 ? -6.355 6.128 -5.762 1.00 0.00 23 ALA A C 19
ATOM 31094 O O . ALA A 1 23 ? -6.951 5.083 -5.981 1.00 0.00 23 ALA A O 19
ATOM 31101 N N . GLU A 1 24 ? -6.705 7.008 -4.825 1.00 0.00 24 GLU A N 19
ATOM 31102 C CA . GLU A 1 24 ? -7.868 6.881 -3.932 1.00 0.00 24 GLU A CA 19
ATOM 31103 C C . GLU A 1 24 ? -9.187 6.735 -4.719 1.00 0.00 24 GLU A C 19
ATOM 31104 O O . GLU A 1 24 ? -10.041 5.905 -4.384 1.00 0.00 24 GLU A O 19
ATOM 31116 N N . GLU A 1 25 ? -9.310 7.546 -5.778 1.00 0.00 25 GLU A N 19
ATOM 31117 C CA . GLU A 1 25 ? -10.488 7.556 -6.653 1.00 0.00 25 GLU A CA 19
ATOM 31118 C C . GLU A 1 25 ? -10.572 6.239 -7.443 1.00 0.00 25 GLU A C 19
ATOM 31119 O O . GLU A 1 25 ? -11.655 5.698 -7.628 1.00 0.00 25 GLU A O 19
ATOM 31131 N N . LEU A 1 26 ? -9.407 5.743 -7.903 1.00 0.00 26 LEU A N 19
ATOM 31132 C CA . LEU A 1 26 ? -9.278 4.436 -8.591 1.00 0.00 26 LEU A CA 19
ATOM 31133 C C . LEU A 1 26 ? -9.665 3.263 -7.664 1.00 0.00 26 LEU A C 19
ATOM 31134 O O . LEU A 1 26 ? -10.319 2.305 -8.095 1.00 0.00 26 LEU A O 19
ATOM 31150 N N . LEU A 1 27 ? -9.280 3.370 -6.383 1.00 0.00 27 LEU A N 19
ATOM 31151 C CA . LEU A 1 27 ? -9.616 2.368 -5.349 1.00 0.00 27 LEU A CA 19
ATOM 31152 C C . LEU A 1 27 ? -11.122 2.367 -5.049 1.00 0.00 27 LEU A C 19
ATOM 31153 O O . LEU A 1 27 ? -11.662 1.353 -4.635 1.00 0.00 27 LEU A O 19
ATOM 31169 N N . ALA A 1 28 ? -11.758 3.535 -5.221 1.00 0.00 28 ALA A N 19
ATOM 31170 C CA . ALA A 1 28 ? -13.196 3.727 -4.980 1.00 0.00 28 ALA A CA 19
ATOM 31171 C C . ALA A 1 28 ? -14.033 3.217 -6.175 1.00 0.00 28 ALA A C 19
ATOM 31172 O O . ALA A 1 28 ? -14.906 2.362 -6.009 1.00 0.00 28 ALA A O 19
ATOM 31179 N N . ARG A 1 29 ? -13.721 3.717 -7.381 1.00 0.00 29 ARG A N 19
ATOM 31180 C CA . ARG A 1 29 ? -14.500 3.435 -8.606 1.00 0.00 29 ARG A CA 19
ATOM 31181 C C . ARG A 1 29 ? -14.389 1.950 -9.009 1.00 0.00 29 ARG A C 19
ATOM 31182 O O . ARG A 1 29 ? -15.395 1.309 -9.319 1.00 0.00 29 ARG A O 19
ATOM 31203 N N . ALA A 1 30 ? -13.149 1.420 -8.989 1.00 0.00 30 ALA A N 19
ATOM 31204 C CA . ALA A 1 30 ? -12.847 0.074 -9.489 1.00 0.00 30 ALA A CA 19
ATOM 31205 C C . ALA A 1 30 ? -12.995 -0.964 -8.377 1.00 0.00 30 ALA A C 19
ATOM 31206 O O . ALA A 1 30 ? -13.836 -1.865 -8.478 1.00 0.00 30 ALA A O 19
ATOM 31213 N N . GLY A 1 31 ? -12.197 -0.818 -7.299 1.00 0.00 31 GLY A N 19
ATOM 31214 C CA . GLY A 1 31 ? -12.131 -1.829 -6.244 1.00 0.00 31 GLY A CA 19
ATOM 31215 C C . GLY A 1 31 ? -13.267 -1.735 -5.234 1.00 0.00 31 GLY A C 19
ATOM 31216 O O . GLY A 1 31 ? -13.707 -2.760 -4.710 1.00 0.00 31 GLY A O 19
ATOM 31220 N N . ARG A 1 32 ? -13.673 -0.489 -4.914 1.00 0.00 32 ARG A N 19
ATOM 31221 C CA . ARG A 1 32 ? -14.823 -0.161 -4.030 1.00 0.00 32 ARG A CA 19
ATOM 31222 C C . ARG A 1 32 ? -14.530 -0.398 -2.514 1.00 0.00 32 ARG A C 19
ATOM 31223 O O . ARG A 1 32 ? -15.102 0.307 -1.667 1.00 0.00 32 ARG A O 19
ATOM 31244 N N . ASP A 1 33 ? -13.583 -1.302 -2.176 1.00 0.00 33 ASP A N 19
ATOM 31245 C CA . ASP A 1 33 ? -13.421 -1.851 -0.806 1.00 0.00 33 ASP A CA 19
ATOM 31246 C C . ASP A 1 33 ? -12.335 -2.940 -0.818 1.00 0.00 33 ASP A C 19
ATOM 31247 O O . ASP A 1 33 ? -12.244 -3.695 -1.794 1.00 0.00 33 ASP A O 19
ATOM 31256 N N . GLY A 1 34 ? -11.496 -3.006 0.248 1.00 0.00 34 GLY A N 19
ATOM 31257 C CA . GLY A 1 34 ? -10.423 -4.018 0.352 1.00 0.00 34 GLY A CA 19
ATOM 31258 C C . GLY A 1 34 ? -9.290 -3.767 -0.629 1.00 0.00 34 GLY A C 19
ATOM 31259 O O . GLY A 1 34 ? -8.392 -4.597 -0.789 1.00 0.00 34 GLY A O 19
ATOM 31263 N N . SER A 1 35 ? -9.342 -2.594 -1.261 1.00 0.00 35 SER A N 19
ATOM 31264 C CA . SER A 1 35 ? -8.526 -2.247 -2.402 1.00 0.00 35 SER A CA 19
ATOM 31265 C C . SER A 1 35 ? -7.159 -1.720 -1.959 1.00 0.00 35 SER A C 19
ATOM 31266 O O . SER A 1 35 ? -7.048 -1.090 -0.911 1.00 0.00 35 SER A O 19
ATOM 31274 N N . PHE A 1 36 ? -6.121 -1.998 -2.755 1.00 0.00 36 PHE A N 19
ATOM 31275 C CA . PHE A 1 36 ? -4.770 -1.468 -2.533 1.00 0.00 36 PHE A CA 19
ATOM 31276 C C . PHE A 1 36 ? -4.054 -1.340 -3.883 1.00 0.00 36 PHE A C 19
ATOM 31277 O O . PHE A 1 36 ? -4.357 -2.072 -4.834 1.00 0.00 36 PHE A O 19
ATOM 31294 N N . LEU A 1 37 ? -3.123 -0.393 -3.958 1.00 0.00 37 LEU A N 19
ATOM 31295 C CA . LEU A 1 37 ? -2.190 -0.263 -5.080 1.00 0.00 37 LEU A CA 19
ATOM 31296 C C . LEU A 1 37 ? -0.905 0.403 -4.585 1.00 0.00 37 LEU A C 19
ATOM 31297 O O . LEU A 1 37 ? -0.903 1.092 -3.554 1.00 0.00 37 LEU A O 19
ATOM 31313 N N . VAL A 1 38 ? 0.178 0.208 -5.329 1.00 0.00 38 VAL A N 19
ATOM 31314 C CA . VAL A 1 38 ? 1.488 0.797 -5.024 1.00 0.00 38 VAL A CA 19
ATOM 31315 C C . VAL A 1 38 ? 1.807 1.831 -6.116 1.00 0.00 38 VAL A C 19
ATOM 31316 O O . VAL A 1 38 ? 1.273 1.759 -7.224 1.00 0.00 38 VAL A O 19
ATOM 31329 N N . ARG A 1 39 ? 2.641 2.812 -5.780 1.00 0.00 39 ARG A N 19
ATOM 31330 C CA . ARG A 1 39 ? 3.056 3.883 -6.694 1.00 0.00 39 ARG A CA 19
ATOM 31331 C C . ARG A 1 39 ? 4.392 4.447 -6.225 1.00 0.00 39 ARG A C 19
ATOM 31332 O O . ARG A 1 39 ? 4.917 4.024 -5.197 1.00 0.00 39 ARG A O 19
ATOM 31353 N N . ASP A 1 40 ? 4.958 5.364 -7.009 1.00 0.00 40 ASP A N 19
ATOM 31354 C CA . ASP A 1 40 ? 6.215 6.053 -6.652 1.00 0.00 40 ASP A CA 19
ATOM 31355 C C . ASP A 1 40 ? 5.832 7.331 -5.893 1.00 0.00 40 ASP A C 19
ATOM 31356 O O . ASP A 1 40 ? 4.782 7.928 -6.181 1.00 0.00 40 ASP A O 19
ATOM 31365 N N . SER A 1 41 ? 6.651 7.716 -4.909 1.00 0.00 41 SER A N 19
ATOM 31366 C CA . SER A 1 41 ? 6.402 8.889 -4.050 1.00 0.00 41 SER A CA 19
ATOM 31367 C C . SER A 1 41 ? 6.220 10.204 -4.855 1.00 0.00 41 SER A C 19
ATOM 31368 O O . SER A 1 41 ? 6.784 10.371 -5.935 1.00 0.00 41 SER A O 19
ATOM 31376 N N . GLU A 1 42 ? 5.397 11.111 -4.314 1.00 0.00 42 GLU A N 19
ATOM 31377 C CA . GLU A 1 42 ? 5.081 12.413 -4.926 1.00 0.00 42 GLU A CA 19
ATOM 31378 C C . GLU A 1 42 ? 6.087 13.517 -4.500 1.00 0.00 42 GLU A C 19
ATOM 31379 O O . GLU A 1 42 ? 5.904 14.685 -4.862 1.00 0.00 42 GLU A O 19
ATOM 31391 N N . SER A 1 43 ? 7.131 13.146 -3.715 1.00 0.00 43 SER A N 19
ATOM 31392 C CA . SER A 1 43 ? 8.173 14.093 -3.251 1.00 0.00 43 SER A CA 19
ATOM 31393 C C . SER A 1 43 ? 9.586 13.494 -3.425 1.00 0.00 43 SER A C 19
ATOM 31394 O O . SER A 1 43 ? 10.392 14.034 -4.187 1.00 0.00 43 SER A O 19
ATOM 31402 N N . VAL A 1 44 ? 9.893 12.384 -2.712 1.00 0.00 44 VAL A N 19
ATOM 31403 C CA . VAL A 1 44 ? 11.230 11.747 -2.793 1.00 0.00 44 VAL A CA 19
ATOM 31404 C C . VAL A 1 44 ? 11.293 10.754 -3.986 1.00 0.00 44 VAL A C 19
ATOM 31405 O O . VAL A 1 44 ? 10.541 9.783 -4.060 1.00 0.00 44 VAL A O 19
ATOM 31418 N N . ALA A 1 45 ? 12.196 11.069 -4.929 1.00 0.00 45 ALA A N 19
ATOM 31419 C CA . ALA A 1 45 ? 12.379 10.318 -6.189 1.00 0.00 45 ALA A CA 19
ATOM 31420 C C . ALA A 1 45 ? 12.937 8.898 -5.956 1.00 0.00 45 ALA A C 19
ATOM 31421 O O . ALA A 1 45 ? 13.955 8.729 -5.278 1.00 0.00 45 ALA A O 19
ATOM 31428 N N . GLY A 1 46 ? 12.258 7.894 -6.541 1.00 0.00 46 GLY A N 19
ATOM 31429 C CA . GLY A 1 46 ? 12.688 6.491 -6.465 1.00 0.00 46 GLY A CA 19
ATOM 31430 C C . GLY A 1 46 ? 12.207 5.744 -5.227 1.00 0.00 46 GLY A C 19
ATOM 31431 O O . GLY A 1 46 ? 12.632 4.609 -4.983 1.00 0.00 46 GLY A O 19
ATOM 31435 N N . ALA A 1 47 ? 11.334 6.383 -4.435 1.00 0.00 47 ALA A N 19
ATOM 31436 C CA . ALA A 1 47 ? 10.695 5.751 -3.260 1.00 0.00 47 ALA A CA 19
ATOM 31437 C C . ALA A 1 47 ? 9.271 5.315 -3.613 1.00 0.00 47 ALA A C 19
ATOM 31438 O O . ALA A 1 47 ? 8.777 5.614 -4.694 1.00 0.00 47 ALA A O 19
ATOM 31445 N N . PHE A 1 48 ? 8.608 4.611 -2.689 1.00 0.00 48 PHE A N 19
ATOM 31446 C CA . PHE A 1 48 ? 7.238 4.104 -2.917 1.00 0.00 48 PHE A CA 19
ATOM 31447 C C . PHE A 1 48 ? 6.223 4.720 -1.935 1.00 0.00 48 PHE A C 19
ATOM 31448 O O . PHE A 1 48 ? 6.593 5.306 -0.907 1.00 0.00 48 PHE A O 19
ATOM 31465 N N . ALA A 1 49 ? 4.947 4.625 -2.335 1.00 0.00 49 ALA A N 19
ATOM 31466 C CA . ALA A 1 49 ? 3.776 4.901 -1.497 1.00 0.00 49 ALA A CA 19
ATOM 31467 C C . ALA A 1 49 ? 2.719 3.807 -1.768 1.00 0.00 49 ALA A C 19
ATOM 31468 O O . ALA A 1 49 ? 2.579 3.346 -2.906 1.00 0.00 49 ALA A O 19
ATOM 31475 N N . LEU A 1 50 ? 1.977 3.420 -0.725 1.00 0.00 50 LEU A N 19
ATOM 31476 C CA . LEU A 1 50 ? 0.999 2.317 -0.754 1.00 0.00 50 LEU A CA 19
ATOM 31477 C C . LEU A 1 50 ? -0.357 2.857 -0.283 1.00 0.00 50 LEU A C 19
ATOM 31478 O O . LEU A 1 50 ? -0.531 3.164 0.895 1.00 0.00 50 LEU A O 19
ATOM 31494 N N . CYS A 1 51 ? -1.321 2.949 -1.204 1.00 0.00 51 CYS A N 19
ATOM 31495 C CA . CYS A 1 51 ? -2.642 3.543 -0.932 1.00 0.00 51 CYS A CA 19
ATOM 31496 C C . CYS A 1 51 ? -3.653 2.394 -0.797 1.00 0.00 51 CYS A C 19
ATOM 31497 O O . CYS A 1 51 ? -3.785 1.580 -1.718 1.00 0.00 51 CYS A O 19
ATOM 31505 N N . VAL A 1 52 ? -4.354 2.321 0.355 1.00 0.00 52 VAL A N 19
ATOM 31506 C CA . VAL A 1 52 ? -5.249 1.190 0.702 1.00 0.00 52 VAL A CA 19
ATOM 31507 C C . VAL A 1 52 ? -6.621 1.733 1.162 1.00 0.00 52 VAL A C 19
ATOM 31508 O O . VAL A 1 52 ? -6.683 2.499 2.123 1.00 0.00 52 VAL A O 19
ATOM 31521 N N . LEU A 1 53 ? -7.710 1.326 0.470 1.00 0.00 53 LEU A N 19
ATOM 31522 C CA . LEU A 1 53 ? -9.102 1.674 0.827 1.00 0.00 53 LEU A CA 19
ATOM 31523 C C . LEU A 1 53 ? -9.841 0.418 1.313 1.00 0.00 53 LEU A C 19
ATOM 31524 O O . LEU A 1 53 ? -10.026 -0.527 0.544 1.00 0.00 53 LEU A O 19
ATOM 31540 N N . TYR A 1 54 ? -10.251 0.405 2.585 1.00 0.00 54 TYR A N 19
ATOM 31541 C CA . TYR A 1 54 ? -11.201 -0.583 3.112 1.00 0.00 54 TYR A CA 19
ATOM 31542 C C . TYR A 1 54 ? -12.082 0.080 4.181 1.00 0.00 54 TYR A C 19
ATOM 31543 O O . TYR A 1 54 ? -11.589 0.903 4.953 1.00 0.00 54 TYR A O 19
ATOM 31561 N N . GLN A 1 55 ? -13.361 -0.342 4.231 1.00 0.00 55 GLN A N 19
ATOM 31562 C CA . GLN A 1 55 ? -14.372 0.151 5.198 1.00 0.00 55 GLN A CA 19
ATOM 31563 C C . GLN A 1 55 ? -14.493 1.710 5.186 1.00 0.00 55 GLN A C 19
ATOM 31564 O O . GLN A 1 55 ? -14.760 2.335 6.220 1.00 0.00 55 GLN A O 19
ATOM 31578 N N . LYS A 1 56 ? -14.362 2.315 3.979 1.00 0.00 56 LYS A N 19
ATOM 31579 C CA . LYS A 1 56 ? -14.313 3.789 3.778 1.00 0.00 56 LYS A CA 19
ATOM 31580 C C . LYS A 1 56 ? -13.147 4.452 4.552 1.00 0.00 56 LYS A C 19
ATOM 31581 O O . LYS A 1 56 ? -13.273 5.571 5.069 1.00 0.00 56 LYS A O 19
ATOM 31600 N N . HIS A 1 57 ? -12.009 3.742 4.619 1.00 0.00 57 HIS A N 19
ATOM 31601 C CA . HIS A 1 57 ? -10.762 4.241 5.236 1.00 0.00 57 HIS A CA 19
ATOM 31602 C C . HIS A 1 57 ? -9.629 4.104 4.205 1.00 0.00 57 HIS A C 19
ATOM 31603 O O . HIS A 1 57 ? -9.152 2.991 3.937 1.00 0.00 57 HIS A O 19
ATOM 31618 N N . VAL A 1 58 ? -9.227 5.242 3.618 1.00 0.00 58 VAL A N 19
ATOM 31619 C CA . VAL A 1 58 ? -8.080 5.327 2.698 1.00 0.00 58 VAL A CA 19
ATOM 31620 C C . VAL A 1 58 ? -6.874 5.882 3.460 1.00 0.00 58 VAL A C 19
ATOM 31621 O O . VAL A 1 58 ? -6.864 7.068 3.816 1.00 0.00 58 VAL A O 19
ATOM 31634 N N . HIS A 1 59 ? -5.880 5.031 3.747 1.00 0.00 59 HIS A N 19
ATOM 31635 C CA . HIS A 1 59 ? -4.597 5.472 4.319 1.00 0.00 59 HIS A CA 19
ATOM 31636 C C . HIS A 1 59 ? -3.503 5.259 3.265 1.00 0.00 59 HIS A C 19
ATOM 31637 O O . HIS A 1 59 ? -3.507 4.244 2.557 1.00 0.00 59 HIS A O 19
ATOM 31652 N N . THR A 1 60 ? -2.568 6.206 3.173 1.00 0.00 60 THR A N 19
ATOM 31653 C CA . THR A 1 60 ? -1.390 6.085 2.310 1.00 0.00 60 THR A CA 19
ATOM 31654 C C . THR A 1 60 ? -0.173 5.826 3.206 1.00 0.00 60 THR A C 19
ATOM 31655 O O . THR A 1 60 ? -0.038 6.444 4.265 1.00 0.00 60 THR A O 19
ATOM 31666 N N . TYR A 1 61 ? 0.675 4.877 2.803 1.00 0.00 61 TYR A N 19
ATOM 31667 C CA . TYR A 1 61 ? 1.906 4.545 3.501 1.00 0.00 61 TYR A CA 19
ATOM 31668 C C . TYR A 1 61 ? 3.061 4.848 2.557 1.00 0.00 61 TYR A C 19
ATOM 31669 O O . TYR A 1 61 ? 3.329 4.069 1.647 1.00 0.00 61 TYR A O 19
ATOM 31687 N N . ARG A 1 62 ? 3.708 6.004 2.754 1.00 0.00 62 ARG A N 19
ATOM 31688 C CA . ARG A 1 62 ? 4.981 6.322 2.092 1.00 0.00 62 ARG A CA 19
ATOM 31689 C C . ARG A 1 62 ? 6.029 5.318 2.570 1.00 0.00 62 ARG A C 19
ATOM 31690 O O . ARG A 1 62 ? 5.912 4.773 3.679 1.00 0.00 62 ARG A O 19
ATOM 31711 N N . ILE A 1 63 ? 7.074 5.080 1.778 1.00 0.00 63 ILE A N 19
ATOM 31712 C CA . ILE A 1 63 ? 7.862 3.842 1.898 1.00 0.00 63 ILE A CA 19
ATOM 31713 C C . ILE A 1 63 ? 9.279 4.317 1.580 1.00 0.00 63 ILE A C 19
ATOM 31714 O O . ILE A 1 63 ? 9.602 4.555 0.406 1.00 0.00 63 ILE A O 19
ATOM 31730 N N . LEU A 1 64 ? 10.099 4.498 2.618 1.00 0.00 64 LEU A N 19
ATOM 31731 C CA . LEU A 1 64 ? 11.323 5.311 2.531 1.00 0.00 64 LEU A CA 19
ATOM 31732 C C . LEU A 1 64 ? 12.553 4.400 2.487 1.00 0.00 64 LEU A C 19
ATOM 31733 O O . LEU A 1 64 ? 12.836 3.703 3.473 1.00 0.00 64 LEU A O 19
ATOM 31749 N N . PRO A 1 65 ? 13.271 4.346 1.327 1.00 0.00 65 PRO A N 19
ATOM 31750 C CA . PRO A 1 65 ? 14.627 3.833 1.270 1.00 0.00 65 PRO A CA 19
ATOM 31751 C C . PRO A 1 65 ? 15.608 4.932 1.708 1.00 0.00 65 PRO A C 19
ATOM 31752 O O . PRO A 1 65 ? 15.787 5.924 0.993 1.00 0.00 65 PRO A O 19
ATOM 31763 N N . ASP A 1 66 ? 16.205 4.786 2.901 1.00 0.00 66 ASP A N 19
ATOM 31764 C CA . ASP A 1 66 ? 17.244 5.710 3.372 1.00 0.00 66 ASP A CA 19
ATOM 31765 C C . ASP A 1 66 ? 18.560 5.267 2.738 1.00 0.00 66 ASP A C 19
ATOM 31766 O O . ASP A 1 66 ? 18.788 4.063 2.623 1.00 0.00 66 ASP A O 19
ATOM 31775 N N . GLY A 1 67 ? 19.352 6.248 2.259 1.00 0.00 67 GLY A N 19
ATOM 31776 C CA . GLY A 1 67 ? 20.571 6.023 1.472 1.00 0.00 67 GLY A CA 19
ATOM 31777 C C . GLY A 1 67 ? 21.558 4.965 1.993 1.00 0.00 67 GLY A C 19
ATOM 31778 O O . GLY A 1 67 ? 22.602 5.317 2.550 1.00 0.00 67 GLY A O 19
ATOM 31782 N N . GLU A 1 68 ? 21.223 3.671 1.768 1.00 0.00 68 GLU A N 19
ATOM 31783 C CA . GLU A 1 68 ? 22.078 2.500 1.990 1.00 0.00 68 GLU A CA 19
ATOM 31784 C C . GLU A 1 68 ? 21.617 1.414 0.988 1.00 0.00 68 GLU A C 19
ATOM 31785 O O . GLU A 1 68 ? 22.190 1.324 -0.103 1.00 0.00 68 GLU A O 19
ATOM 31797 N N . ASP A 1 69 ? 20.545 0.633 1.332 1.00 0.00 69 ASP A N 19
ATOM 31798 C CA . ASP A 1 69 ? 20.006 -0.421 0.410 1.00 0.00 69 ASP A CA 19
ATOM 31799 C C . ASP A 1 69 ? 18.610 -0.980 0.842 1.00 0.00 69 ASP A C 19
ATOM 31800 O O . ASP A 1 69 ? 18.076 -1.887 0.197 1.00 0.00 69 ASP A O 19
ATOM 31809 N N . PHE A 1 70 ? 17.998 -0.426 1.907 1.00 0.00 70 PHE A N 19
ATOM 31810 C CA . PHE A 1 70 ? 16.768 -1.008 2.524 1.00 0.00 70 PHE A CA 19
ATOM 31811 C C . PHE A 1 70 ? 15.574 -0.047 2.380 1.00 0.00 70 PHE A C 19
ATOM 31812 O O . PHE A 1 70 ? 15.738 1.164 2.532 1.00 0.00 70 PHE A O 19
ATOM 31829 N N . LEU A 1 71 ? 14.376 -0.605 2.093 1.00 0.00 71 LEU A N 19
ATOM 31830 C CA . LEU A 1 71 ? 13.118 0.168 1.931 1.00 0.00 71 LEU A CA 19
ATOM 31831 C C . LEU A 1 71 ? 12.166 -0.143 3.106 1.00 0.00 71 LEU A C 19
ATOM 31832 O O . LEU A 1 71 ? 11.645 -1.250 3.185 1.00 0.00 71 LEU A O 19
ATOM 31848 N N . ALA A 1 72 ? 11.917 0.847 3.974 1.00 0.00 72 ALA A N 19
ATOM 31849 C CA . ALA A 1 72 ? 11.120 0.655 5.209 1.00 0.00 72 ALA A CA 19
ATOM 31850 C C . ALA A 1 72 ? 9.658 1.087 5.028 1.00 0.00 72 ALA A C 19
ATOM 31851 O O . ALA A 1 72 ? 9.368 2.046 4.313 1.00 0.00 72 ALA A O 19
ATOM 31858 N N . VAL A 1 73 ? 8.750 0.325 5.664 1.00 0.00 73 VAL A N 19
ATOM 31859 C CA . VAL A 1 73 ? 7.325 0.683 5.815 1.00 0.00 73 VAL A CA 19
ATOM 31860 C C . VAL A 1 73 ? 7.066 1.033 7.286 1.00 0.00 73 VAL A C 19
ATOM 31861 O O . VAL A 1 73 ? 7.511 0.305 8.177 1.00 0.00 73 VAL A O 19
ATOM 31874 N N . GLN A 1 74 ? 6.296 2.102 7.541 1.00 0.00 74 GLN A N 19
ATOM 31875 C CA . GLN A 1 74 ? 6.149 2.657 8.896 1.00 0.00 74 GLN A CA 19
ATOM 31876 C C . GLN A 1 74 ? 4.723 2.436 9.395 1.00 0.00 74 GLN A C 19
ATOM 31877 O O . GLN A 1 74 ? 3.754 2.742 8.691 1.00 0.00 74 GLN A O 19
ATOM 31891 N N . THR A 1 75 ? 4.616 1.889 10.616 1.00 0.00 75 THR A N 19
ATOM 31892 C CA . THR A 1 75 ? 3.333 1.521 11.230 1.00 0.00 75 THR A CA 19
ATOM 31893 C C . THR A 1 75 ? 3.482 1.430 12.766 1.00 0.00 75 THR A C 19
ATOM 31894 O O . THR A 1 75 ? 2.616 1.920 13.501 1.00 0.00 75 THR A O 19
ATOM 31905 N N . SER A 1 76 ? 4.607 0.834 13.226 1.00 0.00 76 SER A N 19
ATOM 31906 C CA . SER A 1 76 ? 4.877 0.552 14.648 1.00 0.00 76 SER A CA 19
ATOM 31907 C C . SER A 1 76 ? 3.787 -0.358 15.272 1.00 0.00 76 SER A C 19
ATOM 31908 O O . SER A 1 76 ? 3.759 -1.541 14.926 1.00 0.00 76 SER A O 19
ATOM 31916 N N . GLN A 1 77 ? 2.913 0.183 16.176 1.00 0.00 77 GLN A N 19
ATOM 31917 C CA . GLN A 1 77 ? 1.784 -0.552 16.830 1.00 0.00 77 GLN A CA 19
ATOM 31918 C C . GLN A 1 77 ? 2.254 -1.585 17.901 1.00 0.00 77 GLN A C 19
ATOM 31919 O O . GLN A 1 77 ? 1.667 -1.682 18.985 1.00 0.00 77 GLN A O 19
ATOM 31933 N N . GLY A 1 78 ? 3.318 -2.324 17.583 1.00 0.00 78 GLY A N 19
ATOM 31934 C CA . GLY A 1 78 ? 3.732 -3.515 18.311 1.00 0.00 78 GLY A CA 19
ATOM 31935 C C . GLY A 1 78 ? 4.382 -4.508 17.365 1.00 0.00 78 GLY A C 19
ATOM 31936 O O . GLY A 1 78 ? 5.138 -5.394 17.785 1.00 0.00 78 GLY A O 19
ATOM 31940 N N . VAL A 1 79 ? 4.064 -4.343 16.063 1.00 0.00 79 VAL A N 19
ATOM 31941 C CA . VAL A 1 79 ? 4.689 -5.098 14.971 1.00 0.00 79 VAL A CA 19
ATOM 31942 C C . VAL A 1 79 ? 6.016 -4.385 14.579 1.00 0.00 79 VAL A C 19
ATOM 31943 O O . VAL A 1 79 ? 6.054 -3.148 14.504 1.00 0.00 79 VAL A O 19
ATOM 31956 N N . PRO A 1 80 ? 7.151 -5.137 14.398 1.00 0.00 80 PRO A N 19
ATOM 31957 C CA . PRO A 1 80 ? 8.434 -4.551 13.923 1.00 0.00 80 PRO A CA 19
ATOM 31958 C C . PRO A 1 80 ? 8.296 -3.913 12.522 1.00 0.00 80 PRO A C 19
ATOM 31959 O O . PRO A 1 80 ? 7.511 -4.396 11.692 1.00 0.00 80 PRO A O 19
ATOM 31970 N N . VAL A 1 81 ? 9.048 -2.820 12.267 1.00 0.00 81 VAL A N 19
ATOM 31971 C CA . VAL A 1 81 ? 9.125 -2.181 10.941 1.00 0.00 81 VAL A CA 19
ATOM 31972 C C . VAL A 1 81 ? 9.854 -3.123 9.969 1.00 0.00 81 VAL A C 19
ATOM 31973 O O . VAL A 1 81 ? 10.933 -3.639 10.284 1.00 0.00 81 VAL A O 19
ATOM 31986 N N . ARG A 1 82 ? 9.252 -3.342 8.795 1.00 0.00 82 ARG A N 19
ATOM 31987 C CA . ARG A 1 82 ? 9.725 -4.338 7.833 1.00 0.00 82 ARG A CA 19
ATOM 31988 C C . ARG A 1 82 ? 10.401 -3.626 6.665 1.00 0.00 82 ARG A C 19
ATOM 31989 O O . ARG A 1 82 ? 9.777 -2.798 5.984 1.00 0.00 82 ARG A O 19
ATOM 32010 N N . ARG A 1 83 ? 11.699 -3.913 6.466 1.00 0.00 83 ARG A N 19
ATOM 32011 C CA . ARG A 1 83 ? 12.478 -3.371 5.354 1.00 0.00 83 ARG A CA 19
ATOM 32012 C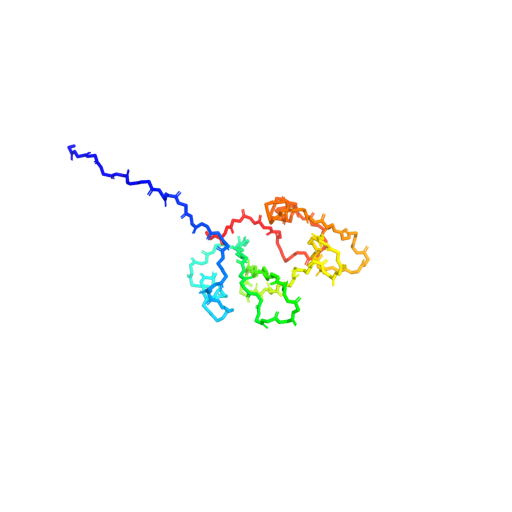 C . ARG A 1 83 ? 12.630 -4.444 4.270 1.00 0.00 83 ARG A C 19
ATOM 32013 O O . ARG A 1 83 ? 13.161 -5.526 4.530 1.00 0.00 83 ARG A O 19
ATOM 32034 N N . PHE A 1 84 ? 12.154 -4.128 3.069 1.00 0.00 84 PHE A N 19
ATOM 32035 C CA . PHE A 1 84 ? 12.216 -5.033 1.905 1.00 0.00 84 PHE A CA 19
ATOM 32036 C C . PHE A 1 84 ? 13.233 -4.512 0.883 1.00 0.00 84 PHE A C 19
ATOM 32037 O O . PHE A 1 84 ? 13.519 -3.312 0.830 1.00 0.00 84 PHE A O 19
ATOM 32054 N N . GLN A 1 85 ? 13.786 -5.439 0.097 1.00 0.00 85 GLN A N 19
ATOM 32055 C CA . GLN A 1 85 ? 14.732 -5.133 -0.989 1.00 0.00 85 GLN A CA 19
ATOM 32056 C C . GLN A 1 85 ? 14.025 -5.253 -2.357 1.00 0.00 85 GLN A C 19
ATOM 32057 O O . GLN A 1 85 ? 14.570 -4.835 -3.385 1.00 0.00 85 GLN A O 19
ATOM 32071 N N . THR A 1 86 ? 12.789 -5.790 -2.356 1.00 0.00 86 THR A N 19
ATOM 32072 C CA . THR A 1 86 ? 11.966 -5.927 -3.570 1.00 0.00 86 THR A CA 19
ATOM 32073 C C . THR A 1 86 ? 10.474 -5.816 -3.193 1.00 0.00 86 THR A C 19
ATOM 32074 O O . THR A 1 86 ? 10.059 -6.267 -2.116 1.00 0.00 86 THR A O 19
ATOM 32085 N N . LEU A 1 87 ? 9.687 -5.193 -4.094 1.00 0.00 87 LEU A N 19
ATOM 32086 C CA . LEU A 1 87 ? 8.254 -4.858 -3.872 1.00 0.00 87 LEU A CA 19
ATOM 32087 C C . LEU A 1 87 ? 7.409 -6.138 -3.622 1.00 0.00 87 LEU A C 19
ATOM 32088 O O . LEU A 1 87 ? 6.414 -6.101 -2.887 1.00 0.00 87 LEU A O 19
ATOM 32104 N N . GLY A 1 88 ? 7.823 -7.263 -4.235 1.00 0.00 88 GLY A N 19
ATOM 32105 C CA . GLY A 1 88 ? 7.195 -8.575 -3.998 1.00 0.00 88 GLY A CA 19
ATOM 32106 C C . GLY A 1 88 ? 7.157 -8.992 -2.517 1.00 0.00 88 GLY A C 19
ATOM 32107 O O . GLY A 1 88 ? 6.198 -9.634 -2.073 1.00 0.00 88 GLY A O 19
ATOM 32111 N N . GLU A 1 89 ? 8.211 -8.604 -1.755 1.00 0.00 89 GLU A N 19
ATOM 32112 C CA . GLU A 1 89 ? 8.290 -8.839 -0.292 1.00 0.00 89 GLU A CA 19
ATOM 32113 C C . GLU A 1 89 ? 7.255 -7.991 0.457 1.00 0.00 89 GLU A C 19
ATOM 32114 O O . GLU A 1 89 ? 6.636 -8.486 1.386 1.00 0.00 89 GLU A O 19
ATOM 32126 N N . LEU A 1 90 ? 7.072 -6.720 0.027 1.00 0.00 90 LEU A N 19
ATOM 32127 C CA . LEU A 1 90 ? 6.074 -5.796 0.626 1.00 0.00 90 LEU A CA 19
ATOM 32128 C C . LEU A 1 90 ? 4.677 -6.446 0.648 1.00 0.00 90 LEU A C 19
ATOM 32129 O O . LEU A 1 90 ? 4.049 -6.585 1.704 1.00 0.00 90 LEU A O 19
ATOM 32145 N N . ILE A 1 91 ? 4.236 -6.867 -0.540 1.00 0.00 91 ILE A N 19
ATOM 32146 C CA . ILE A 1 91 ? 2.923 -7.492 -0.739 1.00 0.00 91 ILE A CA 19
ATOM 32147 C C . ILE A 1 91 ? 2.858 -8.864 -0.038 1.00 0.00 91 ILE A C 19
ATOM 32148 O O . ILE A 1 91 ? 1.821 -9.228 0.501 1.00 0.00 91 ILE A O 19
ATOM 32164 N N . GLY A 1 92 ? 3.991 -9.594 -0.052 1.00 0.00 92 GLY A N 19
ATOM 32165 C CA . GLY A 1 92 ? 4.108 -10.901 0.609 1.00 0.00 92 GLY A CA 19
ATOM 32166 C C . GLY A 1 92 ? 3.812 -10.856 2.108 1.00 0.00 92 GLY A C 19
ATOM 32167 O O . GLY A 1 92 ? 2.986 -11.627 2.616 1.00 0.00 92 GLY A O 19
ATOM 32171 N N . LEU A 1 93 ? 4.502 -9.937 2.801 1.00 0.00 93 LEU A N 19
ATOM 32172 C CA . LEU A 1 93 ? 4.369 -9.730 4.248 1.00 0.00 93 LEU A CA 19
ATOM 32173 C C . LEU A 1 93 ? 2.972 -9.211 4.605 1.00 0.00 93 LEU A C 19
ATOM 32174 O O . LEU A 1 93 ? 2.249 -9.832 5.385 1.00 0.00 93 LEU A O 19
ATOM 32190 N N . TYR A 1 94 ? 2.608 -8.078 3.993 1.00 0.00 94 TYR A N 19
ATOM 32191 C CA . TYR A 1 94 ? 1.393 -7.318 4.342 1.00 0.00 94 TYR A CA 19
ATOM 32192 C C . TYR A 1 94 ? 0.098 -7.911 3.736 1.00 0.00 94 TYR A C 19
ATOM 32193 O O . TYR A 1 94 ? -0.996 -7.420 4.030 1.00 0.00 94 TYR A O 19
ATOM 32211 N N . ALA A 1 95 ? 0.207 -8.975 2.902 1.00 0.00 95 ALA A N 19
ATOM 32212 C CA . ALA A 1 95 ? -0.963 -9.826 2.543 1.00 0.00 95 ALA A CA 19
ATOM 32213 C C . ALA A 1 95 ? -1.568 -10.473 3.805 1.00 0.00 95 ALA A C 19
ATOM 32214 O O . ALA A 1 95 ? -2.759 -10.769 3.860 1.00 0.00 95 ALA A O 19
ATOM 32221 N N . GLN A 1 96 ? -0.694 -10.665 4.809 1.00 0.00 96 GLN A N 19
ATOM 32222 C CA . GLN A 1 96 ? -1.063 -11.140 6.145 1.00 0.00 96 GLN A CA 19
ATOM 32223 C C . GLN A 1 96 ? -1.526 -9.920 6.980 1.00 0.00 96 GLN A C 19
ATOM 32224 O O . GLN A 1 96 ? -0.851 -8.889 6.972 1.00 0.00 96 GLN A O 19
ATOM 32238 N N . PRO A 1 97 ? -2.700 -10.002 7.681 1.00 0.00 97 PRO A N 19
ATOM 32239 C CA . PRO A 1 97 ? -3.270 -8.853 8.425 1.00 0.00 97 PRO A CA 19
ATOM 32240 C C . PRO A 1 97 ? -2.617 -8.627 9.814 1.00 0.00 97 PRO A C 19
ATOM 32241 O O . PRO A 1 97 ? -1.624 -9.283 10.166 1.00 0.00 97 PRO A O 19
ATOM 32252 N N . ASN A 1 98 ? -3.215 -7.683 10.575 1.00 0.00 98 ASN A N 19
ATOM 32253 C CA . ASN A 1 98 ? -2.769 -7.257 11.921 1.00 0.00 98 ASN A CA 19
ATOM 32254 C C . ASN A 1 98 ? -1.296 -6.767 11.899 1.00 0.00 98 ASN A C 19
ATOM 32255 O O . ASN A 1 98 ? -0.409 -7.351 12.531 1.00 0.00 98 ASN A O 19
ATOM 32266 N N . GLN A 1 99 ? -1.058 -5.703 11.107 1.00 0.00 99 GLN A N 19
ATOM 32267 C CA . GLN A 1 99 ? 0.266 -5.062 10.945 1.00 0.00 99 GLN A CA 19
ATOM 32268 C C . GLN A 1 99 ? 0.137 -3.531 10.793 1.00 0.00 99 GLN A C 19
ATOM 32269 O O . GLN A 1 99 ? 1.110 -2.875 10.417 1.00 0.00 99 GLN A O 19
ATOM 32283 N N . GLY A 1 100 ? -1.058 -2.964 11.077 1.00 0.00 100 GLY A N 19
ATOM 32284 C CA . GLY A 1 100 ? -1.293 -1.503 11.004 1.00 0.00 100 GLY A CA 19
ATOM 32285 C C . GLY A 1 100 ? -2.213 -1.126 9.850 1.00 0.00 100 GLY A C 19
ATOM 32286 O O . GLY A 1 100 ? -2.614 0.024 9.709 1.00 0.00 100 GLY A O 19
ATOM 32290 N N . LEU A 1 101 ? -2.543 -2.135 9.047 1.00 0.00 101 LEU A N 19
ATOM 32291 C CA . LEU A 1 101 ? -3.383 -1.999 7.851 1.00 0.00 101 LEU A CA 19
ATOM 32292 C C . LEU A 1 101 ? -4.881 -1.919 8.225 1.00 0.00 101 LEU A C 19
ATOM 32293 O O . LEU A 1 101 ? -5.322 -2.525 9.207 1.00 0.00 101 LEU A O 19
ATOM 32309 N N . VAL A 1 102 ? -5.638 -1.153 7.431 1.00 0.00 102 VAL A N 19
ATOM 32310 C CA . VAL A 1 102 ? -7.118 -1.104 7.526 1.00 0.00 102 VAL A CA 19
ATOM 32311 C C . VAL A 1 102 ? -7.742 -2.496 7.194 1.00 0.00 102 VAL A C 19
ATOM 32312 O O . VAL A 1 102 ? -8.823 -2.838 7.683 1.00 0.00 102 VAL A O 19
ATOM 32325 N N . CYS A 1 103 ? -7.011 -3.284 6.380 1.00 0.00 103 CYS A N 19
ATOM 32326 C CA . CYS A 1 103 ? -7.325 -4.695 6.078 1.00 0.00 103 CYS A CA 19
ATOM 32327 C C . CYS A 1 103 ? -6.098 -5.398 5.493 1.00 0.00 103 CYS A C 19
ATOM 32328 O O . CYS A 1 103 ? -5.100 -4.748 5.161 1.00 0.00 103 CYS A O 19
ATOM 32336 N N . ALA A 1 104 ? -6.199 -6.726 5.333 1.00 0.00 104 ALA A N 19
ATOM 32337 C CA . ALA A 1 104 ? -5.212 -7.520 4.588 1.00 0.00 104 ALA A CA 19
ATOM 32338 C C . ALA A 1 104 ? -5.270 -7.124 3.102 1.00 0.00 104 ALA A C 19
ATOM 32339 O O . ALA A 1 104 ? -6.355 -6.812 2.591 1.00 0.00 104 ALA A O 19
ATOM 32346 N N . LEU A 1 105 ? -4.111 -7.137 2.424 1.00 0.00 105 LEU A N 19
ATOM 32347 C CA . LEU A 1 105 ? -4.010 -6.728 1.012 1.00 0.00 105 LEU A CA 19
ATOM 32348 C C . LEU A 1 105 ? -4.831 -7.711 0.143 1.00 0.00 105 LEU A C 19
ATOM 32349 O O . LEU A 1 105 ? -4.393 -8.838 -0.097 1.00 0.00 105 LEU A O 19
ATOM 32365 N N . LEU A 1 106 ? -6.036 -7.279 -0.303 1.00 0.00 106 LEU A N 19
ATOM 32366 C CA . LEU A 1 106 ? -7.062 -8.172 -0.881 1.00 0.00 106 LEU A CA 19
ATOM 32367 C C . LEU A 1 106 ? -7.252 -7.916 -2.383 1.00 0.00 106 LEU A C 19
ATOM 32368 O O . LEU A 1 106 ? -7.070 -8.817 -3.209 1.00 0.00 106 LEU A O 19
ATOM 32384 N N . LEU A 1 107 ? -7.645 -6.686 -2.734 1.00 0.00 107 LEU A N 19
ATOM 32385 C CA . LEU A 1 107 ? -8.087 -6.341 -4.097 1.00 0.00 107 LEU A CA 19
ATOM 32386 C C . LEU A 1 107 ? -7.081 -5.348 -4.712 1.00 0.00 107 LEU A C 19
ATOM 32387 O O . LEU A 1 107 ? -7.157 -4.157 -4.438 1.00 0.00 107 LEU A O 19
ATOM 32403 N N . PRO A 1 108 ? -6.103 -5.814 -5.538 1.00 0.00 108 PRO A N 19
ATOM 32404 C CA . PRO A 1 108 ? -5.170 -4.911 -6.242 1.00 0.00 108 PRO A CA 19
ATOM 32405 C C . PRO A 1 108 ? -5.810 -4.333 -7.518 1.00 0.00 108 PRO A C 19
ATOM 32406 O O . PRO A 1 108 ? -6.380 -5.082 -8.317 1.00 0.00 108 PRO A O 19
ATOM 32417 N N . VAL A 1 109 ? -5.742 -3.005 -7.703 1.00 0.00 109 VAL A N 19
ATOM 32418 C CA . VAL A 1 109 ? -6.261 -2.340 -8.908 1.00 0.00 109 VAL A CA 19
ATOM 32419 C C . VAL A 1 109 ? -5.054 -1.847 -9.741 1.00 0.00 109 VAL A C 19
ATOM 32420 O O . VAL A 1 109 ? -4.381 -0.891 -9.295 1.00 0.00 109 VAL A O 19
ATOM 32434 N N . MET A 1 1 ? 6.582 18.262 -18.328 1.00 0.00 1 MET A N 20
ATOM 32435 C CA . MET A 1 1 ? 5.168 18.427 -17.931 1.00 0.00 1 MET A CA 20
ATOM 32436 C C . MET A 1 1 ? 4.266 17.650 -18.900 1.00 0.00 1 MET A C 20
ATOM 32437 O O . MET A 1 1 ? 4.621 17.486 -20.075 1.00 0.00 1 MET A O 20
ATOM 32453 N N . GLY A 1 2 ? 3.107 17.188 -18.399 1.00 0.00 2 GLY A N 20
ATOM 32454 C CA . GLY A 1 2 ? 2.215 16.315 -19.165 1.00 0.00 2 GLY A CA 20
ATOM 32455 C C . GLY A 1 2 ? 2.842 14.949 -19.438 1.00 0.00 2 GLY A C 20
ATOM 32456 O O . GLY A 1 2 ? 2.764 14.431 -20.559 1.00 0.00 2 GLY A O 20
ATOM 32460 N N . HIS A 1 3 ? 3.472 14.382 -18.391 1.00 0.00 3 HIS A N 20
ATOM 32461 C CA . HIS A 1 3 ? 4.178 13.086 -18.453 1.00 0.00 3 HIS A CA 20
ATOM 32462 C C . HIS A 1 3 ? 3.200 11.949 -18.792 1.00 0.00 3 HIS A C 20
ATOM 32463 O O . HIS A 1 3 ? 2.065 11.940 -18.314 1.00 0.00 3 HIS A O 20
ATOM 32478 N N . HIS A 1 4 ? 3.662 10.999 -19.620 1.00 0.00 4 HIS A N 20
ATOM 32479 C CA . HIS A 1 4 ? 2.860 9.843 -20.039 1.00 0.00 4 HIS A CA 20
ATOM 32480 C C . HIS A 1 4 ? 2.734 8.828 -18.884 1.00 0.00 4 HIS A C 20
ATOM 32481 O O . HIS A 1 4 ? 3.675 8.079 -18.597 1.00 0.00 4 HIS A O 20
ATOM 32496 N N . HIS A 1 5 ? 1.574 8.864 -18.206 1.00 0.00 5 HIS A N 20
ATOM 32497 C CA . HIS A 1 5 ? 1.198 7.902 -17.157 1.00 0.00 5 HIS A CA 20
ATOM 32498 C C . HIS A 1 5 ? -0.252 7.435 -17.412 1.00 0.00 5 HIS A C 20
ATOM 32499 O O . HIS A 1 5 ? -1.233 8.106 -17.038 1.00 0.00 5 HIS A O 20
ATOM 32514 N N . HIS A 1 6 ? -0.373 6.304 -18.122 1.00 0.00 6 HIS A N 20
ATOM 32515 C CA . HIS A 1 6 ? -1.665 5.719 -18.510 1.00 0.00 6 HIS A CA 20
ATOM 32516 C C . HIS A 1 6 ? -2.419 5.253 -17.239 1.00 0.00 6 HIS A C 20
ATOM 32517 O O . HIS A 1 6 ? -2.198 4.147 -16.743 1.00 0.00 6 HIS A O 20
ATOM 32532 N N . HIS A 1 7 ? -3.263 6.151 -16.684 1.00 0.00 7 HIS A N 20
ATOM 32533 C CA . HIS A 1 7 ? -4.018 5.901 -15.433 1.00 0.00 7 HIS A CA 20
ATOM 32534 C C . HIS A 1 7 ? -5.354 5.192 -15.765 1.00 0.00 7 HIS A C 20
ATOM 32535 O O . HIS A 1 7 ? -6.446 5.645 -15.405 1.00 0.00 7 HIS A O 20
ATOM 32550 N N . HIS A 1 8 ? -5.233 4.061 -16.458 1.00 0.00 8 HIS A N 20
ATOM 32551 C CA . HIS A 1 8 ? -6.373 3.287 -16.983 1.00 0.00 8 HIS A CA 20
ATOM 32552 C C . HIS A 1 8 ? -6.072 1.791 -16.790 1.00 0.00 8 HIS A C 20
ATOM 32553 O O . HIS A 1 8 ? -4.913 1.437 -16.528 1.00 0.00 8 HIS A O 20
ATOM 32568 N N . SER A 1 9 ? -7.117 0.941 -16.892 1.00 0.00 9 SER A N 20
ATOM 32569 C CA . SER A 1 9 ? -7.027 -0.529 -16.737 1.00 0.00 9 SER A CA 20
ATOM 32570 C C . SER A 1 9 ? -6.777 -0.906 -15.259 1.00 0.00 9 SER A C 20
ATOM 32571 O O . SER A 1 9 ? -5.739 -0.558 -14.684 1.00 0.00 9 SER A O 20
ATOM 32579 N N . HIS A 1 10 ? -7.747 -1.612 -14.653 1.00 0.00 10 HIS A N 20
ATOM 32580 C CA . HIS A 1 10 ? -7.653 -2.074 -13.253 1.00 0.00 10 HIS A CA 20
ATOM 32581 C C . HIS A 1 10 ? -6.626 -3.218 -13.151 1.00 0.00 10 HIS A C 20
ATOM 32582 O O . HIS A 1 10 ? -6.114 -3.697 -14.182 1.00 0.00 10 HIS A O 20
ATOM 32597 N N . MET A 1 11 ? -6.308 -3.620 -11.900 1.00 0.00 11 MET A N 20
ATOM 32598 C CA . MET A 1 11 ? -5.389 -4.742 -11.604 1.00 0.00 11 MET A CA 20
ATOM 32599 C C . MET A 1 11 ? -3.929 -4.389 -11.994 1.00 0.00 11 MET A C 20
ATOM 32600 O O . MET A 1 11 ? -3.030 -5.230 -11.910 1.00 0.00 11 MET A O 20
ATOM 32614 N N . SER A 1 12 ? -3.691 -3.113 -12.364 1.00 0.00 12 SER A N 20
ATOM 32615 C CA . SER A 1 12 ? -2.389 -2.634 -12.850 1.00 0.00 12 SER A CA 20
ATOM 32616 C C . SER A 1 12 ? -1.382 -2.563 -11.689 1.00 0.00 12 SER A C 20
ATOM 32617 O O . SER A 1 12 ? -0.251 -3.032 -11.834 1.00 0.00 12 SER A O 20
ATOM 32625 N N . TRP A 1 13 ? -1.782 -1.833 -10.619 1.00 0.00 13 TRP A N 20
ATOM 32626 C CA . TRP A 1 13 ? -1.172 -1.898 -9.274 1.00 0.00 13 TRP A CA 20
ATOM 32627 C C . TRP A 1 13 ? -0.071 -0.844 -9.121 1.00 0.00 13 TRP A C 20
ATOM 32628 O O . TRP A 1 13 ? -0.040 -0.129 -8.120 1.00 0.00 13 TRP A O 20
ATOM 32649 N N . TYR A 1 14 ? 0.793 -0.689 -10.141 1.00 0.00 14 TYR A N 20
ATOM 32650 C CA . TYR A 1 14 ? 1.951 0.216 -10.052 1.00 0.00 14 TYR A CA 20
ATOM 32651 C C . TYR A 1 14 ? 1.695 1.411 -10.969 1.00 0.00 14 TYR A C 20
ATOM 32652 O O . TYR A 1 14 ? 1.661 1.251 -12.186 1.00 0.00 14 TYR A O 20
ATOM 32670 N N . HIS A 1 15 ? 1.475 2.609 -10.394 1.00 0.00 15 HIS A N 20
ATOM 32671 C CA . HIS A 1 15 ? 1.148 3.820 -11.175 1.00 0.00 15 HIS A CA 20
ATOM 32672 C C . HIS A 1 15 ? 2.125 4.953 -10.806 1.00 0.00 15 HIS A C 20
ATOM 32673 O O . HIS A 1 15 ? 2.032 5.524 -9.717 1.00 0.00 15 HIS A O 20
ATOM 32688 N N . ARG A 1 16 ? 3.070 5.259 -11.707 1.00 0.00 16 ARG A N 20
ATOM 32689 C CA . ARG A 1 16 ? 4.033 6.371 -11.521 1.00 0.00 16 ARG A CA 20
ATOM 32690 C C . ARG A 1 16 ? 3.342 7.722 -11.754 1.00 0.00 16 ARG A C 20
ATOM 32691 O O . ARG A 1 16 ? 2.378 7.773 -12.536 1.00 0.00 16 ARG A O 20
ATOM 32712 N N . ASP A 1 17 ? 3.833 8.821 -11.099 1.00 0.00 17 ASP A N 20
ATOM 32713 C CA . ASP A 1 17 ? 3.201 10.158 -11.078 1.00 0.00 17 ASP A CA 20
ATOM 32714 C C . ASP A 1 17 ? 1.670 10.137 -11.029 1.00 0.00 17 ASP A C 20
ATOM 32715 O O . ASP A 1 17 ? 0.979 10.796 -11.799 1.00 0.00 17 ASP A O 20
ATOM 32724 N N . LEU A 1 18 ? 1.171 9.373 -10.052 1.00 0.00 18 LEU A N 20
ATOM 32725 C CA . LEU A 1 18 ? -0.237 9.358 -9.666 1.00 0.00 18 LEU A CA 20
ATOM 32726 C C . LEU A 1 18 ? -0.293 9.911 -8.237 1.00 0.00 18 LEU A C 20
ATOM 32727 O O . LEU A 1 18 ? 0.429 9.412 -7.365 1.00 0.00 18 LEU A O 20
ATOM 32743 N N . SER A 1 19 ? -1.095 10.966 -8.013 1.00 0.00 19 SER A N 20
ATOM 32744 C CA . SER A 1 19 ? -1.216 11.618 -6.691 1.00 0.00 19 SER A CA 20
ATOM 32745 C C . SER A 1 19 ? -1.931 10.680 -5.697 1.00 0.00 19 SER A C 20
ATOM 32746 O O . SER A 1 19 ? -2.659 9.785 -6.130 1.00 0.00 19 SER A O 20
ATOM 32754 N N . ARG A 1 20 ? -1.706 10.877 -4.383 1.00 0.00 20 ARG A N 20
ATOM 32755 C CA . ARG A 1 20 ? -2.455 10.159 -3.324 1.00 0.00 20 ARG A CA 20
ATOM 32756 C C . ARG A 1 20 ? -3.978 10.328 -3.510 1.00 0.00 20 ARG A C 20
ATOM 32757 O O . ARG A 1 20 ? -4.720 9.354 -3.509 1.00 0.00 20 ARG A O 20
ATOM 32778 N N . ALA A 1 21 ? -4.401 11.593 -3.636 1.00 0.00 21 ALA A N 20
ATOM 32779 C CA . ALA A 1 21 ? -5.807 11.982 -3.878 1.00 0.00 21 ALA A CA 20
ATOM 32780 C C . ALA A 1 21 ? -6.398 11.267 -5.118 1.00 0.00 21 ALA A C 20
ATOM 32781 O O . ALA A 1 21 ? -7.513 10.736 -5.070 1.00 0.00 21 ALA A O 20
ATOM 32788 N N . ALA A 1 22 ? -5.620 11.241 -6.213 1.00 0.00 22 ALA A N 20
ATOM 32789 C CA . ALA A 1 22 ? -6.031 10.622 -7.497 1.00 0.00 22 ALA A CA 20
ATOM 32790 C C . ALA A 1 22 ? -6.051 9.078 -7.418 1.00 0.00 22 ALA A C 20
ATOM 32791 O O . ALA A 1 22 ? -6.819 8.422 -8.125 1.00 0.00 22 ALA A O 20
ATOM 32798 N N . ALA A 1 23 ? -5.183 8.520 -6.570 1.00 0.00 23 ALA A N 20
ATOM 32799 C CA . ALA A 1 23 ? -5.068 7.065 -6.361 1.00 0.00 23 ALA A CA 20
ATOM 32800 C C . ALA A 1 23 ? -6.213 6.531 -5.479 1.00 0.00 23 ALA A C 20
ATOM 32801 O O . ALA A 1 23 ? -6.801 5.496 -5.779 1.00 0.00 23 ALA A O 20
ATOM 32808 N N . GLU A 1 24 ? -6.457 7.227 -4.360 1.00 0.00 24 GLU A N 20
ATOM 32809 C CA . GLU A 1 24 ? -7.638 7.048 -3.481 1.00 0.00 24 GLU A CA 20
ATOM 32810 C C . GLU A 1 24 ? -8.951 7.110 -4.291 1.00 0.00 24 GLU A C 20
ATOM 32811 O O . GLU A 1 24 ? -9.884 6.341 -4.054 1.00 0.00 24 GLU A O 20
ATOM 32823 N N . GLU A 1 25 ? -8.961 8.042 -5.255 1.00 0.00 25 GLU A N 20
ATOM 32824 C CA . GLU A 1 25 ? -10.078 8.247 -6.191 1.00 0.00 25 GLU A CA 20
ATOM 32825 C C . GLU A 1 25 ? -10.247 6.989 -7.066 1.00 0.00 25 GLU A C 20
ATOM 32826 O O . GLU A 1 25 ? -11.355 6.465 -7.207 1.00 0.00 25 GLU A O 20
ATOM 32838 N N . LEU A 1 26 ? -9.105 6.511 -7.609 1.00 0.00 26 LEU A N 20
ATOM 32839 C CA . LEU A 1 26 ? -9.040 5.317 -8.473 1.00 0.00 26 LEU A CA 20
ATOM 32840 C C . LEU A 1 26 ? -9.604 4.076 -7.735 1.00 0.00 26 LEU A C 20
ATOM 32841 O O . LEU A 1 26 ? -10.410 3.336 -8.301 1.00 0.00 26 LEU A O 20
ATOM 32857 N N . LEU A 1 27 ? -9.196 3.900 -6.458 1.00 0.00 27 LEU A N 20
ATOM 32858 C CA . LEU A 1 27 ? -9.641 2.787 -5.594 1.00 0.00 27 LEU A CA 20
ATOM 32859 C C . LEU A 1 27 ? -11.159 2.869 -5.342 1.00 0.00 27 LEU A C 20
ATOM 32860 O O . LEU A 1 27 ? -11.878 1.893 -5.547 1.00 0.00 27 LEU A O 20
ATOM 32876 N N . ALA A 1 28 ? -11.616 4.068 -4.923 1.00 0.00 28 ALA A N 20
ATOM 32877 C CA . ALA A 1 28 ? -13.028 4.325 -4.539 1.00 0.00 28 ALA A CA 20
ATOM 32878 C C . ALA A 1 28 ? -13.993 4.055 -5.707 1.00 0.00 28 ALA A C 20
ATOM 32879 O O . ALA A 1 28 ? -15.118 3.579 -5.509 1.00 0.00 28 ALA A O 20
ATOM 32886 N N . ARG A 1 29 ? -13.526 4.348 -6.928 1.00 0.00 29 ARG A N 20
ATOM 32887 C CA . ARG A 1 29 ? -14.301 4.151 -8.162 1.00 0.00 29 ARG A CA 20
ATOM 32888 C C . ARG A 1 29 ? -14.191 2.693 -8.671 1.00 0.00 29 ARG A C 20
ATOM 32889 O O . ARG A 1 29 ? -15.152 2.169 -9.249 1.00 0.00 29 ARG A O 20
ATOM 32910 N N . ALA A 1 30 ? -13.031 2.043 -8.449 1.00 0.00 30 ALA A N 20
ATOM 32911 C CA . ALA A 1 30 ? -12.766 0.695 -8.994 1.00 0.00 30 ALA A CA 20
ATOM 32912 C C . ALA A 1 30 ? -13.212 -0.440 -8.047 1.00 0.00 30 ALA A C 20
ATOM 32913 O O . ALA A 1 30 ? -14.151 -1.170 -8.367 1.00 0.00 30 ALA A O 20
ATOM 32920 N N . GLY A 1 31 ? -12.566 -0.571 -6.862 1.00 0.00 31 GLY A N 20
ATOM 32921 C CA . GLY A 1 31 ? -12.798 -1.717 -5.959 1.00 0.00 31 GLY A CA 20
ATOM 32922 C C . GLY A 1 31 ? -13.543 -1.340 -4.677 1.00 0.00 31 GLY A C 20
ATOM 32923 O O . GLY A 1 31 ? -14.505 -2.010 -4.274 1.00 0.00 31 GLY A O 20
ATOM 32927 N N . ARG A 1 32 ? -13.060 -0.247 -4.057 1.00 0.00 32 ARG A N 20
ATOM 32928 C CA . ARG A 1 32 ? -13.620 0.366 -2.830 1.00 0.00 32 ARG A CA 20
ATOM 32929 C C . ARG A 1 32 ? -13.739 -0.600 -1.606 1.00 0.00 32 ARG A C 20
ATOM 32930 O O . ARG A 1 32 ? -14.487 -0.325 -0.650 1.00 0.00 32 ARG A O 20
ATOM 32951 N N . ASP A 1 33 ? -12.907 -1.668 -1.563 1.00 0.00 33 ASP A N 20
ATOM 32952 C CA . ASP A 1 33 ? -13.004 -2.719 -0.527 1.00 0.00 33 ASP A CA 20
ATOM 32953 C C . ASP A 1 33 ? -11.828 -3.709 -0.682 1.00 0.00 33 ASP A C 20
ATOM 32954 O O . ASP A 1 33 ? -11.838 -4.555 -1.582 1.00 0.00 33 ASP A O 20
ATOM 32963 N N . GLY A 1 34 ? -10.792 -3.540 0.157 1.00 0.00 34 GLY A N 20
ATOM 32964 C CA . GLY A 1 34 ? -9.563 -4.351 0.090 1.00 0.00 34 GLY A CA 20
ATOM 32965 C C . GLY A 1 34 ? -8.657 -3.962 -1.076 1.00 0.00 34 GLY A C 20
ATOM 32966 O O . GLY A 1 34 ? -7.737 -4.702 -1.445 1.00 0.00 34 GLY A O 20
ATOM 32970 N N . SER A 1 35 ? -8.918 -2.781 -1.642 1.00 0.00 35 SER A N 20
ATOM 32971 C CA . SER A 1 35 ? -8.309 -2.322 -2.886 1.00 0.00 35 SER A CA 20
ATOM 32972 C C . SER A 1 35 ? -6.961 -1.661 -2.587 1.00 0.00 35 SER A C 20
ATOM 32973 O O . SER A 1 35 ? -6.915 -0.632 -1.907 1.00 0.00 35 SER A O 20
ATOM 32981 N N . PHE A 1 36 ? -5.865 -2.249 -3.094 1.00 0.00 36 PHE A N 20
ATOM 32982 C CA . PHE A 1 36 ? -4.509 -1.765 -2.798 1.00 0.00 36 PHE A CA 20
ATOM 32983 C C . PHE A 1 36 ? -3.710 -1.505 -4.077 1.00 0.00 36 PHE A C 20
ATOM 32984 O O . PHE A 1 36 ? -4.030 -2.041 -5.143 1.00 0.00 36 PHE A O 20
ATOM 33001 N N . LEU A 1 37 ? -2.664 -0.681 -3.932 1.00 0.00 37 LEU A N 20
ATOM 33002 C CA . LEU A 1 37 ? -1.749 -0.317 -5.028 1.00 0.00 37 LEU A CA 20
ATOM 33003 C C . LEU A 1 37 ? -0.451 0.282 -4.454 1.00 0.00 37 LEU A C 20
ATOM 33004 O O . LEU A 1 37 ? -0.419 0.730 -3.310 1.00 0.00 37 LEU A O 20
ATOM 33020 N N . VAL A 1 38 ? 0.581 0.339 -5.297 1.00 0.00 38 VAL A N 20
ATOM 33021 C CA . VAL A 1 38 ? 1.883 0.953 -5.007 1.00 0.00 38 VAL A CA 20
ATOM 33022 C C . VAL A 1 38 ? 2.155 1.947 -6.133 1.00 0.00 38 VAL A C 20
ATOM 33023 O O . VAL A 1 38 ? 2.142 1.576 -7.297 1.00 0.00 38 VAL A O 20
ATOM 33036 N N . ARG A 1 39 ? 2.365 3.205 -5.789 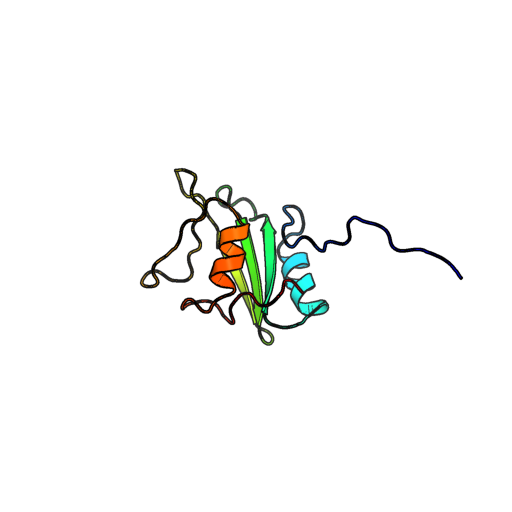1.00 0.00 39 ARG A N 20
ATOM 33037 C CA . ARG A 1 39 ? 2.575 4.267 -6.770 1.00 0.00 39 ARG A CA 20
ATOM 33038 C C . ARG A 1 39 ? 3.976 4.831 -6.578 1.00 0.00 39 ARG A C 20
ATOM 33039 O O . ARG A 1 39 ? 4.573 4.679 -5.504 1.00 0.00 39 ARG A O 20
ATOM 33060 N N . ASP A 1 40 ? 4.506 5.452 -7.623 1.00 0.00 40 ASP A N 20
ATOM 33061 C CA . ASP A 1 40 ? 5.750 6.220 -7.534 1.00 0.00 40 ASP A CA 20
ATOM 33062 C C . ASP A 1 40 ? 5.374 7.685 -7.275 1.00 0.00 40 ASP A C 20
ATOM 33063 O O . ASP A 1 40 ? 4.603 8.269 -8.055 1.00 0.00 40 ASP A O 20
ATOM 33072 N N . SER A 1 41 ? 5.894 8.256 -6.169 1.00 0.00 41 SER A N 20
ATOM 33073 C CA . SER A 1 41 ? 5.644 9.666 -5.794 1.00 0.00 41 SER A CA 20
ATOM 33074 C C . SER A 1 41 ? 6.076 10.634 -6.919 1.00 0.00 41 SER A C 20
ATOM 33075 O O . SER A 1 41 ? 7.000 10.335 -7.678 1.00 0.00 41 SER A O 20
ATOM 33083 N N . GLU A 1 42 ? 5.424 11.803 -6.996 1.00 0.00 42 GLU A N 20
ATOM 33084 C CA . GLU A 1 42 ? 5.464 12.655 -8.199 1.00 0.00 42 GLU A CA 20
ATOM 33085 C C . GLU A 1 42 ? 6.728 13.527 -8.263 1.00 0.00 42 GLU A C 20
ATOM 33086 O O . GLU A 1 42 ? 7.108 13.984 -9.349 1.00 0.00 42 GLU A O 20
ATOM 33098 N N . SER A 1 43 ? 7.354 13.762 -7.099 1.00 0.00 43 SER A N 20
ATOM 33099 C CA . SER A 1 43 ? 8.655 14.439 -7.001 1.00 0.00 43 SER A CA 20
ATOM 33100 C C . SER A 1 43 ? 9.206 14.259 -5.575 1.00 0.00 43 SER A C 20
ATOM 33101 O O . SER A 1 43 ? 8.732 14.905 -4.630 1.00 0.00 43 SER A O 20
ATOM 33109 N N . VAL A 1 44 ? 10.180 13.349 -5.438 1.00 0.00 44 VAL A N 20
ATOM 33110 C CA . VAL A 1 44 ? 10.811 13.006 -4.148 1.00 0.00 44 VAL A CA 20
ATOM 33111 C C . VAL A 1 44 ? 12.199 12.358 -4.404 1.00 0.00 44 VAL A C 20
ATOM 33112 O O . VAL A 1 44 ? 12.537 12.029 -5.551 1.00 0.00 44 VAL A O 20
ATOM 33125 N N . ALA A 1 45 ? 12.987 12.182 -3.329 1.00 0.00 45 ALA A N 20
ATOM 33126 C CA . ALA A 1 45 ? 14.310 11.499 -3.342 1.00 0.00 45 ALA A CA 20
ATOM 33127 C C . ALA A 1 45 ? 14.242 9.960 -3.551 1.00 0.00 45 ALA A C 20
ATOM 33128 O O . ALA A 1 45 ? 15.189 9.246 -3.193 1.00 0.00 45 ALA A O 20
ATOM 33135 N N . GLY A 1 46 ? 13.161 9.459 -4.151 1.00 0.00 46 GLY A N 20
ATOM 33136 C CA . GLY A 1 46 ? 12.946 8.022 -4.303 1.00 0.00 46 GLY A CA 20
ATOM 33137 C C . GLY A 1 46 ? 12.137 7.484 -3.144 1.00 0.00 46 GLY A C 20
ATOM 33138 O O . GLY A 1 46 ? 12.687 7.143 -2.098 1.00 0.00 46 GLY A O 20
ATOM 33142 N N . ALA A 1 47 ? 10.816 7.479 -3.337 1.00 0.00 47 ALA A N 20
ATOM 33143 C CA . ALA A 1 47 ? 9.833 7.010 -2.351 1.00 0.00 47 ALA A CA 20
ATOM 33144 C C . ALA A 1 47 ? 8.581 6.497 -3.079 1.00 0.00 47 ALA A C 20
ATOM 33145 O O . ALA A 1 47 ? 8.088 7.136 -4.024 1.00 0.00 47 ALA A O 20
ATOM 33152 N N . PHE A 1 48 ? 8.083 5.335 -2.653 1.00 0.00 48 PHE A N 20
ATOM 33153 C CA . PHE A 1 48 ? 6.870 4.709 -3.202 1.00 0.00 48 PHE A CA 20
ATOM 33154 C C . PHE A 1 48 ? 5.757 4.763 -2.153 1.00 0.00 48 PHE A C 20
ATOM 33155 O O . PHE A 1 48 ? 6.028 4.622 -0.973 1.00 0.00 48 PHE A O 20
ATOM 33172 N N . ALA A 1 49 ? 4.507 4.970 -2.576 1.00 0.00 49 ALA A N 20
ATOM 33173 C CA . ALA A 1 49 ? 3.366 5.079 -1.654 1.00 0.00 49 ALA A CA 20
ATOM 33174 C C . ALA A 1 49 ? 2.367 3.930 -1.880 1.00 0.00 49 ALA A C 20
ATOM 33175 O O . ALA A 1 49 ? 1.856 3.752 -2.984 1.00 0.00 49 ALA A O 20
ATOM 33182 N N . LEU A 1 50 ? 2.065 3.200 -0.805 1.00 0.00 50 LEU A N 20
ATOM 33183 C CA . LEU A 1 50 ? 1.148 2.053 -0.800 1.00 0.00 50 LEU A CA 20
ATOM 33184 C C . LEU A 1 50 ? -0.151 2.523 -0.129 1.00 0.00 50 LEU A C 20
ATOM 33185 O O . LEU A 1 50 ? -0.092 3.198 0.892 1.00 0.00 50 LEU A O 20
ATOM 33201 N N . CYS A 1 51 ? -1.313 2.257 -0.732 1.00 0.00 51 CYS A N 20
ATOM 33202 C CA . CYS A 1 51 ? -2.621 2.496 -0.080 1.00 0.00 51 CYS A CA 20
ATOM 33203 C C . CYS A 1 51 ? -3.435 1.212 -0.054 1.00 0.00 51 CYS A C 20
ATOM 33204 O O . CYS A 1 51 ? -3.386 0.442 -1.004 1.00 0.00 51 CYS A O 20
ATOM 33212 N N . VAL A 1 52 ? -4.151 0.986 1.059 1.00 0.00 52 VAL A N 20
ATOM 33213 C CA . VAL A 1 52 ? -5.155 -0.082 1.189 1.00 0.00 52 VAL A CA 20
ATOM 33214 C C . VAL A 1 52 ? -6.467 0.582 1.638 1.00 0.00 52 VAL A C 20
ATOM 33215 O O . VAL A 1 52 ? -6.521 1.175 2.731 1.00 0.00 52 VAL A O 20
ATOM 33228 N N . LEU A 1 53 ? -7.487 0.532 0.769 1.00 0.00 53 LEU A N 20
ATOM 33229 C CA . LEU A 1 53 ? -8.841 1.047 1.045 1.00 0.00 53 LEU A CA 20
ATOM 33230 C C . LEU A 1 53 ? -9.749 -0.126 1.438 1.00 0.00 53 LEU A C 20
ATOM 33231 O O . LEU A 1 53 ? -9.692 -1.173 0.819 1.00 0.00 53 LEU A O 20
ATOM 33247 N N . TYR A 1 54 ? -10.583 0.093 2.462 1.00 0.00 54 TYR A N 20
ATOM 33248 C CA . TYR A 1 54 ? -11.543 -0.878 2.984 1.00 0.00 54 TYR A CA 20
ATOM 33249 C C . TYR A 1 54 ? -12.746 -0.109 3.541 1.00 0.00 54 TYR A C 20
ATOM 33250 O O . TYR A 1 54 ? -12.656 0.461 4.623 1.00 0.00 54 TYR A O 20
ATOM 33268 N N . GLN A 1 55 ? -13.856 -0.088 2.780 1.00 0.00 55 GLN A N 20
ATOM 33269 C CA . GLN A 1 55 ? -15.125 0.564 3.190 1.00 0.00 55 GLN A CA 20
ATOM 33270 C C . GLN A 1 55 ? -14.916 2.011 3.717 1.00 0.00 55 GLN A C 20
ATOM 33271 O O . GLN A 1 55 ? -15.068 2.268 4.916 1.00 0.00 55 GLN A O 20
ATOM 33285 N N . LYS A 1 56 ? -14.539 2.938 2.803 1.00 0.00 56 LYS A N 20
ATOM 33286 C CA . LYS A 1 56 ? -14.243 4.371 3.128 1.00 0.00 56 LYS A CA 20
ATOM 33287 C C . LYS A 1 56 ? -13.040 4.566 4.105 1.00 0.00 56 LYS A C 20
ATOM 33288 O O . LYS A 1 56 ? -12.820 5.680 4.597 1.00 0.00 56 LYS A O 20
ATOM 33307 N N . HIS A 1 57 ? -12.241 3.502 4.336 1.00 0.00 57 HIS A N 20
ATOM 33308 C CA . HIS A 1 57 ? -11.029 3.571 5.201 1.00 0.00 57 HIS A CA 20
ATOM 33309 C C . HIS A 1 57 ? -9.805 3.431 4.295 1.00 0.00 57 HIS A C 20
ATOM 33310 O O . HIS A 1 57 ? -9.464 2.325 3.888 1.00 0.00 57 HIS A O 20
ATOM 33325 N N . VAL A 1 58 ? -9.140 4.553 4.006 1.00 0.00 58 VAL A N 20
ATOM 33326 C CA . VAL A 1 58 ? -7.928 4.570 3.176 1.00 0.00 58 VAL A CA 20
ATOM 33327 C C . VAL A 1 58 ? -6.750 4.849 4.102 1.00 0.00 58 VAL A C 20
ATOM 33328 O O . VAL A 1 58 ? -6.758 5.862 4.804 1.00 0.00 58 VAL A O 20
ATOM 33341 N N . HIS A 1 59 ? -5.775 3.936 4.156 1.00 0.00 59 HIS A N 20
ATOM 33342 C CA . HIS A 1 59 ? -4.515 4.170 4.889 1.00 0.00 59 HIS A CA 20
ATOM 33343 C C . HIS A 1 59 ? -3.350 4.209 3.890 1.00 0.00 59 HIS A C 20
ATOM 33344 O O . HIS A 1 59 ? -3.311 3.412 2.950 1.00 0.00 59 HIS A O 20
ATOM 33359 N N . THR A 1 60 ? -2.403 5.126 4.125 1.00 0.00 60 THR A N 20
ATOM 33360 C CA . THR A 1 60 ? -1.230 5.350 3.271 1.00 0.00 60 THR A CA 20
ATOM 33361 C C . THR A 1 60 ? 0.031 4.938 4.035 1.00 0.00 60 THR A C 20
ATOM 33362 O O . THR A 1 60 ? 0.167 5.240 5.230 1.00 0.00 60 THR A O 20
ATOM 33373 N N . TYR A 1 61 ? 0.930 4.235 3.347 1.00 0.00 61 TYR A N 20
ATOM 33374 C CA . TYR A 1 61 ? 2.205 3.776 3.891 1.00 0.00 61 TYR A CA 20
ATOM 33375 C C . TYR A 1 61 ? 3.263 4.222 2.878 1.00 0.00 61 TYR A C 20
ATOM 33376 O O . TYR A 1 61 ? 3.468 3.555 1.853 1.00 0.00 61 TYR A O 20
ATOM 33394 N N . ARG A 1 62 ? 3.908 5.370 3.140 1.00 0.00 62 ARG A N 20
ATOM 33395 C CA . ARG A 1 62 ? 4.926 5.914 2.240 1.00 0.00 62 ARG A CA 20
ATOM 33396 C C . ARG A 1 62 ? 6.250 5.180 2.511 1.00 0.00 62 ARG A C 20
ATOM 33397 O O . ARG A 1 62 ? 6.909 5.376 3.537 1.00 0.00 62 ARG A O 20
ATOM 33418 N N . ILE A 1 63 ? 6.534 4.228 1.633 1.00 0.00 63 ILE A N 20
ATOM 33419 C CA . ILE A 1 63 ? 7.789 3.489 1.608 1.00 0.00 63 ILE A CA 20
ATOM 33420 C C . ILE A 1 63 ? 8.916 4.402 1.103 1.00 0.00 63 ILE A C 20
ATOM 33421 O O . ILE A 1 63 ? 8.765 5.045 0.072 1.00 0.00 63 ILE A O 20
ATOM 33437 N N . LEU A 1 64 ? 10.022 4.472 1.845 1.00 0.00 64 LEU A N 20
ATOM 33438 C CA . LEU A 1 64 ? 11.248 5.145 1.395 1.00 0.00 64 LEU A CA 20
ATOM 33439 C C . LEU A 1 64 ? 12.455 4.272 1.778 1.00 0.00 64 LEU A C 20
ATOM 33440 O O . LEU A 1 64 ? 12.468 3.687 2.871 1.00 0.00 64 LEU A O 20
ATOM 33456 N N . PRO A 1 65 ? 13.442 4.090 0.848 1.00 0.00 65 PRO A N 20
ATOM 33457 C CA . PRO A 1 65 ? 14.669 3.316 1.125 1.00 0.00 65 PRO A CA 20
ATOM 33458 C C . PRO A 1 65 ? 15.544 3.903 2.251 1.00 0.00 65 PRO A C 20
ATOM 33459 O O . PRO A 1 65 ? 15.824 3.216 3.240 1.00 0.00 65 PRO A O 20
ATOM 33470 N N . ASP A 1 66 ? 16.032 5.135 2.009 1.00 0.00 66 ASP A N 20
ATOM 33471 C CA . ASP A 1 66 ? 16.810 5.955 2.962 1.00 0.00 66 ASP A CA 20
ATOM 33472 C C . ASP A 1 66 ? 18.300 5.612 2.824 1.00 0.00 66 ASP A C 20
ATOM 33473 O O . ASP A 1 66 ? 19.079 6.438 2.332 1.00 0.00 66 ASP A O 20
ATOM 33482 N N . GLY A 1 67 ? 18.703 4.387 3.245 1.00 0.00 67 GLY A N 20
ATOM 33483 C CA . GLY A 1 67 ? 20.051 3.869 2.955 1.00 0.00 67 GLY A CA 20
ATOM 33484 C C . GLY A 1 67 ? 20.162 3.178 1.582 1.00 0.00 67 GLY A C 20
ATOM 33485 O O . GLY A 1 67 ? 21.126 2.435 1.344 1.00 0.00 67 GLY A O 20
ATOM 33489 N N . GLU A 1 68 ? 19.162 3.431 0.688 1.00 0.00 68 GLU A N 20
ATOM 33490 C CA . GLU A 1 68 ? 19.115 2.969 -0.731 1.00 0.00 68 GLU A CA 20
ATOM 33491 C C . GLU A 1 68 ? 18.995 1.431 -0.960 1.00 0.00 68 GLU A C 20
ATOM 33492 O O . GLU A 1 68 ? 18.394 1.020 -1.960 1.00 0.00 68 GLU A O 20
ATOM 33504 N N . ASP A 1 69 ? 19.539 0.584 -0.065 1.00 0.00 69 ASP A N 20
ATOM 33505 C CA . ASP A 1 69 ? 19.652 -0.880 -0.300 1.00 0.00 69 ASP A CA 20
ATOM 33506 C C . ASP A 1 69 ? 18.300 -1.577 -0.106 1.00 0.00 69 ASP A C 20
ATOM 33507 O O . ASP A 1 69 ? 17.893 -2.433 -0.902 1.00 0.00 69 ASP A O 20
ATOM 33516 N N . PHE A 1 70 ? 17.638 -1.195 0.977 1.00 0.00 70 PHE A N 20
ATOM 33517 C CA . PHE A 1 70 ? 16.327 -1.708 1.383 1.00 0.00 70 PHE A CA 20
ATOM 33518 C C . PHE A 1 70 ? 15.287 -0.612 1.159 1.00 0.00 70 PHE A C 20
ATOM 33519 O O . PHE A 1 70 ? 15.632 0.547 1.300 1.00 0.00 70 PHE A O 20
ATOM 33536 N N . LEU A 1 71 ? 14.050 -0.967 0.772 1.00 0.00 71 LEU A N 20
ATOM 33537 C CA . LEU A 1 71 ? 12.890 -0.044 0.841 1.00 0.00 71 LEU A CA 20
ATOM 33538 C C . LEU A 1 71 ? 12.069 -0.360 2.119 1.00 0.00 71 LEU A C 20
ATOM 33539 O O . LEU A 1 71 ? 11.588 -1.486 2.297 1.00 0.00 71 LEU A O 20
ATOM 33555 N N . ALA A 1 72 ? 11.950 0.630 3.032 1.00 0.00 72 ALA A N 20
ATOM 33556 C CA . ALA A 1 72 ? 11.285 0.457 4.345 1.00 0.00 72 ALA A CA 20
ATOM 33557 C C . ALA A 1 72 ? 9.845 0.982 4.297 1.00 0.00 72 ALA A C 20
ATOM 33558 O O . ALA A 1 72 ? 9.616 2.159 4.013 1.00 0.00 72 ALA A O 20
ATOM 33565 N N . VAL A 1 73 ? 8.885 0.072 4.514 1.00 0.00 73 VAL A N 20
ATOM 33566 C CA . VAL A 1 73 ? 7.446 0.384 4.557 1.00 0.00 73 VAL A CA 20
ATOM 33567 C C . VAL A 1 73 ? 7.023 0.744 5.980 1.00 0.00 73 VAL A C 20
ATOM 33568 O O . VAL A 1 73 ? 7.055 -0.119 6.868 1.00 0.00 73 VAL A O 20
ATOM 33581 N N . GLN A 1 74 ? 6.576 1.991 6.181 1.00 0.00 74 GLN A N 20
ATOM 33582 C CA . GLN A 1 74 ? 6.107 2.472 7.485 1.00 0.00 74 GLN A CA 20
ATOM 33583 C C . GLN A 1 74 ? 4.602 2.202 7.570 1.00 0.00 74 GLN A C 20
ATOM 33584 O O . GLN A 1 74 ? 3.791 2.985 7.056 1.00 0.00 74 GLN A O 20
ATOM 33598 N N . THR A 1 75 ? 4.270 1.025 8.127 1.00 0.00 75 THR A N 20
ATOM 33599 C CA . THR A 1 75 ? 2.886 0.578 8.349 1.00 0.00 75 THR A CA 20
ATOM 33600 C C . THR A 1 75 ? 2.119 1.657 9.156 1.00 0.00 75 THR A C 20
ATOM 33601 O O . THR A 1 75 ? 1.111 2.200 8.704 1.00 0.00 75 THR A O 20
ATOM 33612 N N . SER A 1 76 ? 2.655 1.947 10.347 1.00 0.00 76 SER A N 20
ATOM 33613 C CA . SER A 1 76 ? 2.356 3.142 11.148 1.00 0.00 76 SER A CA 20
ATOM 33614 C C . SER A 1 76 ? 3.568 3.398 12.059 1.00 0.00 76 SER A C 20
ATOM 33615 O O . SER A 1 76 ? 4.081 2.456 12.672 1.00 0.00 76 SER A O 20
ATOM 33623 N N . GLN A 1 77 ? 4.059 4.648 12.091 1.00 0.00 77 GLN A N 20
ATOM 33624 C CA . GLN A 1 77 ? 5.208 5.029 12.927 1.00 0.00 77 GLN A CA 20
ATOM 33625 C C . GLN A 1 77 ? 4.814 4.906 14.410 1.00 0.00 77 GLN A C 20
ATOM 33626 O O . GLN A 1 77 ? 4.186 5.813 14.979 1.00 0.00 77 GLN A O 20
ATOM 33640 N N . GLY A 1 78 ? 5.146 3.750 15.007 1.00 0.00 78 GLY A N 20
ATOM 33641 C CA . GLY A 1 78 ? 4.725 3.401 16.350 1.00 0.00 78 GLY A CA 20
ATOM 33642 C C . GLY A 1 78 ? 4.958 1.913 16.579 1.00 0.00 78 GLY A C 20
ATOM 33643 O O . GLY A 1 78 ? 5.704 1.526 17.488 1.00 0.00 78 GLY A O 20
ATOM 33647 N N . VAL A 1 79 ? 4.328 1.076 15.721 1.00 0.00 79 VAL A N 20
ATOM 33648 C CA . VAL A 1 79 ? 4.593 -0.381 15.637 1.00 0.00 79 VAL A CA 20
ATOM 33649 C C . VAL A 1 79 ? 5.981 -0.617 14.972 1.00 0.00 79 VAL A C 20
ATOM 33650 O O . VAL A 1 79 ? 6.336 0.152 14.072 1.00 0.00 79 VAL A O 20
ATOM 33663 N N . PRO A 1 80 ? 6.806 -1.623 15.449 1.00 0.00 80 PRO A N 20
ATOM 33664 C CA . PRO A 1 80 ? 8.096 -2.014 14.799 1.00 0.00 80 PRO A CA 20
ATOM 33665 C C . PRO A 1 80 ? 7.986 -2.266 13.268 1.00 0.00 80 PRO A C 20
ATOM 33666 O O . PRO A 1 80 ? 7.669 -3.377 12.828 1.00 0.00 80 PRO A O 20
ATOM 33677 N N . VAL A 1 81 ? 8.153 -1.168 12.492 1.00 0.00 81 VAL A N 20
ATOM 33678 C CA . VAL A 1 81 ? 8.313 -1.152 11.024 1.00 0.00 81 VAL A CA 20
ATOM 33679 C C . VAL A 1 81 ? 9.135 -2.331 10.434 1.00 0.00 81 VAL A C 20
ATOM 33680 O O . VAL A 1 81 ? 10.113 -2.801 11.028 1.00 0.00 81 VAL A O 20
ATOM 33693 N N . ARG A 1 82 ? 8.713 -2.793 9.243 1.00 0.00 82 ARG A N 20
ATOM 33694 C CA . ARG A 1 82 ? 9.366 -3.873 8.501 1.00 0.00 82 ARG A CA 20
ATOM 33695 C C . ARG A 1 82 ? 10.103 -3.289 7.289 1.00 0.00 82 ARG A C 20
ATOM 33696 O O . ARG A 1 82 ? 9.546 -2.465 6.543 1.00 0.00 82 ARG A O 20
ATOM 33717 N N . ARG A 1 83 ? 11.359 -3.720 7.112 1.00 0.00 83 ARG A N 20
ATOM 33718 C CA . ARG A 1 83 ? 12.214 -3.324 5.985 1.00 0.00 83 ARG A CA 20
ATOM 33719 C C . ARG A 1 83 ? 12.186 -4.432 4.923 1.00 0.00 83 ARG A C 20
ATOM 33720 O O . ARG A 1 83 ? 12.105 -5.620 5.258 1.00 0.00 83 ARG A O 20
ATOM 33741 N N . PHE A 1 84 ? 12.286 -4.038 3.655 1.00 0.00 84 PHE A N 20
ATOM 33742 C CA . PHE A 1 84 ? 12.152 -4.947 2.495 1.00 0.00 84 PHE A CA 20
ATOM 33743 C C . PHE A 1 84 ? 13.239 -4.628 1.489 1.00 0.00 84 PHE A C 20
ATOM 33744 O O . PHE A 1 84 ? 13.863 -3.583 1.568 1.00 0.00 84 PHE A O 20
ATOM 33761 N N . GLN A 1 85 ? 13.466 -5.532 0.543 1.00 0.00 85 GLN A N 20
ATOM 33762 C CA . GLN A 1 85 ? 14.440 -5.325 -0.543 1.00 0.00 85 GLN A CA 20
ATOM 33763 C C . GLN A 1 85 ? 13.769 -5.546 -1.914 1.00 0.00 85 GLN A C 20
ATOM 33764 O O . GLN A 1 85 ? 14.308 -5.140 -2.950 1.00 0.00 85 GLN A O 20
ATOM 33778 N N . THR A 1 86 ? 12.557 -6.140 -1.907 1.00 0.00 86 THR A N 20
ATOM 33779 C CA . THR A 1 86 ? 11.776 -6.421 -3.130 1.00 0.00 86 THR A CA 20
ATOM 33780 C C . THR A 1 86 ? 10.277 -6.131 -2.861 1.00 0.00 86 THR A C 20
ATOM 33781 O O . THR A 1 86 ? 9.780 -6.417 -1.759 1.00 0.00 86 THR A O 20
ATOM 33792 N N . LEU A 1 87 ? 9.575 -5.543 -3.859 1.00 0.00 87 LEU A N 20
ATOM 33793 C CA . LEU A 1 87 ? 8.101 -5.336 -3.819 1.00 0.00 87 LEU A CA 20
ATOM 33794 C C . LEU A 1 87 ? 7.346 -6.670 -3.649 1.00 0.00 87 LEU A C 20
ATOM 33795 O O . LEU A 1 87 ? 6.276 -6.706 -3.038 1.00 0.00 87 LEU A O 20
ATOM 33811 N N . GLY A 1 88 ? 7.912 -7.749 -4.219 1.00 0.00 88 GLY A N 20
ATOM 33812 C CA . GLY A 1 88 ? 7.380 -9.106 -4.051 1.00 0.00 88 GLY A CA 20
ATOM 33813 C C . GLY A 1 88 ? 7.351 -9.577 -2.593 1.00 0.00 88 GLY A C 20
ATOM 33814 O O . GLY A 1 88 ? 6.455 -10.334 -2.200 1.00 0.00 88 GLY A O 20
ATOM 33818 N N . GLU A 1 89 ? 8.341 -9.125 -1.791 1.00 0.00 89 GLU A N 20
ATOM 33819 C CA . GLU A 1 89 ? 8.404 -9.425 -0.346 1.00 0.00 89 GLU A CA 20
ATOM 33820 C C . GLU A 1 89 ? 7.318 -8.644 0.404 1.00 0.00 89 GLU A C 20
ATOM 33821 O O . GLU A 1 89 ? 6.675 -9.182 1.311 1.00 0.00 89 GLU A O 20
ATOM 33833 N N . LEU A 1 90 ? 7.123 -7.363 0.003 1.00 0.00 90 LEU A N 20
ATOM 33834 C CA . LEU A 1 90 ? 6.043 -6.494 0.531 1.00 0.00 90 LEU A CA 20
ATOM 33835 C C . LEU A 1 90 ? 4.680 -7.199 0.407 1.00 0.00 90 LEU A C 20
ATOM 33836 O O . LEU A 1 90 ? 3.943 -7.322 1.385 1.00 0.00 90 LEU A O 20
ATOM 33852 N N . ILE A 1 91 ? 4.396 -7.680 -0.812 1.00 0.00 91 ILE A N 20
ATOM 33853 C CA . ILE A 1 91 ? 3.172 -8.422 -1.129 1.00 0.00 91 ILE A CA 20
ATOM 33854 C C . ILE A 1 91 ? 3.090 -9.742 -0.332 1.00 0.00 91 ILE A C 20
ATOM 33855 O O . ILE A 1 91 ? 2.022 -10.096 0.167 1.00 0.00 91 ILE A O 20
ATOM 33871 N N . GLY A 1 92 ? 4.239 -10.417 -0.183 1.00 0.00 92 GLY A N 20
ATOM 33872 C CA . GLY A 1 92 ? 4.317 -11.687 0.534 1.00 0.00 92 GLY A CA 20
ATOM 33873 C C . GLY A 1 92 ? 3.858 -11.593 1.989 1.00 0.00 92 GLY A C 20
ATOM 33874 O O . GLY A 1 92 ? 2.931 -12.299 2.407 1.00 0.00 92 GLY A O 20
ATOM 33878 N N . LEU A 1 93 ? 4.511 -10.701 2.752 1.00 0.00 93 LEU A N 20
ATOM 33879 C CA . LEU A 1 93 ? 4.241 -10.504 4.182 1.00 0.00 93 LEU A CA 20
ATOM 33880 C C . LEU A 1 93 ? 2.875 -9.823 4.425 1.00 0.00 93 LEU A C 20
ATOM 33881 O O . LEU A 1 93 ? 2.059 -10.341 5.186 1.00 0.00 93 LEU A O 20
ATOM 33897 N N . TYR A 1 94 ? 2.619 -8.681 3.762 1.00 0.00 94 TYR A N 20
ATOM 33898 C CA . TYR A 1 94 ? 1.405 -7.852 4.012 1.00 0.00 94 TYR A CA 20
ATOM 33899 C C . TYR A 1 94 ? 0.089 -8.518 3.557 1.00 0.00 94 TYR A C 20
ATOM 33900 O O . TYR A 1 94 ? -0.994 -8.080 3.973 1.00 0.00 94 TYR A O 20
ATOM 33918 N N . ALA A 1 95 ? 0.170 -9.551 2.695 1.00 0.00 95 ALA A N 20
ATOM 33919 C CA . ALA A 1 95 ? -1.004 -10.383 2.339 1.00 0.00 95 ALA A CA 20
ATOM 33920 C C . ALA A 1 95 ? -1.634 -11.074 3.576 1.00 0.00 95 ALA A C 20
ATOM 33921 O O . ALA A 1 95 ? -2.792 -11.495 3.531 1.00 0.00 95 ALA A O 20
ATOM 33928 N N . GLN A 1 96 ? -0.852 -11.186 4.665 1.00 0.00 96 GLN A N 20
ATOM 33929 C CA . GLN A 1 96 ? -1.330 -11.713 5.957 1.00 0.00 96 GLN A CA 20
ATOM 33930 C C . GLN A 1 96 ? -2.149 -10.624 6.705 1.00 0.00 96 GLN A C 20
ATOM 33931 O O . GLN A 1 96 ? -1.646 -9.508 6.911 1.00 0.00 96 GLN A O 20
ATOM 33945 N N . PRO A 1 97 ? -3.437 -10.912 7.096 1.00 0.00 97 PRO A N 20
ATOM 33946 C CA . PRO A 1 97 ? -4.240 -9.997 7.942 1.00 0.00 97 PRO A CA 20
ATOM 33947 C C . PRO A 1 97 ? -3.719 -9.955 9.389 1.00 0.00 97 PRO A C 20
ATOM 33948 O O . PRO A 1 97 ? -2.909 -10.806 9.789 1.00 0.00 97 PRO A O 20
ATOM 33959 N N . ASN A 1 98 ? -4.224 -8.974 10.170 1.00 0.00 98 ASN A N 20
ATOM 33960 C CA . ASN A 1 98 ? -3.767 -8.702 11.547 1.00 0.00 98 ASN A CA 20
ATOM 33961 C C . ASN A 1 98 ? -2.237 -8.502 11.580 1.00 0.00 98 ASN A C 20
ATOM 33962 O O . ASN A 1 98 ? -1.505 -9.219 12.264 1.00 0.00 98 ASN A O 20
ATOM 33973 N N . GLN A 1 99 ? -1.786 -7.509 10.797 1.00 0.00 99 GLN A N 20
ATOM 33974 C CA . GLN A 1 99 ? -0.355 -7.175 10.628 1.00 0.00 99 GLN A CA 20
ATOM 33975 C C . GLN A 1 99 ? -0.160 -5.650 10.526 1.00 0.00 99 GLN A C 20
ATOM 33976 O O . GLN A 1 99 ? 0.953 -5.135 10.692 1.00 0.00 99 GLN A O 20
ATOM 33990 N N . GLY A 1 100 ? -1.259 -4.928 10.272 1.00 0.00 100 GLY A N 20
ATOM 33991 C CA . GLY A 1 100 ? -1.233 -3.487 10.043 1.00 0.00 100 GLY A CA 20
ATOM 33992 C C . GLY A 1 100 ? -2.214 -3.081 8.957 1.00 0.00 100 GLY A C 20
ATOM 33993 O O . GLY A 1 100 ? -2.566 -1.896 8.832 1.00 0.00 100 GLY A O 20
ATOM 33997 N N . LEU A 1 101 ? -2.645 -4.067 8.143 1.00 0.00 101 LEU A N 20
ATOM 33998 C CA . LEU A 1 101 ? -3.660 -3.865 7.103 1.00 0.00 101 LEU A CA 20
ATOM 33999 C C . LEU A 1 101 ? -5.036 -4.359 7.601 1.00 0.00 101 LEU A C 20
ATOM 34000 O O . LEU A 1 101 ? -5.261 -5.570 7.722 1.00 0.00 101 LEU A O 20
ATOM 34016 N N . VAL A 1 102 ? -5.909 -3.392 7.921 1.00 0.00 102 VAL A N 20
ATOM 34017 C CA . VAL A 1 102 ? -7.329 -3.612 8.313 1.00 0.00 102 VAL A CA 20
ATOM 34018 C C . VAL A 1 102 ? -8.099 -4.630 7.415 1.00 0.00 102 VAL A C 20
ATOM 34019 O O . VAL A 1 102 ? -9.061 -5.253 7.871 1.00 0.00 102 VAL A O 20
ATOM 34032 N N . CYS A 1 103 ? -7.671 -4.791 6.150 1.00 0.00 103 CYS A N 20
ATOM 34033 C CA . CYS A 1 103 ? -8.333 -5.693 5.180 1.00 0.00 103 CYS A CA 20
ATOM 34034 C C . CYS A 1 103 ? -7.363 -6.730 4.585 1.00 0.00 103 CYS A C 20
ATOM 34035 O O . CYS A 1 103 ? -7.815 -7.684 3.940 1.00 0.00 103 CYS A O 20
ATOM 34043 N N . ALA A 1 104 ? -6.044 -6.545 4.821 1.00 0.00 104 ALA A N 20
ATOM 34044 C CA . ALA A 1 104 ? -4.960 -7.279 4.117 1.00 0.00 104 ALA A CA 20
ATOM 34045 C C . ALA A 1 104 ? -4.945 -6.950 2.605 1.00 0.00 104 ALA A C 20
ATOM 34046 O O . ALA A 1 104 ? -5.757 -6.147 2.119 1.00 0.00 104 ALA A O 20
ATOM 34053 N N . LEU A 1 105 ? -3.989 -7.534 1.877 1.00 0.00 105 LEU A N 20
ATOM 34054 C CA . LEU A 1 105 ? -3.897 -7.367 0.420 1.00 0.00 105 LEU A CA 20
ATOM 34055 C C . LEU A 1 105 ? -4.941 -8.251 -0.298 1.00 0.00 105 LEU A C 20
ATOM 34056 O O . LEU A 1 105 ? -4.694 -9.429 -0.559 1.00 0.00 105 LEU A O 20
ATOM 34072 N N . LEU A 1 106 ? -6.133 -7.675 -0.563 1.00 0.00 106 LEU A N 20
ATOM 34073 C CA . LEU A 1 106 ? -7.254 -8.404 -1.204 1.00 0.00 106 LEU A CA 20
ATOM 34074 C C . LEU A 1 106 ? -7.053 -8.435 -2.743 1.00 0.00 106 LEU A C 20
ATOM 34075 O O . LEU A 1 106 ? -6.825 -9.505 -3.316 1.00 0.00 106 LEU A O 20
ATOM 34091 N N . LEU A 1 107 ? -7.103 -7.250 -3.401 1.00 0.00 107 LEU A N 20
ATOM 34092 C CA . LEU A 1 107 ? -7.051 -7.162 -4.888 1.00 0.00 107 LEU A CA 20
ATOM 34093 C C . LEU A 1 107 ? -6.306 -5.876 -5.342 1.00 0.00 107 LEU A C 20
ATOM 34094 O O . LEU A 1 107 ? -6.581 -4.781 -4.818 1.00 0.00 107 LEU A O 20
ATOM 34110 N N . PRO A 1 108 ? -5.304 -5.993 -6.277 1.00 0.00 108 PRO A N 20
ATOM 34111 C CA . PRO A 1 108 ? -4.574 -4.824 -6.817 1.00 0.00 108 PRO A CA 20
ATOM 34112 C C . PRO A 1 108 ? -5.434 -4.024 -7.816 1.00 0.00 108 PRO A C 20
ATOM 34113 O O . PRO A 1 108 ? -6.264 -4.602 -8.533 1.00 0.00 108 PRO A O 20
ATOM 34124 N N . VAL A 1 109 ? -5.264 -2.691 -7.822 1.00 0.00 109 VAL A N 20
ATOM 34125 C CA . VAL A 1 109 ? -5.997 -1.772 -8.720 1.00 0.00 109 VAL A CA 20
ATOM 34126 C C . VAL A 1 109 ? -4.990 -0.829 -9.432 1.00 0.00 109 VAL A C 20
ATOM 34127 O O . VAL A 1 109 ? -4.818 -0.931 -10.672 1.00 0.00 109 VAL A O 20
#

GO terms:
  GO:0005515 protein binding (F, IPI)
  GO:0034485 phosphatidylinositol-3,4,5-trisphosphate 5-phosphatase activity (F, EXP)
  GO:0001958 endochondral ossification (P, IMP)
  GO:0005829 cytosol (C, TAS)
  GO:0034485 phosphatidylinositol-3,4,5-trisphosphate 5-phosphatase activity (F, TAS)
  GO:0006661 phosphatidylinositol biosynthetic process (P, TAS)
  GO:0005829 cytosol (C, IDA)
  GO:0016020 membrane (C, EXP)
  GO:0007155 cell adhesion (P, TAS)
  GO:0006897 endocytosis (P, IMP)
  GO:0007015 actin filament organization (P, IMP)
  GO:0042169 SH2 domain binding (F, IPI)

CATH classification: 3.30.505.10

InterPro domains:
  IPR000300 Inositol polyphosphate-related phosphatase [PF22669] (429-723)
  IPR000300 Inositol polyphosphate-related phosphatase [SM00128] (422-735)
  IPR000980 SH2 domain [PF00017] (21-102)
  IPR000980 SH2 domain [PS50001] (21-117)
  IPR000980 SH2 domain [SM00252] (19-108)
  IPR001660 Sterile alpha motif domain [PF00536] (1202-1255)
  IPR001660 Sterile alpha motif domain [PS50105] (1201-1258)
  IPR001660 Sterile alpha motif domain [SM00454] (1193-1258)
  IPR013761 Sterile alpha motif/pointed domain superfamily [G3DSA:1.10.150.50] (1198-1258)
  IPR013761 Sterile alpha motif/pointed domain superfamily [SSF47769] (1194-1256)
  IPR036691 Endonuclease/exonuclease/phosphatase superfamily [G3DSA:3.60.10.10] (417-732)
  IPR036691 Endonuclease/exonuclease/phosphatase superfamily [SSF56219] (406-730)
  IPR036860 SH2 domain superfamily [G3DSA:3.30.505.10] (13-125)
  IPR036860 SH2 domain superfamily [SSF55550] (20-117)
  IPR057509 Phosphatidylinositol 3,4,5-trisphosphate 5-phosphatase 1/2-like, second C2 domain [PF24147] (762-869)
  IPR057510 Phosphatidylinositol 3,4,5-trisphosphate 5-phosphatase 1/2-like, first C2 domain [PF24150] (307-395)

Sequence (109 aa):
MGHHHHHHSHMSWYHRDLSRAAAEELLARAGRDGSFLVRDSESVAGAFALCVLYQKHVHTYRILPDGEDFLAVQTSQGVPVRRFQTLGELIGLYAQPNQGLVCALLLPVMGHHHHHHSHMSWYHRDLSRAAAEELLARAGRDGSFLVRDSESVAGAFALCVLYQKHVHTYRILPDGEDFLAVQTSQGVPVRRFQTLGELIGLYAQPNQGLVCALLLPVMGHHHHHHSHMSWYHRDLSRAAAEELLARAGRDGSFLVRDSESVAGAFALCVLYQKHVHTYRILPDGEDFLAVQTSQGVPVRRFQTLGELIGLYAQPNQGLVCALLLPVMGHHHHHHSHMSWYHRDLSRAAAEELLARAGRDGSFLVRDSESVAGAFALCVLYQKHVHTYRILPDGEDFLAVQTSQGVPVRRFQTLGELIGLYAQPNQGLVCALLLPVMGHHHHHHSHMSWYHRDLSRAAAEELLARAGRDGSFLVRDSESVAGAFALCVLYQKHVHTYRILPDGEDFLAVQTSQGVPVRRFQTLGELIGLYAQPNQGLVCALLLPVMGHHHHHHSHMSWYHRDLSRAAAEELLARAGRDGSFLVRDSESVAGAFALCVLYQKHVHTYRILPDGEDFLAVQTSQGVPVRRFQTLGELIGLYAQPNQGLVCALLLPVMGHHHHHHSHMSWYHRDLSRAAAEELLARAGRDGSFLVRDSESVAGAFALCVLYQKHVHTYRILPDGEDFLAVQTSQGVPVRRFQTLGELIGLYAQPNQGLVCALLLPVMGHHHHHHSHMSWYHRDLSRAAAEELLARAGRDGSFLVRDSESVAGAFALCVLYQKHVHTYRILPDGEDFLAVQTSQGVPVRRFQTLGELIGLYAQPNQGLVCALLLPVMGHHHHHHSHMSWYHRDLSRAAAEELLARAGRDGSFLVRDSESVAGAFALCVLYQKHVHTYRILPDGEDFLAVQTSQGVPVRRFQTLGELIGLYAQPNQGLVCALLLPVMGHHHHHHSHMSWYHRDLSRAAAEELLARAGRDGSFLVRDSESVAGAFALCVLYQKHVHTYRILPDGEDFLAVQTSQGVPVRRFQTLGELIGLYAQPNQGLVCALLLPVMGHHHHHHSHMSWYHRDLSRAAAEELLARAGRDGSFLVRDSESVAGAFALCVLYQKHVHTYRILPDGEDFLAVQTSQGVPVRRFQTLGELIGLYAQPNQGLVCALLLPVMGHHHHHHSHMSWYHRDLSRAAAEELLARAGRDGSFLVRDSESVAGAFALCVLYQKHVHTYRILPDGEDFLAVQTSQGVPVRRFQTLGELIGLYAQPNQGLVCALLLPVMGHHHHHHSHMSWYHRDLSRAAAEELLARAGRDGSFLVRDSESVAGAFALCVLYQKHVHTYRILPDGEDFLAVQTSQGVPVRRFQTLGELIGLYAQPNQGLVCALLLPVMGHHHHHHSHMSWYHRDLSRAAAEELLARAGRDGSFLVRDSESVAGAFALCVLYQKHVHTYRILPDGEDFLAVQTSQGVPVRRFQTLGELIGLYAQPNQGLVCALLLPVMGHHHHHHSHMSWYHRDLSRAAAEELLARAGRDGSFLVRDSESVAGAFALCVLYQKHVHTYRILPDGEDFLAVQTSQGVPVRRFQTLGELIGLYAQPNQGLVCALLLPVMGHHHHHHSHMSWYHRDLSRAAAEELLARAGRDGSFLVRDSESVAGAFALCVLYQKHVHTYRILPDGEDFLAVQTSQGVPVRRFQTLGELIGLYAQPNQGLVCALLLPVMGHHHHHHSHMSWYHRDLSRAAAEELLARAGRDGSFLVRDSESVAGAFALCVLYQKHVHTYRILPDGEDFLAVQTSQGVPVRRFQTLGELIGLYAQPNQGLVCALLLPVMGHHHHHHSHMSWYHRDLSRAAAEELLARAGRDGSFLVRDSESVAGAFALCVLYQKHVHTYRILPDGEDFLAVQTSQGVPVRRFQTLGELIGLYAQPNQGLVCALLLPVMGHHHHHHSHMSWYHRDLSRAAAEELLARAGRDGSFLVRDSESVAGAFALCVLYQKHVHTYRILPDGEDFLAVQTSQGVPVRRFQTLGELIGLYAQPNQGLVCALLLPVMGHHHHHHSHMSWYHRDLSRAAAEELLARAGRDGSFLVRDSESVAGAFALCVLYQKHVHTYRILPDGEDFLAVQTSQGVPVRRFQTLGELIGLYAQPNQGLVCALLLPV